Protein 2JVA (pdb70)

Secondary structure (DSSP, 8-state):
-EE-SSS-EE-GGGEEEEE---TT-SSSSS------EEEEEETTTS---HHHHHHHHT-S-TTB-TT-EEEEEE--SSSHHHHHHHHHHHHHHHHHHHHHSSS-SS--

Structure (mmCIF, N/CA/C/O backbone):
data_2JVA
#
_entry.id   2JVA
#
loop_
_atom_site.group_PDB
_atom_site.id
_atom_site.type_symbol
_atom_site.label_atom_id
_atom_site.label_alt_id
_atom_site.label_comp_id
_atom_site.label_asym_id
_atom_site.label_entity_id
_atom_site.label_seq_id
_atom_site.pdbx_PDB_ins_code
_atom_site.Cartn_x
_atom_site.Cartn_y
_atom_site.Cartn_z
_atom_site.occupancy
_atom_site.B_iso_or_equiv
_atom_site.auth_seq_id
_atom_site.auth_comp_id
_atom_site.auth_asym_id
_atom_site.auth_atom_id
_atom_site.pdbx_PDB_model_num
ATOM 1 N N . MET A 1 1 ? -13.551 -2.375 -2.046 1.00 0.00 1 MET A N 1
ATOM 2 C CA . MET A 1 1 ? -12.949 -3.724 -1.988 1.00 0.00 1 MET A CA 1
ATOM 3 C C . MET A 1 1 ? -11.798 -3.829 -2.974 1.00 0.00 1 MET A C 1
ATOM 4 O O . MET A 1 1 ? -11.913 -3.398 -4.118 1.00 0.00 1 MET A O 1
ATOM 20 N N . LEU A 1 2 ? -10.694 -4.403 -2.532 1.00 0.00 2 LEU A N 1
ATOM 21 C CA . LEU A 1 2 ? -9.545 -4.589 -3.389 1.00 0.00 2 LEU A CA 1
ATOM 22 C C . LEU A 1 2 ? -9.518 -6.023 -3.901 1.00 0.00 2 LEU A C 1
ATOM 23 O O . LEU A 1 2 ? -9.166 -6.953 -3.178 1.00 0.00 2 LEU A O 1
ATOM 39 N N . VAL A 1 3 ? -9.950 -6.195 -5.134 1.00 0.00 3 VAL A N 1
ATOM 40 C CA . VAL A 1 3 ? -9.962 -7.506 -5.766 1.00 0.00 3 VAL A CA 1
ATOM 41 C C . VAL A 1 3 ? -8.551 -7.914 -6.183 1.00 0.00 3 VAL A C 1
ATOM 42 O O . VAL A 1 3 ? -7.917 -7.245 -6.996 1.00 0.00 3 VAL A O 1
ATOM 55 N N . ILE A 1 4 ? -8.061 -9.001 -5.605 1.00 0.00 4 ILE A N 1
ATOM 56 C CA . ILE A 1 4 ? -6.747 -9.529 -5.957 1.00 0.00 4 ILE A CA 1
ATOM 57 C C . ILE A 1 4 ? -6.908 -10.718 -6.892 1.00 0.00 4 ILE A C 1
ATOM 58 O O . ILE A 1 4 ? -6.325 -10.765 -7.977 1.00 0.00 4 ILE A O 1
ATOM 74 N N . SER A 1 5 ? -7.715 -11.668 -6.458 1.00 0.00 5 SER A N 1
ATOM 75 C CA . SER A 1 5 ? -8.049 -12.829 -7.259 1.00 0.00 5 SER A CA 1
ATOM 76 C C . SER A 1 5 ? -9.565 -12.915 -7.382 1.00 0.00 5 SER A C 1
ATOM 77 O O . SER A 1 5 ? -10.275 -12.073 -6.836 1.00 0.00 5 SER A O 1
ATOM 85 N N . ASN A 1 6 ? -10.070 -13.914 -8.082 1.00 0.00 6 ASN A N 1
ATOM 86 C CA . ASN A 1 6 ? -11.512 -14.040 -8.256 1.00 0.00 6 ASN A CA 1
ATOM 87 C C . ASN A 1 6 ? -12.160 -14.520 -6.964 1.00 0.00 6 ASN A C 1
ATOM 88 O O . ASN A 1 6 ? -13.253 -14.085 -6.601 1.00 0.00 6 ASN A O 1
ATOM 99 N N . ASN A 1 7 ? -11.466 -15.404 -6.257 1.00 0.00 7 ASN A N 1
ATOM 100 C CA . ASN A 1 7 ? -11.976 -15.957 -5.006 1.00 0.00 7 ASN A CA 1
ATOM 101 C C . ASN A 1 7 ? -11.295 -15.290 -3.811 1.00 0.00 7 ASN A C 1
ATOM 102 O O . ASN A 1 7 ? -11.539 -15.637 -2.659 1.00 0.00 7 ASN A O 1
ATOM 113 N N . VAL A 1 8 ? -10.464 -14.299 -4.092 1.00 0.00 8 VAL A N 1
ATOM 114 C CA . VAL A 1 8 ? -9.752 -13.585 -3.044 1.00 0.00 8 VAL A CA 1
ATOM 115 C C . VAL A 1 8 ? -10.040 -12.096 -3.151 1.00 0.00 8 VAL A C 1
ATOM 116 O O . VAL A 1 8 ? -9.710 -11.452 -4.147 1.00 0.00 8 VAL A O 1
ATOM 129 N N . HIS A 1 9 ? -10.644 -11.557 -2.113 1.00 0.00 9 HIS A N 1
ATOM 130 C CA . HIS A 1 9 ? -11.030 -10.155 -2.093 1.00 0.00 9 HIS A CA 1
ATOM 131 C C . HIS A 1 9 ? -10.539 -9.506 -0.812 1.00 0.00 9 HIS A C 1
ATOM 132 O O . HIS A 1 9 ? -10.569 -10.125 0.248 1.00 0.00 9 HIS A O 1
ATOM 147 N N . LEU A 1 10 ? -10.076 -8.271 -0.910 1.00 0.00 10 LEU A N 1
ATOM 148 C CA . LEU A 1 10 ? -9.640 -7.532 0.262 1.00 0.00 10 LEU A CA 1
ATOM 149 C C . LEU A 1 10 ? -10.689 -6.504 0.661 1.00 0.00 10 LEU A C 1
ATOM 150 O O . LEU A 1 10 ? -10.905 -5.514 -0.043 1.00 0.00 10 LEU A O 1
ATOM 166 N N . PRO A 1 11 ? -11.388 -6.758 1.775 1.00 0.00 11 PRO A N 1
ATOM 167 C CA . PRO A 1 11 ? -12.370 -5.826 2.326 1.00 0.00 11 PRO A CA 1
ATOM 168 C C . PRO A 1 11 ? -11.743 -4.479 2.663 1.00 0.00 11 PRO A C 1
ATOM 169 O O . PRO A 1 11 ? -10.616 -4.413 3.156 1.00 0.00 11 PRO A O 1
ATOM 180 N N . ASP A 1 12 ? -12.487 -3.415 2.403 1.00 0.00 12 ASP A N 1
ATOM 181 C CA . ASP A 1 12 ? -12.012 -2.056 2.609 1.00 0.00 12 ASP A CA 1
ATOM 182 C C . ASP A 1 12 ? -11.612 -1.819 4.053 1.00 0.00 12 ASP A C 1
ATOM 183 O O . ASP A 1 12 ? -10.669 -1.083 4.335 1.00 0.00 12 ASP A O 1
ATOM 192 N N . ALA A 1 13 ? -12.340 -2.448 4.962 1.00 0.00 13 ALA A N 1
ATOM 193 C CA . ALA A 1 13 ? -12.082 -2.324 6.391 1.00 0.00 13 ALA A CA 1
ATOM 194 C C . ALA A 1 13 ? -10.683 -2.806 6.768 1.00 0.00 13 ALA A C 1
ATOM 195 O O . ALA A 1 13 ? -10.114 -2.355 7.764 1.00 0.00 13 ALA A O 1
ATOM 202 N N . GLU A 1 14 ? -10.126 -3.717 5.974 1.00 0.00 14 GLU A N 1
ATOM 203 C CA . GLU A 1 14 ? -8.814 -4.281 6.271 1.00 0.00 14 GLU A CA 1
ATOM 204 C C . GLU A 1 14 ? -7.712 -3.454 5.621 1.00 0.00 14 GLU A C 1
ATOM 205 O O . GLU A 1 14 ? -6.531 -3.793 5.698 1.00 0.00 14 GLU A O 1
ATOM 217 N N . ILE A 1 15 ? -8.107 -2.360 4.993 1.00 0.00 15 ILE A N 1
ATOM 218 C CA . ILE A 1 15 ? -7.167 -1.463 4.345 1.00 0.00 15 ILE A CA 1
ATOM 219 C C . ILE A 1 15 ? -7.225 -0.086 5.002 1.00 0.00 15 ILE A C 1
ATOM 220 O O . ILE A 1 15 ? -8.246 0.605 4.941 1.00 0.00 15 ILE A O 1
ATOM 236 N N . GLU A 1 16 ? -6.132 0.311 5.637 1.00 0.00 16 GLU A N 1
ATOM 237 C CA . GLU A 1 16 ? -6.082 1.570 6.358 1.00 0.00 16 GLU A CA 1
ATOM 238 C C . GLU A 1 16 ? -5.544 2.686 5.463 1.00 0.00 16 GLU A C 1
ATOM 239 O O . GLU A 1 16 ? -4.336 2.809 5.258 1.00 0.00 16 GLU A O 1
ATOM 251 N N . LEU A 1 17 ? -6.451 3.476 4.900 1.00 0.00 17 LEU A N 1
ATOM 252 C CA . LEU A 1 17 ? -6.063 4.621 4.094 1.00 0.00 17 LEU A CA 1
ATOM 253 C C . LEU A 1 17 ? -6.072 5.881 4.944 1.00 0.00 17 LEU A C 1
ATOM 254 O O . LEU A 1 17 ? -7.110 6.275 5.477 1.00 0.00 17 LEU A O 1
ATOM 270 N N . THR A 1 18 ? -4.917 6.507 5.072 1.00 0.00 18 THR A N 1
ATOM 271 C CA . THR A 1 18 ? -4.783 7.702 5.883 1.00 0.00 18 THR A CA 1
ATOM 272 C C . THR A 1 18 ? -4.352 8.895 5.038 1.00 0.00 18 THR A C 1
ATOM 273 O O . THR A 1 18 ? -3.863 8.733 3.922 1.00 0.00 18 THR A O 1
ATOM 284 N N . ALA A 1 19 ? -4.544 10.089 5.574 1.00 0.00 19 ALA A N 1
ATOM 285 C CA . ALA A 1 19 ? -4.151 11.315 4.904 1.00 0.00 19 ALA A CA 1
ATOM 286 C C . ALA A 1 19 ? -3.319 12.165 5.850 1.00 0.00 19 ALA A C 1
ATOM 287 O O . ALA A 1 19 ? -3.712 12.389 6.993 1.00 0.00 19 ALA A O 1
ATOM 294 N N . ILE A 1 20 ? -2.170 12.622 5.383 1.00 0.00 20 ILE A N 1
ATOM 295 C CA . ILE A 1 20 ? -1.265 13.389 6.220 1.00 0.00 20 ILE A CA 1
ATOM 296 C C . ILE A 1 20 ? -1.539 14.881 6.081 1.00 0.00 20 ILE A C 1
ATOM 297 O O . ILE A 1 20 ? -1.446 15.450 4.991 1.00 0.00 20 ILE A O 1
ATOM 313 N N . ARG A 1 21 ? -1.914 15.497 7.189 1.00 0.00 21 ARG A N 1
ATOM 314 C CA . ARG A 1 21 ? -2.120 16.932 7.241 1.00 0.00 21 ARG A CA 1
ATOM 315 C C . ARG A 1 21 ? -0.848 17.604 7.733 1.00 0.00 21 ARG A C 1
ATOM 316 O O . ARG A 1 21 ? 0.027 16.947 8.295 1.00 0.00 21 ARG A O 1
ATOM 337 N N . ALA A 1 22 ? -0.740 18.905 7.518 1.00 0.00 22 ALA A N 1
ATOM 338 C CA . ALA A 1 22 ? 0.405 19.654 8.006 1.00 0.00 22 ALA A CA 1
ATOM 339 C C . ALA A 1 22 ? 0.274 19.868 9.509 1.00 0.00 22 ALA A C 1
ATOM 340 O O . ALA A 1 22 ? -0.436 20.773 9.953 1.00 0.00 22 ALA A O 1
ATOM 347 N N . GLN A 1 23 ? 0.925 19.010 10.283 1.00 0.00 23 GLN A N 1
ATOM 348 C CA . GLN A 1 23 ? 0.841 19.065 11.729 1.00 0.00 23 GLN A CA 1
ATOM 349 C C . GLN A 1 23 ? 1.305 20.415 12.248 1.00 0.00 23 GLN A C 1
ATOM 350 O O . GLN A 1 23 ? 2.316 20.959 11.793 1.00 0.00 23 GLN A O 1
ATOM 364 N N . GLY A 1 24 ? 0.547 20.956 13.183 1.00 0.00 24 GLY A N 1
ATOM 365 C CA . GLY A 1 24 ? 0.844 22.267 13.723 1.00 0.00 24 GLY A CA 1
ATOM 366 C C . GLY A 1 24 ? 0.008 23.341 13.067 1.00 0.00 24 GLY A C 1
ATOM 367 O O . GLY A 1 24 ? 0.078 24.512 13.436 1.00 0.00 24 GLY A O 1
ATOM 371 N N . ALA A 1 25 ? -0.790 22.932 12.094 1.00 0.00 25 ALA A N 1
ATOM 372 C CA . ALA A 1 25 ? -1.644 23.850 11.363 1.00 0.00 25 ALA A CA 1
ATOM 373 C C . ALA A 1 25 ? -2.974 23.189 11.024 1.00 0.00 25 ALA A C 1
ATOM 374 O O . ALA A 1 25 ? -3.137 21.979 11.205 1.00 0.00 25 ALA A O 1
ATOM 381 N N . GLY A 1 26 ? -3.920 23.977 10.535 1.00 0.00 26 GLY A N 1
ATOM 382 C CA . GLY A 1 26 ? -5.210 23.433 10.153 1.00 0.00 26 GLY A CA 1
ATOM 383 C C . GLY A 1 26 ? -6.336 23.954 11.022 1.00 0.00 26 GLY A C 1
ATOM 384 O O . GLY A 1 26 ? -7.509 23.844 10.664 1.00 0.00 26 GLY A O 1
ATOM 388 N N . GLY A 1 27 ? -5.978 24.518 12.163 1.00 0.00 27 GLY A N 1
ATOM 389 C CA . GLY A 1 27 ? -6.963 25.092 13.055 1.00 0.00 27 GLY A CA 1
ATOM 390 C C . GLY A 1 27 ? -6.646 26.538 13.343 1.00 0.00 27 GLY A C 1
ATOM 391 O O . GLY A 1 27 ? -6.197 26.873 14.441 1.00 0.00 27 GLY A O 1
ATOM 395 N N . GLN A 1 28 ? -6.888 27.385 12.344 1.00 0.00 28 GLN A N 1
ATOM 396 C CA . GLN A 1 28 ? -6.490 28.792 12.361 1.00 0.00 28 GLN A CA 1
ATOM 397 C C . GLN A 1 28 ? -4.970 28.912 12.259 1.00 0.00 28 GLN A C 1
ATOM 398 O O . GLN A 1 28 ? -4.232 28.212 12.959 1.00 0.00 28 GLN A O 1
ATOM 412 N N . ASN A 1 29 ? -4.526 29.802 11.371 1.00 0.00 29 ASN A N 1
ATOM 413 C CA . ASN A 1 29 ? -3.109 29.989 11.050 1.00 0.00 29 ASN A CA 1
ATOM 414 C C . ASN A 1 29 ? -2.602 28.839 10.187 1.00 0.00 29 ASN A C 1
ATOM 415 O O . ASN A 1 29 ? -2.795 27.669 10.521 1.00 0.00 29 ASN A O 1
ATOM 426 N N . VAL A 1 30 ? -1.951 29.192 9.078 1.00 0.00 30 VAL A N 1
ATOM 427 C CA . VAL A 1 30 ? -1.468 28.223 8.091 1.00 0.00 30 VAL A CA 1
ATOM 428 C C . VAL A 1 30 ? -2.591 27.292 7.647 1.00 0.00 30 VAL A C 1
ATOM 429 O O . VAL A 1 30 ? -2.788 26.212 8.207 1.00 0.00 30 VAL A O 1
ATOM 442 N N . ASN A 1 31 ? -3.344 27.714 6.654 1.00 0.00 31 ASN A N 1
ATOM 443 C CA . ASN A 1 31 ? -4.459 26.916 6.164 1.00 0.00 31 ASN A CA 1
ATOM 444 C C . ASN A 1 31 ? -4.212 26.444 4.747 1.00 0.00 31 ASN A C 1
ATOM 445 O O . ASN A 1 31 ? -4.732 27.005 3.783 1.00 0.00 31 ASN A O 1
ATOM 456 N N . LYS A 1 32 ? -3.424 25.393 4.656 1.00 0.00 32 LYS A N 1
ATOM 457 C CA . LYS A 1 32 ? -3.155 24.696 3.413 1.00 0.00 32 LYS A CA 1
ATOM 458 C C . LYS A 1 32 ? -2.727 23.277 3.730 1.00 0.00 32 LYS A C 1
ATOM 459 O O . LYS A 1 32 ? -1.750 23.056 4.448 1.00 0.00 32 LYS A O 1
ATOM 478 N N . VAL A 1 33 ? -3.464 22.324 3.199 1.00 0.00 33 VAL A N 1
ATOM 479 C CA . VAL A 1 33 ? -3.243 20.921 3.516 1.00 0.00 33 VAL A CA 1
ATOM 480 C C . VAL A 1 33 ? -2.164 20.325 2.612 1.00 0.00 33 VAL A C 1
ATOM 481 O O . VAL A 1 33 ? -2.051 20.684 1.441 1.00 0.00 33 VAL A O 1
ATOM 494 N N . SER A 1 34 ? -1.352 19.441 3.176 1.00 0.00 34 SER A N 1
ATOM 495 C CA . SER A 1 34 ? -0.310 18.775 2.431 1.00 0.00 34 SER A CA 1
ATOM 496 C C . SER A 1 34 ? -0.903 17.674 1.553 1.00 0.00 34 SER A C 1
ATOM 497 O O . SER A 1 34 ? -1.908 17.058 1.906 1.00 0.00 34 SER A O 1
ATOM 505 N N . SER A 1 35 ? -0.270 17.429 0.417 1.00 0.00 35 SER A N 1
ATOM 506 C CA . SER A 1 35 ? -0.747 16.435 -0.534 1.00 0.00 35 SER A CA 1
ATOM 507 C C . SER A 1 35 ? -0.261 15.032 -0.163 1.00 0.00 35 SER A C 1
ATOM 508 O O . SER A 1 35 ? -0.381 14.093 -0.950 1.00 0.00 35 SER A O 1
ATOM 516 N N . ALA A 1 36 ? 0.275 14.893 1.039 1.00 0.00 36 ALA A N 1
ATOM 517 C CA . ALA A 1 36 ? 0.839 13.631 1.484 1.00 0.00 36 ALA A CA 1
ATOM 518 C C . ALA A 1 36 ? -0.253 12.674 1.938 1.00 0.00 36 ALA A C 1
ATOM 519 O O . ALA A 1 36 ? -0.946 12.917 2.923 1.00 0.00 36 ALA A O 1
ATOM 526 N N . MET A 1 37 ? -0.419 11.603 1.194 1.00 0.00 37 MET A N 1
ATOM 527 C CA . MET A 1 37 ? -1.349 10.549 1.557 1.00 0.00 37 MET A CA 1
ATOM 528 C C . MET A 1 37 ? -0.575 9.431 2.237 1.00 0.00 37 MET A C 1
ATOM 529 O O . MET A 1 37 ? 0.651 9.366 2.132 1.00 0.00 37 MET A O 1
ATOM 543 N N . HIS A 1 38 ? -1.276 8.558 2.925 1.00 0.00 38 HIS A N 1
ATOM 544 C CA . HIS A 1 38 ? -0.631 7.500 3.692 1.00 0.00 38 HIS A CA 1
ATOM 545 C C . HIS A 1 38 ? -1.375 6.189 3.522 1.00 0.00 38 HIS A C 1
ATOM 546 O O . HIS A 1 38 ? -2.602 6.136 3.592 1.00 0.00 38 HIS A O 1
ATOM 561 N N . LEU A 1 39 ? -0.622 5.135 3.296 1.00 0.00 39 LEU A N 1
ATOM 562 C CA . LEU A 1 39 ? -1.198 3.820 3.087 1.00 0.00 39 LEU A CA 1
ATOM 563 C C . LEU A 1 39 ? -0.680 2.858 4.140 1.00 0.00 39 LEU A C 1
ATOM 564 O O . LEU A 1 39 ? 0.528 2.785 4.380 1.00 0.00 39 LEU A O 1
ATOM 580 N N . ARG A 1 40 ? -1.590 2.148 4.782 1.00 0.00 40 ARG A N 1
ATOM 581 C CA . ARG A 1 40 ? -1.212 1.148 5.758 1.00 0.00 40 ARG A CA 1
ATOM 582 C C . ARG A 1 40 ? -2.098 -0.086 5.616 1.00 0.00 40 ARG A C 1
ATOM 583 O O . ARG A 1 40 ? -3.286 -0.053 5.913 1.00 0.00 40 ARG A O 1
ATOM 604 N N . PHE A 1 41 ? -1.521 -1.171 5.133 1.00 0.00 41 PHE A N 1
ATOM 605 C CA . PHE A 1 41 ? -2.275 -2.394 4.920 1.00 0.00 41 PHE A CA 1
ATOM 606 C C . PHE A 1 41 ? -1.758 -3.512 5.815 1.00 0.00 41 PHE A C 1
ATOM 607 O O . PHE A 1 41 ? -0.624 -3.970 5.662 1.00 0.00 41 PHE A O 1
ATOM 624 N N . ASP A 1 42 ? -2.588 -3.940 6.754 1.00 0.00 42 ASP A N 1
ATOM 625 C CA . ASP A 1 42 ? -2.226 -5.027 7.655 1.00 0.00 42 ASP A CA 1
ATOM 626 C C . ASP A 1 42 ? -2.331 -6.371 6.953 1.00 0.00 42 ASP A C 1
ATOM 627 O O . ASP A 1 42 ? -3.401 -6.972 6.909 1.00 0.00 42 ASP A O 1
ATOM 636 N N . ILE A 1 43 ? -1.222 -6.839 6.401 1.00 0.00 43 ILE A N 1
ATOM 637 C CA . ILE A 1 43 ? -1.162 -8.175 5.818 1.00 0.00 43 ILE A CA 1
ATOM 638 C C . ILE A 1 43 ? -1.420 -9.202 6.911 1.00 0.00 43 ILE A C 1
ATOM 639 O O . ILE A 1 43 ? -2.008 -10.255 6.678 1.00 0.00 43 ILE A O 1
ATOM 655 N N . ASN A 1 44 ? -0.979 -8.856 8.112 1.00 0.00 44 ASN A N 1
ATOM 656 C CA . ASN A 1 44 ? -1.159 -9.688 9.292 1.00 0.00 44 ASN A CA 1
ATOM 657 C C . ASN A 1 44 ? -2.633 -9.992 9.543 1.00 0.00 44 ASN A C 1
ATOM 658 O O . ASN A 1 44 ? -3.026 -11.148 9.691 1.00 0.00 44 ASN A O 1
ATOM 669 N N . ALA A 1 45 ? -3.445 -8.943 9.583 1.00 0.00 45 ALA A N 1
ATOM 670 C CA . ALA A 1 45 ? -4.843 -9.070 9.983 1.00 0.00 45 ALA A CA 1
ATOM 671 C C . ALA A 1 45 ? -5.764 -9.387 8.807 1.00 0.00 45 ALA A C 1
ATOM 672 O O . ALA A 1 45 ? -6.835 -9.963 8.997 1.00 0.00 45 ALA A O 1
ATOM 679 N N . SER A 1 46 ? -5.348 -9.019 7.600 1.00 0.00 46 SER A N 1
ATOM 680 C CA . SER A 1 46 ? -6.198 -9.174 6.424 1.00 0.00 46 SER A CA 1
ATOM 681 C C . SER A 1 46 ? -6.487 -10.641 6.110 1.00 0.00 46 SER A C 1
ATOM 682 O O . SER A 1 46 ? -5.817 -11.550 6.613 1.00 0.00 46 SER A O 1
ATOM 690 N N . SER A 1 47 ? -7.485 -10.852 5.264 1.00 0.00 47 SER A N 1
ATOM 691 C CA . SER A 1 47 ? -7.956 -12.187 4.919 1.00 0.00 47 SER A CA 1
ATOM 692 C C . SER A 1 47 ? -7.121 -12.825 3.805 1.00 0.00 47 SER A C 1
ATOM 693 O O . SER A 1 47 ? -7.528 -13.825 3.206 1.00 0.00 47 SER A O 1
ATOM 701 N N . LEU A 1 48 ? -5.950 -12.251 3.540 1.00 0.00 48 LEU A N 1
ATOM 702 C CA . LEU A 1 48 ? -5.044 -12.784 2.530 1.00 0.00 48 LEU A CA 1
ATOM 703 C C . LEU A 1 48 ? -4.645 -14.219 2.847 1.00 0.00 48 LEU A C 1
ATOM 704 O O . LEU A 1 48 ? -4.302 -14.541 3.988 1.00 0.00 48 LEU A O 1
ATOM 720 N N . PRO A 1 49 ? -4.699 -15.101 1.839 1.00 0.00 49 PRO A N 1
ATOM 721 C CA . PRO A 1 49 ? -4.255 -16.489 1.976 1.00 0.00 49 PRO A CA 1
ATOM 722 C C . PRO A 1 49 ? -2.785 -16.573 2.377 1.00 0.00 49 PRO A C 1
ATOM 723 O O . PRO A 1 49 ? -1.989 -15.692 2.029 1.00 0.00 49 PRO A O 1
ATOM 734 N N . PRO A 1 50 ? -2.406 -17.638 3.109 1.00 0.00 50 PRO A N 1
ATOM 735 C CA . PRO A 1 50 ? -1.030 -17.838 3.590 1.00 0.00 50 PRO A CA 1
ATOM 736 C C . PRO A 1 50 ? 0.012 -17.647 2.491 1.00 0.00 50 PRO A C 1
ATOM 737 O O . PRO A 1 50 ? 1.088 -17.103 2.731 1.00 0.00 50 PRO A O 1
ATOM 748 N N . PHE A 1 51 ? -0.333 -18.084 1.282 1.00 0.00 51 PHE A N 1
ATOM 749 C CA . PHE A 1 51 ? 0.554 -17.967 0.131 1.00 0.00 51 PHE A CA 1
ATOM 750 C C . PHE A 1 51 ? 0.969 -16.517 -0.098 1.00 0.00 51 PHE A C 1
ATOM 751 O O . PHE A 1 51 ? 2.156 -16.202 -0.138 1.00 0.00 51 PHE A O 1
ATOM 768 N N . TYR A 1 52 ? -0.017 -15.636 -0.231 1.00 0.00 52 TYR A N 1
ATOM 769 C CA . TYR A 1 52 ? 0.244 -14.231 -0.494 1.00 0.00 52 TYR A CA 1
ATOM 770 C C . TYR A 1 52 ? 0.984 -13.583 0.671 1.00 0.00 52 TYR A C 1
ATOM 771 O O . TYR A 1 52 ? 1.884 -12.765 0.466 1.00 0.00 52 TYR A O 1
ATOM 789 N N . LYS A 1 53 ? 0.614 -13.963 1.891 1.00 0.00 53 LYS A N 1
ATOM 790 C CA . LYS A 1 53 ? 1.262 -13.438 3.089 1.00 0.00 53 LYS A CA 1
ATOM 791 C C . LYS A 1 53 ? 2.754 -13.766 3.093 1.00 0.00 53 LYS A C 1
ATOM 792 O O . LYS A 1 53 ? 3.588 -12.901 3.360 1.00 0.00 53 LYS A O 1
ATOM 811 N N . GLU A 1 54 ? 3.085 -15.013 2.775 1.00 0.00 54 GLU A N 1
ATOM 812 C CA . GLU A 1 54 ? 4.474 -15.455 2.748 1.00 0.00 54 GLU A CA 1
ATOM 813 C C . GLU A 1 54 ? 5.256 -14.778 1.629 1.00 0.00 54 GLU A C 1
ATOM 814 O O . GLU A 1 54 ? 6.416 -14.413 1.813 1.00 0.00 54 GLU A O 1
ATOM 826 N N . ARG A 1 55 ? 4.624 -14.618 0.475 1.00 0.00 55 ARG A N 1
ATOM 827 C CA . ARG A 1 55 ? 5.268 -13.969 -0.666 1.00 0.00 55 ARG A CA 1
ATOM 828 C C . ARG A 1 55 ? 5.664 -12.537 -0.327 1.00 0.00 55 ARG A C 1
ATOM 829 O O . ARG A 1 55 ? 6.752 -12.086 -0.679 1.00 0.00 55 ARG A O 1
ATOM 850 N N . LEU A 1 56 ? 4.774 -11.832 0.356 1.00 0.00 56 LEU A N 1
ATOM 851 C CA . LEU A 1 56 ? 5.020 -10.448 0.741 1.00 0.00 56 LEU A CA 1
ATOM 852 C C . LEU A 1 56 ? 6.038 -10.357 1.874 1.00 0.00 56 LEU A C 1
ATOM 853 O O . LEU A 1 56 ? 6.974 -9.564 1.816 1.00 0.00 56 LEU A O 1
ATOM 869 N N . LEU A 1 57 ? 5.841 -11.173 2.900 1.00 0.00 57 LEU A N 1
ATOM 870 C CA . LEU A 1 57 ? 6.714 -11.172 4.071 1.00 0.00 57 LEU A CA 1
ATOM 871 C C . LEU A 1 57 ? 8.155 -11.509 3.683 1.00 0.00 57 LEU A C 1
ATOM 872 O O . LEU A 1 57 ? 9.102 -10.896 4.177 1.00 0.00 57 LEU A O 1
ATOM 888 N N . ALA A 1 58 ? 8.316 -12.470 2.786 1.00 0.00 58 ALA A N 1
ATOM 889 C CA . ALA A 1 58 ? 9.642 -12.922 2.384 1.00 0.00 58 ALA A CA 1
ATOM 890 C C . ALA A 1 58 ? 10.167 -12.130 1.187 1.00 0.00 58 ALA A C 1
ATOM 891 O O . ALA A 1 58 ? 10.993 -12.628 0.418 1.00 0.00 58 ALA A O 1
ATOM 898 N N . LEU A 1 59 ? 9.707 -10.890 1.042 1.00 0.00 59 LEU A N 1
ATOM 899 C CA . LEU A 1 59 ? 10.125 -10.049 -0.057 1.00 0.00 59 LEU A CA 1
ATOM 900 C C . LEU A 1 59 ? 11.456 -9.378 0.257 1.00 0.00 59 LEU A C 1
ATOM 901 O O . LEU A 1 59 ? 11.880 -9.316 1.410 1.00 0.00 59 LEU A O 1
ATOM 917 N N . ASN A 1 60 ? 12.096 -8.867 -0.782 1.00 0.00 60 ASN A N 1
ATOM 918 C CA . ASN A 1 60 ? 13.385 -8.195 -0.653 1.00 0.00 60 ASN A CA 1
ATOM 919 C C . ASN A 1 60 ? 13.173 -6.686 -0.574 1.00 0.00 60 ASN A C 1
ATOM 920 O O . ASN A 1 60 ? 14.099 -5.895 -0.750 1.00 0.00 60 ASN A O 1
ATOM 931 N N . ASP A 1 61 ? 11.942 -6.292 -0.304 1.00 0.00 61 ASP A N 1
ATOM 932 C CA . ASP A 1 61 ? 11.578 -4.886 -0.306 1.00 0.00 61 ASP A CA 1
ATOM 933 C C . ASP A 1 61 ? 11.591 -4.335 1.113 1.00 0.00 61 ASP A C 1
ATOM 934 O O . ASP A 1 61 ? 11.247 -5.033 2.067 1.00 0.00 61 ASP A O 1
ATOM 943 N N . SER A 1 62 ? 11.999 -3.086 1.243 1.00 0.00 62 SER A N 1
ATOM 944 C CA . SER A 1 62 ? 12.140 -2.449 2.548 1.00 0.00 62 SER A CA 1
ATOM 945 C C . SER A 1 62 ? 10.847 -1.765 2.998 1.00 0.00 62 SER A C 1
ATOM 946 O O . SER A 1 62 ? 10.800 -1.151 4.061 1.00 0.00 62 SER A O 1
ATOM 954 N N . ARG A 1 63 ? 9.806 -1.859 2.185 1.00 0.00 63 ARG A N 1
ATOM 955 C CA . ARG A 1 63 ? 8.498 -1.358 2.574 1.00 0.00 63 ARG A CA 1
ATOM 956 C C . ARG A 1 63 ? 7.680 -2.484 3.190 1.00 0.00 63 ARG A C 1
ATOM 957 O O . ARG A 1 63 ? 6.496 -2.329 3.492 1.00 0.00 63 ARG A O 1
ATOM 978 N N . ILE A 1 64 ? 8.344 -3.617 3.377 1.00 0.00 64 ILE A N 1
ATOM 979 C CA . ILE A 1 64 ? 7.762 -4.754 4.062 1.00 0.00 64 ILE A CA 1
ATOM 980 C C . ILE A 1 64 ? 8.222 -4.753 5.516 1.00 0.00 64 ILE A C 1
ATOM 981 O O . ILE A 1 64 ? 9.410 -4.586 5.795 1.00 0.00 64 ILE A O 1
ATOM 997 N N . THR A 1 65 ? 7.289 -4.899 6.435 1.00 0.00 65 THR A N 1
ATOM 998 C CA . THR A 1 65 ? 7.622 -4.965 7.845 1.00 0.00 65 THR A CA 1
ATOM 999 C C . THR A 1 65 ? 7.567 -6.409 8.338 1.00 0.00 65 THR A C 1
ATOM 1000 O O . THR A 1 65 ? 6.878 -7.244 7.750 1.00 0.00 65 THR A O 1
ATOM 1011 N N . SER A 1 66 ? 8.282 -6.696 9.420 1.00 0.00 66 SER A N 1
ATOM 1012 C CA . SER A 1 66 ? 8.363 -8.051 9.958 1.00 0.00 66 SER A CA 1
ATOM 1013 C C . SER A 1 66 ? 7.004 -8.529 10.469 1.00 0.00 66 SER A C 1
ATOM 1014 O O . SER A 1 66 ? 6.735 -9.729 10.509 1.00 0.00 66 SER A O 1
ATOM 1022 N N . ASP A 1 67 ? 6.149 -7.585 10.848 1.00 0.00 67 ASP A N 1
ATOM 1023 C CA . ASP A 1 67 ? 4.823 -7.920 11.359 1.00 0.00 67 ASP A CA 1
ATOM 1024 C C . ASP A 1 67 ? 3.835 -8.131 10.220 1.00 0.00 67 ASP A C 1
ATOM 1025 O O . ASP A 1 67 ? 2.712 -8.590 10.432 1.00 0.00 67 ASP A O 1
ATOM 1034 N N . GLY A 1 68 ? 4.265 -7.804 9.009 1.00 0.00 68 GLY A N 1
ATOM 1035 C CA . GLY A 1 68 ? 3.409 -7.966 7.858 1.00 0.00 68 GLY A CA 1
ATOM 1036 C C . GLY A 1 68 ? 2.438 -6.819 7.700 1.00 0.00 68 GLY A C 1
ATOM 1037 O O . GLY A 1 68 ? 1.227 -7.019 7.669 1.00 0.00 68 GLY A O 1
ATOM 1041 N N . VAL A 1 69 ? 2.965 -5.607 7.627 1.00 0.00 69 VAL A N 1
ATOM 1042 C CA . VAL A 1 69 ? 2.143 -4.426 7.412 1.00 0.00 69 VAL A CA 1
ATOM 1043 C C . VAL A 1 69 ? 2.760 -3.554 6.320 1.00 0.00 69 VAL A C 1
ATOM 1044 O O . VAL A 1 69 ? 3.947 -3.226 6.377 1.00 0.00 69 VAL A O 1
ATOM 1057 N N . ILE A 1 70 ? 1.958 -3.202 5.331 1.00 0.00 70 ILE A N 1
ATOM 1058 C CA . ILE A 1 70 ? 2.399 -2.331 4.249 1.00 0.00 70 ILE A CA 1
ATOM 1059 C C . ILE A 1 70 ? 2.217 -0.874 4.653 1.00 0.00 70 ILE A C 1
ATOM 1060 O O . ILE A 1 70 ? 1.091 -0.413 4.820 1.00 0.00 70 ILE A O 1
ATOM 1076 N N . VAL A 1 71 ? 3.316 -0.158 4.822 1.00 0.00 71 VAL A N 1
ATOM 1077 C CA . VAL A 1 71 ? 3.251 1.242 5.225 1.00 0.00 71 VAL A CA 1
ATOM 1078 C C . VAL A 1 71 ? 3.999 2.118 4.231 1.00 0.00 71 VAL A C 1
ATOM 1079 O O . VAL A 1 71 ? 5.206 1.961 4.040 1.00 0.00 71 VAL A O 1
ATOM 1092 N N . LEU A 1 72 ? 3.282 3.035 3.600 1.00 0.00 72 LEU A N 1
ATOM 1093 C CA . LEU A 1 72 ? 3.881 3.961 2.648 1.00 0.00 72 LEU A CA 1
ATOM 1094 C C . LEU A 1 72 ? 3.280 5.342 2.818 1.00 0.00 72 LEU A C 1
ATOM 1095 O O . LEU A 1 72 ? 2.266 5.515 3.503 1.00 0.00 72 LEU A O 1
ATOM 1111 N N . LYS A 1 73 ? 3.891 6.308 2.164 1.00 0.00 73 LYS A N 1
ATOM 1112 C CA . LYS A 1 73 ? 3.407 7.674 2.173 1.00 0.00 73 LYS A CA 1
ATOM 1113 C C . LYS A 1 73 ? 3.581 8.292 0.795 1.00 0.00 73 LYS A C 1
ATOM 1114 O O . LYS A 1 73 ? 4.697 8.541 0.337 1.00 0.00 73 LYS A O 1
ATOM 1133 N N . ALA A 1 74 ? 2.466 8.516 0.133 1.00 0.00 74 ALA A N 1
ATOM 1134 C CA . ALA A 1 74 ? 2.476 9.067 -1.206 1.00 0.00 74 ALA A CA 1
ATOM 1135 C C . ALA A 1 74 ? 2.366 10.582 -1.146 1.00 0.00 74 ALA A C 1
ATOM 1136 O O . ALA A 1 74 ? 1.294 11.132 -0.901 1.00 0.00 74 ALA A O 1
ATOM 1143 N N . GLN A 1 75 ? 3.493 11.245 -1.338 1.00 0.00 75 GLN A N 1
ATOM 1144 C CA . GLN A 1 75 ? 3.559 12.696 -1.280 1.00 0.00 75 GLN A CA 1
ATOM 1145 C C . GLN A 1 75 ? 3.974 13.254 -2.637 1.00 0.00 75 GLN A C 1
ATOM 1146 O O . GLN A 1 75 ? 4.491 14.366 -2.733 1.00 0.00 75 GLN A O 1
ATOM 1160 N N . GLN A 1 76 ? 3.732 12.477 -3.681 1.00 0.00 76 GLN A N 1
ATOM 1161 C CA . GLN A 1 76 ? 4.226 12.807 -5.008 1.00 0.00 76 GLN A CA 1
ATOM 1162 C C . GLN A 1 76 ? 3.282 13.750 -5.752 1.00 0.00 76 GLN A C 1
ATOM 1163 O O . GLN A 1 76 ? 3.682 14.836 -6.168 1.00 0.00 76 GLN A O 1
ATOM 1177 N N . TYR A 1 77 ? 2.034 13.334 -5.918 1.00 0.00 77 TYR A N 1
ATOM 1178 C CA . TYR A 1 77 ? 1.090 14.064 -6.745 1.00 0.00 77 TYR A CA 1
ATOM 1179 C C . TYR A 1 77 ? 0.534 15.287 -6.025 1.00 0.00 77 TYR A C 1
ATOM 1180 O O . TYR A 1 77 ? 0.628 15.398 -4.804 1.00 0.00 77 TYR A O 1
ATOM 1198 N N . ARG A 1 78 ? -0.069 16.184 -6.799 1.00 0.00 78 ARG A N 1
ATOM 1199 C CA . ARG A 1 78 ? -0.578 17.449 -6.276 1.00 0.00 78 ARG A CA 1
ATOM 1200 C C . ARG A 1 78 ? -1.769 17.226 -5.342 1.00 0.00 78 ARG A C 1
ATOM 1201 O O . ARG A 1 78 ? -1.969 17.977 -4.392 1.00 0.00 78 ARG A O 1
ATOM 1222 N N . THR A 1 79 ? -2.562 16.202 -5.618 1.00 0.00 79 THR A N 1
ATOM 1223 C CA . THR A 1 79 ? -3.740 15.919 -4.815 1.00 0.00 79 THR A CA 1
ATOM 1224 C C . THR A 1 79 ? -3.631 14.562 -4.129 1.00 0.00 79 THR A C 1
ATOM 1225 O O . THR A 1 79 ? -3.096 13.608 -4.701 1.00 0.00 79 THR A O 1
ATOM 1236 N N . GLN A 1 80 ? -4.141 14.480 -2.904 1.00 0.00 80 GLN A N 1
ATOM 1237 C CA . GLN A 1 80 ? -4.157 13.226 -2.156 1.00 0.00 80 GLN A CA 1
ATOM 1238 C C . GLN A 1 80 ? -4.995 12.180 -2.878 1.00 0.00 80 GLN A C 1
ATOM 1239 O O . GLN A 1 80 ? -4.790 10.986 -2.702 1.00 0.00 80 GLN A O 1
ATOM 1253 N N . GLU A 1 81 ? -5.941 12.640 -3.689 1.00 0.00 81 GLU A N 1
ATOM 1254 C CA . GLU A 1 81 ? -6.754 11.754 -4.516 1.00 0.00 81 GLU A CA 1
ATOM 1255 C C . GLU A 1 81 ? -5.878 10.948 -5.473 1.00 0.00 81 GLU A C 1
ATOM 1256 O O . GLU A 1 81 ? -5.990 9.724 -5.556 1.00 0.00 81 GLU A O 1
ATOM 1268 N N . GLN A 1 82 ? -4.993 11.638 -6.181 1.00 0.00 82 GLN A N 1
ATOM 1269 C CA . GLN A 1 82 ? -4.106 10.983 -7.131 1.00 0.00 82 GLN A CA 1
ATOM 1270 C C . GLN A 1 82 ? -3.101 10.103 -6.397 1.00 0.00 82 GLN A C 1
ATOM 1271 O O . GLN A 1 82 ? -2.758 9.019 -6.864 1.00 0.00 82 GLN A O 1
ATOM 1285 N N . ASN A 1 83 ? -2.645 10.562 -5.234 1.00 0.00 83 ASN A N 1
ATOM 1286 C CA . ASN A 1 83 ? -1.725 9.771 -4.419 1.00 0.00 83 ASN A CA 1
ATOM 1287 C C . ASN A 1 83 ? -2.440 8.548 -3.851 1.00 0.00 83 ASN A C 1
ATOM 1288 O O . ASN A 1 83 ? -1.832 7.502 -3.633 1.00 0.00 83 ASN A O 1
ATOM 1299 N N . ARG A 1 84 ? -3.741 8.693 -3.619 1.00 0.00 84 ARG A N 1
ATOM 1300 C CA . ARG A 1 84 ? -4.580 7.589 -3.162 1.00 0.00 84 ARG A CA 1
ATOM 1301 C C . ARG A 1 84 ? -4.604 6.500 -4.223 1.00 0.00 84 ARG A C 1
ATOM 1302 O O . ARG A 1 84 ? -4.371 5.328 -3.937 1.00 0.00 84 ARG A O 1
ATOM 1323 N N . ALA A 1 85 ? -4.880 6.916 -5.454 1.00 0.00 85 ALA A N 1
ATOM 1324 C CA . ALA A 1 85 ? -4.900 6.002 -6.590 1.00 0.00 85 ALA A CA 1
ATOM 1325 C C . ALA A 1 85 ? -3.523 5.388 -6.819 1.00 0.00 85 ALA A C 1
ATOM 1326 O O . ALA A 1 85 ? -3.409 4.191 -7.104 1.00 0.00 85 ALA A O 1
ATOM 1333 N N . ASP A 1 86 ? -2.484 6.213 -6.694 1.00 0.00 86 ASP A N 1
ATOM 1334 C CA . ASP A 1 86 ? -1.103 5.741 -6.821 1.00 0.00 86 ASP A CA 1
ATOM 1335 C C . ASP A 1 86 ? -0.832 4.641 -5.817 1.00 0.00 86 ASP A C 1
ATOM 1336 O O . ASP A 1 86 ? -0.392 3.558 -6.183 1.00 0.00 86 ASP A O 1
ATOM 1345 N N . ALA A 1 87 ? -1.117 4.930 -4.555 1.00 0.00 87 ALA A N 1
ATOM 1346 C CA . ALA A 1 87 ? -0.906 3.979 -3.470 1.00 0.00 87 ALA A CA 1
ATOM 1347 C C . ALA A 1 87 ? -1.629 2.657 -3.720 1.00 0.00 87 ALA A C 1
ATOM 1348 O O . ALA A 1 87 ? -1.078 1.585 -3.473 1.00 0.00 87 ALA A O 1
ATOM 1355 N N . LEU A 1 88 ? -2.858 2.733 -4.216 1.00 0.00 88 LEU A N 1
ATOM 1356 C CA . LEU A 1 88 ? -3.644 1.535 -4.487 1.00 0.00 88 LEU A CA 1
ATOM 1357 C C . LEU A 1 88 ? -3.026 0.713 -5.617 1.00 0.00 88 LEU A C 1
ATOM 1358 O O . LEU A 1 88 ? -2.937 -0.515 -5.527 1.00 0.00 88 LEU A O 1
ATOM 1374 N N . LEU A 1 89 ? -2.593 1.390 -6.673 1.00 0.00 89 LEU A N 1
ATOM 1375 C CA . LEU A 1 89 ? -1.940 0.728 -7.797 1.00 0.00 89 LEU A CA 1
ATOM 1376 C C . LEU A 1 89 ? -0.573 0.211 -7.357 1.00 0.00 89 LEU A C 1
ATOM 1377 O O . LEU A 1 89 ? -0.147 -0.875 -7.736 1.00 0.00 89 LEU A O 1
ATOM 1393 N N . ARG A 1 90 ? 0.089 1.005 -6.535 1.00 0.00 90 ARG A N 1
ATOM 1394 C CA . ARG A 1 90 ? 1.397 0.675 -5.994 1.00 0.00 90 ARG A CA 1
ATOM 1395 C C . ARG A 1 90 ? 1.322 -0.604 -5.166 1.00 0.00 90 ARG A C 1
ATOM 1396 O O . ARG A 1 90 ? 2.163 -1.490 -5.294 1.00 0.00 90 ARG A O 1
ATOM 1417 N N . LEU A 1 91 ? 0.295 -0.683 -4.327 1.00 0.00 91 LEU A N 1
ATOM 1418 C CA . LEU A 1 91 ? 0.071 -1.845 -3.476 1.00 0.00 91 LEU A CA 1
ATOM 1419 C C . LEU A 1 91 ? -0.179 -3.088 -4.309 1.00 0.00 91 LEU A C 1
ATOM 1420 O O . LEU A 1 91 ? 0.473 -4.113 -4.130 1.00 0.00 91 LEU A O 1
ATOM 1436 N N . SER A 1 92 ? -1.121 -2.977 -5.228 1.00 0.00 92 SER A N 1
ATOM 1437 C CA . SER A 1 92 ? -1.506 -4.099 -6.072 1.00 0.00 92 SER A CA 1
ATOM 1438 C C . SER A 1 92 ? -0.342 -4.569 -6.944 1.00 0.00 92 SER A C 1
ATOM 1439 O O . SER A 1 92 ? -0.113 -5.771 -7.084 1.00 0.00 92 SER A O 1
ATOM 1447 N N . GLU A 1 93 ? 0.392 -3.616 -7.505 1.00 0.00 93 GLU A N 1
ATOM 1448 C CA . GLU A 1 93 ? 1.575 -3.928 -8.305 1.00 0.00 93 GLU A CA 1
ATOM 1449 C C . GLU A 1 93 ? 2.579 -4.689 -7.454 1.00 0.00 93 GLU A C 1
ATOM 1450 O O . GLU A 1 93 ? 3.088 -5.720 -7.866 1.00 0.00 93 GLU A O 1
ATOM 1462 N N . LEU A 1 94 ? 2.830 -4.184 -6.250 1.00 0.00 94 LEU A N 1
ATOM 1463 C CA . LEU A 1 94 ? 3.783 -4.800 -5.330 1.00 0.00 94 LEU A CA 1
ATOM 1464 C C . LEU A 1 94 ? 3.358 -6.233 -4.986 1.00 0.00 94 LEU A C 1
ATOM 1465 O O . LEU A 1 94 ? 4.188 -7.144 -4.964 1.00 0.00 94 LEU A O 1
ATOM 1481 N N . ILE A 1 95 ? 2.066 -6.427 -4.732 1.00 0.00 95 ILE A N 1
ATOM 1482 C CA . ILE A 1 95 ? 1.541 -7.746 -4.380 1.00 0.00 95 ILE A CA 1
ATOM 1483 C C . ILE A 1 95 ? 1.735 -8.732 -5.532 1.00 0.00 95 ILE A C 1
ATOM 1484 O O . ILE A 1 95 ? 2.272 -9.825 -5.339 1.00 0.00 95 ILE A O 1
ATOM 1500 N N . VAL A 1 96 ? 1.312 -8.339 -6.729 1.00 0.00 96 VAL A N 1
ATOM 1501 C CA . VAL A 1 96 ? 1.465 -9.190 -7.904 1.00 0.00 96 VAL A CA 1
ATOM 1502 C C . VAL A 1 96 ? 2.942 -9.359 -8.249 1.00 0.00 96 VAL A C 1
ATOM 1503 O O . VAL A 1 96 ? 3.372 -10.425 -8.687 1.00 0.00 96 VAL A O 1
ATOM 1516 N N . ASN A 1 97 ? 3.712 -8.303 -8.025 1.00 0.00 97 ASN A N 1
ATOM 1517 C CA . ASN A 1 97 ? 5.146 -8.298 -8.289 1.00 0.00 97 ASN A CA 1
ATOM 1518 C C . ASN A 1 97 ? 5.831 -9.431 -7.531 1.00 0.00 97 ASN A C 1
ATOM 1519 O O . ASN A 1 97 ? 6.580 -10.219 -8.107 1.00 0.00 97 ASN A O 1
ATOM 1530 N N . ALA A 1 98 ? 5.530 -9.526 -6.240 1.00 0.00 98 ALA A N 1
ATOM 1531 C CA . ALA A 1 98 ? 6.105 -10.555 -5.382 1.00 0.00 98 ALA A CA 1
ATOM 1532 C C . ALA A 1 98 ? 5.665 -11.953 -5.807 1.00 0.00 98 ALA A C 1
ATOM 1533 O O . ALA A 1 98 ? 6.336 -12.944 -5.509 1.00 0.00 98 ALA A O 1
ATOM 1540 N N . ALA A 1 99 ? 4.537 -12.032 -6.495 1.00 0.00 99 ALA A N 1
ATOM 1541 C CA . ALA A 1 99 ? 3.995 -13.311 -6.928 1.00 0.00 99 ALA A CA 1
ATOM 1542 C C . ALA A 1 99 ? 4.559 -13.743 -8.281 1.00 0.00 99 ALA A C 1
ATOM 1543 O O . ALA A 1 99 ? 4.818 -14.926 -8.500 1.00 0.00 99 ALA A O 1
ATOM 1550 N N . LYS A 1 100 ? 4.745 -12.790 -9.189 1.00 0.00 100 LYS A N 1
ATOM 1551 C CA . LYS A 1 100 ? 5.171 -13.102 -10.545 1.00 0.00 100 LYS A CA 1
ATOM 1552 C C . LYS A 1 100 ? 6.672 -13.317 -10.635 1.00 0.00 100 LYS A C 1
ATOM 1553 O O . LYS A 1 100 ? 7.165 -13.955 -11.566 1.00 0.00 100 LYS A O 1
ATOM 1572 N N . LEU A 1 101 ? 7.390 -12.782 -9.672 1.00 0.00 101 LEU A N 1
ATOM 1573 C CA . LEU A 1 101 ? 8.822 -12.997 -9.581 1.00 0.00 101 LEU A CA 1
ATOM 1574 C C . LEU A 1 101 ? 9.114 -14.333 -8.914 1.00 0.00 101 LEU A C 1
ATOM 1575 O O . LEU A 1 101 ? 8.214 -14.980 -8.374 1.00 0.00 101 LEU A O 1
ATOM 1591 N N . GLU A 1 102 ? 10.369 -14.742 -8.945 1.00 0.00 102 GLU A N 1
ATOM 1592 C CA . GLU A 1 102 ? 10.786 -15.973 -8.287 1.00 0.00 102 GLU A CA 1
ATOM 1593 C C . GLU A 1 102 ? 11.471 -15.658 -6.960 1.00 0.00 102 GLU A C 1
ATOM 1594 O O . GLU A 1 102 ? 11.237 -16.323 -5.95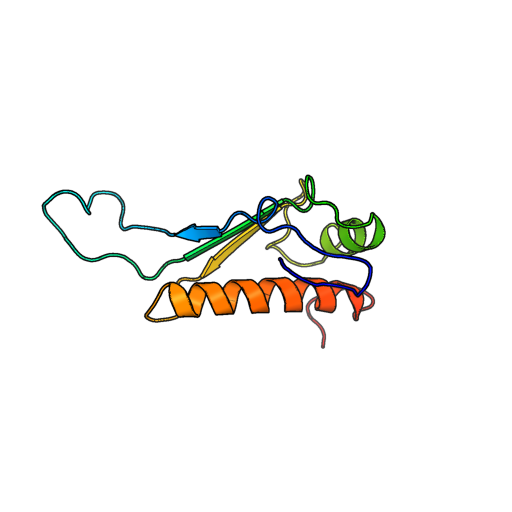2 1.00 0.00 102 GLU A O 1
ATOM 1606 N N . HIS A 1 103 ? 12.309 -14.630 -6.972 1.00 0.00 103 HIS A N 1
ATOM 1607 C CA . HIS A 1 103 ? 12.984 -14.154 -5.772 1.00 0.00 103 HIS A CA 1
ATOM 1608 C C . HIS A 1 103 ? 13.645 -12.807 -6.048 1.00 0.00 103 HIS A C 1
ATOM 1609 O O . HIS A 1 103 ? 13.496 -12.264 -7.140 1.00 0.00 103 HIS A O 1
ATOM 1624 N N . HIS A 1 104 ? 14.372 -12.276 -5.061 1.00 0.00 104 HIS A N 1
ATOM 1625 C CA . HIS A 1 104 ? 14.940 -10.927 -5.144 1.00 0.00 104 HIS A CA 1
ATOM 1626 C C . HIS A 1 104 ? 13.821 -9.884 -5.218 1.00 0.00 104 HIS A C 1
ATOM 1627 O O . HIS A 1 104 ? 12.696 -10.119 -4.779 1.00 0.00 104 HIS A O 1
ATOM 1642 N N . HIS A 1 105 ? 14.164 -8.724 -5.755 1.00 0.00 105 HIS A N 1
ATOM 1643 C CA . HIS A 1 105 ? 13.194 -7.672 -6.039 1.00 0.00 105 HIS A CA 1
ATOM 1644 C C . HIS A 1 105 ? 13.804 -6.708 -7.043 1.00 0.00 105 HIS A C 1
ATOM 1645 O O . HIS A 1 105 ? 13.117 -6.152 -7.899 1.00 0.00 105 HIS A O 1
ATOM 1660 N N . HIS A 1 106 ? 15.111 -6.520 -6.919 1.00 0.00 106 HIS A N 1
ATOM 1661 C CA . HIS A 1 106 ? 15.871 -5.699 -7.846 1.00 0.00 106 HIS A CA 1
ATOM 1662 C C . HIS A 1 106 ? 16.163 -6.489 -9.123 1.00 0.00 106 HIS A C 1
ATOM 1663 O O . HIS A 1 106 ? 17.304 -6.856 -9.401 1.00 0.00 106 HIS A O 1
ATOM 1678 N N . HIS A 1 107 ? 15.104 -6.782 -9.868 1.00 0.00 107 HIS A N 1
ATOM 1679 C CA . HIS A 1 107 ? 15.212 -7.511 -11.125 1.00 0.00 107 HIS A CA 1
ATOM 1680 C C . HIS A 1 107 ? 13.848 -7.558 -11.804 1.00 0.00 107 HIS A C 1
ATOM 1681 O O . HIS A 1 107 ? 12.849 -7.918 -11.185 1.00 0.00 107 HIS A O 1
ATOM 1696 N N . HIS A 1 108 ? 13.810 -7.172 -13.066 1.00 0.00 108 HIS A N 1
ATOM 1697 C CA . HIS A 1 108 ? 12.580 -7.220 -13.845 1.00 0.00 108 HIS A CA 1
ATOM 1698 C C . HIS A 1 108 ? 12.839 -7.880 -15.188 1.00 0.00 108 HIS A C 1
ATOM 1699 O O . HIS A 1 108 ? 12.531 -9.076 -15.328 1.00 0.00 108 HIS A O 1
ATOM 1715 N N . MET A 1 1 ? -13.482 -1.885 -3.204 1.00 0.00 1 MET A N 2
ATOM 1716 C CA . MET A 1 1 ? -12.923 -3.228 -2.933 1.00 0.00 1 MET A CA 2
ATOM 1717 C C . MET A 1 1 ? -11.928 -3.611 -4.013 1.00 0.00 1 MET A C 2
ATOM 1718 O O . MET A 1 1 ? -12.233 -3.561 -5.205 1.00 0.00 1 MET A O 2
ATOM 1734 N N . LEU A 1 2 ? -10.747 -4.009 -3.582 1.00 0.00 2 LEU A N 2
ATOM 1735 C CA . LEU A 1 2 ? -9.660 -4.325 -4.485 1.00 0.00 2 LEU A CA 2
ATOM 1736 C C . LEU A 1 2 ? -9.709 -5.794 -4.875 1.00 0.00 2 LEU A C 2
ATOM 1737 O O . LEU A 1 2 ? -9.362 -6.677 -4.091 1.00 0.00 2 LEU A O 2
ATOM 1753 N N . VAL A 1 3 ? -10.184 -6.049 -6.073 1.00 0.00 3 VAL A N 2
ATOM 1754 C CA . VAL A 1 3 ? -10.224 -7.402 -6.609 1.00 0.00 3 VAL A CA 2
ATOM 1755 C C . VAL A 1 3 ? -8.875 -7.770 -7.219 1.00 0.00 3 VAL A C 2
ATOM 1756 O O . VAL A 1 3 ? -8.477 -7.220 -8.251 1.00 0.00 3 VAL A O 2
ATOM 1769 N N . ILE A 1 4 ? -8.174 -8.687 -6.566 1.00 0.00 4 ILE A N 2
ATOM 1770 C CA . ILE A 1 4 ? -6.879 -9.139 -7.050 1.00 0.00 4 ILE A CA 2
ATOM 1771 C C . ILE A 1 4 ? -7.059 -10.411 -7.860 1.00 0.00 4 ILE A C 2
ATOM 1772 O O . ILE A 1 4 ? -6.834 -10.434 -9.068 1.00 0.00 4 ILE A O 2
ATOM 1788 N N . SER A 1 5 ? -7.491 -11.456 -7.187 1.00 0.00 5 SER A N 2
ATOM 1789 C CA . SER A 1 5 ? -7.795 -12.707 -7.843 1.00 0.00 5 SER A CA 2
ATOM 1790 C C . SER A 1 5 ? -9.306 -12.892 -7.871 1.00 0.00 5 SER A C 2
ATOM 1791 O O . SER A 1 5 ? -10.039 -12.121 -7.247 1.00 0.00 5 SER A O 2
ATOM 1799 N N . ASN A 1 6 ? -9.773 -13.903 -8.583 1.00 0.00 6 ASN A N 2
ATOM 1800 C CA . ASN A 1 6 ? -11.200 -14.198 -8.643 1.00 0.00 6 ASN A CA 2
ATOM 1801 C C . ASN A 1 6 ? -11.714 -14.620 -7.271 1.00 0.00 6 ASN A C 2
ATOM 1802 O O . ASN A 1 6 ? -12.805 -14.234 -6.852 1.00 0.00 6 ASN A O 2
ATOM 1813 N N . ASN A 1 7 ? -10.905 -15.391 -6.560 1.00 0.00 7 ASN A N 2
ATOM 1814 C CA . ASN A 1 7 ? -11.312 -15.933 -5.272 1.00 0.00 7 ASN A CA 2
ATOM 1815 C C . ASN A 1 7 ? -10.796 -15.088 -4.116 1.00 0.00 7 ASN A C 2
ATOM 1816 O O . ASN A 1 7 ? -11.001 -15.429 -2.953 1.00 0.00 7 ASN A O 2
ATOM 1827 N N . VAL A 1 8 ? -10.137 -13.983 -4.436 1.00 0.00 8 VAL A N 2
ATOM 1828 C CA . VAL A 1 8 ? -9.526 -13.140 -3.414 1.00 0.00 8 VAL A CA 2
ATOM 1829 C C . VAL A 1 8 ? -9.886 -11.679 -3.641 1.00 0.00 8 VAL A C 2
ATOM 1830 O O . VAL A 1 8 ? -9.550 -11.096 -4.672 1.00 0.00 8 VAL A O 2
ATOM 1843 N N . HIS A 1 9 ? -10.556 -11.090 -2.669 1.00 0.00 9 HIS A N 2
ATOM 1844 C CA . HIS A 1 9 ? -10.951 -9.690 -2.746 1.00 0.00 9 HIS A CA 2
ATOM 1845 C C . HIS A 1 9 ? -10.484 -8.956 -1.496 1.00 0.00 9 HIS A C 2
ATOM 1846 O O . HIS A 1 9 ? -10.464 -9.531 -0.411 1.00 0.00 9 HIS A O 2
ATOM 1861 N N . LEU A 1 10 ? -10.082 -7.704 -1.650 1.00 0.00 10 LEU A N 2
ATOM 1862 C CA . LEU A 1 10 ? -9.694 -6.887 -0.511 1.00 0.00 10 LEU A CA 2
ATOM 1863 C C . LEU A 1 10 ? -10.734 -5.808 -0.241 1.00 0.00 10 LEU A C 2
ATOM 1864 O O . LEU A 1 10 ? -10.839 -4.834 -0.987 1.00 0.00 10 LEU A O 2
ATOM 1880 N N . PRO A 1 11 ? -11.540 -5.990 0.808 1.00 0.00 11 PRO A N 2
ATOM 1881 C CA . PRO A 1 11 ? -12.530 -4.999 1.224 1.00 0.00 11 PRO A CA 2
ATOM 1882 C C . PRO A 1 11 ? -11.875 -3.672 1.593 1.00 0.00 11 PRO A C 2
ATOM 1883 O O 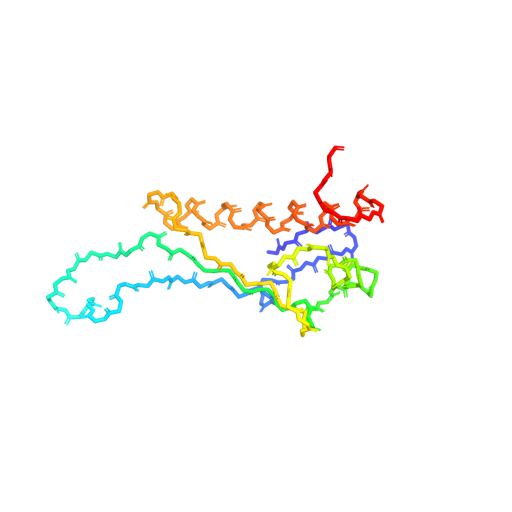. PRO A 1 11 ? -10.763 -3.643 2.122 1.00 0.00 11 PRO A O 2
ATOM 1894 N N . ASP A 1 12 ? -12.578 -2.585 1.314 1.00 0.00 12 ASP A N 2
ATOM 1895 C CA . ASP A 1 12 ? -12.086 -1.242 1.588 1.00 0.00 12 ASP A CA 2
ATOM 1896 C C . ASP A 1 12 ? -11.718 -1.064 3.056 1.00 0.00 12 ASP A C 2
ATOM 1897 O O . ASP A 1 12 ? -10.800 -0.317 3.392 1.00 0.00 12 ASP A O 2
ATOM 1906 N N . ALA A 1 13 ? -12.443 -1.755 3.923 1.00 0.00 13 ALA A N 2
ATOM 1907 C CA . ALA A 1 13 ? -12.211 -1.682 5.363 1.00 0.00 13 ALA A CA 2
ATOM 1908 C C . ALA A 1 13 ? -10.834 -2.226 5.756 1.00 0.00 13 ALA A C 2
ATOM 1909 O O . ALA A 1 13 ? -10.245 -1.782 6.741 1.00 0.00 13 ALA A O 2
ATOM 1916 N N . GLU A 1 14 ? -10.314 -3.170 4.975 1.00 0.00 14 GLU A N 2
ATOM 1917 C CA . GLU A 1 14 ? -9.029 -3.792 5.283 1.00 0.00 14 GLU A CA 2
ATOM 1918 C C . GLU A 1 14 ? -7.874 -2.969 4.712 1.00 0.00 14 GLU A C 2
ATOM 1919 O O . GLU A 1 14 ? -6.715 -3.382 4.757 1.00 0.00 14 GLU A O 2
ATOM 1931 N N . ILE A 1 15 ? -8.201 -1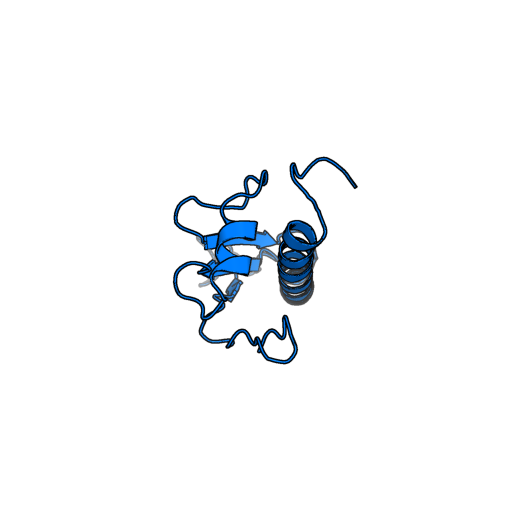.798 4.189 1.00 0.00 15 ILE A N 2
ATOM 1932 C CA . ILE A 1 15 ? -7.201 -0.889 3.652 1.00 0.00 15 ILE A CA 2
ATOM 1933 C C . ILE A 1 15 ? -7.267 0.444 4.390 1.00 0.00 15 ILE A C 2
ATOM 1934 O O . ILE A 1 15 ? -8.270 1.154 4.314 1.00 0.00 15 ILE A O 2
ATOM 1950 N N . GLU A 1 16 ? -6.207 0.776 5.114 1.00 0.00 16 GLU A N 2
ATOM 1951 C CA . GLU A 1 16 ? -6.181 2.001 5.904 1.00 0.00 16 GLU A CA 2
ATOM 1952 C C . GLU A 1 16 ? -5.621 3.158 5.084 1.00 0.00 16 GLU A C 2
ATOM 1953 O O . GLU A 1 16 ? -4.410 3.266 4.870 1.00 0.00 16 GLU A O 2
ATOM 1965 N N . LEU A 1 17 ? -6.525 4.005 4.611 1.00 0.00 17 LEU A N 2
ATOM 1966 C CA . LEU A 1 17 ? -6.154 5.183 3.846 1.00 0.00 17 LEU A CA 2
ATOM 1967 C C . LEU A 1 17 ? -6.232 6.422 4.729 1.00 0.00 17 LEU A C 2
ATOM 1968 O O . LEU A 1 17 ? -7.322 6.844 5.119 1.00 0.00 17 LEU A O 2
ATOM 1984 N N . THR A 1 18 ? -5.090 6.997 5.056 1.00 0.00 18 THR A N 2
ATOM 1985 C CA . THR A 1 18 ? -5.069 8.203 5.865 1.00 0.00 18 THR A CA 2
ATOM 1986 C C . THR A 1 18 ? -4.384 9.335 5.109 1.00 0.00 18 THR A C 2
ATOM 1987 O O . THR A 1 18 ? -3.495 9.093 4.293 1.00 0.00 18 THR A O 2
ATOM 1998 N N . ALA A 1 19 ? -4.801 10.559 5.367 1.00 0.00 19 ALA A N 2
ATOM 1999 C CA . ALA A 1 19 ? -4.198 11.720 4.731 1.00 0.00 19 ALA A CA 2
ATOM 2000 C C . ALA A 1 19 ? -3.347 12.491 5.732 1.00 0.00 19 ALA A C 2
ATOM 2001 O O . ALA A 1 19 ? -3.644 12.513 6.927 1.00 0.00 19 ALA A O 2
ATOM 2008 N N . ILE A 1 20 ? -2.283 13.102 5.242 1.00 0.00 20 ILE A N 2
ATOM 2009 C CA . ILE A 1 20 ? -1.403 13.910 6.065 1.00 0.00 20 ILE A CA 2
ATOM 2010 C C . ILE A 1 20 ? -1.260 15.281 5.412 1.00 0.00 20 ILE A C 2
ATOM 2011 O O . ILE A 1 20 ? -1.629 15.463 4.250 1.00 0.00 20 ILE A O 2
ATOM 2027 N N . ARG A 1 21 ? -0.755 16.247 6.150 1.00 0.00 21 ARG A N 2
ATOM 2028 C CA . ARG A 1 21 ? -0.526 17.572 5.609 1.00 0.00 21 ARG A CA 2
ATOM 2029 C C . ARG A 1 21 ? 0.968 17.832 5.480 1.00 0.00 21 ARG A C 2
ATOM 2030 O O . ARG A 1 21 ? 1.777 17.225 6.184 1.00 0.00 21 ARG A O 2
ATOM 2051 N N . ALA A 1 22 ? 1.327 18.729 4.583 1.00 0.00 22 ALA A N 2
ATOM 2052 C CA . ALA A 1 22 ? 2.727 19.014 4.307 1.00 0.00 22 ALA A CA 2
ATOM 2053 C C . ALA A 1 22 ? 3.027 20.489 4.504 1.00 0.00 22 ALA A C 2
ATOM 2054 O O . ALA A 1 22 ? 2.114 21.303 4.663 1.00 0.00 22 ALA A O 2
ATOM 2061 N N . GLN A 1 23 ? 4.305 20.826 4.491 1.00 0.00 23 GLN A N 2
ATOM 2062 C CA . GLN A 1 23 ? 4.739 22.196 4.688 1.00 0.00 23 GLN A CA 2
ATOM 2063 C C . GLN A 1 23 ? 4.642 22.979 3.387 1.00 0.00 23 GLN A C 2
ATOM 2064 O O . GLN A 1 23 ? 4.929 22.448 2.314 1.00 0.00 23 GLN A O 2
ATOM 2078 N N . GLY A 1 24 ? 4.217 24.228 3.486 1.00 0.00 24 GLY A N 2
ATOM 2079 C CA . GLY A 1 24 ? 4.113 25.073 2.321 1.00 0.00 24 GLY A CA 2
ATOM 2080 C C . GLY A 1 24 ? 4.182 26.537 2.689 1.00 0.00 24 GLY A C 2
ATOM 2081 O O . GLY A 1 24 ? 4.731 26.889 3.734 1.00 0.00 24 GLY A O 2
ATOM 2085 N N . ALA A 1 25 ? 3.623 27.382 1.828 1.00 0.00 25 ALA A N 2
ATOM 2086 C CA . ALA A 1 25 ? 3.595 28.830 2.041 1.00 0.00 25 ALA A CA 2
ATOM 2087 C C . ALA A 1 25 ? 5.006 29.405 2.154 1.00 0.00 25 ALA A C 2
ATOM 2088 O O . ALA A 1 25 ? 5.230 30.420 2.818 1.00 0.00 25 ALA A O 2
ATOM 2095 N N . GLY A 1 26 ? 5.948 28.758 1.484 1.00 0.00 26 GLY A N 2
ATOM 2096 C CA . GLY A 1 26 ? 7.326 29.189 1.527 1.00 0.00 26 GLY A CA 2
ATOM 2097 C C . GLY A 1 26 ? 8.261 28.078 1.109 1.00 0.00 26 GLY A C 2
ATOM 2098 O O . GLY A 1 26 ? 7.940 26.905 1.284 1.00 0.00 26 GLY A O 2
ATOM 2102 N N . GLY A 1 27 ? 9.408 28.438 0.556 1.00 0.00 27 GLY A N 2
ATOM 2103 C CA . GLY A 1 27 ? 10.346 27.437 0.086 1.00 0.00 27 GLY A CA 2
ATOM 2104 C C . GLY A 1 27 ? 10.453 27.425 -1.426 1.00 0.00 27 GLY A C 2
ATOM 2105 O O . GLY A 1 27 ? 10.924 26.448 -2.015 1.00 0.00 27 GLY A O 2
ATOM 2109 N N . GLN A 1 28 ? 10.013 28.526 -2.038 1.00 0.00 28 GLN A N 2
ATOM 2110 C CA . GLN A 1 28 ? 10.072 28.722 -3.486 1.00 0.00 28 GLN A CA 2
ATOM 2111 C C . GLN A 1 28 ? 9.086 27.823 -4.232 1.00 0.00 28 GLN A C 2
ATOM 2112 O O . GLN A 1 28 ? 9.226 26.597 -4.241 1.00 0.00 28 GLN A O 2
ATOM 2126 N N . ASN A 1 29 ? 8.081 28.463 -4.833 1.00 0.00 29 ASN A N 2
ATOM 2127 C CA . ASN A 1 29 ? 7.115 27.814 -5.739 1.00 0.00 29 ASN A CA 2
ATOM 2128 C C . ASN A 1 29 ? 6.096 26.954 -4.981 1.00 0.00 29 ASN A C 2
ATOM 2129 O O . ASN A 1 29 ? 5.032 26.622 -5.504 1.00 0.00 29 ASN A O 2
ATOM 2140 N N . VAL A 1 30 ? 6.396 26.636 -3.738 1.00 0.00 30 VAL A N 2
ATOM 2141 C CA . VAL A 1 30 ? 5.527 25.775 -2.945 1.00 0.00 30 VAL A CA 2
ATOM 2142 C C . VAL A 1 30 ? 4.683 26.578 -1.958 1.00 0.00 30 VAL A C 2
ATOM 2143 O O . VAL A 1 30 ? 5.130 26.934 -0.866 1.00 0.00 30 VAL A O 2
ATOM 2156 N N . ASN A 1 31 ? 3.461 26.891 -2.364 1.00 0.00 31 ASN A N 2
ATOM 2157 C CA . ASN A 1 31 ? 2.526 27.597 -1.493 1.00 0.00 31 ASN A CA 2
ATOM 2158 C C . ASN A 1 31 ? 1.232 26.807 -1.360 1.00 0.00 31 ASN A C 2
ATOM 2159 O O . ASN A 1 31 ? 0.208 27.328 -0.918 1.00 0.00 31 ASN A O 2
ATOM 2170 N N . LYS A 1 32 ? 1.300 25.542 -1.729 1.00 0.00 32 LYS A N 2
ATOM 2171 C CA . LYS A 1 32 ? 0.147 24.655 -1.689 1.00 0.00 32 LYS A CA 2
ATOM 2172 C C . LYS A 1 32 ? 0.465 23.404 -0.883 1.00 0.00 32 LYS A C 2
ATOM 2173 O O . LYS A 1 32 ? 1.613 22.970 -0.823 1.00 0.00 32 LYS A O 2
ATOM 2192 N N . VAL A 1 33 ? -0.558 22.841 -0.259 1.00 0.00 33 VAL A N 2
ATOM 2193 C CA . VAL A 1 33 ? -0.398 21.630 0.525 1.00 0.00 33 VAL A CA 2
ATOM 2194 C C . VAL A 1 33 ? -0.230 20.430 -0.397 1.00 0.00 33 VAL A C 2
ATOM 2195 O O . VAL A 1 33 ? -1.015 20.236 -1.328 1.00 0.00 33 VAL A O 2
ATOM 2208 N N . SER A 1 34 ? 0.810 19.650 -0.152 1.00 0.00 34 SER A N 2
ATOM 2209 C CA . SER A 1 34 ? 1.090 18.470 -0.936 1.00 0.00 34 SER A CA 2
ATOM 2210 C C . SER A 1 34 ? 0.101 17.352 -0.609 1.00 0.00 34 SER A C 2
ATOM 2211 O O . SER A 1 34 ? -0.739 17.496 0.280 1.00 0.00 34 SER A O 2
ATOM 2219 N N . SER A 1 35 ? 0.207 16.243 -1.327 1.00 0.00 35 SER A N 2
ATOM 2220 C CA . SER A 1 35 ? -0.642 15.093 -1.079 1.00 0.00 35 SER A CA 2
ATOM 2221 C C . SER A 1 35 ? -0.317 14.479 0.279 1.00 0.00 35 SER A C 2
ATOM 2222 O O . SER A 1 35 ? -1.090 14.617 1.225 1.00 0.00 35 SER A O 2
ATOM 2230 N N . ALA A 1 36 ? 0.843 13.819 0.351 1.00 0.00 36 ALA A N 2
ATOM 2231 C CA . ALA A 1 36 ? 1.360 13.229 1.584 1.00 0.00 36 ALA A CA 2
ATOM 2232 C C . ALA A 1 36 ? 0.312 12.382 2.293 1.00 0.00 36 ALA A C 2
ATOM 2233 O O . ALA A 1 36 ? -0.366 12.844 3.202 1.00 0.00 36 ALA A O 2
ATOM 2240 N N . MET A 1 37 ? 0.160 11.148 1.857 1.00 0.00 37 MET A N 2
ATOM 2241 C CA . MET A 1 37 ? -0.817 10.270 2.461 1.00 0.00 37 MET A CA 2
ATOM 2242 C C . MET A 1 37 ? -0.142 9.151 3.236 1.00 0.00 37 MET A C 2
ATOM 2243 O O . MET A 1 37 ? 0.954 8.707 2.893 1.00 0.00 37 MET A O 2
ATOM 2257 N N . HIS A 1 38 ? -0.810 8.703 4.286 1.00 0.00 38 HIS A N 2
ATOM 2258 C CA . HIS A 1 38 ? -0.359 7.561 5.060 1.00 0.00 38 HIS A CA 2
ATOM 2259 C C . HIS A 1 38 ? -1.076 6.318 4.584 1.00 0.00 38 HIS A C 2
ATOM 2260 O O . HIS A 1 38 ? -2.300 6.210 4.677 1.00 0.00 38 HIS A O 2
ATOM 2275 N N . LEU A 1 39 ? -0.306 5.395 4.078 1.00 0.00 39 LEU A N 2
ATOM 2276 C CA . LEU A 1 39 ? -0.837 4.155 3.570 1.00 0.00 39 LEU A CA 2
ATOM 2277 C C . LEU A 1 39 ? -0.506 3.036 4.534 1.00 0.00 39 LEU A C 2
ATOM 2278 O O . LEU A 1 39 ? 0.668 2.777 4.804 1.00 0.00 39 LEU A O 2
ATOM 2294 N N . ARG A 1 40 ? -1.531 2.402 5.078 1.00 0.00 40 ARG A N 2
ATOM 2295 C CA . ARG A 1 40 ? -1.326 1.277 5.970 1.00 0.00 40 ARG A CA 2
ATOM 2296 C C . ARG A 1 40 ? -2.112 0.064 5.500 1.00 0.00 40 ARG A C 2
ATOM 2297 O O . ARG A 1 40 ? -3.330 0.122 5.323 1.00 0.00 40 ARG A O 2
ATOM 2318 N N . PHE A 1 41 ? -1.402 -1.025 5.294 1.00 0.00 41 PHE A N 2
ATOM 2319 C CA . PHE A 1 41 ? -2.018 -2.283 4.933 1.00 0.00 41 PHE A CA 2
ATOM 2320 C C . PHE A 1 41 ? -1.440 -3.392 5.798 1.00 0.00 41 PHE A C 2
ATOM 2321 O O . PHE A 1 41 ? -0.293 -3.812 5.617 1.00 0.00 41 PHE A O 2
ATOM 2338 N N . ASP A 1 42 ? -2.220 -3.831 6.770 1.00 0.00 42 ASP A N 2
ATOM 2339 C CA . ASP A 1 42 ? -1.782 -4.880 7.676 1.00 0.00 42 ASP A CA 2
ATOM 2340 C C . ASP A 1 42 ? -1.901 -6.239 7.008 1.00 0.00 42 ASP A C 2
ATOM 2341 O O . ASP A 1 42 ? -2.941 -6.882 7.097 1.00 0.00 42 ASP A O 2
ATOM 2350 N N . ILE A 1 43 ? -0.839 -6.662 6.330 1.00 0.00 43 ILE A N 2
ATOM 2351 C CA . ILE A 1 43 ? -0.823 -7.954 5.653 1.00 0.00 43 ILE A CA 2
ATOM 2352 C C . ILE A 1 43 ? -1.129 -9.069 6.647 1.00 0.00 43 ILE A C 2
ATOM 2353 O O . ILE A 1 43 ? -1.879 -9.997 6.354 1.00 0.00 43 ILE A O 2
ATOM 2369 N N . ASN A 1 44 ? -0.546 -8.948 7.832 1.00 0.00 44 ASN A N 2
ATOM 2370 C CA . ASN A 1 44 ? -0.755 -9.907 8.908 1.00 0.00 44 ASN A CA 2
ATOM 2371 C C . ASN A 1 44 ? -2.243 -10.081 9.207 1.00 0.00 44 ASN A C 2
ATOM 2372 O O . ASN A 1 44 ? -2.744 -11.199 9.291 1.00 0.00 44 ASN A O 2
ATOM 2383 N N . ALA A 1 45 ? -2.939 -8.964 9.349 1.00 0.00 45 ALA A N 2
ATOM 2384 C CA . ALA A 1 45 ? -4.346 -8.980 9.741 1.00 0.00 45 ALA A CA 2
ATOM 2385 C C . ALA A 1 45 ? -5.281 -9.159 8.547 1.00 0.00 45 ALA A C 2
ATOM 2386 O O . ALA A 1 45 ? -6.412 -9.620 8.708 1.00 0.00 45 ALA A O 2
ATOM 2393 N N . SER A 1 46 ? -4.814 -8.795 7.360 1.00 0.00 46 SER A N 2
ATOM 2394 C CA . SER A 1 46 ? -5.639 -8.850 6.160 1.00 0.00 46 SER A CA 2
ATOM 2395 C C . SER A 1 46 ? -6.047 -10.280 5.828 1.00 0.00 46 SER A C 2
ATOM 2396 O O . SER A 1 46 ? -5.371 -11.244 6.206 1.00 0.00 46 SER A O 2
ATOM 2404 N N . SER A 1 47 ? -7.151 -10.405 5.106 1.00 0.00 47 SER A N 2
ATOM 2405 C CA . SER A 1 47 ? -7.701 -11.700 4.744 1.00 0.00 47 SER A CA 2
ATOM 2406 C C . SER A 1 47 ? -6.965 -12.323 3.557 1.00 0.00 47 SER A C 2
ATOM 2407 O O . SER A 1 47 ? -7.472 -13.251 2.922 1.00 0.00 47 SER A O 2
ATOM 2415 N N . LEU A 1 48 ? -5.772 -11.819 3.262 1.00 0.00 48 LEU A N 2
ATOM 2416 C CA . LEU A 1 48 ? -4.942 -12.392 2.213 1.00 0.00 48 LEU A CA 2
ATOM 2417 C C . LEU A 1 48 ? -4.574 -13.832 2.552 1.00 0.00 48 LEU A C 2
ATOM 2418 O O . LEU A 1 48 ? -4.348 -14.165 3.720 1.00 0.00 48 LEU A O 2
ATOM 2434 N N . PRO A 1 49 ? -4.535 -14.713 1.543 1.00 0.00 49 PRO A N 2
ATOM 2435 C CA . PRO A 1 49 ? -4.107 -16.099 1.729 1.00 0.00 49 PRO A CA 2
ATOM 2436 C C . PRO A 1 49 ? -2.677 -16.174 2.253 1.00 0.00 49 PRO A C 2
ATOM 2437 O O . PRO A 1 49 ? -1.814 -15.400 1.827 1.00 0.00 49 PRO A O 2
ATOM 2448 N N . PRO A 1 50 ? -2.413 -17.101 3.191 1.00 0.00 50 PRO A N 2
ATOM 2449 C CA . PRO A 1 50 ? -1.093 -17.266 3.810 1.00 0.00 50 PRO A CA 2
ATOM 2450 C C . PRO A 1 50 ? 0.023 -17.400 2.778 1.00 0.00 50 PRO A C 2
ATOM 2451 O O . PRO A 1 50 ? 1.149 -16.967 3.017 1.00 0.00 50 PRO A O 2
ATOM 2462 N N . PHE A 1 51 ? -0.307 -17.982 1.628 1.00 0.00 51 PHE A N 2
ATOM 2463 C CA . PHE A 1 51 ? 0.642 -18.117 0.527 1.00 0.00 51 PHE A CA 2
ATOM 2464 C C . PHE A 1 51 ? 1.241 -16.764 0.157 1.00 0.00 51 PHE A C 2
ATOM 2465 O O . PHE A 1 51 ? 2.461 -16.614 0.101 1.00 0.00 51 PHE A O 2
ATOM 2482 N N . TYR A 1 52 ? 0.374 -15.784 -0.074 1.00 0.00 52 TYR A N 2
ATOM 2483 C CA . TYR A 1 52 ? 0.808 -14.450 -0.445 1.00 0.00 52 TYR A CA 2
ATOM 2484 C C . TYR A 1 52 ? 1.569 -13.787 0.696 1.00 0.00 52 TYR A C 2
ATOM 2485 O O . TYR A 1 52 ? 2.550 -13.082 0.468 1.00 0.00 52 TYR A O 2
ATOM 2503 N N . LYS A 1 53 ? 1.115 -14.031 1.925 1.00 0.00 53 LYS A N 2
ATOM 2504 C CA . LYS A 1 53 ? 1.762 -13.472 3.108 1.00 0.00 53 LYS A CA 2
ATOM 2505 C C . LYS A 1 53 ? 3.208 -13.950 3.208 1.00 0.00 53 LYS A C 2
ATOM 2506 O O . LYS A 1 53 ? 4.112 -13.158 3.469 1.00 0.00 53 LYS A O 2
ATOM 2525 N N . GLU A 1 54 ? 3.419 -15.246 2.982 1.00 0.00 54 GLU A N 2
ATOM 2526 C CA . GLU A 1 54 ? 4.763 -15.821 2.997 1.00 0.00 54 GLU A CA 2
ATOM 2527 C C . GLU A 1 54 ? 5.637 -15.181 1.922 1.00 0.00 54 GLU A C 2
ATOM 2528 O O . GLU A 1 54 ? 6.775 -14.799 2.185 1.00 0.00 54 GLU A O 2
ATOM 2540 N N . ARG A 1 55 ? 5.088 -15.060 0.719 1.00 0.00 55 ARG A N 2
ATOM 2541 C CA . ARG A 1 55 ? 5.820 -14.498 -0.416 1.00 0.00 55 ARG A CA 2
ATOM 2542 C C . ARG A 1 55 ? 6.276 -13.075 -0.119 1.00 0.00 55 ARG A C 2
ATOM 2543 O O . ARG A 1 55 ? 7.433 -12.731 -0.339 1.00 0.00 55 ARG A O 2
ATOM 2564 N N . LEU A 1 56 ? 5.363 -12.259 0.396 1.00 0.00 56 LEU A N 2
ATOM 2565 C CA . LEU A 1 56 ? 5.660 -10.865 0.703 1.00 0.00 56 LEU A CA 2
ATOM 2566 C C . LEU A 1 56 ? 6.702 -10.752 1.811 1.00 0.00 56 LEU A C 2
ATOM 2567 O O . LEU A 1 56 ? 7.630 -9.949 1.726 1.00 0.00 56 LEU A O 2
ATOM 2583 N N . LEU A 1 57 ? 6.537 -11.553 2.851 1.00 0.00 57 LEU A N 2
ATOM 2584 C CA . LEU A 1 57 ? 7.482 -11.580 3.960 1.00 0.00 57 LEU A CA 2
ATOM 2585 C C . LEU A 1 57 ? 8.870 -11.998 3.471 1.00 0.00 57 LEU A C 2
ATOM 2586 O O . LEU A 1 57 ? 9.881 -11.406 3.855 1.00 0.00 57 LEU A O 2
ATOM 2602 N N . ALA A 1 58 ? 8.902 -12.995 2.603 1.00 0.00 58 ALA A N 2
ATOM 2603 C CA . ALA A 1 58 ? 10.159 -13.547 2.101 1.00 0.00 58 ALA A CA 2
ATOM 2604 C C . ALA A 1 58 ? 10.700 -12.746 0.918 1.00 0.00 58 ALA A C 2
ATOM 2605 O O . ALA A 1 58 ? 11.512 -13.247 0.139 1.00 0.00 58 ALA A O 2
ATOM 2612 N N . LEU A 1 59 ? 10.263 -11.502 0.788 1.00 0.00 59 LEU A N 2
ATOM 2613 C CA . LEU A 1 59 ? 10.736 -10.642 -0.280 1.00 0.00 59 LEU A CA 2
ATOM 2614 C C . LEU A 1 59 ? 12.095 -10.054 0.090 1.00 0.00 59 LEU A C 2
ATOM 2615 O O . LEU A 1 59 ? 12.499 -10.071 1.255 1.00 0.00 59 LEU A O 2
ATOM 2631 N N . ASN A 1 60 ? 12.790 -9.526 -0.901 1.00 0.00 60 ASN A N 2
ATOM 2632 C CA . ASN A 1 60 ? 14.119 -8.955 -0.705 1.00 0.00 60 ASN A CA 2
ATOM 2633 C C . ASN A 1 60 ? 14.016 -7.471 -0.373 1.00 0.00 60 ASN A C 2
ATOM 2634 O O . ASN A 1 60 ? 15.003 -6.740 -0.378 1.00 0.00 60 ASN A O 2
ATOM 2645 N N . ASP A 1 61 ? 12.814 -7.039 -0.050 1.00 0.00 61 ASP A N 2
ATOM 2646 C CA . ASP A 1 61 ? 12.564 -5.640 0.217 1.00 0.00 61 ASP A CA 2
ATOM 2647 C C . ASP A 1 61 ? 12.622 -5.369 1.714 1.00 0.00 61 ASP A C 2
ATOM 2648 O O . ASP A 1 61 ? 12.183 -6.184 2.524 1.00 0.00 61 ASP A O 2
ATOM 2657 N N . SER A 1 62 ? 13.182 -4.228 2.067 1.00 0.00 62 SER A N 2
ATOM 2658 C CA . SER A 1 62 ? 13.382 -3.871 3.465 1.00 0.00 62 SER A CA 2
ATOM 2659 C C . SER A 1 62 ? 12.377 -2.823 3.941 1.00 0.00 62 SER A C 2
ATOM 2660 O O . SER A 1 62 ? 12.475 -2.328 5.063 1.00 0.00 62 SER A O 2
ATOM 2668 N N . ARG A 1 63 ? 11.414 -2.483 3.095 1.00 0.00 63 ARG A N 2
ATOM 2669 C CA . ARG A 1 63 ? 10.345 -1.584 3.496 1.00 0.00 63 ARG A CA 2
ATOM 2670 C C . ARG A 1 63 ? 9.148 -2.424 3.900 1.00 0.00 63 ARG A C 2
ATOM 2671 O O . ARG A 1 63 ? 8.364 -2.049 4.772 1.00 0.00 63 ARG A O 2
ATOM 2692 N N . ILE A 1 64 ? 9.023 -3.574 3.245 1.00 0.00 64 ILE A N 2
ATOM 2693 C CA . ILE A 1 64 ? 8.095 -4.605 3.674 1.00 0.00 64 ILE A CA 2
ATOM 2694 C C . ILE A 1 64 ? 8.581 -5.196 4.994 1.00 0.00 64 ILE A C 2
ATOM 2695 O O . ILE A 1 64 ? 9.597 -5.895 5.036 1.00 0.00 64 ILE A O 2
ATOM 2711 N N . THR A 1 65 ? 7.870 -4.896 6.071 1.00 0.00 65 THR A N 2
ATOM 2712 C CA . THR A 1 65 ? 8.278 -5.326 7.397 1.00 0.00 65 THR A CA 2
ATOM 2713 C C . THR A 1 65 ? 8.153 -6.837 7.550 1.00 0.00 65 THR A C 2
ATOM 2714 O O . THR A 1 65 ? 7.309 -7.470 6.911 1.00 0.00 65 THR A O 2
ATOM 2725 N N . SER A 1 66 ? 8.978 -7.407 8.418 1.00 0.00 66 SER A N 2
ATOM 2726 C CA . SER A 1 66 ? 8.984 -8.843 8.641 1.00 0.00 66 SER A CA 2
ATOM 2727 C C . SER A 1 66 ? 7.797 -9.267 9.510 1.00 0.00 66 SER A C 2
ATOM 2728 O O . SER A 1 66 ? 7.598 -10.453 9.777 1.00 0.00 66 SER A O 2
ATOM 2736 N N . ASP A 1 67 ? 7.023 -8.281 9.949 1.00 0.00 67 ASP A N 2
ATOM 2737 C CA . ASP A 1 67 ? 5.799 -8.533 10.704 1.00 0.00 67 ASP A CA 2
ATOM 2738 C C . ASP A 1 67 ? 4.607 -8.612 9.762 1.00 0.00 67 ASP A C 2
ATOM 2739 O O . ASP A 1 67 ? 3.520 -9.046 10.148 1.00 0.00 67 ASP A O 2
ATOM 2748 N N . GLY A 1 68 ? 4.820 -8.187 8.522 1.00 0.00 68 GLY A N 2
ATOM 2749 C CA . GLY A 1 68 ? 3.753 -8.191 7.547 1.00 0.00 68 GLY A CA 2
ATOM 2750 C C . GLY A 1 68 ? 2.854 -6.981 7.683 1.00 0.00 68 GLY A C 2
ATOM 2751 O O . GLY A 1 68 ? 1.631 -7.107 7.705 1.00 0.00 68 GLY A O 2
ATOM 2755 N N . VAL A 1 69 ? 3.456 -5.804 7.791 1.00 0.00 69 VAL A N 2
ATOM 2756 C CA . VAL A 1 69 ? 2.700 -4.563 7.897 1.00 0.00 69 VAL A CA 2
ATOM 2757 C C . VAL A 1 69 ? 3.226 -3.545 6.893 1.00 0.00 69 VAL A C 2
ATOM 2758 O O . VAL A 1 69 ? 4.416 -3.230 6.880 1.00 0.00 69 VAL A O 2
ATOM 2771 N N . ILE A 1 70 ? 2.342 -3.049 6.049 1.00 0.00 70 ILE A N 2
ATOM 2772 C CA . ILE A 1 70 ? 2.705 -2.065 5.041 1.00 0.00 70 ILE A CA 2
ATOM 2773 C C . ILE A 1 70 ? 2.376 -0.662 5.532 1.00 0.00 70 ILE A C 2
ATOM 2774 O O . ILE A 1 70 ? 1.207 -0.326 5.720 1.00 0.00 70 ILE A O 2
ATOM 2790 N N . VAL A 1 71 ? 3.408 0.139 5.774 1.00 0.00 71 VAL A N 2
ATOM 2791 C CA . VAL A 1 71 ? 3.230 1.521 6.197 1.00 0.00 71 VAL A CA 2
ATOM 2792 C C . VAL A 1 71 ? 4.153 2.440 5.414 1.00 0.00 71 VAL A C 2
ATOM 2793 O O . VAL A 1 71 ? 5.372 2.396 5.564 1.00 0.00 71 VAL A O 2
ATOM 2806 N N . LEU A 1 72 ? 3.569 3.265 4.573 1.00 0.00 72 LEU A N 2
ATOM 2807 C CA . LEU A 1 72 ? 4.337 4.210 3.778 1.00 0.00 72 LEU A CA 2
ATOM 2808 C C . LEU A 1 72 ? 3.689 5.584 3.806 1.00 0.00 72 LEU A C 2
ATOM 2809 O O . LEU A 1 72 ? 2.553 5.743 4.264 1.00 0.00 72 LEU A O 2
ATOM 2825 N N . LYS A 1 73 ? 4.418 6.566 3.309 1.00 0.00 73 LYS A N 2
ATOM 2826 C CA . LYS A 1 73 ? 3.915 7.918 3.181 1.00 0.00 73 LYS A CA 2
ATOM 2827 C C . LYS A 1 73 ? 4.153 8.387 1.758 1.00 0.00 73 LYS A C 2
ATOM 2828 O O . LYS A 1 73 ? 5.286 8.648 1.355 1.00 0.00 73 LYS A O 2
ATOM 2847 N N . ALA A 1 74 ? 3.084 8.464 1.002 1.00 0.00 74 ALA A N 2
ATOM 2848 C CA . ALA A 1 74 ? 3.167 8.769 -0.416 1.00 0.00 74 ALA A CA 2
ATOM 2849 C C . ALA A 1 74 ? 2.885 10.238 -0.693 1.00 0.00 74 ALA A C 2
ATOM 2850 O O . ALA A 1 74 ? 1.789 10.732 -0.422 1.00 0.00 74 ALA A O 2
ATOM 2857 N N . GLN A 1 75 ? 3.887 10.925 -1.215 1.00 0.00 75 GLN A N 2
ATOM 2858 C CA . GLN A 1 75 ? 3.760 12.322 -1.604 1.00 0.00 75 GLN A CA 2
ATOM 2859 C C . GLN A 1 75 ? 4.125 12.473 -3.077 1.00 0.00 75 GLN A C 2
ATOM 2860 O O . GLN A 1 75 ? 4.550 13.542 -3.525 1.00 0.00 75 GLN A O 2
ATOM 2874 N N . GLN A 1 76 ? 3.945 11.396 -3.829 1.00 0.00 76 GLN A N 2
ATOM 2875 C CA . GLN A 1 76 ? 4.413 11.334 -5.207 1.00 0.00 76 GLN A CA 2
ATOM 2876 C C . GLN A 1 76 ? 3.556 12.199 -6.131 1.00 0.00 76 GLN A C 2
ATOM 2877 O O . GLN A 1 76 ? 4.086 12.939 -6.964 1.00 0.00 76 GLN A O 2
ATOM 2891 N N . TYR A 1 77 ? 2.241 12.117 -5.985 1.00 0.00 77 TYR A N 2
ATOM 2892 C CA . TYR A 1 77 ? 1.342 12.861 -6.858 1.00 0.00 77 TYR A CA 2
ATOM 2893 C C . TYR A 1 77 ? 0.987 14.208 -6.235 1.00 0.00 77 TYR A C 2
ATOM 2894 O O . TYR A 1 77 ? 1.115 14.395 -5.027 1.00 0.00 77 TYR A O 2
ATOM 2912 N N . ARG A 1 78 ? 0.551 15.138 -7.072 1.00 0.00 78 ARG A N 2
ATOM 2913 C CA . ARG A 1 78 ? 0.205 16.484 -6.629 1.00 0.00 78 ARG A CA 2
ATOM 2914 C C . ARG A 1 78 ? -1.080 16.479 -5.791 1.00 0.00 78 ARG A C 2
ATOM 2915 O O . ARG A 1 78 ? -1.151 17.128 -4.746 1.00 0.00 78 ARG A O 2
ATOM 2936 N N . THR A 1 79 ? -2.094 15.764 -6.258 1.00 0.00 79 THR A N 2
ATOM 2937 C CA . THR A 1 79 ? -3.371 15.715 -5.569 1.00 0.00 79 THR A CA 2
ATOM 2938 C C . THR A 1 79 ? -3.478 14.463 -4.708 1.00 0.00 79 THR A C 2
ATOM 2939 O O . THR A 1 79 ? -2.894 13.428 -5.030 1.00 0.00 79 THR A O 2
ATOM 2950 N N . GLN A 1 80 ? -4.224 14.566 -3.617 1.00 0.00 80 GLN A N 2
ATOM 2951 C CA . GLN A 1 80 ? -4.328 13.478 -2.653 1.00 0.00 80 GLN A CA 2
ATOM 2952 C C . GLN A 1 80 ? -5.130 12.311 -3.210 1.00 0.00 80 GLN A C 2
ATOM 2953 O O . GLN A 1 80 ? -4.682 11.172 -3.152 1.00 0.00 80 GLN A O 2
ATOM 2967 N N . GLU A 1 81 ? -6.299 12.594 -3.771 1.00 0.00 81 GLU A N 2
ATOM 2968 C CA . GLU A 1 81 ? -7.182 11.540 -4.266 1.00 0.00 81 GLU A CA 2
ATOM 2969 C C . GLU A 1 81 ? -6.531 10.744 -5.397 1.00 0.00 81 GLU A C 2
ATOM 2970 O O . GLU A 1 81 ? -6.693 9.527 -5.479 1.00 0.00 81 GLU A O 2
ATOM 2982 N N . GLN A 1 82 ? -5.781 11.423 -6.257 1.00 0.00 82 GLN A N 2
ATOM 2983 C CA . GLN A 1 82 ? -5.084 10.741 -7.343 1.00 0.00 82 GLN A CA 2
ATOM 2984 C C . GLN A 1 82 ? -3.871 9.981 -6.814 1.00 0.00 82 GLN A C 2
ATOM 2985 O O . GLN A 1 82 ? -3.517 8.923 -7.334 1.00 0.00 82 GLN A O 2
ATOM 2999 N N . ASN A 1 83 ? -3.246 10.521 -5.778 1.00 0.00 83 ASN A N 2
ATOM 3000 C CA . ASN A 1 83 ? -2.126 9.861 -5.128 1.00 0.00 83 ASN A CA 2
ATOM 3001 C C . ASN A 1 83 ? -2.623 8.624 -4.379 1.00 0.00 83 ASN A C 2
ATOM 3002 O O . ASN A 1 83 ? -1.951 7.595 -4.338 1.00 0.00 83 ASN A O 2
ATOM 3013 N N . ARG A 1 84 ? -3.805 8.751 -3.785 1.00 0.00 84 ARG A N 2
ATOM 3014 C CA . ARG A 1 84 ? -4.511 7.639 -3.167 1.00 0.00 84 ARG A CA 2
ATOM 3015 C C . ARG A 1 84 ? -4.687 6.493 -4.155 1.00 0.00 84 ARG A C 2
ATOM 3016 O O . ARG A 1 84 ? -4.276 5.359 -3.899 1.00 0.00 84 ARG A O 2
ATOM 3037 N N . ALA A 1 85 ? -5.315 6.812 -5.280 1.00 0.00 85 ALA A N 2
ATOM 3038 C CA . ALA A 1 85 ? -5.544 5.844 -6.345 1.00 0.00 85 ALA A CA 2
ATOM 3039 C C . ALA A 1 85 ? -4.237 5.217 -6.817 1.00 0.00 85 ALA A C 2
ATOM 3040 O O . ALA A 1 85 ? -4.169 4.008 -7.066 1.00 0.00 85 ALA A O 2
ATOM 3047 N N . ASP A 1 86 ? -3.200 6.043 -6.934 1.00 0.00 86 ASP A N 2
ATOM 3048 C CA . ASP A 1 86 ? -1.887 5.575 -7.364 1.00 0.00 86 ASP A CA 2
ATOM 3049 C C . ASP A 1 86 ? -1.325 4.574 -6.370 1.00 0.00 86 ASP A C 2
ATOM 3050 O O . ASP A 1 86 ? -0.912 3.478 -6.743 1.00 0.00 86 ASP A O 2
ATOM 3059 N N . ALA A 1 87 ? -1.331 4.962 -5.100 1.00 0.00 87 ALA A N 2
ATOM 3060 C CA . ALA A 1 87 ? -0.838 4.114 -4.019 1.00 0.00 87 ALA A CA 2
ATOM 3061 C C . ALA A 1 87 ? -1.549 2.764 -4.006 1.00 0.00 87 ALA A C 2
ATOM 3062 O O . ALA A 1 87 ? -0.912 1.724 -3.848 1.00 0.00 87 ALA A O 2
ATOM 3069 N N . LEU A 1 88 ? -2.866 2.786 -4.182 1.00 0.00 88 LEU A N 2
ATOM 3070 C CA . LEU A 1 88 ? -3.659 1.560 -4.194 1.00 0.00 88 LEU A CA 2
ATOM 3071 C C . LEU A 1 88 ? -3.269 0.666 -5.368 1.00 0.00 88 LEU A C 2
ATOM 3072 O O . LEU A 1 88 ? -3.101 -0.546 -5.213 1.00 0.00 88 LEU A O 2
ATOM 3088 N N . LEU A 1 89 ? -3.114 1.273 -6.534 1.00 0.00 89 LEU A N 2
ATOM 3089 C CA . LEU A 1 89 ? -2.732 0.540 -7.735 1.00 0.00 89 LEU A CA 2
ATOM 3090 C C . LEU A 1 89 ? -1.308 0.006 -7.593 1.00 0.00 89 LEU A C 2
ATOM 3091 O O . LEU A 1 89 ? -1.012 -1.132 -7.960 1.00 0.00 89 LEU A O 2
ATOM 3107 N N . ARG A 1 90 ? -0.445 0.847 -7.039 1.00 0.00 90 ARG A N 2
ATOM 3108 C CA . ARG A 1 90 ? 0.952 0.511 -6.803 1.00 0.00 90 ARG A CA 2
ATOM 3109 C C . ARG A 1 90 ? 1.062 -0.670 -5.838 1.00 0.00 90 ARG A C 2
ATOM 3110 O O . ARG A 1 90 ? 1.869 -1.579 -6.040 1.00 0.00 90 ARG A O 2
ATOM 3131 N N . LEU A 1 91 ? 0.232 -0.643 -4.798 1.00 0.00 91 LEU A N 2
ATOM 3132 C CA . LEU A 1 91 ? 0.192 -1.713 -3.806 1.00 0.00 91 LEU A CA 2
ATOM 3133 C C . LEU A 1 91 ? -0.288 -3.010 -4.438 1.00 0.00 91 LEU A C 2
ATOM 3134 O O . LEU A 1 91 ? 0.349 -4.056 -4.299 1.00 0.00 91 LEU A O 2
ATOM 3150 N N . SER A 1 92 ? -1.412 -2.920 -5.131 1.00 0.00 92 SER A N 2
ATOM 3151 C CA . SER A 1 92 ? -2.011 -4.067 -5.802 1.00 0.00 92 SER A CA 2
ATOM 3152 C C . SER A 1 92 ? -1.020 -4.705 -6.773 1.00 0.00 92 SER A C 2
ATOM 3153 O O . SER A 1 92 ? -0.889 -5.930 -6.827 1.00 0.00 92 SER A O 2
ATOM 3161 N N . GLU A 1 93 ? -0.315 -3.863 -7.523 1.00 0.00 93 GLU A N 2
ATOM 3162 C CA . GLU A 1 93 ? 0.694 -4.336 -8.457 1.00 0.00 93 GLU A CA 2
ATOM 3163 C C . GLU A 1 93 ? 1.748 -5.140 -7.717 1.00 0.00 93 GLU A C 2
ATOM 3164 O O . GLU A 1 93 ? 2.048 -6.269 -8.086 1.00 0.00 93 GLU A O 2
ATOM 3176 N N . LEU A 1 94 ? 2.280 -4.545 -6.654 1.00 0.00 94 LEU A N 2
ATOM 3177 C CA . LEU A 1 94 ? 3.322 -5.169 -5.841 1.00 0.00 94 LEU A CA 2
ATOM 3178 C C . LEU A 1 94 ? 2.895 -6.572 -5.404 1.00 0.00 94 LEU A C 2
ATOM 3179 O O . LEU A 1 94 ? 3.660 -7.524 -5.529 1.00 0.00 94 LEU A O 2
ATOM 3195 N N . ILE A 1 95 ? 1.662 -6.688 -4.926 1.00 0.00 95 ILE A N 2
ATOM 3196 C CA . ILE A 1 95 ? 1.127 -7.961 -4.447 1.00 0.00 95 ILE A CA 2
ATOM 3197 C C . ILE A 1 95 ? 1.223 -9.051 -5.518 1.00 0.00 95 ILE A C 2
ATOM 3198 O O . ILE A 1 95 ? 1.769 -10.128 -5.271 1.00 0.00 95 ILE A O 2
ATOM 3214 N N . VAL A 1 96 ? 0.709 -8.759 -6.705 1.00 0.00 96 VAL A N 2
ATOM 3215 C CA . VAL A 1 96 ? 0.702 -9.728 -7.798 1.00 0.00 96 VAL A CA 2
ATOM 3216 C C . VAL A 1 96 ? 2.100 -9.900 -8.391 1.00 0.00 96 VAL A C 2
ATOM 3217 O O . VAL A 1 96 ? 2.547 -11.017 -8.657 1.00 0.00 96 VAL A O 2
ATOM 3230 N N . ASN A 1 97 ? 2.782 -8.783 -8.581 1.00 0.00 97 ASN A N 2
ATOM 3231 C CA . ASN A 1 97 ? 4.082 -8.749 -9.228 1.00 0.00 97 ASN A CA 2
ATOM 3232 C C . ASN A 1 97 ? 5.132 -9.518 -8.426 1.00 0.00 97 ASN A C 2
ATOM 3233 O O . ASN A 1 97 ? 5.899 -10.305 -8.985 1.00 0.00 97 ASN A O 2
ATOM 3244 N N . ALA A 1 98 ? 5.140 -9.318 -7.115 1.00 0.00 98 ALA A N 2
ATOM 3245 C CA . ALA A 1 98 ? 6.130 -9.952 -6.252 1.00 0.00 98 ALA A CA 2
ATOM 3246 C C . ALA A 1 98 ? 5.829 -11.433 -6.048 1.00 0.00 98 ALA A C 2
ATOM 3247 O O . ALA A 1 98 ? 6.692 -12.194 -5.610 1.00 0.00 98 ALA A O 2
ATOM 3254 N N . ALA A 1 99 ? 4.613 -11.845 -6.379 1.00 0.00 99 ALA A N 2
ATOM 3255 C CA . ALA A 1 99 ? 4.199 -13.230 -6.201 1.00 0.00 99 ALA A CA 2
ATOM 3256 C C . ALA A 1 99 ? 4.947 -14.162 -7.151 1.00 0.00 99 ALA A C 2
ATOM 3257 O O . ALA A 1 99 ? 5.202 -15.318 -6.824 1.00 0.00 99 ALA A O 2
ATOM 3264 N N . LYS A 1 100 ? 5.303 -13.651 -8.323 1.00 0.00 100 LYS A N 2
ATOM 3265 C CA . LYS A 1 100 ? 5.993 -14.457 -9.329 1.00 0.00 100 LYS A CA 2
ATOM 3266 C C . LYS A 1 100 ? 7.507 -14.348 -9.194 1.00 0.00 100 LYS A C 2
ATOM 3267 O O . LYS A 1 100 ? 8.250 -15.111 -9.810 1.00 0.00 100 LYS A O 2
ATOM 3286 N N . LEU A 1 101 ? 7.958 -13.407 -8.386 1.00 0.00 101 LEU A N 2
ATOM 3287 C CA . LEU A 1 101 ? 9.373 -13.113 -8.279 1.00 0.00 101 LEU A CA 2
ATOM 3288 C C . LEU A 1 101 ? 10.110 -14.150 -7.436 1.00 0.00 101 LEU A C 2
ATOM 3289 O O . LEU A 1 101 ? 10.014 -14.156 -6.209 1.00 0.00 101 LEU A O 2
ATOM 3305 N N . GLU A 1 102 ? 10.837 -15.031 -8.109 1.00 0.00 102 GLU A N 2
ATOM 3306 C CA . GLU A 1 102 ? 11.775 -15.921 -7.442 1.00 0.00 102 GLU A CA 2
ATOM 3307 C C . GLU A 1 102 ? 13.201 -15.490 -7.767 1.00 0.00 102 GLU A C 2
ATOM 3308 O O . GLU A 1 102 ? 14.133 -15.705 -6.989 1.00 0.00 102 GLU A O 2
ATOM 3320 N N . HIS A 1 103 ? 13.356 -14.883 -8.937 1.00 0.00 103 HIS A N 2
ATOM 3321 C CA . HIS A 1 103 ? 14.599 -14.243 -9.331 1.00 0.00 103 HIS A CA 2
ATOM 3322 C C . HIS A 1 103 ? 14.682 -12.855 -8.719 1.00 0.00 103 HIS A C 2
ATOM 3323 O O . HIS A 1 103 ? 14.370 -11.859 -9.373 1.00 0.00 103 HIS A O 2
ATOM 3338 N N . HIS A 1 104 ? 15.065 -12.787 -7.455 1.00 0.00 104 HIS A N 2
ATOM 3339 C CA . HIS A 1 104 ? 15.194 -11.505 -6.784 1.00 0.00 104 HIS A CA 2
ATOM 3340 C C . HIS A 1 104 ? 16.534 -10.858 -7.114 1.00 0.00 104 HIS A C 2
ATOM 3341 O O . HIS A 1 104 ? 17.587 -11.276 -6.627 1.00 0.00 104 HIS A O 2
ATOM 3356 N N . HIS A 1 105 ? 16.489 -9.859 -7.976 1.00 0.00 105 HIS A N 2
ATOM 3357 C CA . HIS A 1 105 ? 17.682 -9.106 -8.329 1.00 0.00 105 HIS A CA 2
ATOM 3358 C C . HIS A 1 105 ? 18.024 -8.161 -7.196 1.00 0.00 105 HIS A C 2
ATOM 3359 O O . HIS A 1 105 ? 17.133 -7.538 -6.614 1.00 0.00 105 HIS A O 2
ATOM 3374 N N . HIS A 1 106 ? 19.300 -8.080 -6.851 1.00 0.00 106 HIS A N 2
ATOM 3375 C CA . HIS A 1 106 ? 19.736 -7.155 -5.815 1.00 0.00 106 HIS A CA 2
ATOM 3376 C C . HIS A 1 106 ? 19.707 -5.722 -6.346 1.00 0.00 106 HIS A C 2
ATOM 3377 O O . HIS A 1 106 ? 20.725 -5.168 -6.774 1.00 0.00 106 HIS A O 2
ATOM 3392 N N . HIS A 1 107 ? 18.499 -5.161 -6.338 1.00 0.00 107 HIS A N 2
ATOM 3393 C CA . HIS A 1 107 ? 18.210 -3.847 -6.910 1.00 0.00 107 HIS A CA 2
ATOM 3394 C C . HIS A 1 107 ? 18.390 -3.894 -8.427 1.00 0.00 107 HIS A C 2
ATOM 3395 O O . HIS A 1 107 ? 17.448 -4.205 -9.148 1.00 0.00 107 HIS A O 2
ATOM 3410 N N . HIS A 1 108 ? 19.603 -3.601 -8.891 1.00 0.00 108 HIS A N 2
ATOM 3411 C CA . HIS A 1 108 ? 19.974 -3.723 -10.303 1.00 0.00 108 HIS A CA 2
ATOM 3412 C C . HIS A 1 108 ? 21.375 -3.174 -10.502 1.00 0.00 108 HIS A C 2
ATOM 3413 O O . HIS A 1 108 ? 21.836 -3.108 -11.656 1.00 0.00 108 HIS A O 2
ATOM 3429 N N . MET A 1 1 ? -13.456 -1.519 -2.564 1.00 0.00 1 MET A N 3
ATOM 3430 C CA . MET A 1 1 ? -12.835 -2.857 -2.456 1.00 0.00 1 MET A CA 3
ATOM 3431 C C . MET A 1 1 ? -11.781 -3.029 -3.542 1.00 0.00 1 MET A C 3
ATOM 3432 O O . MET A 1 1 ? -11.966 -2.575 -4.669 1.00 0.00 1 MET A O 3
ATOM 3448 N N . LEU A 1 2 ? -10.679 -3.675 -3.195 1.00 0.00 2 LEU A N 3
ATOM 3449 C CA . LEU A 1 2 ? -9.596 -3.903 -4.133 1.00 0.00 2 LEU A CA 3
ATOM 3450 C C . LEU A 1 2 ? -9.617 -5.351 -4.605 1.00 0.00 2 LEU A C 3
ATOM 3451 O O . LEU A 1 2 ? -9.268 -6.267 -3.864 1.00 0.00 2 LEU A O 3
ATOM 3467 N N . VAL A 1 3 ? -10.080 -5.543 -5.823 1.00 0.00 3 VAL A N 3
ATOM 3468 C CA . VAL A 1 3 ? -10.131 -6.863 -6.430 1.00 0.00 3 VAL A CA 3
ATOM 3469 C C . VAL A 1 3 ? -8.735 -7.310 -6.863 1.00 0.00 3 VAL A C 3
ATOM 3470 O O . VAL A 1 3 ? -8.116 -6.694 -7.732 1.00 0.00 3 VAL A O 3
ATOM 3483 N N . ILE A 1 4 ? -8.239 -8.368 -6.236 1.00 0.00 4 ILE A N 3
ATOM 3484 C CA . ILE A 1 4 ? -6.923 -8.898 -6.565 1.00 0.00 4 ILE A CA 3
ATOM 3485 C C . ILE A 1 4 ? -7.052 -10.034 -7.574 1.00 0.00 4 ILE A C 3
ATOM 3486 O O . ILE A 1 4 ? -6.439 -10.012 -8.642 1.00 0.00 4 ILE A O 3
ATOM 3502 N N . SER A 1 5 ? -7.876 -11.012 -7.237 1.00 0.00 5 SER A N 3
ATOM 3503 C CA . SER A 1 5 ? -8.083 -12.164 -8.092 1.00 0.00 5 SER A CA 3
ATOM 3504 C C . SER A 1 5 ? -9.554 -12.565 -8.052 1.00 0.00 5 SER A C 3
ATOM 3505 O O . SER A 1 5 ? -10.364 -11.891 -7.409 1.00 0.00 5 SER A O 3
ATOM 3513 N N . ASN A 1 6 ? -9.890 -13.660 -8.717 1.00 0.00 6 ASN A N 3
ATOM 3514 C CA . ASN A 1 6 ? -11.277 -14.099 -8.851 1.00 0.00 6 ASN A CA 3
ATOM 3515 C C . ASN A 1 6 ? -11.914 -14.365 -7.491 1.00 0.00 6 ASN A C 3
ATOM 3516 O O . ASN A 1 6 ? -13.048 -13.958 -7.235 1.00 0.00 6 ASN A O 3
ATOM 3527 N N . ASN A 1 7 ? -11.181 -15.039 -6.618 1.00 0.00 7 ASN A N 3
ATOM 3528 C CA . ASN A 1 7 ? -11.693 -15.371 -5.291 1.00 0.00 7 ASN A CA 3
ATOM 3529 C C . ASN A 1 7 ? -10.944 -14.609 -4.210 1.00 0.00 7 ASN A C 3
ATOM 3530 O O . ASN A 1 7 ? -11.042 -14.934 -3.027 1.00 0.00 7 ASN A O 3
ATOM 3541 N N . VAL A 1 8 ? -10.222 -13.574 -4.612 1.00 0.00 8 VAL A N 3
ATOM 3542 C CA . VAL A 1 8 ? -9.445 -12.787 -3.670 1.00 0.00 8 VAL A CA 3
ATOM 3543 C C . VAL A 1 8 ? -9.841 -11.322 -3.764 1.00 0.00 8 VAL A C 3
ATOM 3544 O O . VAL A 1 8 ? -9.682 -10.682 -4.806 1.00 0.00 8 VAL A O 3
ATOM 3557 N N . HIS A 1 9 ? -10.347 -10.799 -2.666 1.00 0.00 9 HIS A N 3
ATOM 3558 C CA . HIS A 1 9 ? -10.789 -9.412 -2.600 1.00 0.00 9 HIS A CA 3
ATOM 3559 C C . HIS A 1 9 ? -10.242 -8.751 -1.349 1.00 0.00 9 HIS A C 3
ATOM 3560 O O . HIS A 1 9 ? -10.123 -9.392 -0.308 1.00 0.00 9 HIS A O 3
ATOM 3575 N N . LEU A 1 10 ? -9.900 -7.479 -1.453 1.00 0.00 10 LEU A N 3
ATOM 3576 C CA . LEU A 1 10 ? -9.432 -6.720 -0.309 1.00 0.00 10 LEU A CA 3
ATOM 3577 C C . LEU A 1 10 ? -10.466 -5.677 0.081 1.00 0.00 10 LEU A C 3
ATOM 3578 O O . LEU A 1 10 ? -10.684 -4.705 -0.644 1.00 0.00 10 LEU A O 3
ATOM 3594 N N . PRO A 1 11 ? -11.148 -5.895 1.211 1.00 0.00 11 PRO A N 3
ATOM 3595 C CA . PRO A 1 11 ? -12.146 -4.960 1.731 1.00 0.00 11 PRO A CA 3
ATOM 3596 C C . PRO A 1 11 ? -11.520 -3.632 2.136 1.00 0.00 11 PRO A C 3
ATOM 3597 O O . PRO A 1 11 ? -10.400 -3.595 2.651 1.00 0.00 11 PRO A O 3
ATOM 3608 N N . ASP A 1 12 ? -12.250 -2.546 1.902 1.00 0.00 12 ASP A N 3
ATOM 3609 C CA . ASP A 1 12 ? -11.799 -1.212 2.270 1.00 0.00 12 ASP A CA 3
ATOM 3610 C C . ASP A 1 12 ? -11.490 -1.124 3.758 1.00 0.00 12 ASP A C 3
ATOM 3611 O O . ASP A 1 12 ? -10.599 -0.384 4.177 1.00 0.00 12 ASP A O 3
ATOM 3620 N N . ALA A 1 13 ? -12.233 -1.889 4.550 1.00 0.00 13 ALA A N 3
ATOM 3621 C CA . ALA A 1 13 ? -12.058 -1.909 6.001 1.00 0.00 13 ALA A CA 3
ATOM 3622 C C . ALA A 1 13 ? -10.670 -2.407 6.409 1.00 0.00 13 ALA A C 3
ATOM 3623 O O . ALA A 1 13 ? -10.177 -2.065 7.485 1.00 0.00 13 ALA A O 3
ATOM 3630 N N . GLU A 1 14 ? -10.040 -3.204 5.551 1.00 0.00 14 GLU A N 3
ATOM 3631 C CA . GLU A 1 14 ? -8.721 -3.754 5.852 1.00 0.00 14 GLU A CA 3
ATOM 3632 C C . GLU A 1 14 ? -7.618 -2.856 5.296 1.00 0.00 14 GLU A C 3
ATOM 3633 O O . GLU A 1 14 ? -6.431 -3.179 5.381 1.00 0.00 14 GLU A O 3
ATOM 3645 N N . ILE A 1 15 ? -8.021 -1.722 4.744 1.00 0.00 15 ILE A N 3
ATOM 3646 C CA . ILE A 1 15 ? -7.083 -0.772 4.166 1.00 0.00 15 ILE A CA 3
ATOM 3647 C C . ILE A 1 15 ? -7.097 0.533 4.952 1.00 0.00 15 ILE A C 3
ATOM 3648 O O . ILE A 1 15 ? -8.126 1.205 5.041 1.00 0.00 15 ILE A O 3
ATOM 3664 N N . GLU A 1 16 ? -5.961 0.881 5.535 1.00 0.00 16 GLU A N 3
ATOM 3665 C CA . GLU A 1 16 ? -5.850 2.105 6.304 1.00 0.00 16 GLU A CA 3
ATOM 3666 C C . GLU A 1 16 ? -5.208 3.208 5.469 1.00 0.00 16 GLU A C 3
ATOM 3667 O O . GLU A 1 16 ? -3.984 3.272 5.322 1.00 0.00 16 GLU A O 3
ATOM 3679 N N . LEU A 1 17 ? -6.047 4.050 4.891 1.00 0.00 17 LEU A N 3
ATOM 3680 C CA . LEU A 1 17 ? -5.580 5.205 4.148 1.00 0.00 17 LEU A CA 3
ATOM 3681 C C . LEU A 1 17 ? -5.927 6.478 4.901 1.00 0.00 17 LEU A C 3
ATOM 3682 O O . LEU A 1 17 ? -7.091 6.870 4.979 1.00 0.00 17 LEU A O 3
ATOM 3698 N N . THR A 1 18 ? -4.908 7.120 5.439 1.00 0.00 18 THR A N 3
ATOM 3699 C CA . THR A 1 18 ? -5.098 8.305 6.254 1.00 0.00 18 THR A CA 3
ATOM 3700 C C . THR A 1 18 ? -4.693 9.554 5.476 1.00 0.00 18 THR A C 3
ATOM 3701 O O . THR A 1 18 ? -3.857 9.482 4.580 1.00 0.00 18 THR A O 3
ATOM 3712 N N . ALA A 1 19 ? -5.279 10.691 5.809 1.00 0.00 19 ALA A N 3
ATOM 3713 C CA . ALA A 1 19 ? -4.947 11.941 5.139 1.00 0.00 19 ALA A CA 3
ATOM 3714 C C . ALA A 1 19 ? -4.125 12.833 6.059 1.00 0.00 19 ALA A C 3
ATOM 3715 O O . ALA A 1 19 ? -4.599 13.245 7.118 1.00 0.00 19 ALA A O 3
ATOM 3722 N N . ILE A 1 20 ? -2.893 13.120 5.659 1.00 0.00 20 ILE A N 3
ATOM 3723 C CA . ILE A 1 20 ? -1.991 13.919 6.472 1.00 0.00 20 ILE A CA 3
ATOM 3724 C C . ILE A 1 20 ? -2.022 15.376 6.033 1.00 0.00 20 ILE A C 3
ATOM 3725 O O . ILE A 1 20 ? -1.827 15.690 4.859 1.00 0.00 20 ILE A O 3
ATOM 3741 N N . ARG A 1 21 ? -2.293 16.262 6.973 1.00 0.00 21 ARG A N 3
ATOM 3742 C CA . ARG A 1 21 ? -2.228 17.688 6.707 1.00 0.00 21 ARG A CA 3
ATOM 3743 C C . ARG A 1 21 ? -0.859 18.243 7.070 1.00 0.00 21 ARG A C 3
ATOM 3744 O O . ARG A 1 21 ? -0.140 17.675 7.891 1.00 0.00 21 ARG A O 3
ATOM 3765 N N . ALA A 1 22 ? -0.500 19.345 6.435 1.00 0.00 22 ALA A N 3
ATOM 3766 C CA . ALA A 1 22 ? 0.765 20.005 6.697 1.00 0.00 22 ALA A CA 3
ATOM 3767 C C . ALA A 1 22 ? 0.514 21.355 7.351 1.00 0.00 22 ALA A C 3
ATOM 3768 O O . ALA A 1 22 ? -0.604 21.631 7.789 1.00 0.00 22 ALA A O 3
ATOM 3775 N N . GLN A 1 23 ? 1.539 22.189 7.426 1.00 0.00 23 GLN A N 3
ATOM 3776 C CA . GLN A 1 23 ? 1.392 23.503 8.022 1.00 0.00 23 GLN A CA 3
ATOM 3777 C C . GLN A 1 23 ? 0.590 24.416 7.104 1.00 0.00 23 GLN A C 3
ATOM 3778 O O . GLN A 1 23 ? 0.844 24.494 5.902 1.00 0.00 23 GLN A O 3
ATOM 3792 N N . GLY A 1 24 ? -0.388 25.093 7.683 1.00 0.00 24 GLY A N 3
ATOM 3793 C CA . GLY A 1 24 ? -1.265 25.951 6.907 1.00 0.00 24 GLY A CA 3
ATOM 3794 C C . GLY A 1 24 ? -1.077 27.412 7.247 1.00 0.00 24 GLY A C 3
ATOM 3795 O O . GLY A 1 24 ? -2.039 28.182 7.269 1.00 0.00 24 GLY A O 3
ATOM 3799 N N . ALA A 1 25 ? 0.160 27.787 7.522 1.00 0.00 25 ALA A N 3
ATOM 3800 C CA . ALA A 1 25 ? 0.493 29.158 7.870 1.00 0.00 25 ALA A CA 3
ATOM 3801 C C . ALA A 1 25 ? 1.889 29.499 7.374 1.00 0.00 25 ALA A C 3
ATOM 3802 O O . ALA A 1 25 ? 2.712 28.607 7.166 1.00 0.00 25 ALA A O 3
ATOM 3809 N N . GLY A 1 26 ? 2.146 30.781 7.174 1.00 0.00 26 GLY A N 3
ATOM 3810 C CA . GLY A 1 26 ? 3.452 31.216 6.733 1.00 0.00 26 GLY A CA 3
ATOM 3811 C C . GLY A 1 26 ? 3.503 32.713 6.531 1.00 0.00 26 GLY A C 3
ATOM 3812 O O . GLY A 1 26 ? 2.591 33.427 6.951 1.00 0.00 26 GLY A O 3
ATOM 3816 N N . GLY A 1 27 ? 4.559 33.188 5.894 1.00 0.00 27 GLY A N 3
ATOM 3817 C CA . GLY A 1 27 ? 4.697 34.607 5.630 1.00 0.00 27 GLY A CA 3
ATOM 3818 C C . GLY A 1 27 ? 3.631 35.118 4.684 1.00 0.00 27 GLY A C 3
ATOM 3819 O O . GLY A 1 27 ? 2.949 36.098 4.976 1.00 0.00 27 GLY A O 3
ATOM 3823 N N . GLN A 1 28 ? 3.470 34.442 3.558 1.00 0.00 28 GLN A N 3
ATOM 3824 C CA . GLN A 1 28 ? 2.490 34.847 2.560 1.00 0.00 28 GLN A CA 3
ATOM 3825 C C . GLN A 1 28 ? 1.217 34.021 2.707 1.00 0.00 28 GLN A C 3
ATOM 3826 O O . GLN A 1 28 ? 0.269 34.166 1.929 1.00 0.00 28 GLN A O 3
ATOM 3840 N N . ASN A 1 29 ? 1.208 33.188 3.739 1.00 0.00 29 ASN A N 3
ATOM 3841 C CA . ASN A 1 29 ? 0.116 32.244 4.007 1.00 0.00 29 ASN A CA 3
ATOM 3842 C C . ASN A 1 29 ? 0.062 31.146 2.943 1.00 0.00 29 ASN A C 3
ATOM 3843 O O . ASN A 1 29 ? 0.377 31.374 1.775 1.00 0.00 29 ASN A O 3
ATOM 3854 N N . VAL A 1 30 ? -0.321 29.952 3.359 1.00 0.00 30 VAL A N 3
ATOM 3855 C CA . VAL A 1 30 ? -0.525 28.849 2.438 1.00 0.00 30 VAL A CA 3
ATOM 3856 C C . VAL A 1 30 ? -1.929 28.279 2.617 1.00 0.00 30 VAL A C 3
ATOM 3857 O O . VAL A 1 30 ? -2.211 27.562 3.576 1.00 0.00 30 VAL A O 3
ATOM 3870 N N . ASN A 1 31 ? -2.810 28.619 1.688 1.00 0.00 31 ASN A N 3
ATOM 3871 C CA . ASN A 1 31 ? -4.216 28.235 1.782 1.00 0.00 31 ASN A CA 3
ATOM 3872 C C . ASN A 1 31 ? -4.443 26.910 1.063 1.00 0.00 31 ASN A C 3
ATOM 3873 O O . ASN A 1 31 ? -5.544 26.610 0.599 1.00 0.00 31 ASN A O 3
ATOM 3884 N N . LYS A 1 32 ? -3.397 26.115 0.985 1.00 0.00 32 LYS A N 3
ATOM 3885 C CA . LYS A 1 32 ? -3.462 24.844 0.293 1.00 0.00 32 LYS A CA 3
ATOM 3886 C C . LYS A 1 32 ? -3.461 23.687 1.288 1.00 0.00 32 LYS A C 3
ATOM 3887 O O . LYS A 1 32 ? -2.854 23.768 2.358 1.00 0.00 32 LYS A O 3
ATOM 3906 N N . VAL A 1 33 ? -4.153 22.616 0.937 1.00 0.00 33 VAL A N 3
ATOM 3907 C CA . VAL A 1 33 ? -4.160 21.415 1.752 1.00 0.00 33 VAL A CA 3
ATOM 3908 C C . VAL A 1 33 ? -3.041 20.484 1.289 1.00 0.00 33 VAL A C 3
ATOM 3909 O O . VAL A 1 33 ? -2.588 20.574 0.147 1.00 0.00 33 VAL A O 3
ATOM 3922 N N . SER A 1 34 ? -2.574 19.616 2.172 1.00 0.00 34 SER A N 3
ATOM 3923 C CA . SER A 1 34 ? -1.511 18.692 1.818 1.00 0.00 34 SER A CA 3
ATOM 3924 C C . SER A 1 34 ? -2.069 17.554 0.974 1.00 0.00 34 SER A C 3
ATOM 3925 O O . SER A 1 34 ? -3.251 17.220 1.063 1.00 0.00 34 SER A O 3
ATOM 3933 N N . SER A 1 35 ? -1.210 16.961 0.171 1.00 0.00 35 SER A N 3
ATOM 3934 C CA . SER A 1 35 ? -1.613 15.883 -0.714 1.00 0.00 35 SER A CA 3
ATOM 3935 C C . SER A 1 35 ? -1.052 14.559 -0.201 1.00 0.00 35 SER A C 3
ATOM 3936 O O . SER A 1 35 ? -1.317 13.493 -0.757 1.00 0.00 35 SER A O 3
ATOM 3944 N N . ALA A 1 36 ? -0.299 14.641 0.893 1.00 0.00 36 ALA A N 3
ATOM 3945 C CA . ALA A 1 36 ? 0.383 13.486 1.451 1.00 0.00 36 ALA A CA 3
ATOM 3946 C C . ALA A 1 36 ? -0.579 12.599 2.228 1.00 0.00 36 ALA A C 3
ATOM 3947 O O . ALA A 1 36 ? -1.104 12.988 3.270 1.00 0.00 36 ALA A O 3
ATOM 3954 N N . MET A 1 37 ? -0.827 11.419 1.699 1.00 0.00 37 MET A N 3
ATOM 3955 C CA . MET A 1 37 ? -1.658 10.442 2.378 1.00 0.00 37 MET A CA 3
ATOM 3956 C C . MET A 1 37 ? -0.798 9.387 3.061 1.00 0.00 37 MET A C 3
ATOM 3957 O O . MET A 1 37 ? 0.290 9.054 2.599 1.00 0.00 37 MET A O 3
ATOM 3971 N N . HIS A 1 38 ? -1.301 8.871 4.167 1.00 0.00 38 HIS A N 3
ATOM 3972 C CA . HIS A 1 38 ? -0.625 7.835 4.931 1.00 0.00 38 HIS A CA 3
ATOM 3973 C C . HIS A 1 38 ? -1.226 6.484 4.598 1.00 0.00 38 HIS A C 3
ATOM 3974 O O . HIS A 1 38 ? -2.439 6.307 4.645 1.00 0.00 38 HIS A O 3
ATOM 3989 N N . LEU A 1 39 ? -0.377 5.545 4.264 1.00 0.00 39 LEU A N 3
ATOM 3990 C CA . LEU A 1 39 ? -0.830 4.220 3.891 1.00 0.00 39 LEU A CA 3
ATOM 3991 C C . LEU A 1 39 ? -0.400 3.188 4.919 1.00 0.00 39 LEU A C 3
ATOM 3992 O O . LEU A 1 39 ? 0.785 3.079 5.242 1.00 0.00 39 LEU A O 3
ATOM 4008 N N . ARG A 1 40 ? -1.370 2.467 5.451 1.00 0.00 40 ARG A N 3
ATOM 4009 C CA . ARG A 1 40 ? -1.107 1.296 6.260 1.00 0.00 40 ARG A CA 3
ATOM 4010 C C . ARG A 1 40 ? -1.901 0.113 5.720 1.00 0.00 40 ARG A C 3
ATOM 4011 O O . ARG A 1 40 ? -3.129 0.161 5.644 1.00 0.00 40 ARG A O 3
ATOM 4032 N N . PHE A 1 41 ? -1.203 -0.935 5.330 1.00 0.00 41 PHE A N 3
ATOM 4033 C CA . PHE A 1 41 ? -1.859 -2.151 4.886 1.00 0.00 41 PHE A CA 3
ATOM 4034 C C . PHE A 1 41 ? -1.282 -3.347 5.623 1.00 0.00 41 PHE A C 3
ATOM 4035 O O . PHE A 1 41 ? -0.147 -3.759 5.370 1.00 0.00 41 PHE A O 3
ATOM 4052 N N . ASP A 1 42 ? -2.053 -3.873 6.559 1.00 0.00 42 ASP A N 3
ATOM 4053 C CA . ASP A 1 42 ? -1.632 -5.033 7.332 1.00 0.00 42 ASP A CA 3
ATOM 4054 C C . ASP A 1 42 ? -1.675 -6.286 6.474 1.00 0.00 42 ASP A C 3
ATOM 4055 O O . ASP A 1 42 ? -2.740 -6.868 6.269 1.00 0.00 42 ASP A O 3
ATOM 4064 N N . ILE A 1 43 ? -0.522 -6.693 5.964 1.00 0.00 43 ILE A N 3
ATOM 4065 C CA . ILE A 1 43 ? -0.433 -7.901 5.157 1.00 0.00 43 ILE A CA 3
ATOM 4066 C C . ILE A 1 43 ? -0.831 -9.110 5.995 1.00 0.00 43 ILE A C 3
ATOM 4067 O O . ILE A 1 43 ? -1.486 -10.029 5.515 1.00 0.00 43 ILE A O 3
ATOM 4083 N N . ASN A 1 44 ? -0.456 -9.070 7.263 1.00 0.00 44 ASN A N 3
ATOM 4084 C CA . ASN A 1 44 ? -0.739 -10.149 8.191 1.00 0.00 44 ASN A CA 3
ATOM 4085 C C . ASN A 1 44 ? -2.242 -10.343 8.379 1.00 0.00 44 ASN A C 3
ATOM 4086 O O . ASN A 1 44 ? -2.753 -11.461 8.313 1.00 0.00 44 ASN A O 3
ATOM 4097 N N . ALA A 1 45 ? -2.948 -9.242 8.577 1.00 0.00 45 ALA A N 3
ATOM 4098 C CA . ALA A 1 45 ? -4.344 -9.290 8.999 1.00 0.00 45 ALA A CA 3
ATOM 4099 C C . ALA A 1 45 ? -5.335 -9.257 7.834 1.00 0.00 45 ALA A C 3
ATOM 4100 O O . ALA A 1 45 ? -6.530 -9.491 8.035 1.00 0.00 45 ALA A O 3
ATOM 4107 N N . SER A 1 46 ? -4.860 -8.977 6.629 1.00 0.00 46 SER A N 3
ATOM 4108 C CA . SER A 1 46 ? -5.753 -8.807 5.484 1.00 0.00 46 SER A CA 3
ATOM 4109 C C . SER A 1 46 ? -6.238 -10.145 4.923 1.00 0.00 46 SER A C 3
ATOM 4110 O O . SER A 1 46 ? -5.760 -11.216 5.316 1.00 0.00 46 SER A O 3
ATOM 4118 N N . SER A 1 47 ? -7.185 -10.063 3.991 1.00 0.00 47 SER A N 3
ATOM 4119 C CA . SER A 1 47 ? -7.831 -11.236 3.404 1.00 0.00 47 SER A CA 3
ATOM 4120 C C . SER A 1 47 ? -6.927 -11.973 2.406 1.00 0.00 47 SER A C 3
ATOM 4121 O O . SER A 1 47 ? -7.373 -12.897 1.721 1.00 0.00 47 SER A O 3
ATOM 4129 N N . LEU A 1 48 ? -5.670 -11.571 2.322 1.00 0.00 48 LEU A N 3
ATOM 4130 C CA . LEU A 1 48 ? -4.732 -12.197 1.405 1.00 0.00 48 LEU A CA 3
ATOM 4131 C C . LEU A 1 48 ? -4.480 -13.652 1.790 1.00 0.00 48 LEU A C 3
ATOM 4132 O O . LEU A 1 48 ? -4.296 -13.968 2.963 1.00 0.00 48 LEU A O 3
ATOM 4148 N N . PRO A 1 49 ? -4.503 -14.562 0.809 1.00 0.00 49 PRO A N 3
ATOM 4149 C CA . PRO A 1 49 ? -4.124 -15.962 1.023 1.00 0.00 49 PRO A CA 3
ATOM 4150 C C . PRO A 1 49 ? -2.660 -16.089 1.447 1.00 0.00 49 PRO A C 3
ATOM 4151 O O . PRO A 1 49 ? -1.826 -15.257 1.074 1.00 0.00 49 PRO A O 3
ATOM 4162 N N . PRO A 1 50 ? -2.333 -17.130 2.237 1.00 0.00 50 PRO A N 3
ATOM 4163 C CA . PRO A 1 50 ? -0.963 -17.384 2.706 1.00 0.00 50 PRO A CA 3
ATOM 4164 C C . PRO A 1 50 ? 0.058 -17.392 1.569 1.00 0.00 50 PRO A C 3
ATOM 4165 O O . PRO A 1 50 ? 1.211 -17.014 1.761 1.00 0.00 50 PRO A O 3
ATOM 4176 N N . PHE A 1 51 ? -0.378 -17.830 0.390 1.00 0.00 51 PHE A N 3
ATOM 4177 C CA . PHE A 1 51 ? 0.453 -17.813 -0.813 1.00 0.00 51 PHE A CA 3
ATOM 4178 C C . PHE A 1 51 ? 1.107 -16.447 -1.018 1.00 0.00 51 PHE A C 3
ATOM 4179 O O . PHE A 1 51 ? 2.321 -16.342 -1.204 1.00 0.00 51 PHE A O 3
ATOM 4196 N N . TYR A 1 52 ? 0.294 -15.402 -0.971 1.00 0.00 52 TYR A N 3
ATOM 4197 C CA . TYR A 1 52 ? 0.774 -14.050 -1.160 1.00 0.00 52 TYR A CA 3
ATOM 4198 C C . TYR A 1 52 ? 1.540 -13.570 0.067 1.00 0.00 52 TYR A C 3
ATOM 4199 O O . TYR A 1 52 ? 2.584 -12.931 -0.058 1.00 0.00 52 TYR A O 3
ATOM 4217 N N . LYS A 1 53 ? 1.024 -13.896 1.249 1.00 0.00 53 LYS A N 3
ATOM 4218 C CA . LYS A 1 53 ? 1.618 -13.435 2.500 1.00 0.00 53 LYS A CA 3
ATOM 4219 C C . LYS A 1 53 ? 3.042 -13.962 2.677 1.00 0.00 53 LYS A C 3
ATOM 4220 O O . LYS A 1 53 ? 3.921 -13.227 3.118 1.00 0.00 53 LYS A O 3
ATOM 4239 N N . GLU A 1 54 ? 3.268 -15.224 2.321 1.00 0.00 54 GLU A N 3
ATOM 4240 C CA . GLU A 1 54 ? 4.601 -15.817 2.413 1.00 0.00 54 GLU A CA 3
ATOM 4241 C C . GLU A 1 54 ? 5.610 -15.045 1.573 1.00 0.00 54 GLU A C 3
ATOM 4242 O O . GLU A 1 54 ? 6.711 -14.735 2.033 1.00 0.00 54 GLU A O 3
ATOM 4254 N N . ARG A 1 55 ? 5.233 -14.740 0.341 1.00 0.00 55 ARG A N 3
ATOM 4255 C CA . ARG A 1 55 ? 6.107 -14.004 -0.558 1.00 0.00 55 ARG A CA 3
ATOM 4256 C C . ARG A 1 55 ? 6.332 -12.588 -0.045 1.00 0.00 55 ARG A C 3
ATOM 4257 O O . ARG A 1 55 ? 7.464 -12.118 0.013 1.00 0.00 55 ARG A O 3
ATOM 4278 N N . LEU A 1 56 ? 5.251 -11.927 0.346 1.00 0.00 56 LEU A N 3
ATOM 4279 C CA . LEU A 1 56 ? 5.318 -10.551 0.824 1.00 0.00 56 LEU A CA 3
ATOM 4280 C C . LEU A 1 56 ? 6.147 -10.434 2.101 1.00 0.00 56 LEU A C 3
ATOM 4281 O O . LEU A 1 56 ? 6.976 -9.532 2.233 1.00 0.00 56 LEU A O 3
ATOM 4297 N N . LEU A 1 57 ? 5.922 -11.352 3.035 1.00 0.00 57 LEU A N 3
ATOM 4298 C CA . LEU A 1 57 ? 6.618 -11.347 4.315 1.00 0.00 57 LEU A CA 3
ATOM 4299 C C . LEU A 1 57 ? 8.125 -11.486 4.108 1.00 0.00 57 LEU A C 3
ATOM 4300 O O . LEU A 1 57 ? 8.919 -10.824 4.774 1.00 0.00 57 LEU A O 3
ATOM 4316 N N . ALA A 1 58 ? 8.505 -12.335 3.166 1.00 0.00 58 ALA A N 3
ATOM 4317 C CA . ALA A 1 58 ? 9.908 -12.631 2.925 1.00 0.00 58 ALA A CA 3
ATOM 4318 C C . ALA A 1 58 ? 10.450 -11.871 1.716 1.00 0.00 58 ALA A C 3
ATOM 4319 O O . ALA A 1 58 ? 11.409 -12.310 1.075 1.00 0.00 58 ALA A O 3
ATOM 4326 N N . LEU A 1 59 ? 9.856 -10.729 1.408 1.00 0.00 59 LEU A N 3
ATOM 4327 C CA . LEU A 1 59 ? 10.330 -9.907 0.316 1.00 0.00 59 LEU A CA 3
ATOM 4328 C C . LEU A 1 59 ? 11.372 -8.935 0.845 1.00 0.00 59 LEU A C 3
ATOM 4329 O O . LEU A 1 59 ? 11.413 -8.642 2.039 1.00 0.00 59 LEU A O 3
ATOM 4345 N N . ASN A 1 60 ? 12.211 -8.447 -0.038 1.00 0.00 60 ASN A N 3
ATOM 4346 C CA . ASN A 1 60 ? 13.256 -7.507 0.337 1.00 0.00 60 ASN A CA 3
ATOM 4347 C C . ASN A 1 60 ? 12.804 -6.094 0.003 1.00 0.00 60 ASN A C 3
ATOM 4348 O O . ASN A 1 60 ? 13.600 -5.156 -0.028 1.00 0.00 60 ASN A O 3
ATOM 4359 N N . ASP A 1 61 ? 11.512 -5.950 -0.233 1.00 0.00 61 ASP A N 3
ATOM 4360 C CA . ASP A 1 61 ? 10.951 -4.670 -0.614 1.00 0.00 61 ASP A CA 3
ATOM 4361 C C . ASP A 1 61 ? 11.014 -3.707 0.556 1.00 0.00 61 ASP A C 3
ATOM 4362 O O . ASP A 1 61 ? 10.699 -4.060 1.691 1.00 0.00 61 ASP A O 3
ATOM 4371 N N . SER A 1 62 ? 11.431 -2.496 0.268 1.00 0.00 62 SER A N 3
ATOM 4372 C CA . SER A 1 62 ? 11.700 -1.504 1.300 1.00 0.00 62 SER A CA 3
ATOM 4373 C C . SER A 1 62 ? 10.434 -0.762 1.740 1.00 0.00 62 SER A C 3
ATOM 4374 O O . SER A 1 62 ? 10.507 0.186 2.522 1.00 0.00 62 SER A O 3
ATOM 4382 N N . ARG A 1 63 ? 9.280 -1.167 1.226 1.00 0.00 63 ARG A N 3
ATOM 4383 C CA . ARG A 1 63 ? 8.015 -0.579 1.655 1.00 0.00 63 ARG A CA 3
ATOM 4384 C C . ARG A 1 63 ? 7.287 -1.538 2.589 1.00 0.00 63 ARG A C 3
ATOM 4385 O O . ARG A 1 63 ? 6.307 -1.175 3.243 1.00 0.00 63 ARG A O 3
ATOM 4406 N N . ILE A 1 64 ? 7.780 -2.768 2.638 1.00 0.00 64 ILE A N 3
ATOM 4407 C CA . ILE A 1 64 ? 7.250 -3.776 3.539 1.00 0.00 64 ILE A CA 3
ATOM 4408 C C . ILE A 1 64 ? 8.129 -3.862 4.780 1.00 0.00 64 ILE A C 3
ATOM 4409 O O . ILE A 1 64 ? 9.291 -4.264 4.696 1.00 0.00 64 ILE A O 3
ATOM 4425 N N . THR A 1 65 ? 7.593 -3.461 5.922 1.00 0.00 65 THR A N 3
ATOM 4426 C CA . THR A 1 65 ? 8.362 -3.491 7.153 1.00 0.00 65 THR A CA 3
ATOM 4427 C C . THR A 1 65 ? 8.330 -4.886 7.759 1.00 0.00 65 THR A C 3
ATOM 4428 O O . THR A 1 65 ? 7.490 -5.713 7.394 1.00 0.00 65 THR A O 3
ATOM 4439 N N . SER A 1 66 ? 9.225 -5.142 8.705 1.00 0.00 66 SER A N 3
ATOM 4440 C CA . SER A 1 66 ? 9.300 -6.444 9.356 1.00 0.00 66 SER A CA 3
ATOM 4441 C C . SER A 1 66 ? 8.130 -6.643 10.316 1.00 0.00 66 SER A C 3
ATOM 4442 O O . SER A 1 66 ? 8.060 -7.644 11.025 1.00 0.00 66 SER A O 3
ATOM 4450 N N . ASP A 1 67 ? 7.210 -5.684 10.327 1.00 0.00 67 ASP A N 3
ATOM 4451 C CA . ASP A 1 67 ? 5.986 -5.801 11.106 1.00 0.00 67 ASP A CA 3
ATOM 4452 C C . ASP A 1 67 ? 4.961 -6.610 10.327 1.00 0.00 67 ASP A C 3
ATOM 4453 O O . ASP A 1 67 ? 4.003 -7.141 10.890 1.00 0.00 67 ASP A O 3
ATOM 4462 N N . GLY A 1 68 ? 5.182 -6.702 9.020 1.00 0.00 68 GLY A N 3
ATOM 4463 C CA . GLY A 1 68 ? 4.220 -7.333 8.143 1.00 0.00 68 GLY A CA 3
ATOM 4464 C C . GLY A 1 68 ? 3.174 -6.340 7.676 1.00 0.00 68 GLY A C 3
ATOM 4465 O O . GLY A 1 68 ? 2.071 -6.721 7.282 1.00 0.00 68 GLY A O 3
ATOM 4469 N N . VAL A 1 69 ? 3.527 -5.063 7.729 1.00 0.00 69 VAL A N 3
ATOM 4470 C CA . VAL A 1 69 ? 2.605 -3.990 7.388 1.00 0.00 69 VAL A CA 3
ATOM 4471 C C . VAL A 1 69 ? 3.206 -3.083 6.319 1.00 0.00 69 VAL A C 3
ATOM 4472 O O . VAL A 1 69 ? 4.399 -2.783 6.344 1.00 0.00 69 VAL A O 3
ATOM 4485 N N . ILE A 1 70 ? 2.377 -2.680 5.370 1.00 0.00 70 ILE A N 3
ATOM 4486 C CA . ILE A 1 70 ? 2.780 -1.725 4.348 1.00 0.00 70 ILE A CA 3
ATOM 4487 C C . ILE A 1 70 ? 2.700 -0.305 4.906 1.00 0.00 70 ILE A C 3
ATOM 4488 O O . ILE A 1 70 ? 1.648 0.116 5.393 1.00 0.00 70 ILE A O 3
ATOM 4504 N N . VAL A 1 71 ? 3.811 0.422 4.857 1.00 0.00 71 VAL A N 3
ATOM 4505 C CA . VAL A 1 71 ? 3.863 1.782 5.388 1.00 0.00 71 VAL A CA 3
ATOM 4506 C C . VAL A 1 71 ? 4.409 2.742 4.337 1.00 0.00 71 VAL A C 3
ATOM 4507 O O . VAL A 1 71 ? 5.562 2.622 3.923 1.00 0.00 71 VAL A O 3
ATOM 4520 N N . LEU A 1 72 ? 3.588 3.691 3.908 1.00 0.00 72 LEU A N 3
ATOM 4521 C CA . LEU A 1 72 ? 4.018 4.666 2.903 1.00 0.00 72 LEU A CA 3
ATOM 4522 C C . LEU A 1 72 ? 3.425 6.039 3.161 1.00 0.00 72 LEU A C 3
ATOM 4523 O O . LEU A 1 72 ? 2.580 6.223 4.041 1.00 0.00 72 LEU A O 3
ATOM 4539 N N . LYS A 1 73 ? 3.887 6.985 2.362 1.00 0.00 73 LYS A N 3
ATOM 4540 C CA . LYS A 1 73 ? 3.330 8.320 2.301 1.00 0.00 73 LYS A CA 3
ATOM 4541 C C . LYS A 1 73 ? 3.135 8.692 0.848 1.00 0.00 73 LYS A C 3
ATOM 4542 O O . LYS A 1 73 ? 4.103 8.886 0.111 1.00 0.00 73 LYS A O 3
ATOM 4561 N N . ALA A 1 74 ? 1.898 8.774 0.439 1.00 0.00 74 ALA A N 3
ATOM 4562 C CA . ALA A 1 74 ? 1.578 9.127 -0.927 1.00 0.00 74 ALA A CA 3
ATOM 4563 C C . ALA A 1 74 ? 1.560 10.637 -1.070 1.00 0.00 74 ALA A C 3
ATOM 4564 O O . ALA A 1 74 ? 0.607 11.295 -0.670 1.00 0.00 74 ALA A O 3
ATOM 4571 N N . GLN A 1 75 ? 2.632 11.180 -1.624 1.00 0.00 75 GLN A N 3
ATOM 4572 C CA . GLN A 1 75 ? 2.777 12.616 -1.770 1.00 0.00 75 GLN A CA 3
ATOM 4573 C C . GLN A 1 75 ? 3.326 12.953 -3.150 1.00 0.00 75 GLN A C 3
ATOM 4574 O O . GLN A 1 75 ? 3.840 14.044 -3.383 1.00 0.00 75 GLN A O 3
ATOM 4588 N N . GLN A 1 76 ? 3.181 12.008 -4.063 1.00 0.00 76 GLN A N 3
ATOM 4589 C CA . GLN A 1 76 ? 3.761 12.124 -5.396 1.00 0.00 76 GLN A CA 3
ATOM 4590 C C . GLN A 1 76 ? 2.882 12.981 -6.305 1.00 0.00 76 GLN A C 3
ATOM 4591 O O . GLN A 1 76 ? 3.382 13.811 -7.062 1.00 0.00 76 GLN A O 3
ATOM 4605 N N . TYR A 1 77 ? 1.576 12.781 -6.219 1.00 0.00 77 TYR A N 3
ATOM 4606 C CA . TYR A 1 77 ? 0.648 13.443 -7.123 1.00 0.00 77 TYR A CA 3
ATOM 4607 C C . TYR A 1 77 ? 0.110 14.744 -6.526 1.00 0.00 77 TYR A C 3
ATOM 4608 O O . TYR A 1 77 ? 0.198 14.980 -5.319 1.00 0.00 77 TYR A O 3
ATOM 4626 N N . ARG A 1 78 ? -0.437 15.572 -7.402 1.00 0.00 78 ARG A N 3
ATOM 4627 C CA . ARG A 1 78 ? -1.019 16.860 -7.038 1.00 0.00 78 ARG A CA 3
ATOM 4628 C C . ARG A 1 78 ? -2.260 16.698 -6.157 1.00 0.00 78 ARG A C 3
ATOM 4629 O O . ARG A 1 78 ? -2.502 17.511 -5.264 1.00 0.00 78 ARG A O 3
ATOM 4650 N N . THR A 1 79 ? -3.043 15.660 -6.414 1.00 0.00 79 THR A N 3
ATOM 4651 C CA . THR A 1 79 ? -4.283 15.444 -5.683 1.00 0.00 79 THR A CA 3
ATOM 4652 C C . THR A 1 79 ? -4.184 14.236 -4.755 1.00 0.00 79 THR A C 3
ATOM 4653 O O . THR A 1 79 ? -3.516 13.247 -5.074 1.00 0.00 79 THR A O 3
ATOM 4664 N N . GLN A 1 80 ? -4.852 14.324 -3.609 1.00 0.00 80 GLN A N 3
ATOM 4665 C CA . GLN A 1 80 ? -4.869 13.232 -2.638 1.00 0.00 80 GLN A CA 3
ATOM 4666 C C . GLN A 1 80 ? -5.479 11.975 -3.248 1.00 0.00 80 GLN A C 3
ATOM 4667 O O . GLN A 1 80 ? -4.998 10.873 -3.017 1.00 0.00 80 GLN A O 3
ATOM 4681 N N . GLU A 1 81 ? -6.535 12.156 -4.032 1.00 0.00 81 GLU A N 3
ATOM 4682 C CA . GLU A 1 81 ? -7.254 11.040 -4.635 1.00 0.00 81 GLU A CA 3
ATOM 4683 C C . GLU A 1 81 ? -6.342 10.205 -5.525 1.00 0.00 81 GLU A C 3
ATOM 4684 O O . GLU A 1 81 ? -6.343 8.976 -5.453 1.00 0.00 81 GLU A O 3
ATOM 4696 N N . GLN A 1 82 ? -5.548 10.869 -6.352 1.00 0.00 82 GLN A N 3
ATOM 4697 C CA . GLN A 1 82 ? -4.659 10.161 -7.256 1.00 0.00 82 GLN A CA 3
ATOM 4698 C C . GLN A 1 82 ? -3.469 9.583 -6.507 1.00 0.00 82 GLN A C 3
ATOM 4699 O O . GLN A 1 82 ? -2.948 8.538 -6.887 1.00 0.00 82 GLN A O 3
ATOM 4713 N N . ASN A 1 83 ? -3.040 10.263 -5.450 1.00 0.00 83 ASN A N 3
ATOM 4714 C CA . ASN A 1 83 ? -2.028 9.714 -4.548 1.00 0.00 83 ASN A CA 3
ATOM 4715 C C . ASN A 1 83 ? -2.554 8.445 -3.891 1.00 0.00 83 ASN A C 3
ATOM 4716 O O . ASN A 1 83 ? -1.852 7.437 -3.805 1.00 0.00 83 ASN A O 3
ATOM 4727 N N . ARG A 1 84 ? -3.803 8.511 -3.451 1.00 0.00 84 ARG A N 3
ATOM 4728 C CA . ARG A 1 84 ? -4.497 7.370 -2.867 1.00 0.00 84 ARG A CA 3
ATOM 4729 C C . ARG A 1 84 ? -4.491 6.188 -3.834 1.00 0.00 84 ARG A C 3
ATOM 4730 O O . ARG A 1 84 ? -4.102 5.076 -3.479 1.00 0.00 84 ARG A O 3
ATOM 4751 N N . ALA A 1 85 ? -4.915 6.454 -5.063 1.00 0.00 85 ALA A N 3
ATOM 4752 C CA . ALA A 1 85 ? -4.990 5.432 -6.101 1.00 0.00 85 ALA A CA 3
ATOM 4753 C C . ALA A 1 85 ? -3.605 4.956 -6.527 1.00 0.00 85 ALA A C 3
ATOM 4754 O O . ALA A 1 85 ? -3.433 3.806 -6.928 1.00 0.00 85 ALA A O 3
ATOM 4761 N N . ASP A 1 86 ? -2.626 5.842 -6.442 1.00 0.00 86 ASP A N 3
ATOM 4762 C CA . ASP A 1 86 ? -1.254 5.514 -6.827 1.00 0.00 86 ASP A CA 3
ATOM 4763 C C . ASP A 1 86 ? -0.658 4.524 -5.839 1.00 0.00 86 ASP A C 3
ATOM 4764 O O . ASP A 1 86 ? -0.053 3.523 -6.222 1.00 0.00 86 ASP A O 3
ATOM 4773 N N . ALA A 1 87 ? -0.841 4.819 -4.558 1.00 0.00 87 ALA A N 3
ATOM 4774 C CA . ALA A 1 87 ? -0.400 3.931 -3.491 1.00 0.00 87 ALA A CA 3
ATOM 4775 C C . ALA A 1 87 ? -1.067 2.566 -3.624 1.00 0.00 87 ALA A C 3
ATOM 4776 O O . ALA A 1 87 ? -0.419 1.528 -3.472 1.00 0.00 87 ALA A O 3
ATOM 4783 N N . LEU A 1 88 ? -2.361 2.577 -3.932 1.00 0.00 88 LEU A N 3
ATOM 4784 C CA . LEU A 1 88 ? -3.115 1.345 -4.143 1.00 0.00 88 LEU A CA 3
ATOM 4785 C C . LEU A 1 88 ? -2.616 0.596 -5.377 1.00 0.00 88 LEU A C 3
ATOM 4786 O O . LEU A 1 88 ? -2.675 -0.633 -5.430 1.00 0.00 88 LEU A O 3
ATOM 4802 N N . LEU A 1 89 ? -2.134 1.339 -6.364 1.00 0.00 89 LEU A N 3
ATOM 4803 C CA . LEU A 1 89 ? -1.604 0.749 -7.585 1.00 0.00 89 LEU A CA 3
ATOM 4804 C C . LEU A 1 89 ? -0.401 -0.127 -7.249 1.00 0.00 89 LEU A C 3
ATOM 4805 O O . LEU A 1 89 ? -0.372 -1.313 -7.583 1.00 0.00 89 LEU A O 3
ATOM 4821 N N . ARG A 1 90 ? 0.577 0.454 -6.558 1.00 0.00 90 ARG A N 3
ATOM 4822 C CA . ARG A 1 90 ? 1.764 -0.292 -6.158 1.00 0.00 90 ARG A CA 3
ATOM 4823 C C . ARG A 1 90 ? 1.388 -1.418 -5.205 1.00 0.00 90 ARG A C 3
ATOM 4824 O O . ARG A 1 90 ? 1.900 -2.530 -5.318 1.00 0.00 90 ARG A O 3
ATOM 4845 N N . LEU A 1 91 ? 0.481 -1.122 -4.283 1.00 0.00 91 LEU A N 3
ATOM 4846 C CA . LEU A 1 91 ? 0.032 -2.096 -3.295 1.00 0.00 91 LEU A CA 3
ATOM 4847 C C . LEU A 1 91 ? -0.514 -3.342 -3.982 1.00 0.00 91 LEU A C 3
ATOM 4848 O O . LEU A 1 91 ? -0.082 -4.459 -3.706 1.00 0.00 91 LEU A O 3
ATOM 4864 N N . SER A 1 92 ? -1.434 -3.130 -4.908 1.00 0.00 92 SER A N 3
ATOM 4865 C CA . SER A 1 92 ? -2.094 -4.227 -5.601 1.00 0.00 92 SER A CA 3
ATOM 4866 C C . SER A 1 92 ? -1.127 -4.956 -6.530 1.00 0.00 92 SER A C 3
ATOM 4867 O O . SER A 1 92 ? -1.191 -6.181 -6.671 1.00 0.00 92 SER A O 3
ATOM 4875 N N . GLU A 1 93 ? -0.237 -4.208 -7.165 1.00 0.00 93 GLU A N 3
ATOM 4876 C CA . GLU A 1 93 ? 0.714 -4.798 -8.095 1.00 0.00 93 GLU A CA 3
ATOM 4877 C C . GLU A 1 93 ? 1.750 -5.638 -7.371 1.00 0.00 93 GLU A C 3
ATOM 4878 O O . GLU A 1 93 ? 2.006 -6.770 -7.766 1.00 0.00 93 GLU A O 3
ATOM 4890 N N . LEU A 1 94 ? 2.323 -5.096 -6.301 1.00 0.00 94 LEU A N 3
ATOM 4891 C CA . LEU A 1 94 ? 3.378 -5.783 -5.564 1.00 0.00 94 LEU A CA 3
ATOM 4892 C C . LEU A 1 94 ? 2.857 -7.112 -5.016 1.00 0.00 94 LEU A C 3
ATOM 4893 O O . LEU A 1 94 ? 3.563 -8.120 -5.050 1.00 0.00 94 LEU A O 3
ATOM 4909 N N . ILE A 1 95 ? 1.612 -7.108 -4.545 1.00 0.00 95 ILE A N 3
ATOM 4910 C CA . ILE A 1 95 ? 0.972 -8.319 -4.042 1.00 0.00 95 ILE A CA 3
ATOM 4911 C C . ILE A 1 95 ? 1.005 -9.435 -5.088 1.00 0.00 95 ILE A C 3
ATOM 4912 O O . ILE A 1 95 ? 1.426 -10.556 -4.805 1.00 0.00 95 ILE A O 3
ATOM 4928 N N . VAL A 1 96 ? 0.580 -9.114 -6.300 1.00 0.00 96 VAL A N 3
ATOM 4929 C CA . VAL A 1 96 ? 0.554 -10.089 -7.383 1.00 0.00 96 VAL A CA 3
ATOM 4930 C C . VAL A 1 96 ? 1.962 -10.329 -7.933 1.00 0.00 96 VAL A C 3
ATOM 4931 O O . VAL A 1 96 ? 2.308 -11.443 -8.325 1.00 0.00 96 VAL A O 3
ATOM 4944 N N . ASN A 1 97 ? 2.768 -9.278 -7.937 1.00 0.00 97 ASN A N 3
ATOM 4945 C CA . ASN A 1 97 ? 4.110 -9.313 -8.514 1.00 0.00 97 ASN A CA 3
ATOM 4946 C C . ASN A 1 97 ? 5.004 -10.280 -7.751 1.00 0.00 97 ASN A C 3
ATOM 4947 O O . ASN A 1 97 ? 5.838 -10.966 -8.341 1.00 0.00 97 ASN A O 3
ATOM 4958 N N . ALA A 1 98 ? 4.808 -10.349 -6.439 1.00 0.00 98 ALA A N 3
ATOM 4959 C CA . ALA A 1 98 ? 5.594 -11.237 -5.585 1.00 0.00 98 ALA A CA 3
ATOM 4960 C C . ALA A 1 98 ? 5.416 -12.701 -5.975 1.00 0.00 98 ALA A C 3
ATOM 4961 O O . ALA A 1 98 ? 6.261 -13.540 -5.676 1.00 0.00 98 ALA A O 3
ATOM 4968 N N . ALA A 1 99 ? 4.319 -13.004 -6.660 1.00 0.00 99 ALA A N 3
ATOM 4969 C CA . ALA A 1 99 ? 4.041 -14.367 -7.095 1.00 0.00 99 ALA A CA 3
ATOM 4970 C C . ALA A 1 99 ? 4.892 -14.750 -8.304 1.00 0.00 99 ALA A C 3
ATOM 4971 O O . ALA A 1 99 ? 5.056 -15.935 -8.609 1.00 0.00 99 ALA A O 3
ATOM 4978 N N . LYS A 1 100 ? 5.426 -13.749 -8.992 1.00 0.00 100 LYS A N 3
ATOM 4979 C CA . LYS A 1 100 ? 6.291 -13.993 -10.141 1.00 0.00 100 LYS A CA 3
ATOM 4980 C C . LYS A 1 100 ? 7.735 -14.107 -9.687 1.00 0.00 100 LYS A C 3
ATOM 4981 O O . LYS A 1 100 ? 8.565 -14.738 -10.339 1.00 0.00 100 LYS A O 3
ATOM 5000 N N . LEU A 1 101 ? 8.017 -13.483 -8.562 1.00 0.00 101 LEU A N 3
ATOM 5001 C CA . LEU A 1 101 ? 9.355 -13.416 -8.031 1.00 0.00 101 LEU A CA 3
ATOM 5002 C C . LEU A 1 101 ? 9.632 -14.599 -7.123 1.00 0.00 101 LEU A C 3
ATOM 5003 O O . LEU A 1 101 ? 8.714 -15.310 -6.709 1.00 0.00 101 LEU A O 3
ATOM 5019 N N . GLU A 1 102 ? 10.899 -14.820 -6.840 1.00 0.00 102 GLU A N 3
ATOM 5020 C CA . GLU A 1 102 ? 11.295 -15.840 -5.892 1.00 0.00 102 GLU A CA 3
ATOM 5021 C C . GLU A 1 102 ? 11.891 -15.160 -4.657 1.00 0.00 102 GLU A C 3
ATOM 5022 O O . GLU A 1 102 ? 11.204 -14.961 -3.658 1.00 0.00 102 GLU A O 3
ATOM 5034 N N . HIS A 1 103 ? 13.158 -14.771 -4.740 1.00 0.00 103 HIS A N 3
ATOM 5035 C CA . HIS A 1 103 ? 13.798 -13.989 -3.682 1.00 0.00 103 HIS A CA 3
ATOM 5036 C C . HIS A 1 103 ? 14.828 -13.036 -4.273 1.00 0.00 103 HIS A C 3
ATOM 5037 O O . HIS A 1 103 ? 15.751 -12.593 -3.588 1.00 0.00 103 HIS A O 3
ATOM 5052 N N . HIS A 1 104 ? 14.650 -12.709 -5.547 1.00 0.00 104 HIS A N 3
ATOM 5053 C CA . HIS A 1 104 ? 15.543 -11.782 -6.231 1.00 0.00 104 HIS A CA 3
ATOM 5054 C C . HIS A 1 104 ? 15.149 -10.348 -5.907 1.00 0.00 104 HIS A C 3
ATOM 5055 O O . HIS A 1 104 ? 14.048 -9.914 -6.239 1.00 0.00 104 HIS A O 3
ATOM 5070 N N . HIS A 1 105 ? 16.042 -9.615 -5.261 1.00 0.00 105 HIS A N 3
ATOM 5071 C CA . HIS A 1 105 ? 15.759 -8.229 -4.902 1.00 0.00 105 HIS A CA 3
ATOM 5072 C C . HIS A 1 105 ? 16.396 -7.263 -5.894 1.00 0.00 105 HIS A C 3
ATOM 5073 O O . HIS A 1 105 ? 16.436 -6.056 -5.666 1.00 0.00 105 HIS A O 3
ATOM 5088 N N . HIS A 1 106 ? 16.883 -7.801 -7.003 1.00 0.00 106 HIS A N 3
ATOM 5089 C CA . HIS A 1 106 ? 17.481 -6.987 -8.051 1.00 0.00 106 HIS A CA 3
ATOM 5090 C C . HIS A 1 106 ? 16.493 -6.800 -9.198 1.00 0.00 106 HIS A C 3
ATOM 5091 O O . HIS A 1 106 ? 15.886 -7.766 -9.664 1.00 0.00 106 HIS A O 3
ATOM 5106 N N . HIS A 1 107 ? 16.331 -5.560 -9.641 1.00 0.00 107 HIS A N 3
ATOM 5107 C CA . HIS A 1 107 ? 15.421 -5.244 -10.738 1.00 0.00 107 HIS A CA 3
ATOM 5108 C C . HIS A 1 107 ? 15.973 -4.113 -11.593 1.00 0.00 107 HIS A C 3
ATOM 5109 O O . HIS A 1 107 ? 15.848 -2.939 -11.244 1.00 0.00 107 HIS A O 3
ATOM 5124 N N . HIS A 1 108 ? 16.605 -4.477 -12.697 1.00 0.00 108 HIS A N 3
ATOM 5125 C CA . HIS A 1 108 ? 17.122 -3.501 -13.642 1.00 0.00 108 HIS A CA 3
ATOM 5126 C C . HIS A 1 108 ? 17.442 -4.189 -14.962 1.00 0.00 108 HIS A C 3
ATOM 5127 O O . HIS A 1 108 ? 18.530 -4.794 -15.069 1.00 0.00 108 HIS A O 3
ATOM 5143 N N . MET A 1 1 ? -13.946 -2.344 -3.010 1.00 0.00 1 MET A N 4
ATOM 5144 C CA . MET A 1 1 ? -13.273 -3.656 -2.843 1.00 0.00 1 MET A CA 4
ATOM 5145 C C . MET A 1 1 ? -12.159 -3.810 -3.865 1.00 0.00 1 MET A C 4
ATOM 5146 O O . MET A 1 1 ? -12.320 -3.443 -5.030 1.00 0.00 1 MET A O 4
ATOM 5162 N N . LEU A 1 2 ? -11.030 -4.342 -3.431 1.00 0.00 2 LEU A N 4
ATOM 5163 C CA . LEU A 1 2 ? -9.933 -4.620 -4.332 1.00 0.00 2 LEU A CA 4
ATOM 5164 C C . LEU A 1 2 ? -9.984 -6.084 -4.743 1.00 0.00 2 LEU A C 4
ATOM 5165 O O . LEU A 1 2 ? -9.532 -6.966 -4.015 1.00 0.00 2 LEU A O 4
ATOM 5181 N N . VAL A 1 3 ? -10.599 -6.341 -5.885 1.00 0.00 3 VAL A N 4
ATOM 5182 C CA . VAL A 1 3 ? -10.710 -7.695 -6.403 1.00 0.00 3 VAL A CA 4
ATOM 5183 C C . VAL A 1 3 ? -9.405 -8.114 -7.066 1.00 0.00 3 VAL A C 4
ATOM 5184 O O . VAL A 1 3 ? -8.984 -7.519 -8.058 1.00 0.00 3 VAL A O 4
ATOM 5197 N N . ILE A 1 4 ? -8.764 -9.127 -6.503 1.00 0.00 4 ILE A N 4
ATOM 5198 C CA . ILE A 1 4 ? -7.493 -9.604 -7.018 1.00 0.00 4 ILE A CA 4
ATOM 5199 C C . ILE A 1 4 ? -7.714 -10.720 -8.032 1.00 0.00 4 ILE A C 4
ATOM 5200 O O . ILE A 1 4 ? -7.224 -10.658 -9.163 1.00 0.00 4 ILE A O 4
ATOM 5216 N N . SER A 1 5 ? -8.464 -11.730 -7.627 1.00 0.00 5 SER A N 4
ATOM 5217 C CA . SER A 1 5 ? -8.719 -12.880 -8.477 1.00 0.00 5 SER A CA 4
ATOM 5218 C C . SER A 1 5 ? -10.096 -13.464 -8.180 1.00 0.00 5 SER A C 4
ATOM 5219 O O . SER A 1 5 ? -10.913 -12.827 -7.514 1.00 0.00 5 SER A O 4
ATOM 5227 N N . ASN A 1 6 ? -10.338 -14.672 -8.678 1.00 0.00 6 ASN A N 4
ATOM 5228 C CA . ASN A 1 6 ? -11.613 -15.357 -8.481 1.00 0.00 6 ASN A CA 4
ATOM 5229 C C . ASN A 1 6 ? -11.941 -15.507 -7.001 1.00 0.00 6 ASN A C 4
ATOM 5230 O O . ASN A 1 6 ? -13.022 -15.125 -6.554 1.00 0.00 6 ASN A O 4
ATOM 5241 N N . ASN A 1 7 ? -11.002 -16.051 -6.240 1.00 0.00 7 ASN A N 4
ATOM 5242 C CA . ASN A 1 7 ? -11.257 -16.388 -4.844 1.00 0.00 7 ASN A CA 4
ATOM 5243 C C . ASN A 1 7 ? -10.524 -15.460 -3.889 1.00 0.00 7 ASN A C 4
ATOM 5244 O O . ASN A 1 7 ? -10.438 -15.734 -2.694 1.00 0.00 7 ASN A O 4
ATOM 5255 N N . VAL A 1 8 ? -10.007 -14.355 -4.401 1.00 0.00 8 VAL A N 4
ATOM 5256 C CA . VAL A 1 8 ? -9.340 -13.388 -3.550 1.00 0.00 8 VAL A CA 4
ATOM 5257 C C . VAL A 1 8 ? -9.967 -12.015 -3.725 1.00 0.00 8 VAL A C 4
ATOM 5258 O O . VAL A 1 8 ? -9.938 -11.430 -4.810 1.00 0.00 8 VAL A O 4
ATOM 5271 N N . HIS A 1 9 ? -10.532 -11.511 -2.642 1.00 0.00 9 HIS A N 4
ATOM 5272 C CA . HIS A 1 9 ? -11.148 -10.191 -2.625 1.00 0.00 9 HIS A CA 4
ATOM 5273 C C . HIS A 1 9 ? -10.690 -9.447 -1.382 1.00 0.00 9 HIS A C 4
ATOM 5274 O O . HIS A 1 9 ? -10.697 -10.009 -0.287 1.00 0.00 9 HIS A O 4
ATOM 5289 N N . LEU A 1 10 ? -10.289 -8.202 -1.550 1.00 0.00 10 LEU A N 4
ATOM 5290 C CA . LEU A 1 10 ? -9.813 -7.410 -0.431 1.00 0.00 10 LEU A CA 4
ATOM 5291 C C . LEU A 1 10 ? -10.818 -6.324 -0.077 1.00 0.00 10 LEU A C 4
ATOM 5292 O O . LEU A 1 10 ? -11.068 -5.414 -0.872 1.00 0.00 10 LEU A O 4
ATOM 5308 N N . PRO A 1 11 ? -11.437 -6.433 1.104 1.00 0.00 11 PRO A N 4
ATOM 5309 C CA . PRO A 1 11 ? -12.357 -5.419 1.606 1.00 0.00 11 PRO A CA 4
ATOM 5310 C C . PRO A 1 11 ? -11.653 -4.086 1.798 1.00 0.00 11 PRO A C 4
ATOM 5311 O O . PRO A 1 11 ? -10.497 -4.041 2.222 1.00 0.00 11 PRO A O 4
ATOM 5322 N N . ASP A 1 12 ? -12.355 -3.007 1.484 1.00 0.00 12 ASP A N 4
ATOM 5323 C CA . ASP A 1 12 ? -11.813 -1.663 1.597 1.00 0.00 12 ASP A CA 4
ATOM 5324 C C . ASP A 1 12 ? -11.300 -1.407 3.005 1.00 0.00 12 ASP A C 4
ATOM 5325 O O . ASP A 1 12 ? -10.260 -0.782 3.207 1.00 0.00 12 ASP A O 4
ATOM 5334 N N . ALA A 1 13 ? -12.043 -1.916 3.971 1.00 0.00 13 ALA A N 4
ATOM 5335 C CA . ALA A 1 13 ? -11.744 -1.727 5.384 1.00 0.00 13 ALA A CA 4
ATOM 5336 C C . ALA A 1 13 ? -10.457 -2.424 5.830 1.00 0.00 13 ALA A C 4
ATOM 5337 O O . ALA A 1 13 ? -9.980 -2.182 6.936 1.00 0.00 13 ALA A O 4
ATOM 5344 N N . GLU A 1 14 ? -9.892 -3.295 4.996 1.00 0.00 14 GLU A N 4
ATOM 5345 C CA . GLU A 1 14 ? -8.630 -3.943 5.344 1.00 0.00 14 GLU A CA 4
ATOM 5346 C C . GLU A 1 14 ? -7.460 -3.075 4.915 1.00 0.00 14 GLU A C 4
ATOM 5347 O O . GLU A 1 14 ? -6.299 -3.364 5.216 1.00 0.00 14 GLU A O 4
ATOM 5359 N N . ILE A 1 15 ? -7.789 -1.999 4.234 1.00 0.00 15 ILE A N 4
ATOM 5360 C CA . ILE A 1 15 ? -6.803 -1.046 3.771 1.00 0.00 15 ILE A CA 4
ATOM 5361 C C . ILE A 1 15 ? -6.925 0.236 4.579 1.00 0.00 15 ILE A C 4
ATOM 5362 O O . ILE A 1 15 ? -7.927 0.950 4.483 1.00 0.00 15 ILE A O 4
ATOM 5378 N N . GLU A 1 16 ? -5.925 0.519 5.392 1.00 0.00 16 GLU A N 4
ATOM 5379 C CA . GLU A 1 16 ? -5.957 1.693 6.240 1.00 0.00 16 GLU A CA 4
ATOM 5380 C C . GLU A 1 16 ? -5.422 2.905 5.482 1.00 0.00 16 GLU A C 4
ATOM 5381 O O . GLU A 1 16 ? -4.212 3.042 5.268 1.00 0.00 16 GLU A O 4
ATOM 5393 N N . LEU A 1 17 ? -6.338 3.766 5.059 1.00 0.00 17 LEU A N 4
ATOM 5394 C CA . LEU A 1 17 ? -5.989 4.967 4.322 1.00 0.00 17 LEU A CA 4
ATOM 5395 C C . LEU A 1 17 ? -5.905 6.160 5.263 1.00 0.00 17 LEU A C 4
ATOM 5396 O O . LEU A 1 17 ? -6.916 6.614 5.801 1.00 0.00 17 LEU A O 4
ATOM 5412 N N . THR A 1 18 ? -4.703 6.653 5.474 1.00 0.00 18 THR A N 4
ATOM 5413 C CA . THR A 1 18 ? -4.499 7.811 6.322 1.00 0.00 18 THR A CA 4
ATOM 5414 C C . THR A 1 18 ? -3.959 8.968 5.494 1.00 0.00 18 THR A C 4
ATOM 5415 O O . THR A 1 18 ? -3.339 8.761 4.450 1.00 0.00 18 THR A O 4
ATOM 5426 N N . ALA A 1 19 ? -4.195 10.178 5.960 1.00 0.00 19 ALA A N 4
ATOM 5427 C CA . ALA A 1 19 ? -3.758 11.374 5.261 1.00 0.00 19 ALA A CA 4
ATOM 5428 C C . ALA A 1 19 ? -2.882 12.227 6.167 1.00 0.00 19 ALA A C 4
ATOM 5429 O O . ALA A 1 19 ? -3.227 12.468 7.326 1.00 0.00 19 ALA A O 4
ATOM 5436 N N . ILE A 1 20 ? -1.746 12.670 5.649 1.00 0.00 20 ILE A N 4
ATOM 5437 C CA . ILE A 1 20 ? -0.809 13.457 6.433 1.00 0.00 20 ILE A CA 4
ATOM 5438 C C . ILE A 1 20 ? -0.690 14.867 5.868 1.00 0.00 20 ILE A C 4
ATOM 5439 O O . ILE A 1 20 ? -0.307 15.054 4.713 1.00 0.00 20 ILE A O 4
ATOM 5455 N N . ARG A 1 21 ? -1.031 15.857 6.677 1.00 0.00 21 ARG A N 4
ATOM 5456 C CA . ARG A 1 21 ? -0.894 17.245 6.265 1.00 0.00 21 ARG A CA 4
ATOM 5457 C C . ARG A 1 21 ? 0.507 17.763 6.577 1.00 0.00 21 ARG A C 4
ATOM 5458 O O . ARG A 1 21 ? 1.253 17.140 7.335 1.00 0.00 21 ARG A O 4
ATOM 5479 N N . ALA A 1 22 ? 0.856 18.898 5.992 1.00 0.00 22 ALA A N 4
ATOM 5480 C CA . ALA A 1 22 ? 2.235 19.359 5.991 1.00 0.00 22 ALA A CA 4
ATOM 5481 C C . ALA A 1 22 ? 2.653 19.968 7.324 1.00 0.00 22 ALA A C 4
ATOM 5482 O O . ALA A 1 22 ? 1.911 20.740 7.937 1.00 0.00 22 ALA A O 4
ATOM 5489 N N . GLN A 1 23 ? 3.840 19.588 7.772 1.00 0.00 23 GLN A N 4
ATOM 5490 C CA . GLN A 1 23 ? 4.483 20.240 8.896 1.00 0.00 23 GLN A CA 4
ATOM 5491 C C . GLN A 1 23 ? 5.466 21.256 8.347 1.00 0.00 23 GLN A C 4
ATOM 5492 O O . GLN A 1 23 ? 6.210 20.965 7.404 1.00 0.00 23 GLN A O 4
ATOM 5506 N N . GLY A 1 24 ? 5.465 22.442 8.915 1.00 0.00 24 GLY A N 4
ATOM 5507 C CA . GLY A 1 24 ? 6.233 23.524 8.337 1.00 0.00 24 GLY A CA 4
ATOM 5508 C C . GLY A 1 24 ? 6.920 24.390 9.362 1.00 0.00 24 GLY A C 4
ATOM 5509 O O . GLY A 1 24 ? 6.665 25.591 9.441 1.00 0.00 24 GLY A O 4
ATOM 5513 N N . ALA A 1 25 ? 7.786 23.783 10.148 1.00 0.00 25 ALA A N 4
ATOM 5514 C CA . ALA A 1 25 ? 8.593 24.529 11.095 1.00 0.00 25 ALA A CA 4
ATOM 5515 C C . ALA A 1 25 ? 9.971 24.796 10.508 1.00 0.00 25 ALA A C 4
ATOM 5516 O O . ALA A 1 25 ? 10.366 24.166 9.522 1.00 0.00 25 ALA A O 4
ATOM 5523 N N . GLY A 1 26 ? 10.694 25.732 11.101 1.00 0.00 26 GLY A N 4
ATOM 5524 C CA . GLY A 1 26 ? 12.025 26.045 10.629 1.00 0.00 26 GLY A CA 4
ATOM 5525 C C . GLY A 1 26 ? 12.069 27.313 9.799 1.00 0.00 26 GLY A C 4
ATOM 5526 O O . GLY A 1 26 ? 11.439 28.315 10.150 1.00 0.00 26 GLY A O 4
ATOM 5530 N N . GLY A 1 27 ? 12.794 27.261 8.689 1.00 0.00 27 GLY A N 4
ATOM 5531 C CA . GLY A 1 27 ? 12.993 28.440 7.867 1.00 0.00 27 GLY A CA 4
ATOM 5532 C C . GLY A 1 27 ? 11.872 28.670 6.875 1.00 0.00 27 GLY A C 4
ATOM 5533 O O . GLY A 1 27 ? 11.794 29.731 6.258 1.00 0.00 27 GLY A O 4
ATOM 5537 N N . GLN A 1 28 ? 11.004 27.683 6.717 1.00 0.00 28 GLN A N 4
ATOM 5538 C CA . GLN A 1 28 ? 9.878 27.811 5.807 1.00 0.00 28 GLN A CA 4
ATOM 5539 C C . GLN A 1 28 ? 8.592 27.373 6.489 1.00 0.00 28 GLN A C 4
ATOM 5540 O O . GLN A 1 28 ? 8.383 26.189 6.754 1.00 0.00 28 GLN A O 4
ATOM 5554 N N . ASN A 1 29 ? 7.742 28.342 6.783 1.00 0.00 29 ASN A N 4
ATOM 5555 C CA . ASN A 1 29 ? 6.477 28.075 7.446 1.00 0.00 29 ASN A CA 4
ATOM 5556 C C . ASN A 1 29 ? 5.357 27.998 6.423 1.00 0.00 29 ASN A C 4
ATOM 5557 O O . ASN A 1 29 ? 4.870 29.018 5.934 1.00 0.00 29 ASN A O 4
ATOM 5568 N N . VAL A 1 30 ? 4.964 26.781 6.091 1.00 0.00 30 VAL A N 4
ATOM 5569 C CA . VAL A 1 30 ? 3.949 26.553 5.079 1.00 0.00 30 VAL A CA 4
ATOM 5570 C C . VAL A 1 30 ? 2.639 26.093 5.708 1.00 0.00 30 VAL A C 4
ATOM 5571 O O . VAL A 1 30 ? 2.501 24.950 6.139 1.00 0.00 30 VAL A O 4
ATOM 5584 N N . ASN A 1 31 ? 1.683 27.005 5.757 1.00 0.00 31 ASN A N 4
ATOM 5585 C CA . ASN A 1 31 ? 0.368 26.733 6.338 1.00 0.00 31 ASN A CA 4
ATOM 5586 C C . ASN A 1 31 ? -0.558 26.089 5.307 1.00 0.00 31 ASN A C 4
ATOM 5587 O O . ASN A 1 31 ? -1.720 26.465 5.170 1.00 0.00 31 ASN A O 4
ATOM 5598 N N . LYS A 1 32 ? -0.036 25.112 4.588 1.00 0.00 32 LYS A N 4
ATOM 5599 C CA . LYS A 1 32 ? -0.797 24.442 3.549 1.00 0.00 32 LYS A CA 4
ATOM 5600 C C . LYS A 1 32 ? -0.899 22.950 3.833 1.00 0.00 32 LYS A C 4
ATOM 5601 O O . LYS A 1 32 ? -0.104 22.399 4.591 1.00 0.00 32 LYS A O 4
ATOM 5620 N N . VAL A 1 33 ? -1.881 22.308 3.223 1.00 0.00 33 VAL A N 4
ATOM 5621 C CA . VAL A 1 33 ? -2.067 20.877 3.384 1.00 0.00 33 VAL A CA 4
ATOM 5622 C C . VAL A 1 33 ? -1.112 20.118 2.463 1.00 0.00 33 VAL A C 4
ATOM 5623 O O . VAL A 1 33 ? -0.675 20.645 1.438 1.00 0.00 33 VAL A O 4
ATOM 5636 N N . SER A 1 34 ? -0.766 18.899 2.843 1.00 0.00 34 SER A N 4
ATOM 5637 C CA . SER A 1 34 ? 0.112 18.076 2.037 1.00 0.00 34 SER A CA 4
ATOM 5638 C C . SER A 1 34 ? -0.705 17.005 1.330 1.00 0.00 34 SER A C 4
ATOM 5639 O O . SER A 1 34 ? -1.811 16.670 1.756 1.00 0.00 34 SER A O 4
ATOM 5647 N N . SER A 1 35 ? -0.151 16.475 0.260 1.00 0.00 35 SER A N 4
ATOM 5648 C CA . SER A 1 35 ? -0.800 15.430 -0.508 1.00 0.00 35 SER A CA 4
ATOM 5649 C C . SER A 1 35 ? -0.268 14.065 -0.086 1.00 0.00 35 SER A C 4
ATOM 5650 O O . SER A 1 35 ? -0.645 13.036 -0.650 1.00 0.00 35 SER A O 4
ATOM 5658 N N . ALA A 1 36 ? 0.613 14.073 0.912 1.00 0.00 36 ALA A N 4
ATOM 5659 C CA . ALA A 1 36 ? 1.237 12.858 1.407 1.00 0.00 36 ALA A CA 4
ATOM 5660 C C . ALA A 1 36 ? 0.219 11.966 2.101 1.00 0.00 36 ALA A C 4
ATOM 5661 O O . ALA A 1 36 ? -0.229 12.250 3.215 1.00 0.00 36 ALA A O 4
ATOM 5668 N N . MET A 1 37 ? -0.153 10.896 1.431 1.00 0.00 37 MET A N 4
ATOM 5669 C CA . MET A 1 37 ? -1.072 9.930 1.992 1.00 0.00 37 MET A CA 4
ATOM 5670 C C . MET A 1 37 ? -0.287 8.782 2.604 1.00 0.00 37 MET A C 4
ATOM 5671 O O . MET A 1 37 ? 0.737 8.361 2.062 1.00 0.00 37 MET A O 4
ATOM 5685 N N . HIS A 1 38 ? -0.758 8.280 3.726 1.00 0.00 38 HIS A N 4
ATOM 5686 C CA . HIS A 1 38 ? -0.092 7.180 4.397 1.00 0.00 38 HIS A CA 4
ATOM 5687 C C . HIS A 1 38 ? -0.881 5.915 4.188 1.00 0.00 38 HIS A C 4
ATOM 5688 O O . HIS A 1 38 ? -2.026 5.796 4.622 1.00 0.00 38 HIS A O 4
ATOM 5703 N N . LEU A 1 39 ? -0.261 4.982 3.518 1.00 0.00 39 LEU A N 4
ATOM 5704 C CA . LEU A 1 39 ? -0.909 3.729 3.192 1.00 0.00 39 LEU A CA 4
ATOM 5705 C C . LEU A 1 39 ? -0.460 2.645 4.150 1.00 0.00 39 LEU A C 4
ATOM 5706 O O . LEU A 1 39 ? 0.732 2.355 4.265 1.00 0.00 39 LEU A O 4
ATOM 5722 N N . ARG A 1 40 ? -1.418 2.078 4.857 1.00 0.00 40 ARG A N 4
ATOM 5723 C CA . ARG A 1 40 ? -1.159 0.939 5.712 1.00 0.00 40 ARG A CA 4
ATOM 5724 C C . ARG A 1 40 ? -1.967 -0.260 5.232 1.00 0.00 40 ARG A C 4
ATOM 5725 O O . ARG A 1 40 ? -3.194 -0.277 5.334 1.00 0.00 40 ARG A O 4
ATOM 5746 N N . PHE A 1 41 ? -1.284 -1.244 4.688 1.00 0.00 41 PHE A N 4
ATOM 5747 C CA . PHE A 1 41 ? -1.940 -2.471 4.276 1.00 0.00 41 PHE A CA 4
ATOM 5748 C C . PHE A 1 41 ? -1.484 -3.616 5.164 1.00 0.00 41 PHE A C 4
ATOM 5749 O O . PHE A 1 41 ? -0.335 -4.052 5.087 1.00 0.00 41 PHE A O 4
ATOM 5766 N N . ASP A 1 42 ? -2.378 -4.082 6.021 1.00 0.00 42 ASP A N 4
ATOM 5767 C CA . ASP A 1 42 ? -2.057 -5.158 6.946 1.00 0.00 42 ASP A CA 4
ATOM 5768 C C . ASP A 1 42 ? -1.975 -6.496 6.230 1.00 0.00 42 ASP A C 4
ATOM 5769 O O . ASP A 1 42 ? -2.987 -7.142 5.972 1.00 0.00 42 ASP A O 4
ATOM 5778 N N . ILE A 1 43 ? -0.757 -6.892 5.896 1.00 0.00 43 ILE A N 4
ATOM 5779 C CA . ILE A 1 43 ? -0.493 -8.206 5.329 1.00 0.00 43 ILE A CA 4
ATOM 5780 C C . ILE A 1 43 ? -1.055 -9.280 6.248 1.00 0.00 43 ILE A C 4
ATOM 5781 O O . ILE A 1 43 ? -1.643 -10.267 5.805 1.00 0.00 43 ILE A O 4
ATOM 5797 N N . ASN A 1 44 ? -0.883 -9.039 7.537 1.00 0.00 44 ASN A N 4
ATOM 5798 C CA . ASN A 1 44 ? -1.302 -9.948 8.581 1.00 0.00 44 ASN A CA 4
ATOM 5799 C C . ASN A 1 44 ? -2.822 -10.081 8.638 1.00 0.00 44 ASN A C 4
ATOM 5800 O O . ASN A 1 44 ? -3.367 -11.174 8.507 1.00 0.00 44 ASN A O 4
ATOM 5811 N N . ALA A 1 45 ? -3.496 -8.954 8.817 1.00 0.00 45 ALA A N 4
ATOM 5812 C CA . ALA A 1 45 ? -4.938 -8.946 9.056 1.00 0.00 45 ALA A CA 4
ATOM 5813 C C . ALA A 1 45 ? -5.761 -9.170 7.780 1.00 0.00 45 ALA A C 4
ATOM 5814 O O . ALA A 1 45 ? -6.922 -9.574 7.860 1.00 0.00 45 ALA A O 4
ATOM 5821 N N . SER A 1 46 ? -5.163 -8.916 6.621 1.00 0.00 46 SER A N 4
ATOM 5822 C CA . SER A 1 46 ? -5.881 -9.008 5.350 1.00 0.00 46 SER A CA 4
ATOM 5823 C C . SER A 1 46 ? -6.366 -10.429 5.061 1.00 0.00 46 SER A C 4
ATOM 5824 O O . SER A 1 46 ? -5.797 -11.412 5.551 1.00 0.00 46 SER A O 4
ATOM 5832 N N . SER A 1 47 ? -7.410 -10.521 4.243 1.00 0.00 47 SER A N 4
ATOM 5833 C CA . SER A 1 47 ? -8.002 -11.797 3.854 1.00 0.00 47 SER A CA 4
ATOM 5834 C C . SER A 1 47 ? -7.136 -12.535 2.820 1.00 0.00 47 SER A C 4
ATOM 5835 O O . SER A 1 47 ? -7.550 -13.557 2.266 1.00 0.00 47 SER A O 4
ATOM 5843 N N . LEU A 1 48 ? -5.938 -12.019 2.566 1.00 0.00 48 LEU A N 4
ATOM 5844 C CA . LEU A 1 48 ? -5.008 -12.664 1.648 1.00 0.00 48 LEU A CA 4
ATOM 5845 C C . LEU A 1 48 ? -4.552 -14.014 2.197 1.00 0.00 48 LEU A C 4
ATOM 5846 O O . LEU A 1 48 ? -4.273 -14.139 3.388 1.00 0.00 48 LEU A O 4
ATOM 5862 N N . PRO A 1 49 ? -4.481 -15.040 1.335 1.00 0.00 49 PRO A N 4
ATOM 5863 C CA . PRO A 1 49 ? -3.987 -16.372 1.709 1.00 0.00 49 PRO A CA 4
ATOM 5864 C C . PRO A 1 49 ? -2.593 -16.330 2.341 1.00 0.00 49 PRO A C 4
ATOM 5865 O O . PRO A 1 49 ? -1.799 -15.424 2.060 1.00 0.00 49 PRO A O 4
ATOM 5876 N N . PRO A 1 50 ? -2.277 -17.323 3.192 1.00 0.00 50 PRO A N 4
ATOM 5877 C CA . PRO A 1 50 ? -0.963 -17.437 3.842 1.00 0.00 50 PRO A CA 4
ATOM 5878 C C . PRO A 1 50 ? 0.184 -17.443 2.833 1.00 0.00 50 PRO A C 4
ATOM 5879 O O . PRO A 1 50 ? 1.257 -16.911 3.098 1.00 0.00 50 PRO A O 4
ATOM 5890 N N . PHE A 1 51 ? -0.067 -18.044 1.672 1.00 0.00 51 PHE A N 4
ATOM 5891 C CA . PHE A 1 51 ? 0.908 -18.089 0.587 1.00 0.00 51 PHE A CA 4
ATOM 5892 C C . PHE A 1 51 ? 1.394 -16.685 0.230 1.00 0.00 51 PHE A C 4
ATOM 5893 O O . PHE A 1 51 ? 2.596 -16.443 0.090 1.00 0.00 51 PHE A O 4
ATOM 5910 N N . TYR A 1 52 ? 0.452 -15.762 0.095 1.00 0.00 52 TYR A N 4
ATOM 5911 C CA . TYR A 1 52 ? 0.772 -14.389 -0.250 1.00 0.00 52 TYR A CA 4
ATOM 5912 C C . TYR A 1 52 ? 1.446 -13.678 0.915 1.00 0.00 52 TYR A C 4
ATOM 5913 O O . TYR A 1 52 ? 2.362 -12.882 0.713 1.00 0.00 52 TYR A O 4
ATOM 5931 N N . LYS A 1 53 ? 0.996 -13.969 2.133 1.00 0.00 53 LYS A N 4
ATOM 5932 C CA . LYS A 1 53 ? 1.649 -13.451 3.326 1.00 0.00 53 LYS A CA 4
ATOM 5933 C C . LYS A 1 53 ? 3.118 -13.873 3.375 1.00 0.00 53 LYS A C 4
ATOM 5934 O O . LYS A 1 53 ? 3.992 -13.055 3.661 1.00 0.00 53 LYS A O 4
ATOM 5953 N N . GLU A 1 54 ? 3.379 -15.145 3.074 1.00 0.00 54 GLU A N 4
ATOM 5954 C CA . GLU A 1 54 ? 4.742 -15.668 3.056 1.00 0.00 54 GLU A CA 4
ATOM 5955 C C . GLU A 1 54 ? 5.625 -14.880 2.098 1.00 0.00 54 GLU A C 4
ATOM 5956 O O . GLU A 1 54 ? 6.737 -14.492 2.454 1.00 0.00 54 GLU A O 4
ATOM 5968 N N . ARG A 1 55 ? 5.129 -14.653 0.886 1.00 0.00 55 ARG A N 4
ATOM 5969 C CA . ARG A 1 55 ? 5.875 -13.902 -0.119 1.00 0.00 55 ARG A CA 4
ATOM 5970 C C . ARG A 1 55 ? 6.234 -12.506 0.376 1.00 0.00 55 ARG A C 4
ATOM 5971 O O . ARG A 1 55 ? 7.384 -12.084 0.284 1.00 0.00 55 ARG A O 4
ATOM 5992 N N . LEU A 1 56 ? 5.248 -11.808 0.912 1.00 0.00 56 LEU A N 4
ATOM 5993 C CA . LEU A 1 56 ? 5.440 -10.447 1.390 1.00 0.00 56 LEU A CA 4
ATOM 5994 C C . LEU A 1 56 ? 6.409 -10.407 2.570 1.00 0.00 56 LEU A C 4
ATOM 5995 O O . LEU A 1 56 ? 7.311 -9.574 2.618 1.00 0.00 56 LEU A O 4
ATOM 6011 N N . LEU A 1 57 ? 6.220 -11.313 3.516 1.00 0.00 57 LEU A N 4
ATOM 6012 C CA . LEU A 1 57 ? 7.069 -11.401 4.691 1.00 0.00 57 LEU A CA 4
ATOM 6013 C C . LEU A 1 57 ? 8.505 -11.767 4.330 1.00 0.00 57 LEU A C 4
ATOM 6014 O O . LEU A 1 57 ? 9.456 -11.320 4.975 1.00 0.00 57 LEU A O 4
ATOM 6030 N N . ALA A 1 58 ? 8.657 -12.583 3.300 1.00 0.00 58 ALA A N 4
ATOM 6031 C CA . ALA A 1 58 ? 9.971 -13.038 2.870 1.00 0.00 58 ALA A CA 4
ATOM 6032 C C . ALA A 1 58 ? 10.575 -12.092 1.835 1.00 0.00 58 ALA A C 4
ATOM 6033 O O . ALA A 1 58 ? 11.512 -12.460 1.121 1.00 0.00 58 ALA A O 4
ATOM 6040 N N . LEU A 1 59 ? 10.062 -10.867 1.767 1.00 0.00 59 LEU A N 4
ATOM 6041 C CA . LEU A 1 59 ? 10.550 -9.900 0.813 1.00 0.00 59 LEU A CA 4
ATOM 6042 C C . LEU A 1 59 ? 11.839 -9.296 1.325 1.00 0.00 59 LEU A C 4
ATOM 6043 O O . LEU A 1 59 ? 12.118 -9.304 2.522 1.00 0.00 59 LEU A O 4
ATOM 6059 N N . ASN A 1 60 ? 12.623 -8.784 0.407 1.00 0.00 60 ASN A N 4
ATOM 6060 C CA . ASN A 1 60 ? 13.913 -8.222 0.723 1.00 0.00 60 ASN A CA 4
ATOM 6061 C C . ASN A 1 60 ? 13.810 -6.711 0.855 1.00 0.00 60 ASN A C 4
ATOM 6062 O O . ASN A 1 60 ? 14.814 -5.993 0.819 1.00 0.00 60 ASN A O 4
ATOM 6073 N N . ASP A 1 61 ? 12.584 -6.233 1.005 1.00 0.00 61 ASP A N 4
ATOM 6074 C CA . ASP A 1 61 ? 12.336 -4.803 1.091 1.00 0.00 61 ASP A CA 4
ATOM 6075 C C . ASP A 1 61 ? 12.093 -4.415 2.543 1.00 0.00 61 ASP A C 4
ATOM 6076 O O . ASP A 1 61 ? 11.336 -5.075 3.257 1.00 0.00 61 ASP A O 4
ATOM 6085 N N . SER A 1 62 ? 12.738 -3.348 2.971 1.00 0.00 62 SER A N 4
ATOM 6086 C CA . SER A 1 62 ? 12.706 -2.927 4.367 1.00 0.00 62 SER A CA 4
ATOM 6087 C C . SER A 1 62 ? 11.407 -2.198 4.717 1.00 0.00 62 SER A C 4
ATOM 6088 O O . SER A 1 62 ? 11.191 -1.806 5.867 1.00 0.00 62 SER A O 4
ATOM 6096 N N . ARG A 1 63 ? 10.544 -2.008 3.728 1.00 0.00 63 ARG A N 4
ATOM 6097 C CA . ARG A 1 63 ? 9.220 -1.450 3.976 1.00 0.00 63 ARG A CA 4
ATOM 6098 C C . ARG A 1 63 ? 8.280 -2.546 4.462 1.00 0.00 63 ARG A C 4
ATOM 6099 O O . ARG A 1 63 ? 7.139 -2.286 4.849 1.00 0.00 63 ARG A O 4
ATOM 6120 N N . ILE A 1 64 ? 8.776 -3.778 4.439 1.00 0.00 64 ILE A N 4
ATOM 6121 C CA . ILE A 1 64 ? 8.062 -4.905 5.011 1.00 0.00 64 ILE A CA 4
ATOM 6122 C C . ILE A 1 64 ? 8.365 -4.984 6.499 1.00 0.00 64 ILE A C 4
ATOM 6123 O O . ILE A 1 64 ? 9.505 -5.221 6.897 1.00 0.00 64 ILE A O 4
ATOM 6139 N N . THR A 1 65 ? 7.353 -4.765 7.311 1.00 0.00 65 THR A N 4
ATOM 6140 C CA . THR A 1 65 ? 7.537 -4.743 8.748 1.00 0.00 65 THR A CA 4
ATOM 6141 C C . THR A 1 65 ? 7.123 -6.069 9.383 1.00 0.00 65 THR A C 4
ATOM 6142 O O . THR A 1 65 ? 6.274 -6.785 8.845 1.00 0.00 65 THR A O 4
ATOM 6153 N N . SER A 1 66 ? 7.725 -6.390 10.528 1.00 0.00 66 SER A N 4
ATOM 6154 C CA . SER A 1 66 ? 7.428 -7.632 11.245 1.00 0.00 66 SER A CA 4
ATOM 6155 C C . SER A 1 66 ? 5.988 -7.640 11.755 1.00 0.00 66 SER A C 4
ATOM 6156 O O . SER A 1 66 ? 5.445 -8.685 12.116 1.00 0.00 66 SER A O 4
ATOM 6164 N N . ASP A 1 67 ? 5.378 -6.465 11.777 1.00 0.00 67 ASP A N 4
ATOM 6165 C CA . ASP A 1 67 ? 3.990 -6.320 12.201 1.00 0.00 67 ASP A CA 4
ATOM 6166 C C . ASP A 1 67 ? 3.052 -6.892 11.146 1.00 0.00 67 ASP A C 4
ATOM 6167 O O . ASP A 1 67 ? 1.847 -7.014 11.372 1.00 0.00 67 ASP A O 4
ATOM 6176 N N . GLY A 1 68 ? 3.617 -7.232 9.991 1.00 0.00 68 GLY A N 4
ATOM 6177 C CA . GLY A 1 68 ? 2.817 -7.703 8.885 1.00 0.00 68 GLY A CA 4
ATOM 6178 C C . GLY A 1 68 ? 2.038 -6.570 8.266 1.00 0.00 68 GLY A C 4
ATOM 6179 O O . GLY A 1 68 ? 0.840 -6.689 8.024 1.00 0.00 68 GLY A O 4
ATOM 6183 N N . VAL A 1 69 ? 2.719 -5.455 8.031 1.00 0.00 69 VAL A N 4
ATOM 6184 C CA . VAL A 1 69 ? 2.074 -4.259 7.513 1.00 0.00 69 VAL A CA 4
ATOM 6185 C C . VAL A 1 69 ? 2.904 -3.625 6.398 1.00 0.00 69 VAL A C 4
ATOM 6186 O O . VAL A 1 69 ? 4.129 -3.503 6.511 1.00 0.00 69 VAL A O 4
ATOM 6199 N N . ILE A 1 70 ? 2.228 -3.242 5.329 1.00 0.00 70 ILE A N 4
ATOM 6200 C CA . ILE A 1 70 ? 2.836 -2.452 4.266 1.00 0.00 70 ILE A CA 4
ATOM 6201 C C . ILE A 1 70 ? 2.762 -0.980 4.639 1.00 0.00 70 ILE A C 4
ATOM 6202 O O . ILE A 1 70 ? 1.671 -0.436 4.808 1.00 0.00 70 ILE A O 4
ATOM 6218 N N . VAL A 1 71 ? 3.914 -0.345 4.787 1.00 0.00 71 VAL A N 4
ATOM 6219 C CA . VAL A 1 71 ? 3.951 1.049 5.188 1.00 0.00 71 VAL A CA 4
ATOM 6220 C C . VAL A 1 71 ? 4.685 1.910 4.166 1.00 0.00 71 VAL A C 4
ATOM 6221 O O . VAL A 1 71 ? 5.845 1.660 3.823 1.00 0.00 71 VAL A O 4
ATOM 6234 N N . LEU A 1 72 ? 3.983 2.914 3.666 1.00 0.00 72 LEU A N 4
ATOM 6235 C CA . LEU A 1 72 ? 4.569 3.869 2.735 1.00 0.00 72 LEU A CA 4
ATOM 6236 C C . LEU A 1 72 ? 3.848 5.205 2.801 1.00 0.00 72 LEU A C 4
ATOM 6237 O O . LEU A 1 72 ? 2.844 5.359 3.510 1.00 0.00 72 LEU A O 4
ATOM 6253 N N . LYS A 1 73 ? 4.369 6.165 2.057 1.00 0.00 73 LYS A N 4
ATOM 6254 C CA . LYS A 1 73 ? 3.804 7.500 1.995 1.00 0.00 73 LYS A CA 4
ATOM 6255 C C . LYS A 1 73 ? 3.806 7.984 0.559 1.00 0.00 73 LYS A C 4
ATOM 6256 O O . LYS A 1 73 ? 4.864 8.143 -0.055 1.00 0.00 73 LYS A O 4
ATOM 6275 N N . ALA A 1 74 ? 2.628 8.203 0.031 1.00 0.00 74 ALA A N 4
ATOM 6276 C CA . ALA A 1 74 ? 2.471 8.654 -1.341 1.00 0.00 74 ALA A CA 4
ATOM 6277 C C . ALA A 1 74 ? 2.390 10.176 -1.399 1.00 0.00 74 ALA A C 4
ATOM 6278 O O . ALA A 1 74 ? 1.390 10.764 -0.999 1.00 0.00 74 ALA A O 4
ATOM 6285 N N . GLN A 1 75 ? 3.456 10.801 -1.875 1.00 0.00 75 GLN A N 4
ATOM 6286 C CA . GLN A 1 75 ? 3.516 12.252 -1.994 1.00 0.00 75 GLN A CA 4
ATOM 6287 C C . GLN A 1 75 ? 3.835 12.648 -3.435 1.00 0.00 75 GLN A C 4
ATOM 6288 O O . GLN A 1 75 ? 4.299 13.756 -3.706 1.00 0.00 75 GLN A O 4
ATOM 6302 N N . GLN A 1 76 ? 3.548 11.732 -4.352 1.00 0.00 76 GLN A N 4
ATOM 6303 C CA . GLN A 1 76 ? 3.916 11.883 -5.758 1.00 0.00 76 GLN A CA 4
ATOM 6304 C C . GLN A 1 76 ? 3.201 13.063 -6.415 1.00 0.00 76 GLN A C 4
ATOM 6305 O O . GLN A 1 76 ? 3.834 13.926 -7.027 1.00 0.00 76 GLN A O 4
ATOM 6319 N N . TYR A 1 77 ? 1.883 13.097 -6.284 1.00 0.00 77 TYR A N 4
ATOM 6320 C CA . TYR A 1 77 ? 1.067 14.069 -6.974 1.00 0.00 77 TYR A CA 4
ATOM 6321 C C . TYR A 1 77 ? 0.747 15.283 -6.108 1.00 0.00 77 TYR A C 4
ATOM 6322 O O . TYR A 1 77 ? 1.023 15.302 -4.906 1.00 0.00 77 TYR A O 4
ATOM 6340 N N . ARG A 1 78 ? 0.155 16.284 -6.753 1.00 0.00 78 ARG A N 4
ATOM 6341 C CA . ARG A 1 78 ? -0.229 17.539 -6.112 1.00 0.00 78 ARG A CA 4
ATOM 6342 C C . ARG A 1 78 ? -1.425 17.358 -5.179 1.00 0.00 78 ARG A C 4
ATOM 6343 O O . ARG A 1 78 ? -1.452 17.906 -4.078 1.00 0.00 78 ARG A O 4
ATOM 6364 N N . THR A 1 79 ? -2.411 16.600 -5.627 1.00 0.00 79 THR A N 4
ATOM 6365 C CA . THR A 1 79 ? -3.636 16.416 -4.869 1.00 0.00 79 THR A CA 4
ATOM 6366 C C . THR A 1 79 ? -3.621 15.093 -4.112 1.00 0.00 79 THR A C 4
ATOM 6367 O O . THR A 1 79 ? -2.907 14.155 -4.485 1.00 0.00 79 THR A O 4
ATOM 6378 N N . GLN A 1 80 ? -4.416 15.024 -3.052 1.00 0.00 80 GLN A N 4
ATOM 6379 C CA . GLN A 1 80 ? -4.467 13.834 -2.212 1.00 0.00 80 GLN A CA 4
ATOM 6380 C C . GLN A 1 80 ? -5.138 12.679 -2.947 1.00 0.00 80 GLN A C 4
ATOM 6381 O O . GLN A 1 80 ? -4.694 11.538 -2.856 1.00 0.00 80 GLN A O 4
ATOM 6395 N N . GLU A 1 81 ? -6.197 12.991 -3.687 1.00 0.00 81 GLU A N 4
ATOM 6396 C CA . GLU A 1 81 ? -6.965 11.982 -4.418 1.00 0.00 81 GLU A CA 4
ATOM 6397 C C . GLU A 1 81 ? -6.130 11.281 -5.489 1.00 0.00 81 GLU A C 4
ATOM 6398 O O . GLU A 1 81 ? -6.382 10.121 -5.821 1.00 0.00 81 GLU A O 4
ATOM 6410 N N . GLN A 1 82 ? -5.149 11.976 -6.040 1.00 0.00 82 GLN A N 4
ATOM 6411 C CA . GLN A 1 82 ? -4.262 11.360 -7.017 1.00 0.00 82 GLN A CA 4
ATOM 6412 C C . GLN A 1 82 ? -3.341 10.352 -6.342 1.00 0.00 82 GLN A C 4
ATOM 6413 O O . GLN A 1 82 ? -3.201 9.226 -6.811 1.00 0.00 82 GLN A O 4
ATOM 6427 N N . ASN A 1 83 ? -2.734 10.748 -5.226 1.00 0.00 83 ASN A N 4
ATOM 6428 C CA . ASN A 1 83 ? -1.887 9.840 -4.447 1.00 0.00 83 ASN A CA 4
ATOM 6429 C C . ASN A 1 83 ? -2.728 8.724 -3.838 1.00 0.00 83 ASN A C 4
ATOM 6430 O O . ASN A 1 83 ? -2.247 7.617 -3.600 1.00 0.00 83 ASN A O 4
ATOM 6441 N N . ARG A 1 84 ? -3.987 9.050 -3.585 1.00 0.00 84 ARG A N 4
ATOM 6442 C CA . ARG A 1 84 ? -4.989 8.091 -3.144 1.00 0.00 84 ARG A CA 4
ATOM 6443 C C . ARG A 1 84 ? -5.061 6.923 -4.122 1.00 0.00 84 ARG A C 4
ATOM 6444 O O . ARG A 1 84 ? -4.941 5.762 -3.733 1.00 0.00 84 ARG A O 4
ATOM 6465 N N . ALA A 1 85 ? -5.242 7.248 -5.395 1.00 0.00 85 ALA A N 4
ATOM 6466 C CA . ALA A 1 85 ? -5.293 6.236 -6.449 1.00 0.00 85 ALA A CA 4
ATOM 6467 C C . ALA A 1 85 ? -3.911 5.628 -6.696 1.00 0.00 85 ALA A C 4
ATOM 6468 O O . ALA A 1 85 ? -3.785 4.428 -6.948 1.00 0.00 85 ALA A O 4
ATOM 6475 N N . ASP A 1 86 ? -2.886 6.472 -6.607 1.00 0.00 86 ASP A N 4
ATOM 6476 C CA . ASP A 1 86 ? -1.497 6.053 -6.817 1.00 0.00 86 ASP A CA 4
ATOM 6477 C C . ASP A 1 86 ? -1.129 4.921 -5.871 1.00 0.00 86 ASP A C 4
ATOM 6478 O O . ASP A 1 86 ? -0.683 3.857 -6.299 1.00 0.00 86 ASP A O 4
ATOM 6487 N N . ALA A 1 87 ? -1.350 5.158 -4.587 1.00 0.00 87 ALA A N 4
ATOM 6488 C CA . ALA A 1 87 ? -1.047 4.179 -3.551 1.00 0.00 87 ALA A CA 4
ATOM 6489 C C . ALA A 1 87 ? -1.781 2.863 -3.793 1.00 0.00 87 ALA A C 4
ATOM 6490 O O . ALA A 1 87 ? -1.207 1.787 -3.640 1.00 0.00 87 ALA A O 4
ATOM 6497 N N . LEU A 1 88 ? -3.048 2.954 -4.179 1.00 0.00 88 LEU A N 4
ATOM 6498 C CA . LEU A 1 88 ? -3.854 1.767 -4.439 1.00 0.00 88 LEU A CA 4
ATOM 6499 C C . LEU A 1 88 ? -3.313 0.990 -5.634 1.00 0.00 88 LEU A C 4
ATOM 6500 O O . LEU A 1 88 ? -3.238 -0.241 -5.602 1.00 0.00 88 LEU A O 4
ATOM 6516 N N . LEU A 1 89 ? -2.925 1.711 -6.678 1.00 0.00 89 LEU A N 4
ATOM 6517 C CA . LEU A 1 89 ? -2.388 1.090 -7.881 1.00 0.00 89 LEU A CA 4
ATOM 6518 C C . LEU A 1 89 ? -1.084 0.362 -7.569 1.00 0.00 89 LEU A C 4
ATOM 6519 O O . LEU A 1 89 ? -0.915 -0.811 -7.907 1.00 0.00 89 LEU A O 4
ATOM 6535 N N . ARG A 1 90 ? -0.179 1.055 -6.890 1.00 0.00 90 ARG A N 4
ATOM 6536 C CA . ARG A 1 90 ? 1.121 0.492 -6.541 1.00 0.00 90 ARG A CA 4
ATOM 6537 C C . ARG A 1 90 ? 0.952 -0.681 -5.578 1.00 0.00 90 ARG A C 4
ATOM 6538 O O . ARG A 1 90 ? 1.746 -1.622 -5.581 1.00 0.00 90 ARG A O 4
ATOM 6559 N N . LEU A 1 91 ? -0.104 -0.627 -4.772 1.00 0.00 91 LEU A N 4
ATOM 6560 C CA . LEU A 1 91 ? -0.418 -1.702 -3.843 1.00 0.00 91 LEU A CA 4
ATOM 6561 C C . LEU A 1 91 ? -0.805 -2.966 -4.598 1.00 0.00 91 LEU A C 4
ATOM 6562 O O . LEU A 1 91 ? -0.250 -4.039 -4.362 1.00 0.00 91 LEU A O 4
ATOM 6578 N N . SER A 1 92 ? -1.749 -2.823 -5.516 1.00 0.00 92 SER A N 4
ATOM 6579 C CA . SER A 1 92 ? -2.216 -3.949 -6.314 1.00 0.00 92 SER A CA 4
ATOM 6580 C C . SER A 1 92 ? -1.084 -4.528 -7.162 1.00 0.00 92 SER A C 4
ATOM 6581 O O . SER A 1 92 ? -0.980 -5.744 -7.332 1.00 0.00 92 SER A O 4
ATOM 6589 N N . GLU A 1 93 ? -0.229 -3.651 -7.663 1.00 0.00 93 GLU A N 4
ATOM 6590 C CA . GLU A 1 93 ? 0.932 -4.071 -8.428 1.00 0.00 93 GLU A CA 4
ATOM 6591 C C . GLU A 1 93 ? 1.899 -4.873 -7.560 1.00 0.00 93 GLU A C 4
ATOM 6592 O O . GLU A 1 93 ? 2.453 -5.874 -8.006 1.00 0.00 93 GLU A O 4
ATOM 6604 N N . LEU A 1 94 ? 2.086 -4.431 -6.323 1.00 0.00 94 LEU A N 4
ATOM 6605 C CA . LEU A 1 94 ? 2.983 -5.106 -5.390 1.00 0.00 94 LEU A CA 4
ATOM 6606 C C . LEU A 1 94 ? 2.527 -6.539 -5.130 1.00 0.00 94 LEU A C 4
ATOM 6607 O O . LEU A 1 94 ? 3.347 -7.456 -5.057 1.00 0.00 94 LEU A O 4
ATOM 6623 N N . ILE A 1 95 ? 1.219 -6.719 -5.003 1.00 0.00 95 ILE A N 4
ATOM 6624 C CA . ILE A 1 95 ? 0.635 -8.036 -4.761 1.00 0.00 95 ILE A CA 4
ATOM 6625 C C . ILE A 1 95 ? 1.000 -9.010 -5.880 1.00 0.00 95 ILE A C 4
ATOM 6626 O O . ILE A 1 95 ? 1.387 -10.152 -5.627 1.00 0.00 95 ILE A O 4
ATOM 6642 N N . VAL A 1 96 ? 0.900 -8.546 -7.118 1.00 0.00 96 VAL A N 4
ATOM 6643 C CA . VAL A 1 96 ? 1.243 -9.370 -8.272 1.00 0.00 96 VAL A CA 4
ATOM 6644 C C . VAL A 1 96 ? 2.758 -9.507 -8.400 1.00 0.00 96 VAL A C 4
ATOM 6645 O O . VAL A 1 96 ? 3.272 -10.564 -8.764 1.00 0.00 96 VAL A O 4
ATOM 6658 N N . ASN A 1 97 ? 3.465 -8.429 -8.084 1.00 0.00 97 ASN A N 4
ATOM 6659 C CA . ASN A 1 97 ? 4.924 -8.405 -8.159 1.00 0.00 97 ASN A CA 4
ATOM 6660 C C . ASN A 1 97 ? 5.539 -9.442 -7.228 1.00 0.00 97 ASN A C 4
ATOM 6661 O O . ASN A 1 97 ? 6.438 -10.186 -7.624 1.00 0.00 97 ASN A O 4
ATOM 6672 N N . ALA A 1 98 ? 5.035 -9.503 -6.001 1.00 0.00 98 ALA A N 4
ATOM 6673 C CA . ALA A 1 98 ? 5.553 -10.427 -4.997 1.00 0.00 98 ALA A CA 4
ATOM 6674 C C . ALA A 1 98 ? 5.268 -11.878 -5.369 1.00 0.00 98 ALA A C 4
ATOM 6675 O O . ALA A 1 98 ? 5.883 -12.797 -4.831 1.00 0.00 98 ALA A O 4
ATOM 6682 N N . ALA A 1 99 ? 4.338 -12.084 -6.290 1.00 0.00 99 ALA A N 4
ATOM 6683 C CA . ALA A 1 99 ? 4.009 -13.425 -6.743 1.00 0.00 99 ALA A CA 4
ATOM 6684 C C . ALA A 1 99 ? 5.019 -13.902 -7.781 1.00 0.00 99 ALA A C 4
ATOM 6685 O O . ALA A 1 99 ? 5.310 -15.094 -7.876 1.00 0.00 99 ALA A O 4
ATOM 6692 N N . LYS A 1 100 ? 5.572 -12.958 -8.537 1.00 0.00 100 LYS A N 4
ATOM 6693 C CA . LYS A 1 100 ? 6.521 -13.290 -9.595 1.00 0.00 100 LYS A CA 4
ATOM 6694 C C . LYS A 1 100 ? 7.948 -13.256 -9.072 1.00 0.00 100 LYS A C 4
ATOM 6695 O O . LYS A 1 100 ? 8.841 -13.922 -9.602 1.00 0.00 100 LYS A O 4
ATOM 6714 N N . LEU A 1 101 ? 8.152 -12.472 -8.034 1.00 0.00 101 LEU A N 4
ATOM 6715 C CA . LEU A 1 101 ? 9.468 -12.256 -7.478 1.00 0.00 101 LEU A CA 4
ATOM 6716 C C . LEU A 1 101 ? 9.574 -12.822 -6.068 1.00 0.00 101 LEU A C 4
ATOM 6717 O O . LEU A 1 101 ? 8.659 -13.482 -5.577 1.00 0.00 101 LEU A O 4
ATOM 6733 N N . GLU A 1 102 ? 10.708 -12.560 -5.436 1.00 0.00 102 GLU A N 4
ATOM 6734 C CA . GLU A 1 102 ? 10.952 -12.966 -4.062 1.00 0.00 102 GLU A CA 4
ATOM 6735 C C . GLU A 1 102 ? 12.091 -12.128 -3.495 1.00 0.00 102 GLU A C 4
ATOM 6736 O O . GLU A 1 102 ? 11.931 -11.409 -2.510 1.00 0.00 102 GLU A O 4
ATOM 6748 N N . HIS A 1 103 ? 13.240 -12.203 -4.154 1.00 0.00 103 HIS A N 4
ATOM 6749 C CA . HIS A 1 103 ? 14.401 -11.427 -3.750 1.00 0.00 103 HIS A CA 4
ATOM 6750 C C . HIS A 1 103 ? 14.464 -10.103 -4.498 1.00 0.00 103 HIS A C 4
ATOM 6751 O O . HIS A 1 103 ? 14.764 -10.059 -5.689 1.00 0.00 103 HIS A O 4
ATOM 6766 N N . HIS A 1 104 ? 14.149 -9.032 -3.793 1.00 0.00 104 HIS A N 4
ATOM 6767 C CA . HIS A 1 104 ? 14.313 -7.685 -4.313 1.00 0.00 104 HIS A CA 4
ATOM 6768 C C . HIS A 1 104 ? 14.932 -6.815 -3.230 1.00 0.00 104 HIS A C 4
ATOM 6769 O O . HIS A 1 104 ? 14.228 -6.261 -2.387 1.00 0.00 104 HIS A O 4
ATOM 6784 N N . HIS A 1 105 ? 16.251 -6.723 -3.246 1.00 0.00 105 HIS A N 4
ATOM 6785 C CA . HIS A 1 105 ? 16.990 -6.066 -2.179 1.00 0.00 105 HIS A CA 4
ATOM 6786 C C . HIS A 1 105 ? 16.919 -4.550 -2.331 1.00 0.00 105 HIS A C 4
ATOM 6787 O O . HIS A 1 105 ? 17.502 -3.977 -3.252 1.00 0.00 105 HIS A O 4
ATOM 6802 N N . HIS A 1 106 ? 16.179 -3.911 -1.436 1.00 0.00 106 HIS A N 4
ATOM 6803 C CA . HIS A 1 106 ? 16.016 -2.462 -1.472 1.00 0.00 106 HIS A CA 4
ATOM 6804 C C . HIS A 1 106 ? 16.724 -1.826 -0.280 1.00 0.00 106 HIS A C 4
ATOM 6805 O O . HIS A 1 106 ? 17.518 -0.898 -0.442 1.00 0.00 106 HIS A O 4
ATOM 6820 N N . HIS A 1 107 ? 16.413 -2.335 0.913 1.00 0.00 107 HIS A N 4
ATOM 6821 C CA . HIS A 1 107 ? 17.052 -1.921 2.170 1.00 0.00 107 HIS A CA 4
ATOM 6822 C C . HIS A 1 107 ? 16.588 -0.530 2.626 1.00 0.00 107 HIS A C 4
ATOM 6823 O O . HIS A 1 107 ? 16.963 -0.073 3.706 1.00 0.00 107 HIS A O 4
ATOM 6838 N N . HIS A 1 108 ? 15.773 0.130 1.804 1.00 0.00 108 HIS A N 4
ATOM 6839 C CA . HIS A 1 108 ? 15.135 1.390 2.177 1.00 0.00 108 HIS A CA 4
ATOM 6840 C C . HIS A 1 108 ? 14.163 1.819 1.086 1.00 0.00 108 HIS A C 4
ATOM 6841 O O . HIS A 1 108 ? 14.523 2.694 0.267 1.00 0.00 108 HIS A O 4
ATOM 6857 N N . MET A 1 1 ? -14.411 -2.715 -2.798 1.00 0.00 1 MET A N 5
ATOM 6858 C CA . MET A 1 1 ? -13.703 -3.997 -2.600 1.00 0.00 1 MET A CA 5
ATOM 6859 C C . MET A 1 1 ? -12.707 -4.226 -3.725 1.00 0.00 1 MET A C 5
ATOM 6860 O O . MET A 1 1 ? -13.063 -4.176 -4.901 1.00 0.00 1 MET A O 5
ATOM 6876 N N . LEU A 1 2 ? -11.465 -4.481 -3.360 1.00 0.00 2 LEU A N 5
ATOM 6877 C CA . LEU A 1 2 ? -10.421 -4.718 -4.332 1.00 0.00 2 LEU A CA 5
ATOM 6878 C C . LEU A 1 2 ? -10.441 -6.174 -4.766 1.00 0.00 2 LEU A C 5
ATOM 6879 O O . LEU A 1 2 ? -9.948 -7.060 -4.066 1.00 0.00 2 LEU A O 5
ATOM 6895 N N . VAL A 1 3 ? -11.074 -6.421 -5.892 1.00 0.00 3 VAL A N 5
ATOM 6896 C CA . VAL A 1 3 ? -11.115 -7.754 -6.466 1.00 0.00 3 VAL A CA 5
ATOM 6897 C C . VAL A 1 3 ? -9.823 -8.038 -7.225 1.00 0.00 3 VAL A C 5
ATOM 6898 O O . VAL A 1 3 ? -9.567 -7.453 -8.279 1.00 0.00 3 VAL A O 5
ATOM 6911 N N . ILE A 1 4 ? -9.007 -8.927 -6.673 1.00 0.00 4 ILE A N 5
ATOM 6912 C CA . ILE A 1 4 ? -7.749 -9.302 -7.302 1.00 0.00 4 ILE A CA 5
ATOM 6913 C C . ILE A 1 4 ? -7.942 -10.554 -8.143 1.00 0.00 4 ILE A C 5
ATOM 6914 O O . ILE A 1 4 ? -7.443 -10.652 -9.264 1.00 0.00 4 ILE A O 5
ATOM 6930 N N . SER A 1 5 ? -8.691 -11.497 -7.598 1.00 0.00 5 SER A N 5
ATOM 6931 C CA . SER A 1 5 ? -8.955 -12.756 -8.266 1.00 0.00 5 SER A CA 5
ATOM 6932 C C . SER A 1 5 ? -10.361 -13.224 -7.911 1.00 0.00 5 SER A C 5
ATOM 6933 O O . SER A 1 5 ? -11.033 -12.600 -7.087 1.00 0.00 5 SER A O 5
ATOM 6941 N N . ASN A 1 6 ? -10.795 -14.320 -8.515 1.00 0.00 6 ASN A N 5
ATOM 6942 C CA . ASN A 1 6 ? -12.131 -14.856 -8.274 1.00 0.00 6 ASN A CA 5
ATOM 6943 C C . ASN A 1 6 ? -12.262 -15.320 -6.826 1.00 0.00 6 ASN A C 5
ATOM 6944 O O . ASN A 1 6 ? -13.335 -15.265 -6.232 1.00 0.00 6 ASN A O 5
ATOM 6955 N N . ASN A 1 7 ? -11.147 -15.762 -6.262 1.00 0.00 7 ASN A N 5
ATOM 6956 C CA . ASN A 1 7 ? -11.137 -16.281 -4.902 1.00 0.00 7 ASN A CA 5
ATOM 6957 C C . ASN A 1 7 ? -10.373 -15.360 -3.967 1.00 0.00 7 ASN A C 5
ATOM 6958 O O . ASN A 1 7 ? -10.144 -15.689 -2.803 1.00 0.00 7 ASN A O 5
ATOM 6969 N N . VAL A 1 8 ? -9.988 -14.198 -4.469 1.00 0.00 8 VAL A N 5
ATOM 6970 C CA . VAL A 1 8 ? -9.230 -13.241 -3.677 1.00 0.00 8 VAL A CA 5
ATOM 6971 C C . VAL A 1 8 ? -9.898 -11.875 -3.726 1.00 0.00 8 VAL A C 5
ATOM 6972 O O . VAL A 1 8 ? -10.009 -11.256 -4.787 1.00 0.00 8 VAL A O 5
ATOM 6985 N N . HIS A 1 9 ? -10.323 -11.407 -2.566 1.00 0.00 9 HIS A N 5
ATOM 6986 C CA . HIS A 1 9 ? -10.996 -10.119 -2.455 1.00 0.00 9 HIS A CA 5
ATOM 6987 C C . HIS A 1 9 ? -10.469 -9.361 -1.246 1.00 0.00 9 HIS A C 5
ATOM 6988 O O . HIS A 1 9 ? -10.329 -9.931 -0.167 1.00 0.00 9 HIS A O 5
ATOM 7003 N N . LEU A 1 10 ? -10.174 -8.086 -1.433 1.00 0.00 10 LEU A N 5
ATOM 7004 C CA . LEU A 1 10 ? -9.714 -7.248 -0.339 1.00 0.00 10 LEU A CA 5
ATOM 7005 C C . LEU A 1 10 ? -10.727 -6.152 -0.048 1.00 0.00 10 LEU A C 5
ATOM 7006 O O . LEU A 1 10 ? -10.899 -5.230 -0.848 1.00 0.00 10 LEU A O 5
ATOM 7022 N N . PRO A 1 11 ? -11.432 -6.252 1.082 1.00 0.00 11 PRO A N 5
ATOM 7023 C CA . PRO A 1 11 ? -12.358 -5.210 1.519 1.00 0.00 11 PRO A CA 5
ATOM 7024 C C . PRO A 1 11 ? -11.636 -3.906 1.835 1.00 0.00 11 PRO A C 5
ATOM 7025 O O . PRO A 1 11 ? -10.501 -3.912 2.313 1.00 0.00 11 PRO A O 5
ATOM 7036 N N . ASP A 1 12 ? -12.308 -2.794 1.568 1.00 0.00 12 ASP A N 5
ATOM 7037 C CA . ASP A 1 12 ? -11.768 -1.468 1.830 1.00 0.00 12 ASP A CA 5
ATOM 7038 C C . ASP A 1 12 ? -11.400 -1.315 3.297 1.00 0.00 12 ASP A C 5
ATOM 7039 O O . ASP A 1 12 ? -10.436 -0.639 3.646 1.00 0.00 12 ASP A O 5
ATOM 7048 N N . ALA A 1 13 ? -12.186 -1.961 4.143 1.00 0.00 13 ALA A N 5
ATOM 7049 C CA . ALA A 1 13 ? -12.005 -1.907 5.589 1.00 0.00 13 ALA A CA 5
ATOM 7050 C C . ALA A 1 13 ? -10.609 -2.347 6.030 1.00 0.00 13 ALA A C 5
ATOM 7051 O O . ALA A 1 13 ? -10.087 -1.846 7.028 1.00 0.00 13 ALA A O 5
ATOM 7058 N N . GLU A 1 14 ? -9.999 -3.276 5.297 1.00 0.00 14 GLU A N 5
ATOM 7059 C CA . GLU A 1 14 ? -8.704 -3.824 5.698 1.00 0.00 14 GLU A CA 5
ATOM 7060 C C . GLU A 1 14 ? -7.553 -2.955 5.210 1.00 0.00 14 GLU A C 5
ATOM 7061 O O . GLU A 1 14 ? -6.383 -3.244 5.466 1.00 0.00 14 GLU A O 5
ATOM 7073 N N . ILE A 1 15 ? -7.893 -1.890 4.516 1.00 0.00 15 ILE A N 5
ATOM 7074 C CA . ILE A 1 15 ? -6.902 -0.951 4.022 1.00 0.00 15 ILE A CA 5
ATOM 7075 C C . ILE A 1 15 ? -7.010 0.358 4.796 1.00 0.00 15 ILE A C 5
ATOM 7076 O O . ILE A 1 15 ? -8.035 1.038 4.739 1.00 0.00 15 ILE A O 5
ATOM 7092 N N . GLU A 1 16 ? -5.968 0.699 5.535 1.00 0.00 16 GLU A N 5
ATOM 7093 C CA . GLU A 1 16 ? -5.984 1.905 6.345 1.00 0.00 16 GLU A CA 5
ATOM 7094 C C . GLU A 1 16 ? -5.561 3.109 5.507 1.00 0.00 16 GLU A C 5
ATOM 7095 O O . GLU A 1 16 ? -4.368 3.405 5.364 1.00 0.00 16 GLU A O 5
ATOM 7107 N N . LEU A 1 17 ? -6.549 3.768 4.923 1.00 0.00 17 LEU A N 5
ATOM 7108 C CA . LEU A 1 17 ? -6.316 4.942 4.099 1.00 0.00 17 LEU A CA 5
ATOM 7109 C C . LEU A 1 17 ? -6.439 6.205 4.936 1.00 0.00 17 LEU A C 5
ATOM 7110 O O . LEU A 1 17 ? -7.514 6.515 5.455 1.00 0.00 17 LEU A O 5
ATOM 7126 N N . THR A 1 18 ? -5.336 6.926 5.067 1.00 0.00 18 THR A N 5
ATOM 7127 C CA . THR A 1 18 ? -5.307 8.138 5.873 1.00 0.00 18 THR A CA 5
ATOM 7128 C C . THR A 1 18 ? -4.579 9.270 5.156 1.00 0.00 18 THR A C 5
ATOM 7129 O O . THR A 1 18 ? -3.789 9.030 4.244 1.00 0.00 18 THR A O 5
ATOM 7140 N N . ALA A 1 19 ? -4.851 10.500 5.565 1.00 0.00 19 ALA A N 5
ATOM 7141 C CA . ALA A 1 19 ? -4.192 11.661 4.988 1.00 0.00 19 ALA A CA 5
ATOM 7142 C C . ALA A 1 19 ? -3.262 12.309 6.008 1.00 0.00 19 ALA A C 5
ATOM 7143 O O . ALA A 1 19 ? -3.582 12.374 7.197 1.00 0.00 19 ALA A O 5
ATOM 7150 N N . ILE A 1 20 ? -2.113 12.778 5.546 1.00 0.00 20 ILE A N 5
ATOM 7151 C CA . ILE A 1 20 ? -1.136 13.395 6.426 1.00 0.00 20 ILE A CA 5
ATOM 7152 C C . ILE A 1 20 ? -1.327 14.903 6.457 1.00 0.00 20 ILE A C 5
ATOM 7153 O O . ILE A 1 20 ? -1.268 15.575 5.427 1.00 0.00 20 ILE A O 5
ATOM 7169 N N . ARG A 1 21 ? -1.573 15.424 7.646 1.00 0.00 21 ARG A N 5
ATOM 7170 C CA . ARG A 1 21 ? -1.777 16.850 7.833 1.00 0.00 21 ARG A CA 5
ATOM 7171 C C . ARG A 1 21 ? -0.439 17.571 7.967 1.00 0.00 21 ARG A C 5
ATOM 7172 O O . ARG A 1 21 ? 0.465 17.094 8.651 1.00 0.00 21 ARG A O 5
ATOM 7193 N N . ALA A 1 22 ? -0.321 18.712 7.302 1.00 0.00 22 ALA A N 5
ATOM 7194 C CA . ALA A 1 22 ? 0.900 19.498 7.342 1.00 0.00 22 ALA A CA 5
ATOM 7195 C C . ALA A 1 22 ? 0.821 20.574 8.421 1.00 0.00 22 ALA A C 5
ATOM 7196 O O . ALA A 1 22 ? -0.148 20.636 9.184 1.00 0.00 22 ALA A O 5
ATOM 7203 N N . GLN A 1 23 ? 1.848 21.411 8.480 1.00 0.00 23 GLN A N 5
ATOM 7204 C CA . GLN A 1 23 ? 1.904 22.515 9.428 1.00 0.00 23 GLN A CA 5
ATOM 7205 C C . GLN A 1 23 ? 2.951 23.522 8.975 1.00 0.00 23 GLN A C 5
ATOM 7206 O O . GLN A 1 23 ? 3.985 23.141 8.421 1.00 0.00 23 GLN A O 5
ATOM 7220 N N . GLY A 1 24 ? 2.665 24.799 9.191 1.00 0.00 24 GLY A N 5
ATOM 7221 C CA . GLY A 1 24 ? 3.618 25.844 8.859 1.00 0.00 24 GLY A CA 5
ATOM 7222 C C . GLY A 1 24 ? 4.883 25.724 9.678 1.00 0.00 24 GLY A C 5
ATOM 7223 O O . GLY A 1 24 ? 5.962 25.511 9.127 1.00 0.00 24 GLY A O 5
ATOM 7227 N N . ALA A 1 25 ? 4.724 25.847 10.995 1.00 0.00 25 ALA A N 5
ATOM 7228 C CA . ALA A 1 25 ? 5.813 25.653 11.960 1.00 0.00 25 ALA A CA 5
ATOM 7229 C C . ALA A 1 25 ? 6.850 26.776 11.916 1.00 0.00 25 ALA A C 5
ATOM 7230 O O . ALA A 1 25 ? 7.219 27.277 10.851 1.00 0.00 25 ALA A O 5
ATOM 7237 N N . GLY A 1 26 ? 7.312 27.169 13.095 1.00 0.00 26 GLY A N 5
ATOM 7238 C CA . GLY A 1 26 ? 8.342 28.184 13.196 1.00 0.00 26 GLY A CA 5
ATOM 7239 C C . GLY A 1 26 ? 7.874 29.541 12.710 1.00 0.00 26 GLY A C 5
ATOM 7240 O O . GLY A 1 26 ? 6.773 29.984 13.048 1.00 0.00 26 GLY A O 5
ATOM 7244 N N . GLY A 1 27 ? 8.708 30.197 11.916 1.00 0.00 27 GLY A N 5
ATOM 7245 C CA . GLY A 1 27 ? 8.356 31.496 11.378 1.00 0.00 27 GLY A CA 5
ATOM 7246 C C . GLY A 1 27 ? 8.291 31.482 9.867 1.00 0.00 27 GLY A C 5
ATOM 7247 O O . GLY A 1 27 ? 8.420 32.522 9.218 1.00 0.00 27 GLY A O 5
ATOM 7251 N N . GLN A 1 28 ? 8.080 30.302 9.301 1.00 0.00 28 GLN A N 5
ATOM 7252 C CA . GLN A 1 28 ? 8.011 30.147 7.861 1.00 0.00 28 GLN A CA 5
ATOM 7253 C C . GLN A 1 28 ? 6.558 29.999 7.440 1.00 0.00 28 GLN A C 5
ATOM 7254 O O . GLN A 1 28 ? 5.879 29.048 7.822 1.00 0.00 28 GLN A O 5
ATOM 7268 N N . ASN A 1 29 ? 6.082 30.962 6.680 1.00 0.00 29 ASN A N 5
ATOM 7269 C CA . ASN A 1 29 ? 4.693 30.964 6.235 1.00 0.00 29 ASN A CA 5
ATOM 7270 C C . ASN A 1 29 ? 4.487 30.004 5.073 1.00 0.00 29 ASN A C 5
ATOM 7271 O O . ASN A 1 29 ? 4.644 30.366 3.906 1.00 0.00 29 ASN A O 5
ATOM 7282 N N . VAL A 1 30 ? 4.175 28.769 5.414 1.00 0.00 30 VAL A N 5
ATOM 7283 C CA . VAL A 1 30 ? 3.839 27.747 4.434 1.00 0.00 30 VAL A CA 5
ATOM 7284 C C . VAL A 1 30 ? 2.582 26.997 4.861 1.00 0.00 30 VAL A C 5
ATOM 7285 O O . VAL A 1 30 ? 2.636 25.848 5.302 1.00 0.00 30 VAL A O 5
ATOM 7298 N N . ASN A 1 31 ? 1.447 27.662 4.733 1.00 0.00 31 ASN A N 5
ATOM 7299 C CA . ASN A 1 31 ? 0.182 27.093 5.159 1.00 0.00 31 ASN A CA 5
ATOM 7300 C C . ASN A 1 31 ? -0.592 26.615 3.952 1.00 0.00 31 ASN A C 5
ATOM 7301 O O . ASN A 1 31 ? -1.441 27.322 3.407 1.00 0.00 31 ASN A O 5
ATOM 7312 N N . LYS A 1 32 ? -0.249 25.429 3.518 1.00 0.00 32 LYS A N 5
ATOM 7313 C CA . LYS A 1 32 ? -0.955 24.768 2.439 1.00 0.00 32 LYS A CA 5
ATOM 7314 C C . LYS A 1 32 ? -0.901 23.265 2.661 1.00 0.00 32 LYS A C 5
ATOM 7315 O O . LYS A 1 32 ? 0.128 22.738 3.092 1.00 0.00 32 LYS A O 5
ATOM 7334 N N . VAL A 1 33 ? -2.009 22.592 2.395 1.00 0.00 33 VAL A N 5
ATOM 7335 C CA . VAL A 1 33 ? -2.102 21.154 2.608 1.00 0.00 33 VAL A CA 5
ATOM 7336 C C . VAL A 1 33 ? -1.169 20.399 1.661 1.00 0.00 33 VAL A C 5
ATOM 7337 O O . VAL A 1 33 ? -1.188 20.604 0.443 1.00 0.00 33 VAL A O 5
ATOM 7350 N N . SER A 1 34 ? -0.321 19.559 2.239 1.00 0.00 34 SER A N 5
ATOM 7351 C CA . SER A 1 34 ? 0.585 18.736 1.478 1.00 0.00 34 SER A CA 5
ATOM 7352 C C . SER A 1 34 ? -0.172 17.624 0.768 1.00 0.00 34 SER A C 5
ATOM 7353 O O . SER A 1 34 ? -1.275 17.256 1.170 1.00 0.00 34 SER A O 5
ATOM 7361 N N . SER A 1 35 ? 0.435 17.078 -0.269 1.00 0.00 35 SER A N 5
ATOM 7362 C CA . SER A 1 35 ? -0.178 16.011 -1.042 1.00 0.00 35 SER A CA 5
ATOM 7363 C C . SER A 1 35 ? 0.180 14.660 -0.420 1.00 0.00 35 SER A C 5
ATOM 7364 O O . SER A 1 35 ? 0.255 13.642 -1.104 1.00 0.00 35 SER A O 5
ATOM 7372 N N . ALA A 1 36 ? 0.361 14.659 0.894 1.00 0.00 36 ALA A N 5
ATOM 7373 C CA . ALA A 1 36 ? 0.855 13.494 1.608 1.00 0.00 36 ALA A CA 5
ATOM 7374 C C . ALA A 1 36 ? -0.279 12.606 2.105 1.00 0.00 36 ALA A C 5
ATOM 7375 O O . ALA A 1 36 ? -1.128 13.032 2.890 1.00 0.00 36 ALA A O 5
ATOM 7382 N N . MET A 1 37 ? -0.291 11.379 1.625 1.00 0.00 37 MET A N 5
ATOM 7383 C CA . MET A 1 37 ? -1.201 10.360 2.121 1.00 0.00 37 MET A CA 5
ATOM 7384 C C . MET A 1 37 ? -0.442 9.337 2.944 1.00 0.00 37 MET A C 5
ATOM 7385 O O . MET A 1 37 ? 0.723 9.040 2.674 1.00 0.00 37 MET A O 5
ATOM 7399 N N . HIS A 1 38 ? -1.114 8.803 3.943 1.00 0.00 38 HIS A N 5
ATOM 7400 C CA . HIS A 1 38 ? -0.545 7.787 4.808 1.00 0.00 38 HIS A CA 5
ATOM 7401 C C . HIS A 1 38 ? -1.222 6.463 4.528 1.00 0.00 38 HIS A C 5
ATOM 7402 O O . HIS A 1 38 ? -2.430 6.306 4.714 1.00 0.00 38 HIS A O 5
ATOM 7417 N N . LEU A 1 39 ? -0.437 5.527 4.065 1.00 0.00 39 LEU A N 5
ATOM 7418 C CA . LEU A 1 39 ? -0.951 4.243 3.655 1.00 0.00 39 LEU A CA 5
ATOM 7419 C C . LEU A 1 39 ? -0.472 3.151 4.594 1.00 0.00 39 LEU A C 5
ATOM 7420 O O . LEU A 1 39 ? 0.731 2.947 4.750 1.00 0.00 39 LEU A O 5
ATOM 7436 N N . ARG A 1 40 ? -1.409 2.472 5.227 1.00 0.00 40 ARG A N 5
ATOM 7437 C CA . ARG A 1 40 ? -1.085 1.306 6.025 1.00 0.00 40 ARG A CA 5
ATOM 7438 C C . ARG A 1 40 ? -1.878 0.105 5.537 1.00 0.00 40 ARG A C 5
ATOM 7439 O O . ARG A 1 40 ? -3.107 0.082 5.618 1.00 0.00 40 ARG A O 5
ATOM 7460 N N . PHE A 1 41 ? -1.177 -0.881 5.017 1.00 0.00 41 PHE A N 5
ATOM 7461 C CA . PHE A 1 41 ? -1.808 -2.127 4.631 1.00 0.00 41 PHE A CA 5
ATOM 7462 C C . PHE A 1 41 ? -1.403 -3.217 5.610 1.00 0.00 41 PHE A C 5
ATOM 7463 O O . PHE A 1 41 ? -0.217 -3.530 5.750 1.00 0.00 41 PHE A O 5
ATOM 7480 N N . ASP A 1 42 ? -2.384 -3.775 6.303 1.00 0.00 42 ASP A N 5
ATOM 7481 C CA . ASP A 1 42 ? -2.115 -4.798 7.300 1.00 0.00 42 ASP A CA 5
ATOM 7482 C C . ASP A 1 42 ? -2.118 -6.168 6.642 1.00 0.00 42 ASP A C 5
ATOM 7483 O O . ASP A 1 42 ? -3.167 -6.784 6.466 1.00 0.00 42 ASP A O 5
ATOM 7492 N N . ILE A 1 43 ? -0.936 -6.620 6.253 1.00 0.00 43 ILE A N 5
ATOM 7493 C CA . ILE A 1 43 ? -0.776 -7.884 5.541 1.00 0.00 43 ILE A CA 5
ATOM 7494 C C . ILE A 1 43 ? -1.226 -9.054 6.408 1.00 0.00 43 ILE A C 5
ATOM 7495 O O . ILE A 1 43 ? -1.736 -10.052 5.905 1.00 0.00 43 ILE A O 5
ATOM 7511 N N . ASN A 1 44 ? -1.052 -8.913 7.710 1.00 0.00 44 ASN A N 5
ATOM 7512 C CA . ASN A 1 44 ? -1.400 -9.970 8.643 1.00 0.00 44 ASN A CA 5
ATOM 7513 C C . ASN A 1 44 ? -2.912 -10.196 8.674 1.00 0.00 44 ASN A C 5
ATOM 7514 O O . ASN A 1 44 ? -3.385 -11.316 8.469 1.00 0.00 44 ASN A O 5
ATOM 7525 N N . ALA A 1 45 ? -3.662 -9.128 8.897 1.00 0.00 45 ALA A N 5
ATOM 7526 C CA . ALA A 1 45 ? -5.110 -9.227 9.072 1.00 0.00 45 ALA A CA 5
ATOM 7527 C C . ALA A 1 45 ? -5.859 -9.374 7.746 1.00 0.00 45 ALA A C 5
ATOM 7528 O O . ALA A 1 45 ? -6.906 -10.020 7.701 1.00 0.00 45 ALA A O 5
ATOM 7535 N N . SER A 1 46 ? -5.322 -8.789 6.679 1.00 0.00 46 SER A N 5
ATOM 7536 C CA . SER A 1 46 ? -6.020 -8.729 5.390 1.00 0.00 46 SER A CA 5
ATOM 7537 C C . SER A 1 46 ? -6.375 -10.113 4.844 1.00 0.00 46 SER A C 5
ATOM 7538 O O . SER A 1 46 ? -5.719 -11.114 5.156 1.00 0.00 46 SER A O 5
ATOM 7546 N N . SER A 1 47 ? -7.408 -10.147 4.011 1.00 0.00 47 SER A N 5
ATOM 7547 C CA . SER A 1 47 ? -7.953 -11.387 3.464 1.00 0.00 47 SER A CA 5
ATOM 7548 C C . SER A 1 47 ? -7.087 -11.960 2.329 1.00 0.00 47 SER A C 5
ATOM 7549 O O . SER A 1 47 ? -7.608 -12.550 1.381 1.00 0.00 47 SER A O 5
ATOM 7557 N N . LEU A 1 48 ? -5.779 -11.801 2.431 1.00 0.00 48 LEU A N 5
ATOM 7558 C CA . LEU A 1 48 ? -4.868 -12.358 1.444 1.00 0.00 48 LEU A CA 5
ATOM 7559 C C . LEU A 1 48 ? -4.537 -13.808 1.780 1.00 0.00 48 LEU A C 5
ATOM 7560 O O . LEU A 1 48 ? -4.431 -14.170 2.950 1.00 0.00 48 LEU A O 5
ATOM 7576 N N . PRO A 1 49 ? -4.391 -14.665 0.761 1.00 0.00 49 PRO A N 5
ATOM 7577 C CA . PRO A 1 49 ? -3.949 -16.047 0.957 1.00 0.00 49 PRO A CA 5
ATOM 7578 C C . PRO A 1 49 ? -2.514 -16.105 1.483 1.00 0.00 49 PRO A C 5
ATOM 7579 O O . PRO A 1 49 ? -1.689 -15.251 1.139 1.00 0.00 49 PRO A O 5
ATOM 7590 N N . PRO A 1 50 ? -2.199 -17.108 2.322 1.00 0.00 50 PRO A N 5
ATOM 7591 C CA . PRO A 1 50 ? -0.860 -17.273 2.905 1.00 0.00 50 PRO A CA 5
ATOM 7592 C C . PRO A 1 50 ? 0.238 -17.323 1.845 1.00 0.00 50 PRO A C 5
ATOM 7593 O O . PRO A 1 50 ? 1.359 -16.876 2.085 1.00 0.00 50 PRO A O 5
ATOM 7604 N N . PHE A 1 51 ? -0.102 -17.858 0.674 1.00 0.00 51 PHE A N 5
ATOM 7605 C CA . PHE A 1 51 ? 0.807 -17.903 -0.468 1.00 0.00 51 PHE A CA 5
ATOM 7606 C C . PHE A 1 51 ? 1.394 -16.522 -0.756 1.00 0.00 51 PHE A C 5
ATOM 7607 O O . PHE A 1 51 ? 2.603 -16.370 -0.944 1.00 0.00 51 PHE A O 5
ATOM 7624 N N . TYR A 1 52 ? 0.527 -15.523 -0.776 1.00 0.00 52 TYR A N 5
ATOM 7625 C CA . TYR A 1 52 ? 0.930 -14.158 -1.051 1.00 0.00 52 TYR A CA 5
ATOM 7626 C C . TYR A 1 52 ? 1.641 -13.551 0.154 1.00 0.00 52 TYR A C 5
ATOM 7627 O O . TYR A 1 52 ? 2.699 -12.943 0.009 1.00 0.00 52 TYR A O 5
ATOM 7645 N N . LYS A 1 53 ? 1.066 -13.744 1.340 1.00 0.00 53 LYS A N 5
ATOM 7646 C CA . LYS A 1 53 ? 1.620 -13.174 2.570 1.00 0.00 53 LYS A CA 5
ATOM 7647 C C . LYS A 1 53 ? 3.059 -13.634 2.799 1.00 0.00 53 LYS A C 5
ATOM 7648 O O . LYS A 1 53 ? 3.908 -12.847 3.219 1.00 0.00 53 LYS A O 5
ATOM 7667 N N . GLU A 1 54 ? 3.324 -14.905 2.510 1.00 0.00 54 GLU A N 5
ATOM 7668 C CA . GLU A 1 54 ? 4.664 -15.469 2.648 1.00 0.00 54 GLU A CA 5
ATOM 7669 C C . GLU A 1 54 ? 5.663 -14.707 1.797 1.00 0.00 54 GLU A C 5
ATOM 7670 O O . GLU A 1 54 ? 6.656 -14.185 2.295 1.00 0.00 54 GLU A O 5
ATOM 7682 N N . ARG A 1 55 ? 5.375 -14.653 0.509 1.00 0.00 55 ARG A N 5
ATOM 7683 C CA . ARG A 1 55 ? 6.270 -14.036 -0.464 1.00 0.00 55 ARG A CA 5
ATOM 7684 C C . ARG A 1 55 ? 6.439 -12.541 -0.194 1.00 0.00 55 ARG A C 5
ATOM 7685 O O . ARG A 1 55 ? 7.484 -11.968 -0.489 1.00 0.00 55 ARG A O 5
ATOM 7706 N N . LEU A 1 56 ? 5.410 -11.918 0.376 1.00 0.00 56 LEU A N 5
ATOM 7707 C CA . LEU A 1 56 ? 5.494 -10.524 0.803 1.00 0.00 56 LEU A CA 5
ATOM 7708 C C . LEU A 1 56 ? 6.440 -10.391 1.991 1.00 0.00 56 LEU A C 5
ATOM 7709 O O . LEU A 1 56 ? 7.317 -9.527 2.014 1.00 0.00 56 LEU A O 5
ATOM 7725 N N . LEU A 1 57 ? 6.260 -11.264 2.972 1.00 0.00 57 LEU A N 5
ATOM 7726 C CA . LEU A 1 57 ? 7.094 -11.293 4.154 1.00 0.00 57 LEU A CA 5
ATOM 7727 C C . LEU A 1 57 ? 8.515 -11.738 3.819 1.00 0.00 57 LEU A C 5
ATOM 7728 O O . LEU A 1 57 ? 9.447 -11.542 4.600 1.00 0.00 57 LEU A O 5
ATOM 7744 N N . ALA A 1 58 ? 8.671 -12.356 2.660 1.00 0.00 58 ALA A N 5
ATOM 7745 C CA . ALA A 1 58 ? 9.969 -12.828 2.211 1.00 0.00 58 ALA A CA 5
ATOM 7746 C C . ALA A 1 58 ? 10.628 -11.827 1.271 1.00 0.00 58 ALA A C 5
ATOM 7747 O O . ALA A 1 58 ? 11.626 -12.145 0.616 1.00 0.00 58 ALA A O 5
ATOM 7754 N N . LEU A 1 59 ? 10.084 -10.618 1.209 1.00 0.00 59 LEU A N 5
ATOM 7755 C CA . LEU A 1 59 ? 10.633 -9.583 0.386 1.00 0.00 59 LEU A CA 5
ATOM 7756 C C . LEU A 1 59 ? 11.780 -8.895 1.108 1.00 0.00 59 LEU A C 5
ATOM 7757 O O . LEU A 1 59 ? 11.998 -9.111 2.301 1.00 0.00 59 LEU A O 5
ATOM 7773 N N . ASN A 1 60 ? 12.511 -8.070 0.385 1.00 0.00 60 ASN A N 5
ATOM 7774 C CA . ASN A 1 60 ? 13.676 -7.398 0.940 1.00 0.00 60 ASN A CA 5
ATOM 7775 C C . ASN A 1 60 ? 13.347 -5.938 1.210 1.00 0.00 60 ASN A C 5
ATOM 7776 O O . ASN A 1 60 ? 14.233 -5.106 1.406 1.00 0.00 60 ASN A O 5
ATOM 7787 N N . ASP A 1 61 ? 12.062 -5.634 1.228 1.00 0.00 61 ASP A N 5
ATOM 7788 C CA . ASP A 1 61 ? 11.621 -4.257 1.355 1.00 0.00 61 ASP A CA 5
ATOM 7789 C C . ASP A 1 61 ? 11.456 -3.892 2.821 1.00 0.00 61 ASP A C 5
ATOM 7790 O O . ASP A 1 61 ? 10.857 -4.633 3.600 1.00 0.00 61 ASP A O 5
ATOM 7799 N N . SER A 1 62 ? 11.992 -2.742 3.180 1.00 0.00 62 SER A N 5
ATOM 7800 C CA . SER A 1 62 ? 12.056 -2.311 4.569 1.00 0.00 62 SER A CA 5
ATOM 7801 C C . SER A 1 62 ? 10.720 -1.732 5.050 1.00 0.00 62 SER A C 5
ATOM 7802 O O . SER A 1 62 ? 10.501 -1.589 6.255 1.00 0.00 62 SER A O 5
ATOM 7810 N N . ARG A 1 63 ? 9.819 -1.415 4.122 1.00 0.00 63 ARG A N 5
ATOM 7811 C CA . ARG A 1 63 ? 8.513 -0.869 4.492 1.00 0.00 63 ARG A CA 5
ATOM 7812 C C . ARG A 1 63 ? 7.649 -1.959 5.107 1.00 0.00 63 ARG A C 5
ATOM 7813 O O . ARG A 1 63 ? 6.723 -1.685 5.870 1.00 0.00 63 ARG A O 5
ATOM 7834 N N . ILE A 1 64 ? 7.961 -3.193 4.755 1.00 0.00 64 ILE A N 5
ATOM 7835 C CA . ILE A 1 64 ? 7.265 -4.347 5.294 1.00 0.00 64 ILE A CA 5
ATOM 7836 C C . ILE A 1 64 ? 7.832 -4.696 6.665 1.00 0.00 64 ILE A C 5
ATOM 7837 O O . ILE A 1 64 ? 8.979 -5.134 6.780 1.00 0.00 64 ILE A O 5
ATOM 7853 N N . THR A 1 65 ? 7.043 -4.469 7.702 1.00 0.00 65 THR A N 5
ATOM 7854 C CA . THR A 1 65 ? 7.492 -4.698 9.065 1.00 0.00 65 THR A CA 5
ATOM 7855 C C . THR A 1 65 ? 7.290 -6.152 9.481 1.00 0.00 65 THR A C 5
ATOM 7856 O O . THR A 1 65 ? 6.513 -6.880 8.860 1.00 0.00 65 THR A O 5
ATOM 7867 N N . SER A 1 66 ? 7.970 -6.555 10.549 1.00 0.00 66 SER A N 5
ATOM 7868 C CA . SER A 1 66 ? 7.847 -7.906 11.080 1.00 0.00 66 SER A CA 5
ATOM 7869 C C . SER A 1 66 ? 6.466 -8.112 11.701 1.00 0.00 66 SER A C 5
ATOM 7870 O O . SER A 1 66 ? 6.036 -9.241 11.929 1.00 0.00 66 SER A O 5
ATOM 7878 N N . ASP A 1 67 ? 5.776 -7.004 11.958 1.00 0.00 67 ASP A N 5
ATOM 7879 C CA . ASP A 1 67 ? 4.422 -7.046 12.502 1.00 0.00 67 ASP A CA 5
ATOM 7880 C C . ASP A 1 67 ? 3.422 -7.428 11.420 1.00 0.00 67 ASP A C 5
ATOM 7881 O O . ASP A 1 67 ? 2.250 -7.686 11.704 1.00 0.00 67 ASP A O 5
ATOM 7890 N N . GLY A 1 68 ? 3.891 -7.469 10.176 1.00 0.00 68 GLY A N 5
ATOM 7891 C CA . GLY A 1 68 ? 3.024 -7.804 9.065 1.00 0.00 68 GLY A CA 5
ATOM 7892 C C . GLY A 1 68 ? 2.287 -6.597 8.536 1.00 0.00 68 GLY A C 5
ATOM 7893 O O . GLY A 1 68 ? 1.194 -6.718 7.990 1.00 0.00 68 GLY A O 5
ATOM 7897 N N . VAL A 1 69 ? 2.881 -5.427 8.711 1.00 0.00 69 VAL A N 5
ATOM 7898 C CA . VAL A 1 69 ? 2.271 -4.189 8.253 1.00 0.00 69 VAL A CA 5
ATOM 7899 C C . VAL A 1 69 ? 3.208 -3.452 7.307 1.00 0.00 69 VAL A C 5
ATOM 7900 O O . VAL A 1 69 ? 4.409 -3.362 7.560 1.00 0.00 69 VAL A O 5
ATOM 7913 N N . ILE A 1 70 ? 2.668 -2.941 6.217 1.00 0.00 70 ILE A N 5
ATOM 7914 C CA . ILE A 1 70 ? 3.448 -2.124 5.304 1.00 0.00 70 ILE A CA 5
ATOM 7915 C C . ILE A 1 70 ? 2.899 -0.699 5.286 1.00 0.00 70 ILE A C 5
ATOM 7916 O O . ILE A 1 70 ? 1.694 -0.485 5.118 1.00 0.00 70 ILE A O 5
ATOM 7932 N N . VAL A 1 71 ? 3.777 0.271 5.496 1.00 0.00 71 VAL A N 5
ATOM 7933 C CA . VAL A 1 71 ? 3.371 1.664 5.564 1.00 0.00 71 VAL A CA 5
ATOM 7934 C C . VAL A 1 71 ? 4.142 2.506 4.547 1.00 0.00 71 VAL A C 5
ATOM 7935 O O . VAL A 1 71 ? 5.349 2.323 4.360 1.00 0.00 71 VAL A O 5
ATOM 7948 N N . LEU A 1 72 ? 3.433 3.413 3.877 1.00 0.00 72 LEU A N 5
ATOM 7949 C CA . LEU A 1 72 ? 4.034 4.253 2.849 1.00 0.00 72 LEU A CA 5
ATOM 7950 C C . LEU A 1 72 ? 3.550 5.690 2.980 1.00 0.00 72 LEU A C 5
ATOM 7951 O O . LEU A 1 72 ? 2.551 5.962 3.658 1.00 0.00 72 LEU A O 5
ATOM 7967 N N . LYS A 1 73 ? 4.264 6.595 2.326 1.00 0.00 73 LYS A N 5
ATOM 7968 C CA . LYS A 1 73 ? 3.875 7.993 2.256 1.00 0.00 73 LYS A CA 5
ATOM 7969 C C . LYS A 1 73 ? 3.789 8.415 0.800 1.00 0.00 73 LYS A C 5
ATOM 7970 O O . LYS A 1 73 ? 4.803 8.568 0.119 1.00 0.00 73 LYS A O 5
ATOM 7989 N N . ALA A 1 74 ? 2.580 8.574 0.330 1.00 0.00 74 ALA A N 5
ATOM 7990 C CA . ALA A 1 74 ? 2.346 8.990 -1.040 1.00 0.00 74 ALA A CA 5
ATOM 7991 C C . ALA A 1 74 ? 2.198 10.501 -1.109 1.00 0.00 74 ALA A C 5
ATOM 7992 O O . ALA A 1 74 ? 1.171 11.046 -0.712 1.00 0.00 74 ALA A O 5
ATOM 7999 N N . GLN A 1 75 ? 3.243 11.169 -1.578 1.00 0.00 75 GLN A N 5
ATOM 8000 C CA . GLN A 1 75 ? 3.252 12.624 -1.660 1.00 0.00 75 GLN A CA 5
ATOM 8001 C C . GLN A 1 75 ? 3.921 13.060 -2.957 1.00 0.00 75 GLN A C 5
ATOM 8002 O O . GLN A 1 75 ? 4.356 14.203 -3.103 1.00 0.00 75 GLN A O 5
ATOM 8016 N N . GLN A 1 76 ? 3.977 12.144 -3.910 1.00 0.00 76 GLN A N 5
ATOM 8017 C CA . GLN A 1 76 ? 4.725 12.371 -5.136 1.00 0.00 76 GLN A CA 5
ATOM 8018 C C . GLN A 1 76 ? 3.921 13.204 -6.133 1.00 0.00 76 GLN A C 5
ATOM 8019 O O . GLN A 1 76 ? 4.430 14.173 -6.697 1.00 0.00 76 GLN A O 5
ATOM 8033 N N . TYR A 1 77 ? 2.667 12.830 -6.337 1.00 0.00 77 TYR A N 5
ATOM 8034 C CA . TYR A 1 77 ? 1.835 13.476 -7.343 1.00 0.00 77 TYR A CA 5
ATOM 8035 C C . TYR A 1 77 ? 1.152 14.725 -6.762 1.00 0.00 77 TYR A C 5
ATOM 8036 O O . TYR A 1 77 ? 1.279 15.017 -5.570 1.00 0.00 77 TYR A O 5
ATOM 8054 N N . ARG A 1 78 ? 0.424 15.443 -7.612 1.00 0.00 78 ARG A N 5
ATOM 8055 C CA . ARG A 1 78 ? -0.097 16.772 -7.287 1.00 0.00 78 ARG A CA 5
ATOM 8056 C C . ARG A 1 78 ? -1.223 16.721 -6.248 1.00 0.00 78 ARG A C 5
ATOM 8057 O O . ARG A 1 78 ? -1.376 17.645 -5.451 1.00 0.00 78 ARG A O 5
ATOM 8078 N N . THR A 1 79 ? -2.007 15.654 -6.256 1.00 0.00 79 THR A N 5
ATOM 8079 C CA . THR A 1 79 ? -3.145 15.559 -5.354 1.00 0.00 79 THR A CA 5
ATOM 8080 C C . THR A 1 79 ? -3.121 14.279 -4.522 1.00 0.00 79 THR A C 5
ATOM 8081 O O . THR A 1 79 ? -2.620 13.238 -4.963 1.00 0.00 79 THR A O 5
ATOM 8092 N N . GLN A 1 80 ? -3.680 14.371 -3.319 1.00 0.00 80 GLN A N 5
ATOM 8093 C CA . GLN A 1 80 ? -3.707 13.257 -2.382 1.00 0.00 80 GLN A CA 5
ATOM 8094 C C . GLN A 1 80 ? -4.616 12.144 -2.892 1.00 0.00 80 GLN A C 5
ATOM 8095 O O . GLN A 1 80 ? -4.305 10.965 -2.752 1.00 0.00 80 GLN A O 5
ATOM 8109 N N . GLU A 1 81 ? -5.739 12.532 -3.483 1.00 0.00 81 GLU A N 5
ATOM 8110 C CA . GLU A 1 81 ? -6.697 11.572 -4.019 1.00 0.00 81 GLU A CA 5
ATOM 8111 C C . GLU A 1 81 ? -6.056 10.733 -5.122 1.00 0.00 81 GLU A C 5
ATOM 8112 O O . GLU A 1 81 ? -6.264 9.520 -5.197 1.00 0.00 81 GLU A O 5
ATOM 8124 N N . GLN A 1 82 ? -5.262 11.378 -5.960 1.00 0.00 82 GLN A N 5
ATOM 8125 C CA . GLN A 1 82 ? -4.570 10.678 -7.026 1.00 0.00 82 GLN A CA 5
ATOM 8126 C C . GLN A 1 82 ? -3.439 9.829 -6.461 1.00 0.00 82 GLN A C 5
ATOM 8127 O O . GLN A 1 82 ? -3.206 8.716 -6.920 1.00 0.00 82 GLN A O 5
ATOM 8141 N N . ASN A 1 83 ? -2.746 10.356 -5.454 1.00 0.00 83 ASN A N 5
ATOM 8142 C CA . ASN A 1 83 ? -1.721 9.586 -4.751 1.00 0.00 83 ASN A CA 5
ATOM 8143 C C . ASN A 1 83 ? -2.343 8.356 -4.102 1.00 0.00 83 ASN A C 5
ATOM 8144 O O . ASN A 1 83 ? -1.729 7.298 -4.044 1.00 0.00 83 ASN A O 5
ATOM 8155 N N . ARG A 1 84 ? -3.569 8.515 -3.619 1.00 0.00 84 ARG A N 5
ATOM 8156 C CA . ARG A 1 84 ? -4.348 7.412 -3.070 1.00 0.00 84 ARG A CA 5
ATOM 8157 C C . ARG A 1 84 ? -4.505 6.307 -4.104 1.00 0.00 84 ARG A C 5
ATOM 8158 O O . ARG A 1 84 ? -4.101 5.165 -3.882 1.00 0.00 84 ARG A O 5
ATOM 8179 N N . ALA A 1 85 ? -5.092 6.668 -5.235 1.00 0.00 85 ALA A N 5
ATOM 8180 C CA . ALA A 1 85 ? -5.316 5.725 -6.327 1.00 0.00 85 ALA A CA 5
ATOM 8181 C C . ALA A 1 85 ? -4.004 5.126 -6.831 1.00 0.00 85 ALA A C 5
ATOM 8182 O O . ALA A 1 85 ? -3.930 3.928 -7.116 1.00 0.00 85 ALA A O 5
ATOM 8189 N N . ASP A 1 86 ? -2.978 5.966 -6.935 1.00 0.00 86 ASP A N 5
ATOM 8190 C CA . ASP A 1 86 ? -1.660 5.537 -7.398 1.00 0.00 86 ASP A CA 5
ATOM 8191 C C . ASP A 1 86 ? -1.056 4.528 -6.429 1.00 0.00 86 ASP A C 5
ATOM 8192 O O . ASP A 1 86 ? -0.594 3.461 -6.832 1.00 0.00 86 ASP A O 5
ATOM 8201 N N . ALA A 1 87 ? -1.071 4.881 -5.151 1.00 0.00 87 ALA A N 5
ATOM 8202 C CA . ALA A 1 87 ? -0.528 4.022 -4.102 1.00 0.00 87 ALA A CA 5
ATOM 8203 C C . ALA A 1 87 ? -1.244 2.679 -4.056 1.00 0.00 87 ALA A C 5
ATOM 8204 O O . ALA A 1 87 ? -0.617 1.645 -3.855 1.00 0.00 87 ALA A O 5
ATOM 8211 N N . LEU A 1 88 ? -2.561 2.697 -4.242 1.00 0.00 88 LEU A N 5
ATOM 8212 C CA . LEU A 1 88 ? -3.341 1.466 -4.272 1.00 0.00 88 LEU A CA 5
ATOM 8213 C C . LEU A 1 88 ? -2.939 0.605 -5.460 1.00 0.00 88 LEU A C 5
ATOM 8214 O O . LEU A 1 88 ? -2.880 -0.621 -5.360 1.00 0.00 88 LEU A O 5
ATOM 8230 N N . LEU A 1 89 ? -2.653 1.254 -6.583 1.00 0.00 89 LEU A N 5
ATOM 8231 C CA . LEU A 1 89 ? -2.177 0.561 -7.776 1.00 0.00 89 LEU A CA 5
ATOM 8232 C C . LEU A 1 89 ? -0.794 -0.027 -7.501 1.00 0.00 89 LEU A C 5
ATOM 8233 O O . LEU A 1 89 ? -0.524 -1.187 -7.810 1.00 0.00 89 LEU A O 5
ATOM 8249 N N . ARG A 1 90 ? 0.060 0.781 -6.890 1.00 0.00 90 ARG A N 5
ATOM 8250 C CA . ARG A 1 90 ? 1.413 0.367 -6.534 1.00 0.00 90 ARG A CA 5
ATOM 8251 C C . ARG A 1 90 ? 1.369 -0.793 -5.539 1.00 0.00 90 ARG A C 5
ATOM 8252 O O . ARG A 1 90 ? 2.153 -1.737 -5.634 1.00 0.00 90 ARG A O 5
ATOM 8273 N N . LEU A 1 91 ? 0.429 -0.719 -4.604 1.00 0.00 91 LEU A N 5
ATOM 8274 C CA . LEU A 1 91 ? 0.257 -1.750 -3.586 1.00 0.00 91 LEU A CA 5
ATOM 8275 C C . LEU A 1 91 ? -0.236 -3.052 -4.198 1.00 0.00 91 LEU A C 5
ATOM 8276 O O . LEU A 1 91 ? 0.354 -4.111 -3.988 1.00 0.00 91 LEU A O 5
ATOM 8292 N N . SER A 1 92 ? -1.314 -2.959 -4.962 1.00 0.00 92 SER A N 5
ATOM 8293 C CA . SER A 1 92 ? -1.916 -4.131 -5.590 1.00 0.00 92 SER A CA 5
ATOM 8294 C C . SER A 1 92 ? -0.935 -4.804 -6.540 1.00 0.00 92 SER A C 5
ATOM 8295 O O . SER A 1 92 ? -0.866 -6.036 -6.613 1.00 0.00 92 SER A O 5
ATOM 8303 N N . GLU A 1 93 ? -0.178 -3.991 -7.260 1.00 0.00 93 GLU A N 5
ATOM 8304 C CA . GLU A 1 93 ? 0.863 -4.495 -8.144 1.00 0.00 93 GLU A CA 5
ATOM 8305 C C . GLU A 1 93 ? 1.899 -5.258 -7.332 1.00 0.00 93 GLU A C 5
ATOM 8306 O O . GLU A 1 93 ? 2.231 -6.393 -7.654 1.00 0.00 93 GLU A O 5
ATOM 8318 N N . LEU A 1 94 ? 2.377 -4.628 -6.264 1.00 0.00 94 LEU A N 5
ATOM 8319 C CA . LEU A 1 94 ? 3.399 -5.209 -5.396 1.00 0.00 94 LEU A CA 5
ATOM 8320 C C . LEU A 1 94 ? 2.954 -6.577 -4.868 1.00 0.00 94 LEU A C 5
ATOM 8321 O O . LEU A 1 94 ? 3.740 -7.527 -4.858 1.00 0.00 94 LEU A O 5
ATOM 8337 N N . ILE A 1 95 ? 1.696 -6.669 -4.445 1.00 0.00 95 ILE A N 5
ATOM 8338 C CA . ILE A 1 95 ? 1.149 -7.912 -3.903 1.00 0.00 95 ILE A CA 5
ATOM 8339 C C . ILE A 1 95 ? 1.241 -9.045 -4.926 1.00 0.00 95 ILE A C 5
ATOM 8340 O O . ILE A 1 95 ? 1.714 -10.141 -4.620 1.00 0.00 95 ILE A O 5
ATOM 8356 N N . VAL A 1 96 ? 0.809 -8.764 -6.147 1.00 0.00 96 VAL A N 5
ATOM 8357 C CA . VAL A 1 96 ? 0.832 -9.761 -7.209 1.00 0.00 96 VAL A CA 5
ATOM 8358 C C . VAL A 1 96 ? 2.262 -9.977 -7.707 1.00 0.00 96 VAL A C 5
ATOM 8359 O O . VAL A 1 96 ? 2.649 -11.087 -8.055 1.00 0.00 96 VAL A O 5
ATOM 8372 N N . ASN A 1 97 ? 3.038 -8.902 -7.715 1.00 0.00 97 ASN A N 5
ATOM 8373 C CA . ASN A 1 97 ? 4.418 -8.932 -8.187 1.00 0.00 97 ASN A CA 5
ATOM 8374 C C . ASN A 1 97 ? 5.259 -9.879 -7.339 1.00 0.00 97 ASN A C 5
ATOM 8375 O O . ASN A 1 97 ? 6.118 -10.592 -7.856 1.00 0.00 97 ASN A O 5
ATOM 8386 N N . ALA A 1 98 ? 4.988 -9.908 -6.040 1.00 0.00 98 ALA A N 5
ATOM 8387 C CA . ALA A 1 98 ? 5.684 -10.814 -5.135 1.00 0.00 98 ALA A CA 5
ATOM 8388 C C . ALA A 1 98 ? 5.382 -12.271 -5.482 1.00 0.00 98 ALA A C 5
ATOM 8389 O O . ALA A 1 98 ? 6.182 -13.166 -5.214 1.00 0.00 98 ALA A O 5
ATOM 8396 N N . ALA A 1 99 ? 4.223 -12.496 -6.089 1.00 0.00 99 ALA A N 5
ATOM 8397 C CA . ALA A 1 99 ? 3.826 -13.833 -6.506 1.00 0.00 99 ALA A CA 5
ATOM 8398 C C . ALA A 1 99 ? 4.390 -14.161 -7.885 1.00 0.00 99 ALA A C 5
ATOM 8399 O O . ALA A 1 99 ? 4.351 -15.311 -8.326 1.00 0.00 99 ALA A O 5
ATOM 8406 N N . LYS A 1 100 ? 4.914 -13.141 -8.564 1.00 0.00 100 LYS A N 5
ATOM 8407 C CA . LYS A 1 100 ? 5.535 -13.329 -9.871 1.00 0.00 100 LYS A CA 5
ATOM 8408 C C . LYS A 1 100 ? 7.000 -13.686 -9.704 1.00 0.00 100 LYS A C 5
ATOM 8409 O O . LYS A 1 100 ? 7.595 -14.346 -10.557 1.00 0.00 100 LYS A O 5
ATOM 8428 N N . LEU A 1 101 ? 7.562 -13.252 -8.593 1.00 0.00 101 LEU A N 5
ATOM 8429 C CA . LEU A 1 101 ? 8.976 -13.414 -8.328 1.00 0.00 101 LEU A CA 5
ATOM 8430 C C . LEU A 1 101 ? 9.270 -14.770 -7.708 1.00 0.00 101 LEU A C 5
ATOM 8431 O O . LEU A 1 101 ? 8.909 -15.030 -6.559 1.00 0.00 101 LEU A O 5
ATOM 8447 N N . GLU A 1 102 ? 9.901 -15.640 -8.480 1.00 0.00 102 GLU A N 5
ATOM 8448 C CA . GLU A 1 102 ? 10.368 -16.912 -7.963 1.00 0.00 102 GLU A CA 5
ATOM 8449 C C . GLU A 1 102 ? 11.833 -16.783 -7.555 1.00 0.00 102 GLU A C 5
ATOM 8450 O O . GLU A 1 102 ? 12.266 -15.706 -7.139 1.00 0.00 102 GLU A O 5
ATOM 8462 N N . HIS A 1 103 ? 12.586 -17.876 -7.678 1.00 0.00 103 HIS A N 5
ATOM 8463 C CA . HIS A 1 103 ? 14.014 -17.887 -7.344 1.00 0.00 103 HIS A CA 5
ATOM 8464 C C . HIS A 1 103 ? 14.193 -17.687 -5.842 1.00 0.00 103 HIS A C 5
ATOM 8465 O O . HIS A 1 103 ? 13.253 -17.858 -5.063 1.00 0.00 103 HIS A O 5
ATOM 8480 N N . HIS A 1 104 ? 15.408 -17.353 -5.437 1.00 0.00 104 HIS A N 5
ATOM 8481 C CA . HIS A 1 104 ? 15.671 -16.948 -4.065 1.00 0.00 104 HIS A CA 5
ATOM 8482 C C . HIS A 1 104 ? 16.332 -15.577 -4.052 1.00 0.00 104 HIS A C 5
ATOM 8483 O O . HIS A 1 104 ? 16.263 -14.852 -3.057 1.00 0.00 104 HIS A O 5
ATOM 8498 N N . HIS A 1 105 ? 16.961 -15.244 -5.177 1.00 0.00 105 HIS A N 5
ATOM 8499 C CA . HIS A 1 105 ? 17.540 -13.924 -5.417 1.00 0.00 105 HIS A CA 5
ATOM 8500 C C . HIS A 1 105 ? 18.616 -13.597 -4.385 1.00 0.00 105 HIS A C 5
ATOM 8501 O O . HIS A 1 105 ? 19.757 -14.032 -4.519 1.00 0.00 105 HIS A O 5
ATOM 8516 N N . HIS A 1 106 ? 18.233 -12.864 -3.349 1.00 0.00 106 HIS A N 5
ATOM 8517 C CA . HIS A 1 106 ? 19.152 -12.451 -2.294 1.00 0.00 106 HIS A CA 5
ATOM 8518 C C . HIS A 1 106 ? 18.362 -11.844 -1.142 1.00 0.00 106 HIS A C 5
ATOM 8519 O O . HIS A 1 106 ? 17.578 -10.918 -1.340 1.00 0.00 106 HIS A O 5
ATOM 8534 N N . HIS A 1 107 ? 18.548 -12.380 0.049 1.00 0.00 107 HIS A N 5
ATOM 8535 C CA . HIS A 1 107 ? 17.921 -11.820 1.238 1.00 0.00 107 HIS A CA 5
ATOM 8536 C C . HIS A 1 107 ? 18.936 -10.990 2.007 1.00 0.00 107 HIS A C 5
ATOM 8537 O O . HIS A 1 107 ? 18.599 -10.290 2.960 1.00 0.00 107 HIS A O 5
ATOM 8552 N N . HIS A 1 108 ? 20.185 -11.091 1.585 1.00 0.00 108 HIS A N 5
ATOM 8553 C CA . HIS A 1 108 ? 21.252 -10.241 2.095 1.00 0.00 108 HIS A CA 5
ATOM 8554 C C . HIS A 1 108 ? 22.068 -9.710 0.930 1.00 0.00 108 HIS A C 5
ATOM 8555 O O . HIS A 1 108 ? 23.006 -10.408 0.495 1.00 0.00 108 HIS A O 5
ATOM 8571 N N . MET A 1 1 ? -13.580 -2.462 -3.253 1.00 0.00 1 MET A N 6
ATOM 8572 C CA . MET A 1 1 ? -12.954 -3.780 -3.019 1.00 0.00 1 MET A CA 6
ATOM 8573 C C . MET A 1 1 ? -12.035 -4.147 -4.179 1.00 0.00 1 MET A C 6
ATOM 8574 O O . MET A 1 1 ? -12.417 -4.048 -5.343 1.00 0.00 1 MET A O 6
ATOM 8590 N N . LEU A 1 2 ? -10.829 -4.581 -3.842 1.00 0.00 2 LEU A N 6
ATOM 8591 C CA . LEU A 1 2 ? -9.836 -4.950 -4.833 1.00 0.00 2 LEU A CA 6
ATOM 8592 C C . LEU A 1 2 ? -10.012 -6.407 -5.225 1.00 0.00 2 LEU A C 6
ATOM 8593 O O . LEU A 1 2 ? -9.646 -7.317 -4.475 1.00 0.00 2 LEU A O 6
ATOM 8609 N N . VAL A 1 3 ? -10.614 -6.616 -6.378 1.00 0.00 3 VAL A N 6
ATOM 8610 C CA . VAL A 1 3 ? -10.797 -7.955 -6.918 1.00 0.00 3 VAL A CA 6
ATOM 8611 C C . VAL A 1 3 ? -9.491 -8.477 -7.505 1.00 0.00 3 VAL A C 6
ATOM 8612 O O . VAL A 1 3 ? -9.008 -7.972 -8.520 1.00 0.00 3 VAL A O 6
ATOM 8625 N N . ILE A 1 4 ? -8.908 -9.469 -6.848 1.00 0.00 4 ILE A N 6
ATOM 8626 C CA . ILE A 1 4 ? -7.674 -10.077 -7.324 1.00 0.00 4 ILE A CA 6
ATOM 8627 C C . ILE A 1 4 ? -7.982 -11.407 -8.003 1.00 0.00 4 ILE A C 6
ATOM 8628 O O . ILE A 1 4 ? -7.434 -11.729 -9.057 1.00 0.00 4 ILE A O 6
ATOM 8644 N N . SER A 1 5 ? -8.868 -12.175 -7.389 1.00 0.00 5 SER A N 6
ATOM 8645 C CA . SER A 1 5 ? -9.279 -13.460 -7.926 1.00 0.00 5 SER A CA 6
ATOM 8646 C C . SER A 1 5 ? -10.721 -13.750 -7.518 1.00 0.00 5 SER A C 6
ATOM 8647 O O . SER A 1 5 ? -11.369 -12.913 -6.889 1.00 0.00 5 SER A O 6
ATOM 8655 N N . ASN A 1 6 ? -11.211 -14.937 -7.857 1.00 0.00 6 ASN A N 6
ATOM 8656 C CA . ASN A 1 6 ? -12.588 -15.315 -7.544 1.00 0.00 6 ASN A CA 6
ATOM 8657 C C . ASN A 1 6 ? -12.773 -15.482 -6.045 1.00 0.00 6 ASN A C 6
ATOM 8658 O O . ASN A 1 6 ? -13.819 -15.142 -5.496 1.00 0.00 6 ASN A O 6
ATOM 8669 N N . ASN A 1 7 ? -11.752 -16.009 -5.382 1.00 0.00 7 ASN A N 6
ATOM 8670 C CA . ASN A 1 7 ? -11.806 -16.204 -3.939 1.00 0.00 7 ASN A CA 6
ATOM 8671 C C . ASN A 1 7 ? -10.824 -15.289 -3.223 1.00 0.00 7 ASN A C 6
ATOM 8672 O O . ASN A 1 7 ? -10.610 -15.409 -2.019 1.00 0.00 7 ASN A O 6
ATOM 8683 N N . VAL A 1 8 ? -10.249 -14.350 -3.959 1.00 0.00 8 VAL A N 6
ATOM 8684 C CA . VAL A 1 8 ? -9.290 -13.428 -3.380 1.00 0.00 8 VAL A CA 6
ATOM 8685 C C . VAL A 1 8 ? -9.731 -11.995 -3.633 1.00 0.00 8 VAL A C 6
ATOM 8686 O O . VAL A 1 8 ? -9.823 -11.547 -4.779 1.00 0.00 8 VAL A O 6
ATOM 8699 N N . HIS A 1 9 ? -9.989 -11.285 -2.552 1.00 0.00 9 HIS A N 6
ATOM 8700 C CA . HIS A 1 9 ? -10.448 -9.907 -2.619 1.00 0.00 9 HIS A CA 6
ATOM 8701 C C . HIS A 1 9 ? -9.842 -9.108 -1.480 1.00 0.00 9 HIS A C 6
ATOM 8702 O O . HIS A 1 9 ? -9.654 -9.632 -0.387 1.00 0.00 9 HIS A O 6
ATOM 8717 N N . LEU A 1 10 ? -9.530 -7.850 -1.736 1.00 0.00 10 LEU A N 6
ATOM 8718 C CA . LEU A 1 10 ? -9.087 -6.962 -0.676 1.00 0.00 10 LEU A CA 6
ATOM 8719 C C . LEU A 1 10 ? -10.196 -5.989 -0.311 1.00 0.00 10 LEU A C 6
ATOM 8720 O O . LEU A 1 10 ? -10.565 -5.125 -1.110 1.00 0.00 10 LEU A O 6
ATOM 8736 N N . PRO A 1 11 ? -10.765 -6.147 0.891 1.00 0.00 11 PRO A N 6
ATOM 8737 C CA . PRO A 1 11 ? -11.810 -5.264 1.395 1.00 0.00 11 PRO A CA 6
ATOM 8738 C C . PRO A 1 11 ? -11.286 -3.861 1.661 1.00 0.00 11 PRO A C 6
ATOM 8739 O O . PRO A 1 11 ? -10.180 -3.685 2.174 1.00 0.00 11 PRO A O 6
ATOM 8750 N N . ASP A 1 12 ? -12.091 -2.876 1.305 1.00 0.00 12 ASP A N 6
ATOM 8751 C CA . ASP A 1 12 ? -11.747 -1.474 1.480 1.00 0.00 12 ASP A CA 6
ATOM 8752 C C . ASP A 1 12 ? -11.405 -1.169 2.930 1.00 0.00 12 ASP A C 6
ATOM 8753 O O . ASP A 1 12 ? -10.470 -0.425 3.222 1.00 0.00 12 ASP A O 6
ATOM 8762 N N . ALA A 1 13 ? -12.176 -1.758 3.827 1.00 0.00 13 ALA A N 6
ATOM 8763 C CA . ALA A 1 13 ? -12.029 -1.538 5.262 1.00 0.00 13 ALA A CA 6
ATOM 8764 C C . ALA A 1 13 ? -10.662 -1.967 5.794 1.00 0.00 13 ALA A C 6
ATOM 8765 O O . ALA A 1 13 ? -10.227 -1.490 6.841 1.00 0.00 13 ALA A O 6
ATOM 8772 N N . GLU A 1 14 ? -9.980 -2.869 5.090 1.00 0.00 14 GLU A N 6
ATOM 8773 C CA . GLU A 1 14 ? -8.686 -3.358 5.558 1.00 0.00 14 GLU A CA 6
ATOM 8774 C C . GLU A 1 14 ? -7.559 -2.441 5.101 1.00 0.00 14 GLU A C 6
ATOM 8775 O O . GLU A 1 14 ? -6.390 -2.662 5.424 1.00 0.00 14 GLU A O 6
ATOM 8787 N N . ILE A 1 15 ? -7.921 -1.410 4.368 1.00 0.00 15 ILE A N 6
ATOM 8788 C CA . ILE A 1 15 ? -6.956 -0.438 3.887 1.00 0.00 15 ILE A CA 6
ATOM 8789 C C . ILE A 1 15 ? -7.112 0.873 4.645 1.00 0.00 15 ILE A C 6
ATOM 8790 O O . ILE A 1 15 ? -8.072 1.616 4.434 1.00 0.00 15 ILE A O 6
ATOM 8806 N N . GLU A 1 16 ? -6.182 1.144 5.545 1.00 0.00 16 GLU A N 6
ATOM 8807 C CA . GLU A 1 16 ? -6.213 2.369 6.324 1.00 0.00 16 GLU A CA 6
ATOM 8808 C C . GLU A 1 16 ? -5.468 3.473 5.587 1.00 0.00 16 GLU A C 6
ATOM 8809 O O . GLU A 1 16 ? -4.241 3.450 5.473 1.00 0.00 16 GLU A O 6
ATOM 8821 N N . LEU A 1 17 ? -6.219 4.426 5.067 1.00 0.00 17 LEU A N 6
ATOM 8822 C CA . LEU A 1 17 ? -5.646 5.543 4.346 1.00 0.00 17 LEU A CA 6
ATOM 8823 C C . LEU A 1 17 ? -5.811 6.821 5.150 1.00 0.00 17 LEU A C 6
ATOM 8824 O O . LEU A 1 17 ? -6.927 7.306 5.338 1.00 0.00 17 LEU A O 6
ATOM 8840 N N . THR A 1 18 ? -4.705 7.360 5.628 1.00 0.00 18 THR A N 6
ATOM 8841 C CA . THR A 1 18 ? -4.742 8.582 6.411 1.00 0.00 18 THR A CA 6
ATOM 8842 C C . THR A 1 18 ? -4.367 9.775 5.540 1.00 0.00 18 THR A C 6
ATOM 8843 O O . THR A 1 18 ? -3.498 9.675 4.676 1.00 0.00 18 THR A O 6
ATOM 8854 N N . ALA A 1 19 ? -5.031 10.889 5.762 1.00 0.00 19 ALA A N 6
ATOM 8855 C CA . ALA A 1 19 ? -4.770 12.105 5.010 1.00 0.00 19 ALA A CA 6
ATOM 8856 C C . ALA A 1 19 ? -3.981 13.087 5.859 1.00 0.00 19 ALA A C 6
ATOM 8857 O O . ALA A 1 19 ? -4.334 13.347 7.013 1.00 0.00 19 ALA A O 6
ATOM 8864 N N . ILE A 1 20 ? -2.910 13.621 5.295 1.00 0.00 20 ILE A N 6
ATOM 8865 C CA . ILE A 1 20 ? -2.043 14.530 6.019 1.00 0.00 20 ILE A CA 6
ATOM 8866 C C . ILE A 1 20 ? -2.230 15.961 5.527 1.00 0.00 20 ILE A C 6
ATOM 8867 O O . ILE A 1 20 ? -2.202 16.231 4.322 1.00 0.00 20 ILE A O 6
ATOM 8883 N N . ARG A 1 21 ? -2.454 16.864 6.467 1.00 0.00 21 ARG A N 6
ATOM 8884 C CA . ARG A 1 21 ? -2.542 18.290 6.171 1.00 0.00 21 ARG A CA 6
ATOM 8885 C C . ARG A 1 21 ? -1.214 18.838 5.668 1.00 0.00 21 ARG A C 6
ATOM 8886 O O . ARG A 1 21 ? -0.182 18.171 5.741 1.00 0.00 21 ARG A O 6
ATOM 8907 N N . ALA A 1 22 ? -1.249 20.060 5.162 1.00 0.00 22 ALA A N 6
ATOM 8908 C CA . ALA A 1 22 ? -0.032 20.774 4.828 1.00 0.00 22 ALA A CA 6
ATOM 8909 C C . ALA A 1 22 ? 0.673 21.159 6.118 1.00 0.00 22 ALA A C 6
ATOM 8910 O O . ALA A 1 22 ? 0.047 21.703 7.030 1.00 0.00 22 ALA A O 6
ATOM 8917 N N . GLN A 1 23 ? 1.958 20.849 6.207 1.00 0.00 23 GLN A N 6
ATOM 8918 C CA . GLN A 1 23 ? 2.695 21.046 7.443 1.00 0.00 23 GLN A CA 6
ATOM 8919 C C . GLN A 1 23 ? 2.828 22.513 7.810 1.00 0.00 23 GLN A C 6
ATOM 8920 O O . GLN A 1 23 ? 3.548 23.278 7.170 1.00 0.00 23 GLN A O 6
ATOM 8934 N N . GLY A 1 24 ? 2.116 22.877 8.855 1.00 0.00 24 GLY A N 6
ATOM 8935 C CA . GLY A 1 24 ? 2.215 24.206 9.415 1.00 0.00 24 GLY A CA 6
ATOM 8936 C C . GLY A 1 24 ? 2.887 24.150 10.765 1.00 0.00 24 GLY A C 6
ATOM 8937 O O . GLY A 1 24 ? 2.340 24.598 11.774 1.00 0.00 24 GLY A O 6
ATOM 8941 N N . ALA A 1 25 ? 4.067 23.559 10.772 1.00 0.00 25 ALA A N 6
ATOM 8942 C CA . ALA A 1 25 ? 4.797 23.306 11.999 1.00 0.00 25 ALA A CA 6
ATOM 8943 C C . ALA A 1 25 ? 5.616 24.520 12.417 1.00 0.00 25 ALA A C 6
ATOM 8944 O O . ALA A 1 25 ? 6.389 25.067 11.627 1.00 0.00 25 ALA A O 6
ATOM 8951 N N . GLY A 1 26 ? 5.438 24.936 13.662 1.00 0.00 26 GLY A N 6
ATOM 8952 C CA . GLY A 1 26 ? 6.157 26.081 14.176 1.00 0.00 26 GLY A CA 6
ATOM 8953 C C . GLY A 1 26 ? 5.483 27.383 13.812 1.00 0.00 26 GLY A C 6
ATOM 8954 O O . GLY A 1 26 ? 4.937 28.070 14.673 1.00 0.00 26 GLY A O 6
ATOM 8958 N N . GLY A 1 27 ? 5.505 27.707 12.533 1.00 0.00 27 GLY A N 6
ATOM 8959 C CA . GLY A 1 27 ? 4.887 28.924 12.059 1.00 0.00 27 GLY A CA 6
ATOM 8960 C C . GLY A 1 27 ? 4.106 28.691 10.788 1.00 0.00 27 GLY A C 6
ATOM 8961 O O . GLY A 1 27 ? 3.897 27.544 10.398 1.00 0.00 27 GLY A O 6
ATOM 8965 N N . GLN A 1 28 ? 3.697 29.781 10.141 1.00 0.00 28 GLN A N 6
ATOM 8966 C CA . GLN A 1 28 ? 2.909 29.716 8.909 1.00 0.00 28 GLN A CA 6
ATOM 8967 C C . GLN A 1 28 ? 1.523 29.135 9.180 1.00 0.00 28 GLN A C 6
ATOM 8968 O O . GLN A 1 28 ? 1.338 27.925 9.293 1.00 0.00 28 GLN A O 6
ATOM 8982 N N . ASN A 1 29 ? 0.553 30.021 9.288 1.00 0.00 29 ASN A N 6
ATOM 8983 C CA . ASN A 1 29 ? -0.814 29.628 9.610 1.00 0.00 29 ASN A CA 6
ATOM 8984 C C . ASN A 1 29 ? -1.529 29.145 8.361 1.00 0.00 29 ASN A C 6
ATOM 8985 O O . ASN A 1 29 ? -2.092 29.940 7.607 1.00 0.00 29 ASN A O 6
ATOM 8996 N N . VAL A 1 30 ? -1.483 27.844 8.131 1.00 0.00 30 VAL A N 6
ATOM 8997 C CA . VAL A 1 30 ? -2.106 27.250 6.960 1.00 0.00 30 VAL A CA 6
ATOM 8998 C C . VAL A 1 30 ? -2.951 26.037 7.336 1.00 0.00 30 VAL A C 6
ATOM 8999 O O . VAL A 1 30 ? -2.439 25.012 7.798 1.00 0.00 30 VAL A O 6
ATOM 9012 N N . ASN A 1 31 ? -4.251 26.164 7.156 1.00 0.00 31 ASN A N 6
ATOM 9013 C CA . ASN A 1 31 ? -5.148 25.050 7.368 1.00 0.00 31 ASN A CA 6
ATOM 9014 C C . ASN A 1 31 ? -5.563 24.491 6.024 1.00 0.00 31 ASN A C 6
ATOM 9015 O O . ASN A 1 31 ? -6.618 24.816 5.479 1.00 0.00 31 ASN A O 6
ATOM 9026 N N . LYS A 1 32 ? -4.681 23.678 5.495 1.00 0.00 32 LYS A N 6
ATOM 9027 C CA . LYS A 1 32 ? -4.874 23.026 4.211 1.00 0.00 32 LYS A CA 6
ATOM 9028 C C . LYS A 1 32 ? -4.678 21.531 4.347 1.00 0.00 32 LYS A C 6
ATOM 9029 O O . LYS A 1 32 ? -3.871 21.079 5.157 1.00 0.00 32 LYS A O 6
ATOM 9048 N N . VAL A 1 33 ? -5.410 20.767 3.560 1.00 0.00 33 VAL A N 6
ATOM 9049 C CA . VAL A 1 33 ? -5.178 19.339 3.466 1.00 0.00 33 VAL A CA 6
ATOM 9050 C C . VAL A 1 33 ? -4.363 19.067 2.210 1.00 0.00 33 VAL A C 6
ATOM 9051 O O . VAL A 1 33 ? -4.769 19.435 1.108 1.00 0.00 33 VAL A O 6
ATOM 9064 N N . SER A 1 34 ? -3.208 18.449 2.375 1.00 0.00 34 SER A N 6
ATOM 9065 C CA . SER A 1 34 ? -2.265 18.326 1.281 1.00 0.00 34 SER A CA 6
ATOM 9066 C C . SER A 1 34 ? -2.428 16.986 0.569 1.00 0.00 34 SER A C 6
ATOM 9067 O O . SER A 1 34 ? -3.293 16.180 0.921 1.00 0.00 34 SER A O 6
ATOM 9075 N N . SER A 1 35 ? -1.589 16.760 -0.426 1.00 0.00 35 SER A N 6
ATOM 9076 C CA . SER A 1 35 ? -1.644 15.549 -1.224 1.00 0.00 35 SER A CA 6
ATOM 9077 C C . SER A 1 35 ? -0.922 14.397 -0.528 1.00 0.00 35 SER A C 6
ATOM 9078 O O . SER A 1 35 ? -0.861 13.286 -1.049 1.00 0.00 35 SER A O 6
ATOM 9086 N N . ALA A 1 36 ? -0.395 14.670 0.660 1.00 0.00 36 ALA A N 6
ATOM 9087 C CA . ALA A 1 36 ? 0.346 13.682 1.423 1.00 0.00 36 ALA A CA 6
ATOM 9088 C C . ALA A 1 36 ? -0.602 12.701 2.094 1.00 0.00 36 ALA A C 6
ATOM 9089 O O . ALA A 1 36 ? -1.420 13.078 2.935 1.00 0.00 36 ALA A O 6
ATOM 9096 N N . MET A 1 37 ? -0.499 11.451 1.697 1.00 0.00 37 MET A N 6
ATOM 9097 C CA . MET A 1 37 ? -1.298 10.385 2.278 1.00 0.00 37 MET A CA 6
ATOM 9098 C C . MET A 1 37 ? -0.426 9.476 3.129 1.00 0.00 37 MET A C 6
ATOM 9099 O O . MET A 1 37 ? 0.771 9.341 2.891 1.00 0.00 37 MET A O 6
ATOM 9113 N N . HIS A 1 38 ? -1.027 8.857 4.121 1.00 0.00 38 HIS A N 6
ATOM 9114 C CA . HIS A 1 38 ? -0.333 7.916 4.984 1.00 0.00 38 HIS A CA 6
ATOM 9115 C C . HIS A 1 38 ? -1.005 6.557 4.888 1.00 0.00 38 HIS A C 6
ATOM 9116 O O . HIS A 1 38 ? -2.217 6.440 5.059 1.00 0.00 38 HIS A O 6
ATOM 9131 N N . LEU A 1 39 ? -0.218 5.542 4.612 1.00 0.00 39 LEU A N 6
ATOM 9132 C CA . LEU A 1 39 ? -0.755 4.216 4.370 1.00 0.00 39 LEU A CA 6
ATOM 9133 C C . LEU A 1 39 ? -0.527 3.294 5.558 1.00 0.00 39 LEU A C 6
ATOM 9134 O O . LEU A 1 39 ? 0.560 3.268 6.138 1.00 0.00 39 LEU A O 6
ATOM 9150 N N . ARG A 1 40 ? -1.565 2.559 5.916 1.00 0.00 40 ARG A N 6
ATOM 9151 C CA . ARG A 1 40 ? -1.462 1.499 6.900 1.00 0.00 40 ARG A CA 6
ATOM 9152 C C . ARG A 1 40 ? -2.225 0.275 6.403 1.00 0.00 40 ARG A C 6
ATOM 9153 O O . ARG A 1 40 ? -3.453 0.231 6.445 1.00 0.00 40 ARG A O 6
ATOM 9174 N N . PHE A 1 41 ? -1.489 -0.693 5.890 1.00 0.00 41 PHE A N 6
ATOM 9175 C CA . PHE A 1 41 ? -2.087 -1.919 5.390 1.00 0.00 41 PHE A CA 6
ATOM 9176 C C . PHE A 1 41 ? -1.380 -3.125 5.993 1.00 0.00 41 PHE A C 6
ATOM 9177 O O . PHE A 1 41 ? -0.255 -3.451 5.616 1.00 0.00 41 PHE A O 6
ATOM 9194 N N . ASP A 1 42 ? -2.028 -3.770 6.948 1.00 0.00 42 ASP A N 6
ATOM 9195 C CA . ASP A 1 42 ? -1.454 -4.938 7.597 1.00 0.00 42 ASP A CA 6
ATOM 9196 C C . ASP A 1 42 ? -1.581 -6.167 6.710 1.00 0.00 42 ASP A C 6
ATOM 9197 O O . ASP A 1 42 ? -2.659 -6.748 6.588 1.00 0.00 42 ASP A O 6
ATOM 9206 N N . ILE A 1 43 ? -0.476 -6.557 6.085 1.00 0.00 43 ILE A N 6
ATOM 9207 C CA . ILE A 1 43 ? -0.429 -7.790 5.308 1.00 0.00 43 ILE A CA 6
ATOM 9208 C C . ILE A 1 43 ? -0.753 -8.965 6.218 1.00 0.00 43 ILE A C 6
ATOM 9209 O O . ILE A 1 43 ? -1.379 -9.937 5.810 1.00 0.00 43 ILE A O 6
ATOM 9225 N N . ASN A 1 44 ? -0.329 -8.835 7.462 1.00 0.00 44 ASN A N 6
ATOM 9226 C CA . ASN A 1 44 ? -0.585 -9.823 8.494 1.00 0.00 44 ASN A CA 6
ATOM 9227 C C . ASN A 1 44 ? -2.079 -10.120 8.640 1.00 0.00 44 ASN A C 6
ATOM 9228 O O . ASN A 1 44 ? -2.515 -11.264 8.494 1.00 0.00 44 ASN A O 6
ATOM 9239 N N . ALA A 1 45 ? -2.859 -9.076 8.895 1.00 0.00 45 ALA A N 6
ATOM 9240 C CA . ALA A 1 45 ? -4.257 -9.239 9.293 1.00 0.00 45 ALA A CA 6
ATOM 9241 C C . ALA A 1 45 ? -5.241 -9.100 8.130 1.00 0.00 45 ALA A C 6
ATOM 9242 O O . ALA A 1 45 ? -6.450 -9.210 8.332 1.00 0.00 45 ALA A O 6
ATOM 9249 N N . SER A 1 46 ? -4.736 -8.877 6.924 1.00 0.00 46 SER A N 6
ATOM 9250 C CA . SER A 1 46 ? -5.604 -8.709 5.762 1.00 0.00 46 SER A CA 6
ATOM 9251 C C . SER A 1 46 ? -6.126 -10.050 5.252 1.00 0.00 46 SER A C 6
ATOM 9252 O O . SER A 1 46 ? -5.615 -11.116 5.620 1.00 0.00 46 SER A O 6
ATOM 9260 N N . SER A 1 47 ? -7.136 -9.987 4.391 1.00 0.00 47 SER A N 6
ATOM 9261 C CA . SER A 1 47 ? -7.798 -11.178 3.867 1.00 0.00 47 SER A CA 6
ATOM 9262 C C . SER A 1 47 ? -6.965 -11.877 2.786 1.00 0.00 47 SER A C 6
ATOM 9263 O O . SER A 1 47 ? -7.453 -12.788 2.110 1.00 0.00 47 SER A O 6
ATOM 9271 N N . LEU A 1 48 ? -5.717 -11.453 2.621 1.00 0.00 48 LEU A N 6
ATOM 9272 C CA . LEU A 1 48 ? -4.815 -12.083 1.667 1.00 0.00 48 LEU A CA 6
ATOM 9273 C C . LEU A 1 48 ? -4.538 -13.531 2.062 1.00 0.00 48 LEU A C 6
ATOM 9274 O O . LEU A 1 48 ? -4.438 -13.853 3.245 1.00 0.00 48 LEU A O 6
ATOM 9290 N N . PRO A 1 49 ? -4.431 -14.430 1.078 1.00 0.00 49 PRO A N 6
ATOM 9291 C CA . PRO A 1 49 ? -4.069 -15.825 1.328 1.00 0.00 49 PRO A CA 6
ATOM 9292 C C . PRO A 1 49 ? -2.632 -15.946 1.826 1.00 0.00 49 PRO A C 6
ATOM 9293 O O . PRO A 1 49 ? -1.735 -15.284 1.298 1.00 0.00 49 PRO A O 6
ATOM 9304 N N . PRO A 1 50 ? -2.398 -16.792 2.846 1.00 0.00 50 PRO A N 6
ATOM 9305 C CA . PRO A 1 50 ? -1.063 -17.006 3.421 1.00 0.00 50 PRO A CA 6
ATOM 9306 C C . PRO A 1 50 ? -0.034 -17.390 2.363 1.00 0.00 50 PRO A C 6
ATOM 9307 O O . PRO A 1 50 ? 1.149 -17.089 2.496 1.00 0.00 50 PRO A O 6
ATOM 9318 N N . PHE A 1 51 ? -0.506 -18.043 1.305 1.00 0.00 51 PHE A N 6
ATOM 9319 C CA . PHE A 1 51 ? 0.336 -18.394 0.167 1.00 0.00 51 PHE A CA 6
ATOM 9320 C C . PHE A 1 51 ? 1.079 -17.161 -0.353 1.00 0.00 51 PHE A C 6
ATOM 9321 O O . PHE A 1 51 ? 2.285 -17.201 -0.599 1.00 0.00 51 PHE A O 6
ATOM 9338 N N . TYR A 1 52 ? 0.345 -16.067 -0.511 1.00 0.00 52 TYR A N 6
ATOM 9339 C CA . TYR A 1 52 ? 0.915 -14.813 -0.964 1.00 0.00 52 TYR A CA 6
ATOM 9340 C C . TYR A 1 52 ? 1.674 -14.108 0.156 1.00 0.00 52 TYR A C 6
ATOM 9341 O O . TYR A 1 52 ? 2.691 -13.460 -0.089 1.00 0.00 52 TYR A O 6
ATOM 9359 N N . LYS A 1 53 ? 1.177 -14.245 1.384 1.00 0.00 53 LYS A N 6
ATOM 9360 C CA . LYS A 1 53 ? 1.802 -13.608 2.543 1.00 0.00 53 LYS A CA 6
ATOM 9361 C C . LYS A 1 53 ? 3.223 -14.121 2.753 1.00 0.00 53 LYS A C 6
ATOM 9362 O O . LYS A 1 53 ? 4.142 -13.332 2.982 1.00 0.00 53 LYS A O 6
ATOM 9381 N N . GLU A 1 54 ? 3.403 -15.436 2.657 1.00 0.00 54 GLU A N 6
ATOM 9382 C CA . GLU A 1 54 ? 4.727 -16.037 2.790 1.00 0.00 54 GLU A CA 6
ATOM 9383 C C . GLU A 1 54 ? 5.693 -15.495 1.737 1.00 0.00 54 GLU A C 6
ATOM 9384 O O . GLU A 1 54 ? 6.867 -15.266 2.028 1.00 0.00 54 GLU A O 6
ATOM 9396 N N . ARG A 1 55 ? 5.190 -15.284 0.522 1.00 0.00 55 ARG A N 6
ATOM 9397 C CA . ARG A 1 55 ? 6.003 -14.748 -0.568 1.00 0.00 55 ARG A CA 6
ATOM 9398 C C . ARG A 1 55 ? 6.481 -13.335 -0.242 1.00 0.00 55 ARG A C 6
ATOM 9399 O O . ARG A 1 55 ? 7.651 -13.006 -0.422 1.00 0.00 55 ARG A O 6
ATOM 9420 N N . LEU A 1 56 ? 5.562 -12.512 0.250 1.00 0.00 56 LEU A N 6
ATOM 9421 C CA . LEU A 1 56 ? 5.873 -11.130 0.607 1.00 0.00 56 LEU A CA 6
ATOM 9422 C C . LEU A 1 56 ? 6.880 -11.070 1.751 1.00 0.00 56 LEU A C 6
ATOM 9423 O O . LEU A 1 56 ? 7.862 -10.327 1.694 1.00 0.00 56 LEU A O 6
ATOM 9439 N N . LEU A 1 57 ? 6.636 -11.866 2.780 1.00 0.00 57 LEU A N 6
ATOM 9440 C CA . LEU A 1 57 ? 7.494 -11.917 3.946 1.00 0.00 57 LEU A CA 6
ATOM 9441 C C . LEU A 1 57 ? 8.893 -12.430 3.607 1.00 0.00 57 LEU A C 6
ATOM 9442 O O . LEU A 1 57 ? 9.866 -12.122 4.300 1.00 0.00 57 LEU A O 6
ATOM 9458 N N . ALA A 1 58 ? 8.994 -13.203 2.538 1.00 0.00 58 ALA A N 6
ATOM 9459 C CA . ALA A 1 58 ? 10.262 -13.800 2.146 1.00 0.00 58 ALA A CA 6
ATOM 9460 C C . ALA A 1 58 ? 11.010 -12.933 1.143 1.00 0.00 58 ALA A C 6
ATOM 9461 O O . ALA A 1 58 ? 12.032 -13.354 0.597 1.00 0.00 58 ALA A O 6
ATOM 9468 N N . LEU A 1 59 ? 10.528 -11.717 0.915 1.00 0.00 59 LEU A N 6
ATOM 9469 C CA . LEU A 1 59 ? 11.139 -10.846 -0.060 1.00 0.00 59 LEU A CA 6
ATOM 9470 C C . LEU A 1 59 ? 12.389 -10.196 0.521 1.00 0.00 59 LEU A C 6
ATOM 9471 O O . LEU A 1 59 ? 12.563 -10.121 1.737 1.00 0.00 59 LEU A O 6
ATOM 9487 N N . ASN A 1 60 ? 13.244 -9.726 -0.361 1.00 0.00 60 ASN A N 6
ATOM 9488 C CA . ASN A 1 60 ? 14.514 -9.130 0.024 1.00 0.00 60 ASN A CA 6
ATOM 9489 C C . ASN A 1 60 ? 14.375 -7.619 0.077 1.00 0.00 60 ASN A C 6
ATOM 9490 O O . ASN A 1 60 ? 15.359 -6.880 0.083 1.00 0.00 60 ASN A O 6
ATOM 9501 N N . ASP A 1 61 ? 13.139 -7.158 0.116 1.00 0.00 61 ASP A N 6
ATOM 9502 C CA . ASP A 1 61 ? 12.870 -5.739 0.014 1.00 0.00 61 ASP A CA 6
ATOM 9503 C C . ASP A 1 61 ? 12.921 -5.085 1.390 1.00 0.00 61 ASP A C 6
ATOM 9504 O O . ASP A 1 61 ? 12.806 -5.754 2.415 1.00 0.00 61 ASP A O 6
ATOM 9513 N N . SER A 1 62 ? 13.082 -3.778 1.396 1.00 0.00 62 SER A N 6
ATOM 9514 C CA . SER A 1 62 ? 13.268 -3.027 2.631 1.00 0.00 62 SER A CA 6
ATOM 9515 C C . SER A 1 62 ? 11.975 -2.338 3.072 1.00 0.00 62 SER A C 6
ATOM 9516 O O . SER A 1 62 ? 11.857 -1.904 4.219 1.00 0.00 62 SER A O 6
ATOM 9524 N N . ARG A 1 63 ? 11.010 -2.234 2.160 1.00 0.00 63 ARG A N 6
ATOM 9525 C CA . ARG A 1 63 ? 9.737 -1.595 2.475 1.00 0.00 63 ARG A CA 6
ATOM 9526 C C . ARG A 1 63 ? 8.889 -2.538 3.319 1.00 0.00 63 ARG A C 6
ATOM 9527 O O . ARG A 1 63 ? 8.190 -2.116 4.241 1.00 0.00 63 ARG A O 6
ATOM 9548 N N . ILE A 1 64 ? 8.959 -3.818 2.985 1.00 0.00 64 ILE A N 6
ATOM 9549 C CA . ILE A 1 64 ? 8.215 -4.842 3.696 1.00 0.00 64 ILE A CA 6
ATOM 9550 C C . ILE A 1 64 ? 8.837 -5.108 5.061 1.00 0.00 64 ILE A C 6
ATOM 9551 O O . ILE A 1 64 ? 9.939 -5.655 5.158 1.00 0.00 64 ILE A O 6
ATOM 9567 N N . THR A 1 65 ? 8.142 -4.702 6.112 1.00 0.00 65 THR A N 6
ATOM 9568 C CA . THR A 1 65 ? 8.637 -4.882 7.463 1.00 0.00 65 THR A CA 6
ATOM 9569 C C . THR A 1 65 ? 8.427 -6.318 7.937 1.00 0.00 65 THR A C 6
ATOM 9570 O O . THR A 1 65 ? 7.592 -7.048 7.393 1.00 0.00 65 THR A O 6
ATOM 9581 N N . SER A 1 66 ? 9.164 -6.711 8.967 1.00 0.00 66 SER A N 6
ATOM 9582 C CA . SER A 1 66 ? 9.232 -8.105 9.389 1.00 0.00 66 SER A CA 6
ATOM 9583 C C . SER A 1 66 ? 7.956 -8.555 10.102 1.00 0.00 66 SER A C 6
ATOM 9584 O O . SER A 1 66 ? 7.802 -9.731 10.434 1.00 0.00 66 SER A O 6
ATOM 9592 N N . ASP A 1 67 ? 7.043 -7.626 10.341 1.00 0.00 67 ASP A N 6
ATOM 9593 C CA . ASP A 1 67 ? 5.769 -7.955 10.969 1.00 0.00 67 ASP A CA 6
ATOM 9594 C C . ASP A 1 67 ? 4.668 -8.089 9.925 1.00 0.00 67 ASP A C 6
ATOM 9595 O O . ASP A 1 67 ? 3.518 -8.375 10.257 1.00 0.00 67 ASP A O 6
ATOM 9604 N N . GLY A 1 68 ? 5.032 -7.901 8.661 1.00 0.00 68 GLY A N 6
ATOM 9605 C CA . GLY A 1 68 ? 4.057 -7.995 7.593 1.00 0.00 68 GLY A CA 6
ATOM 9606 C C . GLY A 1 68 ? 3.098 -6.827 7.602 1.00 0.00 68 GLY A C 6
ATOM 9607 O O . GLY A 1 68 ? 1.882 -7.009 7.571 1.00 0.00 68 GLY A O 6
ATOM 9611 N N . VAL A 1 69 ? 3.646 -5.625 7.654 1.00 0.00 69 VAL A N 6
ATOM 9612 C CA . VAL A 1 69 ? 2.835 -4.421 7.708 1.00 0.00 69 VAL A CA 6
ATOM 9613 C C . VAL A 1 69 ? 3.293 -3.430 6.644 1.00 0.00 69 VAL A C 6
ATOM 9614 O O . VAL A 1 69 ? 4.488 -3.257 6.419 1.00 0.00 69 VAL A O 6
ATOM 9627 N N . ILE A 1 70 ? 2.336 -2.810 5.973 1.00 0.00 70 ILE A N 6
ATOM 9628 C CA . ILE A 1 70 ? 2.636 -1.782 4.992 1.00 0.00 70 ILE A CA 6
ATOM 9629 C C . ILE A 1 70 ? 2.333 -0.404 5.569 1.00 0.00 70 ILE A C 6
ATOM 9630 O O . ILE A 1 70 ? 1.172 -0.046 5.771 1.00 0.00 70 ILE A O 6
ATOM 9646 N N . VAL A 1 71 ? 3.384 0.348 5.862 1.00 0.00 71 VAL A N 6
ATOM 9647 C CA . VAL A 1 71 ? 3.244 1.713 6.353 1.00 0.00 71 VAL A CA 6
ATOM 9648 C C . VAL A 1 71 ? 4.069 2.649 5.488 1.00 0.00 71 VAL A C 6
ATOM 9649 O O . VAL A 1 71 ? 5.298 2.580 5.483 1.00 0.00 71 VAL A O 6
ATOM 9662 N N . LEU A 1 72 ? 3.394 3.507 4.752 1.00 0.00 72 LEU A N 6
ATOM 9663 C CA . LEU A 1 72 ? 4.066 4.409 3.825 1.00 0.00 72 LEU A CA 6
ATOM 9664 C C . LEU A 1 72 ? 3.516 5.822 3.930 1.00 0.00 72 LEU A C 6
ATOM 9665 O O . LEU A 1 72 ? 2.532 6.078 4.628 1.00 0.00 72 LEU A O 6
ATOM 9681 N N . LYS A 1 73 ? 4.163 6.720 3.210 1.00 0.00 73 LYS A N 6
ATOM 9682 C CA . LYS A 1 73 ? 3.764 8.114 3.134 1.00 0.00 73 LYS A CA 6
ATOM 9683 C C . LYS A 1 73 ? 3.791 8.536 1.673 1.00 0.00 73 LYS A C 6
ATOM 9684 O O . LYS A 1 73 ? 4.855 8.682 1.074 1.00 0.00 73 LYS A O 6
ATOM 9703 N N . ALA A 1 74 ? 2.616 8.696 1.107 1.00 0.00 74 ALA A N 6
ATOM 9704 C CA . ALA A 1 74 ? 2.466 8.928 -0.322 1.00 0.00 74 ALA A CA 6
ATOM 9705 C C . ALA A 1 74 ? 2.406 10.413 -0.647 1.00 0.00 74 ALA A C 6
ATOM 9706 O O . ALA A 1 74 ? 1.479 11.114 -0.244 1.00 0.00 74 ALA A O 6
ATOM 9713 N N . GLN A 1 75 ? 3.413 10.878 -1.366 1.00 0.00 75 GLN A N 6
ATOM 9714 C CA . GLN A 1 75 ? 3.462 12.249 -1.842 1.00 0.00 75 GLN A CA 6
ATOM 9715 C C . GLN A 1 75 ? 4.218 12.290 -3.164 1.00 0.00 75 GLN A C 6
ATOM 9716 O O . GLN A 1 75 ? 5.447 12.329 -3.189 1.00 0.00 75 GLN A O 6
ATOM 9730 N N . GLN A 1 76 ? 3.480 12.235 -4.262 1.00 0.00 76 GLN A N 6
ATOM 9731 C CA . GLN A 1 76 ? 4.086 12.149 -5.579 1.00 0.00 76 GLN A CA 6
ATOM 9732 C C . GLN A 1 76 ? 3.333 13.008 -6.589 1.00 0.00 76 GLN A C 6
ATOM 9733 O O . GLN A 1 76 ? 3.869 13.984 -7.113 1.00 0.00 76 GLN A O 6
ATOM 9747 N N . TYR A 1 77 ? 2.081 12.645 -6.837 1.00 0.00 77 TYR A N 6
ATOM 9748 C CA . TYR A 1 77 ? 1.283 13.280 -7.873 1.00 0.00 77 TYR A CA 6
ATOM 9749 C C . TYR A 1 77 ? 0.730 14.618 -7.381 1.00 0.00 77 TYR A C 6
ATOM 9750 O O . TYR A 1 77 ? 0.913 14.991 -6.217 1.00 0.00 77 TYR A O 6
ATOM 9768 N N . ARG A 1 78 ? 0.054 15.326 -8.278 1.00 0.00 78 ARG A N 6
ATOM 9769 C CA . ARG A 1 78 ? -0.488 16.650 -7.996 1.00 0.00 78 ARG A CA 6
ATOM 9770 C C . ARG A 1 78 ? -1.468 16.627 -6.829 1.00 0.00 78 ARG A C 6
ATOM 9771 O O . ARG A 1 78 ? -1.281 17.329 -5.836 1.00 0.00 78 ARG A O 6
ATOM 9792 N N . THR A 1 79 ? -2.509 15.817 -6.946 1.00 0.00 79 THR A N 6
ATOM 9793 C CA . THR A 1 79 ? -3.610 15.865 -6.001 1.00 0.00 79 THR A CA 6
ATOM 9794 C C . THR A 1 79 ? -3.609 14.668 -5.058 1.00 0.00 79 THR A C 6
ATOM 9795 O O . THR A 1 79 ? -3.012 13.627 -5.346 1.00 0.00 79 THR A O 6
ATOM 9806 N N . GLN A 1 80 ? -4.284 14.843 -3.932 1.00 0.00 80 GLN A N 6
ATOM 9807 C CA . GLN A 1 80 ? -4.487 13.779 -2.956 1.00 0.00 80 GLN A CA 6
ATOM 9808 C C . GLN A 1 80 ? -5.247 12.611 -3.582 1.00 0.00 80 GLN A C 6
ATOM 9809 O O . GLN A 1 80 ? -4.971 11.447 -3.291 1.00 0.00 80 GLN A O 6
ATOM 9823 N N . GLU A 1 81 ? -6.194 12.942 -4.457 1.00 0.00 81 GLU A N 6
ATOM 9824 C CA . GLU A 1 81 ? -7.012 11.942 -5.132 1.00 0.00 81 GLU A CA 6
ATOM 9825 C C . GLU A 1 81 ? -6.153 11.026 -6.000 1.00 0.00 81 GLU A C 6
ATOM 9826 O O . GLU A 1 81 ? -6.235 9.802 -5.898 1.00 0.00 81 GLU A O 6
ATOM 9838 N N . GLN A 1 82 ? -5.318 11.624 -6.845 1.00 0.00 82 GLN A N 6
ATOM 9839 C CA . GLN A 1 82 ? -4.460 10.846 -7.728 1.00 0.00 82 GLN A CA 6
ATOM 9840 C C . GLN A 1 82 ? -3.414 10.067 -6.936 1.00 0.00 82 GLN A C 6
ATOM 9841 O O . GLN A 1 82 ? -3.033 8.967 -7.324 1.00 0.00 82 GLN A O 6
ATOM 9855 N N . ASN A 1 83 ? -2.962 10.633 -5.821 1.00 0.00 83 ASN A N 6
ATOM 9856 C CA . ASN A 1 83 ? -2.016 9.938 -4.949 1.00 0.00 83 ASN A CA 6
ATOM 9857 C C . ASN A 1 83 ? -2.659 8.707 -4.324 1.00 0.00 83 ASN A C 6
ATOM 9858 O O . ASN A 1 83 ? -1.997 7.688 -4.127 1.00 0.00 83 ASN A O 6
ATOM 9869 N N . ARG A 1 84 ? -3.951 8.803 -4.010 1.00 0.00 84 ARG A N 6
ATOM 9870 C CA . ARG A 1 84 ? -4.698 7.677 -3.498 1.00 0.00 84 ARG A CA 6
ATOM 9871 C C . ARG A 1 84 ? -4.704 6.552 -4.519 1.00 0.00 84 ARG A C 6
ATOM 9872 O O . ARG A 1 84 ? -4.337 5.414 -4.224 1.00 0.00 84 ARG A O 6
ATOM 9893 N N . ALA A 1 85 ? -5.124 6.903 -5.724 1.00 0.00 85 ALA A N 6
ATOM 9894 C CA . ALA A 1 85 ? -5.212 5.953 -6.826 1.00 0.00 85 ALA A CA 6
ATOM 9895 C C . ALA A 1 85 ? -3.854 5.339 -7.162 1.00 0.00 85 ALA A C 6
ATOM 9896 O O . ALA A 1 85 ? -3.762 4.144 -7.440 1.00 0.00 85 ALA A O 6
ATOM 9903 N N . ASP A 1 86 ? -2.807 6.164 -7.140 1.00 0.00 86 ASP A N 6
ATOM 9904 C CA . ASP A 1 86 ? -1.449 5.704 -7.435 1.00 0.00 86 ASP A CA 6
ATOM 9905 C C . ASP A 1 86 ? -0.997 4.668 -6.417 1.00 0.00 86 ASP A C 6
ATOM 9906 O O . ASP A 1 86 ? -0.605 3.555 -6.774 1.00 0.00 86 ASP A O 6
ATOM 9915 N N . ALA A 1 87 ? -1.089 5.039 -5.149 1.00 0.00 87 ALA A N 6
ATOM 9916 C CA . ALA A 1 87 ? -0.646 4.182 -4.058 1.00 0.00 87 ALA A CA 6
ATOM 9917 C C . ALA A 1 87 ? -1.400 2.857 -4.037 1.00 0.00 87 ALA A C 6
ATOM 9918 O O . ALA A 1 87 ? -0.791 1.794 -3.917 1.00 0.00 87 ALA A O 6
ATOM 9925 N N . LEU A 1 88 ? -2.719 2.918 -4.165 1.00 0.00 88 LEU A N 6
ATOM 9926 C CA . LEU A 1 88 ? -3.546 1.718 -4.131 1.00 0.00 88 LEU A CA 6
ATOM 9927 C C . LEU A 1 88 ? -3.232 0.794 -5.301 1.00 0.00 88 LEU A C 6
ATOM 9928 O O . LEU A 1 88 ? -3.197 -0.428 -5.145 1.00 0.00 88 LEU A O 6
ATOM 9944 N N . LEU A 1 89 ? -2.998 1.377 -6.471 1.00 0.00 89 LEU A N 6
ATOM 9945 C CA . LEU A 1 89 ? -2.692 0.604 -7.665 1.00 0.00 89 LEU A CA 6
ATOM 9946 C C . LEU A 1 89 ? -1.341 -0.085 -7.504 1.00 0.00 89 LEU A C 6
ATOM 9947 O O . LEU A 1 89 ? -1.208 -1.288 -7.743 1.00 0.00 89 LEU A O 6
ATOM 9963 N N . ARG A 1 90 ? -0.350 0.677 -7.068 1.00 0.00 90 ARG A N 6
ATOM 9964 C CA . ARG A 1 90 ? 1.004 0.163 -6.906 1.00 0.00 90 ARG A CA 6
ATOM 9965 C C . ARG A 1 90 ? 1.083 -0.832 -5.752 1.00 0.00 90 ARG A C 6
ATOM 9966 O O . ARG A 1 90 ? 1.924 -1.730 -5.759 1.00 0.00 90 ARG A O 6
ATOM 9987 N N . LEU A 1 91 ? 0.208 -0.665 -4.766 1.00 0.00 91 LEU A N 6
ATOM 9988 C CA . LEU A 1 91 ? 0.114 -1.606 -3.657 1.00 0.00 91 LEU A CA 6
ATOM 9989 C C . LEU A 1 91 ? -0.325 -2.971 -4.162 1.00 0.00 91 LEU A C 6
ATOM 9990 O O . LEU A 1 91 ? 0.316 -3.987 -3.888 1.00 0.00 91 LEU A O 6
ATOM 10006 N N . SER A 1 92 ? -1.415 -2.985 -4.917 1.00 0.00 92 SER A N 6
ATOM 10007 C CA . SER A 1 92 ? -1.923 -4.220 -5.495 1.00 0.00 92 SER A CA 6
ATOM 10008 C C . SER A 1 92 ? -0.933 -4.786 -6.501 1.00 0.00 92 SER A C 6
ATOM 10009 O O . SER A 1 92 ? -0.777 -6.003 -6.620 1.00 0.00 92 SER A O 6
ATOM 10017 N N . GLU A 1 93 ? -0.260 -3.886 -7.212 1.00 0.00 93 GLU A N 6
ATOM 10018 C CA . GLU A 1 93 ? 0.789 -4.265 -8.146 1.00 0.00 93 GLU A CA 6
ATOM 10019 C C . GLU A 1 93 ? 1.837 -5.080 -7.411 1.00 0.00 93 GLU A C 6
ATOM 10020 O O . GLU A 1 93 ? 2.114 -6.211 -7.775 1.00 0.00 93 GLU A O 6
ATOM 10032 N N . LEU A 1 94 ? 2.356 -4.499 -6.334 1.00 0.00 94 LEU A N 6
ATOM 10033 C CA . LEU A 1 94 ? 3.399 -5.121 -5.526 1.00 0.00 94 LEU A CA 6
ATOM 10034 C C . LEU A 1 94 ? 2.999 -6.539 -5.116 1.00 0.00 94 LEU A C 6
ATOM 10035 O O . LEU A 1 94 ? 3.778 -7.476 -5.269 1.00 0.00 94 LEU A O 6
ATOM 10051 N N . ILE A 1 95 ? 1.775 -6.688 -4.625 1.00 0.00 95 ILE A N 6
ATOM 10052 C CA . ILE A 1 95 ? 1.300 -7.972 -4.109 1.00 0.00 95 ILE A CA 6
ATOM 10053 C C . ILE A 1 95 ? 1.255 -9.043 -5.201 1.00 0.00 95 ILE A C 6
ATOM 10054 O O . ILE A 1 95 ? 1.809 -10.133 -5.042 1.00 0.00 95 ILE A O 6
ATOM 10070 N N . VAL A 1 96 ? 0.604 -8.727 -6.311 1.00 0.00 96 VAL A N 6
ATOM 10071 C CA . VAL A 1 96 ? 0.428 -9.689 -7.397 1.00 0.00 96 VAL A CA 6
ATOM 10072 C C . VAL A 1 96 ? 1.746 -9.904 -8.150 1.00 0.00 96 VAL A C 6
ATOM 10073 O O . VAL A 1 96 ? 2.043 -11.000 -8.625 1.00 0.00 96 VAL A O 6
ATOM 10086 N N . ASN A 1 97 ? 2.532 -8.845 -8.247 1.00 0.00 97 ASN A N 6
ATOM 10087 C CA . ASN A 1 97 ? 3.819 -8.872 -8.930 1.00 0.00 97 ASN A CA 6
ATOM 10088 C C . ASN A 1 97 ? 4.821 -9.734 -8.169 1.00 0.00 97 ASN A C 6
ATOM 10089 O O . ASN A 1 97 ? 5.547 -10.531 -8.764 1.00 0.00 97 ASN A O 6
ATOM 10100 N N . ALA A 1 98 ? 4.826 -9.596 -6.848 1.00 0.00 98 ALA A N 6
ATOM 10101 C CA . ALA A 1 98 ? 5.721 -10.373 -5.993 1.00 0.00 98 ALA A CA 6
ATOM 10102 C C . ALA A 1 98 ? 5.410 -11.865 -6.057 1.00 0.00 98 ALA A C 6
ATOM 10103 O O . ALA A 1 98 ? 6.204 -12.692 -5.626 1.00 0.00 98 ALA A O 6
ATOM 10110 N N . ALA A 1 99 ? 4.250 -12.207 -6.603 1.00 0.00 99 ALA A N 6
ATOM 10111 C CA . ALA A 1 99 ? 3.858 -13.604 -6.753 1.00 0.00 99 ALA A CA 6
ATOM 10112 C C . ALA A 1 99 ? 4.704 -14.303 -7.819 1.00 0.00 99 ALA A C 6
ATOM 10113 O O . ALA A 1 99 ? 4.776 -15.530 -7.864 1.00 0.00 99 ALA A O 6
ATOM 10120 N N . LYS A 1 100 ? 5.330 -13.511 -8.680 1.00 0.00 100 LYS A N 6
ATOM 10121 C CA . LYS A 1 100 ? 6.229 -14.038 -9.702 1.00 0.00 100 LYS A CA 6
ATOM 10122 C C . LYS A 1 100 ? 7.668 -13.975 -9.216 1.00 0.00 100 LYS A C 6
ATOM 10123 O O . LYS A 1 100 ? 8.567 -14.582 -9.799 1.00 0.00 100 LYS A O 6
ATOM 10142 N N . LEU A 1 101 ? 7.865 -13.237 -8.145 1.00 0.00 101 LEU A N 6
ATOM 10143 C CA . LEU A 1 101 ? 9.168 -12.820 -7.721 1.00 0.00 101 LEU A CA 6
ATOM 10144 C C . LEU A 1 101 ? 9.612 -13.547 -6.446 1.00 0.00 101 LEU A C 6
ATOM 10145 O O . LEU A 1 101 ? 8.788 -13.914 -5.608 1.00 0.00 101 LEU A O 6
ATOM 10161 N N . GLU A 1 102 ? 10.916 -13.778 -6.333 1.00 0.00 102 GLU A N 6
ATOM 10162 C CA . GLU A 1 102 ? 11.511 -14.349 -5.128 1.00 0.00 102 GLU A CA 6
ATOM 10163 C C . GLU A 1 102 ? 12.968 -13.901 -5.059 1.00 0.00 102 GLU A C 6
ATOM 10164 O O . GLU A 1 102 ? 13.811 -14.399 -5.809 1.00 0.00 102 GLU A O 6
ATOM 10176 N N . HIS A 1 103 ? 13.250 -12.938 -4.178 1.00 0.00 103 HIS A N 6
ATOM 10177 C CA . HIS A 1 103 ? 14.569 -12.309 -4.119 1.00 0.00 103 HIS A CA 6
ATOM 10178 C C . HIS A 1 103 ? 14.922 -11.697 -5.473 1.00 0.00 103 HIS A C 6
ATOM 10179 O O . HIS A 1 103 ? 14.038 -11.467 -6.293 1.00 0.00 103 HIS A O 6
ATOM 10194 N N . HIS A 1 104 ? 16.205 -11.401 -5.691 1.00 0.00 104 HIS A N 6
ATOM 10195 C CA . HIS A 1 104 ? 16.680 -10.878 -6.984 1.00 0.00 104 HIS A CA 6
ATOM 10196 C C . HIS A 1 104 ? 16.083 -9.499 -7.271 1.00 0.00 104 HIS A C 6
ATOM 10197 O O . HIS A 1 104 ? 16.151 -9.004 -8.397 1.00 0.00 104 HIS A O 6
ATOM 10212 N N . HIS A 1 105 ? 15.522 -8.876 -6.247 1.00 0.00 105 HIS A N 6
ATOM 10213 C CA . HIS A 1 105 ? 14.817 -7.614 -6.404 1.00 0.00 105 HIS A CA 6
ATOM 10214 C C . HIS A 1 105 ? 15.278 -6.647 -5.327 1.00 0.00 105 HIS A C 6
ATOM 10215 O O . HIS A 1 105 ? 15.738 -7.079 -4.265 1.00 0.00 105 HIS A O 6
ATOM 10230 N N . HIS A 1 106 ? 15.174 -5.351 -5.623 1.00 0.00 106 HIS A N 6
ATOM 10231 C CA . HIS A 1 106 ? 15.596 -4.273 -4.719 1.00 0.00 106 HIS A CA 6
ATOM 10232 C C . HIS A 1 106 ? 17.113 -4.124 -4.757 1.00 0.00 106 HIS A C 6
ATOM 10233 O O . HIS A 1 106 ? 17.639 -3.011 -4.789 1.00 0.00 106 HIS A O 6
ATOM 10248 N N . HIS A 1 107 ? 17.811 -5.247 -4.757 1.00 0.00 107 HIS A N 6
ATOM 10249 C CA . HIS A 1 107 ? 19.255 -5.257 -4.918 1.00 0.00 107 HIS A CA 6
ATOM 10250 C C . HIS A 1 107 ? 19.687 -6.597 -5.499 1.00 0.00 107 HIS A C 6
ATOM 10251 O O . HIS A 1 107 ? 19.395 -7.649 -4.932 1.00 0.00 107 HIS A O 6
ATOM 10266 N N . HIS A 1 108 ? 20.350 -6.555 -6.644 1.00 0.00 108 HIS A N 6
ATOM 10267 C CA . HIS A 1 108 ? 20.852 -7.766 -7.278 1.00 0.00 108 HIS A CA 6
ATOM 10268 C C . HIS A 1 108 ? 22.055 -7.433 -8.148 1.00 0.00 108 HIS A C 6
ATOM 10269 O O . HIS A 1 108 ? 21.949 -6.510 -8.979 1.00 0.00 108 HIS A O 6
ATOM 10285 N N . MET A 1 1 ? -13.656 -3.105 -3.321 1.00 0.00 1 MET A N 7
ATOM 10286 C CA . MET A 1 1 ? -12.976 -4.385 -3.027 1.00 0.00 1 MET A CA 7
ATOM 10287 C C . MET A 1 1 ? -11.946 -4.700 -4.098 1.00 0.00 1 MET A C 7
ATOM 10288 O O . MET A 1 1 ? -12.256 -4.714 -5.290 1.00 0.00 1 MET A O 7
ATOM 10304 N N . LEU A 1 2 ? -10.722 -4.957 -3.666 1.00 0.00 2 LEU A N 7
ATOM 10305 C CA . LEU A 1 2 ? -9.637 -5.271 -4.571 1.00 0.00 2 LEU A CA 7
ATOM 10306 C C . LEU A 1 2 ? -9.671 -6.747 -4.939 1.00 0.00 2 LEU A C 7
ATOM 10307 O O . LEU A 1 2 ? -9.199 -7.604 -4.191 1.00 0.00 2 LEU A O 7
ATOM 10323 N N . VAL A 1 3 ? -10.283 -7.041 -6.068 1.00 0.00 3 VAL A N 7
ATOM 10324 C CA . VAL A 1 3 ? -10.313 -8.399 -6.585 1.00 0.00 3 VAL A CA 7
ATOM 10325 C C . VAL A 1 3 ? -9.011 -8.711 -7.305 1.00 0.00 3 VAL A C 7
ATOM 10326 O O . VAL A 1 3 ? -8.736 -8.163 -8.374 1.00 0.00 3 VAL A O 7
ATOM 10339 N N . ILE A 1 4 ? -8.206 -9.578 -6.709 1.00 0.00 4 ILE A N 7
ATOM 10340 C CA . ILE A 1 4 ? -6.935 -9.973 -7.298 1.00 0.00 4 ILE A CA 7
ATOM 10341 C C . ILE A 1 4 ? -7.111 -11.242 -8.119 1.00 0.00 4 ILE A C 7
ATOM 10342 O O . ILE A 1 4 ? -6.521 -11.398 -9.189 1.00 0.00 4 ILE A O 7
ATOM 10358 N N . SER A 1 5 ? -7.945 -12.137 -7.618 1.00 0.00 5 SER A N 7
ATOM 10359 C CA . SER A 1 5 ? -8.200 -13.399 -8.278 1.00 0.00 5 SER A CA 7
ATOM 10360 C C . SER A 1 5 ? -9.601 -13.881 -7.931 1.00 0.00 5 SER A C 7
ATOM 10361 O O . SER A 1 5 ? -10.260 -13.310 -7.061 1.00 0.00 5 SER A O 7
ATOM 10369 N N . ASN A 1 6 ? -10.045 -14.934 -8.599 1.00 0.00 6 ASN A N 7
ATOM 10370 C CA . ASN A 1 6 ? -11.354 -15.517 -8.337 1.00 0.00 6 ASN A CA 7
ATOM 10371 C C . ASN A 1 6 ? -11.406 -16.079 -6.922 1.00 0.00 6 ASN A C 7
ATOM 10372 O O . ASN A 1 6 ? -12.466 -16.136 -6.297 1.00 0.00 6 ASN A O 7
ATOM 10383 N N . ASN A 1 7 ? -10.247 -16.476 -6.415 1.00 0.00 7 ASN A N 7
ATOM 10384 C CA . ASN A 1 7 ? -10.159 -17.070 -5.086 1.00 0.00 7 ASN A CA 7
ATOM 10385 C C . ASN A 1 7 ? -9.506 -16.114 -4.095 1.00 0.00 7 ASN A C 7
ATOM 10386 O O . ASN A 1 7 ? -9.248 -16.477 -2.949 1.00 0.00 7 ASN A O 7
ATOM 10397 N N . VAL A 1 8 ? -9.245 -14.890 -4.535 1.00 0.00 8 VAL A N 7
ATOM 10398 C CA . VAL A 1 8 ? -8.594 -13.894 -3.683 1.00 0.00 8 VAL A CA 7
ATOM 10399 C C . VAL A 1 8 ? -9.281 -12.539 -3.814 1.00 0.00 8 VAL A C 7
ATOM 10400 O O . VAL A 1 8 ? -9.292 -11.933 -4.889 1.00 0.00 8 VAL A O 7
ATOM 10413 N N . HIS A 1 9 ? -9.827 -12.057 -2.709 1.00 0.00 9 HIS A N 7
ATOM 10414 C CA . HIS A 1 9 ? -10.507 -10.770 -2.678 1.00 0.00 9 HIS A CA 7
ATOM 10415 C C . HIS A 1 9 ? -10.040 -9.985 -1.461 1.00 0.00 9 HIS A C 7
ATOM 10416 O O . HIS A 1 9 ? -9.893 -10.551 -0.382 1.00 0.00 9 HIS A O 7
ATOM 10431 N N . LEU A 1 10 ? -9.787 -8.700 -1.636 1.00 0.00 10 LEU A N 7
ATOM 10432 C CA . LEU A 1 10 ? -9.367 -7.859 -0.527 1.00 0.00 10 LEU A CA 7
ATOM 10433 C C . LEU A 1 10 ? -10.418 -6.800 -0.220 1.00 0.00 10 LEU A C 7
ATOM 10434 O O . LEU A 1 10 ? -10.703 -5.934 -1.049 1.00 0.00 10 LEU A O 7
ATOM 10450 N N . PRO A 1 11 ? -11.027 -6.875 0.967 1.00 0.00 11 PRO A N 7
ATOM 10451 C CA . PRO A 1 11 ? -12.010 -5.891 1.419 1.00 0.00 11 PRO A CA 7
ATOM 10452 C C . PRO A 1 11 ? -11.382 -4.518 1.639 1.00 0.00 11 PRO A C 7
ATOM 10453 O O . PRO A 1 11 ? -10.233 -4.411 2.075 1.00 0.00 11 PRO A O 7
ATOM 10464 N N . ASP A 1 12 ? -12.148 -3.474 1.354 1.00 0.00 12 ASP A N 7
ATOM 10465 C CA . ASP A 1 12 ? -11.678 -2.103 1.476 1.00 0.00 12 ASP A CA 7
ATOM 10466 C C . ASP A 1 12 ? -11.322 -1.768 2.913 1.00 0.00 12 ASP A C 7
ATOM 10467 O O . ASP A 1 12 ? -10.459 -0.933 3.178 1.00 0.00 12 ASP A O 7
ATOM 10476 N N . ALA A 1 13 ? -12.003 -2.432 3.830 1.00 0.00 13 ALA A N 7
ATOM 10477 C CA . ALA A 1 13 ? -11.775 -2.253 5.257 1.00 0.00 13 ALA A CA 7
ATOM 10478 C C . ALA A 1 13 ? -10.355 -2.641 5.668 1.00 0.00 13 ALA A C 7
ATOM 10479 O O . ALA A 1 13 ? -9.853 -2.176 6.689 1.00 0.00 13 ALA A O 7
ATOM 10486 N N . GLU A 1 14 ? -9.702 -3.488 4.873 1.00 0.00 14 GLU A N 7
ATOM 10487 C CA . GLU A 1 14 ? -8.363 -3.957 5.207 1.00 0.00 14 GLU A CA 7
ATOM 10488 C C . GLU A 1 14 ? -7.298 -3.011 4.654 1.00 0.00 14 GLU A C 7
ATOM 10489 O O . GLU A 1 14 ? -6.104 -3.306 4.694 1.00 0.00 14 GLU A O 7
ATOM 10501 N N . ILE A 1 15 ? -7.741 -1.870 4.150 1.00 0.00 15 ILE A N 7
ATOM 10502 C CA . ILE A 1 15 ? -6.836 -0.836 3.672 1.00 0.00 15 ILE A CA 7
ATOM 10503 C C . ILE A 1 15 ? -7.126 0.471 4.400 1.00 0.00 15 ILE A C 7
ATOM 10504 O O . ILE A 1 15 ? -8.207 1.041 4.258 1.00 0.00 15 ILE A O 7
ATOM 10520 N N . GLU A 1 16 ? -6.164 0.937 5.189 1.00 0.00 16 GLU A N 7
ATOM 10521 C CA . GLU A 1 16 ? -6.353 2.146 5.980 1.00 0.00 16 GLU A CA 7
ATOM 10522 C C . GLU A 1 16 ? -5.651 3.330 5.323 1.00 0.00 16 GLU A C 7
ATOM 10523 O O . GLU A 1 16 ? -4.427 3.335 5.153 1.00 0.00 16 GLU A O 7
ATOM 10535 N N . LEU A 1 17 ? -6.441 4.327 4.958 1.00 0.00 17 LEU A N 7
ATOM 10536 C CA . LEU A 1 17 ? -5.929 5.525 4.306 1.00 0.00 17 LEU A CA 7
ATOM 10537 C C . LEU A 1 17 ? -5.781 6.655 5.316 1.00 0.00 17 LEU A C 7
ATOM 10538 O O . LEU A 1 17 ? -6.767 7.187 5.820 1.00 0.00 17 LEU A O 7
ATOM 10554 N N . THR A 1 18 ? -4.545 7.016 5.615 1.00 0.00 18 THR A N 7
ATOM 10555 C CA . THR A 1 18 ? -4.271 8.115 6.523 1.00 0.00 18 THR A CA 7
ATOM 10556 C C . THR A 1 18 ? -3.775 9.323 5.736 1.00 0.00 18 THR A C 7
ATOM 10557 O O . THR A 1 18 ? -3.135 9.171 4.700 1.00 0.00 18 THR A O 7
ATOM 10568 N N . ALA A 1 19 ? -4.083 10.511 6.216 1.00 0.00 19 ALA A N 7
ATOM 10569 C CA . ALA A 1 19 ? -3.604 11.726 5.582 1.00 0.00 19 ALA A CA 7
ATOM 10570 C C . ALA A 1 19 ? -2.461 12.318 6.391 1.00 0.00 19 ALA A C 7
ATOM 10571 O O . ALA A 1 19 ? -2.546 12.410 7.619 1.00 0.00 19 ALA A O 7
ATOM 10578 N N . ILE A 1 20 ? -1.386 12.687 5.715 1.00 0.00 20 ILE A N 7
ATOM 10579 C CA . ILE A 1 20 ? -0.246 13.295 6.379 1.00 0.00 20 ILE A CA 7
ATOM 10580 C C . ILE A 1 20 ? -0.370 14.811 6.336 1.00 0.00 20 ILE A C 7
ATOM 10581 O O . ILE A 1 20 ? -0.189 15.435 5.287 1.00 0.00 20 ILE A O 7
ATOM 10597 N N . ARG A 1 21 ? -0.702 15.394 7.474 1.00 0.00 21 ARG A N 7
ATOM 10598 C CA . ARG A 1 21 ? -0.883 16.833 7.567 1.00 0.00 21 ARG A CA 7
ATOM 10599 C C . ARG A 1 21 ? 0.463 17.545 7.568 1.00 0.00 21 ARG A C 7
ATOM 10600 O O . ARG A 1 21 ? 1.473 17.000 8.019 1.00 0.00 21 ARG A O 7
ATOM 10621 N N . ALA A 1 22 ? 0.468 18.763 7.064 1.00 0.00 22 ALA A N 7
ATOM 10622 C CA . ALA A 1 22 ? 1.686 19.543 6.996 1.00 0.00 22 ALA A CA 7
ATOM 10623 C C . ALA A 1 22 ? 1.849 20.378 8.254 1.00 0.00 22 ALA A C 7
ATOM 10624 O O . ALA A 1 22 ? 1.000 21.210 8.578 1.00 0.00 22 ALA A O 7
ATOM 10631 N N . GLN A 1 23 ? 2.924 20.126 8.980 1.00 0.00 23 GLN A N 7
ATOM 10632 C CA . GLN A 1 23 ? 3.239 20.900 10.165 1.00 0.00 23 GLN A CA 7
ATOM 10633 C C . GLN A 1 23 ? 3.742 22.280 9.776 1.00 0.00 23 GLN A C 7
ATOM 10634 O O . GLN A 1 23 ? 4.482 22.432 8.798 1.00 0.00 23 GLN A O 7
ATOM 10648 N N . GLY A 1 24 ? 3.325 23.279 10.530 1.00 0.00 24 GLY A N 7
ATOM 10649 C CA . GLY A 1 24 ? 3.735 24.634 10.253 1.00 0.00 24 GLY A CA 7
ATOM 10650 C C . GLY A 1 24 ? 3.547 25.538 11.450 1.00 0.00 24 GLY A C 7
ATOM 10651 O O . GLY A 1 24 ? 2.417 25.864 11.817 1.00 0.00 24 GLY A O 7
ATOM 10655 N N . ALA A 1 25 ? 4.650 25.926 12.067 1.00 0.00 25 ALA A N 7
ATOM 10656 C CA . ALA A 1 25 ? 4.607 26.844 13.191 1.00 0.00 25 ALA A CA 7
ATOM 10657 C C . ALA A 1 25 ? 4.837 28.267 12.705 1.00 0.00 25 ALA A C 7
ATOM 10658 O O . ALA A 1 25 ? 5.720 28.516 11.886 1.00 0.00 25 ALA A O 7
ATOM 10665 N N . GLY A 1 26 ? 4.023 29.192 13.185 1.00 0.00 26 GLY A N 7
ATOM 10666 C CA . GLY A 1 26 ? 4.185 30.581 12.816 1.00 0.00 26 GLY A CA 7
ATOM 10667 C C . GLY A 1 26 ? 2.859 31.296 12.715 1.00 0.00 26 GLY A C 7
ATOM 10668 O O . GLY A 1 26 ? 2.652 32.332 13.348 1.00 0.00 26 GLY A O 7
ATOM 10672 N N . GLY A 1 27 ? 1.956 30.736 11.929 1.00 0.00 27 GLY A N 7
ATOM 10673 C CA . GLY A 1 27 ? 0.647 31.327 11.766 1.00 0.00 27 GLY A CA 7
ATOM 10674 C C . GLY A 1 27 ? 0.062 31.043 10.402 1.00 0.00 27 GLY A C 7
ATOM 10675 O O . GLY A 1 27 ? -0.662 30.064 10.222 1.00 0.00 27 GLY A O 7
ATOM 10679 N N . GLN A 1 28 ? 0.407 31.876 9.434 1.00 0.00 28 GLN A N 7
ATOM 10680 C CA . GLN A 1 28 ? -0.156 31.782 8.111 1.00 0.00 28 GLN A CA 7
ATOM 10681 C C . GLN A 1 28 ? 0.925 31.356 7.129 1.00 0.00 28 GLN A C 7
ATOM 10682 O O . GLN A 1 28 ? 2.105 31.305 7.481 1.00 0.00 28 GLN A O 7
ATOM 10696 N N . ASN A 1 29 ? 0.498 31.025 5.920 1.00 0.00 29 ASN A N 7
ATOM 10697 C CA . ASN A 1 29 ? 1.380 30.595 4.818 1.00 0.00 29 ASN A CA 7
ATOM 10698 C C . ASN A 1 29 ? 1.921 29.181 5.046 1.00 0.00 29 ASN A C 7
ATOM 10699 O O . ASN A 1 29 ? 2.406 28.521 4.126 1.00 0.00 29 ASN A O 7
ATOM 10710 N N . VAL A 1 30 ? 1.808 28.720 6.275 1.00 0.00 30 VAL A N 7
ATOM 10711 C CA . VAL A 1 30 ? 2.182 27.359 6.637 1.00 0.00 30 VAL A CA 7
ATOM 10712 C C . VAL A 1 30 ? 0.940 26.581 7.025 1.00 0.00 30 VAL A C 7
ATOM 10713 O O . VAL A 1 30 ? 1.002 25.519 7.641 1.00 0.00 30 VAL A O 7
ATOM 10726 N N . ASN A 1 31 ? -0.185 27.130 6.623 1.00 0.00 31 ASN A N 7
ATOM 10727 C CA . ASN A 1 31 ? -1.494 26.583 6.950 1.00 0.00 31 ASN A CA 7
ATOM 10728 C C . ASN A 1 31 ? -2.024 25.788 5.760 1.00 0.00 31 ASN A C 7
ATOM 10729 O O . ASN A 1 31 ? -3.223 25.530 5.634 1.00 0.00 31 ASN A O 7
ATOM 10740 N N . LYS A 1 32 ? -1.107 25.402 4.893 1.00 0.00 32 LYS A N 7
ATOM 10741 C CA . LYS A 1 32 ? -1.441 24.660 3.690 1.00 0.00 32 LYS A CA 7
ATOM 10742 C C . LYS A 1 32 ? -1.402 23.166 3.963 1.00 0.00 32 LYS A C 7
ATOM 10743 O O . LYS A 1 32 ? -0.375 22.627 4.378 1.00 0.00 32 LYS A O 7
ATOM 10762 N N . VAL A 1 33 ? -2.524 22.511 3.733 1.00 0.00 33 VAL A N 7
ATOM 10763 C CA . VAL A 1 33 ? -2.629 21.072 3.939 1.00 0.00 33 VAL A CA 7
ATOM 10764 C C . VAL A 1 33 ? -1.838 20.337 2.865 1.00 0.00 33 VAL A C 7
ATOM 10765 O O . VAL A 1 33 ? -1.842 20.738 1.701 1.00 0.00 33 VAL A O 7
ATOM 10778 N N . SER A 1 34 ? -1.155 19.276 3.261 1.00 0.00 34 SER A N 7
ATOM 10779 C CA . SER A 1 34 ? -0.359 18.495 2.332 1.00 0.00 34 SER A CA 7
ATOM 10780 C C . SER A 1 34 ? -1.235 17.466 1.625 1.00 0.00 34 SER A C 7
ATOM 10781 O O . SER A 1 34 ? -2.325 17.132 2.097 1.00 0.00 34 SER A O 7
ATOM 10789 N N . SER A 1 35 ? -0.759 16.979 0.497 1.00 0.00 35 SER A N 7
ATOM 10790 C CA . SER A 1 35 ? -1.469 15.962 -0.261 1.00 0.00 35 SER A CA 7
ATOM 10791 C C . SER A 1 35 ? -0.840 14.595 -0.011 1.00 0.00 35 SER A C 7
ATOM 10792 O O . SER A 1 35 ? -1.193 13.604 -0.654 1.00 0.00 35 SER A O 7
ATOM 10800 N N . ALA A 1 36 ? 0.096 14.559 0.931 1.00 0.00 36 ALA A N 7
ATOM 10801 C CA . ALA A 1 36 ? 0.804 13.342 1.271 1.00 0.00 36 ALA A CA 7
ATOM 10802 C C . ALA A 1 36 ? -0.107 12.384 2.017 1.00 0.00 36 ALA A C 7
ATOM 10803 O O . ALA A 1 36 ? -0.678 12.718 3.054 1.00 0.00 36 ALA A O 7
ATOM 10810 N N . MET A 1 37 ? -0.254 11.200 1.467 1.00 0.00 37 MET A N 7
ATOM 10811 C CA . MET A 1 37 ? -1.092 10.179 2.067 1.00 0.00 37 MET A CA 7
ATOM 10812 C C . MET A 1 37 ? -0.242 9.083 2.691 1.00 0.00 37 MET A C 7
ATOM 10813 O O . MET A 1 37 ? 0.857 8.784 2.231 1.00 0.00 37 MET A O 7
ATOM 10827 N N . HIS A 1 38 ? -0.761 8.493 3.745 1.00 0.00 38 HIS A N 7
ATOM 10828 C CA . HIS A 1 38 ? -0.113 7.389 4.422 1.00 0.00 38 HIS A CA 7
ATOM 10829 C C . HIS A 1 38 ? -0.979 6.156 4.297 1.00 0.00 38 HIS A C 7
ATOM 10830 O O . HIS A 1 38 ? -2.149 6.162 4.672 1.00 0.00 38 HIS A O 7
ATOM 10845 N N . LEU A 1 39 ? -0.406 5.110 3.763 1.00 0.00 39 LEU A N 7
ATOM 10846 C CA . LEU A 1 39 ? -1.137 3.878 3.562 1.00 0.00 39 LEU A CA 7
ATOM 10847 C C . LEU A 1 39 ? -0.622 2.800 4.488 1.00 0.00 39 LEU A C 7
ATOM 10848 O O . LEU A 1 39 ? 0.589 2.605 4.618 1.00 0.00 39 LEU A O 7
ATOM 10864 N N . ARG A 1 40 ? -1.542 2.129 5.152 1.00 0.00 40 ARG A N 7
ATOM 10865 C CA . ARG A 1 40 ? -1.204 0.981 5.963 1.00 0.00 40 ARG A CA 7
ATOM 10866 C C . ARG A 1 40 ? -1.992 -0.229 5.492 1.00 0.00 40 ARG A C 7
ATOM 10867 O O . ARG A 1 40 ? -3.226 -0.220 5.503 1.00 0.00 40 ARG A O 7
ATOM 10888 N N . PHE A 1 41 ? -1.280 -1.252 5.060 1.00 0.00 41 PHE A N 7
ATOM 10889 C CA . PHE A 1 41 ? -1.907 -2.495 4.652 1.00 0.00 41 PHE A CA 7
ATOM 10890 C C . PHE A 1 41 ? -1.263 -3.661 5.384 1.00 0.00 41 PHE A C 7
ATOM 10891 O O . PHE A 1 41 ? -0.154 -4.082 5.055 1.00 0.00 41 PHE A O 7
ATOM 10908 N N . ASP A 1 42 ? -1.943 -4.159 6.400 1.00 0.00 42 ASP A N 7
ATOM 10909 C CA . ASP A 1 42 ? -1.427 -5.271 7.180 1.00 0.00 42 ASP A CA 7
ATOM 10910 C C . ASP A 1 42 ? -1.576 -6.573 6.409 1.00 0.00 42 ASP A C 7
ATOM 10911 O O . ASP A 1 42 ? -2.660 -7.148 6.350 1.00 0.00 42 ASP A O 7
ATOM 10920 N N . ILE A 1 43 ? -0.484 -7.026 5.803 1.00 0.00 43 ILE A N 7
ATOM 10921 C CA . ILE A 1 43 ? -0.445 -8.328 5.146 1.00 0.00 43 ILE A CA 7
ATOM 10922 C C . ILE A 1 43 ? -0.785 -9.415 6.159 1.00 0.00 43 ILE A C 7
ATOM 10923 O O . ILE A 1 43 ? -1.360 -10.450 5.830 1.00 0.00 43 ILE A O 7
ATOM 10939 N N . ASN A 1 44 ? -0.441 -9.137 7.406 1.00 0.00 44 ASN A N 7
ATOM 10940 C CA . ASN A 1 44 ? -0.694 -10.049 8.504 1.00 0.00 44 ASN A CA 7
ATOM 10941 C C . ASN A 1 44 ? -2.195 -10.218 8.743 1.00 0.00 44 ASN A C 7
ATOM 10942 O O . ASN A 1 44 ? -2.695 -11.337 8.832 1.00 0.00 44 ASN A O 7
ATOM 10953 N N . ALA A 1 45 ? -2.906 -9.100 8.810 1.00 0.00 45 ALA A N 7
ATOM 10954 C CA . ALA A 1 45 ? -4.310 -9.104 9.224 1.00 0.00 45 ALA A CA 7
ATOM 10955 C C . ALA A 1 45 ? -5.284 -9.027 8.048 1.00 0.00 45 ALA A C 7
ATOM 10956 O O . ALA A 1 45 ? -6.486 -8.854 8.247 1.00 0.00 45 ALA A O 7
ATOM 10963 N N . SER A 1 46 ? -4.780 -9.164 6.834 1.00 0.00 46 SER A N 7
ATOM 10964 C CA . SER A 1 46 ? -5.631 -9.081 5.655 1.00 0.00 46 SER A CA 7
ATOM 10965 C C . SER A 1 46 ? -6.152 -10.458 5.249 1.00 0.00 46 SER A C 7
ATOM 10966 O O . SER A 1 46 ? -5.806 -11.472 5.862 1.00 0.00 46 SER A O 7
ATOM 10974 N N . SER A 1 47 ? -6.994 -10.483 4.224 1.00 0.00 47 SER A N 7
ATOM 10975 C CA . SER A 1 47 ? -7.589 -11.723 3.735 1.00 0.00 47 SER A CA 7
ATOM 10976 C C . SER A 1 47 ? -6.658 -12.451 2.765 1.00 0.00 47 SER A C 7
ATOM 10977 O O . SER A 1 47 ? -7.092 -13.314 2.000 1.00 0.00 47 SER A O 7
ATOM 10985 N N . LEU A 1 48 ? -5.377 -12.111 2.814 1.00 0.00 48 LEU A N 7
ATOM 10986 C CA . LEU A 1 48 ? -4.380 -12.763 1.983 1.00 0.00 48 LEU A CA 7
ATOM 10987 C C . LEU A 1 48 ? -4.120 -14.185 2.471 1.00 0.00 48 LEU A C 7
ATOM 10988 O O . LEU A 1 48 ? -3.826 -14.402 3.648 1.00 0.00 48 LEU A O 7
ATOM 11004 N N . PRO A 1 49 ? -4.246 -15.166 1.565 1.00 0.00 49 PRO A N 7
ATOM 11005 C CA . PRO A 1 49 ? -4.018 -16.581 1.884 1.00 0.00 49 PRO A CA 7
ATOM 11006 C C . PRO A 1 49 ? -2.598 -16.837 2.397 1.00 0.00 49 PRO A C 7
ATOM 11007 O O . PRO A 1 49 ? -1.662 -16.121 2.031 1.00 0.00 49 PRO A O 7
ATOM 11018 N N . PRO A 1 50 ? -2.429 -17.874 3.241 1.00 0.00 50 PRO A N 7
ATOM 11019 C CA . PRO A 1 50 ? -1.146 -18.213 3.871 1.00 0.00 50 PRO A CA 7
ATOM 11020 C C . PRO A 1 50 ? 0.019 -18.238 2.883 1.00 0.00 50 PRO A C 7
ATOM 11021 O O . PRO A 1 50 ? 1.078 -17.679 3.160 1.00 0.00 50 PRO A O 7
ATOM 11032 N N . PHE A 1 51 ? -0.194 -18.864 1.729 1.00 0.00 51 PHE A N 7
ATOM 11033 C CA . PHE A 1 51 ? 0.839 -18.966 0.698 1.00 0.00 51 PHE A CA 7
ATOM 11034 C C . PHE A 1 51 ? 1.384 -17.591 0.320 1.00 0.00 51 PHE A C 7
ATOM 11035 O O . PHE A 1 51 ? 2.596 -17.360 0.338 1.00 0.00 51 PHE A O 7
ATOM 11052 N N . TYR A 1 52 ? 0.481 -16.681 -0.009 1.00 0.00 52 TYR A N 7
ATOM 11053 C CA . TYR A 1 52 ? 0.853 -15.341 -0.412 1.00 0.00 52 TYR A CA 7
ATOM 11054 C C . TYR A 1 52 ? 1.453 -14.565 0.757 1.00 0.00 52 TYR A C 7
ATOM 11055 O O . TYR A 1 52 ? 2.471 -13.893 0.607 1.00 0.00 52 TYR A O 7
ATOM 11073 N N . LYS A 1 53 ? 0.824 -14.687 1.921 1.00 0.00 53 LYS A N 7
ATOM 11074 C CA . LYS A 1 53 ? 1.269 -14.019 3.126 1.00 0.00 53 LYS A CA 7
ATOM 11075 C C . LYS A 1 53 ? 2.708 -14.404 3.469 1.00 0.00 53 LYS A C 7
ATOM 11076 O O . LYS A 1 53 ? 3.535 -13.545 3.778 1.00 0.00 53 LYS A O 7
ATOM 11095 N N . GLU A 1 54 ? 3.000 -15.698 3.394 1.00 0.00 54 GLU A N 7
ATOM 11096 C CA . GLU A 1 54 ? 4.345 -16.213 3.629 1.00 0.00 54 GLU A CA 7
ATOM 11097 C C . GLU A 1 54 ? 5.334 -15.656 2.613 1.00 0.00 54 GLU A C 7
ATOM 11098 O O . GLU A 1 54 ? 6.392 -15.147 2.979 1.00 0.00 54 GLU A O 7
ATOM 11110 N N . ARG A 1 55 ? 4.969 -15.753 1.342 1.00 0.00 55 ARG A N 7
ATOM 11111 C CA . ARG A 1 55 ? 5.801 -15.358 0.246 1.00 0.00 55 ARG A CA 7
ATOM 11112 C C . ARG A 1 55 ? 6.189 -13.882 0.337 1.00 0.00 55 ARG A C 7
ATOM 11113 O O . ARG A 1 55 ? 7.340 -13.518 0.101 1.00 0.00 55 ARG A O 7
ATOM 11134 N N . LEU A 1 56 ? 5.224 -13.046 0.698 1.00 0.00 56 LEU A N 7
ATOM 11135 C CA . LEU A 1 56 ? 5.459 -11.614 0.860 1.00 0.00 56 LEU A CA 7
ATOM 11136 C C . LEU A 1 56 ? 6.399 -11.347 2.030 1.00 0.00 56 LEU A C 7
ATOM 11137 O O . LEU A 1 56 ? 7.350 -10.574 1.920 1.00 0.00 56 LEU A O 7
ATOM 11153 N N . LEU A 1 57 ? 6.127 -12.005 3.147 1.00 0.00 57 LEU A N 7
ATOM 11154 C CA . LEU A 1 57 ? 6.915 -11.856 4.356 1.00 0.00 57 LEU A CA 7
ATOM 11155 C C . LEU A 1 57 ? 8.323 -12.428 4.198 1.00 0.00 57 LEU A C 7
ATOM 11156 O O . LEU A 1 57 ? 9.230 -12.103 4.969 1.00 0.00 57 LEU A O 7
ATOM 11172 N N . ALA A 1 58 ? 8.497 -13.286 3.206 1.00 0.00 58 ALA A N 7
ATOM 11173 C CA . ALA A 1 58 ? 9.781 -13.925 2.958 1.00 0.00 58 ALA A CA 7
ATOM 11174 C C . ALA A 1 58 ? 10.546 -13.224 1.841 1.00 0.00 58 ALA A C 7
ATOM 11175 O O . ALA A 1 58 ? 11.531 -13.754 1.316 1.00 0.00 58 ALA A O 7
ATOM 11182 N N . LEU A 1 59 ? 10.112 -12.020 1.489 1.00 0.00 59 LEU A N 7
ATOM 11183 C CA . LEU A 1 59 ? 10.730 -11.287 0.417 1.00 0.00 59 LEU A CA 7
ATOM 11184 C C . LEU A 1 59 ? 11.983 -10.580 0.909 1.00 0.00 59 LEU A C 7
ATOM 11185 O O . LEU A 1 59 ? 12.295 -10.590 2.101 1.00 0.00 59 LEU A O 7
ATOM 11201 N N . ASN A 1 60 ? 12.688 -9.960 -0.019 1.00 0.00 60 ASN A N 7
ATOM 11202 C CA . ASN A 1 60 ? 13.962 -9.316 0.271 1.00 0.00 60 ASN A CA 7
ATOM 11203 C C . ASN A 1 60 ? 13.787 -7.807 0.241 1.00 0.00 60 ASN A C 7
ATOM 11204 O O . ASN A 1 60 ? 14.754 -7.055 0.155 1.00 0.00 60 ASN A O 7
ATOM 11215 N N . ASP A 1 61 ? 12.543 -7.369 0.304 1.00 0.00 61 ASP A N 7
ATOM 11216 C CA . ASP A 1 61 ? 12.239 -5.958 0.132 1.00 0.00 61 ASP A CA 7
ATOM 11217 C C . ASP A 1 61 ? 12.300 -5.219 1.467 1.00 0.00 61 ASP A C 7
ATOM 11218 O O . ASP A 1 61 ? 12.652 -5.794 2.494 1.00 0.00 61 ASP A O 7
ATOM 11227 N N . SER A 1 62 ? 11.956 -3.943 1.436 1.00 0.00 62 SER A N 7
ATOM 11228 C CA . SER A 1 62 ? 12.049 -3.086 2.611 1.00 0.00 62 SER A CA 7
ATOM 11229 C C . SER A 1 62 ? 10.719 -2.378 2.879 1.00 0.00 62 SER A C 7
ATOM 11230 O O . SER A 1 62 ? 10.487 -1.868 3.977 1.00 0.00 62 SER A O 7
ATOM 11238 N N . ARG A 1 63 ? 9.848 -2.347 1.871 1.00 0.00 63 ARG A N 7
ATOM 11239 C CA . ARG A 1 63 ? 8.513 -1.783 2.031 1.00 0.00 63 ARG A CA 7
ATOM 11240 C C . ARG A 1 63 ? 7.644 -2.760 2.807 1.00 0.00 63 ARG A C 7
ATOM 11241 O O . ARG A 1 63 ? 6.669 -2.375 3.454 1.00 0.00 63 ARG A O 7
ATOM 11262 N N . ILE A 1 64 ? 8.022 -4.029 2.731 1.00 0.00 64 ILE A N 7
ATOM 11263 C CA . ILE A 1 64 ? 7.353 -5.082 3.471 1.00 0.00 64 ILE A CA 7
ATOM 11264 C C . ILE A 1 64 ? 8.067 -5.317 4.795 1.00 0.00 64 ILE A C 7
ATOM 11265 O O . ILE A 1 64 ? 9.215 -5.763 4.821 1.00 0.00 64 ILE A O 7
ATOM 11281 N N . THR A 1 65 ? 7.400 -4.990 5.893 1.00 0.00 65 THR A N 7
ATOM 11282 C CA . THR A 1 65 ? 7.974 -5.193 7.212 1.00 0.00 65 THR A CA 7
ATOM 11283 C C . THR A 1 65 ? 7.799 -6.641 7.653 1.00 0.00 65 THR A C 7
ATOM 11284 O O . THR A 1 65 ? 6.827 -7.298 7.277 1.00 0.00 65 THR A O 7
ATOM 11295 N N . SER A 1 66 ? 8.733 -7.124 8.460 1.00 0.00 66 SER A N 7
ATOM 11296 C CA . SER A 1 66 ? 8.699 -8.497 8.945 1.00 0.00 66 SER A CA 7
ATOM 11297 C C . SER A 1 66 ? 7.494 -8.734 9.857 1.00 0.00 66 SER A C 7
ATOM 11298 O O . SER A 1 66 ? 7.076 -9.871 10.071 1.00 0.00 66 SER A O 7
ATOM 11306 N N . ASP A 1 67 ? 6.934 -7.644 10.379 1.00 0.00 67 ASP A N 7
ATOM 11307 C CA . ASP A 1 67 ? 5.768 -7.721 11.255 1.00 0.00 67 ASP A CA 7
ATOM 11308 C C . ASP A 1 67 ? 4.521 -8.035 10.441 1.00 0.00 67 ASP A C 7
ATOM 11309 O O . ASP A 1 67 ? 3.546 -8.592 10.947 1.00 0.00 67 ASP A O 7
ATOM 11318 N N . GLY A 1 68 ? 4.579 -7.699 9.159 1.00 0.00 68 GLY A N 7
ATOM 11319 C CA . GLY A 1 68 ? 3.474 -7.968 8.265 1.00 0.00 68 GLY A CA 7
ATOM 11320 C C . GLY A 1 68 ? 2.637 -6.742 7.981 1.00 0.00 68 GLY A C 7
ATOM 11321 O O . GLY A 1 68 ? 1.432 -6.849 7.750 1.00 0.00 68 GLY A O 7
ATOM 11325 N N . VAL A 1 69 ? 3.266 -5.575 7.990 1.00 0.00 69 VAL A N 7
ATOM 11326 C CA . VAL A 1 69 ? 2.555 -4.331 7.736 1.00 0.00 69 VAL A CA 7
ATOM 11327 C C . VAL A 1 69 ? 3.181 -3.577 6.564 1.00 0.00 69 VAL A C 7
ATOM 11328 O O . VAL A 1 69 ? 4.395 -3.371 6.520 1.00 0.00 69 VAL A O 7
ATOM 11341 N N . ILE A 1 70 ? 2.352 -3.192 5.616 1.00 0.00 70 ILE A N 7
ATOM 11342 C CA . ILE A 1 70 ? 2.791 -2.372 4.497 1.00 0.00 70 ILE A CA 7
ATOM 11343 C C . ILE A 1 70 ? 2.691 -0.901 4.867 1.00 0.00 70 ILE A C 7
ATOM 11344 O O . ILE A 1 70 ? 1.596 -0.391 5.115 1.00 0.00 70 ILE A O 7
ATOM 11360 N N . VAL A 1 71 ? 3.835 -0.235 4.930 1.00 0.00 71 VAL A N 7
ATOM 11361 C CA . VAL A 1 71 ? 3.885 1.173 5.297 1.00 0.00 71 VAL A CA 7
ATOM 11362 C C . VAL A 1 71 ? 4.589 1.990 4.223 1.00 0.00 71 VAL A C 7
ATOM 11363 O O . VAL A 1 71 ? 5.760 1.755 3.907 1.00 0.00 71 VAL A O 7
ATOM 11376 N N . LEU A 1 72 ? 3.863 2.943 3.659 1.00 0.00 72 LEU A N 7
ATOM 11377 C CA . LEU A 1 72 ? 4.421 3.841 2.651 1.00 0.00 72 LEU A CA 7
ATOM 11378 C C . LEU A 1 72 ? 3.951 5.266 2.890 1.00 0.00 72 LEU A C 7
ATOM 11379 O O . LEU A 1 72 ? 3.088 5.516 3.737 1.00 0.00 72 LEU A O 7
ATOM 11395 N N . LYS A 1 73 ? 4.516 6.184 2.126 1.00 0.00 73 LYS A N 7
ATOM 11396 C CA . LYS A 1 73 ? 4.115 7.576 2.150 1.00 0.00 73 LYS A CA 7
ATOM 11397 C C . LYS A 1 73 ? 3.928 8.045 0.719 1.00 0.00 73 LYS A C 7
ATOM 11398 O O . LYS A 1 73 ? 4.889 8.173 -0.041 1.00 0.00 73 LYS A O 7
ATOM 11417 N N . ALA A 1 74 ? 2.689 8.272 0.355 1.00 0.00 74 ALA A N 7
ATOM 11418 C CA . ALA A 1 74 ? 2.342 8.657 -0.999 1.00 0.00 74 ALA A CA 7
ATOM 11419 C C . ALA A 1 74 ? 2.495 10.155 -1.182 1.00 0.00 74 ALA A C 7
ATOM 11420 O O . ALA A 1 74 ? 1.772 10.947 -0.572 1.00 0.00 74 ALA A O 7
ATOM 11427 N N . GLN A 1 75 ? 3.460 10.539 -1.998 1.00 0.00 75 GLN A N 7
ATOM 11428 C CA . GLN A 1 75 ? 3.689 11.934 -2.316 1.00 0.00 75 GLN A CA 7
ATOM 11429 C C . GLN A 1 75 ? 4.081 12.077 -3.781 1.00 0.00 75 GLN A C 7
ATOM 11430 O O . GLN A 1 75 ? 4.769 13.019 -4.167 1.00 0.00 75 GLN A O 7
ATOM 11444 N N . GLN A 1 76 ? 3.617 11.132 -4.587 1.00 0.00 76 GLN A N 7
ATOM 11445 C CA . GLN A 1 76 ? 3.944 11.088 -6.005 1.00 0.00 76 GLN A CA 7
ATOM 11446 C C . GLN A 1 76 ? 3.211 12.193 -6.760 1.00 0.00 76 GLN A C 7
ATOM 11447 O O . GLN A 1 76 ? 3.744 12.782 -7.705 1.00 0.00 76 GLN A O 7
ATOM 11461 N N . TYR A 1 77 ? 1.984 12.462 -6.342 1.00 0.00 77 TYR A N 7
ATOM 11462 C CA . TYR A 1 77 ? 1.149 13.439 -6.998 1.00 0.00 77 TYR A CA 7
ATOM 11463 C C . TYR A 1 77 ? 0.963 14.684 -6.142 1.00 0.00 77 TYR A C 7
ATOM 11464 O O . TYR A 1 77 ? 1.225 14.670 -4.937 1.00 0.00 77 TYR A O 7
ATOM 11482 N N . ARG A 1 78 ? 0.507 15.757 -6.773 1.00 0.00 78 ARG A N 7
ATOM 11483 C CA . ARG A 1 78 ? 0.230 17.001 -6.071 1.00 0.00 78 ARG A CA 7
ATOM 11484 C C . ARG A 1 78 ? -1.196 17.003 -5.542 1.00 0.00 78 ARG A C 7
ATOM 11485 O O . ARG A 1 78 ? -1.489 17.603 -4.514 1.00 0.00 78 ARG A O 7
ATOM 11506 N N . THR A 1 79 ? -2.083 16.349 -6.269 1.00 0.00 79 THR A N 7
ATOM 11507 C CA . THR A 1 79 ? -3.469 16.231 -5.855 1.00 0.00 79 THR A CA 7
ATOM 11508 C C . THR A 1 79 ? -3.665 15.052 -4.911 1.00 0.00 79 THR A C 7
ATOM 11509 O O . THR A 1 79 ? -3.292 13.923 -5.225 1.00 0.00 79 THR A O 7
ATOM 11520 N N . GLN A 1 80 ? -4.263 15.327 -3.758 1.00 0.00 80 GLN A N 7
ATOM 11521 C CA . GLN A 1 80 ? -4.449 14.334 -2.705 1.00 0.00 80 GLN A CA 7
ATOM 11522 C C . GLN A 1 80 ? -5.248 13.125 -3.200 1.00 0.00 80 GLN A C 7
ATOM 11523 O O . GLN A 1 80 ? -4.933 11.985 -2.856 1.00 0.00 80 GLN A O 7
ATOM 11537 N N . GLU A 1 81 ? -6.274 13.375 -4.009 1.00 0.00 81 GLU A N 7
ATOM 11538 C CA . GLU A 1 81 ? -7.142 12.302 -4.492 1.00 0.00 81 GLU A CA 7
ATOM 11539 C C . GLU A 1 81 ? -6.407 11.400 -5.483 1.00 0.00 81 GLU A C 7
ATOM 11540 O O . GLU A 1 81 ? -6.437 10.175 -5.365 1.00 0.00 81 GLU A O 7
ATOM 11552 N N . GLN A 1 82 ? -5.750 12.013 -6.456 1.00 0.00 82 GLN A N 7
ATOM 11553 C CA . GLN A 1 82 ? -5.018 11.275 -7.474 1.00 0.00 82 GLN A CA 7
ATOM 11554 C C . GLN A 1 82 ? -3.796 10.595 -6.872 1.00 0.00 82 GLN A C 7
ATOM 11555 O O . GLN A 1 82 ? -3.402 9.510 -7.300 1.00 0.00 82 GLN A O 7
ATOM 11569 N N . ASN A 1 83 ? -3.208 11.232 -5.870 1.00 0.00 83 ASN A N 7
ATOM 11570 C CA . ASN A 1 83 ? -2.090 10.666 -5.145 1.00 0.00 83 ASN A CA 7
ATOM 11571 C C . ASN A 1 83 ? -2.539 9.421 -4.384 1.00 0.00 83 ASN A C 7
ATOM 11572 O O . ASN A 1 83 ? -1.806 8.438 -4.276 1.00 0.00 83 ASN A O 7
ATOM 11583 N N . ARG A 1 84 ? -3.766 9.479 -3.867 1.00 0.00 84 ARG A N 7
ATOM 11584 C CA . ARG A 1 84 ? -4.394 8.330 -3.222 1.00 0.00 84 ARG A CA 7
ATOM 11585 C C . ARG A 1 84 ? -4.552 7.200 -4.229 1.00 0.00 84 ARG A C 7
ATOM 11586 O O . ARG A 1 84 ? -4.165 6.061 -3.974 1.00 0.00 84 ARG A O 7
ATOM 11607 N N . ALA A 1 85 ? -5.127 7.543 -5.374 1.00 0.00 85 ALA A N 7
ATOM 11608 C CA . ALA A 1 85 ? -5.363 6.588 -6.450 1.00 0.00 85 ALA A CA 7
ATOM 11609 C C . ALA A 1 85 ? -4.060 5.960 -6.939 1.00 0.00 85 ALA A C 7
ATOM 11610 O O . ALA A 1 85 ? -4.022 4.769 -7.261 1.00 0.00 85 ALA A O 7
ATOM 11617 N N . ASP A 1 86 ? -2.999 6.762 -7.006 1.00 0.00 86 ASP A N 7
ATOM 11618 C CA . ASP A 1 86 ? -1.681 6.261 -7.400 1.00 0.00 86 ASP A CA 7
ATOM 11619 C C . ASP A 1 86 ? -1.233 5.159 -6.458 1.00 0.00 86 ASP A C 7
ATOM 11620 O O . ASP A 1 86 ? -0.908 4.057 -6.886 1.00 0.00 86 ASP A O 7
ATOM 11629 N N . ALA A 1 87 ? -1.254 5.471 -5.173 1.00 0.00 87 ALA A N 7
ATOM 11630 C CA . ALA A 1 87 ? -0.823 4.540 -4.141 1.00 0.00 87 ALA A CA 7
ATOM 11631 C C . ALA A 1 87 ? -1.680 3.276 -4.128 1.00 0.00 87 ALA A C 7
ATOM 11632 O O . ALA A 1 87 ? -1.177 2.185 -3.875 1.00 0.00 87 ALA A O 7
ATOM 11639 N N . LEU A 1 88 ? -2.973 3.421 -4.405 1.00 0.00 88 LEU A N 7
ATOM 11640 C CA . LEU A 1 88 ? -3.876 2.274 -4.451 1.00 0.00 88 LEU A CA 7
ATOM 11641 C C . LEU A 1 88 ? -3.521 1.346 -5.614 1.00 0.00 88 LEU A C 7
ATOM 11642 O O . LEU A 1 88 ? -3.461 0.121 -5.456 1.00 0.00 88 LEU A O 7
ATOM 11658 N N . LEU A 1 89 ? -3.279 1.936 -6.777 1.00 0.00 89 LEU A N 7
ATOM 11659 C CA . LEU A 1 89 ? -2.872 1.180 -7.953 1.00 0.00 89 LEU A CA 7
ATOM 11660 C C . LEU A 1 89 ? -1.488 0.585 -7.708 1.00 0.00 89 LEU A C 7
ATOM 11661 O O . LEU A 1 89 ? -1.219 -0.572 -8.030 1.00 0.00 89 LEU A O 7
ATOM 11677 N N . ARG A 1 90 ? -0.631 1.389 -7.103 1.00 0.00 90 ARG A N 7
ATOM 11678 C CA . ARG A 1 90 ? 0.736 1.002 -6.801 1.00 0.00 90 ARG A CA 7
ATOM 11679 C C . ARG A 1 90 ? 0.767 -0.177 -5.829 1.00 0.00 90 ARG A C 7
ATOM 11680 O O . ARG A 1 90 ? 1.566 -1.099 -5.986 1.00 0.00 90 ARG A O 7
ATOM 11701 N N . LEU A 1 91 ? -0.113 -0.132 -4.833 1.00 0.00 91 LEU A N 7
ATOM 11702 C CA . LEU A 1 91 ? -0.206 -1.187 -3.827 1.00 0.00 91 LEU A CA 7
ATOM 11703 C C . LEU A 1 91 ? -0.584 -2.510 -4.466 1.00 0.00 91 LEU A C 7
ATOM 11704 O O . LEU A 1 91 ? 0.091 -3.518 -4.279 1.00 0.00 91 LEU A O 7
ATOM 11720 N N . SER A 1 92 ? -1.659 -2.487 -5.235 1.00 0.00 92 SER A N 7
ATOM 11721 C CA . SER A 1 92 ? -2.160 -3.690 -5.885 1.00 0.00 92 SER A CA 7
ATOM 11722 C C . SER A 1 92 ? -1.136 -4.254 -6.866 1.00 0.00 92 SER A C 7
ATOM 11723 O O . SER A 1 92 ? -0.939 -5.468 -6.946 1.00 0.00 92 SER A O 7
ATOM 11731 N N . GLU A 1 93 ? -0.480 -3.362 -7.591 1.00 0.00 93 GLU A N 7
ATOM 11732 C CA . GLU A 1 93 ? 0.595 -3.738 -8.496 1.00 0.00 93 GLU A CA 7
ATOM 11733 C C . GLU A 1 93 ? 1.707 -4.434 -7.725 1.00 0.00 93 GLU A C 7
ATOM 11734 O O . GLU A 1 93 ? 2.142 -5.521 -8.092 1.00 0.00 93 GLU A O 7
ATOM 11746 N N . LEU A 1 94 ? 2.125 -3.809 -6.632 1.00 0.00 94 LEU A N 7
ATOM 11747 C CA . LEU A 1 94 ? 3.204 -4.334 -5.803 1.00 0.00 94 LEU A CA 7
ATOM 11748 C C . LEU A 1 94 ? 2.849 -5.721 -5.268 1.00 0.00 94 LEU A C 7
ATOM 11749 O O . LEU A 1 94 ? 3.671 -6.631 -5.303 1.00 0.00 94 LEU A O 7
ATOM 11765 N N . ILE A 1 95 ? 1.614 -5.878 -4.794 1.00 0.00 95 ILE A N 7
ATOM 11766 C CA . ILE A 1 95 ? 1.166 -7.148 -4.216 1.00 0.00 95 ILE A CA 7
ATOM 11767 C C . ILE A 1 95 ? 1.279 -8.286 -5.225 1.00 0.00 95 ILE A C 7
ATOM 11768 O O . ILE A 1 95 ? 1.819 -9.349 -4.918 1.00 0.00 95 ILE A O 7
ATOM 11784 N N . VAL A 1 96 ? 0.785 -8.057 -6.434 1.00 0.00 96 VAL A N 7
ATOM 11785 C CA . VAL A 1 96 ? 0.817 -9.080 -7.469 1.00 0.00 96 VAL A CA 7
ATOM 11786 C C . VAL A 1 96 ? 2.241 -9.288 -7.977 1.00 0.00 96 VAL A C 7
ATOM 11787 O O . VAL A 1 96 ? 2.670 -10.416 -8.218 1.00 0.00 96 VAL A O 7
ATOM 11800 N N . ASN A 1 97 ? 2.972 -8.189 -8.117 1.00 0.00 97 ASN A N 7
ATOM 11801 C CA . ASN A 1 97 ? 4.347 -8.225 -8.604 1.00 0.00 97 ASN A CA 7
ATOM 11802 C C . ASN A 1 97 ? 5.230 -9.013 -7.646 1.00 0.00 97 ASN A C 7
ATOM 11803 O O . ASN A 1 97 ? 6.071 -9.806 -8.065 1.00 0.00 97 ASN A O 7
ATOM 11814 N N . ALA A 1 98 ? 5.017 -8.798 -6.358 1.00 0.00 98 ALA A N 7
ATOM 11815 C CA . ALA A 1 98 ? 5.766 -9.496 -5.327 1.00 0.00 98 ALA A CA 7
ATOM 11816 C C . ALA A 1 98 ? 5.427 -10.983 -5.317 1.00 0.00 98 ALA A C 7
ATOM 11817 O O . ALA A 1 98 ? 6.277 -11.820 -5.023 1.00 0.00 98 ALA A O 7
ATOM 11824 N N . ALA A 1 99 ? 4.183 -11.306 -5.656 1.00 0.00 99 ALA A N 7
ATOM 11825 C CA . ALA A 1 99 ? 3.745 -12.696 -5.728 1.00 0.00 99 ALA A CA 7
ATOM 11826 C C . ALA A 1 99 ? 4.399 -13.410 -6.906 1.00 0.00 99 ALA A C 7
ATOM 11827 O O . ALA A 1 99 ? 4.538 -14.633 -6.911 1.00 0.00 99 ALA A O 7
ATOM 11834 N N . LYS A 1 100 ? 4.805 -12.632 -7.903 1.00 0.00 100 LYS A N 7
ATOM 11835 C CA . LYS A 1 100 ? 5.504 -13.168 -9.067 1.00 0.00 100 LYS A CA 7
ATOM 11836 C C . LYS A 1 100 ? 6.922 -13.572 -8.694 1.00 0.00 100 LYS A C 7
ATOM 11837 O O . LYS A 1 100 ? 7.561 -14.373 -9.377 1.00 0.00 100 LYS A O 7
ATOM 11856 N N . LEU A 1 101 ? 7.406 -13.006 -7.608 1.00 0.00 101 LEU A N 7
ATOM 11857 C CA . LEU A 1 101 ? 8.745 -13.261 -7.137 1.00 0.00 101 LEU A CA 7
ATOM 11858 C C . LEU A 1 101 ? 8.719 -14.284 -6.010 1.00 0.00 101 LEU A C 7
ATOM 11859 O O . LEU A 1 101 ? 7.751 -14.364 -5.255 1.00 0.00 101 LEU A O 7
ATOM 11875 N N . GLU A 1 102 ? 9.767 -15.082 -5.918 1.00 0.00 102 GLU A N 7
ATOM 11876 C CA . GLU A 1 102 ? 9.907 -16.031 -4.827 1.00 0.00 102 GLU A CA 7
ATOM 11877 C C . GLU A 1 102 ? 10.707 -15.395 -3.697 1.00 0.00 102 GLU A C 7
ATOM 11878 O O . GLU A 1 102 ? 10.333 -15.466 -2.526 1.00 0.00 102 GLU A O 7
ATOM 11890 N N . HIS A 1 103 ? 11.818 -14.781 -4.076 1.00 0.00 103 HIS A N 7
ATOM 11891 C CA . HIS A 1 103 ? 12.662 -14.040 -3.149 1.00 0.00 103 HIS A CA 7
ATOM 11892 C C . HIS A 1 103 ? 13.472 -13.016 -3.935 1.00 0.00 103 HIS A C 7
ATOM 11893 O O . HIS A 1 103 ? 13.567 -11.850 -3.547 1.00 0.00 103 HIS A O 7
ATOM 11908 N N . HIS A 1 104 ? 14.043 -13.478 -5.047 1.00 0.00 104 HIS A N 7
ATOM 11909 C CA . HIS A 1 104 ? 14.851 -12.644 -5.928 1.00 0.00 104 HIS A CA 7
ATOM 11910 C C . HIS A 1 104 ? 15.984 -11.998 -5.136 1.00 0.00 104 HIS A C 7
ATOM 11911 O O . HIS A 1 104 ? 16.772 -12.699 -4.506 1.00 0.00 104 HIS A O 7
ATOM 11926 N N . HIS A 1 105 ? 16.057 -10.672 -5.153 1.00 0.00 105 HIS A N 7
ATOM 11927 C CA . HIS A 1 105 ? 17.055 -9.948 -4.377 1.00 0.00 105 HIS A CA 7
ATOM 11928 C C . HIS A 1 105 ? 16.817 -8.451 -4.473 1.00 0.00 105 HIS A C 7
ATOM 11929 O O . HIS A 1 105 ? 16.529 -7.931 -5.551 1.00 0.00 105 HIS A O 7
ATOM 11944 N N . HIS A 1 106 ? 16.907 -7.779 -3.338 1.00 0.00 106 HIS A N 7
ATOM 11945 C CA . HIS A 1 106 ? 16.784 -6.330 -3.277 1.00 0.00 106 HIS A CA 7
ATOM 11946 C C . HIS A 1 106 ? 17.843 -5.797 -2.317 1.00 0.00 106 HIS A C 7
ATOM 11947 O O . HIS A 1 106 ? 17.552 -5.053 -1.380 1.00 0.00 106 HIS A O 7
ATOM 11962 N N . HIS A 1 107 ? 19.082 -6.199 -2.563 1.00 0.00 107 HIS A N 7
ATOM 11963 C CA . HIS A 1 107 ? 20.197 -5.822 -1.708 1.00 0.00 107 HIS A CA 7
ATOM 11964 C C . HIS A 1 107 ? 20.553 -4.357 -1.928 1.00 0.00 107 HIS A C 7
ATOM 11965 O O . HIS A 1 107 ? 20.925 -3.951 -3.029 1.00 0.00 107 HIS A O 7
ATOM 11980 N N . HIS A 1 108 ? 20.424 -3.571 -0.877 1.00 0.00 108 HIS A N 7
ATOM 11981 C CA . HIS A 1 108 ? 20.699 -2.144 -0.944 1.00 0.00 108 HIS A CA 7
ATOM 11982 C C . HIS A 1 108 ? 21.853 -1.797 -0.016 1.00 0.00 108 HIS A C 7
ATOM 11983 O O . HIS A 1 108 ? 22.862 -1.250 -0.504 1.00 0.00 108 HIS A O 7
ATOM 11999 N N . MET A 1 1 ? -13.582 -3.002 -4.902 1.00 0.00 1 MET A N 8
ATOM 12000 C CA . MET A 1 1 ? -12.896 -4.169 -4.307 1.00 0.00 1 MET A CA 8
ATOM 12001 C C . MET A 1 1 ? -11.723 -4.588 -5.182 1.00 0.00 1 MET A C 8
ATOM 12002 O O . MET A 1 1 ? -11.856 -4.710 -6.400 1.00 0.00 1 MET A O 8
ATOM 12018 N N . LEU A 1 2 ? -10.576 -4.811 -4.564 1.00 0.00 2 LEU A N 8
ATOM 12019 C CA . LEU A 1 2 ? -9.387 -5.206 -5.297 1.00 0.00 2 LEU A CA 8
ATOM 12020 C C . LEU A 1 2 ? -9.411 -6.704 -5.557 1.00 0.00 2 LEU A C 8
ATOM 12021 O O . LEU A 1 2 ? -8.945 -7.497 -4.741 1.00 0.00 2 LEU A O 8
ATOM 12037 N N . VAL A 1 3 ? -10.008 -7.087 -6.671 1.00 0.00 3 VAL A N 8
ATOM 12038 C CA . VAL A 1 3 ? -10.059 -8.484 -7.059 1.00 0.00 3 VAL A CA 8
ATOM 12039 C C . VAL A 1 3 ? -8.778 -8.869 -7.786 1.00 0.00 3 VAL A C 8
ATOM 12040 O O . VAL A 1 3 ? -8.539 -8.437 -8.914 1.00 0.00 3 VAL A O 8
ATOM 12053 N N . ILE A 1 4 ? -7.955 -9.667 -7.129 1.00 0.00 4 ILE A N 8
ATOM 12054 C CA . ILE A 1 4 ? -6.704 -10.119 -7.717 1.00 0.00 4 ILE A CA 8
ATOM 12055 C C . ILE A 1 4 ? -6.867 -11.536 -8.239 1.00 0.00 4 ILE A C 8
ATOM 12056 O O . ILE A 1 4 ? -6.397 -11.876 -9.327 1.00 0.00 4 ILE A O 8
ATOM 12072 N N . SER A 1 5 ? -7.553 -12.354 -7.461 1.00 0.00 5 SER A N 8
ATOM 12073 C CA . SER A 1 5 ? -7.856 -13.715 -7.852 1.00 0.00 5 SER A CA 8
ATOM 12074 C C . SER A 1 5 ? -9.353 -13.948 -7.705 1.00 0.00 5 SER A C 8
ATOM 12075 O O . SER A 1 5 ? -10.037 -13.181 -7.028 1.00 0.00 5 SER A O 8
ATOM 12083 N N . ASN A 1 6 ? -9.854 -14.996 -8.331 1.00 0.00 6 ASN A N 8
ATOM 12084 C CA . ASN A 1 6 ? -11.283 -15.287 -8.313 1.00 0.00 6 ASN A CA 8
ATOM 12085 C C . ASN A 1 6 ? -11.770 -15.525 -6.884 1.00 0.00 6 ASN A C 8
ATOM 12086 O O . ASN A 1 6 ? -12.879 -15.132 -6.522 1.00 0.00 6 ASN A O 8
ATOM 12097 N N . ASN A 1 7 ? -10.930 -16.150 -6.068 1.00 0.00 7 ASN A N 8
ATOM 12098 C CA . ASN A 1 7 ? -11.291 -16.446 -4.684 1.00 0.00 7 ASN A CA 8
ATOM 12099 C C . ASN A 1 7 ? -10.515 -15.548 -3.714 1.00 0.00 7 ASN A C 8
ATOM 12100 O O . ASN A 1 7 ? -10.533 -15.757 -2.502 1.00 0.00 7 ASN A O 8
ATOM 12111 N N . VAL A 1 8 ? -9.843 -14.537 -4.248 1.00 0.00 8 VAL A N 8
ATOM 12112 C CA . VAL A 1 8 ? -9.047 -13.632 -3.424 1.00 0.00 8 VAL A CA 8
ATOM 12113 C C . VAL A 1 8 ? -9.387 -12.186 -3.750 1.00 0.00 8 VAL A C 8
ATOM 12114 O O . VAL A 1 8 ? -9.175 -11.718 -4.872 1.00 0.00 8 VAL A O 8
ATOM 12127 N N . HIS A 1 9 ? -9.895 -11.477 -2.759 1.00 0.00 9 HIS A N 8
ATOM 12128 C CA . HIS A 1 9 ? -10.332 -10.100 -2.946 1.00 0.00 9 HIS A CA 8
ATOM 12129 C C . HIS A 1 9 ? -9.806 -9.228 -1.812 1.00 0.00 9 HIS A C 8
ATOM 12130 O O . HIS A 1 9 ? -9.637 -9.705 -0.692 1.00 0.00 9 HIS A O 8
ATOM 12145 N N . LEU A 1 10 ? -9.544 -7.960 -2.101 1.00 0.00 10 LEU A N 8
ATOM 12146 C CA . LEU A 1 10 ? -9.172 -7.009 -1.064 1.00 0.00 10 LEU A CA 8
ATOM 12147 C C . LEU A 1 10 ? -10.258 -5.964 -0.883 1.00 0.00 10 LEU A C 8
ATOM 12148 O O . LEU A 1 10 ? -10.591 -5.231 -1.819 1.00 0.00 10 LEU A O 8
ATOM 12164 N N . PRO A 1 11 ? -10.854 -5.912 0.313 1.00 0.00 11 PRO A N 8
ATOM 12165 C CA . PRO A 1 11 ? -11.853 -4.907 0.657 1.00 0.00 11 PRO A CA 8
ATOM 12166 C C . PRO A 1 11 ? -11.227 -3.531 0.867 1.00 0.00 11 PRO A C 8
ATOM 12167 O O . PRO A 1 11 ? -10.127 -3.413 1.409 1.00 0.00 11 PRO A O 8
ATOM 12178 N N . ASP A 1 12 ? -11.946 -2.502 0.433 1.00 0.00 12 ASP A N 8
ATOM 12179 C CA . ASP A 1 12 ? -11.508 -1.110 0.580 1.00 0.00 12 ASP A CA 8
ATOM 12180 C C . ASP A 1 12 ? -11.242 -0.794 2.044 1.00 0.00 12 ASP A C 8
ATOM 12181 O O . ASP A 1 12 ? -10.286 -0.101 2.390 1.00 0.00 12 ASP A O 8
ATOM 12190 N N . ALA A 1 13 ? -12.102 -1.329 2.898 1.00 0.00 13 ALA A N 8
ATOM 12191 C CA . ALA A 1 13 ? -12.043 -1.076 4.332 1.00 0.00 13 ALA A CA 8
ATOM 12192 C C . ALA A 1 13 ? -10.756 -1.588 4.983 1.00 0.00 13 ALA A C 8
ATOM 12193 O O . ALA A 1 13 ? -10.369 -1.101 6.044 1.00 0.00 13 ALA A O 8
ATOM 12200 N N . GLU A 1 14 ? -10.086 -2.562 4.368 1.00 0.00 14 GLU A N 8
ATOM 12201 C CA . GLU A 1 14 ? -8.887 -3.139 4.977 1.00 0.00 14 GLU A CA 8
ATOM 12202 C C . GLU A 1 14 ? -7.656 -2.305 4.662 1.00 0.00 14 GLU A C 8
ATOM 12203 O O . GLU A 1 14 ? -6.564 -2.564 5.172 1.00 0.00 14 GLU A O 8
ATOM 12215 N N . ILE A 1 15 ? -7.847 -1.300 3.837 1.00 0.00 15 ILE A N 8
ATOM 12216 C CA . ILE A 1 15 ? -6.775 -0.395 3.473 1.00 0.00 15 ILE A CA 8
ATOM 12217 C C . ILE A 1 15 ? -6.961 0.927 4.201 1.00 0.00 15 ILE A C 8
ATOM 12218 O O . ILE A 1 15 ? -7.934 1.644 3.960 1.00 0.00 15 ILE A O 8
ATOM 12234 N N . GLU A 1 16 ? -6.040 1.239 5.098 1.00 0.00 16 GLU A N 8
ATOM 12235 C CA . GLU A 1 16 ? -6.159 2.431 5.922 1.00 0.00 16 GLU A CA 8
ATOM 12236 C C . GLU A 1 16 ? -5.440 3.608 5.273 1.00 0.00 16 GLU A C 8
ATOM 12237 O O . GLU A 1 16 ? -4.207 3.644 5.210 1.00 0.00 16 GLU A O 8
ATOM 12249 N N . LEU A 1 17 ? -6.219 4.557 4.775 1.00 0.00 17 LEU A N 8
ATOM 12250 C CA . LEU A 1 17 ? -5.671 5.773 4.199 1.00 0.00 17 LEU A CA 8
ATOM 12251 C C . LEU A 1 17 ? -5.624 6.862 5.254 1.00 0.00 17 LEU A C 8
ATOM 12252 O O . LEU A 1 17 ? -6.662 7.351 5.699 1.00 0.00 17 LEU A O 8
ATOM 12268 N N . THR A 1 18 ? -4.425 7.221 5.675 1.00 0.00 18 THR A N 8
ATOM 12269 C CA . THR A 1 18 ? -4.261 8.301 6.632 1.00 0.00 18 THR A CA 8
ATOM 12270 C C . THR A 1 18 ? -3.783 9.558 5.912 1.00 0.00 18 THR A C 8
ATOM 12271 O O . THR A 1 18 ? -3.217 9.477 4.820 1.00 0.00 18 THR A O 8
ATOM 12282 N N . ALA A 1 19 ? -4.022 10.715 6.502 1.00 0.00 19 ALA A N 8
ATOM 12283 C CA . ALA A 1 19 ? -3.649 11.970 5.874 1.00 0.00 19 ALA A CA 8
ATOM 12284 C C . ALA A 1 19 ? -2.565 12.688 6.669 1.00 0.00 19 ALA A C 8
ATOM 12285 O O . ALA A 1 19 ? -2.640 12.798 7.895 1.00 0.00 19 ALA A O 8
ATOM 12292 N N . ILE A 1 20 ? -1.555 13.168 5.962 1.00 0.00 20 ILE A N 8
ATOM 12293 C CA . ILE A 1 20 ? -0.480 13.932 6.560 1.00 0.00 20 ILE A CA 8
ATOM 12294 C C . ILE A 1 20 ? -0.627 15.383 6.115 1.00 0.00 20 ILE A C 8
ATOM 12295 O O . ILE A 1 20 ? -1.432 15.686 5.232 1.00 0.00 20 ILE A O 8
ATOM 12311 N N . ARG A 1 21 ? 0.106 16.280 6.736 1.00 0.00 21 ARG A N 8
ATOM 12312 C CA . ARG A 1 21 ? 0.077 17.676 6.352 1.00 0.00 21 ARG A CA 8
ATOM 12313 C C . ARG A 1 21 ? 1.495 18.208 6.210 1.00 0.00 21 ARG A C 8
ATOM 12314 O O . ARG A 1 21 ? 2.354 17.928 7.046 1.00 0.00 21 ARG A O 8
ATOM 12335 N N . ALA A 1 22 ? 1.737 18.948 5.133 1.00 0.00 22 ALA A N 8
ATOM 12336 C CA . ALA A 1 22 ? 3.035 19.564 4.900 1.00 0.00 22 ALA A CA 8
ATOM 12337 C C . ALA A 1 22 ? 3.368 20.543 6.017 1.00 0.00 22 ALA A C 8
ATOM 12338 O O . ALA A 1 22 ? 2.592 21.460 6.298 1.00 0.00 22 ALA A O 8
ATOM 12345 N N . GLN A 1 23 ? 4.504 20.329 6.661 1.00 0.00 23 GLN A N 8
ATOM 12346 C CA . GLN A 1 23 ? 4.940 21.183 7.752 1.00 0.00 23 GLN A CA 8
ATOM 12347 C C . GLN A 1 23 ? 5.308 22.574 7.238 1.00 0.00 23 GLN A C 8
ATOM 12348 O O . GLN A 1 23 ? 5.682 22.738 6.076 1.00 0.00 23 GLN A O 8
ATOM 12362 N N . GLY A 1 24 ? 5.204 23.569 8.109 1.00 0.00 24 GLY A N 8
ATOM 12363 C CA . GLY A 1 24 ? 5.538 24.932 7.723 1.00 0.00 24 GLY A CA 8
ATOM 12364 C C . GLY A 1 24 ? 7.033 25.199 7.753 1.00 0.00 24 GLY A C 8
ATOM 12365 O O . GLY A 1 24 ? 7.476 26.235 8.252 1.00 0.00 24 GLY A O 8
ATOM 12369 N N . ALA A 1 25 ? 7.802 24.267 7.213 1.00 0.00 25 ALA A N 8
ATOM 12370 C CA . ALA A 1 25 ? 9.252 24.377 7.188 1.00 0.00 25 ALA A CA 8
ATOM 12371 C C . ALA A 1 25 ? 9.830 23.522 6.070 1.00 0.00 25 ALA A C 8
ATOM 12372 O O . ALA A 1 25 ? 9.644 22.303 6.053 1.00 0.00 25 ALA A O 8
ATOM 12379 N N . GLY A 1 26 ? 10.516 24.161 5.135 1.00 0.00 26 GLY A N 8
ATOM 12380 C CA . GLY A 1 26 ? 11.121 23.441 4.032 1.00 0.00 26 GLY A CA 8
ATOM 12381 C C . GLY A 1 26 ? 11.669 24.372 2.968 1.00 0.00 26 GLY A C 8
ATOM 12382 O O . GLY A 1 26 ? 11.096 25.429 2.705 1.00 0.00 26 GLY A O 8
ATOM 12386 N N . GLY A 1 27 ? 12.783 23.983 2.362 1.00 0.00 27 GLY A N 8
ATOM 12387 C CA . GLY A 1 27 ? 13.385 24.785 1.309 1.00 0.00 27 GLY A CA 8
ATOM 12388 C C . GLY A 1 27 ? 12.917 24.361 -0.065 1.00 0.00 27 GLY A C 8
ATOM 12389 O O . GLY A 1 27 ? 13.681 23.792 -0.845 1.00 0.00 27 GLY A O 8
ATOM 12393 N N . GLN A 1 28 ? 11.654 24.628 -0.354 1.00 0.00 28 GLN A N 8
ATOM 12394 C CA . GLN A 1 28 ? 11.065 24.275 -1.632 1.00 0.00 28 GLN A CA 8
ATOM 12395 C C . GLN A 1 28 ? 9.808 25.102 -1.840 1.00 0.00 28 GLN A C 8
ATOM 12396 O O . GLN A 1 28 ? 9.051 25.331 -0.894 1.00 0.00 28 GLN A O 8
ATOM 12410 N N . ASN A 1 29 ? 9.598 25.567 -3.062 1.00 0.00 29 ASN A N 8
ATOM 12411 C CA . ASN A 1 29 ? 8.438 26.392 -3.374 1.00 0.00 29 ASN A CA 8
ATOM 12412 C C . ASN A 1 29 ? 7.163 25.571 -3.345 1.00 0.00 29 ASN A C 8
ATOM 12413 O O . ASN A 1 29 ? 6.828 24.872 -4.301 1.00 0.00 29 ASN A O 8
ATOM 12424 N N . VAL A 1 30 ? 6.473 25.646 -2.227 1.00 0.00 30 VAL A N 8
ATOM 12425 C CA . VAL A 1 30 ? 5.193 24.992 -2.069 1.00 0.00 30 VAL A CA 8
ATOM 12426 C C . VAL A 1 30 ? 4.084 26.032 -2.014 1.00 0.00 30 VAL A C 8
ATOM 12427 O O . VAL A 1 30 ? 3.859 26.679 -0.989 1.00 0.00 30 VAL A O 8
ATOM 12440 N N . ASN A 1 31 ? 3.414 26.220 -3.139 1.00 0.00 31 ASN A N 8
ATOM 12441 C CA . ASN A 1 31 ? 2.340 27.203 -3.238 1.00 0.00 31 ASN A CA 8
ATOM 12442 C C . ASN A 1 31 ? 0.997 26.532 -2.958 1.00 0.00 31 ASN A C 8
ATOM 12443 O O . ASN A 1 31 ? -0.069 27.039 -3.308 1.00 0.00 31 ASN A O 8
ATOM 12454 N N . LYS A 1 32 ? 1.077 25.383 -2.314 1.00 0.00 32 LYS A N 8
ATOM 12455 C CA . LYS A 1 32 ? -0.090 24.599 -1.952 1.00 0.00 32 LYS A CA 8
ATOM 12456 C C . LYS A 1 32 ? 0.326 23.559 -0.923 1.00 0.00 32 LYS A C 8
ATOM 12457 O O . LYS A 1 32 ? 1.450 23.064 -0.973 1.00 0.00 32 LYS A O 8
ATOM 12476 N N . VAL A 1 33 ? -0.551 23.266 0.024 1.00 0.00 33 VAL A N 8
ATOM 12477 C CA . VAL A 1 33 ? -0.278 22.223 1.000 1.00 0.00 33 VAL A CA 8
ATOM 12478 C C . VAL A 1 33 ? -0.148 20.872 0.301 1.00 0.00 33 VAL A C 8
ATOM 12479 O O . VAL A 1 33 ? -1.020 20.473 -0.473 1.00 0.00 33 VAL A O 8
ATOM 12492 N N . SER A 1 34 ? 0.973 20.198 0.537 1.00 0.00 34 SER A N 8
ATOM 12493 C CA . SER A 1 34 ? 1.235 18.905 -0.054 1.00 0.00 34 SER A CA 8
ATOM 12494 C C . SER A 1 34 ? 0.130 17.915 0.292 1.00 0.00 34 SER A C 8
ATOM 12495 O O . SER A 1 34 ? -0.373 17.909 1.419 1.00 0.00 34 SER A O 8
ATOM 12503 N N . SER A 1 35 ? -0.241 17.099 -0.687 1.00 0.00 35 SER A N 8
ATOM 12504 C CA . SER A 1 35 ? -1.248 16.067 -0.506 1.00 0.00 35 SER A CA 8
ATOM 12505 C C . SER A 1 35 ? -0.896 15.180 0.685 1.00 0.00 35 SER A C 8
ATOM 12506 O O . SER A 1 35 ? -1.654 15.101 1.651 1.00 0.00 35 SER A O 8
ATOM 12514 N N . ALA A 1 36 ? 0.266 14.536 0.590 1.00 0.00 36 ALA A N 8
ATOM 12515 C CA . ALA A 1 36 ? 0.843 13.744 1.676 1.00 0.00 36 ALA A CA 8
ATOM 12516 C C . ALA A 1 36 ? -0.153 12.778 2.321 1.00 0.00 36 ALA A C 8
ATOM 12517 O O . ALA A 1 36 ? -0.786 13.095 3.325 1.00 0.00 36 ALA A O 8
ATOM 12524 N N . MET A 1 37 ? -0.298 11.605 1.739 1.00 0.00 37 MET A N 8
ATOM 12525 C CA . MET A 1 37 ? -1.082 10.553 2.363 1.00 0.00 37 MET A CA 8
ATOM 12526 C C . MET A 1 37 ? -0.170 9.557 3.051 1.00 0.00 37 MET A C 8
ATOM 12527 O O . MET A 1 37 ? 0.989 9.377 2.675 1.00 0.00 37 MET A O 8
ATOM 12541 N N . HIS A 1 38 ? -0.709 8.915 4.057 1.00 0.00 38 HIS A N 8
ATOM 12542 C CA . HIS A 1 38 ? 0.001 7.900 4.804 1.00 0.00 38 HIS A CA 8
ATOM 12543 C C . HIS A 1 38 ? -0.679 6.568 4.581 1.00 0.00 38 HIS A C 8
ATOM 12544 O O . HIS A 1 38 ? -1.869 6.406 4.844 1.00 0.00 38 HIS A O 8
ATOM 12559 N N . LEU A 1 39 ? 0.081 5.626 4.087 1.00 0.00 39 LEU A N 8
ATOM 12560 C CA . LEU A 1 39 ? -0.463 4.335 3.716 1.00 0.00 39 LEU A CA 8
ATOM 12561 C C . LEU A 1 39 ? -0.260 3.329 4.829 1.00 0.00 39 LEU A C 8
ATOM 12562 O O . LEU A 1 39 ? 0.856 3.154 5.320 1.00 0.00 39 LEU A O 8
ATOM 12578 N N . ARG A 1 40 ? -1.342 2.695 5.242 1.00 0.00 40 ARG A N 8
ATOM 12579 C CA . ARG A 1 40 ? -1.256 1.569 6.147 1.00 0.00 40 ARG A CA 8
ATOM 12580 C C . ARG A 1 40 ? -2.046 0.390 5.591 1.00 0.00 40 ARG A C 8
ATOM 12581 O O . ARG A 1 40 ? -3.256 0.484 5.390 1.00 0.00 40 ARG A O 8
ATOM 12602 N N . PHE A 1 41 ? -1.358 -0.703 5.327 1.00 0.00 41 PHE A N 8
ATOM 12603 C CA . PHE A 1 41 ? -2.019 -1.933 4.933 1.00 0.00 41 PHE A CA 8
ATOM 12604 C C . PHE A 1 41 ? -1.485 -3.081 5.773 1.00 0.00 41 PHE A C 8
ATOM 12605 O O . PHE A 1 41 ? -0.315 -3.453 5.665 1.00 0.00 41 PHE A O 8
ATOM 12622 N N . ASP A 1 42 ? -2.337 -3.613 6.636 1.00 0.00 42 ASP A N 8
ATOM 12623 C CA . ASP A 1 42 ? -1.947 -4.701 7.519 1.00 0.00 42 ASP A CA 8
ATOM 12624 C C . ASP A 1 42 ? -1.959 -6.018 6.765 1.00 0.00 42 ASP A C 8
ATOM 12625 O O . ASP A 1 42 ? -3.014 -6.616 6.563 1.00 0.00 42 ASP A O 8
ATOM 12634 N N . ILE A 1 43 ? -0.789 -6.466 6.337 1.00 0.00 43 ILE A N 8
ATOM 12635 C CA . ILE A 1 43 ? -0.672 -7.749 5.659 1.00 0.00 43 ILE A CA 8
ATOM 12636 C C . ILE A 1 43 ? -1.127 -8.860 6.597 1.00 0.00 43 ILE A C 8
ATOM 12637 O O . ILE A 1 43 ? -1.726 -9.842 6.178 1.00 0.00 43 ILE A O 8
ATOM 12653 N N . ASN A 1 44 ? -0.856 -8.663 7.879 1.00 0.00 44 ASN A N 8
ATOM 12654 C CA . ASN A 1 44 ? -1.223 -9.617 8.911 1.00 0.00 44 ASN A CA 8
ATOM 12655 C C . ASN A 1 44 ? -2.742 -9.767 9.016 1.00 0.00 44 ASN A C 8
ATOM 12656 O O . ASN A 1 44 ? -3.266 -10.878 8.986 1.00 0.00 44 ASN A O 8
ATOM 12667 N N . ALA A 1 45 ? -3.445 -8.643 9.103 1.00 0.00 45 ALA A N 8
ATOM 12668 C CA . ALA A 1 45 ? -4.868 -8.651 9.442 1.00 0.00 45 ALA A CA 8
ATOM 12669 C C . ALA A 1 45 ? -5.781 -8.572 8.216 1.00 0.00 45 ALA A C 8
ATOM 12670 O O . ALA A 1 45 ? -7.005 -8.537 8.355 1.00 0.00 45 ALA A O 8
ATOM 12677 N N . SER A 1 46 ? -5.204 -8.545 7.025 1.00 0.00 46 SER A N 8
ATOM 12678 C CA . SER A 1 46 ? -6.005 -8.479 5.809 1.00 0.00 46 SER A CA 8
ATOM 12679 C C . SER A 1 46 ? -6.598 -9.846 5.473 1.00 0.00 46 SER A C 8
ATOM 12680 O O . SER A 1 46 ? -6.124 -10.878 5.958 1.00 0.00 46 SER A O 8
ATOM 12688 N N . SER A 1 47 ? -7.634 -9.847 4.641 1.00 0.00 47 SER A N 8
ATOM 12689 C CA . SER A 1 47 ? -8.347 -11.069 4.280 1.00 0.00 47 SER A CA 8
ATOM 12690 C C . SER A 1 47 ? -7.522 -11.937 3.320 1.00 0.00 47 SER A C 8
ATOM 12691 O O . SER A 1 47 ? -7.979 -12.997 2.875 1.00 0.00 47 SER A O 8
ATOM 12699 N N . LEU A 1 48 ? -6.304 -11.496 3.016 1.00 0.00 48 LEU A N 8
ATOM 12700 C CA . LEU A 1 48 ? -5.403 -12.238 2.144 1.00 0.00 48 LEU A CA 8
ATOM 12701 C C . LEU A 1 48 ? -5.054 -13.596 2.746 1.00 0.00 48 LEU A C 8
ATOM 12702 O O . LEU A 1 48 ? -4.881 -13.726 3.958 1.00 0.00 48 LEU A O 8
ATOM 12718 N N . PRO A 1 49 ? -4.962 -14.635 1.905 1.00 0.00 49 PRO A N 8
ATOM 12719 C CA . PRO A 1 49 ? -4.504 -15.955 2.330 1.00 0.00 49 PRO A CA 8
ATOM 12720 C C . PRO A 1 49 ? -3.016 -15.940 2.680 1.00 0.00 49 PRO A C 8
ATOM 12721 O O . PRO A 1 49 ? -2.261 -15.109 2.163 1.00 0.00 49 PRO A O 8
ATOM 12732 N N . PRO A 1 50 ? -2.575 -16.855 3.560 1.00 0.00 50 PRO A N 8
ATOM 12733 C CA . PRO A 1 50 ? -1.171 -16.954 3.978 1.00 0.00 50 PRO A CA 8
ATOM 12734 C C . PRO A 1 50 ? -0.219 -17.097 2.793 1.00 0.00 50 PRO A C 8
ATOM 12735 O O . PRO A 1 50 ? 0.937 -16.690 2.868 1.00 0.00 50 PRO A O 8
ATOM 12746 N N . PHE A 1 51 ? -0.725 -17.667 1.705 1.00 0.00 51 PHE A N 8
ATOM 12747 C CA . PHE A 1 51 ? 0.042 -17.810 0.471 1.00 0.00 51 PHE A CA 8
ATOM 12748 C C . PHE A 1 51 ? 0.608 -16.466 0.015 1.00 0.00 51 PHE A C 8
ATOM 12749 O O . PHE A 1 51 ? 1.810 -16.333 -0.224 1.00 0.00 51 PHE A O 8
ATOM 12766 N N . TYR A 1 52 ? -0.261 -15.467 -0.091 1.00 0.00 52 TYR A N 8
ATOM 12767 C CA . TYR A 1 52 ? 0.141 -14.150 -0.548 1.00 0.00 52 TYR A CA 8
ATOM 12768 C C . TYR A 1 52 ? 0.919 -13.414 0.534 1.00 0.00 52 TYR A C 8
ATOM 12769 O O . TYR A 1 52 ? 1.859 -12.677 0.238 1.00 0.00 52 TYR A O 8
ATOM 12787 N N . LYS A 1 53 ? 0.526 -13.628 1.786 1.00 0.00 53 LYS A N 8
ATOM 12788 C CA . LYS A 1 53 ? 1.236 -13.047 2.921 1.00 0.00 53 LYS A CA 8
ATOM 12789 C C . LYS A 1 53 ? 2.689 -13.508 2.929 1.00 0.00 53 LYS A C 8
ATOM 12790 O O . LYS A 1 53 ? 3.603 -12.718 3.161 1.00 0.00 53 LYS A O 8
ATOM 12809 N N . GLU A 1 54 ? 2.880 -14.793 2.661 1.00 0.00 54 GLU A N 8
ATOM 12810 C CA . GLU A 1 54 ? 4.205 -15.394 2.591 1.00 0.00 54 GLU A CA 8
ATOM 12811 C C . GLU A 1 54 ? 5.068 -14.684 1.563 1.00 0.00 54 GLU A C 8
ATOM 12812 O O . GLU A 1 54 ? 6.186 -14.267 1.853 1.00 0.00 54 GLU A O 8
ATOM 12824 N N . ARG A 1 55 ? 4.524 -14.563 0.362 1.00 0.00 55 ARG A N 8
ATOM 12825 C CA . ARG A 1 55 ? 5.225 -13.942 -0.753 1.00 0.00 55 ARG A CA 8
ATOM 12826 C C . ARG A 1 55 ? 5.709 -12.538 -0.400 1.00 0.00 55 ARG A C 8
ATOM 12827 O O . ARG A 1 55 ? 6.809 -12.143 -0.773 1.00 0.00 55 ARG A O 8
ATOM 12848 N N . LEU A 1 56 ? 4.878 -11.797 0.319 1.00 0.00 56 LEU A N 8
ATOM 12849 C CA . LEU A 1 56 ? 5.215 -10.440 0.727 1.00 0.00 56 LEU A CA 8
ATOM 12850 C C . LEU A 1 56 ? 6.260 -10.438 1.841 1.00 0.00 56 LEU A C 8
ATOM 12851 O O . LEU A 1 56 ? 7.234 -9.691 1.792 1.00 0.00 56 LEU A O 8
ATOM 12867 N N . LEU A 1 57 ? 6.042 -11.281 2.838 1.00 0.00 57 LEU A N 8
ATOM 12868 C CA . LEU A 1 57 ? 6.902 -11.359 3.997 1.00 0.00 57 LEU A CA 8
ATOM 12869 C C . LEU A 1 57 ? 8.300 -11.838 3.624 1.00 0.00 57 LEU A C 8
ATOM 12870 O O . LEU A 1 57 ? 9.302 -11.323 4.117 1.00 0.00 57 LEU A O 8
ATOM 12886 N N . ALA A 1 58 ? 8.352 -12.830 2.753 1.00 0.00 58 ALA A N 8
ATOM 12887 C CA . ALA A 1 58 ? 9.616 -13.437 2.350 1.00 0.00 58 ALA A CA 8
ATOM 12888 C C . ALA A 1 58 ? 10.287 -12.671 1.209 1.00 0.00 58 ALA A C 8
ATOM 12889 O O . ALA A 1 58 ? 11.131 -13.221 0.498 1.00 0.00 58 ALA A O 8
ATOM 12896 N N . LEU A 1 59 ? 9.927 -11.404 1.041 1.00 0.00 59 LEU A N 8
ATOM 12897 C CA . LEU A 1 59 ? 10.517 -10.579 0.023 1.00 0.00 59 LEU A CA 8
ATOM 12898 C C . LEU A 1 59 ? 11.781 -9.897 0.529 1.00 0.00 59 LEU A C 8
ATOM 12899 O O . LEU A 1 59 ? 12.145 -10.007 1.698 1.00 0.00 59 LEU A O 8
ATOM 12915 N N . ASN A 1 60 ? 12.445 -9.195 -0.372 1.00 0.00 60 ASN A N 8
ATOM 12916 C CA . ASN A 1 60 ? 13.636 -8.425 -0.038 1.00 0.00 60 ASN A CA 8
ATOM 12917 C C . ASN A 1 60 ? 13.309 -6.945 -0.154 1.00 0.00 60 ASN A C 8
ATOM 12918 O O . ASN A 1 60 ? 14.182 -6.080 -0.191 1.00 0.00 60 ASN A O 8
ATOM 12929 N N . ASP A 1 61 ? 12.022 -6.667 -0.198 1.00 0.00 61 ASP A N 8
ATOM 12930 C CA . ASP A 1 61 ? 11.537 -5.329 -0.480 1.00 0.00 61 ASP A CA 8
ATOM 12931 C C . ASP A 1 61 ? 11.456 -4.507 0.795 1.00 0.00 61 ASP A C 8
ATOM 12932 O O . ASP A 1 61 ? 10.844 -4.918 1.778 1.00 0.00 61 ASP A O 8
ATOM 12941 N N . SER A 1 62 ? 12.065 -3.338 0.759 1.00 0.00 62 SER A N 8
ATOM 12942 C CA . SER A 1 62 ? 12.192 -2.495 1.939 1.00 0.00 62 SER A CA 8
ATOM 12943 C C . SER A 1 62 ? 10.951 -1.632 2.192 1.00 0.00 62 SER A C 8
ATOM 12944 O O . SER A 1 62 ? 10.938 -0.807 3.112 1.00 0.00 62 SER A O 8
ATOM 12952 N N . ARG A 1 63 ? 9.909 -1.820 1.390 1.00 0.00 63 ARG A N 8
ATOM 12953 C CA . ARG A 1 63 ? 8.635 -1.158 1.652 1.00 0.00 63 ARG A CA 8
ATOM 12954 C C . ARG A 1 63 ? 7.778 -2.046 2.550 1.00 0.00 63 ARG A C 8
ATOM 12955 O O . ARG A 1 63 ? 6.710 -1.647 3.013 1.00 0.00 63 ARG A O 8
ATOM 12976 N N . ILE A 1 64 ? 8.270 -3.252 2.791 1.00 0.00 64 ILE A N 8
ATOM 12977 C CA . ILE A 1 64 ? 7.571 -4.230 3.601 1.00 0.00 64 ILE A CA 8
ATOM 12978 C C . ILE A 1 64 ? 8.296 -4.424 4.929 1.00 0.00 64 ILE A C 8
ATOM 12979 O O . ILE A 1 64 ? 9.513 -4.594 4.958 1.00 0.00 64 ILE A O 8
ATOM 12995 N N . THR A 1 65 ? 7.554 -4.364 6.028 1.00 0.00 65 THR A N 8
ATOM 12996 C CA . THR A 1 65 ? 8.136 -4.576 7.341 1.00 0.00 65 THR A CA 8
ATOM 12997 C C . THR A 1 65 ? 8.061 -6.049 7.729 1.00 0.00 65 THR A C 8
ATOM 12998 O O . THR A 1 65 ? 7.140 -6.757 7.320 1.00 0.00 65 THR A O 8
ATOM 13009 N N . SER A 1 66 ? 9.015 -6.495 8.535 1.00 0.00 66 SER A N 8
ATOM 13010 C CA . SER A 1 66 ? 9.105 -7.893 8.937 1.00 0.00 66 SER A CA 8
ATOM 13011 C C . SER A 1 66 ? 7.898 -8.332 9.774 1.00 0.00 66 SER A C 8
ATOM 13012 O O . SER A 1 66 ? 7.676 -9.523 9.983 1.00 0.00 66 SER A O 8
ATOM 13020 N N . ASP A 1 67 ? 7.127 -7.366 10.261 1.00 0.00 67 ASP A N 8
ATOM 13021 C CA . ASP A 1 67 ? 5.950 -7.659 11.079 1.00 0.00 67 ASP A CA 8
ATOM 13022 C C . ASP A 1 67 ? 4.726 -7.884 10.194 1.00 0.00 67 ASP A C 8
ATOM 13023 O O . ASP A 1 67 ? 3.696 -8.383 10.646 1.00 0.00 67 ASP A O 8
ATOM 13032 N N . GLY A 1 68 ? 4.851 -7.530 8.922 1.00 0.00 68 GLY A N 8
ATOM 13033 C CA . GLY A 1 68 ? 3.748 -7.702 7.999 1.00 0.00 68 GLY A CA 8
ATOM 13034 C C . GLY A 1 68 ? 2.864 -6.476 7.917 1.00 0.00 68 GLY A C 8
ATOM 13035 O O . GLY A 1 68 ? 1.641 -6.587 7.833 1.00 0.00 68 GLY A O 8
ATOM 13039 N N . VAL A 1 69 ? 3.476 -5.303 7.952 1.00 0.00 69 VAL A N 8
ATOM 13040 C CA . VAL A 1 69 ? 2.735 -4.057 7.840 1.00 0.00 69 VAL A CA 8
ATOM 13041 C C . VAL A 1 69 ? 3.275 -3.219 6.689 1.00 0.00 69 VAL A C 8
ATOM 13042 O O . VAL A 1 69 ? 4.484 -3.009 6.576 1.00 0.00 69 VAL A O 8
ATOM 13055 N N . ILE A 1 70 ? 2.380 -2.753 5.838 1.00 0.00 70 ILE A N 8
ATOM 13056 C CA . ILE A 1 70 ? 2.746 -1.871 4.742 1.00 0.00 70 ILE A CA 8
ATOM 13057 C C . ILE A 1 70 ? 2.538 -0.423 5.155 1.00 0.00 70 ILE A C 8
ATOM 13058 O O . ILE A 1 70 ? 1.422 -0.023 5.490 1.00 0.00 70 ILE A O 8
ATOM 13074 N N . VAL A 1 71 ? 3.616 0.349 5.149 1.00 0.00 71 VAL A N 8
ATOM 13075 C CA . VAL A 1 71 ? 3.555 1.755 5.513 1.00 0.00 71 VAL A CA 8
ATOM 13076 C C . VAL A 1 71 ? 4.366 2.605 4.542 1.00 0.00 71 VAL A C 8
ATOM 13077 O O . VAL A 1 71 ? 5.579 2.437 4.398 1.00 0.00 71 VAL A O 8
ATOM 13090 N N . LEU A 1 72 ? 3.673 3.505 3.860 1.00 0.00 72 LEU A N 8
ATOM 13091 C CA . LEU A 1 72 ? 4.307 4.367 2.861 1.00 0.00 72 LEU A CA 8
ATOM 13092 C C . LEU A 1 72 ? 3.808 5.805 2.968 1.00 0.00 72 LEU A C 8
ATOM 13093 O O . LEU A 1 72 ? 2.914 6.113 3.764 1.00 0.00 72 LEU A O 8
ATOM 13109 N N . LYS A 1 73 ? 4.391 6.668 2.142 1.00 0.00 73 LYS A N 8
ATOM 13110 C CA . LYS A 1 73 ? 4.009 8.068 2.063 1.00 0.00 73 LYS A CA 8
ATOM 13111 C C . LYS A 1 73 ? 3.648 8.405 0.625 1.00 0.00 73 LYS A C 8
ATOM 13112 O O . LYS A 1 73 ? 4.490 8.356 -0.272 1.00 0.00 73 LYS A O 8
ATOM 13131 N N . ALA A 1 74 ? 2.398 8.730 0.410 1.00 0.00 74 ALA A N 8
ATOM 13132 C CA . ALA A 1 74 ? 1.930 9.111 -0.914 1.00 0.00 74 ALA A CA 8
ATOM 13133 C C . ALA A 1 74 ? 1.977 10.624 -1.083 1.00 0.00 74 ALA A C 8
ATOM 13134 O O . ALA A 1 74 ? 1.119 11.347 -0.577 1.00 0.00 74 ALA A O 8
ATOM 13141 N N . GLN A 1 75 ? 2.991 11.099 -1.787 1.00 0.00 75 GLN A N 8
ATOM 13142 C CA . GLN A 1 75 ? 3.149 12.523 -2.040 1.00 0.00 75 GLN A CA 8
ATOM 13143 C C . GLN A 1 75 ? 3.542 12.739 -3.497 1.00 0.00 75 GLN A C 8
ATOM 13144 O O . GLN A 1 75 ? 4.128 13.756 -3.867 1.00 0.00 75 GLN A O 8
ATOM 13158 N N . GLN A 1 76 ? 3.184 11.765 -4.324 1.00 0.00 76 GLN A N 8
ATOM 13159 C CA . GLN A 1 76 ? 3.511 11.773 -5.734 1.00 0.00 76 GLN A CA 8
ATOM 13160 C C . GLN A 1 76 ? 2.651 12.787 -6.481 1.00 0.00 76 GLN A C 8
ATOM 13161 O O . GLN A 1 76 ? 3.162 13.700 -7.133 1.00 0.00 76 GLN A O 8
ATOM 13175 N N . TYR A 1 77 ? 1.340 12.617 -6.374 1.00 0.00 77 TYR A N 8
ATOM 13176 C CA . TYR A 1 77 ? 0.388 13.463 -7.043 1.00 0.00 77 TYR A CA 8
ATOM 13177 C C . TYR A 1 77 ? 0.122 14.742 -6.261 1.00 0.00 77 TYR A C 8
ATOM 13178 O O . TYR A 1 77 ? 0.412 14.829 -5.064 1.00 0.00 77 TYR A O 8
ATOM 13196 N N . ARG A 1 78 ? -0.440 15.723 -6.951 1.00 0.00 78 ARG A N 8
ATOM 13197 C CA . ARG A 1 78 ? -0.732 17.028 -6.370 1.00 0.00 78 ARG A CA 8
ATOM 13198 C C . ARG A 1 78 ? -1.897 16.928 -5.387 1.00 0.00 78 ARG A C 8
ATOM 13199 O O . ARG A 1 78 ? -1.914 17.590 -4.352 1.00 0.00 78 ARG A O 8
ATOM 13220 N N . THR A 1 79 ? -2.865 16.086 -5.723 1.00 0.00 79 THR A N 8
ATOM 13221 C CA . THR A 1 79 ? -4.038 15.885 -4.895 1.00 0.00 79 THR A CA 8
ATOM 13222 C C . THR A 1 79 ? -3.902 14.617 -4.053 1.00 0.00 79 THR A C 8
ATOM 13223 O O . THR A 1 79 ? -3.097 13.735 -4.363 1.00 0.00 79 THR A O 8
ATOM 13234 N N . GLN A 1 80 ? -4.684 14.530 -2.985 1.00 0.00 80 GLN A N 8
ATOM 13235 C CA . GLN A 1 80 ? -4.634 13.379 -2.091 1.00 0.00 80 GLN A CA 8
ATOM 13236 C C . GLN A 1 80 ? -5.313 12.165 -2.717 1.00 0.00 80 GLN A C 8
ATOM 13237 O O . GLN A 1 80 ? -4.778 11.058 -2.675 1.00 0.00 80 GLN A O 8
ATOM 13251 N N . GLU A 1 81 ? -6.478 12.378 -3.316 1.00 0.00 81 GLU A N 8
ATOM 13252 C CA . GLU A 1 81 ? -7.272 11.281 -3.852 1.00 0.00 81 GLU A CA 8
ATOM 13253 C C . GLU A 1 81 ? -6.558 10.567 -4.998 1.00 0.00 81 GLU A C 8
ATOM 13254 O O . GLU A 1 81 ? -6.661 9.348 -5.136 1.00 0.00 81 GLU A O 8
ATOM 13266 N N . GLN A 1 82 ? -5.824 11.322 -5.803 1.00 0.00 82 GLN A N 8
ATOM 13267 C CA . GLN A 1 82 ? -5.056 10.736 -6.896 1.00 0.00 82 GLN A CA 8
ATOM 13268 C C . GLN A 1 82 ? -3.862 9.956 -6.354 1.00 0.00 82 GLN A C 8
ATOM 13269 O O . GLN A 1 82 ? -3.467 8.937 -6.923 1.00 0.00 82 GLN A O 8
ATOM 13283 N N . ASN A 1 83 ? -3.306 10.430 -5.245 1.00 0.00 83 ASN A N 8
ATOM 13284 C CA . ASN A 1 83 ? -2.213 9.726 -4.580 1.00 0.00 83 ASN A CA 8
ATOM 13285 C C . ASN A 1 83 ? -2.706 8.408 -4.011 1.00 0.00 83 ASN A C 8
ATOM 13286 O O . ASN A 1 83 ? -2.045 7.378 -4.151 1.00 0.00 83 ASN A O 8
ATOM 13297 N N . ARG A 1 84 ? -3.869 8.455 -3.364 1.00 0.00 84 ARG A N 8
ATOM 13298 C CA . ARG A 1 84 ? -4.529 7.253 -2.870 1.00 0.00 84 ARG A CA 8
ATOM 13299 C C . ARG A 1 84 ? -4.643 6.215 -3.978 1.00 0.00 84 ARG A C 8
ATOM 13300 O O . ARG A 1 84 ? -4.233 5.064 -3.821 1.00 0.00 84 ARG A O 8
ATOM 13321 N N . ALA A 1 85 ? -5.208 6.650 -5.097 1.00 0.00 85 ALA A N 8
ATOM 13322 C CA . ALA A 1 85 ? -5.437 5.782 -6.249 1.00 0.00 85 ALA A CA 8
ATOM 13323 C C . ALA A 1 85 ? -4.155 5.095 -6.710 1.00 0.00 85 ALA A C 8
ATOM 13324 O O . ALA A 1 85 ? -4.140 3.881 -6.930 1.00 0.00 85 ALA A O 8
ATOM 13331 N N . ASP A 1 86 ? -3.081 5.866 -6.854 1.00 0.00 86 ASP A N 8
ATOM 13332 C CA . ASP A 1 86 ? -1.805 5.315 -7.310 1.00 0.00 86 ASP A CA 8
ATOM 13333 C C . ASP A 1 86 ? -1.245 4.354 -6.275 1.00 0.00 86 ASP A C 8
ATOM 13334 O O . ASP A 1 86 ? -0.776 3.266 -6.607 1.00 0.00 86 ASP A O 8
ATOM 13343 N N . ALA A 1 87 ? -1.308 4.764 -5.016 1.00 0.00 87 ALA A N 8
ATOM 13344 C CA . ALA A 1 87 ? -0.838 3.938 -3.904 1.00 0.00 87 ALA A CA 8
ATOM 13345 C C . ALA A 1 87 ? -1.553 2.587 -3.872 1.00 0.00 87 ALA A C 8
ATOM 13346 O O . ALA A 1 87 ? -0.929 1.552 -3.628 1.00 0.00 87 ALA A O 8
ATOM 13353 N N . LEU A 1 88 ? -2.859 2.603 -4.130 1.00 0.00 88 LEU A N 8
ATOM 13354 C CA . LEU A 1 88 ? -3.649 1.377 -4.181 1.00 0.00 88 LEU A CA 8
ATOM 13355 C C . LEU A 1 88 ? -3.188 0.493 -5.336 1.00 0.00 88 LEU A C 8
ATOM 13356 O O . LEU A 1 88 ? -3.184 -0.738 -5.234 1.00 0.00 88 LEU A O 8
ATOM 13372 N N . LEU A 1 89 ? -2.793 1.133 -6.428 1.00 0.00 89 LEU A N 8
ATOM 13373 C CA . LEU A 1 89 ? -2.300 0.427 -7.600 1.00 0.00 89 LEU A CA 8
ATOM 13374 C C . LEU A 1 89 ? -0.939 -0.199 -7.283 1.00 0.00 89 LEU A C 8
ATOM 13375 O O . LEU A 1 89 ? -0.658 -1.325 -7.677 1.00 0.00 89 LEU A O 8
ATOM 13391 N N . ARG A 1 90 ? -0.110 0.535 -6.544 1.00 0.00 90 ARG A N 8
ATOM 13392 C CA . ARG A 1 90 ? 1.204 0.037 -6.138 1.00 0.00 90 ARG A CA 8
ATOM 13393 C C . ARG A 1 90 ? 1.055 -1.137 -5.181 1.00 0.00 90 ARG A C 8
ATOM 13394 O O . ARG A 1 90 ? 1.866 -2.063 -5.185 1.00 0.00 90 ARG A O 8
ATOM 13415 N N . LEU A 1 91 ? 0.014 -1.084 -4.359 1.00 0.00 91 LEU A N 8
ATOM 13416 C CA . LEU A 1 91 ? -0.269 -2.133 -3.388 1.00 0.00 91 LEU A CA 8
ATOM 13417 C C . LEU A 1 91 ? -0.596 -3.439 -4.097 1.00 0.00 91 LEU A C 8
ATOM 13418 O O . LEU A 1 91 ? -0.018 -4.486 -3.805 1.00 0.00 91 LEU A O 8
ATOM 13434 N N . SER A 1 92 ? -1.516 -3.357 -5.038 1.00 0.00 92 SER A N 8
ATOM 13435 C CA . SER A 1 92 ? -1.922 -4.517 -5.816 1.00 0.00 92 SER A CA 8
ATOM 13436 C C . SER A 1 92 ? -0.782 -5.005 -6.703 1.00 0.00 92 SER A C 8
ATOM 13437 O O . SER A 1 92 ? -0.555 -6.211 -6.836 1.00 0.00 92 SER A O 8
ATOM 13445 N N . GLU A 1 93 ? -0.063 -4.057 -7.294 1.00 0.00 93 GLU A N 8
ATOM 13446 C CA . GLU A 1 93 ? 1.114 -4.363 -8.103 1.00 0.00 93 GLU A CA 8
ATOM 13447 C C . GLU A 1 93 ? 2.107 -5.183 -7.289 1.00 0.00 93 GLU A C 8
ATOM 13448 O O . GLU A 1 93 ? 2.582 -6.215 -7.747 1.00 0.00 93 GLU A O 8
ATOM 13460 N N . LEU A 1 94 ? 2.384 -4.725 -6.071 1.00 0.00 94 LEU A N 8
ATOM 13461 C CA . LEU A 1 94 ? 3.325 -5.396 -5.175 1.00 0.00 94 LEU A CA 8
ATOM 13462 C C . LEU A 1 94 ? 2.934 -6.853 -4.937 1.00 0.00 94 LEU A C 8
ATOM 13463 O O . LEU A 1 94 ? 3.777 -7.747 -4.984 1.00 0.00 94 LEU A O 8
ATOM 13479 N N . ILE A 1 95 ? 1.650 -7.086 -4.691 1.00 0.00 95 ILE A N 8
ATOM 13480 C CA . ILE A 1 95 ? 1.158 -8.432 -4.423 1.00 0.00 95 ILE A CA 8
ATOM 13481 C C . ILE A 1 95 ? 1.369 -9.338 -5.636 1.00 0.00 95 ILE A C 8
ATOM 13482 O O . ILE A 1 95 ? 1.868 -10.459 -5.510 1.00 0.00 95 ILE A O 8
ATOM 13498 N N . VAL A 1 96 ? 1.007 -8.842 -6.813 1.00 0.00 96 VAL A N 8
ATOM 13499 C CA . VAL A 1 96 ? 1.210 -9.584 -8.052 1.00 0.00 96 VAL A CA 8
ATOM 13500 C C . VAL A 1 96 ? 2.704 -9.730 -8.340 1.00 0.00 96 VAL A C 8
ATOM 13501 O O . VAL A 1 96 ? 3.164 -10.772 -8.813 1.00 0.00 96 VAL A O 8
ATOM 13514 N N . ASN A 1 97 ? 3.453 -8.681 -8.028 1.00 0.00 97 ASN A N 8
ATOM 13515 C CA . ASN A 1 97 ? 4.893 -8.644 -8.254 1.00 0.00 97 ASN A CA 8
ATOM 13516 C C . ASN A 1 97 ? 5.590 -9.738 -7.454 1.00 0.00 97 ASN A C 8
ATOM 13517 O O . ASN A 1 97 ? 6.439 -10.460 -7.975 1.00 0.00 97 ASN A O 8
ATOM 13528 N N . ALA A 1 98 ? 5.200 -9.867 -6.189 1.00 0.00 98 ALA A N 8
ATOM 13529 C CA . ALA A 1 98 ? 5.787 -10.856 -5.291 1.00 0.00 98 ALA A CA 8
ATOM 13530 C C . ALA A 1 98 ? 5.449 -12.279 -5.722 1.00 0.00 98 ALA A C 8
ATOM 13531 O O . ALA A 1 98 ? 6.161 -13.225 -5.387 1.00 0.00 98 ALA A O 8
ATOM 13538 N N . ALA A 1 99 ? 4.355 -12.430 -6.450 1.00 0.00 99 ALA A N 8
ATOM 13539 C CA . ALA A 1 99 ? 3.938 -13.738 -6.932 1.00 0.00 99 ALA A CA 8
ATOM 13540 C C . ALA A 1 99 ? 4.598 -14.063 -8.266 1.00 0.00 99 ALA A C 8
ATOM 13541 O O . ALA A 1 99 ? 4.763 -15.230 -8.621 1.00 0.00 99 ALA A O 8
ATOM 13548 N N . LYS A 1 100 ? 4.981 -13.027 -8.997 1.00 0.00 100 LYS A N 8
ATOM 13549 C CA . LYS A 1 100 ? 5.535 -13.198 -10.334 1.00 0.00 100 LYS A CA 8
ATOM 13550 C C . LYS A 1 100 ? 7.059 -13.238 -10.305 1.00 0.00 100 LYS A C 8
ATOM 13551 O O . LYS A 1 100 ? 7.695 -13.852 -11.163 1.00 0.00 100 LYS A O 8
ATOM 13570 N N . LEU A 1 101 ? 7.636 -12.603 -9.304 1.00 0.00 101 LEU A N 8
ATOM 13571 C CA . LEU A 1 101 ? 9.078 -12.509 -9.184 1.00 0.00 101 LEU A CA 8
ATOM 13572 C C . LEU A 1 101 ? 9.582 -13.201 -7.924 1.00 0.00 101 LEU A C 8
ATOM 13573 O O . LEU A 1 101 ? 8.802 -13.569 -7.043 1.00 0.00 101 LEU A O 8
ATOM 13589 N N . GLU A 1 102 ? 10.892 -13.371 -7.852 1.00 0.00 102 GLU A N 8
ATOM 13590 C CA . GLU A 1 102 ? 11.531 -13.969 -6.700 1.00 0.00 102 GLU A CA 8
ATOM 13591 C C . GLU A 1 102 ? 12.545 -12.989 -6.120 1.00 0.00 102 GLU A C 8
ATOM 13592 O O . GLU A 1 102 ? 13.428 -12.512 -6.834 1.00 0.00 102 GLU A O 8
ATOM 13604 N N . HIS A 1 103 ? 12.372 -12.664 -4.840 1.00 0.00 103 HIS A N 8
ATOM 13605 C CA . HIS A 1 103 ? 13.262 -11.747 -4.106 1.00 0.00 103 HIS A CA 8
ATOM 13606 C C . HIS A 1 103 ? 12.985 -10.284 -4.459 1.00 0.00 103 HIS A C 8
ATOM 13607 O O . HIS A 1 103 ? 12.959 -9.431 -3.573 1.00 0.00 103 HIS A O 8
ATOM 13622 N N . HIS A 1 104 ? 12.768 -10.012 -5.750 1.00 0.00 104 HIS A N 8
ATOM 13623 C CA . HIS A 1 104 ? 12.590 -8.650 -6.270 1.00 0.00 104 HIS A CA 8
ATOM 13624 C C . HIS A 1 104 ? 13.926 -7.909 -6.198 1.00 0.00 104 HIS A C 8
ATOM 13625 O O . HIS A 1 104 ? 14.333 -7.425 -5.140 1.00 0.00 104 HIS A O 8
ATOM 13640 N N . HIS A 1 105 ? 14.603 -7.837 -7.336 1.00 0.00 105 HIS A N 8
ATOM 13641 C CA . HIS A 1 105 ? 15.980 -7.356 -7.400 1.00 0.00 105 HIS A CA 8
ATOM 13642 C C . HIS A 1 105 ? 16.098 -5.865 -7.116 1.00 0.00 105 HIS A C 8
ATOM 13643 O O . HIS A 1 105 ? 15.601 -5.031 -7.875 1.00 0.00 105 HIS A O 8
ATOM 13658 N N . HIS A 1 106 ? 16.752 -5.549 -6.007 1.00 0.00 106 HIS A N 8
ATOM 13659 C CA . HIS A 1 106 ? 17.141 -4.186 -5.681 1.00 0.00 106 HIS A CA 8
ATOM 13660 C C . HIS A 1 106 ? 18.157 -4.237 -4.546 1.00 0.00 106 HIS A C 8
ATOM 13661 O O . HIS A 1 106 ? 18.017 -5.047 -3.630 1.00 0.00 106 HIS A O 8
ATOM 13676 N N . HIS A 1 107 ? 19.190 -3.415 -4.614 1.00 0.00 107 HIS A N 8
ATOM 13677 C CA . HIS A 1 107 ? 20.229 -3.441 -3.591 1.00 0.00 107 HIS A CA 8
ATOM 13678 C C . HIS A 1 107 ? 19.965 -2.421 -2.496 1.00 0.00 107 HIS A C 8
ATOM 13679 O O . HIS A 1 107 ? 20.385 -1.266 -2.583 1.00 0.00 107 HIS A O 8
ATOM 13694 N N . HIS A 1 108 ? 19.253 -2.861 -1.470 1.00 0.00 108 HIS A N 8
ATOM 13695 C CA . HIS A 1 108 ? 18.977 -2.040 -0.302 1.00 0.00 108 HIS A CA 8
ATOM 13696 C C . HIS A 1 108 ? 18.563 -2.947 0.849 1.00 0.00 108 HIS A C 8
ATOM 13697 O O . HIS A 1 108 ? 19.445 -3.624 1.413 1.00 0.00 108 HIS A O 8
ATOM 13713 N N . MET A 1 1 ? -14.313 -2.593 -2.483 1.00 0.00 1 MET A N 9
ATOM 13714 C CA . MET A 1 1 ? -13.624 -3.906 -2.420 1.00 0.00 1 MET A CA 9
ATOM 13715 C C . MET A 1 1 ? -12.421 -3.914 -3.348 1.00 0.00 1 MET A C 9
ATOM 13716 O O . MET A 1 1 ? -12.491 -3.413 -4.468 1.00 0.00 1 MET A O 9
ATOM 13732 N N . LEU A 1 2 ? -11.318 -4.488 -2.885 1.00 0.00 2 LEU A N 9
ATOM 13733 C CA . LEU A 1 2 ? -10.125 -4.607 -3.700 1.00 0.00 2 LEU A CA 9
ATOM 13734 C C . LEU A 1 2 ? -10.119 -5.961 -4.395 1.00 0.00 2 LEU A C 9
ATOM 13735 O O . LEU A 1 2 ? -9.778 -6.983 -3.799 1.00 0.00 2 LEU A O 9
ATOM 13751 N N . VAL A 1 3 ? -10.548 -5.964 -5.643 1.00 0.00 3 VAL A N 9
ATOM 13752 C CA . VAL A 1 3 ? -10.593 -7.183 -6.434 1.00 0.00 3 VAL A CA 9
ATOM 13753 C C . VAL A 1 3 ? -9.256 -7.412 -7.131 1.00 0.00 3 VAL A C 9
ATOM 13754 O O . VAL A 1 3 ? -8.885 -6.670 -8.038 1.00 0.00 3 VAL A O 9
ATOM 13767 N N . ILE A 1 4 ? -8.536 -8.434 -6.692 1.00 0.00 4 ILE A N 9
ATOM 13768 C CA . ILE A 1 4 ? -7.248 -8.772 -7.280 1.00 0.00 4 ILE A CA 9
ATOM 13769 C C . ILE A 1 4 ? -7.423 -9.866 -8.327 1.00 0.00 4 ILE A C 9
ATOM 13770 O O . ILE A 1 4 ? -6.788 -9.852 -9.385 1.00 0.00 4 ILE A O 9
ATOM 13786 N N . SER A 1 5 ? -8.304 -10.806 -8.030 1.00 0.00 5 SER A N 9
ATOM 13787 C CA . SER A 1 5 ? -8.588 -11.903 -8.932 1.00 0.00 5 SER A CA 9
ATOM 13788 C C . SER A 1 5 ? -10.023 -12.367 -8.721 1.00 0.00 5 SER A C 9
ATOM 13789 O O . SER A 1 5 ? -10.710 -11.872 -7.825 1.00 0.00 5 SER A O 9
ATOM 13797 N N . ASN A 1 6 ? -10.466 -13.320 -9.528 1.00 0.00 6 ASN A N 9
ATOM 13798 C CA . ASN A 1 6 ? -11.843 -13.799 -9.472 1.00 0.00 6 ASN A CA 9
ATOM 13799 C C . ASN A 1 6 ? -12.163 -14.370 -8.097 1.00 0.00 6 ASN A C 9
ATOM 13800 O O . ASN A 1 6 ? -13.224 -14.111 -7.532 1.00 0.00 6 ASN A O 9
ATOM 13811 N N . ASN A 1 7 ? -11.225 -15.130 -7.544 1.00 0.00 7 ASN A N 9
ATOM 13812 C CA . ASN A 1 7 ? -11.452 -15.813 -6.277 1.00 0.00 7 ASN A CA 9
ATOM 13813 C C . ASN A 1 7 ? -10.682 -15.130 -5.147 1.00 0.00 7 ASN A C 9
ATOM 13814 O O . ASN A 1 7 ? -10.605 -15.639 -4.031 1.00 0.00 7 ASN A O 9
ATOM 13825 N N . VAL A 1 8 ? -10.130 -13.957 -5.431 1.00 0.00 8 VAL A N 9
ATOM 13826 C CA . VAL A 1 8 ? -9.339 -13.237 -4.439 1.00 0.00 8 VAL A CA 9
ATOM 13827 C C . VAL A 1 8 ? -9.820 -11.799 -4.307 1.00 0.00 8 VAL A C 9
ATOM 13828 O O . VAL A 1 8 ? -9.758 -11.016 -5.260 1.00 0.00 8 VAL A O 9
ATOM 13841 N N . HIS A 1 9 ? -10.285 -11.456 -3.116 1.00 0.00 9 HIS A N 9
ATOM 13842 C CA . HIS A 1 9 ? -10.761 -10.107 -2.820 1.00 0.00 9 HIS A CA 9
ATOM 13843 C C . HIS A 1 9 ? -10.166 -9.636 -1.499 1.00 0.00 9 HIS A C 9
ATOM 13844 O O . HIS A 1 9 ? -9.849 -10.453 -0.637 1.00 0.00 9 HIS A O 9
ATOM 13859 N N . LEU A 1 10 ? -10.015 -8.330 -1.347 1.00 0.00 10 LEU A N 9
ATOM 13860 C CA . LEU A 1 10 ? -9.547 -7.761 -0.098 1.00 0.00 10 LEU A CA 9
ATOM 13861 C C . LEU A 1 10 ? -10.555 -6.746 0.428 1.00 0.00 10 LEU A C 9
ATOM 13862 O O . LEU A 1 10 ? -11.051 -5.903 -0.329 1.00 0.00 10 LEU A O 9
ATOM 13878 N N . PRO A 1 11 ? -10.894 -6.836 1.720 1.00 0.00 11 PRO A N 9
ATOM 13879 C CA . PRO A 1 11 ? -11.842 -5.926 2.352 1.00 0.00 11 PRO A CA 9
ATOM 13880 C C . PRO A 1 11 ? -11.281 -4.518 2.491 1.00 0.00 11 PRO A C 9
ATOM 13881 O O . PRO A 1 11 ? -10.133 -4.326 2.898 1.00 0.00 11 PRO A O 9
ATOM 13892 N N . ASP A 1 12 ? -12.109 -3.545 2.157 1.00 0.00 12 ASP A N 9
ATOM 13893 C CA . ASP A 1 12 ? -11.744 -2.140 2.213 1.00 0.00 12 ASP A CA 9
ATOM 13894 C C . ASP A 1 12 ? -11.302 -1.744 3.615 1.00 0.00 12 ASP A C 9
ATOM 13895 O O . ASP A 1 12 ? -10.357 -0.976 3.793 1.00 0.00 12 ASP A O 9
ATOM 13904 N N . ALA A 1 13 ? -12.007 -2.282 4.599 1.00 0.00 13 ALA A N 9
ATOM 13905 C CA . ALA A 1 13 ? -11.741 -2.005 6.008 1.00 0.00 13 ALA A CA 9
ATOM 13906 C C . ALA A 1 13 ? -10.305 -2.345 6.421 1.00 0.00 13 ALA A C 9
ATOM 13907 O O . ALA A 1 13 ? -9.775 -1.752 7.361 1.00 0.00 13 ALA A O 9
ATOM 13914 N N . GLU A 1 14 ? -9.675 -3.282 5.723 1.00 0.00 14 GLU A N 9
ATOM 13915 C CA . GLU A 1 14 ? -8.325 -3.715 6.081 1.00 0.00 14 GLU A CA 9
ATOM 13916 C C . GLU A 1 14 ? -7.271 -2.834 5.416 1.00 0.00 14 GLU A C 9
ATOM 13917 O O . GLU A 1 14 ? -6.071 -3.102 5.503 1.00 0.00 14 GLU A O 9
ATOM 13929 N N . ILE A 1 15 ? -7.729 -1.774 4.764 1.00 0.00 15 ILE A N 9
ATOM 13930 C CA . ILE A 1 15 ? -6.842 -0.799 4.154 1.00 0.00 15 ILE A CA 9
ATOM 13931 C C . ILE A 1 15 ? -7.030 0.557 4.831 1.00 0.00 15 ILE A C 9
ATOM 13932 O O . ILE A 1 15 ? -8.125 1.120 4.818 1.00 0.00 15 ILE A O 9
ATOM 13948 N N . GLU A 1 16 ? -5.967 1.065 5.435 1.00 0.00 16 GLU A N 9
ATOM 13949 C CA . GLU A 1 16 ? -6.023 2.309 6.194 1.00 0.00 16 GLU A CA 9
ATOM 13950 C C . GLU A 1 16 ? -5.504 3.482 5.363 1.00 0.00 16 GLU A C 9
ATOM 13951 O O . GLU A 1 16 ? -4.305 3.579 5.083 1.00 0.00 16 GLU A O 9
ATOM 13963 N N . LEU A 1 17 ? -6.419 4.356 4.954 1.00 0.00 17 LEU A N 9
ATOM 13964 C CA . LEU A 1 17 ? -6.063 5.560 4.216 1.00 0.00 17 LEU A CA 9
ATOM 13965 C C . LEU A 1 17 ? -6.134 6.773 5.135 1.00 0.00 17 LEU A C 9
ATOM 13966 O O . LEU A 1 17 ? -7.215 7.183 5.555 1.00 0.00 17 LEU A O 9
ATOM 13982 N N . THR A 1 18 ? -4.984 7.340 5.447 1.00 0.00 18 THR A N 9
ATOM 13983 C CA . THR A 1 18 ? -4.911 8.491 6.330 1.00 0.00 18 THR A CA 9
ATOM 13984 C C . THR A 1 18 ? -4.373 9.705 5.572 1.00 0.00 18 THR A C 9
ATOM 13985 O O . THR A 1 18 ? -3.643 9.550 4.594 1.00 0.00 18 THR A O 9
ATOM 13996 N N . ALA A 1 19 ? -4.737 10.900 6.008 1.00 0.00 19 ALA A N 9
ATOM 13997 C CA . ALA A 1 19 ? -4.246 12.123 5.383 1.00 0.00 19 ALA A CA 9
ATOM 13998 C C . ALA A 1 19 ? -3.250 12.831 6.295 1.00 0.00 19 ALA A C 9
ATOM 13999 O O . ALA A 1 19 ? -3.546 13.102 7.460 1.00 0.00 19 ALA A O 9
ATOM 14006 N N . ILE A 1 20 ? -2.073 13.127 5.763 1.00 0.00 20 ILE A N 9
ATOM 14007 C CA . ILE A 1 20 ? -1.025 13.768 6.543 1.00 0.00 20 ILE A CA 9
ATOM 14008 C C . ILE A 1 20 ? -1.252 15.273 6.610 1.00 0.00 20 ILE A C 9
ATOM 14009 O O . ILE A 1 20 ? -1.299 15.960 5.589 1.00 0.00 20 ILE A O 9
ATOM 14025 N N . ARG A 1 21 ? -1.411 15.771 7.822 1.00 0.00 21 ARG A N 9
ATOM 14026 C CA . ARG A 1 21 ? -1.652 17.186 8.041 1.00 0.00 21 ARG A CA 9
ATOM 14027 C C . ARG A 1 21 ? -0.330 17.921 8.221 1.00 0.00 21 ARG A C 9
ATOM 14028 O O . ARG A 1 21 ? 0.622 17.374 8.781 1.00 0.00 21 ARG A O 9
ATOM 14049 N N . ALA 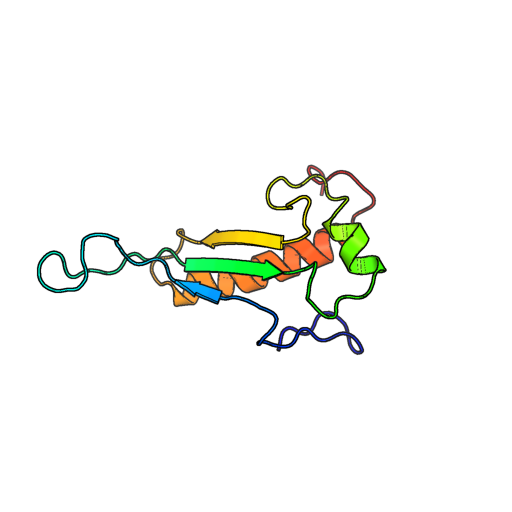A 1 22 ? -0.269 19.153 7.736 1.00 0.00 22 ALA A N 9
ATOM 14050 C CA . ALA A 1 22 ? 0.932 19.966 7.867 1.00 0.00 22 ALA A CA 9
ATOM 14051 C C . ALA A 1 22 ? 0.897 20.751 9.169 1.00 0.00 22 ALA A C 9
ATOM 14052 O O . ALA A 1 22 ? -0.174 21.136 9.641 1.00 0.00 22 ALA A O 9
ATOM 14059 N N . GLN A 1 23 ? 2.065 20.978 9.748 1.00 0.00 23 GLN A N 9
ATOM 14060 C CA . GLN A 1 23 ? 2.166 21.700 11.003 1.00 0.00 23 GLN A CA 9
ATOM 14061 C C . GLN A 1 23 ? 2.090 23.200 10.764 1.00 0.00 23 GLN A C 9
ATOM 14062 O O . GLN A 1 23 ? 2.647 23.711 9.792 1.00 0.00 23 GLN A O 9
ATOM 14076 N N . GLY A 1 24 ? 1.414 23.901 11.662 1.00 0.00 24 GLY A N 9
ATOM 14077 C CA . GLY A 1 24 ? 1.300 25.339 11.553 1.00 0.00 24 GLY A CA 9
ATOM 14078 C C . GLY A 1 24 ? 2.270 26.033 12.477 1.00 0.00 24 GLY A C 9
ATOM 14079 O O . GLY A 1 24 ? 1.871 26.829 13.328 1.00 0.00 24 GLY A O 9
ATOM 14083 N N . ALA A 1 25 ? 3.544 25.723 12.314 1.00 0.00 25 ALA A N 9
ATOM 14084 C CA . ALA A 1 25 ? 4.585 26.268 13.172 1.00 0.00 25 ALA A CA 9
ATOM 14085 C C . ALA A 1 25 ? 5.776 26.718 12.338 1.00 0.00 25 ALA A C 9
ATOM 14086 O O . ALA A 1 25 ? 5.841 26.437 11.142 1.00 0.00 25 ALA A O 9
ATOM 14093 N N . GLY A 1 26 ? 6.721 27.397 12.973 1.00 0.00 26 GLY A N 9
ATOM 14094 C CA . GLY A 1 26 ? 7.875 27.904 12.261 1.00 0.00 26 GLY A CA 9
ATOM 14095 C C . GLY A 1 26 ? 7.638 29.303 11.739 1.00 0.00 26 GLY A C 9
ATOM 14096 O O . GLY A 1 26 ? 7.884 30.288 12.441 1.00 0.00 26 GLY A O 9
ATOM 14100 N N . GLY A 1 27 ? 7.149 29.394 10.515 1.00 0.00 27 GLY A N 9
ATOM 14101 C CA . GLY A 1 27 ? 6.854 30.682 9.929 1.00 0.00 27 GLY A CA 9
ATOM 14102 C C . GLY A 1 27 ? 5.402 30.784 9.506 1.00 0.00 27 GLY A C 9
ATOM 14103 O O . GLY A 1 27 ? 4.527 30.180 10.128 1.00 0.00 27 GLY A O 9
ATOM 14107 N N . GLN A 1 28 ? 5.145 31.534 8.449 1.00 0.00 28 GLN A N 9
ATOM 14108 C CA . GLN A 1 28 ? 3.811 31.680 7.923 1.00 0.00 28 GLN A CA 9
ATOM 14109 C C . GLN A 1 28 ? 3.679 30.845 6.662 1.00 0.00 28 GLN A C 9
ATOM 14110 O O . GLN A 1 28 ? 4.602 30.116 6.301 1.00 0.00 28 GLN A O 9
ATOM 14124 N N . ASN A 1 29 ? 2.526 30.948 6.016 1.00 0.00 29 ASN A N 9
ATOM 14125 C CA . ASN A 1 29 ? 2.250 30.264 4.741 1.00 0.00 29 ASN A CA 9
ATOM 14126 C C . ASN A 1 29 ? 2.110 28.748 4.928 1.00 0.00 29 ASN A C 9
ATOM 14127 O O . ASN A 1 29 ? 1.581 28.042 4.063 1.00 0.00 29 ASN A O 9
ATOM 14138 N N . VAL A 1 30 ? 2.553 28.257 6.070 1.00 0.00 30 VAL A N 9
ATOM 14139 C CA . VAL A 1 30 ? 2.470 26.840 6.387 1.00 0.00 30 VAL A CA 9
ATOM 14140 C C . VAL A 1 30 ? 1.161 26.520 7.096 1.00 0.00 30 VAL A C 9
ATOM 14141 O O . VAL A 1 30 ? 1.129 26.115 8.255 1.00 0.00 30 VAL A O 9
ATOM 14154 N N . ASN A 1 31 ? 0.076 26.718 6.375 1.00 0.00 31 ASN A N 9
ATOM 14155 C CA . ASN A 1 31 ? -1.259 26.493 6.911 1.00 0.00 31 ASN A CA 9
ATOM 14156 C C . ASN A 1 31 ? -2.100 25.752 5.886 1.00 0.00 31 ASN A C 9
ATOM 14157 O O . ASN A 1 31 ? -3.331 25.730 5.954 1.00 0.00 31 ASN A O 9
ATOM 14168 N N . LYS A 1 32 ? -1.416 25.137 4.940 1.00 0.00 32 LYS A N 9
ATOM 14169 C CA . LYS A 1 32 ? -2.062 24.426 3.846 1.00 0.00 32 LYS A CA 9
ATOM 14170 C C . LYS A 1 32 ? -2.317 22.978 4.244 1.00 0.00 32 LYS A C 9
ATOM 14171 O O . LYS A 1 32 ? -1.497 22.368 4.932 1.00 0.00 32 LYS A O 9
ATOM 14190 N N . VAL A 1 33 ? -3.445 22.429 3.822 1.00 0.00 33 VAL A N 9
ATOM 14191 C CA . VAL A 1 33 ? -3.679 21.008 3.985 1.00 0.00 33 VAL A CA 9
ATOM 14192 C C . VAL A 1 33 ? -2.877 20.258 2.926 1.00 0.00 33 VAL A C 9
ATOM 14193 O O . VAL A 1 33 ? -2.941 20.585 1.740 1.00 0.00 33 VAL A O 9
ATOM 14206 N N . SER A 1 34 ? -2.091 19.288 3.358 1.00 0.00 34 SER A N 9
ATOM 14207 C CA . SER A 1 34 ? -1.187 18.594 2.459 1.00 0.00 34 SER A CA 9
ATOM 14208 C C . SER A 1 34 ? -1.924 17.530 1.653 1.00 0.00 34 SER A C 9
ATOM 14209 O O . SER A 1 34 ? -2.994 17.062 2.046 1.00 0.00 34 SER A O 9
ATOM 14217 N N . SER A 1 35 ? -1.342 17.171 0.524 1.00 0.00 35 SER A N 9
ATOM 14218 C CA . SER A 1 35 ? -1.884 16.130 -0.334 1.00 0.00 35 SER A CA 9
ATOM 14219 C C . SER A 1 35 ? -1.157 14.812 -0.083 1.00 0.00 35 SER A C 9
ATOM 14220 O O . SER A 1 35 ? -1.361 13.829 -0.797 1.00 0.00 35 SER A O 9
ATOM 14228 N N . ALA A 1 36 ? -0.309 14.809 0.939 1.00 0.00 36 ALA A N 9
ATOM 14229 C CA . ALA A 1 36 ? 0.442 13.628 1.315 1.00 0.00 36 ALA A CA 9
ATOM 14230 C C . ALA A 1 36 ? -0.444 12.657 2.077 1.00 0.00 36 ALA A C 9
ATOM 14231 O O . ALA A 1 36 ? -0.954 12.971 3.151 1.00 0.00 36 ALA A O 9
ATOM 14238 N N . MET A 1 37 ? -0.636 11.488 1.509 1.00 0.00 37 MET A N 9
ATOM 14239 C CA . MET A 1 37 ? -1.453 10.467 2.140 1.00 0.00 37 MET A CA 9
ATOM 14240 C C . MET A 1 37 ? -0.595 9.441 2.857 1.00 0.00 37 MET A C 9
ATOM 14241 O O . MET A 1 37 ? 0.526 9.140 2.446 1.00 0.00 37 MET A O 9
ATOM 14255 N N . HIS A 1 38 ? -1.139 8.920 3.934 1.00 0.00 38 HIS A N 9
ATOM 14256 C CA . HIS A 1 38 ? -0.528 7.837 4.677 1.00 0.00 38 HIS A CA 9
ATOM 14257 C C . HIS A 1 38 ? -1.321 6.570 4.433 1.00 0.00 38 HIS A C 9
ATOM 14258 O O . HIS A 1 38 ? -2.535 6.541 4.616 1.00 0.00 38 HIS A O 9
ATOM 14273 N N . LEU A 1 39 ? -0.639 5.532 4.021 1.00 0.00 39 LEU A N 9
ATOM 14274 C CA . LEU A 1 39 ? -1.297 4.284 3.707 1.00 0.00 39 LEU A CA 9
ATOM 14275 C C . LEU A 1 39 ? -0.751 3.170 4.580 1.00 0.00 39 LEU A C 9
ATOM 14276 O O . LEU A 1 39 ? 0.465 2.998 4.695 1.00 0.00 39 LEU A O 9
ATOM 14292 N N . ARG A 1 40 ? -1.654 2.448 5.218 1.00 0.00 40 ARG A N 9
ATOM 14293 C CA . ARG A 1 40 ? -1.283 1.284 5.999 1.00 0.00 40 ARG A CA 9
ATOM 14294 C C . ARG A 1 40 ? -1.996 0.050 5.468 1.00 0.00 40 ARG A C 9
ATOM 14295 O O . ARG A 1 40 ? -3.223 -0.049 5.540 1.00 0.00 40 ARG A O 9
ATOM 14316 N N . PHE A 1 41 ? -1.232 -0.871 4.917 1.00 0.00 41 PHE A N 9
ATOM 14317 C CA . PHE A 1 41 ? -1.763 -2.162 4.524 1.00 0.00 41 PHE A CA 9
ATOM 14318 C C . PHE A 1 41 ? -1.186 -3.224 5.444 1.00 0.00 41 PHE A C 9
ATOM 14319 O O . PHE A 1 41 ? -0.007 -3.568 5.350 1.00 0.00 41 PHE A O 9
ATOM 14336 N N . ASP A 1 42 ? -2.005 -3.714 6.353 1.00 0.00 42 ASP A N 9
ATOM 14337 C CA . ASP A 1 42 ? -1.542 -4.649 7.365 1.00 0.00 42 ASP A CA 9
ATOM 14338 C C . ASP A 1 42 ? -1.313 -6.019 6.750 1.00 0.00 42 ASP A C 9
ATOM 14339 O O . ASP A 1 42 ? -2.234 -6.615 6.198 1.00 0.00 42 ASP A O 9
ATOM 14348 N N . ILE A 1 43 ? -0.085 -6.506 6.836 1.00 0.00 43 ILE A N 9
ATOM 14349 C CA . ILE A 1 43 ? 0.271 -7.796 6.264 1.00 0.00 43 ILE A CA 9
ATOM 14350 C C . ILE A 1 43 ? -0.163 -8.919 7.193 1.00 0.00 43 ILE A C 9
ATOM 14351 O O . ILE A 1 43 ? -0.617 -9.968 6.738 1.00 0.00 43 ILE A O 9
ATOM 14367 N N . ASN A 1 44 ? -0.034 -8.680 8.489 1.00 0.00 44 ASN A N 9
ATOM 14368 C CA . ASN A 1 44 ? -0.361 -9.671 9.499 1.00 0.00 44 ASN A CA 9
ATOM 14369 C C . ASN A 1 44 ? -1.835 -10.058 9.437 1.00 0.00 44 ASN A C 9
ATOM 14370 O O . ASN A 1 44 ? -2.181 -11.228 9.246 1.00 0.00 44 ASN A O 9
ATOM 14381 N N . ALA A 1 45 ? -2.693 -9.061 9.579 1.00 0.00 45 ALA A N 9
ATOM 14382 C CA . ALA A 1 45 ? -4.129 -9.286 9.646 1.00 0.00 45 ALA A CA 9
ATOM 14383 C C . ALA A 1 45 ? -4.789 -9.223 8.268 1.00 0.00 45 ALA A C 9
ATOM 14384 O O . ALA A 1 45 ? -6.011 -9.157 8.167 1.00 0.00 45 ALA A O 9
ATOM 14391 N N . SER A 1 46 ? -3.985 -9.267 7.212 1.00 0.00 46 SER A N 9
ATOM 14392 C CA . SER A 1 46 ? -4.516 -9.217 5.857 1.00 0.00 46 SER A CA 9
ATOM 14393 C C . SER A 1 46 ? -5.292 -10.490 5.532 1.00 0.00 46 SER A C 9
ATOM 14394 O O . SER A 1 46 ? -4.934 -11.578 5.988 1.00 0.00 46 SER A O 9
ATOM 14402 N N . SER A 1 47 ? -6.343 -10.356 4.732 1.00 0.00 47 SER A N 9
ATOM 14403 C CA . SER A 1 47 ? -7.127 -11.506 4.289 1.00 0.00 47 SER A CA 9
ATOM 14404 C C . SER A 1 47 ? -6.402 -12.296 3.196 1.00 0.00 47 SER A C 9
ATOM 14405 O O . SER A 1 47 ? -7.006 -13.122 2.510 1.00 0.00 47 SER A O 9
ATOM 14413 N N . LEU A 1 48 ? -5.109 -12.056 3.048 1.00 0.00 48 LEU A N 9
ATOM 14414 C CA . LEU A 1 48 ? -4.314 -12.750 2.054 1.00 0.00 48 LEU A CA 9
ATOM 14415 C C . LEU A 1 48 ? -3.921 -14.135 2.558 1.00 0.00 48 LEU A C 9
ATOM 14416 O O . LEU A 1 48 ? -3.349 -14.264 3.641 1.00 0.00 48 LEU A O 9
ATOM 14432 N N . PRO A 1 49 ? -4.261 -15.183 1.793 1.00 0.00 49 PRO A N 9
ATOM 14433 C CA . PRO A 1 49 ? -3.910 -16.574 2.124 1.00 0.00 49 PRO A CA 9
ATOM 14434 C C . PRO A 1 49 ? -2.418 -16.755 2.434 1.00 0.00 49 PRO A C 9
ATOM 14435 O O . PRO A 1 49 ? -1.589 -15.925 2.049 1.00 0.00 49 PRO A O 9
ATOM 14446 N N . PRO A 1 50 ? -2.062 -17.855 3.122 1.00 0.00 50 PRO A N 9
ATOM 14447 C CA . PRO A 1 50 ? -0.668 -18.182 3.460 1.00 0.00 50 PRO A CA 9
ATOM 14448 C C . PRO A 1 50 ? 0.260 -18.127 2.245 1.00 0.00 50 PRO A C 9
ATOM 14449 O O . PRO A 1 50 ? 1.436 -17.788 2.369 1.00 0.00 50 PRO A O 9
ATOM 14460 N N . PHE A 1 51 ? -0.284 -18.447 1.071 1.00 0.00 51 PHE A N 9
ATOM 14461 C CA . PHE A 1 51 ? 0.463 -18.357 -0.181 1.00 0.00 51 PHE A CA 9
ATOM 14462 C C . PHE A 1 51 ? 1.064 -16.962 -0.353 1.00 0.00 51 PHE A C 9
ATOM 14463 O O . PHE A 1 51 ? 2.262 -16.814 -0.620 1.00 0.00 51 PHE A O 9
ATOM 14480 N N . TYR A 1 52 ? 0.231 -15.941 -0.182 1.00 0.00 52 TYR A N 9
ATOM 14481 C CA . TYR A 1 52 ? 0.664 -14.563 -0.320 1.00 0.00 52 TYR A CA 9
ATOM 14482 C C . TYR A 1 52 ? 1.585 -14.174 0.830 1.00 0.00 52 TYR A C 9
ATOM 14483 O O . TYR A 1 52 ? 2.585 -13.486 0.627 1.00 0.00 52 TYR A O 9
ATOM 14501 N N . LYS A 1 53 ? 1.231 -14.620 2.038 1.00 0.00 53 LYS A N 9
ATOM 14502 C CA . LYS A 1 53 ? 2.060 -14.409 3.222 1.00 0.00 53 LYS A CA 9
ATOM 14503 C C . LYS A 1 53 ? 3.509 -14.830 2.969 1.00 0.00 53 LYS A C 9
ATOM 14504 O O . LYS A 1 53 ? 4.434 -14.047 3.177 1.00 0.00 53 LYS A O 9
ATOM 14523 N N . GLU A 1 54 ? 3.689 -16.063 2.503 1.00 0.00 54 GLU A N 9
ATOM 14524 C CA . GLU A 1 54 ? 5.019 -16.623 2.256 1.00 0.00 54 GLU A CA 9
ATOM 14525 C C . GLU A 1 54 ? 5.843 -15.752 1.306 1.00 0.00 54 GLU A C 9
ATOM 14526 O O . GLU A 1 54 ? 7.005 -15.460 1.580 1.00 0.00 54 GLU A O 9
ATOM 14538 N N . ARG A 1 55 ? 5.243 -15.335 0.193 1.00 0.00 55 ARG A N 9
ATOM 14539 C CA . ARG A 1 55 ? 5.951 -14.511 -0.785 1.00 0.00 55 ARG A CA 9
ATOM 14540 C C . ARG A 1 55 ? 6.418 -13.194 -0.177 1.00 0.00 55 ARG A C 9
ATOM 14541 O O . ARG A 1 55 ? 7.524 -12.731 -0.458 1.00 0.00 55 ARG A O 9
ATOM 14562 N N . LEU A 1 56 ? 5.581 -12.603 0.659 1.00 0.00 56 LEU A N 9
ATOM 14563 C CA . LEU A 1 56 ? 5.911 -11.337 1.299 1.00 0.00 56 LEU A CA 9
ATOM 14564 C C . LEU A 1 56 ? 6.970 -11.532 2.380 1.00 0.00 56 LEU A C 9
ATOM 14565 O O . LEU A 1 56 ? 7.964 -10.810 2.430 1.00 0.00 56 LEU A O 9
ATOM 14581 N N . LEU A 1 57 ? 6.756 -12.527 3.228 1.00 0.00 57 LEU A N 9
ATOM 14582 C CA . LEU A 1 57 ? 7.649 -12.818 4.330 1.00 0.00 57 LEU A CA 9
ATOM 14583 C C . LEU A 1 57 ? 9.047 -13.210 3.849 1.00 0.00 57 LEU A C 9
ATOM 14584 O O . LEU A 1 57 ? 10.037 -13.003 4.554 1.00 0.00 57 LEU A O 9
ATOM 14600 N N . ALA A 1 58 ? 9.128 -13.777 2.655 1.00 0.00 58 ALA A N 9
ATOM 14601 C CA . ALA A 1 58 ? 10.400 -14.238 2.116 1.00 0.00 58 ALA A CA 9
ATOM 14602 C C . ALA A 1 58 ? 10.983 -13.242 1.116 1.00 0.00 58 ALA A C 9
ATOM 14603 O O . ALA A 1 58 ? 11.900 -13.577 0.364 1.00 0.00 58 ALA A O 9
ATOM 14610 N N . LEU A 1 59 ? 10.475 -12.015 1.121 1.00 0.00 59 LEU A N 9
ATOM 14611 C CA . LEU A 1 59 ? 10.922 -11.015 0.180 1.00 0.00 59 LEU A CA 9
ATOM 14612 C C . LEU A 1 59 ? 12.107 -10.247 0.737 1.00 0.00 59 LEU A C 9
ATOM 14613 O O . LEU A 1 59 ? 12.312 -10.177 1.947 1.00 0.00 59 LEU A O 9
ATOM 14629 N N . ASN A 1 60 ? 12.866 -9.662 -0.164 1.00 0.00 60 ASN A N 9
ATOM 14630 C CA . ASN A 1 60 ? 14.035 -8.870 0.189 1.00 0.00 60 ASN A CA 9
ATOM 14631 C C . ASN A 1 60 ? 13.671 -7.396 0.130 1.00 0.00 60 ASN A C 9
ATOM 14632 O O . ASN A 1 60 ? 14.532 -6.517 0.090 1.00 0.00 60 ASN A O 9
ATOM 14643 N N . ASP A 1 61 ? 12.375 -7.140 0.115 1.00 0.00 61 ASP A N 9
ATOM 14644 C CA . ASP A 1 61 ? 11.869 -5.790 -0.052 1.00 0.00 61 ASP A CA 9
ATOM 14645 C C . ASP A 1 61 ? 11.791 -5.082 1.292 1.00 0.00 61 ASP A C 9
ATOM 14646 O O . ASP A 1 61 ? 11.488 -5.690 2.319 1.00 0.00 61 ASP A O 9
ATOM 14655 N N . SER A 1 62 ? 12.070 -3.793 1.262 1.00 0.00 62 SER A N 9
ATOM 14656 C CA . SER A 1 62 ? 12.093 -2.967 2.462 1.00 0.00 62 SER A CA 9
ATOM 14657 C C . SER A 1 62 ? 10.680 -2.623 2.939 1.00 0.00 62 SER A C 9
ATOM 14658 O O . SER A 1 62 ? 10.496 -2.159 4.065 1.00 0.00 62 SER A O 9
ATOM 14666 N N . ARG A 1 63 ? 9.691 -2.841 2.077 1.00 0.00 63 ARG A N 9
ATOM 14667 C CA . ARG A 1 63 ? 8.296 -2.621 2.452 1.00 0.00 63 ARG A CA 9
ATOM 14668 C C . ARG A 1 63 ? 7.868 -3.641 3.500 1.00 0.00 63 ARG A C 9
ATOM 14669 O O . ARG A 1 63 ? 6.974 -3.385 4.308 1.00 0.00 63 ARG A O 9
ATOM 14690 N N . ILE A 1 64 ? 8.528 -4.789 3.489 1.00 0.00 64 ILE A N 9
ATOM 14691 C CA . ILE A 1 64 ? 8.239 -5.843 4.443 1.00 0.00 64 ILE A CA 9
ATOM 14692 C C . ILE A 1 64 ? 8.872 -5.516 5.791 1.00 0.00 64 ILE A C 9
ATOM 14693 O O . ILE A 1 64 ? 10.096 -5.428 5.913 1.00 0.00 64 ILE A O 9
ATOM 14709 N N . THR A 1 65 ? 8.031 -5.310 6.790 1.00 0.00 65 THR A N 9
ATOM 14710 C CA . THR A 1 65 ? 8.492 -4.936 8.114 1.00 0.00 65 THR A CA 9
ATOM 14711 C C . THR A 1 65 ? 8.360 -6.097 9.092 1.00 0.00 65 THR A C 9
ATOM 14712 O O . THR A 1 65 ? 7.590 -7.031 8.860 1.00 0.00 65 THR A O 9
ATOM 14723 N N . SER A 1 66 ? 9.109 -6.032 10.187 1.00 0.00 66 SER A N 9
ATOM 14724 C CA . SER A 1 66 ? 9.039 -7.044 11.231 1.00 0.00 66 SER A CA 9
ATOM 14725 C C . SER A 1 66 ? 7.713 -6.944 11.986 1.00 0.00 66 SER A C 9
ATOM 14726 O O . SER A 1 66 ? 7.225 -7.924 12.553 1.00 0.00 66 SER A O 9
ATOM 14734 N N . ASP A 1 67 ? 7.134 -5.747 11.984 1.00 0.00 67 ASP A N 9
ATOM 14735 C CA . ASP A 1 67 ? 5.830 -5.519 12.591 1.00 0.00 67 ASP A CA 9
ATOM 14736 C C . ASP A 1 67 ? 4.751 -6.202 11.759 1.00 0.00 67 ASP A C 9
ATOM 14737 O O . ASP A 1 67 ? 3.734 -6.663 12.280 1.00 0.00 67 ASP A O 9
ATOM 14746 N N . GLY A 1 68 ? 5.006 -6.293 10.463 1.00 0.00 68 GLY A N 9
ATOM 14747 C CA . GLY A 1 68 ? 4.105 -6.982 9.562 1.00 0.00 68 GLY A CA 9
ATOM 14748 C C . GLY A 1 68 ? 3.082 -6.057 8.944 1.00 0.00 68 GLY A C 9
ATOM 14749 O O . GLY A 1 68 ? 1.919 -6.429 8.786 1.00 0.00 68 GLY A O 9
ATOM 14753 N N . VAL A 1 69 ? 3.509 -4.852 8.590 1.00 0.00 69 VAL A N 9
ATOM 14754 C CA . VAL A 1 69 ? 2.605 -3.860 8.021 1.00 0.00 69 VAL A CA 9
ATOM 14755 C C . VAL A 1 69 ? 3.289 -3.075 6.903 1.00 0.00 69 VAL A C 9
ATOM 14756 O O . VAL A 1 69 ? 4.457 -2.702 7.019 1.00 0.00 69 VAL A O 9
ATOM 14769 N N . ILE A 1 70 ? 2.560 -2.845 5.820 1.00 0.00 70 ILE A N 9
ATOM 14770 C CA . ILE A 1 70 ? 3.020 -1.967 4.755 1.00 0.00 70 ILE A CA 9
ATOM 14771 C C . ILE A 1 70 ? 2.683 -0.527 5.113 1.00 0.00 70 ILE A C 9
ATOM 14772 O O . ILE A 1 70 ? 1.511 -0.142 5.137 1.00 0.00 70 ILE A O 9
ATOM 14788 N N . VAL A 1 71 ? 3.705 0.250 5.425 1.00 0.00 71 VAL A N 9
ATOM 14789 C CA . VAL A 1 71 ? 3.513 1.642 5.795 1.00 0.00 71 VAL A CA 9
ATOM 14790 C C . VAL A 1 71 ? 4.207 2.556 4.797 1.00 0.00 71 VAL A C 9
ATOM 14791 O O . VAL A 1 71 ? 5.395 2.400 4.519 1.00 0.00 71 VAL A O 9
ATOM 14804 N N . LEU A 1 72 ? 3.461 3.502 4.250 1.00 0.00 72 LEU A N 9
ATOM 14805 C CA . LEU A 1 72 ? 4.030 4.471 3.326 1.00 0.00 72 LEU A CA 9
ATOM 14806 C C . LEU A 1 72 ? 3.388 5.835 3.499 1.00 0.00 72 LEU A C 9
ATOM 14807 O O . LEU A 1 72 ? 2.315 5.970 4.096 1.00 0.00 72 LEU A O 9
ATOM 14823 N N . LYS A 1 73 ? 4.067 6.836 2.966 1.00 0.00 73 LYS A N 9
ATOM 14824 C CA . LYS A 1 73 ? 3.606 8.214 3.001 1.00 0.00 73 LYS A CA 9
ATOM 14825 C C . LYS A 1 73 ? 3.850 8.830 1.633 1.00 0.00 73 LYS A C 9
ATOM 14826 O O . LYS A 1 73 ? 4.990 9.107 1.258 1.00 0.00 73 LYS A O 9
ATOM 14845 N N . ALA A 1 74 ? 2.784 9.018 0.886 1.00 0.00 74 ALA A N 9
ATOM 14846 C CA . ALA A 1 74 ? 2.898 9.365 -0.523 1.00 0.00 74 ALA A CA 9
ATOM 14847 C C . ALA A 1 74 ? 2.425 10.780 -0.822 1.00 0.00 74 ALA A C 9
ATOM 14848 O O . ALA A 1 74 ? 1.248 11.109 -0.668 1.00 0.00 74 ALA A O 9
ATOM 14855 N N . GLN A 1 75 ? 3.367 11.610 -1.235 1.00 0.00 75 GLN A N 9
ATOM 14856 C CA . GLN A 1 75 ? 3.063 12.899 -1.838 1.00 0.00 75 GLN A CA 9
ATOM 14857 C C . GLN A 1 75 ? 3.680 12.906 -3.233 1.00 0.00 75 GLN A C 9
ATOM 14858 O O . GLN A 1 75 ? 4.076 13.944 -3.767 1.00 0.00 75 GLN A O 9
ATOM 14872 N N . GLN A 1 76 ? 3.745 11.706 -3.809 1.00 0.00 76 GLN A N 9
ATOM 14873 C CA . GLN A 1 76 ? 4.382 11.470 -5.100 1.00 0.00 76 GLN A CA 9
ATOM 14874 C C . GLN A 1 76 ? 3.757 12.339 -6.186 1.00 0.00 76 GLN A C 9
ATOM 14875 O O . GLN A 1 76 ? 4.457 12.887 -7.041 1.00 0.00 76 GLN A O 9
ATOM 14889 N N . TYR A 1 77 ? 2.442 12.464 -6.147 1.00 0.00 77 TYR A N 9
ATOM 14890 C CA . TYR A 1 77 ? 1.732 13.284 -7.109 1.00 0.00 77 TYR A CA 9
ATOM 14891 C C . TYR A 1 77 ? 1.351 14.611 -6.469 1.00 0.00 77 TYR A C 9
ATOM 14892 O O . TYR A 1 77 ? 1.327 14.736 -5.243 1.00 0.00 77 TYR A O 9
ATOM 14910 N N . ARG A 1 78 ? 1.058 15.593 -7.308 1.00 0.00 78 ARG A N 9
ATOM 14911 C CA . ARG A 1 78 ? 0.710 16.936 -6.850 1.00 0.00 78 ARG A CA 9
ATOM 14912 C C . ARG A 1 78 ? -0.597 16.917 -6.063 1.00 0.00 78 ARG A C 9
ATOM 14913 O O . ARG A 1 78 ? -0.727 17.579 -5.034 1.00 0.00 78 ARG A O 9
ATOM 14934 N N . THR A 1 79 ? -1.557 16.154 -6.558 1.00 0.00 79 THR A N 9
ATOM 14935 C CA . THR A 1 79 ? -2.874 16.096 -5.956 1.00 0.00 79 THR A CA 9
ATOM 14936 C C . THR A 1 79 ? -3.056 14.833 -5.117 1.00 0.00 79 THR A C 9
ATOM 14937 O O . THR A 1 79 ? -2.539 13.762 -5.455 1.00 0.00 79 THR A O 9
ATOM 14948 N N . GLN A 1 80 ? -3.805 14.967 -4.030 1.00 0.00 80 GLN A N 9
ATOM 14949 C CA . GLN A 1 80 ? -4.046 13.864 -3.109 1.00 0.00 80 GLN A CA 9
ATOM 14950 C C . GLN A 1 80 ? -4.933 12.802 -3.746 1.00 0.00 80 GLN A C 9
ATOM 14951 O O . GLN A 1 80 ? -4.746 11.607 -3.527 1.00 0.00 80 GLN A O 9
ATOM 14965 N N . GLU A 1 81 ? -5.894 13.248 -4.537 1.00 0.00 81 GLU A N 9
ATOM 14966 C CA . GLU A 1 81 ? -6.832 12.352 -5.195 1.00 0.00 81 GLU A CA 9
ATOM 14967 C C . GLU A 1 81 ? -6.094 11.357 -6.079 1.00 0.00 81 GLU A C 9
ATOM 14968 O O . GLU A 1 81 ? -6.467 10.183 -6.169 1.00 0.00 81 GLU A O 9
ATOM 14980 N N . GLN A 1 82 ? -5.040 11.829 -6.730 1.00 0.00 82 GLN A N 9
ATOM 14981 C CA . GLN A 1 82 ? -4.233 10.971 -7.579 1.00 0.00 82 GLN A CA 9
ATOM 14982 C C . GLN A 1 82 ? -3.355 10.067 -6.730 1.00 0.00 82 GLN A C 9
ATOM 14983 O O . GLN A 1 82 ? -3.181 8.899 -7.053 1.00 0.00 82 GLN A O 9
ATOM 14997 N N . ASN A 1 83 ? -2.820 10.610 -5.635 1.00 0.00 83 ASN A N 9
ATOM 14998 C CA . ASN A 1 83 ? -2.034 9.819 -4.687 1.00 0.00 83 ASN A CA 9
ATOM 14999 C C . ASN A 1 83 ? -2.855 8.641 -4.170 1.00 0.00 83 ASN A C 9
ATOM 15000 O O . ASN A 1 83 ? -2.343 7.534 -4.013 1.00 0.00 83 ASN A O 9
ATOM 15011 N N . ARG A 1 84 ? -4.138 8.894 -3.918 1.00 0.00 84 ARG A N 9
ATOM 15012 C CA . ARG A 1 84 ? -5.062 7.876 -3.467 1.00 0.00 84 ARG A CA 9
ATOM 15013 C C . ARG A 1 84 ? -5.098 6.695 -4.434 1.00 0.00 84 ARG A C 9
ATOM 15014 O O . ARG A 1 84 ? -4.833 5.556 -4.053 1.00 0.00 84 ARG A O 9
ATOM 15035 N N . ALA A 1 85 ? -5.416 6.984 -5.688 1.00 0.00 85 ALA A N 9
ATOM 15036 C CA . ALA A 1 85 ? -5.540 5.949 -6.709 1.00 0.00 85 ALA A CA 9
ATOM 15037 C C . ALA A 1 85 ? -4.182 5.346 -7.060 1.00 0.00 85 ALA A C 9
ATOM 15038 O O . ALA A 1 85 ? -4.074 4.151 -7.340 1.00 0.00 85 ALA A O 9
ATOM 15045 N N . ASP A 1 86 ? -3.154 6.183 -7.029 1.00 0.00 86 ASP A N 9
ATOM 15046 C CA . ASP A 1 86 ? -1.793 5.767 -7.351 1.00 0.00 86 ASP A CA 9
ATOM 15047 C C . ASP A 1 86 ? -1.299 4.722 -6.361 1.00 0.00 86 ASP A C 9
ATOM 15048 O O . ASP A 1 86 ? -0.859 3.637 -6.748 1.00 0.00 86 ASP A O 9
ATOM 15057 N N . ALA A 1 87 ? -1.396 5.054 -5.081 1.00 0.00 87 ALA A N 9
ATOM 15058 C CA . ALA A 1 87 ? -0.923 4.171 -4.022 1.00 0.00 87 ALA A CA 9
ATOM 15059 C C . ALA A 1 87 ? -1.651 2.833 -4.040 1.00 0.00 87 ALA A C 9
ATOM 15060 O O . ALA A 1 87 ? -1.023 1.780 -3.945 1.00 0.00 87 ALA A O 9
ATOM 15067 N N . LEU A 1 88 ? -2.974 2.879 -4.173 1.00 0.00 88 LEU A N 9
ATOM 15068 C CA . LEU A 1 88 ? -3.787 1.670 -4.181 1.00 0.00 88 LEU A CA 9
ATOM 15069 C C . LEU A 1 88 ? -3.439 0.779 -5.366 1.00 0.00 88 LEU A C 9
ATOM 15070 O O . LEU A 1 88 ? -3.458 -0.448 -5.256 1.00 0.00 88 LEU A O 9
ATOM 15086 N N . LEU A 1 89 ? -3.111 1.403 -6.490 1.00 0.00 89 LEU A N 9
ATOM 15087 C CA . LEU A 1 89 ? -2.749 0.671 -7.694 1.00 0.00 89 LEU A CA 9
ATOM 15088 C C . LEU A 1 89 ? -1.450 -0.094 -7.464 1.00 0.00 89 LEU A C 9
ATOM 15089 O O . LEU A 1 89 ? -1.389 -1.308 -7.661 1.00 0.00 89 LEU A O 9
ATOM 15105 N N . ARG A 1 90 ? -0.422 0.615 -7.016 1.00 0.00 90 ARG A N 9
ATOM 15106 C CA . ARG A 1 90 ? 0.890 0.010 -6.803 1.00 0.00 90 ARG A CA 9
ATOM 15107 C C . ARG A 1 90 ? 0.843 -0.989 -5.653 1.00 0.00 90 ARG A C 9
ATOM 15108 O O . ARG A 1 90 ? 1.611 -1.948 -5.626 1.00 0.00 90 ARG A O 9
ATOM 15129 N N . LEU A 1 91 ? -0.061 -0.758 -4.706 1.00 0.00 91 LEU A N 9
ATOM 15130 C CA . LEU A 1 91 ? -0.275 -1.690 -3.606 1.00 0.00 91 LEU A CA 9
ATOM 15131 C C . LEU A 1 91 ? -0.737 -3.035 -4.162 1.00 0.00 91 LEU A C 9
ATOM 15132 O O . LEU A 1 91 ? -0.171 -4.080 -3.843 1.00 0.00 91 LEU A O 9
ATOM 15148 N N . SER A 1 92 ? -1.755 -2.987 -5.008 1.00 0.00 92 SER A N 9
ATOM 15149 C CA . SER A 1 92 ? -2.298 -4.189 -5.628 1.00 0.00 92 SER A CA 9
ATOM 15150 C C . SER A 1 92 ? -1.261 -4.822 -6.555 1.00 0.00 92 SER A C 9
ATOM 15151 O O . SER A 1 92 ? -1.164 -6.048 -6.649 1.00 0.00 92 SER A O 9
ATOM 15159 N N . GLU A 1 93 ? -0.490 -3.976 -7.230 1.00 0.00 93 GLU A N 9
ATOM 15160 C CA . GLU A 1 93 ? 0.565 -4.434 -8.120 1.00 0.00 93 GLU A CA 9
ATOM 15161 C C . GLU A 1 93 ? 1.620 -5.194 -7.325 1.00 0.00 93 GLU A C 9
ATOM 15162 O O . GLU A 1 93 ? 1.998 -6.293 -7.698 1.00 0.00 93 GLU A O 9
ATOM 15174 N N . LEU A 1 94 ? 2.054 -4.611 -6.208 1.00 0.00 94 LEU A N 9
ATOM 15175 C CA . LEU A 1 94 ? 3.082 -5.208 -5.355 1.00 0.00 94 LEU A CA 9
ATOM 15176 C C . LEU A 1 94 ? 2.668 -6.609 -4.900 1.00 0.00 94 LEU A C 9
ATOM 15177 O O . LEU A 1 94 ? 3.490 -7.528 -4.869 1.00 0.00 94 LEU A O 9
ATOM 15193 N N . ILE A 1 95 ? 1.394 -6.769 -4.561 1.00 0.00 95 ILE A N 9
ATOM 15194 C CA . ILE A 1 95 ? 0.866 -8.059 -4.118 1.00 0.00 95 ILE A CA 9
ATOM 15195 C C . ILE A 1 95 ? 1.115 -9.143 -5.169 1.00 0.00 95 ILE A C 9
ATOM 15196 O O . ILE A 1 95 ? 1.621 -10.224 -4.860 1.00 0.00 95 ILE A O 9
ATOM 15212 N N . VAL A 1 96 ? 0.773 -8.839 -6.415 1.00 0.00 96 VAL A N 9
ATOM 15213 C CA . VAL A 1 96 ? 0.968 -9.773 -7.516 1.00 0.00 96 VAL A CA 9
ATOM 15214 C C . VAL A 1 96 ? 2.443 -9.808 -7.921 1.00 0.00 96 VAL A C 9
ATOM 15215 O O . VAL A 1 96 ? 2.972 -10.847 -8.320 1.00 0.00 96 VAL A O 9
ATOM 15228 N N . ASN A 1 97 ? 3.085 -8.652 -7.808 1.00 0.00 97 ASN A N 9
ATOM 15229 C CA . ASN A 1 97 ? 4.504 -8.485 -8.121 1.00 0.00 97 ASN A CA 9
ATOM 15230 C C . ASN A 1 97 ? 5.338 -9.503 -7.358 1.00 0.00 97 ASN A C 9
ATOM 15231 O O . ASN A 1 97 ? 6.090 -10.270 -7.953 1.00 0.00 97 ASN A O 9
ATOM 15242 N N . ALA A 1 98 ? 5.170 -9.514 -6.036 1.00 0.00 98 ALA A N 9
ATOM 15243 C CA . ALA A 1 98 ? 5.909 -10.419 -5.161 1.00 0.00 98 ALA A CA 9
ATOM 15244 C C . ALA A 1 98 ? 5.713 -11.877 -5.562 1.00 0.00 98 ALA A C 9
ATOM 15245 O O . ALA A 1 98 ? 6.616 -12.695 -5.416 1.00 0.00 98 ALA A O 9
ATOM 15252 N N . ALA A 1 99 ? 4.537 -12.195 -6.084 1.00 0.00 99 ALA A N 9
ATOM 15253 C CA . ALA A 1 99 ? 4.219 -13.561 -6.472 1.00 0.00 99 ALA A CA 9
ATOM 15254 C C . ALA A 1 99 ? 4.972 -13.969 -7.732 1.00 0.00 99 ALA A C 9
ATOM 15255 O O . ALA A 1 99 ? 5.202 -15.154 -7.968 1.00 0.00 99 ALA A O 9
ATOM 15262 N N . LYS A 1 100 ? 5.369 -12.989 -8.534 1.00 0.00 100 LYS A N 9
ATOM 15263 C CA . LYS A 1 100 ? 6.048 -13.274 -9.795 1.00 0.00 100 LYS A CA 9
ATOM 15264 C C . LYS A 1 100 ? 7.546 -13.449 -9.589 1.00 0.00 100 LYS A C 9
ATOM 15265 O O . LYS A 1 100 ? 8.208 -14.159 -10.345 1.00 0.00 100 LYS A O 9
ATOM 15284 N N . LEU A 1 101 ? 8.065 -12.823 -8.551 1.00 0.00 101 LEU A N 9
ATOM 15285 C CA . LEU A 1 101 ? 9.472 -12.931 -8.213 1.00 0.00 101 LEU A CA 9
ATOM 15286 C C . LEU A 1 101 ? 9.746 -14.205 -7.424 1.00 0.00 101 LEU A C 9
ATOM 15287 O O . LEU A 1 101 ? 9.268 -14.375 -6.305 1.00 0.00 101 LEU A O 9
ATOM 15303 N N . GLU A 1 102 ? 10.517 -15.097 -8.023 1.00 0.00 102 GLU A N 9
ATOM 15304 C CA . GLU A 1 102 ? 10.888 -16.349 -7.382 1.00 0.00 102 GLU A CA 9
ATOM 15305 C C . GLU A 1 102 ? 12.154 -16.162 -6.553 1.00 0.00 102 GLU A C 9
ATOM 15306 O O . GLU A 1 102 ? 12.125 -16.244 -5.325 1.00 0.00 102 GLU A O 9
ATOM 15318 N N . HIS A 1 103 ? 13.258 -15.894 -7.230 1.00 0.00 103 HIS A N 9
ATOM 15319 C CA . HIS A 1 103 ? 14.533 -15.683 -6.568 1.00 0.00 103 HIS A CA 9
ATOM 15320 C C . HIS A 1 103 ? 15.152 -14.369 -7.035 1.00 0.00 103 HIS A C 9
ATOM 15321 O O . HIS A 1 103 ? 15.968 -14.345 -7.957 1.00 0.00 103 HIS A O 9
ATOM 15336 N N . HIS A 1 104 ? 14.730 -13.272 -6.422 1.00 0.00 104 HIS A N 9
ATOM 15337 C CA . HIS A 1 104 ? 15.211 -11.949 -6.809 1.00 0.00 104 HIS A CA 9
ATOM 15338 C C . HIS A 1 104 ? 15.466 -11.062 -5.599 1.00 0.00 104 HIS A C 9
ATOM 15339 O O . HIS A 1 104 ? 14.548 -10.726 -4.851 1.00 0.00 104 HIS A O 9
ATOM 15354 N N . HIS A 1 105 ? 16.721 -10.696 -5.413 1.00 0.00 105 HIS A N 9
ATOM 15355 C CA . HIS A 1 105 ? 17.091 -9.700 -4.422 1.00 0.00 105 HIS A CA 9
ATOM 15356 C C . HIS A 1 105 ? 17.164 -8.341 -5.091 1.00 0.00 105 HIS A C 9
ATOM 15357 O O . HIS A 1 105 ? 17.193 -8.260 -6.321 1.00 0.00 105 HIS A O 9
ATOM 15372 N N . HIS A 1 106 ? 17.189 -7.285 -4.281 1.00 0.00 106 HIS A N 9
ATOM 15373 C CA . HIS A 1 106 ? 17.248 -5.916 -4.790 1.00 0.00 106 HIS A CA 9
ATOM 15374 C C . HIS A 1 106 ? 15.975 -5.562 -5.564 1.00 0.00 106 HIS A C 9
ATOM 15375 O O . HIS A 1 106 ? 15.844 -5.859 -6.752 1.00 0.00 106 HIS A O 9
ATOM 15390 N N . HIS A 1 107 ? 15.025 -4.949 -4.873 1.00 0.00 107 HIS A N 9
ATOM 15391 C CA . HIS A 1 107 ? 13.806 -4.470 -5.517 1.00 0.00 107 HIS A CA 9
ATOM 15392 C C . HIS A 1 107 ? 13.688 -2.959 -5.329 1.00 0.00 107 HIS A C 9
ATOM 15393 O O . HIS A 1 107 ? 12.682 -2.347 -5.679 1.00 0.00 107 HIS A O 9
ATOM 15408 N N . HIS A 1 108 ? 14.735 -2.366 -4.773 1.00 0.00 108 HIS A N 9
ATOM 15409 C CA . HIS A 1 108 ? 14.794 -0.925 -4.573 1.00 0.00 108 HIS A CA 9
ATOM 15410 C C . HIS A 1 108 ? 16.100 -0.379 -5.132 1.00 0.00 108 HIS A C 9
ATOM 15411 O O . HIS A 1 108 ? 17.141 -0.509 -4.453 1.00 0.00 108 HIS A O 9
ATOM 15427 N N . MET A 1 1 ? -14.575 -2.818 -1.954 1.00 0.00 1 MET A N 10
ATOM 15428 C CA . MET A 1 1 ? -13.590 -3.919 -1.840 1.00 0.00 1 MET A CA 10
ATOM 15429 C C . MET A 1 1 ? -12.717 -3.983 -3.085 1.00 0.00 1 MET A C 10
ATOM 15430 O O . MET A 1 1 ? -13.216 -4.022 -4.210 1.00 0.00 1 MET A O 10
ATOM 15446 N N . LEU A 1 2 ? -11.412 -4.003 -2.868 1.00 0.00 2 LEU A N 10
ATOM 15447 C CA . LEU A 1 2 ? -10.452 -4.031 -3.952 1.00 0.00 2 LEU A CA 10
ATOM 15448 C C . LEU A 1 2 ? -10.173 -5.469 -4.349 1.00 0.00 2 LEU A C 10
ATOM 15449 O O . LEU A 1 2 ? -9.436 -6.185 -3.670 1.00 0.00 2 LEU A O 10
ATOM 15465 N N . VAL A 1 3 ? -10.808 -5.899 -5.413 1.00 0.00 3 VAL A N 10
ATOM 15466 C CA . VAL A 1 3 ? -10.588 -7.233 -5.938 1.00 0.00 3 VAL A CA 10
ATOM 15467 C C . VAL A 1 3 ? -9.367 -7.239 -6.849 1.00 0.00 3 VAL A C 10
ATOM 15468 O O . VAL A 1 3 ? -9.388 -6.662 -7.936 1.00 0.00 3 VAL A O 10
ATOM 15481 N N . ILE A 1 4 ? -8.302 -7.874 -6.387 1.00 0.00 4 ILE A N 10
ATOM 15482 C CA . ILE A 1 4 ? -7.061 -7.937 -7.146 1.00 0.00 4 ILE A CA 10
ATOM 15483 C C . ILE A 1 4 ? -7.163 -9.011 -8.219 1.00 0.00 4 ILE A C 10
ATOM 15484 O O . ILE A 1 4 ? -6.752 -8.821 -9.364 1.00 0.00 4 ILE A O 10
ATOM 15500 N N . SER A 1 5 ? -7.720 -10.142 -7.829 1.00 0.00 5 SER A N 10
ATOM 15501 C CA . SER A 1 5 ? -7.940 -11.254 -8.732 1.00 0.00 5 SER A CA 10
ATOM 15502 C C . SER A 1 5 ? -9.145 -12.045 -8.248 1.00 0.00 5 SER A C 10
ATOM 15503 O O . SER A 1 5 ? -9.651 -11.779 -7.157 1.00 0.00 5 SER A O 10
ATOM 15511 N N . ASN A 1 6 ? -9.588 -13.014 -9.043 1.00 0.00 6 ASN A N 10
ATOM 15512 C CA . ASN A 1 6 ? -10.791 -13.797 -8.738 1.00 0.00 6 ASN A CA 10
ATOM 15513 C C . ASN A 1 6 ? -10.833 -14.263 -7.283 1.00 0.00 6 ASN A C 10
ATOM 15514 O O . ASN A 1 6 ? -11.853 -14.117 -6.607 1.00 0.00 6 ASN A O 10
ATOM 15525 N N . ASN A 1 7 ? -9.724 -14.802 -6.793 1.00 0.00 7 ASN A N 10
ATOM 15526 C CA . ASN A 1 7 ? -9.694 -15.372 -5.451 1.00 0.00 7 ASN A CA 10
ATOM 15527 C C . ASN A 1 7 ? -8.939 -14.485 -4.471 1.00 0.00 7 ASN A C 10
ATOM 15528 O O . ASN A 1 7 ? -8.613 -14.907 -3.362 1.00 0.00 7 ASN A O 10
ATOM 15539 N N . VAL A 1 8 ? -8.680 -13.252 -4.867 1.00 0.00 8 VAL A N 10
ATOM 15540 C CA . VAL A 1 8 ? -7.969 -12.318 -4.010 1.00 0.00 8 VAL A CA 10
ATOM 15541 C C . VAL A 1 8 ? -8.803 -11.057 -3.832 1.00 0.00 8 VAL A C 10
ATOM 15542 O O . VAL A 1 8 ? -9.078 -10.335 -4.790 1.00 0.00 8 VAL A O 10
ATOM 15555 N N . HIS A 1 9 ? -9.187 -10.795 -2.600 1.00 0.00 9 HIS A N 10
ATOM 15556 C CA . HIS A 1 9 ? -10.053 -9.665 -2.292 1.00 0.00 9 HIS A CA 10
ATOM 15557 C C . HIS A 1 9 ? -9.477 -8.874 -1.133 1.00 0.00 9 HIS A C 10
ATOM 15558 O O . HIS A 1 9 ? -9.025 -9.457 -0.150 1.00 0.00 9 HIS A O 10
ATOM 15573 N N . LEU A 1 10 ? -9.479 -7.558 -1.250 1.00 0.00 10 LEU A N 10
ATOM 15574 C CA . LEU A 1 10 ? -9.092 -6.703 -0.145 1.00 0.00 10 LEU A CA 10
ATOM 15575 C C . LEU A 1 10 ? -10.292 -5.913 0.341 1.00 0.00 10 LEU A C 10
ATOM 15576 O O . LEU A 1 10 ? -10.744 -4.976 -0.327 1.00 0.00 10 LEU A O 10
ATOM 15592 N N . PRO A 1 11 ? -10.850 -6.316 1.486 1.00 0.00 11 PRO A N 10
ATOM 15593 C CA . PRO A 1 11 ? -11.989 -5.632 2.098 1.00 0.00 11 PRO A CA 10
ATOM 15594 C C . PRO A 1 11 ? -11.692 -4.167 2.385 1.00 0.00 11 PRO A C 10
ATOM 15595 O O . PRO A 1 11 ? -10.564 -3.804 2.722 1.00 0.00 11 PRO A O 10
ATOM 15606 N N . ASP A 1 12 ? -12.715 -3.335 2.249 1.00 0.00 12 ASP A N 10
ATOM 15607 C CA . ASP A 1 12 ? -12.596 -1.905 2.468 1.00 0.00 12 ASP A CA 10
ATOM 15608 C C . ASP A 1 12 ? -12.053 -1.628 3.860 1.00 0.00 12 ASP A C 10
ATOM 15609 O O . ASP A 1 12 ? -11.202 -0.758 4.056 1.00 0.00 12 ASP A O 10
ATOM 15618 N N . ALA A 1 13 ? -12.547 -2.403 4.811 1.00 0.00 13 ALA A N 10
ATOM 15619 C CA . ALA A 1 13 ? -12.166 -2.277 6.213 1.00 0.00 13 ALA A CA 10
ATOM 15620 C C . ALA A 1 13 ? -10.694 -2.589 6.456 1.00 0.00 13 ALA A C 10
ATOM 15621 O O . ALA A 1 13 ? -10.082 -2.038 7.372 1.00 0.00 13 ALA A O 10
ATOM 15628 N N . GLU A 1 14 ? -10.123 -3.464 5.636 1.00 0.00 14 GLU A N 10
ATOM 15629 C CA . GLU A 1 14 ? -8.758 -3.936 5.853 1.00 0.00 14 GLU A CA 10
ATOM 15630 C C . GLU A 1 14 ? -7.740 -3.045 5.156 1.00 0.00 14 GLU A C 10
ATOM 15631 O O . GLU A 1 14 ? -6.537 -3.303 5.199 1.00 0.00 14 GLU A O 10
ATOM 15643 N N . ILE A 1 15 ? -8.229 -1.996 4.527 1.00 0.00 15 ILE A N 10
ATOM 15644 C CA . ILE A 1 15 ? -7.355 -1.028 3.887 1.00 0.00 15 ILE A CA 10
ATOM 15645 C C . ILE A 1 15 ? -7.198 0.189 4.789 1.00 0.00 15 ILE A C 10
ATOM 15646 O O . ILE A 1 15 ? -8.101 1.028 4.885 1.00 0.00 15 ILE A O 10
ATOM 15662 N N . GLU A 1 16 ? -6.065 0.272 5.469 1.00 0.00 16 GLU A N 10
ATOM 15663 C CA . GLU A 1 16 ? -5.833 1.347 6.414 1.00 0.00 16 GLU A CA 10
ATOM 15664 C C . GLU A 1 16 ? -5.367 2.598 5.686 1.00 0.00 16 GLU A C 10
ATOM 15665 O O . GLU A 1 16 ? -4.221 2.689 5.241 1.00 0.00 16 GLU A O 10
ATOM 15677 N N . LEU A 1 17 ? -6.270 3.554 5.548 1.00 0.00 17 LEU A N 10
ATOM 15678 C CA . LEU A 1 17 ? -5.972 4.787 4.854 1.00 0.00 17 LEU A CA 10
ATOM 15679 C C . LEU A 1 17 ? -5.918 5.949 5.828 1.00 0.00 17 LEU A C 10
ATOM 15680 O O . LEU A 1 17 ? -6.777 6.083 6.699 1.00 0.00 17 LEU A O 10
ATOM 15696 N N . THR A 1 18 ? -4.897 6.774 5.682 1.00 0.00 18 THR A N 10
ATOM 15697 C CA . THR A 1 18 ? -4.718 7.933 6.536 1.00 0.00 18 THR A CA 10
ATOM 15698 C C . THR A 1 18 ? -4.259 9.131 5.714 1.00 0.00 18 THR A C 10
ATOM 15699 O O . THR A 1 18 ? -3.691 8.965 4.636 1.00 0.00 18 THR A O 10
ATOM 15710 N N . ALA A 1 19 ? -4.514 10.330 6.216 1.00 0.00 19 ALA A N 10
ATOM 15711 C CA . ALA A 1 19 ? -4.098 11.545 5.537 1.00 0.00 19 ALA A CA 10
ATOM 15712 C C . ALA A 1 19 ? -3.190 12.365 6.443 1.00 0.00 19 ALA A C 10
ATOM 15713 O O . ALA A 1 19 ? -3.539 12.645 7.593 1.00 0.00 19 ALA A O 10
ATOM 15720 N N . ILE A 1 20 ? -2.030 12.735 5.927 1.00 0.00 20 ILE A N 10
ATOM 15721 C CA . ILE A 1 20 ? -1.071 13.518 6.688 1.00 0.00 20 ILE A CA 10
ATOM 15722 C C . ILE A 1 20 ? -1.346 15.002 6.490 1.00 0.00 20 ILE A C 10
ATOM 15723 O O . ILE A 1 20 ? -1.177 15.536 5.391 1.00 0.00 20 ILE A O 10
ATOM 15739 N N . ARG A 1 21 ? -1.782 15.659 7.555 1.00 0.00 21 ARG A N 10
ATOM 15740 C CA . ARG A 1 21 ? -2.186 17.057 7.478 1.00 0.00 21 ARG A CA 10
ATOM 15741 C C . ARG A 1 21 ? -0.972 17.972 7.409 1.00 0.00 21 ARG A C 10
ATOM 15742 O O . ARG A 1 21 ? 0.117 17.619 7.867 1.00 0.00 21 ARG A O 10
ATOM 15763 N N . ALA A 1 22 ? -1.170 19.149 6.841 1.00 0.00 22 ALA A N 10
ATOM 15764 C CA . ALA A 1 22 ? -0.102 20.124 6.709 1.00 0.00 22 ALA A CA 10
ATOM 15765 C C . ALA A 1 22 ? -0.440 21.386 7.486 1.00 0.00 22 ALA A C 10
ATOM 15766 O O . ALA A 1 22 ? -1.348 22.131 7.118 1.00 0.00 22 ALA A O 10
ATOM 15773 N N . GLN A 1 23 ? 0.269 21.606 8.576 1.00 0.00 23 GLN A N 10
ATOM 15774 C CA . GLN A 1 23 ? 0.037 22.764 9.410 1.00 0.00 23 GLN A CA 10
ATOM 15775 C C . GLN A 1 23 ? 1.024 23.867 9.066 1.00 0.00 23 GLN A C 10
ATOM 15776 O O . GLN A 1 23 ? 2.197 23.595 8.793 1.00 0.00 23 GLN A O 10
ATOM 15790 N N . GLY A 1 24 ? 0.552 25.100 9.074 1.00 0.00 24 GLY A N 10
ATOM 15791 C CA . GLY A 1 24 ? 1.395 26.220 8.733 1.00 0.00 24 GLY A CA 10
ATOM 15792 C C . GLY A 1 24 ? 1.304 27.323 9.759 1.00 0.00 24 GLY A C 10
ATOM 15793 O O . GLY A 1 24 ? 0.215 27.804 10.073 1.00 0.00 24 GLY A O 10
ATOM 15797 N N . ALA A 1 25 ? 2.449 27.708 10.288 1.00 0.00 25 ALA A N 10
ATOM 15798 C CA . ALA A 1 25 ? 2.520 28.766 11.286 1.00 0.00 25 ALA A CA 10
ATOM 15799 C C . ALA A 1 25 ? 3.341 29.940 10.765 1.00 0.00 25 ALA A C 10
ATOM 15800 O O . ALA A 1 25 ? 4.180 29.774 9.877 1.00 0.00 25 ALA A O 10
ATOM 15807 N N . GLY A 1 26 ? 3.097 31.118 11.319 1.00 0.00 26 GLY A N 10
ATOM 15808 C CA . GLY A 1 26 ? 3.794 32.306 10.874 1.00 0.00 26 GLY A CA 10
ATOM 15809 C C . GLY A 1 26 ? 2.892 33.222 10.075 1.00 0.00 26 GLY A C 10
ATOM 15810 O O . GLY A 1 26 ? 1.705 33.343 10.378 1.00 0.00 26 GLY A O 10
ATOM 15814 N N . GLY A 1 27 ? 3.444 33.857 9.052 1.00 0.00 27 GLY A N 10
ATOM 15815 C CA . GLY A 1 27 ? 2.664 34.751 8.224 1.00 0.00 27 GLY A CA 10
ATOM 15816 C C . GLY A 1 27 ? 2.848 34.457 6.754 1.00 0.00 27 GLY A C 10
ATOM 15817 O O . GLY A 1 27 ? 3.109 35.359 5.958 1.00 0.00 27 GLY A O 10
ATOM 15821 N N . GLN A 1 28 ? 2.710 33.191 6.391 1.00 0.00 28 GLN A N 10
ATOM 15822 C CA . GLN A 1 28 ? 2.894 32.764 5.027 1.00 0.00 28 GLN A CA 10
ATOM 15823 C C . GLN A 1 28 ? 1.638 32.042 4.565 1.00 0.00 28 GLN A C 10
ATOM 15824 O O . GLN A 1 28 ? 0.864 31.546 5.386 1.00 0.00 28 GLN A O 10
ATOM 15838 N N . ASN A 1 29 ? 1.432 32.010 3.266 1.00 0.00 29 ASN A N 10
ATOM 15839 C CA . ASN A 1 29 ? 0.234 31.417 2.687 1.00 0.00 29 ASN A CA 10
ATOM 15840 C C . ASN A 1 29 ? 0.224 29.904 2.866 1.00 0.00 29 ASN A C 10
ATOM 15841 O O . ASN A 1 29 ? 0.965 29.175 2.205 1.00 0.00 29 ASN A O 10
ATOM 15852 N N . VAL A 1 30 ? -0.608 29.451 3.787 1.00 0.00 30 VAL A N 10
ATOM 15853 C CA . VAL A 1 30 ? -0.807 28.030 4.030 1.00 0.00 30 VAL A CA 10
ATOM 15854 C C . VAL A 1 30 ? -2.302 27.719 4.077 1.00 0.00 30 VAL A C 10
ATOM 15855 O O . VAL A 1 30 ? -2.942 27.798 5.126 1.00 0.00 30 VAL A O 10
ATOM 15868 N N . ASN A 1 31 ? -2.866 27.407 2.920 1.00 0.00 31 ASN A N 10
ATOM 15869 C CA . ASN A 1 31 ? -4.307 27.226 2.806 1.00 0.00 31 ASN A CA 10
ATOM 15870 C C . ASN A 1 31 ? -4.625 25.932 2.065 1.00 0.00 31 ASN A C 10
ATOM 15871 O O . ASN A 1 31 ? -5.739 25.722 1.587 1.00 0.00 31 ASN A O 10
ATOM 15882 N N . LYS A 1 32 ? -3.641 25.058 1.992 1.00 0.00 32 LYS A N 10
ATOM 15883 C CA . LYS A 1 32 ? -3.806 23.800 1.286 1.00 0.00 32 LYS A CA 10
ATOM 15884 C C . LYS A 1 32 ? -3.932 22.655 2.281 1.00 0.00 32 LYS A C 10
ATOM 15885 O O . LYS A 1 32 ? -3.229 22.614 3.290 1.00 0.00 32 LYS A O 10
ATOM 15904 N N . VAL A 1 33 ? -4.828 21.723 1.984 1.00 0.00 33 VAL A N 10
ATOM 15905 C CA . VAL A 1 33 ? -5.173 20.652 2.921 1.00 0.00 33 VAL A CA 10
ATOM 15906 C C . VAL A 1 33 ? -4.252 19.438 2.746 1.00 0.00 33 VAL A C 10
ATOM 15907 O O . VAL A 1 33 ? -4.582 18.313 3.130 1.00 0.00 33 VAL A O 10
ATOM 15920 N N . SER A 1 34 ? -3.068 19.704 2.209 1.00 0.00 34 SER A N 10
ATOM 15921 C CA . SER A 1 34 ? -2.059 18.682 1.954 1.00 0.00 34 SER A CA 10
ATOM 15922 C C . SER A 1 34 ? -2.533 17.659 0.919 1.00 0.00 34 SER A C 10
ATOM 15923 O O . SER A 1 34 ? -3.710 17.608 0.552 1.00 0.00 34 SER A O 10
ATOM 15931 N N . SER A 1 35 ? -1.598 16.855 0.445 1.00 0.00 35 SER A N 10
ATOM 15932 C CA . SER A 1 35 ? -1.887 15.810 -0.513 1.00 0.00 35 SER A CA 10
ATOM 15933 C C . SER A 1 35 ? -1.191 14.519 -0.097 1.00 0.00 35 SER A C 10
ATOM 15934 O O . SER A 1 35 ? -1.201 13.531 -0.832 1.00 0.00 35 SER A O 10
ATOM 15942 N N . ALA A 1 36 ? -0.604 14.536 1.095 1.00 0.00 36 ALA A N 10
ATOM 15943 C CA . ALA A 1 36 ? 0.161 13.401 1.586 1.00 0.00 36 ALA A CA 10
ATOM 15944 C C . ALA A 1 36 ? -0.749 12.338 2.186 1.00 0.00 36 ALA A C 10
ATOM 15945 O O . ALA A 1 36 ? -1.246 12.483 3.304 1.00 0.00 36 ALA A O 10
ATOM 15952 N N . MET A 1 37 ? -0.975 11.280 1.430 1.00 0.00 37 MET A N 10
ATOM 15953 C CA . MET A 1 37 ? -1.783 10.171 1.901 1.00 0.00 37 MET A CA 10
ATOM 15954 C C . MET A 1 37 ? -0.887 9.080 2.448 1.00 0.00 37 MET A C 10
ATOM 15955 O O . MET A 1 37 ? 0.173 8.795 1.904 1.00 0.00 37 MET A O 10
ATOM 15969 N N . HIS A 1 38 ? -1.323 8.467 3.517 1.00 0.00 38 HIS A N 10
ATOM 15970 C CA . HIS A 1 38 ? -0.541 7.446 4.185 1.00 0.00 38 HIS A CA 10
ATOM 15971 C C . HIS A 1 38 ? -1.299 6.136 4.176 1.00 0.00 38 HIS A C 10
ATOM 15972 O O . HIS A 1 38 ? -2.460 6.074 4.579 1.00 0.00 38 HIS A O 10
ATOM 15987 N N . LEU A 1 39 ? -0.647 5.100 3.699 1.00 0.00 39 LEU A N 10
ATOM 15988 C CA . LEU A 1 39 ? -1.276 3.802 3.581 1.00 0.00 39 LEU A CA 10
ATOM 15989 C C . LEU A 1 39 ? -0.604 2.794 4.491 1.00 0.00 39 LEU A C 10
ATOM 15990 O O . LEU A 1 39 ? 0.624 2.761 4.603 1.00 0.00 39 LEU A O 10
ATOM 16006 N N . ARG A 1 40 ? -1.418 1.999 5.155 1.00 0.00 40 ARG A N 10
ATOM 16007 C CA . ARG A 1 40 ? -0.930 0.900 5.955 1.00 0.00 40 ARG A CA 10
ATOM 16008 C C . ARG A 1 40 ? -1.626 -0.380 5.525 1.00 0.00 40 ARG A C 10
ATOM 16009 O O . ARG A 1 40 ? -2.854 -0.453 5.498 1.00 0.00 40 ARG A O 10
ATOM 16030 N N . PHE A 1 41 ? -0.847 -1.378 5.166 1.00 0.00 41 PHE A N 10
ATOM 16031 C CA . PHE A 1 41 ? -1.400 -2.657 4.777 1.00 0.00 41 PHE A CA 10
ATOM 16032 C C . PHE A 1 41 ? -0.868 -3.752 5.684 1.00 0.00 41 PHE A C 10
ATOM 16033 O O . PHE A 1 41 ? 0.267 -4.204 5.530 1.00 0.00 41 PHE A O 10
ATOM 16050 N N . ASP A 1 42 ? -1.678 -4.150 6.650 1.00 0.00 42 ASP A N 10
ATOM 16051 C CA . ASP A 1 42 ? -1.308 -5.225 7.551 1.00 0.00 42 ASP A CA 10
ATOM 16052 C C . ASP A 1 42 ? -1.350 -6.557 6.823 1.00 0.00 42 ASP A C 10
ATOM 16053 O O . ASP A 1 42 ? -2.396 -7.196 6.731 1.00 0.00 42 ASP A O 10
ATOM 16062 N N . ILE A 1 43 ? -0.208 -6.956 6.284 1.00 0.00 43 ILE A N 10
ATOM 16063 C CA . ILE A 1 43 ? -0.078 -8.225 5.582 1.00 0.00 43 ILE A CA 10
ATOM 16064 C C . ILE A 1 43 ? -0.474 -9.376 6.496 1.00 0.00 43 ILE A C 10
ATOM 16065 O O . ILE A 1 43 ? -1.093 -10.347 6.071 1.00 0.00 43 ILE A O 10
ATOM 16081 N N . ASN A 1 44 ? -0.121 -9.240 7.763 1.00 0.00 44 ASN A N 10
ATOM 16082 C CA . ASN A 1 44 ? -0.409 -10.256 8.759 1.00 0.00 44 ASN A CA 10
ATOM 16083 C C . ASN A 1 44 ? -1.909 -10.347 9.042 1.00 0.00 44 ASN A C 10
ATOM 16084 O O . ASN A 1 44 ? -2.476 -11.440 9.099 1.00 0.00 44 ASN A O 10
ATOM 16095 N N . ALA A 1 45 ? -2.545 -9.192 9.192 1.00 0.00 45 ALA A N 10
ATOM 16096 C CA . ALA A 1 45 ? -3.937 -9.128 9.646 1.00 0.00 45 ALA A CA 10
ATOM 16097 C C . ALA A 1 45 ? -4.948 -9.251 8.505 1.00 0.00 45 ALA A C 10
ATOM 16098 O O . ALA A 1 45 ? -6.099 -9.625 8.741 1.00 0.00 45 ALA A O 10
ATOM 16105 N N . SER A 1 46 ? -4.529 -8.934 7.284 1.00 0.00 46 SER A N 10
ATOM 16106 C CA . SER A 1 46 ? -5.423 -8.972 6.124 1.00 0.00 46 SER A CA 10
ATOM 16107 C C . SER A 1 46 ? -5.957 -10.384 5.872 1.00 0.00 46 SER A C 10
ATOM 16108 O O . SER A 1 46 ? -5.407 -11.369 6.372 1.00 0.00 46 SER A O 10
ATOM 16116 N N . SER A 1 47 ? -7.033 -10.475 5.109 1.00 0.00 47 SER A N 10
ATOM 16117 C CA . SER A 1 47 ? -7.666 -11.751 4.806 1.00 0.00 47 SER A CA 10
ATOM 16118 C C . SER A 1 47 ? -7.060 -12.409 3.563 1.00 0.00 47 SER A C 10
ATOM 16119 O O . SER A 1 47 ? -7.690 -13.245 2.920 1.00 0.00 47 SER A O 10
ATOM 16127 N N . LEU A 1 48 ? -5.826 -12.039 3.241 1.00 0.00 48 LEU A N 10
ATOM 16128 C CA . LEU A 1 48 ? -5.123 -12.629 2.109 1.00 0.00 48 LEU A CA 10
ATOM 16129 C C . LEU A 1 48 ? -4.782 -14.091 2.375 1.00 0.00 48 LEU A C 10
ATOM 16130 O O . LEU A 1 48 ? -4.551 -14.482 3.520 1.00 0.00 48 LEU A O 10
ATOM 16146 N N . PRO A 1 49 ? -4.759 -14.917 1.320 1.00 0.00 49 PRO A N 10
ATOM 16147 C CA . PRO A 1 49 ? -4.338 -16.315 1.422 1.00 0.00 49 PRO A CA 10
ATOM 16148 C C . PRO A 1 49 ? -2.894 -16.431 1.913 1.00 0.00 49 PRO A C 10
ATOM 16149 O O . PRO A 1 49 ? -2.034 -15.635 1.524 1.00 0.00 49 PRO A O 10
ATOM 16160 N N . PRO A 1 50 ? -2.611 -17.429 2.771 1.00 0.00 50 PRO A N 10
ATOM 16161 C CA . PRO A 1 50 ? -1.284 -17.630 3.370 1.00 0.00 50 PRO A CA 10
ATOM 16162 C C . PRO A 1 50 ? -0.161 -17.645 2.335 1.00 0.00 50 PRO A C 10
ATOM 16163 O O . PRO A 1 50 ? 0.913 -17.094 2.575 1.00 0.00 50 PRO A O 10
ATOM 16174 N N . PHE A 1 51 ? -0.423 -18.255 1.181 1.00 0.00 51 PHE A N 10
ATOM 16175 C CA . PHE A 1 51 ? 0.565 -18.349 0.109 1.00 0.00 51 PHE A CA 10
ATOM 16176 C C . PHE A 1 51 ? 1.082 -16.969 -0.287 1.00 0.00 51 PHE A C 10
ATOM 16177 O O . PHE A 1 51 ? 2.290 -16.741 -0.376 1.00 0.00 51 PHE A O 10
ATOM 16194 N N . TYR A 1 52 ? 0.157 -16.046 -0.515 1.00 0.00 52 TYR A N 10
ATOM 16195 C CA . TYR A 1 52 ? 0.508 -14.700 -0.918 1.00 0.00 52 TYR A CA 10
ATOM 16196 C C . TYR A 1 52 ? 1.146 -13.936 0.234 1.00 0.00 52 TYR A C 10
ATOM 16197 O O . TYR A 1 52 ? 2.073 -13.151 0.027 1.00 0.00 52 TYR A O 10
ATOM 16215 N N . LYS A 1 53 ? 0.657 -14.178 1.447 1.00 0.00 53 LYS A N 10
ATOM 16216 C CA . LYS A 1 53 ? 1.236 -13.565 2.635 1.00 0.00 53 LYS A CA 10
ATOM 16217 C C . LYS A 1 53 ? 2.704 -13.934 2.777 1.00 0.00 53 LYS A C 10
ATOM 16218 O O . LYS A 1 53 ? 3.527 -13.087 3.104 1.00 0.00 53 LYS A O 10
ATOM 16237 N N . GLU A 1 54 ? 3.028 -15.195 2.514 1.00 0.00 54 GLU A N 10
ATOM 16238 C CA . GLU A 1 54 ? 4.403 -15.669 2.603 1.00 0.00 54 GLU A CA 10
ATOM 16239 C C . GLU A 1 54 ? 5.311 -14.897 1.648 1.00 0.00 54 GLU A C 10
ATOM 16240 O O . GLU A 1 54 ? 6.394 -14.458 2.026 1.00 0.00 54 GLU A O 10
ATOM 16252 N N . ARG A 1 55 ? 4.851 -14.729 0.414 1.00 0.00 55 ARG A N 10
ATOM 16253 C CA . ARG A 1 55 ? 5.602 -13.982 -0.591 1.00 0.00 55 ARG A CA 10
ATOM 16254 C C . ARG A 1 55 ? 5.792 -12.527 -0.176 1.00 0.00 55 ARG A C 10
ATOM 16255 O O . ARG A 1 55 ? 6.831 -11.928 -0.446 1.00 0.00 55 ARG A O 10
ATOM 16276 N N . LEU A 1 56 ? 4.783 -11.963 0.475 1.00 0.00 56 LEU A N 10
ATOM 16277 C CA . LEU A 1 56 ? 4.853 -10.588 0.959 1.00 0.00 56 LEU A CA 10
ATOM 16278 C C . LEU A 1 56 ? 5.774 -10.477 2.173 1.00 0.00 56 LEU A C 10
ATOM 16279 O O . LEU A 1 56 ? 6.601 -9.573 2.256 1.00 0.00 56 LEU A O 10
ATOM 16295 N N . LEU A 1 57 ? 5.608 -11.395 3.118 1.00 0.00 57 LEU A N 10
ATOM 16296 C CA . LEU A 1 57 ? 6.411 -11.425 4.323 1.00 0.00 57 LEU A CA 10
ATOM 16297 C C . LEU A 1 57 ? 7.881 -11.667 4.001 1.00 0.00 57 LEU A C 10
ATOM 16298 O O . LEU A 1 57 ? 8.769 -11.079 4.619 1.00 0.00 57 LEU A O 10
ATOM 16314 N N . ALA A 1 58 ? 8.129 -12.534 3.036 1.00 0.00 58 ALA A N 10
ATOM 16315 C CA . ALA A 1 58 ? 9.482 -12.839 2.609 1.00 0.00 58 ALA A CA 10
ATOM 16316 C C . ALA A 1 58 ? 9.800 -12.129 1.301 1.00 0.00 58 ALA A C 10
ATOM 16317 O O . ALA A 1 58 ? 10.363 -12.722 0.379 1.00 0.00 58 ALA A O 10
ATOM 16324 N N . LEU A 1 59 ? 9.442 -10.856 1.225 1.00 0.00 59 LEU A N 10
ATOM 16325 C CA . LEU A 1 59 ? 9.709 -10.063 0.049 1.00 0.00 59 LEU A CA 10
ATOM 16326 C C . LEU A 1 59 ? 11.119 -9.496 0.111 1.00 0.00 59 LEU A C 10
ATOM 16327 O O . LEU A 1 59 ? 11.898 -9.829 1.004 1.00 0.00 59 LEU A O 10
ATOM 16343 N N . ASN A 1 60 ? 11.441 -8.640 -0.834 1.00 0.00 60 ASN A N 10
ATOM 16344 C CA . ASN A 1 60 ? 12.781 -8.096 -0.936 1.00 0.00 60 ASN A CA 10
ATOM 16345 C C . ASN A 1 60 ? 12.772 -6.599 -0.671 1.00 0.00 60 ASN A C 10
ATOM 16346 O O . ASN A 1 60 ? 13.729 -5.893 -0.987 1.00 0.00 60 ASN A O 10
ATOM 16357 N N . ASP A 1 61 ? 11.686 -6.116 -0.083 1.00 0.00 61 ASP A N 10
ATOM 16358 C CA . ASP A 1 61 ? 11.532 -4.694 0.149 1.00 0.00 61 ASP A CA 10
ATOM 16359 C C . ASP A 1 61 ? 12.171 -4.317 1.480 1.00 0.00 61 ASP A C 10
ATOM 16360 O O . ASP A 1 61 ? 12.616 -5.185 2.233 1.00 0.00 61 ASP A O 10
ATOM 16369 N N . SER A 1 62 ? 12.229 -3.034 1.759 1.00 0.00 62 SER A N 10
ATOM 16370 C CA . SER A 1 62 ? 12.908 -2.539 2.945 1.00 0.00 62 SER A CA 10
ATOM 16371 C C . SER A 1 62 ? 11.954 -1.777 3.866 1.00 0.00 62 SER A C 10
ATOM 16372 O O . SER A 1 62 ? 12.256 -1.566 5.040 1.00 0.00 62 SER A O 10
ATOM 16380 N N . ARG A 1 63 ? 10.801 -1.373 3.346 1.00 0.00 63 ARG A N 10
ATOM 16381 C CA . ARG A 1 63 ? 9.833 -0.637 4.147 1.00 0.00 63 ARG A CA 10
ATOM 16382 C C . ARG A 1 63 ? 8.816 -1.596 4.748 1.00 0.00 63 ARG A C 10
ATOM 16383 O O . ARG A 1 63 ? 8.077 -1.243 5.668 1.00 0.00 63 ARG A O 10
ATOM 16404 N N . ILE A 1 64 ? 8.789 -2.810 4.215 1.00 0.00 64 ILE A N 10
ATOM 16405 C CA . ILE A 1 64 ? 8.016 -3.884 4.813 1.00 0.00 64 ILE A CA 10
ATOM 16406 C C . ILE A 1 64 ? 8.532 -4.148 6.220 1.00 0.00 64 ILE A C 10
ATOM 16407 O O . ILE A 1 64 ? 9.682 -4.556 6.406 1.00 0.00 64 ILE A O 10
ATOM 16423 N N . THR A 1 65 ? 7.699 -3.884 7.211 1.00 0.00 65 THR A N 10
ATOM 16424 C CA . THR A 1 65 ? 8.117 -4.024 8.593 1.00 0.00 65 THR A CA 10
ATOM 16425 C C . THR A 1 65 ? 8.046 -5.491 9.014 1.00 0.00 65 THR A C 10
ATOM 16426 O O . THR A 1 65 ? 7.355 -6.295 8.382 1.00 0.00 65 THR A O 10
ATOM 16437 N N . SER A 1 66 ? 8.723 -5.827 10.098 1.00 0.00 66 SER A N 10
ATOM 16438 C CA . SER A 1 66 ? 8.978 -7.221 10.439 1.00 0.00 66 SER A CA 10
ATOM 16439 C C . SER A 1 66 ? 7.843 -7.847 11.247 1.00 0.00 66 SER A C 10
ATOM 16440 O O . SER A 1 66 ? 7.982 -8.952 11.770 1.00 0.00 66 SER A O 10
ATOM 16448 N N . ASP A 1 67 ? 6.720 -7.153 11.348 1.00 0.00 67 ASP A N 10
ATOM 16449 C CA . ASP A 1 67 ? 5.539 -7.731 11.977 1.00 0.00 67 ASP A CA 10
ATOM 16450 C C . ASP A 1 67 ? 4.510 -8.068 10.906 1.00 0.00 67 ASP A C 10
ATOM 16451 O O . ASP A 1 67 ? 3.433 -8.593 11.190 1.00 0.00 67 ASP A O 10
ATOM 16460 N N . GLY A 1 68 ? 4.872 -7.785 9.660 1.00 0.00 68 GLY A N 10
ATOM 16461 C CA . GLY A 1 68 ? 4.005 -8.098 8.544 1.00 0.00 68 GLY A CA 10
ATOM 16462 C C . GLY A 1 68 ? 3.097 -6.946 8.179 1.00 0.00 68 GLY A C 10
ATOM 16463 O O . GLY A 1 68 ? 1.878 -7.107 8.117 1.00 0.00 68 GLY A O 10
ATOM 16467 N N . VAL A 1 69 ? 3.684 -5.780 7.946 1.00 0.00 69 VAL A N 10
ATOM 16468 C CA . VAL A 1 69 ? 2.918 -4.598 7.577 1.00 0.00 69 VAL A CA 10
ATOM 16469 C C . VAL A 1 69 ? 3.623 -3.820 6.471 1.00 0.00 69 VAL A C 10
ATOM 16470 O O . VAL A 1 69 ? 4.840 -3.624 6.509 1.00 0.00 69 VAL A O 10
ATOM 16483 N N . ILE A 1 70 ? 2.849 -3.405 5.483 1.00 0.00 70 ILE A N 10
ATOM 16484 C CA . ILE A 1 70 ? 3.332 -2.542 4.417 1.00 0.00 70 ILE A CA 10
ATOM 16485 C C . ILE A 1 70 ? 2.957 -1.093 4.728 1.00 0.00 70 ILE A C 10
ATOM 16486 O O . ILE A 1 70 ? 1.823 -0.812 5.127 1.00 0.00 70 ILE A O 10
ATOM 16502 N N . VAL A 1 71 ? 3.913 -0.185 4.585 1.00 0.00 71 VAL A N 10
ATOM 16503 C CA . VAL A 1 71 ? 3.688 1.220 4.913 1.00 0.00 71 VAL A CA 10
ATOM 16504 C C . VAL A 1 71 ? 4.209 2.124 3.801 1.00 0.00 71 VAL A C 10
ATOM 16505 O O . VAL A 1 71 ? 5.348 1.974 3.355 1.00 0.00 71 VAL A O 10
ATOM 16518 N N . LEU A 1 72 ? 3.373 3.056 3.350 1.00 0.00 72 LEU A N 10
ATOM 16519 C CA . LEU A 1 72 ? 3.779 4.016 2.329 1.00 0.00 72 LEU A CA 10
ATOM 16520 C C . LEU A 1 72 ? 3.183 5.381 2.639 1.00 0.00 72 LEU A C 10
ATOM 16521 O O . LEU A 1 72 ? 2.253 5.499 3.442 1.00 0.00 72 LEU A O 10
ATOM 16537 N N . LYS A 1 73 ? 3.715 6.399 1.994 1.00 0.00 73 LYS A N 10
ATOM 16538 C CA . LYS A 1 73 ? 3.188 7.747 2.115 1.00 0.00 73 LYS A CA 10
ATOM 16539 C C . LYS A 1 73 ? 3.266 8.457 0.773 1.00 0.00 73 LYS A C 10
ATOM 16540 O O . LYS A 1 73 ? 4.338 8.843 0.306 1.00 0.00 73 LYS A O 10
ATOM 16559 N N . ALA A 1 74 ? 2.115 8.608 0.154 1.00 0.00 74 ALA A N 10
ATOM 16560 C CA . ALA A 1 74 ? 2.028 9.171 -1.175 1.00 0.00 74 ALA A CA 10
ATOM 16561 C C . ALA A 1 74 ? 1.871 10.681 -1.104 1.00 0.00 74 ALA A C 10
ATOM 16562 O O . ALA A 1 74 ? 0.797 11.200 -0.808 1.00 0.00 74 ALA A O 10
ATOM 16569 N N . GLN A 1 75 ? 2.971 11.368 -1.351 1.00 0.00 75 GLN A N 10
ATOM 16570 C CA . GLN A 1 75 ? 3.000 12.820 -1.380 1.00 0.00 75 GLN A CA 10
ATOM 16571 C C . GLN A 1 75 ? 3.742 13.279 -2.625 1.00 0.00 75 GLN A C 10
ATOM 16572 O O . GLN A 1 75 ? 4.600 14.160 -2.581 1.00 0.00 75 GLN A O 10
ATOM 16586 N N . GLN A 1 76 ? 3.380 12.665 -3.745 1.00 0.00 76 GLN A N 10
ATOM 16587 C CA . GLN A 1 76 ? 4.069 12.882 -5.009 1.00 0.00 76 GLN A CA 10
ATOM 16588 C C . GLN A 1 76 ? 3.211 13.693 -5.976 1.00 0.00 76 GLN A C 10
ATOM 16589 O O . GLN A 1 76 ? 3.710 14.597 -6.648 1.00 0.00 76 GLN A O 10
ATOM 16603 N N . TYR A 1 77 ? 1.930 13.365 -6.050 1.00 0.00 77 TYR A N 10
ATOM 16604 C CA . TYR A 1 77 ? 1.037 14.004 -7.005 1.00 0.00 77 TYR A CA 10
ATOM 16605 C C . TYR A 1 77 ? 0.344 15.215 -6.381 1.00 0.00 77 TYR A C 10
ATOM 16606 O O . TYR A 1 77 ? 0.395 15.412 -5.167 1.00 0.00 77 TYR A O 10
ATOM 16624 N N . ARG A 1 78 ? -0.312 16.005 -7.222 1.00 0.00 78 ARG A N 10
ATOM 16625 C CA . ARG A 1 78 ? -0.901 17.275 -6.803 1.00 0.00 78 ARG A CA 10
ATOM 16626 C C . ARG A 1 78 ? -2.095 17.089 -5.865 1.00 0.00 78 ARG A C 10
ATOM 16627 O O . ARG A 1 78 ? -2.231 17.814 -4.880 1.00 0.00 78 ARG A O 10
ATOM 16648 N N . THR A 1 79 ? -2.964 16.140 -6.173 1.00 0.00 79 THR A N 10
ATOM 16649 C CA . THR A 1 79 ? -4.182 15.952 -5.400 1.00 0.00 79 THR A CA 10
ATOM 16650 C C . THR A 1 79 ? -4.123 14.676 -4.568 1.00 0.00 79 THR A C 10
ATOM 16651 O O . THR A 1 79 ? -3.373 13.749 -4.885 1.00 0.00 79 THR A O 10
ATOM 16662 N N . GLN A 1 80 ? -4.932 14.629 -3.514 1.00 0.00 80 GLN A N 10
ATOM 16663 C CA . GLN A 1 80 ? -4.962 13.483 -2.608 1.00 0.00 80 GLN A CA 10
ATOM 16664 C C . GLN A 1 80 ? -5.436 12.237 -3.343 1.00 0.00 80 GLN A C 10
ATOM 16665 O O . GLN A 1 80 ? -4.862 11.162 -3.191 1.00 0.00 80 GLN A O 10
ATOM 16679 N N . GLU A 1 81 ? -6.473 12.405 -4.153 1.00 0.00 81 GLU A N 10
ATOM 16680 C CA . GLU A 1 81 ? -7.103 11.298 -4.854 1.00 0.00 81 GLU A CA 10
ATOM 16681 C C . GLU A 1 81 ? -6.134 10.621 -5.818 1.00 0.00 81 GLU A C 10
ATOM 16682 O O . GLU A 1 81 ? -6.141 9.397 -5.958 1.00 0.00 81 GLU A O 10
ATOM 16694 N N . GLN A 1 82 ? -5.285 11.410 -6.467 1.00 0.00 82 GLN A N 10
ATOM 16695 C CA . GLN A 1 82 ? -4.313 10.859 -7.404 1.00 0.00 82 GLN A CA 10
ATOM 16696 C C . GLN A 1 82 ? -3.227 10.086 -6.668 1.00 0.00 82 GLN A C 10
ATOM 16697 O O . GLN A 1 82 ? -2.809 9.023 -7.118 1.00 0.00 82 GLN A O 10
ATOM 16711 N N . ASN A 1 83 ? -2.790 10.608 -5.526 1.00 0.00 83 ASN A N 10
ATOM 16712 C CA . ASN A 1 83 ? -1.831 9.891 -4.688 1.00 0.00 83 ASN A CA 10
ATOM 16713 C C . ASN A 1 83 ? -2.479 8.635 -4.120 1.00 0.00 83 ASN A C 10
ATOM 16714 O O . ASN A 1 83 ? -1.843 7.587 -4.001 1.00 0.00 83 ASN A O 10
ATOM 16725 N N . ARG A 1 84 ? -3.755 8.758 -3.782 1.00 0.00 84 ARG A N 10
ATOM 16726 C CA . ARG A 1 84 ? -4.534 7.658 -3.237 1.00 0.00 84 ARG A CA 10
ATOM 16727 C C . ARG A 1 84 ? -4.639 6.531 -4.258 1.00 0.00 84 ARG A C 10
ATOM 16728 O O . ARG A 1 84 ? -4.382 5.370 -3.947 1.00 0.00 84 ARG A O 10
ATOM 16749 N N . ALA A 1 85 ? -5.001 6.895 -5.484 1.00 0.00 85 ALA A N 10
ATOM 16750 C CA . ALA A 1 85 ? -5.130 5.928 -6.569 1.00 0.00 85 ALA A CA 10
ATOM 16751 C C . ALA A 1 85 ? -3.777 5.317 -6.923 1.00 0.00 85 ALA A C 10
ATOM 16752 O O . ALA A 1 85 ? -3.672 4.108 -7.126 1.00 0.00 85 ALA A O 10
ATOM 16759 N N . ASP A 1 86 ? -2.750 6.162 -6.996 1.00 0.00 86 ASP A N 10
ATOM 16760 C CA . ASP A 1 86 ? -1.388 5.717 -7.298 1.00 0.00 86 ASP A CA 10
ATOM 16761 C C . ASP A 1 86 ? -0.932 4.663 -6.308 1.00 0.00 86 ASP A C 10
ATOM 16762 O O . ASP A 1 86 ? -0.492 3.576 -6.690 1.00 0.00 86 ASP A O 10
ATOM 16771 N N . ALA A 1 87 ? -1.054 5.001 -5.037 1.00 0.00 87 ALA A N 10
ATOM 16772 C CA . ALA A 1 87 ? -0.649 4.115 -3.959 1.00 0.00 87 ALA A CA 10
ATOM 16773 C C . ALA A 1 87 ? -1.404 2.788 -4.013 1.00 0.00 87 ALA A C 10
ATOM 16774 O O . ALA A 1 87 ? -0.803 1.728 -3.865 1.00 0.00 87 ALA A O 10
ATOM 16781 N N . LEU A 1 88 ? -2.715 2.847 -4.240 1.00 0.00 88 LEU A N 10
ATOM 16782 C CA . LEU A 1 88 ? -3.533 1.641 -4.328 1.00 0.00 88 LEU A CA 10
ATOM 16783 C C . LEU A 1 88 ? -3.135 0.794 -5.533 1.00 0.00 88 LEU A C 10
ATOM 16784 O O . LEU A 1 88 ? -3.052 -0.434 -5.444 1.00 0.00 88 LEU A O 10
ATOM 16800 N N . LEU A 1 89 ? -2.896 1.454 -6.657 1.00 0.00 89 LEU A N 10
ATOM 16801 C CA . LEU A 1 89 ? -2.459 0.780 -7.875 1.00 0.00 89 LEU A CA 10
ATOM 16802 C C . LEU A 1 89 ? -1.136 0.071 -7.618 1.00 0.00 89 LEU A C 10
ATOM 16803 O O . LEU A 1 89 ? -0.991 -1.127 -7.873 1.00 0.00 89 LEU A O 10
ATOM 16819 N N . ARG A 1 90 ? -0.187 0.822 -7.079 1.00 0.00 90 ARG A N 10
ATOM 16820 C CA . ARG A 1 90 ? 1.144 0.313 -6.801 1.00 0.00 90 ARG A CA 10
ATOM 16821 C C . ARG A 1 90 ? 1.102 -0.818 -5.777 1.00 0.00 90 ARG A C 10
ATOM 16822 O O . ARG A 1 90 ? 1.779 -1.833 -5.936 1.00 0.00 90 ARG A O 10
ATOM 16843 N N . LEU A 1 91 ? 0.298 -0.638 -4.737 1.00 0.00 91 LEU A N 10
ATOM 16844 C CA . LEU A 1 91 ? 0.181 -1.623 -3.670 1.00 0.00 91 LEU A CA 10
ATOM 16845 C C . LEU A 1 91 ? -0.357 -2.940 -4.222 1.00 0.00 91 LEU A C 10
ATOM 16846 O O . LEU A 1 91 ? 0.202 -4.007 -3.968 1.00 0.00 91 LEU A O 10
ATOM 16862 N N . SER A 1 92 ? -1.429 -2.848 -5.000 1.00 0.00 92 SER A N 10
ATOM 16863 C CA . SER A 1 92 ? -2.059 -4.026 -5.578 1.00 0.00 92 SER A CA 10
ATOM 16864 C C . SER A 1 92 ? -1.103 -4.738 -6.532 1.00 0.00 92 SER A C 10
ATOM 16865 O O . SER A 1 92 ? -1.049 -5.970 -6.564 1.00 0.00 92 SER A O 10
ATOM 16873 N N . GLU A 1 93 ? -0.351 -3.958 -7.298 1.00 0.00 93 GLU A N 10
ATOM 16874 C CA . GLU A 1 93 ? 0.614 -4.507 -8.238 1.00 0.00 93 GLU A CA 10
ATOM 16875 C C . GLU A 1 93 ? 1.742 -5.192 -7.483 1.00 0.00 93 GLU A C 10
ATOM 16876 O O . GLU A 1 93 ? 2.174 -6.287 -7.841 1.00 0.00 93 GLU A O 10
ATOM 16888 N N . LEU A 1 94 ? 2.206 -4.528 -6.434 1.00 0.00 94 LEU A N 10
ATOM 16889 C CA . LEU A 1 94 ? 3.264 -5.049 -5.576 1.00 0.00 94 LEU A CA 10
ATOM 16890 C C . LEU A 1 94 ? 2.882 -6.428 -5.033 1.00 0.00 94 LEU A C 10
ATOM 16891 O O . LEU A 1 94 ? 3.699 -7.347 -5.039 1.00 0.00 94 LEU A O 10
ATOM 16907 N N . ILE A 1 95 ? 1.635 -6.567 -4.589 1.00 0.00 95 ILE A N 10
ATOM 16908 C CA . ILE A 1 95 ? 1.140 -7.835 -4.057 1.00 0.00 95 ILE A CA 10
ATOM 16909 C C . ILE A 1 95 ? 1.271 -8.954 -5.090 1.00 0.00 95 ILE A C 10
ATOM 16910 O O . ILE A 1 95 ? 1.800 -10.026 -4.792 1.00 0.00 95 ILE A O 10
ATOM 16926 N N . VAL A 1 96 ? 0.805 -8.691 -6.304 1.00 0.00 96 VAL A N 10
ATOM 16927 C CA . VAL A 1 96 ? 0.886 -9.674 -7.379 1.00 0.00 96 VAL A CA 10
ATOM 16928 C C . VAL A 1 96 ? 2.341 -9.925 -7.762 1.00 0.00 96 VAL A C 10
ATOM 16929 O O . VAL A 1 96 ? 2.756 -11.065 -7.972 1.00 0.00 96 VAL A O 10
ATOM 16942 N N . ASN A 1 97 ? 3.111 -8.848 -7.820 1.00 0.00 97 ASN A N 10
ATOM 16943 C CA . ASN A 1 97 ? 4.510 -8.904 -8.227 1.00 0.00 97 ASN A CA 10
ATOM 16944 C C . ASN A 1 97 ? 5.329 -9.740 -7.242 1.00 0.00 97 ASN A C 10
ATOM 16945 O O . ASN A 1 97 ? 6.249 -10.449 -7.638 1.00 0.00 97 ASN A O 10
ATOM 16956 N N . ALA A 1 98 ? 4.966 -9.671 -5.964 1.00 0.00 98 ALA A N 10
ATOM 16957 C CA . ALA A 1 98 ? 5.658 -10.419 -4.914 1.00 0.00 98 ALA A CA 10
ATOM 16958 C C . ALA A 1 98 ? 5.593 -11.923 -5.165 1.00 0.00 98 ALA A C 10
ATOM 16959 O O . ALA A 1 98 ? 6.516 -12.662 -4.827 1.00 0.00 98 ALA A O 10
ATOM 16966 N N . ALA A 1 99 ? 4.501 -12.370 -5.771 1.00 0.00 99 ALA A N 10
ATOM 16967 C CA . ALA A 1 99 ? 4.327 -13.781 -6.084 1.00 0.00 99 ALA A CA 10
ATOM 16968 C C . ALA A 1 99 ? 5.266 -14.210 -7.206 1.00 0.00 99 ALA A C 10
ATOM 16969 O O . ALA A 1 99 ? 5.529 -15.400 -7.390 1.00 0.00 99 ALA A O 10
ATOM 16976 N N . LYS A 1 100 ? 5.767 -13.233 -7.950 1.00 0.00 100 LYS A N 10
ATOM 16977 C CA . LYS A 1 100 ? 6.700 -13.489 -9.040 1.00 0.00 100 LYS A CA 10
ATOM 16978 C C . LYS A 1 100 ? 8.134 -13.325 -8.564 1.00 0.00 100 LYS A C 10
ATOM 16979 O O . LYS A 1 100 ? 9.066 -13.846 -9.170 1.00 0.00 100 LYS A O 10
ATOM 16998 N N . LEU A 1 101 ? 8.300 -12.592 -7.475 1.00 0.00 101 LEU A N 10
ATOM 16999 C CA . LEU A 1 101 ? 9.617 -12.231 -6.987 1.00 0.00 101 LEU A CA 10
ATOM 17000 C C . LEU A 1 101 ? 10.236 -13.340 -6.142 1.00 0.00 101 LEU A C 10
ATOM 17001 O O . LEU A 1 101 ? 9.789 -13.621 -5.024 1.00 0.00 101 LEU A O 10
ATOM 17017 N N . GLU A 1 102 ? 11.260 -13.967 -6.701 1.00 0.00 102 GLU A N 10
ATOM 17018 C CA . GLU A 1 102 ? 12.024 -14.981 -5.995 1.00 0.00 102 GLU A CA 10
ATOM 17019 C C . GLU A 1 102 ? 13.035 -14.334 -5.057 1.00 0.00 102 GLU A C 10
ATOM 17020 O O . GLU A 1 102 ? 14.109 -13.896 -5.478 1.00 0.00 102 GLU A O 10
ATOM 17032 N N . HIS A 1 103 ? 12.663 -14.258 -3.792 1.00 0.00 103 HIS A N 10
ATOM 17033 C CA . HIS A 1 103 ? 13.546 -13.741 -2.755 1.00 0.00 103 HIS A CA 10
ATOM 17034 C C . HIS A 1 103 ? 14.721 -14.689 -2.552 1.00 0.00 103 HIS A C 10
ATOM 17035 O O . HIS A 1 103 ? 14.565 -15.778 -1.998 1.00 0.00 103 HIS A O 10
ATOM 17050 N N . HIS A 1 104 ? 15.896 -14.280 -3.007 1.00 0.00 104 HIS A N 10
ATOM 17051 C CA . HIS A 1 104 ? 17.073 -15.124 -2.919 1.00 0.00 104 HIS A CA 10
ATOM 17052 C C . HIS A 1 104 ? 17.736 -14.983 -1.556 1.00 0.00 104 HIS A C 10
ATOM 17053 O O . HIS A 1 104 ? 18.673 -14.202 -1.374 1.00 0.00 104 HIS A O 10
ATOM 17068 N N . HIS A 1 105 ? 17.200 -15.721 -0.598 1.00 0.00 105 HIS A N 10
ATOM 17069 C CA . HIS A 1 105 ? 17.763 -15.815 0.740 1.00 0.00 105 HIS A CA 10
ATOM 17070 C C . HIS A 1 105 ? 16.936 -16.819 1.520 1.00 0.00 105 HIS A C 10
ATOM 17071 O O . HIS A 1 105 ? 15.709 -16.746 1.516 1.00 0.00 105 HIS A O 10
ATOM 17086 N N . HIS A 1 106 ? 17.598 -17.762 2.164 1.00 0.00 106 HIS A N 10
ATOM 17087 C CA . HIS A 1 106 ? 16.898 -18.859 2.808 1.00 0.00 106 HIS A CA 10
ATOM 17088 C C . HIS A 1 106 ? 16.255 -18.409 4.109 1.00 0.00 106 HIS A C 10
ATOM 17089 O O . HIS A 1 106 ? 16.817 -17.596 4.844 1.00 0.00 106 HIS A O 10
ATOM 17104 N N . HIS A 1 107 ? 15.072 -18.957 4.369 1.00 0.00 107 HIS A N 10
ATOM 17105 C CA . HIS A 1 107 ? 14.276 -18.637 5.555 1.00 0.00 107 HIS A CA 10
ATOM 17106 C C . HIS A 1 107 ? 13.729 -17.212 5.496 1.00 0.00 107 HIS A C 10
ATOM 17107 O O . HIS A 1 107 ? 12.563 -17.009 5.166 1.00 0.00 107 HIS A O 10
ATOM 17122 N N . HIS A 1 108 ? 14.565 -16.232 5.807 1.00 0.00 108 HIS A N 10
ATOM 17123 C CA . HIS A 1 108 ? 14.140 -14.833 5.808 1.00 0.00 108 HIS A CA 10
ATOM 17124 C C . HIS A 1 108 ? 15.267 -13.940 5.315 1.00 0.00 108 HIS A C 10
ATOM 17125 O O . HIS A 1 108 ? 15.323 -13.653 4.102 1.00 0.00 108 HIS A O 10
ATOM 17141 N N . MET A 1 1 ? -13.390 -1.196 -1.220 1.00 0.00 1 MET A N 11
ATOM 17142 C CA . MET A 1 1 ? -13.035 -2.618 -1.396 1.00 0.00 1 MET A CA 11
ATOM 17143 C C . MET A 1 1 ? -12.176 -2.777 -2.635 1.00 0.00 1 MET A C 11
ATOM 17144 O O . MET A 1 1 ? -12.597 -2.449 -3.742 1.00 0.00 1 MET A O 11
ATOM 17160 N N . LEU A 1 2 ? -10.975 -3.279 -2.439 1.00 0.00 2 LEU A N 11
ATOM 17161 C CA . LEU A 1 2 ? -10.020 -3.426 -3.523 1.00 0.00 2 LEU A CA 11
ATOM 17162 C C . LEU A 1 2 ? -10.092 -4.840 -4.084 1.00 0.00 2 LEU A C 11
ATOM 17163 O O . LEU A 1 2 ? -9.574 -5.790 -3.497 1.00 0.00 2 LEU A O 11
ATOM 17179 N N . VAL A 1 3 ? -10.772 -4.968 -5.202 1.00 0.00 3 VAL A N 11
ATOM 17180 C CA . VAL A 1 3 ? -10.916 -6.248 -5.873 1.00 0.00 3 VAL A CA 11
ATOM 17181 C C . VAL A 1 3 ? -9.741 -6.482 -6.818 1.00 0.00 3 VAL A C 11
ATOM 17182 O O . VAL A 1 3 ? -9.608 -5.801 -7.839 1.00 0.00 3 VAL A O 11
ATOM 17195 N N . ILE A 1 4 ? -8.889 -7.435 -6.465 1.00 0.00 4 ILE A N 11
ATOM 17196 C CA . ILE A 1 4 ? -7.721 -7.754 -7.275 1.00 0.00 4 ILE A CA 11
ATOM 17197 C C . ILE A 1 4 ? -8.041 -8.901 -8.224 1.00 0.00 4 ILE A C 11
ATOM 17198 O O . ILE A 1 4 ? -8.091 -8.724 -9.440 1.00 0.00 4 ILE A O 11
ATOM 17214 N N . SER A 1 5 ? -8.286 -10.065 -7.654 1.00 0.00 5 SER A N 11
ATOM 17215 C CA . SER A 1 5 ? -8.610 -11.243 -8.434 1.00 0.00 5 SER A CA 11
ATOM 17216 C C . SER A 1 5 ? -9.898 -11.851 -7.887 1.00 0.00 5 SER A C 11
ATOM 17217 O O . SER A 1 5 ? -10.558 -11.242 -7.041 1.00 0.00 5 SER A O 11
ATOM 17225 N N . ASN A 1 6 ? -10.250 -13.038 -8.350 1.00 0.00 6 ASN A N 11
ATOM 17226 C CA . ASN A 1 6 ? -11.494 -13.678 -7.933 1.00 0.00 6 ASN A CA 11
ATOM 17227 C C . ASN A 1 6 ? -11.471 -14.061 -6.457 1.00 0.00 6 ASN A C 11
ATOM 17228 O O . ASN A 1 6 ? -12.437 -13.821 -5.731 1.00 0.00 6 ASN A O 11
ATOM 17239 N N . ASN A 1 7 ? -10.372 -14.654 -6.018 1.00 0.00 7 ASN A N 11
ATOM 17240 C CA . ASN A 1 7 ? -10.272 -15.154 -4.651 1.00 0.00 7 ASN A CA 11
ATOM 17241 C C . ASN A 1 7 ? -9.572 -14.150 -3.739 1.00 0.00 7 ASN A C 11
ATOM 17242 O O . ASN A 1 7 ? -9.370 -14.401 -2.553 1.00 0.00 7 ASN A O 11
ATOM 17253 N N . VAL A 1 8 ? -9.218 -13.001 -4.285 1.00 0.00 8 VAL A N 11
ATOM 17254 C CA . VAL A 1 8 ? -8.492 -12.006 -3.515 1.00 0.00 8 VAL A CA 11
ATOM 17255 C C . VAL A 1 8 ? -9.219 -10.669 -3.543 1.00 0.00 8 VAL A C 11
ATOM 17256 O O . VAL A 1 8 ? -9.368 -10.048 -4.597 1.00 0.00 8 VAL A O 11
ATOM 17269 N N . HIS A 1 9 ? -9.649 -10.231 -2.372 1.00 0.00 9 HIS A N 11
ATOM 17270 C CA . HIS A 1 9 ? -10.280 -8.929 -2.212 1.00 0.00 9 HIS A CA 11
ATOM 17271 C C . HIS A 1 9 ? -9.705 -8.253 -0.980 1.00 0.00 9 HIS A C 11
ATOM 17272 O O . HIS A 1 9 ? -9.443 -8.911 0.026 1.00 0.00 9 HIS A O 11
ATOM 17287 N N . LEU A 1 10 ? -9.496 -6.955 -1.061 1.00 0.00 10 LEU A N 11
ATOM 17288 C CA . LEU A 1 10 ? -9.057 -6.189 0.089 1.00 0.00 10 LEU A CA 11
ATOM 17289 C C . LEU A 1 10 ? -10.200 -5.337 0.616 1.00 0.00 10 LEU A C 11
ATOM 17290 O O . LEU A 1 10 ? -10.547 -4.312 0.028 1.00 0.00 10 LEU A O 11
ATOM 17306 N N . PRO A 1 11 ? -10.836 -5.776 1.706 1.00 0.00 11 PRO A N 11
ATOM 17307 C CA . PRO A 1 11 ? -11.906 -5.019 2.351 1.00 0.00 11 PRO A CA 11
ATOM 17308 C C . PRO A 1 11 ? -11.406 -3.673 2.863 1.00 0.00 11 PRO A C 11
ATOM 17309 O O . PRO A 1 11 ? -10.246 -3.543 3.259 1.00 0.00 11 PRO A O 11
ATOM 17320 N N . ASP A 1 12 ? -12.281 -2.677 2.838 1.00 0.00 12 ASP A N 11
ATOM 17321 C CA . ASP A 1 12 ? -11.951 -1.334 3.302 1.00 0.00 12 ASP A CA 11
ATOM 17322 C C . ASP A 1 12 ? -11.442 -1.346 4.737 1.00 0.00 12 ASP A C 11
ATOM 17323 O O . ASP A 1 12 ? -10.585 -0.546 5.106 1.00 0.00 12 ASP A O 11
ATOM 17332 N N . ALA A 1 13 ? -11.974 -2.257 5.536 1.00 0.00 13 ALA A N 11
ATOM 17333 C CA . ALA A 1 13 ? -11.562 -2.396 6.929 1.00 0.00 13 ALA A CA 11
ATOM 17334 C C . ALA A 1 13 ? -10.107 -2.853 7.040 1.00 0.00 13 ALA A C 11
ATOM 17335 O O . ALA A 1 13 ? -9.438 -2.576 8.032 1.00 0.00 13 ALA A O 11
ATOM 17342 N N . GLU A 1 14 ? -9.618 -3.529 6.007 1.00 0.00 14 GLU A N 11
ATOM 17343 C CA . GLU A 1 14 ? -8.261 -4.071 6.021 1.00 0.00 14 GLU A CA 11
ATOM 17344 C C . GLU A 1 14 ? -7.275 -3.051 5.479 1.00 0.00 14 GLU A C 11
ATOM 17345 O O . GLU A 1 14 ? -6.065 -3.270 5.482 1.00 0.00 14 GLU A O 11
ATOM 17357 N N . ILE A 1 15 ? -7.806 -1.937 5.020 1.00 0.00 15 ILE A N 11
ATOM 17358 C CA . ILE A 1 15 ? -6.997 -0.892 4.418 1.00 0.00 15 ILE A CA 11
ATOM 17359 C C . ILE A 1 15 ? -7.046 0.372 5.262 1.00 0.00 15 ILE A C 11
ATOM 17360 O O . ILE A 1 15 ? -8.118 0.924 5.508 1.00 0.00 15 ILE A O 11
ATOM 17376 N N . GLU A 1 16 ? -5.889 0.831 5.709 1.00 0.00 16 GLU A N 11
ATOM 17377 C CA . GLU A 1 16 ? -5.818 2.083 6.443 1.00 0.00 16 GLU A CA 11
ATOM 17378 C C . GLU A 1 16 ? -5.316 3.193 5.529 1.00 0.00 16 GLU A C 11
ATOM 17379 O O . GLU A 1 16 ? -4.109 3.350 5.319 1.00 0.00 16 GLU A O 11
ATOM 17391 N N . LEU A 1 17 ? -6.249 3.932 4.954 1.00 0.00 17 LEU A N 11
ATOM 17392 C CA . LEU A 1 17 ? -5.908 5.089 4.153 1.00 0.00 17 LEU A CA 11
ATOM 17393 C C . LEU A 1 17 ? -6.104 6.341 4.985 1.00 0.00 17 LEU A C 11
ATOM 17394 O O . LEU A 1 17 ? -7.233 6.722 5.289 1.00 0.00 17 LEU A O 11
ATOM 17410 N N . THR A 1 18 ? -5.011 6.977 5.355 1.00 0.00 18 THR A N 11
ATOM 17411 C CA . THR A 1 18 ? -5.082 8.163 6.187 1.00 0.00 18 THR A CA 11
ATOM 17412 C C . THR A 1 18 ? -4.612 9.398 5.430 1.00 0.00 18 THR A C 11
ATOM 17413 O O . THR A 1 18 ? -3.531 9.405 4.840 1.00 0.00 18 THR A O 11
ATOM 17424 N N . ALA A 1 19 ? -5.449 10.424 5.425 1.00 0.00 19 ALA A N 11
ATOM 17425 C CA . ALA A 1 19 ? -5.125 11.682 4.774 1.00 0.00 19 ALA A CA 11
ATOM 17426 C C . ALA A 1 19 ? -4.494 12.645 5.770 1.00 0.00 19 ALA A C 11
ATOM 17427 O O . ALA A 1 19 ? -5.108 13.000 6.775 1.00 0.00 19 ALA A O 11
ATOM 17434 N N . ILE A 1 20 ? -3.270 13.062 5.489 1.00 0.00 20 ILE A N 11
ATOM 17435 C CA . ILE A 1 20 ? -2.527 13.917 6.394 1.00 0.00 20 ILE A CA 11
ATOM 17436 C C . ILE A 1 20 ? -2.233 15.254 5.717 1.00 0.00 20 ILE A C 11
ATOM 17437 O O . ILE A 1 20 ? -2.301 15.373 4.492 1.00 0.00 20 ILE A O 11
ATOM 17453 N N . ARG A 1 21 ? -1.937 16.258 6.513 1.00 0.00 21 ARG A N 11
ATOM 17454 C CA . ARG A 1 21 ? -1.536 17.547 5.985 1.00 0.00 21 ARG A CA 11
ATOM 17455 C C . ARG A 1 21 ? -0.023 17.591 5.867 1.00 0.00 21 ARG A C 11
ATOM 17456 O O . ARG A 1 21 ? 0.650 16.569 6.009 1.00 0.00 21 ARG A O 11
ATOM 17477 N N . ALA A 1 22 ? 0.506 18.768 5.622 1.00 0.00 22 ALA A N 11
ATOM 17478 C CA . ALA A 1 22 ? 1.947 18.951 5.572 1.00 0.00 22 ALA A CA 11
ATOM 17479 C C . ALA A 1 22 ? 2.315 20.327 6.085 1.00 0.00 22 ALA A C 11
ATOM 17480 O O . ALA A 1 22 ? 1.645 21.313 5.780 1.00 0.00 22 ALA A O 11
ATOM 17487 N N . GLN A 1 23 ? 3.365 20.388 6.880 1.00 0.00 23 GLN A N 11
ATOM 17488 C CA . GLN A 1 23 ? 3.833 21.654 7.402 1.00 0.00 23 GLN A CA 11
ATOM 17489 C C . GLN A 1 23 ? 4.812 22.278 6.433 1.00 0.00 23 GLN A C 11
ATOM 17490 O O . GLN A 1 23 ? 5.721 21.618 5.929 1.00 0.00 23 GLN A O 11
ATOM 17504 N N . GLY A 1 24 ? 4.611 23.552 6.180 1.00 0.00 24 GLY A N 11
ATOM 17505 C CA . GLY A 1 24 ? 5.475 24.279 5.277 1.00 0.00 24 GLY A CA 11
ATOM 17506 C C . GLY A 1 24 ? 6.745 24.699 5.965 1.00 0.00 24 GLY A C 11
ATOM 17507 O O . GLY A 1 24 ? 6.795 25.774 6.568 1.00 0.00 24 GLY A O 11
ATOM 17511 N N . ALA A 1 25 ? 7.753 23.835 5.887 1.00 0.00 25 ALA A N 11
ATOM 17512 C CA . ALA A 1 25 ? 9.025 24.046 6.567 1.00 0.00 25 ALA A CA 11
ATOM 17513 C C . ALA A 1 25 ? 9.581 25.432 6.285 1.00 0.00 25 ALA A C 11
ATOM 17514 O O . ALA A 1 25 ? 9.922 25.760 5.147 1.00 0.00 25 ALA A O 11
ATOM 17521 N N . GLY A 1 26 ? 9.649 26.242 7.325 1.00 0.00 26 GLY A N 11
ATOM 17522 C CA . GLY A 1 26 ? 10.083 27.612 7.178 1.00 0.00 26 GLY A CA 11
ATOM 17523 C C . GLY A 1 26 ? 9.066 28.570 7.750 1.00 0.00 26 GLY A C 11
ATOM 17524 O O . GLY A 1 26 ? 9.277 29.782 7.772 1.00 0.00 26 GLY A O 11
ATOM 17528 N N . GLY A 1 27 ? 7.955 28.016 8.215 1.00 0.00 27 GLY A N 11
ATOM 17529 C CA . GLY A 1 27 ? 6.917 28.820 8.813 1.00 0.00 27 GLY A CA 11
ATOM 17530 C C . GLY A 1 27 ? 6.158 29.636 7.788 1.00 0.00 27 GLY A C 11
ATOM 17531 O O . GLY A 1 27 ? 6.016 30.848 7.941 1.00 0.00 27 GLY A O 11
ATOM 17535 N N . GLN A 1 28 ? 5.669 28.975 6.746 1.00 0.00 28 GLN A N 11
ATOM 17536 C CA . GLN A 1 28 ? 4.926 29.658 5.694 1.00 0.00 28 GLN A CA 11
ATOM 17537 C C . GLN A 1 28 ? 3.433 29.672 5.994 1.00 0.00 28 GLN A C 11
ATOM 17538 O O . GLN A 1 28 ? 2.634 30.129 5.179 1.00 0.00 28 GLN A O 11
ATOM 17552 N N . ASN A 1 29 ? 3.086 29.190 7.179 1.00 0.00 29 ASN A N 11
ATOM 17553 C CA . ASN A 1 29 ? 1.696 29.116 7.645 1.00 0.00 29 ASN A CA 11
ATOM 17554 C C . ASN A 1 29 ? 0.839 28.289 6.685 1.00 0.00 29 ASN A C 11
ATOM 17555 O O . ASN A 1 29 ? 0.277 28.810 5.719 1.00 0.00 29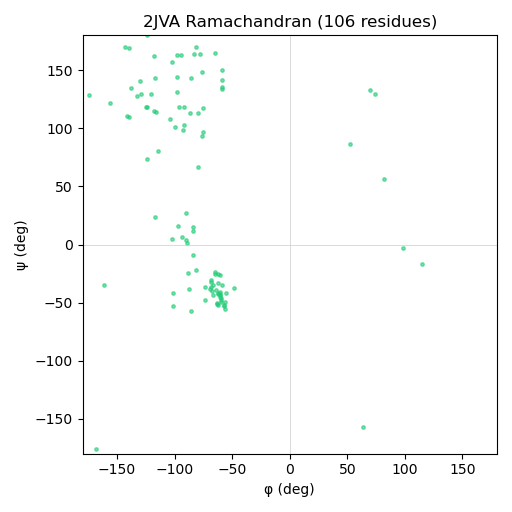 ASN A O 11
ATOM 17566 N N . VAL A 1 30 ? 0.739 26.998 6.957 1.00 0.00 30 VAL A N 11
ATOM 17567 C CA . VAL A 1 30 ? 0.010 26.099 6.075 1.00 0.00 30 VAL A CA 11
ATOM 17568 C C . VAL A 1 30 ? -1.458 25.997 6.468 1.00 0.00 30 VAL A C 11
ATOM 17569 O O . VAL A 1 30 ? -1.860 25.134 7.248 1.00 0.00 30 VAL A O 11
ATOM 17582 N N . ASN A 1 31 ? -2.255 26.904 5.928 1.00 0.00 31 ASN A N 11
ATOM 17583 C CA . ASN A 1 31 ? -3.696 26.878 6.132 1.00 0.00 31 ASN A CA 11
ATOM 17584 C C . ASN A 1 31 ? -4.357 26.208 4.935 1.00 0.00 31 ASN A C 11
ATOM 17585 O O . ASN A 1 31 ? -5.560 26.335 4.696 1.00 0.00 31 ASN A O 11
ATOM 17596 N N . LYS A 1 32 ? -3.542 25.479 4.194 1.00 0.00 32 LYS A N 11
ATOM 17597 C CA . LYS A 1 32 ? -3.976 24.799 2.987 1.00 0.00 32 LYS A CA 11
ATOM 17598 C C . LYS A 1 32 ? -3.803 23.292 3.151 1.00 0.00 32 LYS A C 11
ATOM 17599 O O . LYS A 1 32 ? -2.974 22.843 3.939 1.00 0.00 32 LYS A O 11
ATOM 17618 N N . VAL A 1 33 ? -4.584 22.518 2.415 1.00 0.00 33 VAL A N 11
ATOM 17619 C CA . VAL A 1 33 ? -4.503 21.067 2.502 1.00 0.00 33 VAL A CA 11
ATOM 17620 C C . VAL A 1 33 ? -3.424 20.535 1.559 1.00 0.00 33 VAL A C 11
ATOM 17621 O O . VAL A 1 33 ? -3.275 21.007 0.431 1.00 0.00 33 VAL A O 11
ATOM 17634 N N . SER A 1 34 ? -2.651 19.576 2.042 1.00 0.00 34 SER A N 11
ATOM 17635 C CA . SER A 1 34 ? -1.571 19.005 1.278 1.00 0.00 34 SER A CA 11
ATOM 17636 C C . SER A 1 34 ? -1.955 17.626 0.742 1.00 0.00 34 SER A C 11
ATOM 17637 O O . SER A 1 34 ? -2.907 17.011 1.215 1.00 0.00 34 SER A O 11
ATOM 17645 N N . SER A 1 35 ? -1.192 17.139 -0.225 1.00 0.00 35 SER A N 11
ATOM 17646 C CA . SER A 1 35 ? -1.480 15.868 -0.881 1.00 0.00 35 SER A CA 11
ATOM 17647 C C . SER A 1 35 ? -0.792 14.694 -0.183 1.00 0.00 35 SER A C 11
ATOM 17648 O O . SER A 1 35 ? -0.483 13.683 -0.812 1.00 0.00 35 SER A O 11
ATOM 17656 N N . ALA A 1 36 ? -0.584 14.814 1.117 1.00 0.00 36 ALA A N 11
ATOM 17657 C CA . ALA A 1 36 ? 0.134 13.803 1.875 1.00 0.00 36 ALA A CA 11
ATOM 17658 C C . ALA A 1 36 ? -0.808 12.717 2.386 1.00 0.00 36 ALA A C 11
ATOM 17659 O O . ALA A 1 36 ? -1.699 12.975 3.190 1.00 0.00 36 ALA A O 11
ATOM 17666 N N . MET A 1 37 ? -0.625 11.508 1.891 1.00 0.00 37 MET A N 11
ATOM 17667 C CA . MET A 1 37 ? -1.380 10.367 2.383 1.00 0.00 37 MET A CA 11
ATOM 17668 C C . MET A 1 37 ? -0.467 9.365 3.070 1.00 0.00 37 MET A C 11
ATOM 17669 O O . MET A 1 37 ? 0.725 9.290 2.781 1.00 0.00 37 MET A O 11
ATOM 17683 N N . HIS A 1 38 ? -1.044 8.602 3.975 1.00 0.00 38 HIS A 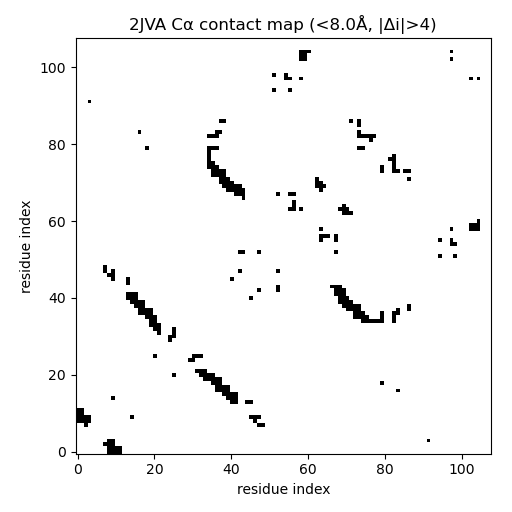N 11
ATOM 17684 C CA . HIS A 1 38 ? -0.342 7.527 4.656 1.00 0.00 38 HIS A CA 11
ATOM 17685 C C . HIS A 1 38 ? -1.096 6.227 4.451 1.00 0.00 38 HIS A C 11
ATOM 17686 O O . HIS A 1 38 ? -2.315 6.167 4.619 1.00 0.00 38 HIS A O 11
ATOM 17701 N N . LEU A 1 39 ? -0.368 5.199 4.065 1.00 0.00 39 LEU A N 11
ATOM 17702 C CA . LEU A 1 39 ? -0.945 3.887 3.881 1.00 0.00 39 LEU A CA 11
ATOM 17703 C C . LEU A 1 39 ? -0.391 2.922 4.907 1.00 0.00 39 LEU A C 11
ATOM 17704 O O . LEU A 1 39 ? 0.800 2.954 5.230 1.00 0.00 39 LEU A O 11
ATOM 17720 N N . ARG A 1 40 ? -1.260 2.078 5.418 1.00 0.00 40 ARG A N 11
ATOM 17721 C CA . ARG A 1 40 ? -0.885 1.094 6.409 1.00 0.00 40 ARG A CA 11
ATOM 17722 C C . ARG A 1 40 ? -1.687 -0.178 6.178 1.00 0.00 40 ARG A C 11
ATOM 17723 O O . ARG A 1 40 ? -2.896 -0.212 6.406 1.00 0.00 40 ARG A O 11
ATOM 17744 N N . PHE A 1 41 ? -1.028 -1.209 5.678 1.00 0.00 41 PHE A N 11
ATOM 17745 C CA . PHE A 1 41 ? -1.716 -2.446 5.346 1.00 0.00 41 PHE A CA 11
ATOM 17746 C C . PHE A 1 41 ? -1.102 -3.628 6.080 1.00 0.00 41 PHE A C 11
ATOM 17747 O O . PHE A 1 41 ? 0.049 -4.000 5.838 1.00 0.00 41 PHE A O 11
ATOM 17764 N N . ASP A 1 42 ? -1.878 -4.193 6.992 1.00 0.00 42 ASP A N 11
ATOM 17765 C CA . ASP A 1 42 ? -1.470 -5.376 7.734 1.00 0.00 42 ASP A CA 11
ATOM 17766 C C . ASP A 1 42 ? -1.558 -6.612 6.854 1.00 0.00 42 ASP A C 11
ATOM 17767 O O . ASP A 1 42 ? -2.631 -7.187 6.681 1.00 0.00 42 ASP A O 11
ATOM 17776 N N . ILE A 1 43 ? -0.430 -7.009 6.294 1.00 0.00 43 ILE A N 11
ATOM 17777 C CA . ILE A 1 43 ? -0.381 -8.170 5.423 1.00 0.00 43 ILE A CA 11
ATOM 17778 C C . ILE A 1 43 ? -0.563 -9.450 6.232 1.00 0.00 43 ILE A C 11
ATOM 17779 O O . ILE A 1 43 ? -1.182 -10.408 5.771 1.00 0.00 43 ILE A O 11
ATOM 17795 N N . ASN A 1 44 ? -0.042 -9.446 7.450 1.00 0.00 44 ASN A N 11
ATOM 17796 C CA . ASN A 1 44 ? -0.076 -10.622 8.305 1.00 0.00 44 ASN A CA 11
ATOM 17797 C C . ASN A 1 44 ? -1.510 -11.081 8.569 1.00 0.00 44 ASN A C 11
ATOM 17798 O O . ASN A 1 44 ? -1.808 -12.271 8.505 1.00 0.00 44 ASN A O 11
ATOM 17809 N N . ALA A 1 45 ? -2.395 -10.138 8.849 1.00 0.00 45 ALA A N 11
ATOM 17810 C CA . ALA A 1 45 ? -3.779 -10.470 9.173 1.00 0.00 45 ALA A CA 11
ATOM 17811 C C . ALA A 1 45 ? -4.730 -10.122 8.032 1.00 0.00 45 ALA A C 11
ATOM 17812 O O . ALA A 1 45 ? -5.946 -10.077 8.222 1.00 0.00 45 ALA A O 11
ATOM 17819 N N . SER A 1 46 ? -4.177 -9.901 6.846 1.00 0.00 46 SER A N 11
ATOM 17820 C CA . SER A 1 46 ? -4.977 -9.513 5.689 1.00 0.00 46 SER A CA 11
ATOM 17821 C C . SER A 1 46 ? -5.805 -10.686 5.166 1.00 0.00 46 SER A C 11
ATOM 17822 O O . SER A 1 46 ? -5.693 -11.812 5.657 1.00 0.00 46 SER A O 11
ATOM 17830 N N . SER A 1 47 ? -6.617 -10.421 4.148 1.00 0.00 47 SER A N 11
ATOM 17831 C CA . SER A 1 47 ? -7.460 -11.446 3.555 1.00 0.00 47 SER A CA 11
ATOM 17832 C C . SER A 1 47 ? -6.696 -12.227 2.483 1.00 0.00 47 SER A C 11
ATOM 17833 O O . SER A 1 47 ? -7.261 -13.094 1.817 1.00 0.00 47 SER A O 11
ATOM 17841 N N . LEU A 1 48 ? -5.411 -11.914 2.318 1.00 0.00 48 LEU A N 11
ATOM 17842 C CA . LEU A 1 48 ? -4.573 -12.618 1.357 1.00 0.00 48 LEU A CA 11
ATOM 17843 C C . LEU A 1 48 ? -4.339 -14.053 1.802 1.00 0.00 48 LEU A C 11
ATOM 17844 O O . LEU A 1 48 ? -4.108 -14.312 2.984 1.00 0.00 48 LEU A O 11
ATOM 17860 N N . PRO A 1 49 ? -4.424 -15.005 0.863 1.00 0.00 49 PRO A N 11
ATOM 17861 C CA . PRO A 1 49 ? -4.108 -16.404 1.131 1.00 0.00 49 PRO A CA 11
ATOM 17862 C C . PRO A 1 49 ? -2.682 -16.561 1.646 1.00 0.00 49 PRO A C 11
ATOM 17863 O O . PRO A 1 49 ? -1.784 -15.818 1.231 1.00 0.00 49 PRO A O 11
ATOM 17874 N N . PRO A 1 50 ? -2.461 -17.530 2.552 1.00 0.00 50 PRO A N 11
ATOM 17875 C CA . PRO A 1 50 ? -1.166 -17.753 3.206 1.00 0.00 50 PRO A CA 11
ATOM 17876 C C . PRO A 1 50 ? 0.006 -17.779 2.225 1.00 0.00 50 PRO A C 11
ATOM 17877 O O . PRO A 1 50 ? 1.080 -17.272 2.532 1.00 0.00 50 PRO A O 11
ATOM 17888 N N . PHE A 1 51 ? -0.214 -18.356 1.046 1.00 0.00 51 PHE A N 11
ATOM 17889 C CA . PHE A 1 51 ? 0.829 -18.452 0.026 1.00 0.00 51 PHE A CA 11
ATOM 17890 C C . PHE A 1 51 ? 1.365 -17.071 -0.356 1.00 0.00 51 PHE A C 11
ATOM 17891 O O . PHE A 1 51 ? 2.568 -16.823 -0.299 1.00 0.00 51 PHE A O 11
ATOM 17908 N N . TYR A 1 52 ? 0.463 -16.177 -0.738 1.00 0.00 52 TYR A N 11
ATOM 17909 C CA . TYR A 1 52 ? 0.842 -14.840 -1.159 1.00 0.00 52 TYR A CA 11
ATOM 17910 C C . TYR A 1 52 ? 1.360 -14.026 0.020 1.00 0.00 52 TYR A C 11
ATOM 17911 O O . TYR A 1 52 ? 2.343 -13.295 -0.102 1.00 0.00 52 TYR A O 11
ATOM 17929 N N . LYS A 1 53 ? 0.698 -14.175 1.160 1.00 0.00 53 LYS A N 11
ATOM 17930 C CA . LYS A 1 53 ? 1.059 -13.469 2.370 1.00 0.00 53 LYS A CA 11
ATOM 17931 C C . LYS A 1 53 ? 2.488 -13.802 2.791 1.00 0.00 53 LYS A C 11
ATOM 17932 O O . LYS A 1 53 ? 3.280 -12.912 3.100 1.00 0.00 53 LYS A O 11
ATOM 17951 N N . GLU A 1 54 ? 2.809 -15.089 2.775 1.00 0.00 54 GLU A N 11
ATOM 17952 C CA . GLU A 1 54 ? 4.119 -15.583 3.184 1.00 0.00 54 GLU A CA 11
ATOM 17953 C C . GLU A 1 54 ? 5.218 -14.971 2.320 1.00 0.00 54 GLU A C 11
ATOM 17954 O O . GLU A 1 54 ? 6.240 -14.512 2.828 1.00 0.00 54 GLU A O 11
ATOM 17966 N N . ARG A 1 55 ? 4.988 -14.958 1.012 1.00 0.00 55 ARG A N 11
ATOM 17967 C CA . ARG A 1 55 ? 5.956 -14.405 0.069 1.00 0.00 55 ARG A CA 11
ATOM 17968 C C . ARG A 1 55 ? 6.249 -12.939 0.377 1.00 0.00 55 ARG A C 11
ATOM 17969 O O . ARG A 1 55 ? 7.402 -12.512 0.360 1.00 0.00 55 ARG A O 11
ATOM 17990 N N . LEU A 1 56 ? 5.197 -12.180 0.659 1.00 0.00 56 LEU A N 11
ATOM 17991 C CA . LEU A 1 56 ? 5.331 -10.760 0.965 1.00 0.00 56 LEU A CA 11
ATOM 17992 C C . LEU A 1 56 ? 6.105 -10.549 2.261 1.00 0.00 56 LEU A C 11
ATOM 17993 O O . LEU A 1 56 ? 7.002 -9.710 2.340 1.00 0.00 56 LEU A O 11
ATOM 18009 N N . LEU A 1 57 ? 5.745 -11.330 3.274 1.00 0.00 57 LEU A N 11
ATOM 18010 C CA . LEU A 1 57 ? 6.368 -11.258 4.579 1.00 0.00 57 LEU A CA 11
ATOM 18011 C C . LEU A 1 57 ? 7.863 -11.565 4.516 1.00 0.00 57 LEU A C 11
ATOM 18012 O O . LEU A 1 57 ? 8.644 -11.071 5.332 1.00 0.00 57 LEU A O 11
ATOM 18028 N N . ALA A 1 58 ? 8.255 -12.382 3.550 1.00 0.00 58 ALA A N 11
ATOM 18029 C CA . ALA A 1 58 ? 9.644 -12.789 3.408 1.00 0.00 58 ALA A CA 11
ATOM 18030 C C . ALA A 1 58 ? 10.319 -12.101 2.222 1.00 0.00 58 ALA A C 11
ATOM 18031 O O . ALA A 1 58 ? 11.219 -12.665 1.596 1.00 0.00 58 ALA A O 11
ATOM 18038 N N . LEU A 1 59 ? 9.897 -10.877 1.920 1.00 0.00 59 LEU A N 11
ATOM 18039 C CA . LEU A 1 59 ? 10.476 -10.123 0.839 1.00 0.00 59 LEU A CA 11
ATOM 18040 C C . LEU A 1 59 ? 11.689 -9.331 1.312 1.00 0.00 59 LEU A C 11
ATOM 18041 O O . LEU A 1 59 ? 11.954 -9.232 2.509 1.00 0.00 59 LEU A O 11
ATOM 18057 N N . ASN A 1 60 ? 12.413 -8.769 0.361 1.00 0.00 60 ASN A N 11
ATOM 18058 C CA . ASN A 1 60 ? 13.613 -7.989 0.653 1.00 0.00 60 ASN A CA 11
ATOM 18059 C C . ASN A 1 60 ? 13.306 -6.510 0.460 1.00 0.00 60 ASN A C 11
ATOM 18060 O O . ASN A 1 60 ? 14.204 -5.670 0.362 1.00 0.00 60 ASN A O 11
ATOM 18071 N N . ASP A 1 61 ? 12.021 -6.203 0.412 1.00 0.00 61 ASP A N 11
ATOM 18072 C CA . ASP A 1 61 ? 11.559 -4.863 0.108 1.00 0.00 61 ASP A CA 11
ATOM 18073 C C . ASP A 1 61 ? 11.649 -3.962 1.336 1.00 0.00 61 ASP A C 11
ATOM 18074 O O . ASP A 1 61 ? 11.823 -4.434 2.458 1.00 0.00 61 ASP A O 11
ATOM 18083 N N . SER A 1 62 ? 11.541 -2.666 1.105 1.00 0.00 62 SER A N 11
ATOM 18084 C CA . SER A 1 62 ? 11.682 -1.667 2.156 1.00 0.00 62 SER A CA 11
ATOM 18085 C C . SER A 1 62 ? 10.335 -1.057 2.557 1.00 0.00 62 SER A C 11
ATOM 18086 O O . SER A 1 62 ? 10.236 -0.370 3.574 1.00 0.00 62 SER A O 11
ATOM 18094 N N . ARG A 1 63 ? 9.298 -1.307 1.762 1.00 0.00 63 ARG A N 11
ATOM 18095 C CA . ARG A 1 63 ? 7.961 -0.818 2.077 1.00 0.00 63 ARG A CA 11
ATOM 18096 C C . ARG A 1 63 ? 7.253 -1.825 2.971 1.00 0.00 63 ARG A C 11
ATOM 18097 O O . ARG A 1 63 ? 6.541 -1.453 3.907 1.00 0.00 63 ARG A O 11
ATOM 18118 N N . ILE A 1 64 ? 7.456 -3.100 2.672 1.00 0.00 64 ILE A N 11
ATOM 18119 C CA . ILE A 1 64 ? 6.928 -4.175 3.500 1.00 0.00 64 ILE A CA 11
ATOM 18120 C C . ILE A 1 64 ? 7.877 -4.458 4.658 1.00 0.00 64 ILE A C 11
ATOM 18121 O O . ILE A 1 64 ? 9.029 -4.830 4.445 1.00 0.00 64 ILE A O 11
ATOM 18137 N N . THR A 1 65 ? 7.401 -4.270 5.879 1.00 0.00 65 THR A N 11
ATOM 18138 C CA . THR A 1 65 ? 8.229 -4.511 7.047 1.00 0.00 65 THR A CA 11
ATOM 18139 C C . THR A 1 65 ? 8.135 -5.970 7.474 1.00 0.00 65 THR A C 11
ATOM 18140 O O . THR A 1 65 ? 7.145 -6.650 7.184 1.00 0.00 65 THR A O 11
ATOM 18151 N N . SER A 1 66 ? 9.157 -6.442 8.174 1.00 0.00 66 SER A N 11
ATOM 18152 C CA . SER A 1 66 ? 9.180 -7.808 8.679 1.00 0.00 66 SER A CA 11
ATOM 18153 C C . SER A 1 66 ? 8.155 -7.992 9.797 1.00 0.00 66 SER A C 11
ATOM 18154 O O . SER A 1 66 ? 7.913 -9.107 10.258 1.00 0.00 66 SER A O 11
ATOM 18162 N N . ASP A 1 67 ? 7.553 -6.885 10.218 1.00 0.00 67 ASP A N 11
ATOM 18163 C CA . ASP A 1 67 ? 6.533 -6.905 11.256 1.00 0.00 67 ASP A CA 11
ATOM 18164 C C . ASP A 1 67 ? 5.223 -7.449 10.700 1.00 0.00 67 ASP A C 11
ATOM 18165 O O . ASP A 1 67 ? 4.344 -7.892 11.444 1.00 0.00 67 ASP A O 11
ATOM 18174 N N . GLY A 1 68 ? 5.110 -7.430 9.380 1.00 0.00 68 GLY A N 11
ATOM 18175 C CA . GLY A 1 68 ? 3.926 -7.945 8.727 1.00 0.00 68 GLY A CA 11
ATOM 18176 C C . GLY A 1 68 ? 3.024 -6.847 8.209 1.00 0.00 68 GLY A C 11
ATOM 18177 O O . GLY A 1 68 ? 1.872 -7.098 7.856 1.00 0.00 68 GLY A O 11
ATOM 18181 N N . VAL A 1 69 ? 3.545 -5.627 8.159 1.00 0.00 69 VAL A N 11
ATOM 18182 C CA . VAL A 1 69 ? 2.771 -4.482 7.704 1.00 0.00 69 VAL A CA 11
ATOM 18183 C C . VAL A 1 69 ? 3.530 -3.725 6.622 1.00 0.00 69 VAL A C 11
ATOM 18184 O O . VAL A 1 69 ? 4.734 -3.505 6.740 1.00 0.00 69 VAL A O 11
ATOM 18197 N N . ILE A 1 70 ? 2.838 -3.344 5.567 1.00 0.00 70 ILE A N 11
ATOM 18198 C CA . ILE A 1 70 ? 3.442 -2.509 4.545 1.00 0.00 70 ILE A CA 11
ATOM 18199 C C . ILE A 1 70 ? 3.021 -1.057 4.759 1.00 0.00 70 ILE A C 11
ATOM 18200 O O . ILE A 1 70 ? 1.830 -0.735 4.777 1.00 0.00 70 ILE A O 11
ATOM 18216 N N . VAL A 1 71 ? 4.002 -0.193 4.960 1.00 0.00 71 VAL A N 11
ATOM 18217 C CA . VAL A 1 71 ? 3.740 1.207 5.259 1.00 0.00 71 VAL A CA 11
ATOM 18218 C C . VAL A 1 71 ? 4.195 2.082 4.103 1.00 0.00 71 VAL A C 11
ATOM 18219 O O . VAL A 1 71 ? 5.309 1.919 3.598 1.00 0.00 71 VAL A O 11
ATOM 18232 N N . LEU A 1 72 ? 3.339 3.003 3.681 1.00 0.00 72 LEU A N 11
ATOM 18233 C CA . LEU A 1 72 ? 3.658 3.880 2.570 1.00 0.00 72 LEU A CA 11
ATOM 18234 C C . LEU A 1 72 ? 3.233 5.300 2.884 1.00 0.00 72 LEU A C 11
ATOM 18235 O O . LEU A 1 72 ? 2.393 5.539 3.758 1.00 0.00 72 LEU A O 11
ATOM 18251 N N . LYS A 1 73 ? 3.812 6.230 2.159 1.00 0.00 73 LYS A N 11
ATOM 18252 C CA . LYS A 1 73 ? 3.442 7.628 2.246 1.00 0.00 73 LYS A CA 11
ATOM 18253 C C . LYS A 1 73 ? 3.211 8.148 0.841 1.00 0.00 73 LYS A C 11
ATOM 18254 O O . LYS A 1 73 ? 4.151 8.356 0.073 1.00 0.00 73 LYS A O 11
ATOM 18273 N N . ALA A 1 74 ? 1.960 8.319 0.502 1.00 0.00 74 ALA A N 11
ATOM 18274 C CA . ALA A 1 74 ? 1.585 8.706 -0.842 1.00 0.00 74 ALA A CA 11
ATOM 18275 C C . ALA A 1 74 ? 1.586 10.217 -0.977 1.00 0.00 74 ALA A C 11
ATOM 18276 O O . ALA A 1 74 ? 0.665 10.895 -0.524 1.00 0.00 74 ALA A O 11
ATOM 18283 N N . GLN A 1 75 ? 2.639 10.737 -1.582 1.00 0.00 75 GLN A N 11
ATOM 18284 C CA . GLN A 1 75 ? 2.771 12.166 -1.797 1.00 0.00 75 GLN A CA 11
ATOM 18285 C C . GLN A 1 75 ? 3.648 12.410 -3.020 1.00 0.00 75 GLN A C 11
ATOM 18286 O O . GLN A 1 75 ? 4.867 12.514 -2.914 1.00 0.00 75 GLN A O 11
ATOM 18300 N N . GLN A 1 76 ? 3.026 12.431 -4.187 1.00 0.00 76 GLN A N 11
ATOM 18301 C CA . GLN A 1 76 ? 3.738 12.707 -5.418 1.00 0.00 76 GLN A CA 11
ATOM 18302 C C . GLN A 1 76 ? 2.906 13.606 -6.319 1.00 0.00 76 GLN A C 11
ATOM 18303 O O . GLN A 1 76 ? 3.416 14.547 -6.926 1.00 0.00 76 GLN A O 11
ATOM 18317 N N . TYR A 1 77 ? 1.615 13.312 -6.395 1.00 0.00 77 TYR A N 11
ATOM 18318 C CA . TYR A 1 77 ? 0.706 14.064 -7.229 1.00 0.00 77 TYR A CA 11
ATOM 18319 C C . TYR A 1 77 ? 0.229 15.331 -6.525 1.00 0.00 77 TYR A C 11
ATOM 18320 O O . TYR A 1 77 ? 0.580 15.588 -5.374 1.00 0.00 77 TYR A O 11
ATOM 18338 N N . ARG A 1 78 ? -0.582 16.106 -7.233 1.00 0.00 78 ARG A N 11
ATOM 18339 C CA . ARG A 1 78 ? -1.093 17.377 -6.731 1.00 0.00 78 ARG A CA 11
ATOM 18340 C C . ARG A 1 78 ? -2.114 17.176 -5.610 1.00 0.00 78 ARG A C 11
ATOM 18341 O O . ARG A 1 78 ? -2.093 17.887 -4.601 1.00 0.00 78 ARG A O 11
ATOM 18362 N N . THR A 1 79 ? -3.012 16.220 -5.790 1.00 0.00 79 THR A N 11
ATOM 18363 C CA . THR A 1 79 ? -4.075 15.985 -4.825 1.00 0.00 79 THR A CA 11
ATOM 18364 C C . THR A 1 79 ? -3.905 14.642 -4.122 1.00 0.00 79 THR A C 11
ATOM 18365 O O . THR A 1 79 ? -3.193 13.758 -4.609 1.00 0.00 79 THR A O 11
ATOM 18376 N N . GLN A 1 80 ? -4.567 14.497 -2.978 1.00 0.00 80 GLN A N 11
ATOM 18377 C CA . GLN A 1 80 ? -4.555 13.245 -2.231 1.00 0.00 80 GLN A CA 11
ATOM 18378 C C . GLN A 1 80 ? -5.303 12.182 -3.021 1.00 0.00 80 GLN A C 11
ATOM 18379 O O . GLN A 1 80 ? -4.936 11.013 -3.030 1.00 0.00 80 GLN A O 11
ATOM 18393 N N . GLU A 1 81 ? -6.346 12.628 -3.701 1.00 0.00 81 GLU A N 11
ATOM 18394 C CA . GLU A 1 81 ? -7.234 11.755 -4.450 1.00 0.00 81 GLU A CA 11
ATOM 18395 C C . GLU A 1 81 ? -6.487 10.976 -5.534 1.00 0.00 81 GLU A C 11
ATOM 18396 O O . GLU A 1 81 ? -6.782 9.806 -5.784 1.00 0.00 81 GLU A O 11
ATOM 18408 N N . GLN A 1 82 ? -5.524 11.625 -6.171 1.00 0.00 82 GLN A N 11
ATOM 18409 C CA . GLN A 1 82 ? -4.724 10.969 -7.200 1.00 0.00 82 GLN A CA 11
ATOM 18410 C C . GLN A 1 82 ? -3.707 10.023 -6.570 1.00 0.00 82 GLN A C 11
ATOM 18411 O O . GLN A 1 82 ? -3.488 8.915 -7.060 1.00 0.00 82 GLN A O 11
ATOM 18425 N N . ASN A 1 83 ? -3.104 10.459 -5.468 1.00 0.00 83 ASN A N 11
ATOM 18426 C CA . ASN A 1 83 ? -2.148 9.626 -4.741 1.00 0.00 83 ASN A CA 11
ATOM 18427 C C . ASN A 1 83 ? -2.840 8.381 -4.197 1.00 0.00 83 ASN A C 11
ATOM 18428 O O . ASN A 1 83 ? -2.246 7.303 -4.137 1.00 0.00 83 ASN A O 11
ATOM 18439 N N . ARG A 1 84 ? -4.103 8.545 -3.813 1.00 0.00 84 ARG A N 11
ATOM 18440 C CA . ARG A 1 84 ? -4.932 7.439 -3.352 1.00 0.00 84 ARG A CA 11
ATOM 18441 C C . ARG A 1 84 ? -4.979 6.327 -4.396 1.00 0.00 84 ARG A C 11
ATOM 18442 O O . ARG A 1 84 ? -4.764 5.155 -4.085 1.00 0.00 84 ARG A O 11
ATOM 18463 N N . ALA A 1 85 ? -5.246 6.714 -5.638 1.00 0.00 85 ALA A N 11
ATOM 18464 C CA . ALA A 1 85 ? -5.395 5.758 -6.732 1.00 0.00 85 ALA A CA 11
ATOM 18465 C C . ALA A 1 85 ? -4.061 5.102 -7.089 1.00 0.00 85 ALA A C 11
ATOM 18466 O O . ALA A 1 85 ? -3.998 3.891 -7.313 1.00 0.00 85 ALA A O 11
ATOM 18473 N N . ASP A 1 86 ? -3.005 5.906 -7.130 1.00 0.00 86 ASP A N 11
ATOM 18474 C CA . ASP A 1 86 ? -1.670 5.411 -7.469 1.00 0.00 86 ASP A CA 11
ATOM 18475 C C . ASP A 1 86 ? -1.215 4.377 -6.451 1.00 0.00 86 ASP A C 11
ATOM 18476 O O . ASP A 1 86 ? -0.785 3.279 -6.804 1.00 0.00 86 ASP A O 11
ATOM 18485 N N . ALA A 1 87 ? -1.344 4.735 -5.183 1.00 0.00 87 ALA A N 11
ATOM 18486 C CA . ALA A 1 87 ? -0.902 3.886 -4.085 1.00 0.00 87 ALA A CA 11
ATOM 18487 C C . ALA A 1 87 ? -1.640 2.547 -4.067 1.00 0.00 87 ALA A C 11
ATOM 18488 O O . ALA A 1 87 ? -1.024 1.500 -3.863 1.00 0.00 87 ALA A O 11
ATOM 18495 N N . LEU A 1 88 ? -2.949 2.578 -4.289 1.00 0.00 88 LEU A N 11
ATOM 18496 C CA . LEU A 1 88 ? -3.749 1.355 -4.292 1.00 0.00 88 LEU A CA 11
ATOM 18497 C C . LEU A 1 88 ? -3.371 0.460 -5.470 1.00 0.00 88 LEU A C 11
ATOM 18498 O O . LEU A 1 88 ? -3.327 -0.770 -5.345 1.00 0.00 88 LEU A O 11
ATOM 18514 N N . LEU A 1 89 ? -3.088 1.081 -6.607 1.00 0.00 89 LEU A N 11
ATOM 18515 C CA . LEU A 1 89 ? -2.638 0.352 -7.785 1.00 0.00 89 LEU A CA 11
ATOM 18516 C C . LEU A 1 89 ? -1.260 -0.245 -7.526 1.00 0.00 89 LEU A C 11
ATOM 18517 O O . LEU A 1 89 ? -0.994 -1.402 -7.848 1.00 0.00 89 LEU A O 11
ATOM 18533 N N . ARG A 1 90 ? -0.408 0.562 -6.914 1.00 0.00 90 ARG A N 11
ATOM 18534 C CA . ARG A 1 90 ? 0.963 0.184 -6.602 1.00 0.00 90 ARG A CA 11
ATOM 18535 C C . ARG A 1 90 ? 0.993 -1.016 -5.665 1.00 0.00 90 ARG A C 11
ATOM 18536 O O . ARG A 1 90 ? 1.809 -1.924 -5.826 1.00 0.00 90 ARG A O 11
ATOM 18557 N N . LEU A 1 91 ? 0.101 -1.006 -4.681 1.00 0.00 91 LEU A N 11
ATOM 18558 C CA . LEU A 1 91 ? -0.014 -2.105 -3.727 1.00 0.00 91 LEU A CA 11
ATOM 18559 C C . LEU A 1 91 ? -0.313 -3.412 -4.448 1.00 0.00 91 LEU A C 11
ATOM 18560 O O . LEU A 1 91 ? 0.370 -4.418 -4.251 1.00 0.00 91 LEU A O 11
ATOM 18576 N N . SER A 1 92 ? -1.331 -3.373 -5.288 1.00 0.00 92 SER A N 11
ATOM 18577 C CA . SER A 1 92 ? -1.753 -4.542 -6.046 1.00 0.00 92 SER A CA 11
ATOM 18578 C C . SER A 1 92 ? -0.629 -5.036 -6.957 1.00 0.00 92 SER A C 11
ATOM 18579 O O . SER A 1 92 ? -0.345 -6.234 -7.019 1.00 0.00 92 SER A O 11
ATOM 18587 N N . GLU A 1 93 ? 0.019 -4.101 -7.642 1.00 0.00 93 GLU A N 11
ATOM 18588 C CA . GLU A 1 93 ? 1.131 -4.423 -8.529 1.00 0.00 93 GLU A CA 11
ATOM 18589 C C . GLU A 1 93 ? 2.263 -5.110 -7.778 1.00 0.00 93 GLU A C 11
ATOM 18590 O O . GLU A 1 93 ? 2.859 -6.064 -8.282 1.00 0.00 93 GLU A O 11
ATOM 18602 N N . LEU A 1 94 ? 2.553 -4.629 -6.576 1.00 0.00 94 LEU A N 11
ATOM 18603 C CA . LEU A 1 94 ? 3.605 -5.214 -5.754 1.00 0.00 94 LEU A CA 11
ATOM 18604 C C . LEU A 1 94 ? 3.279 -6.678 -5.461 1.00 0.00 94 LEU A C 11
ATOM 18605 O O . LEU A 1 94 ? 4.127 -7.557 -5.627 1.00 0.00 94 LEU A O 11
ATOM 18621 N N . ILE A 1 95 ? 2.038 -6.927 -5.058 1.00 0.00 95 ILE A N 11
ATOM 18622 C CA . ILE A 1 95 ? 1.580 -8.276 -4.735 1.00 0.00 95 ILE A CA 11
ATOM 18623 C C . ILE A 1 95 ? 1.750 -9.216 -5.931 1.00 0.00 95 ILE A C 11
ATOM 18624 O O . ILE A 1 95 ? 2.287 -10.317 -5.797 1.00 0.00 95 ILE A O 11
ATOM 18640 N N . VAL A 1 96 ? 1.307 -8.764 -7.097 1.00 0.00 96 VAL A N 11
ATOM 18641 C CA . VAL A 1 96 ? 1.396 -9.561 -8.315 1.00 0.00 96 VAL A CA 11
ATOM 18642 C C . VAL A 1 96 ? 2.854 -9.838 -8.687 1.00 0.00 96 VAL A C 11
ATOM 18643 O O . VAL A 1 96 ? 3.206 -10.952 -9.074 1.00 0.00 96 VAL A O 11
ATOM 18656 N N . ASN A 1 97 ? 3.700 -8.823 -8.550 1.00 0.00 97 ASN A N 11
ATOM 18657 C CA . ASN A 1 97 ? 5.106 -8.945 -8.902 1.00 0.00 97 ASN A CA 11
ATOM 18658 C C . ASN A 1 97 ? 5.829 -9.916 -7.972 1.00 0.00 97 ASN A C 11
ATOM 18659 O O . ASN A 1 97 ? 6.669 -10.701 -8.414 1.00 0.00 97 ASN A O 11
ATOM 18670 N N . ALA A 1 98 ? 5.473 -9.881 -6.692 1.00 0.00 98 ALA A N 11
ATOM 18671 C CA . ALA A 1 98 ? 6.123 -10.713 -5.682 1.00 0.00 98 ALA A CA 11
ATOM 18672 C C . ALA A 1 98 ? 5.784 -12.191 -5.864 1.00 0.00 98 ALA A C 11
ATOM 18673 O O . ALA A 1 98 ? 6.427 -13.062 -5.278 1.00 0.00 98 ALA A O 11
ATOM 18680 N N . ALA A 1 99 ? 4.765 -12.472 -6.663 1.00 0.00 99 ALA A N 11
ATOM 18681 C CA . ALA A 1 99 ? 4.375 -13.846 -6.933 1.00 0.00 99 ALA A CA 11
ATOM 18682 C C . ALA A 1 99 ? 5.404 -14.539 -7.820 1.00 0.00 99 ALA A C 11
ATOM 18683 O O . ALA A 1 99 ? 5.668 -15.731 -7.670 1.00 0.00 99 ALA A O 11
ATOM 18690 N N . LYS A 1 100 ? 5.994 -13.780 -8.738 1.00 0.00 100 LYS A N 11
ATOM 18691 C CA . LYS A 1 100 ? 6.981 -14.328 -9.661 1.00 0.00 100 LYS A CA 11
ATOM 18692 C C . LYS A 1 100 ? 8.399 -14.093 -9.157 1.00 0.00 100 LYS A C 11
ATOM 18693 O O . LYS A 1 100 ? 9.339 -14.778 -9.568 1.00 0.00 100 LYS A O 11
ATOM 18712 N N . LEU A 1 101 ? 8.547 -13.127 -8.268 1.00 0.00 101 LEU A N 11
ATOM 18713 C CA . LEU A 1 101 ? 9.835 -12.823 -7.673 1.00 0.00 101 LEU A CA 11
ATOM 18714 C C . LEU A 1 101 ? 10.084 -13.706 -6.457 1.00 0.00 101 LEU A C 11
ATOM 18715 O O . LEU A 1 101 ? 9.263 -13.761 -5.541 1.00 0.00 101 LEU A O 11
ATOM 18731 N N . GLU A 1 102 ? 11.202 -14.413 -6.460 1.00 0.00 102 GLU A N 11
ATOM 18732 C CA . GLU A 1 102 ? 11.560 -15.281 -5.345 1.00 0.00 102 GLU A CA 11
ATOM 18733 C C . GLU A 1 102 ? 13.012 -15.063 -4.926 1.00 0.00 102 GLU A C 11
ATOM 18734 O O . GLU A 1 102 ? 13.583 -15.853 -4.173 1.00 0.00 102 GLU A O 11
ATOM 18746 N N . HIS A 1 103 ? 13.588 -13.967 -5.401 1.00 0.00 103 HIS A N 11
ATOM 18747 C CA . HIS A 1 103 ? 14.948 -13.586 -5.043 1.00 0.00 103 HIS A CA 11
ATOM 18748 C C . HIS A 1 103 ? 15.062 -12.075 -4.932 1.00 0.00 103 HIS A C 11
ATOM 18749 O O . HIS A 1 103 ? 14.091 -11.359 -5.162 1.00 0.00 103 HIS A O 11
ATOM 18764 N N . HIS A 1 104 ? 16.255 -11.604 -4.582 1.00 0.00 104 HIS A N 11
ATOM 18765 C CA . HIS A 1 104 ? 16.510 -10.174 -4.438 1.00 0.00 104 HIS A CA 11
ATOM 18766 C C . HIS A 1 104 ? 16.265 -9.440 -5.754 1.00 0.00 104 HIS A C 11
ATOM 18767 O O . HIS A 1 104 ? 15.541 -8.445 -5.784 1.00 0.00 104 HIS A O 11
ATOM 18782 N N . HIS A 1 105 ? 16.873 -9.948 -6.832 1.00 0.00 105 HIS A N 11
ATOM 18783 C CA . HIS A 1 105 ? 16.767 -9.351 -8.168 1.00 0.00 105 HIS A CA 11
ATOM 18784 C C . HIS A 1 105 ? 17.482 -7.999 -8.213 1.00 0.00 105 HIS A C 11
ATOM 18785 O O . HIS A 1 105 ? 18.523 -7.858 -8.855 1.00 0.00 105 HIS A O 11
ATOM 18800 N N . HIS A 1 106 ? 16.908 -7.024 -7.514 1.00 0.00 106 HIS A N 11
ATOM 18801 C CA . HIS A 1 106 ? 17.468 -5.683 -7.383 1.00 0.00 106 HIS A CA 11
ATOM 18802 C C . HIS A 1 106 ? 16.499 -4.845 -6.551 1.00 0.00 106 HIS A C 11
ATOM 18803 O O . HIS A 1 106 ? 16.443 -4.996 -5.332 1.00 0.00 106 HIS A O 11
ATOM 18818 N N . HIS A 1 107 ? 15.719 -4.001 -7.231 1.00 0.00 107 HIS A N 11
ATOM 18819 C CA . HIS A 1 107 ? 14.618 -3.253 -6.614 1.00 0.00 107 HIS A CA 11
ATOM 18820 C C . HIS A 1 107 ? 14.072 -2.244 -7.617 1.00 0.00 107 HIS A C 11
ATOM 18821 O O . HIS A 1 107 ? 12.932 -2.353 -8.063 1.00 0.00 107 HIS A O 11
ATOM 18836 N N . HIS A 1 108 ? 14.898 -1.270 -7.971 1.00 0.00 108 HIS A N 11
ATOM 18837 C CA . HIS A 1 108 ? 14.547 -0.302 -8.999 1.00 0.00 108 HIS A CA 11
ATOM 18838 C C . HIS A 1 108 ? 15.814 0.285 -9.599 1.00 0.00 108 HIS A C 11
ATOM 18839 O O . HIS A 1 108 ? 16.209 -0.153 -10.696 1.00 0.00 108 HIS A O 11
ATOM 18855 N N . MET A 1 1 ? -12.343 -1.022 -3.441 1.00 0.00 1 MET A N 12
ATOM 18856 C CA . MET A 1 1 ? -11.912 -2.412 -3.167 1.00 0.00 1 MET A CA 12
ATOM 18857 C C . MET A 1 1 ? -10.862 -2.851 -4.171 1.00 0.00 1 MET A C 12
ATOM 18858 O O . MET A 1 1 ? -10.957 -2.546 -5.357 1.00 0.00 1 MET A O 12
ATOM 18874 N N . LEU A 1 2 ? -9.856 -3.561 -3.687 1.00 0.00 2 LEU A N 12
ATOM 18875 C CA . LEU A 1 2 ? -8.789 -4.047 -4.536 1.00 0.00 2 LEU A CA 12
ATOM 18876 C C . LEU A 1 2 ? -9.052 -5.484 -4.934 1.00 0.00 2 LEU A C 12
ATOM 18877 O O . LEU A 1 2 ? -8.901 -6.406 -4.132 1.00 0.00 2 LEU A O 12
ATOM 18893 N N . VAL A 1 3 ? -9.494 -5.657 -6.158 1.00 0.00 3 VAL A N 12
ATOM 18894 C CA . VAL A 1 3 ? -9.731 -6.982 -6.705 1.00 0.00 3 VAL A CA 12
ATOM 18895 C C . VAL A 1 3 ? -8.417 -7.594 -7.175 1.00 0.00 3 VAL A C 12
ATOM 18896 O O . VAL A 1 3 ? -7.819 -7.125 -8.140 1.00 0.00 3 VAL A O 12
ATOM 18909 N N . ILE A 1 4 ? -7.963 -8.621 -6.472 1.00 0.00 4 ILE A N 12
ATOM 18910 C CA . ILE A 1 4 ? -6.724 -9.300 -6.828 1.00 0.00 4 ILE A CA 12
ATOM 18911 C C . ILE A 1 4 ? -7.023 -10.497 -7.720 1.00 0.00 4 ILE A C 12
ATOM 18912 O O . ILE A 1 4 ? -6.332 -10.746 -8.710 1.00 0.00 4 ILE A O 12
ATOM 18928 N N . SER A 1 5 ? -8.075 -11.215 -7.372 1.00 0.00 5 SER A N 12
ATOM 18929 C CA . SER A 1 5 ? -8.483 -12.388 -8.119 1.00 0.00 5 SER A CA 12
ATOM 18930 C C . SER A 1 5 ? -9.997 -12.531 -8.037 1.00 0.00 5 SER A C 12
ATOM 18931 O O . SER A 1 5 ? -10.668 -11.691 -7.431 1.00 0.00 5 SER A O 12
ATOM 18939 N N . ASN A 1 6 ? -10.527 -13.596 -8.626 1.00 0.00 6 ASN A N 12
ATOM 18940 C CA . ASN A 1 6 ? -11.967 -13.820 -8.674 1.00 0.00 6 ASN A CA 12
ATOM 18941 C C . ASN A 1 6 ? -12.572 -13.872 -7.273 1.00 0.00 6 ASN A C 12
ATOM 18942 O O . ASN A 1 6 ? -13.562 -13.198 -6.994 1.00 0.00 6 ASN A O 12
ATOM 18953 N N . ASN A 1 7 ? -11.960 -14.647 -6.385 1.00 0.00 7 ASN A N 12
ATOM 18954 C CA . ASN A 1 7 ? -12.485 -14.810 -5.032 1.00 0.00 7 ASN A CA 12
ATOM 18955 C C . ASN A 1 7 ? -11.551 -14.162 -4.012 1.00 0.00 7 ASN A C 12
ATOM 18956 O O . ASN A 1 7 ? -11.605 -14.454 -2.818 1.00 0.00 7 ASN A O 12
ATOM 18967 N N . VAL A 1 8 ? -10.704 -13.266 -4.489 1.00 0.00 8 VAL A N 12
ATOM 18968 C CA . VAL A 1 8 ? -9.758 -12.581 -3.629 1.00 0.00 8 VAL A CA 12
ATOM 18969 C C . VAL A 1 8 ? -9.931 -11.078 -3.770 1.00 0.00 8 VAL A C 12
ATOM 18970 O O . VAL A 1 8 ? -9.748 -10.514 -4.851 1.00 0.00 8 VAL A O 12
ATOM 18983 N N . HIS A 1 9 ? -10.280 -10.440 -2.668 1.00 0.00 9 HIS A N 12
ATOM 18984 C CA . HIS A 1 9 ? -10.579 -9.011 -2.656 1.00 0.00 9 HIS A CA 12
ATOM 18985 C C . HIS A 1 9 ? -9.989 -8.352 -1.420 1.00 0.00 9 HIS A C 12
ATOM 18986 O O . HIS A 1 9 ? -9.964 -8.952 -0.346 1.00 0.00 9 HIS A O 12
ATOM 19001 N N . LEU A 1 10 ? -9.511 -7.129 -1.572 1.00 0.00 10 LEU A N 12
ATOM 19002 C CA . LEU A 1 10 ? -9.106 -6.333 -0.431 1.00 0.00 10 LEU A CA 12
ATOM 19003 C C . LEU A 1 10 ? -10.087 -5.192 -0.218 1.00 0.00 10 LEU A C 12
ATOM 19004 O O . LEU A 1 10 ? -10.092 -4.217 -0.975 1.00 0.00 10 LEU A O 12
ATOM 19020 N N . PRO A 1 11 ? -10.965 -5.320 0.783 1.00 0.00 11 PRO A N 12
ATOM 19021 C CA . PRO A 1 11 ? -11.926 -4.276 1.127 1.00 0.00 11 PRO A CA 12
ATOM 19022 C C . PRO A 1 11 ? -11.228 -3.003 1.576 1.00 0.00 11 PRO A C 12
ATOM 19023 O O . PRO A 1 11 ? -10.226 -3.052 2.292 1.00 0.00 11 PRO A O 12
ATOM 19034 N N . ASP A 1 12 ? -11.768 -1.872 1.146 1.00 0.00 12 ASP A N 12
ATOM 19035 C CA . ASP A 1 12 ? -11.213 -0.564 1.449 1.00 0.00 12 ASP A CA 12
ATOM 19036 C C . ASP A 1 12 ? -11.014 -0.385 2.949 1.00 0.00 12 ASP A C 12
ATOM 19037 O O . ASP A 1 12 ? -10.021 0.185 3.397 1.00 0.00 12 ASP A O 12
ATOM 19046 N N . ALA A 1 13 ? -11.971 -0.892 3.711 1.00 0.00 13 ALA A N 12
ATOM 19047 C CA . ALA A 1 13 ? -11.953 -0.781 5.166 1.00 0.00 13 ALA A CA 12
ATOM 19048 C C . ALA A 1 13 ? -10.754 -1.496 5.797 1.00 0.00 13 ALA A C 12
ATOM 19049 O O . ALA A 1 13 ? -10.299 -1.108 6.870 1.00 0.00 13 ALA A O 12
ATOM 19056 N N . GLU A 1 14 ? -10.238 -2.529 5.137 1.00 0.00 14 GLU A N 12
ATOM 19057 C CA . GLU A 1 14 ? -9.128 -3.304 5.694 1.00 0.00 14 GLU A CA 12
ATOM 19058 C C . GLU A 1 14 ? -7.789 -2.653 5.378 1.00 0.00 14 GLU A C 12
ATOM 19059 O O . GLU A 1 14 ? -6.732 -3.154 5.764 1.00 0.00 14 GLU A O 12
ATOM 19071 N N . ILE A 1 15 ? -7.845 -1.537 4.682 1.00 0.00 15 ILE A N 12
ATOM 19072 C CA . ILE A 1 15 ? -6.656 -0.763 4.379 1.00 0.00 15 ILE A CA 12
ATOM 19073 C C . ILE A 1 15 ? -6.726 0.577 5.101 1.00 0.00 15 ILE A C 12
ATOM 19074 O O . ILE A 1 15 ? -7.646 1.366 4.872 1.00 0.00 15 ILE A O 12
ATOM 19090 N N . GLU A 1 16 ? -5.772 0.823 5.987 1.00 0.00 16 GLU A N 12
ATOM 19091 C CA . GLU A 1 16 ? -5.774 2.039 6.780 1.00 0.00 16 GLU A CA 12
ATOM 19092 C C . GLU A 1 16 ? -5.373 3.232 5.921 1.00 0.00 16 GLU A C 12
ATOM 19093 O O . GLU A 1 16 ? -4.198 3.408 5.588 1.00 0.00 16 GLU A O 12
ATOM 19105 N N . LEU A 1 17 ? -6.362 4.026 5.550 1.00 0.00 17 LEU A N 12
ATOM 19106 C CA . LEU A 1 17 ? -6.143 5.198 4.725 1.00 0.00 17 LEU A CA 12
ATOM 19107 C C . LEU A 1 17 ? -6.170 6.457 5.585 1.00 0.00 17 LEU A C 12
ATOM 19108 O O . LEU A 1 17 ? -7.214 6.833 6.122 1.00 0.00 17 LEU A O 12
ATOM 19124 N N . THR A 1 18 ? -5.017 7.091 5.728 1.00 0.00 18 THR A N 12
ATOM 19125 C CA . THR A 1 18 ? -4.901 8.305 6.519 1.00 0.00 18 THR A CA 12
ATOM 19126 C C . THR A 1 18 ? -4.410 9.463 5.643 1.00 0.00 18 THR A C 12
ATOM 19127 O O . THR A 1 18 ? -3.820 9.246 4.585 1.00 0.00 18 THR A O 12
ATOM 19138 N N . ALA A 1 19 ? -4.662 10.683 6.081 1.00 0.00 19 ALA A N 12
ATOM 19139 C CA . ALA A 1 19 ? -4.198 11.864 5.381 1.00 0.00 19 ALA A CA 12
ATOM 19140 C C . ALA A 1 19 ? -3.104 12.548 6.186 1.00 0.00 19 ALA A C 12
ATOM 19141 O O . ALA A 1 19 ? -3.232 12.715 7.399 1.00 0.00 19 ALA A O 12
ATOM 19148 N N . ILE A 1 20 ? -2.028 12.924 5.520 1.00 0.00 20 ILE A N 12
ATOM 19149 C CA . ILE A 1 20 ? -0.925 13.600 6.184 1.00 0.00 20 ILE A CA 12
ATOM 19150 C C . ILE A 1 20 ? -0.920 15.074 5.816 1.00 0.00 20 ILE A C 12
ATOM 19151 O O . ILE A 1 20 ? -0.462 15.456 4.733 1.00 0.00 20 ILE A O 12
ATOM 19167 N N . ARG A 1 21 ? -1.456 15.894 6.700 1.00 0.00 21 ARG A N 12
ATOM 19168 C CA . ARG A 1 21 ? -1.445 17.332 6.496 1.00 0.00 21 ARG A CA 12
ATOM 19169 C C . ARG A 1 21 ? -0.089 17.892 6.889 1.00 0.00 21 ARG A C 12
ATOM 19170 O O . ARG A 1 21 ? 0.413 17.623 7.981 1.00 0.00 21 ARG A O 12
ATOM 19191 N N . ALA A 1 22 ? 0.497 18.662 5.994 1.00 0.00 22 ALA A N 12
ATOM 19192 C CA . ALA A 1 22 ? 1.796 19.256 6.240 1.00 0.00 22 ALA A CA 12
ATOM 19193 C C . ALA A 1 22 ? 1.636 20.699 6.691 1.00 0.00 22 ALA A C 12
ATOM 19194 O O . ALA A 1 22 ? 1.161 21.550 5.933 1.00 0.00 22 ALA A O 12
ATOM 19201 N N . GLN A 1 23 ? 1.993 20.966 7.938 1.00 0.00 23 GLN A N 12
ATOM 19202 C CA . GLN A 1 23 ? 1.967 22.317 8.459 1.00 0.00 23 GLN A CA 12
ATOM 19203 C C . GLN A 1 23 ? 3.127 23.116 7.885 1.00 0.00 23 GLN A C 12
ATOM 19204 O O . GLN A 1 23 ? 4.265 22.643 7.846 1.00 0.00 23 GLN A O 12
ATOM 19218 N N . GLY A 1 24 ? 2.829 24.313 7.415 1.00 0.00 24 GLY A N 12
ATOM 19219 C CA . GLY A 1 24 ? 3.836 25.129 6.775 1.00 0.00 24 GLY A CA 12
ATOM 19220 C C . GLY A 1 24 ? 4.090 26.415 7.520 1.00 0.00 24 GLY A C 12
ATOM 19221 O O . GLY A 1 24 ? 4.798 26.414 8.530 1.00 0.00 24 GLY A O 12
ATOM 19225 N N . ALA A 1 25 ? 3.504 27.503 7.017 1.00 0.00 25 ALA A N 12
ATOM 19226 C CA . ALA A 1 25 ? 3.653 28.836 7.603 1.00 0.00 25 ALA A CA 12
ATOM 19227 C C . ALA A 1 25 ? 5.073 29.355 7.406 1.00 0.00 25 ALA A C 12
ATOM 19228 O O . ALA A 1 25 ? 6.017 28.896 8.053 1.00 0.00 25 ALA A O 12
ATOM 19235 N N . GLY A 1 26 ? 5.214 30.306 6.501 1.00 0.00 26 GLY A N 12
ATOM 19236 C CA . GLY A 1 26 ? 6.515 30.850 6.184 1.00 0.00 26 GLY A CA 12
ATOM 19237 C C . GLY A 1 26 ? 6.410 32.060 5.282 1.00 0.00 26 GLY A C 12
ATOM 19238 O O . GLY A 1 26 ? 5.476 32.854 5.408 1.00 0.00 26 GLY A O 12
ATOM 19242 N N . GLY A 1 27 ? 7.353 32.193 4.363 1.00 0.00 27 GLY A N 12
ATOM 19243 C CA . GLY A 1 27 ? 7.345 33.318 3.453 1.00 0.00 27 GLY A CA 12
ATOM 19244 C C . GLY A 1 27 ? 6.251 33.201 2.411 1.00 0.00 27 GLY A C 12
ATOM 19245 O O . GLY A 1 27 ? 5.565 34.178 2.103 1.00 0.00 27 GLY A O 12
ATOM 19249 N N . GLN A 1 28 ? 6.083 32.001 1.877 1.00 0.00 28 GLN A N 12
ATOM 19250 C CA . GLN A 1 28 ? 5.065 31.747 0.882 1.00 0.00 28 GLN A CA 12
ATOM 19251 C C . GLN A 1 28 ? 3.843 31.143 1.551 1.00 0.00 28 GLN A C 12
ATOM 19252 O O . GLN A 1 28 ? 3.925 30.091 2.195 1.00 0.00 28 GLN A O 12
ATOM 19266 N N . ASN A 1 29 ? 2.727 31.838 1.414 1.00 0.00 29 ASN A N 12
ATOM 19267 C CA . ASN A 1 29 ? 1.463 31.429 2.013 1.00 0.00 29 ASN A CA 12
ATOM 19268 C C . ASN A 1 29 ? 1.090 30.009 1.599 1.00 0.00 29 ASN A C 12
ATOM 19269 O O . ASN A 1 29 ? 1.322 29.585 0.463 1.00 0.00 29 ASN A O 12
ATOM 19280 N N . VAL A 1 30 ? 0.517 29.276 2.534 1.00 0.00 30 VAL A N 12
ATOM 19281 C CA . VAL A 1 30 ? 0.187 27.885 2.309 1.00 0.00 30 VAL A CA 12
ATOM 19282 C C . VAL A 1 30 ? -1.320 27.664 2.274 1.00 0.00 30 VAL A C 12
ATOM 19283 O O . VAL A 1 30 ? -2.011 27.696 3.291 1.00 0.00 30 VAL A O 12
ATOM 19296 N N . ASN A 1 31 ? -1.813 27.458 1.071 1.00 0.00 31 ASN A N 12
ATOM 19297 C CA . ASN A 1 31 ? -3.220 27.134 0.851 1.00 0.00 31 ASN A CA 12
ATOM 19298 C C . ASN A 1 31 ? -3.313 25.697 0.363 1.00 0.00 31 ASN A C 12
ATOM 19299 O O . ASN A 1 31 ? -4.346 25.219 -0.101 1.00 0.00 31 ASN A O 12
ATOM 19310 N N . LYS A 1 32 ? -2.209 25.005 0.523 1.00 0.00 32 LYS A N 12
ATOM 19311 C CA . LYS A 1 32 ? -2.076 23.644 0.065 1.00 0.00 32 LYS A CA 12
ATOM 19312 C C . LYS A 1 32 ? -2.051 22.693 1.255 1.00 0.00 32 LYS A C 12
ATOM 19313 O O . LYS A 1 32 ? -1.126 22.708 2.067 1.00 0.00 32 LYS A O 12
ATOM 19332 N N . VAL A 1 33 ? -3.081 21.865 1.349 1.00 0.00 33 VAL A N 12
ATOM 19333 C CA . VAL A 1 33 ? -3.282 20.994 2.503 1.00 0.00 33 VAL A CA 12
ATOM 19334 C C . VAL A 1 33 ? -2.482 19.692 2.355 1.00 0.00 33 VAL A C 12
ATOM 19335 O O . VAL A 1 33 ? -2.857 18.637 2.874 1.00 0.00 33 VAL A O 12
ATOM 19348 N N . SER A 1 34 ? -1.335 19.814 1.691 1.00 0.00 34 SER A N 12
ATOM 19349 C CA . SER A 1 34 ? -0.462 18.687 1.397 1.00 0.00 34 SER A CA 12
ATOM 19350 C C . SER A 1 34 ? -1.124 17.707 0.423 1.00 0.00 34 SER A C 12
ATOM 19351 O O . SER A 1 34 ? -2.322 17.780 0.149 1.00 0.00 34 SER A O 12
ATOM 19359 N N . SER A 1 35 ? -0.324 16.808 -0.116 1.00 0.00 35 SER A N 12
ATOM 19360 C CA . SER A 1 35 ? -0.812 15.802 -1.042 1.00 0.00 35 SER A CA 12
ATOM 19361 C C . SER A 1 35 ? -0.467 14.413 -0.524 1.00 0.00 35 SER A C 12
ATOM 19362 O O . SER A 1 35 ? -0.643 13.410 -1.211 1.00 0.00 35 SER A O 12
ATOM 19370 N N . ALA A 1 36 ? -0.005 14.376 0.720 1.00 0.00 36 ALA A N 12
ATOM 19371 C CA . ALA A 1 36 ? 0.514 13.157 1.313 1.00 0.00 36 ALA A CA 12
ATOM 19372 C C . ALA A 1 36 ? -0.592 12.292 1.899 1.00 0.00 36 ALA A C 12
ATOM 19373 O O . ALA A 1 36 ? -1.304 12.695 2.822 1.00 0.00 36 ALA A O 12
ATOM 19380 N N . MET A 1 37 ? -0.740 11.112 1.334 1.00 0.00 37 MET A N 12
ATOM 19381 C CA . MET A 1 37 ? -1.634 10.094 1.864 1.00 0.00 37 MET A CA 12
ATOM 19382 C C . MET A 1 37 ? -0.817 9.071 2.640 1.00 0.00 37 MET A C 12
ATOM 19383 O O . MET A 1 37 ? 0.321 8.769 2.280 1.00 0.00 37 MET A O 12
ATOM 19397 N N . HIS A 1 38 ? -1.394 8.543 3.696 1.00 0.00 38 HIS A N 12
ATOM 19398 C CA . HIS A 1 38 ? -0.729 7.538 4.509 1.00 0.00 38 HIS A CA 12
ATOM 19399 C C . HIS A 1 38 ? -1.487 6.234 4.425 1.00 0.00 38 HIS A C 12
ATOM 19400 O O . HIS A 1 38 ? -2.676 6.173 4.724 1.00 0.00 38 HIS A O 12
ATOM 19415 N N . LEU A 1 39 ? -0.793 5.201 4.015 1.00 0.00 39 LEU A N 12
ATOM 19416 C CA . LEU A 1 39 ? -1.394 3.895 3.865 1.00 0.00 39 LEU A CA 12
ATOM 19417 C C . LEU A 1 39 ? -0.716 2.892 4.780 1.00 0.00 39 LEU A C 12
ATOM 19418 O O . LEU A 1 39 ? 0.506 2.741 4.750 1.00 0.00 39 LEU A O 12
ATOM 19434 N N . ARG A 1 40 ? -1.504 2.239 5.614 1.00 0.00 40 ARG A N 12
ATOM 19435 C CA . ARG A 1 40 ? -1.010 1.134 6.414 1.00 0.00 40 ARG A CA 12
ATOM 19436 C C . ARG A 1 40 ? -1.771 -0.135 6.060 1.00 0.00 40 ARG A C 12
ATOM 19437 O O . ARG A 1 40 ? -2.975 -0.242 6.301 1.00 0.00 40 ARG A O 12
ATOM 19458 N N . PHE A 1 41 ? -1.073 -1.084 5.471 1.00 0.00 41 PHE A N 12
ATOM 19459 C CA . PHE A 1 41 ? -1.680 -2.347 5.106 1.00 0.00 41 PHE A CA 12
ATOM 19460 C C . PHE A 1 41 ? -1.081 -3.475 5.937 1.00 0.00 41 PHE A C 12
ATOM 19461 O O . PHE A 1 41 ? 0.059 -3.885 5.716 1.00 0.00 41 PHE A O 12
ATOM 19478 N N . ASP A 1 42 ? -1.844 -3.948 6.911 1.00 0.00 42 ASP A N 12
ATOM 19479 C CA . ASP A 1 42 ? -1.409 -5.056 7.750 1.00 0.00 42 ASP A CA 12
ATOM 19480 C C . ASP A 1 42 ? -1.596 -6.375 7.015 1.00 0.00 42 ASP A C 12
ATOM 19481 O O . ASP A 1 42 ? -2.702 -6.903 6.949 1.00 0.00 42 ASP A O 12
ATOM 19490 N N . ILE A 1 43 ? -0.513 -6.895 6.458 1.00 0.00 43 ILE A N 12
ATOM 19491 C CA . ILE A 1 43 ? -0.550 -8.166 5.748 1.00 0.00 43 ILE A CA 12
ATOM 19492 C C . ILE A 1 43 ? -0.978 -9.277 6.696 1.00 0.00 43 ILE A C 12
ATOM 19493 O O . ILE A 1 43 ? -1.734 -10.173 6.328 1.00 0.00 43 ILE A O 12
ATOM 19509 N N . ASN A 1 44 ? -0.499 -9.185 7.928 1.00 0.00 44 ASN A N 12
ATOM 19510 C CA . ASN A 1 44 ? -0.802 -10.168 8.958 1.00 0.00 44 ASN A CA 12
ATOM 19511 C C . ASN A 1 44 ? -2.306 -10.319 9.165 1.00 0.00 44 ASN A C 12
ATOM 19512 O O . ASN A 1 44 ? -2.842 -11.425 9.106 1.00 0.00 44 ASN A O 12
ATOM 19523 N N . ALA A 1 45 ? -2.981 -9.198 9.378 1.00 0.00 45 ALA A N 12
ATOM 19524 C CA . ALA A 1 45 ? -4.379 -9.212 9.799 1.00 0.00 45 ALA A CA 12
ATOM 19525 C C . ALA A 1 45 ? -5.354 -8.921 8.655 1.00 0.00 45 ALA A C 12
ATOM 19526 O O . ALA A 1 45 ? -6.528 -8.637 8.897 1.00 0.00 45 ALA A O 12
ATOM 19533 N N . SER A 1 46 ? -4.885 -8.987 7.417 1.00 0.00 46 SER A N 12
ATOM 19534 C CA . SER A 1 46 ? -5.760 -8.763 6.271 1.00 0.00 46 SER A CA 12
ATOM 19535 C C . SER A 1 46 ? -6.263 -10.088 5.708 1.00 0.00 46 SER A C 12
ATOM 19536 O O . SER A 1 46 ? -5.673 -11.144 5.956 1.00 0.00 46 SER A O 12
ATOM 19544 N N . SER A 1 47 ? -7.341 -10.020 4.934 1.00 0.00 47 SER A N 12
ATOM 19545 C CA . SER A 1 47 ? -7.964 -11.207 4.358 1.00 0.00 47 SER A CA 12
ATOM 19546 C C . SER A 1 47 ? -7.202 -11.718 3.126 1.00 0.00 47 SER A C 12
ATOM 19547 O O . SER A 1 47 ? -7.803 -12.131 2.131 1.00 0.00 47 SER A O 12
ATOM 19555 N N . LEU A 1 48 ? -5.876 -11.709 3.210 1.00 0.00 48 LEU A N 12
ATOM 19556 C CA . LEU A 1 48 ? -5.034 -12.237 2.150 1.00 0.00 48 LEU A CA 12
ATOM 19557 C C . LEU A 1 48 ? -4.826 -13.735 2.329 1.00 0.00 48 LEU A C 12
ATOM 19558 O O . LEU A 1 48 ? -4.809 -14.231 3.457 1.00 0.00 48 LEU A O 12
ATOM 19574 N N . PRO A 1 49 ? -4.682 -14.473 1.221 1.00 0.00 49 PRO A N 12
ATOM 19575 C CA . PRO A 1 49 ? -4.336 -15.894 1.263 1.00 0.00 49 PRO A CA 12
ATOM 19576 C C . PRO A 1 49 ? -2.896 -16.107 1.743 1.00 0.00 49 PRO A C 12
ATOM 19577 O O . PRO A 1 49 ? -1.999 -15.329 1.398 1.00 0.00 49 PRO A O 12
ATOM 19588 N N . PRO A 1 50 ? -2.662 -17.160 2.545 1.00 0.00 50 PRO A N 12
ATOM 19589 C CA . PRO A 1 50 ? -1.344 -17.459 3.125 1.00 0.00 50 PRO A CA 12
ATOM 19590 C C . PRO A 1 50 ? -0.219 -17.490 2.091 1.00 0.00 50 PRO A C 12
ATOM 19591 O O . PRO A 1 50 ? 0.887 -17.021 2.362 1.00 0.00 50 PRO A O 12
ATOM 19602 N N . PHE A 1 51 ? -0.513 -18.031 0.910 1.00 0.00 51 PHE A N 12
ATOM 19603 C CA . PHE A 1 51 ? 0.472 -18.128 -0.169 1.00 0.00 51 PHE A CA 12
ATOM 19604 C C . PHE A 1 51 ? 1.096 -16.768 -0.473 1.00 0.00 51 PHE A C 12
ATOM 19605 O O . PHE A 1 51 ? 2.321 -16.628 -0.527 1.00 0.00 51 PHE A O 12
ATOM 19622 N N . TYR A 1 52 ? 0.244 -15.772 -0.666 1.00 0.00 52 TYR A N 12
ATOM 19623 C CA . TYR A 1 52 ? 0.688 -14.441 -1.022 1.00 0.00 52 TYR A CA 12
ATOM 19624 C C . TYR A 1 52 ? 1.347 -13.744 0.160 1.00 0.00 52 TYR A C 12
ATOM 19625 O O . TYR A 1 52 ? 2.272 -12.953 -0.021 1.00 0.00 52 TYR A O 12
ATOM 19643 N N . LYS A 1 53 ? 0.890 -14.053 1.368 1.00 0.00 53 LYS A N 12
ATOM 19644 C CA . LYS A 1 53 ? 1.504 -13.501 2.570 1.00 0.00 53 LYS A CA 12
ATOM 19645 C C . LYS A 1 53 ? 2.945 -13.994 2.692 1.00 0.00 53 LYS A C 12
ATOM 19646 O O . LYS A 1 53 ? 3.843 -13.235 3.056 1.00 0.00 53 LYS A O 12
ATOM 19665 N N . GLU A 1 54 ? 3.150 -15.266 2.366 1.00 0.00 54 GLU A N 12
ATOM 19666 C CA . GLU A 1 54 ? 4.479 -15.873 2.393 1.00 0.00 54 GLU A CA 12
ATOM 19667 C C . GLU A 1 54 ? 5.439 -15.168 1.442 1.00 0.00 54 GLU A C 12
ATOM 19668 O O . GLU A 1 54 ? 6.563 -14.851 1.818 1.00 0.00 54 GLU A O 12
ATOM 19680 N N . ARG A 1 55 ? 4.994 -14.919 0.215 1.00 0.00 55 ARG A N 12
ATOM 19681 C CA . ARG A 1 55 ? 5.846 -14.287 -0.793 1.00 0.00 55 ARG A CA 12
ATOM 19682 C C . ARG A 1 55 ? 6.219 -12.862 -0.404 1.00 0.00 55 ARG A C 12
ATOM 19683 O O . ARG A 1 55 ? 7.325 -12.407 -0.688 1.00 0.00 55 ARG A O 12
ATOM 19704 N N . LEU A 1 56 ? 5.299 -12.166 0.249 1.00 0.00 56 LEU A N 12
ATOM 19705 C CA . LEU A 1 56 ? 5.564 -10.820 0.746 1.00 0.00 56 LEU A CA 12
ATOM 19706 C C . LEU A 1 56 ? 6.611 -10.861 1.856 1.00 0.00 56 LEU A C 12
ATOM 19707 O O . LEU A 1 56 ? 7.550 -10.072 1.871 1.00 0.00 56 LEU A O 12
ATOM 19723 N N . LEU A 1 57 ? 6.445 -11.804 2.770 1.00 0.00 57 LEU A N 12
ATOM 19724 C CA . LEU A 1 57 ? 7.377 -12.002 3.863 1.00 0.00 57 LEU A CA 12
ATOM 19725 C C . LEU A 1 57 ? 8.712 -12.567 3.370 1.00 0.00 57 LEU A C 12
ATOM 19726 O O . LEU A 1 57 ? 9.721 -12.524 4.073 1.00 0.00 57 LEU A O 12
ATOM 19742 N N . ALA A 1 58 ? 8.699 -13.115 2.165 1.00 0.00 58 ALA A N 12
ATOM 19743 C CA . ALA A 1 58 ? 9.895 -13.688 1.564 1.00 0.00 58 ALA A CA 12
ATOM 19744 C C . ALA A 1 58 ? 10.641 -12.661 0.720 1.00 0.00 58 ALA A C 12
ATOM 19745 O O . ALA A 1 58 ? 11.628 -12.993 0.060 1.00 0.00 58 ALA A O 12
ATOM 19752 N N . LEU A 1 59 ? 10.181 -11.414 0.748 1.00 0.00 59 LEU A N 12
ATOM 19753 C CA . LEU A 1 59 ? 10.803 -10.367 0.004 1.00 0.00 59 LEU A CA 12
ATOM 19754 C C . LEU A 1 59 ? 11.967 -9.789 0.790 1.00 0.00 59 LEU A C 12
ATOM 19755 O O . LEU A 1 59 ? 11.985 -9.835 2.017 1.00 0.00 59 LEU A O 12
ATOM 19771 N N . ASN A 1 60 ? 12.930 -9.248 0.076 1.00 0.00 60 ASN A N 12
ATOM 19772 C CA . ASN A 1 60 ? 14.126 -8.694 0.692 1.00 0.00 60 ASN A CA 12
ATOM 19773 C C . ASN A 1 60 ? 13.970 -7.188 0.857 1.00 0.00 60 ASN A C 12
ATOM 19774 O O . ASN A 1 60 ? 14.935 -6.461 1.094 1.00 0.00 60 ASN A O 12
ATOM 19785 N N . ASP A 1 61 ? 12.732 -6.735 0.746 1.00 0.00 61 ASP A N 12
ATOM 19786 C CA . ASP A 1 61 ? 12.436 -5.313 0.756 1.00 0.00 61 ASP A CA 12
ATOM 19787 C C . ASP A 1 61 ? 12.337 -4.799 2.185 1.00 0.00 61 ASP A C 12
ATOM 19788 O O . ASP A 1 61 ? 11.693 -5.406 3.036 1.00 0.00 61 ASP A O 12
ATOM 19797 N N . SER A 1 62 ? 12.983 -3.675 2.433 1.00 0.00 62 SER A N 12
ATOM 19798 C CA . SER A 1 62 ? 13.122 -3.147 3.783 1.00 0.00 62 SER A CA 12
ATOM 19799 C C . SER A 1 62 ? 11.915 -2.319 4.228 1.00 0.00 62 SER A C 12
ATOM 19800 O O . SER A 1 62 ? 11.871 -1.862 5.373 1.00 0.00 62 SER A O 12
ATOM 19808 N N . ARG A 1 63 ? 10.941 -2.112 3.350 1.00 0.00 63 ARG A N 12
ATOM 19809 C CA . ARG A 1 63 ? 9.739 -1.384 3.743 1.00 0.00 63 ARG A CA 12
ATOM 19810 C C . ARG A 1 63 ? 8.748 -2.363 4.353 1.00 0.00 63 ARG A C 12
ATOM 19811 O O . ARG A 1 63 ? 7.780 -1.976 5.012 1.00 0.00 63 ARG A O 12
ATOM 19832 N N . ILE A 1 64 ? 9.010 -3.641 4.123 1.00 0.00 64 ILE A N 12
ATOM 19833 C CA . ILE A 1 64 ? 8.218 -4.708 4.697 1.00 0.00 64 ILE A CA 12
ATOM 19834 C C . ILE A 1 64 ? 8.664 -4.962 6.131 1.00 0.00 64 ILE A C 12
ATOM 19835 O O . ILE A 1 64 ? 9.756 -5.473 6.376 1.00 0.00 64 ILE A O 12
ATOM 19851 N N . THR A 1 65 ? 7.828 -4.572 7.076 1.00 0.00 65 THR A N 12
ATOM 19852 C CA . THR A 1 65 ? 8.171 -4.674 8.482 1.00 0.00 65 THR A CA 12
ATOM 19853 C C . THR A 1 65 ? 8.059 -6.110 8.975 1.00 0.00 65 THR A C 12
ATOM 19854 O O . THR A 1 65 ? 7.328 -6.920 8.398 1.00 0.00 65 THR A O 12
ATOM 19865 N N . SER A 1 66 ? 8.773 -6.416 10.051 1.00 0.00 66 SER A N 12
ATOM 19866 C CA . SER A 1 66 ? 8.794 -7.756 10.620 1.00 0.00 66 SER A CA 12
ATOM 19867 C C . SER A 1 66 ? 7.401 -8.180 11.091 1.00 0.00 66 SER A C 12
ATOM 19868 O O . SER A 1 66 ? 7.079 -9.373 11.133 1.00 0.00 66 SER A O 12
ATOM 19876 N N . ASP A 1 67 ? 6.567 -7.197 11.423 1.00 0.00 67 ASP A N 12
ATOM 19877 C CA . ASP A 1 67 ? 5.197 -7.463 11.856 1.00 0.00 67 ASP A CA 12
ATOM 19878 C C . ASP A 1 67 ? 4.328 -7.883 10.680 1.00 0.00 67 ASP A C 12
ATOM 19879 O O . ASP A 1 67 ? 3.233 -8.408 10.866 1.00 0.00 67 ASP A O 12
ATOM 19888 N N . GLY A 1 68 ? 4.821 -7.649 9.472 1.00 0.00 68 GLY A N 12
ATOM 19889 C CA . GLY A 1 68 ? 4.036 -7.927 8.289 1.00 0.00 68 GLY A CA 12
ATOM 19890 C C . GLY A 1 68 ? 3.097 -6.789 7.969 1.00 0.00 68 GLY A C 12
ATOM 19891 O O . GLY A 1 68 ? 1.933 -7.005 7.642 1.00 0.00 68 GLY A O 12
ATOM 19895 N N . VAL A 1 69 ? 3.597 -5.568 8.090 1.00 0.00 69 VAL A N 12
ATOM 19896 C CA . VAL A 1 69 ? 2.798 -4.383 7.819 1.00 0.00 69 VAL A CA 12
ATOM 19897 C C . VAL A 1 69 ? 3.474 -3.513 6.764 1.00 0.00 69 VAL A C 12
ATOM 19898 O O . VAL A 1 69 ? 4.673 -3.233 6.849 1.00 0.00 69 VAL A O 12
ATOM 19911 N N . ILE A 1 70 ? 2.707 -3.092 5.773 1.00 0.00 70 ILE A N 12
ATOM 19912 C CA . ILE A 1 70 ? 3.221 -2.225 4.726 1.00 0.00 70 ILE A CA 12
ATOM 19913 C C . ILE A 1 70 ? 2.769 -0.791 4.968 1.00 0.00 70 ILE A C 12
ATOM 19914 O O . ILE A 1 70 ? 1.574 -0.496 4.951 1.00 0.00 70 ILE A O 12
ATOM 19930 N N . VAL A 1 71 ? 3.726 0.086 5.221 1.00 0.00 71 VAL A N 12
ATOM 19931 C CA . VAL A 1 71 ? 3.432 1.492 5.450 1.00 0.00 71 VAL A CA 12
ATOM 19932 C C . VAL A 1 71 ? 3.934 2.327 4.283 1.00 0.00 71 VAL A C 12
ATOM 19933 O O . VAL A 1 71 ? 5.103 2.238 3.903 1.00 0.00 71 VAL A O 12
ATOM 19946 N N . LEU A 1 72 ? 3.047 3.122 3.709 1.00 0.00 72 LEU A N 12
ATOM 19947 C CA . LEU A 1 72 ? 3.403 3.966 2.585 1.00 0.00 72 LEU A CA 12
ATOM 19948 C C . LEU A 1 72 ? 3.055 5.415 2.864 1.00 0.00 72 LEU A C 12
ATOM 19949 O O . LEU A 1 72 ? 2.189 5.724 3.687 1.00 0.00 72 LEU A O 12
ATOM 19965 N N . LYS A 1 73 ? 3.738 6.288 2.155 1.00 0.00 73 LYS A N 12
ATOM 19966 C CA . LYS A 1 73 ? 3.435 7.705 2.161 1.00 0.00 73 LYS A CA 12
ATOM 19967 C C . LYS A 1 73 ? 3.331 8.178 0.731 1.00 0.00 73 LYS A C 12
ATOM 19968 O O . LYS A 1 73 ? 4.337 8.326 0.035 1.00 0.00 73 LYS A O 12
ATOM 19987 N N . ALA A 1 74 ? 2.119 8.398 0.290 1.00 0.00 74 ALA A N 12
ATOM 19988 C CA . ALA A 1 74 ? 1.883 8.815 -1.072 1.00 0.00 74 ALA A CA 12
ATOM 19989 C C . ALA A 1 74 ? 1.946 10.326 -1.167 1.00 0.00 74 ALA A C 12
ATOM 19990 O O . ALA A 1 74 ? 0.996 11.020 -0.814 1.00 0.00 74 ALA A O 12
ATOM 19997 N N . GLN A 1 75 ? 3.078 10.821 -1.623 1.00 0.00 75 GLN A N 12
ATOM 19998 C CA . GLN A 1 75 ? 3.266 12.241 -1.843 1.00 0.00 75 GLN A CA 12
ATOM 19999 C C . GLN A 1 75 ? 4.187 12.427 -3.034 1.00 0.00 75 GLN A C 12
ATOM 20000 O O . GLN A 1 75 ? 5.384 12.680 -2.885 1.00 0.00 75 GLN A O 12
ATOM 20014 N N . GLN A 1 76 ? 3.632 12.226 -4.214 1.00 0.00 76 GLN A N 12
ATOM 20015 C CA . GLN A 1 76 ? 4.396 12.322 -5.443 1.00 0.00 76 GLN A CA 12
ATOM 20016 C C . GLN A 1 76 ? 3.555 12.990 -6.521 1.00 0.00 76 GLN A C 12
ATOM 20017 O O . GLN A 1 76 ? 4.062 13.763 -7.333 1.00 0.00 76 GLN A O 12
ATOM 20031 N N . TYR A 1 77 ? 2.266 12.681 -6.525 1.00 0.00 77 TYR A N 12
ATOM 20032 C CA . TYR A 1 77 ? 1.343 13.297 -7.460 1.00 0.00 77 TYR A CA 12
ATOM 20033 C C . TYR A 1 77 ? 0.885 14.646 -6.922 1.00 0.00 77 TYR A C 12
ATOM 20034 O O . TYR A 1 77 ? 1.051 14.942 -5.735 1.00 0.00 77 TYR A O 12
ATOM 20052 N N . ARG A 1 78 ? 0.303 15.444 -7.799 1.00 0.00 78 ARG A N 12
ATOM 20053 C CA . ARG A 1 78 ? -0.098 16.804 -7.467 1.00 0.00 78 ARG A CA 12
ATOM 20054 C C . ARG A 1 78 ? -1.260 16.825 -6.465 1.00 0.00 78 ARG A C 12
ATOM 20055 O O . ARG A 1 78 ? -1.279 17.648 -5.553 1.00 0.00 78 ARG A O 12
ATOM 20076 N N . THR A 1 79 ? -2.221 15.926 -6.629 1.00 0.00 79 THR A N 12
ATOM 20077 C CA . THR A 1 79 ? -3.393 15.905 -5.762 1.00 0.00 79 THR A CA 12
ATOM 20078 C C . THR A 1 79 ? -3.431 14.644 -4.902 1.00 0.00 79 THR A C 12
ATOM 20079 O O . THR A 1 79 ? -2.923 13.593 -5.301 1.00 0.00 79 THR A O 12
ATOM 20090 N N . GLN A 1 80 ? -4.052 14.756 -3.729 1.00 0.00 80 GLN A N 12
ATOM 20091 C CA . GLN A 1 80 ? -4.190 13.626 -2.807 1.00 0.00 80 GLN A CA 12
ATOM 20092 C C . GLN A 1 80 ? -4.986 12.510 -3.469 1.00 0.00 80 GLN A C 12
ATOM 20093 O O . GLN A 1 80 ? -4.700 11.332 -3.279 1.00 0.00 80 GLN A O 12
ATOM 20107 N N . GLU A 1 81 ? -5.976 12.907 -4.257 1.00 0.00 81 GLU A N 12
ATOM 20108 C CA . GLU A 1 81 ? -6.841 11.972 -4.967 1.00 0.00 81 GLU A CA 12
ATOM 20109 C C . GLU A 1 81 ? -6.034 11.060 -5.886 1.00 0.00 81 GLU A C 12
ATOM 20110 O O . GLU A 1 81 ? -6.175 9.836 -5.845 1.00 0.00 81 GLU A O 12
ATOM 20122 N N . GLN A 1 82 ? -5.184 11.657 -6.709 1.00 0.00 82 GLN A N 12
ATOM 20123 C CA . GLN A 1 82 ? -4.365 10.889 -7.634 1.00 0.00 82 GLN A CA 12
ATOM 20124 C C . GLN A 1 82 ? -3.354 10.034 -6.884 1.00 0.00 82 GLN A C 12
ATOM 20125 O O . GLN A 1 82 ? -3.077 8.902 -7.281 1.00 0.00 82 GLN A O 12
ATOM 20139 N N . ASN A 1 83 ? -2.814 10.570 -5.790 1.00 0.00 83 ASN A N 12
ATOM 20140 C CA . ASN A 1 83 ? -1.900 9.802 -4.947 1.00 0.00 83 ASN A CA 12
ATOM 20141 C C . ASN A 1 83 ? -2.620 8.599 -4.346 1.00 0.00 83 ASN A C 12
ATOM 20142 O O . ASN A 1 83 ? -2.060 7.506 -4.274 1.00 0.00 83 ASN A O 12
ATOM 20153 N N . ARG A 1 84 ? -3.866 8.808 -3.932 1.00 0.00 84 ARG A N 12
ATOM 20154 C CA . ARG A 1 84 ? -4.662 7.754 -3.322 1.00 0.00 84 ARG A CA 12
ATOM 20155 C C . ARG A 1 84 ? -4.881 6.617 -4.319 1.00 0.00 84 ARG A C 12
ATOM 20156 O O . ARG A 1 84 ? -4.672 5.447 -3.995 1.00 0.00 84 ARG A O 12
ATOM 20177 N N . ALA A 1 85 ? -5.278 6.977 -5.537 1.00 0.00 85 ALA A N 12
ATOM 20178 C CA . ALA A 1 85 ? -5.544 5.995 -6.583 1.00 0.00 85 ALA A CA 12
ATOM 20179 C C . ALA A 1 85 ? -4.272 5.258 -6.990 1.00 0.00 85 ALA A C 12
ATOM 20180 O O . ALA A 1 85 ? -4.285 4.044 -7.207 1.00 0.00 85 ALA A O 12
ATOM 20187 N N . ASP A 1 86 ? -3.175 5.999 -7.083 1.00 0.00 86 ASP A N 12
ATOM 20188 C CA . ASP A 1 86 ? -1.890 5.427 -7.478 1.00 0.00 86 ASP A CA 12
ATOM 20189 C C . ASP A 1 86 ? -1.414 4.428 -6.438 1.00 0.00 86 ASP A C 12
ATOM 20190 O O . ASP A 1 86 ? -1.061 3.299 -6.765 1.00 0.00 86 ASP A O 12
ATOM 20199 N N . ALA A 1 87 ? -1.438 4.848 -5.180 1.00 0.00 87 ALA A N 12
ATOM 20200 C CA . ALA A 1 87 ? -0.983 4.014 -4.072 1.00 0.00 87 ALA A CA 12
ATOM 20201 C C . ALA A 1 87 ? -1.766 2.705 -3.989 1.00 0.00 87 ALA A C 12
ATOM 20202 O O . ALA A 1 87 ? -1.183 1.640 -3.785 1.00 0.00 87 ALA A O 12
ATOM 20209 N N . LEU A 1 88 ? -3.083 2.783 -4.159 1.00 0.00 88 LEU A N 12
ATOM 20210 C CA . LEU A 1 88 ? -3.933 1.596 -4.106 1.00 0.00 88 LEU A CA 12
ATOM 20211 C C . LEU A 1 88 ? -3.587 0.628 -5.237 1.00 0.00 88 LEU A C 12
ATOM 20212 O O . LEU A 1 88 ? -3.589 -0.592 -5.047 1.00 0.00 88 LEU A O 12
ATOM 20228 N N . LEU A 1 89 ? -3.280 1.178 -6.405 1.00 0.00 89 LEU A N 12
ATOM 20229 C CA . LEU A 1 89 ? -2.913 0.366 -7.557 1.00 0.00 89 LEU A CA 12
ATOM 20230 C C . LEU A 1 89 ? -1.545 -0.279 -7.336 1.00 0.00 89 LEU A C 12
ATOM 20231 O O . LEU A 1 89 ? -1.331 -1.441 -7.674 1.00 0.00 89 LEU A O 12
ATOM 20247 N N . ARG A 1 90 ? -0.633 0.482 -6.749 1.00 0.00 90 ARG A N 12
ATOM 20248 C CA . ARG A 1 90 ? 0.710 -0.008 -6.466 1.00 0.00 90 ARG A CA 12
ATOM 20249 C C . ARG A 1 90 ? 0.683 -1.096 -5.401 1.00 0.00 90 ARG A C 12
ATOM 20250 O O . ARG A 1 90 ? 1.422 -2.074 -5.485 1.00 0.00 90 ARG A O 12
ATOM 20271 N N . LEU A 1 91 ? -0.170 -0.909 -4.401 1.00 0.00 91 LEU A N 12
ATOM 20272 C CA . LEU A 1 91 ? -0.288 -1.852 -3.296 1.00 0.00 91 LEU A CA 12
ATOM 20273 C C . LEU A 1 91 ? -0.711 -3.226 -3.797 1.00 0.00 91 LEU A C 12
ATOM 20274 O O . LEU A 1 91 ? -0.077 -4.238 -3.490 1.00 0.00 91 LEU A O 12
ATOM 20290 N N . SER A 1 92 ? -1.776 -3.246 -4.574 1.00 0.00 92 SER A N 12
ATOM 20291 C CA . SER A 1 92 ? -2.322 -4.489 -5.099 1.00 0.00 92 SER A CA 12
ATOM 20292 C C . SER A 1 92 ? -1.360 -5.149 -6.085 1.00 0.00 92 SER A C 12
ATOM 20293 O O . SER A 1 92 ? -1.151 -6.363 -6.046 1.00 0.00 92 SER A O 12
ATOM 20301 N N . GLU A 1 93 ? -0.772 -4.337 -6.952 1.00 0.00 93 GLU A N 12
ATOM 20302 C CA . GLU A 1 93 ? 0.193 -4.817 -7.935 1.00 0.00 93 GLU A CA 12
ATOM 20303 C C . GLU A 1 93 ? 1.401 -5.433 -7.230 1.00 0.00 93 GLU A C 12
ATOM 20304 O O . GLU A 1 93 ? 1.876 -6.494 -7.619 1.00 0.00 93 GLU A O 12
ATOM 20316 N N . LEU A 1 94 ? 1.865 -4.768 -6.172 1.00 0.00 94 LEU A N 12
ATOM 20317 C CA . LEU A 1 94 ? 3.033 -5.217 -5.411 1.00 0.00 94 LEU A CA 12
ATOM 20318 C C . LEU A 1 94 ? 2.819 -6.632 -4.877 1.00 0.00 94 LEU A C 12
ATOM 20319 O O . LEU A 1 94 ? 3.722 -7.466 -4.938 1.00 0.00 94 LEU A O 12
ATOM 20335 N N . ILE A 1 95 ? 1.620 -6.902 -4.374 1.00 0.00 95 ILE A N 12
ATOM 20336 C CA . ILE A 1 95 ? 1.298 -8.214 -3.816 1.00 0.00 95 ILE A CA 12
ATOM 20337 C C . ILE A 1 95 ? 1.439 -9.310 -4.875 1.00 0.00 95 ILE A C 12
ATOM 20338 O O . ILE A 1 95 ? 2.011 -10.373 -4.617 1.00 0.00 95 ILE A O 12
ATOM 20354 N N . VAL A 1 96 ? 0.936 -9.033 -6.070 1.00 0.00 96 VAL A N 12
ATOM 20355 C CA . VAL A 1 96 ? 1.014 -9.986 -7.173 1.00 0.00 96 VAL A CA 12
ATOM 20356 C C . VAL A 1 96 ? 2.439 -10.044 -7.720 1.00 0.00 96 VAL A C 12
ATOM 20357 O O . VAL A 1 96 ? 2.922 -11.099 -8.141 1.00 0.00 96 VAL A O 12
ATOM 20370 N N . ASN A 1 97 ? 3.098 -8.898 -7.699 1.00 0.00 97 ASN A N 12
ATOM 20371 C CA . ASN A 1 97 ? 4.468 -8.769 -8.183 1.00 0.00 97 ASN A CA 12
ATOM 20372 C C . ASN A 1 97 ? 5.416 -9.597 -7.326 1.00 0.00 97 ASN A C 12
ATOM 20373 O O . ASN A 1 97 ? 6.302 -10.274 -7.843 1.00 0.00 97 ASN A O 12
ATOM 20384 N N . ALA A 1 98 ? 5.200 -9.547 -6.013 1.00 0.00 98 ALA A N 12
ATOM 20385 C CA . ALA A 1 98 ? 6.039 -10.254 -5.047 1.00 0.00 98 ALA A CA 12
ATOM 20386 C C . ALA A 1 98 ? 6.100 -11.751 -5.331 1.00 0.00 98 ALA A C 12
ATOM 20387 O O . ALA A 1 98 ? 7.135 -12.384 -5.140 1.00 0.00 98 ALA A O 12
ATOM 20394 N N . ALA A 1 99 ? 4.995 -12.309 -5.802 1.00 0.00 99 ALA A N 12
ATOM 20395 C CA . ALA A 1 99 ? 4.937 -13.733 -6.098 1.00 0.00 99 ALA A CA 12
ATOM 20396 C C . ALA A 1 99 ? 5.777 -14.072 -7.327 1.00 0.00 99 ALA A C 12
ATOM 20397 O O . ALA A 1 99 ? 6.141 -15.227 -7.545 1.00 0.00 99 ALA A O 12
ATOM 20404 N N . LYS A 1 100 ? 6.085 -13.059 -8.126 1.00 0.00 100 LYS A N 12
ATOM 20405 C CA . LYS A 1 100 ? 6.859 -13.246 -9.345 1.00 0.00 100 LYS A CA 12
ATOM 20406 C C . LYS A 1 100 ? 8.338 -12.974 -9.094 1.00 0.00 100 LYS A C 12
ATOM 20407 O O . LYS A 1 100 ? 9.199 -13.362 -9.883 1.00 0.00 100 LYS A O 12
ATOM 20426 N N . LEU A 1 101 ? 8.625 -12.319 -7.984 1.00 0.00 101 LEU A N 12
ATOM 20427 C CA . LEU A 1 101 ? 9.970 -11.873 -7.685 1.00 0.00 101 LEU A CA 12
ATOM 20428 C C . LEU A 1 101 ? 10.698 -12.836 -6.757 1.00 0.00 101 LEU A C 12
ATOM 20429 O O . LEU A 1 101 ? 10.196 -13.179 -5.685 1.00 0.00 101 LEU A O 12
ATOM 20445 N N . GLU A 1 102 ? 11.882 -13.273 -7.165 1.00 0.00 102 GLU A N 12
ATOM 20446 C CA . GLU A 1 102 ? 12.774 -13.967 -6.254 1.00 0.00 102 GLU A CA 12
ATOM 20447 C C . GLU A 1 102 ? 14.120 -13.248 -6.189 1.00 0.00 102 GLU A C 12
ATOM 20448 O O . GLU A 1 102 ? 15.136 -13.726 -6.691 1.00 0.00 102 GLU A O 12
ATOM 20460 N N . HIS A 1 103 ? 14.111 -12.069 -5.589 1.00 0.00 103 HIS A N 12
ATOM 20461 C CA . HIS A 1 103 ? 15.335 -11.305 -5.417 1.00 0.00 103 HIS A CA 12
ATOM 20462 C C . HIS A 1 103 ? 16.015 -11.785 -4.144 1.00 0.00 103 HIS A C 12
ATOM 20463 O O . HIS A 1 103 ? 15.544 -11.505 -3.043 1.00 0.00 103 HIS A O 12
ATOM 20478 N N . HIS A 1 104 ? 17.102 -12.527 -4.309 1.00 0.00 104 HIS A N 12
ATOM 20479 C CA . HIS A 1 104 ? 17.699 -13.288 -3.211 1.00 0.00 104 HIS A CA 12
ATOM 20480 C C . HIS A 1 104 ? 18.150 -12.382 -2.068 1.00 0.00 104 HIS A C 12
ATOM 20481 O O . HIS A 1 104 ? 17.475 -12.306 -1.041 1.00 0.00 104 HIS A O 12
ATOM 20496 N N . HIS A 1 105 ? 19.285 -11.705 -2.226 1.00 0.00 105 HIS A N 12
ATOM 20497 C CA . HIS A 1 105 ? 19.723 -10.746 -1.215 1.00 0.00 105 HIS A CA 12
ATOM 20498 C C . HIS A 1 105 ? 20.885 -9.887 -1.700 1.00 0.00 105 HIS A C 12
ATOM 20499 O O . HIS A 1 105 ? 21.929 -10.390 -2.112 1.00 0.00 105 HIS A O 12
ATOM 20514 N N . HIS A 1 106 ? 20.664 -8.585 -1.677 1.00 0.00 106 HIS A N 12
ATOM 20515 C CA . HIS A 1 106 ? 21.714 -7.590 -1.882 1.00 0.00 106 HIS A CA 12
ATOM 20516 C C . HIS A 1 106 ? 21.457 -6.445 -0.924 1.00 0.00 106 HIS A C 12
ATOM 20517 O O . HIS A 1 106 ? 21.774 -5.285 -1.192 1.00 0.00 106 HIS A O 12
ATOM 20532 N N . HIS A 1 107 ? 20.895 -6.816 0.215 1.00 0.00 107 HIS A N 12
ATOM 20533 C CA . HIS A 1 107 ? 20.378 -5.867 1.187 1.00 0.00 107 HIS A CA 12
ATOM 20534 C C . HIS A 1 107 ? 21.507 -5.105 1.873 1.00 0.00 107 HIS A C 12
ATOM 20535 O O . HIS A 1 107 ? 22.632 -5.599 1.984 1.00 0.00 107 HIS A O 12
ATOM 20550 N N . HIS A 1 108 ? 21.199 -3.891 2.298 1.00 0.00 108 HIS A N 12
ATOM 20551 C CA . HIS A 1 108 ? 22.114 -3.090 3.096 1.00 0.00 108 HIS A CA 12
ATOM 20552 C C . HIS A 1 108 ? 22.360 -3.774 4.436 1.00 0.00 108 HIS A C 12
ATOM 20553 O O . HIS A 1 108 ? 21.494 -3.663 5.326 1.00 0.00 108 HIS A O 12
ATOM 20569 N N . MET A 1 1 ? -14.515 -3.090 -2.050 1.00 0.00 1 MET A N 13
ATOM 20570 C CA . MET A 1 1 ? -13.701 -4.322 -2.031 1.00 0.00 1 MET A CA 13
ATOM 20571 C C . MET A 1 1 ? -12.658 -4.286 -3.139 1.00 0.00 1 MET A C 13
ATOM 20572 O O . MET A 1 1 ? -12.972 -3.986 -4.288 1.00 0.00 1 MET A O 13
ATOM 20588 N N . LEU A 1 2 ? -11.421 -4.598 -2.789 1.00 0.00 2 LEU A N 13
ATOM 20589 C CA . LEU A 1 2 ? -10.344 -4.650 -3.756 1.00 0.00 2 LEU A CA 13
ATOM 20590 C C . LEU A 1 2 ? -10.308 -6.028 -4.397 1.00 0.00 2 LEU A C 13
ATOM 20591 O O . LEU A 1 2 ? -9.783 -6.987 -3.825 1.00 0.00 2 LEU A O 13
ATOM 20607 N N . VAL A 1 3 ? -10.929 -6.133 -5.552 1.00 0.00 3 VAL A N 13
ATOM 20608 C CA . VAL A 1 3 ? -10.926 -7.373 -6.308 1.00 0.00 3 VAL A CA 13
ATOM 20609 C C . VAL A 1 3 ? -9.590 -7.538 -7.021 1.00 0.00 3 VAL A C 13
ATOM 20610 O O . VAL A 1 3 ? -9.268 -6.780 -7.940 1.00 0.00 3 VAL A O 13
ATOM 20623 N N . ILE A 1 4 ? -8.803 -8.508 -6.574 1.00 0.00 4 ILE A N 13
ATOM 20624 C CA . ILE A 1 4 ? -7.491 -8.745 -7.156 1.00 0.00 4 ILE A CA 13
ATOM 20625 C C . ILE A 1 4 ? -7.553 -9.893 -8.153 1.00 0.00 4 ILE A C 13
ATOM 20626 O O . ILE A 1 4 ? -6.964 -9.825 -9.232 1.00 0.00 4 ILE A O 13
ATOM 20642 N N . SER A 1 5 ? -8.281 -10.939 -7.793 1.00 0.00 5 SER A N 13
ATOM 20643 C CA . SER A 1 5 ? -8.389 -12.110 -8.641 1.00 0.00 5 SER A CA 13
ATOM 20644 C C . SER A 1 5 ? -9.708 -12.825 -8.372 1.00 0.00 5 SER A C 13
ATOM 20645 O O . SER A 1 5 ? -10.531 -12.347 -7.590 1.00 0.00 5 SER A O 13
ATOM 20653 N N . ASN A 1 6 ? -9.895 -13.970 -9.010 1.00 0.00 6 ASN A N 13
ATOM 20654 C CA . ASN A 1 6 ? -11.136 -14.728 -8.901 1.00 0.00 6 ASN A CA 13
ATOM 20655 C C . ASN A 1 6 ? -11.354 -15.215 -7.469 1.00 0.00 6 ASN A C 13
ATOM 20656 O O . ASN A 1 6 ? -12.455 -15.111 -6.927 1.00 0.00 6 ASN A O 13
ATOM 20667 N N . ASN A 1 7 ? -10.298 -15.737 -6.851 1.00 0.00 7 ASN A N 13
ATOM 20668 C CA . ASN A 1 7 ? -10.388 -16.229 -5.480 1.00 0.00 7 ASN A CA 13
ATOM 20669 C C . ASN A 1 7 ? -9.666 -15.305 -4.510 1.00 0.00 7 ASN A C 13
ATOM 20670 O O . ASN A 1 7 ? -9.450 -15.657 -3.352 1.00 0.00 7 ASN A O 13
ATOM 20681 N N . VAL A 1 8 ? -9.305 -14.116 -4.973 1.00 0.00 8 VAL A N 13
ATOM 20682 C CA . VAL A 1 8 ? -8.596 -13.168 -4.130 1.00 0.00 8 VAL A CA 13
ATOM 20683 C C . VAL A 1 8 ? -9.341 -11.842 -4.082 1.00 0.00 8 VAL A C 13
ATOM 20684 O O . VAL A 1 8 ? -9.498 -11.160 -5.098 1.00 0.00 8 VAL A O 13
ATOM 20697 N N . HIS A 1 9 ? -9.785 -11.483 -2.891 1.00 0.00 9 HIS A N 13
ATOM 20698 C CA . HIS A 1 9 ? -10.507 -10.237 -2.665 1.00 0.00 9 HIS A CA 13
ATOM 20699 C C . HIS A 1 9 ? -10.070 -9.632 -1.338 1.00 0.00 9 HIS A C 13
ATOM 20700 O O . HIS A 1 9 ? -9.886 -10.351 -0.360 1.00 0.00 9 HIS A O 13
ATOM 20715 N N . LEU A 1 10 ? -9.893 -8.321 -1.306 1.00 0.00 10 LEU A N 13
ATOM 20716 C CA . LEU A 1 10 ? -9.528 -7.641 -0.075 1.00 0.00 10 LEU A CA 13
ATOM 20717 C C . LEU A 1 10 ? -10.603 -6.645 0.329 1.00 0.00 10 LEU A C 13
ATOM 20718 O O . LEU A 1 10 ? -10.970 -5.768 -0.453 1.00 0.00 10 LEU A O 13
ATOM 20734 N N . PRO A 1 11 ? -11.144 -6.788 1.542 1.00 0.00 11 PRO A N 13
ATOM 20735 C CA . PRO A 1 11 ? -12.082 -5.820 2.102 1.00 0.00 11 PRO A CA 13
ATOM 20736 C C . PRO A 1 11 ? -11.436 -4.449 2.261 1.00 0.00 11 PRO A C 13
ATOM 20737 O O . PRO A 1 11 ? -10.269 -4.343 2.638 1.00 0.00 11 PRO A O 13
ATOM 20748 N N . ASP A 1 12 ? -12.211 -3.414 1.974 1.00 0.00 12 ASP A N 13
ATOM 20749 C CA . ASP A 1 12 ? -11.742 -2.038 2.023 1.00 0.00 12 ASP A CA 13
ATOM 20750 C C . ASP A 1 12 ? -11.171 -1.707 3.393 1.00 0.00 12 ASP A C 13
ATOM 20751 O O . ASP A 1 12 ? -10.162 -1.015 3.519 1.00 0.00 12 ASP A O 13
ATOM 20760 N N . ALA A 1 13 ? -11.846 -2.212 4.413 1.00 0.00 13 ALA A N 13
ATOM 20761 C CA . ALA A 1 13 ? -11.488 -1.966 5.805 1.00 0.00 13 ALA A CA 13
ATOM 20762 C C . ALA A 1 13 ? -10.090 -2.481 6.163 1.00 0.00 13 ALA A C 13
ATOM 20763 O O . ALA A 1 13 ? -9.498 -2.032 7.144 1.00 0.00 13 ALA A O 13
ATOM 20770 N N . GLU A 1 14 ? -9.553 -3.410 5.377 1.00 0.00 14 GLU A N 13
ATOM 20771 C CA . GLU A 1 14 ? -8.249 -3.991 5.689 1.00 0.00 14 GLU A CA 13
ATOM 20772 C C . GLU A 1 14 ? -7.120 -3.114 5.162 1.00 0.00 14 GLU A C 13
ATOM 20773 O O . GLU A 1 14 ? -5.939 -3.442 5.299 1.00 0.00 14 GLU A O 13
ATOM 20785 N N . ILE A 1 15 ? -7.495 -1.995 4.574 1.00 0.00 15 ILE A N 13
ATOM 20786 C CA . ILE A 1 15 ? -6.532 -1.021 4.097 1.00 0.00 15 ILE A CA 13
ATOM 20787 C C . ILE A 1 15 ? -6.733 0.297 4.838 1.00 0.00 15 ILE A C 13
ATOM 20788 O O . ILE A 1 15 ? -7.781 0.935 4.714 1.00 0.00 15 ILE A O 13
ATOM 20804 N N . GLU A 1 16 ? -5.747 0.689 5.635 1.00 0.00 16 GLU A N 13
ATOM 20805 C CA . GLU A 1 16 ? -5.834 1.935 6.375 1.00 0.00 16 GLU A CA 13
ATOM 20806 C C . GLU A 1 16 ? -5.491 3.105 5.467 1.00 0.00 16 GLU A C 13
ATOM 20807 O O . GLU A 1 16 ? -4.333 3.295 5.090 1.00 0.00 16 GLU A O 13
ATOM 20819 N N . LEU A 1 17 ? -6.504 3.861 5.092 1.00 0.00 17 LEU A N 13
ATOM 20820 C CA . LEU A 1 17 ? -6.294 5.060 4.314 1.00 0.00 17 LEU A CA 13
ATOM 20821 C C . LEU A 1 17 ? -6.225 6.258 5.247 1.00 0.00 17 LEU A C 13
ATOM 20822 O O . LEU A 1 17 ? -7.233 6.659 5.831 1.00 0.00 17 LEU A O 13
ATOM 20838 N N . THR A 1 18 ? -5.039 6.811 5.402 1.00 0.00 18 THR A N 13
ATOM 20839 C CA . THR A 1 18 ? -4.848 7.962 6.265 1.00 0.00 18 THR A CA 13
ATOM 20840 C C . THR A 1 18 ? -4.141 9.087 5.523 1.00 0.00 18 THR A C 13
ATOM 20841 O O . THR A 1 18 ? -3.620 8.884 4.429 1.00 0.00 18 THR A O 13
ATOM 20852 N N . ALA A 1 19 ? -4.135 10.272 6.112 1.00 0.00 19 ALA A N 13
ATOM 20853 C CA . ALA A 1 19 ? -3.470 11.412 5.505 1.00 0.00 19 ALA A CA 13
ATOM 20854 C C . ALA A 1 19 ? -2.396 11.961 6.434 1.00 0.00 19 ALA A C 13
ATOM 20855 O O . ALA A 1 19 ? -2.532 11.902 7.657 1.00 0.00 19 ALA A O 13
ATOM 20862 N N . ILE A 1 20 ? -1.322 12.468 5.851 1.00 0.00 20 ILE A N 13
ATOM 20863 C CA . ILE A 1 20 ? -0.245 13.073 6.618 1.00 0.00 20 ILE A CA 13
ATOM 20864 C C . ILE A 1 20 ? -0.317 14.588 6.485 1.00 0.00 20 ILE A C 13
ATOM 20865 O O . ILE A 1 20 ? -0.097 15.141 5.408 1.00 0.00 20 ILE A O 13
ATOM 20881 N N . ARG A 1 21 ? -0.642 15.254 7.578 1.00 0.00 21 ARG A N 13
ATOM 20882 C CA . ARG A 1 21 ? -0.817 16.697 7.561 1.00 0.00 21 ARG A CA 13
ATOM 20883 C C . ARG A 1 21 ? 0.452 17.380 8.046 1.00 0.00 21 ARG A C 13
ATOM 20884 O O . ARG A 1 21 ? 0.983 17.051 9.113 1.00 0.00 21 ARG A O 13
ATOM 20905 N N . ALA A 1 22 ? 0.929 18.326 7.246 1.00 0.00 22 ALA A N 13
ATOM 20906 C CA . ALA A 1 22 ? 2.199 19.004 7.499 1.00 0.00 22 ALA A CA 13
ATOM 20907 C C . ALA A 1 22 ? 2.216 19.710 8.850 1.00 0.00 22 ALA A C 13
ATOM 20908 O O . ALA A 1 22 ? 1.227 20.320 9.261 1.00 0.00 22 ALA A O 13
ATOM 20915 N N . GLN A 1 23 ? 3.344 19.612 9.534 1.00 0.00 23 GLN A N 13
ATOM 20916 C CA . GLN A 1 23 ? 3.530 20.255 10.817 1.00 0.00 23 GLN A CA 13
ATOM 20917 C C . GLN A 1 23 ? 4.358 21.525 10.648 1.00 0.00 23 GLN A C 13
ATOM 20918 O O . GLN A 1 23 ? 4.693 21.912 9.524 1.00 0.00 23 GLN A O 13
ATOM 20932 N N . GLY A 1 24 ? 4.680 22.173 11.756 1.00 0.00 24 GLY A N 13
ATOM 20933 C CA . GLY A 1 24 ? 5.497 23.358 11.708 1.00 0.00 24 GLY A CA 13
ATOM 20934 C C . GLY A 1 24 ? 5.531 24.061 13.043 1.00 0.00 24 GLY A C 13
ATOM 20935 O O . GLY A 1 24 ? 5.451 23.416 14.088 1.00 0.00 24 GLY A O 13
ATOM 20939 N N . ALA A 1 25 ? 5.638 25.380 13.006 1.00 0.00 25 ALA A N 13
ATOM 20940 C CA . ALA A 1 25 ? 5.668 26.189 14.216 1.00 0.00 25 ALA A CA 13
ATOM 20941 C C . ALA A 1 25 ? 4.275 26.302 14.815 1.00 0.00 25 ALA A C 13
ATOM 20942 O O . ALA A 1 25 ? 3.458 27.114 14.375 1.00 0.00 25 ALA A O 13
ATOM 20949 N N . GLY A 1 26 ? 3.994 25.456 15.792 1.00 0.00 26 GLY A N 13
ATOM 20950 C CA . GLY A 1 26 ? 2.710 25.471 16.463 1.00 0.00 26 GLY A CA 13
ATOM 20951 C C . GLY A 1 26 ? 1.637 24.746 15.673 1.00 0.00 26 GLY A C 13
ATOM 20952 O O . GLY A 1 26 ? 0.932 23.889 16.205 1.00 0.00 26 GLY A O 13
ATOM 20956 N N . GLY A 1 27 ? 1.523 25.081 14.396 1.00 0.00 27 GLY A N 13
ATOM 20957 C CA . GLY A 1 27 ? 0.513 24.475 13.556 1.00 0.00 27 GLY A CA 13
ATOM 20958 C C . GLY A 1 27 ? -0.564 25.461 13.149 1.00 0.00 27 GLY A C 13
ATOM 20959 O O . GLY A 1 27 ? -1.506 25.106 12.436 1.00 0.00 27 GLY A O 13
ATOM 20963 N N . GLN A 1 28 ? -0.413 26.707 13.579 1.00 0.00 28 GLN A N 13
ATOM 20964 C CA . GLN A 1 28 ? -1.390 27.747 13.278 1.00 0.00 28 GLN A CA 13
ATOM 20965 C C . GLN A 1 28 ? -1.043 28.429 11.960 1.00 0.00 28 GLN A C 13
ATOM 20966 O O . GLN A 1 28 ? -1.686 29.392 11.537 1.00 0.00 28 GLN A O 13
ATOM 20980 N N . ASN A 1 29 ? -0.029 27.901 11.311 1.00 0.00 29 ASN A N 13
ATOM 20981 C CA . ASN A 1 29 ? 0.458 28.456 10.060 1.00 0.00 29 ASN A CA 13
ATOM 20982 C C . ASN A 1 29 ? 0.236 27.485 8.911 1.00 0.00 29 ASN A C 13
ATOM 20983 O O . ASN A 1 29 ? 0.429 27.831 7.747 1.00 0.00 29 ASN A O 13
ATOM 20994 N N . VAL A 1 30 ? -0.170 26.272 9.245 1.00 0.00 30 VAL A N 13
ATOM 20995 C CA . VAL A 1 30 ? -0.395 25.241 8.244 1.00 0.00 30 VAL A CA 13
ATOM 20996 C C . VAL A 1 30 ? -1.854 24.798 8.218 1.00 0.00 30 VAL A C 13
ATOM 20997 O O . VAL A 1 30 ? -2.207 23.716 8.680 1.00 0.00 30 VAL A O 13
ATOM 21010 N N . ASN A 1 31 ? -2.703 25.652 7.673 1.00 0.00 31 ASN A N 13
ATOM 21011 C CA . ASN A 1 31 ? -4.124 25.356 7.565 1.00 0.00 31 ASN A CA 13
ATOM 21012 C C . ASN A 1 31 ? -4.422 24.797 6.184 1.00 0.00 31 ASN A C 13
ATOM 21013 O O . ASN A 1 31 ? -5.568 24.747 5.737 1.00 0.00 31 ASN A O 13
ATOM 21024 N N . LYS A 1 32 ? -3.360 24.376 5.528 1.00 0.00 32 LYS A N 13
ATOM 21025 C CA . LYS A 1 32 ? -3.442 23.772 4.214 1.00 0.00 32 LYS A CA 13
ATOM 21026 C C . LYS A 1 32 ? -3.273 22.265 4.335 1.00 0.00 32 LYS A C 13
ATOM 21027 O O . LYS A 1 32 ? -2.454 21.785 5.122 1.00 0.00 32 LYS A O 13
ATOM 21046 N N . VAL A 1 33 ? -4.057 21.519 3.577 1.00 0.00 33 VAL A N 13
ATOM 21047 C CA . VAL A 1 33 ? -3.972 20.071 3.610 1.00 0.00 33 VAL A CA 13
ATOM 21048 C C . VAL A 1 33 ? -2.839 19.592 2.702 1.00 0.00 33 VAL A C 13
ATOM 21049 O O . VAL A 1 33 ? -2.628 20.131 1.613 1.00 0.00 33 VAL A O 13
ATOM 21062 N N . SER A 1 34 ? -2.084 18.617 3.178 1.00 0.00 34 SER A N 13
ATOM 21063 C CA . SER A 1 34 ? -0.960 18.086 2.445 1.00 0.00 34 SER A CA 13
ATOM 21064 C C . SER A 1 34 ? -1.388 16.905 1.581 1.00 0.00 34 SER A C 13
ATOM 21065 O O . SER A 1 34 ? -2.361 16.216 1.896 1.00 0.00 34 SER A O 13
ATOM 21073 N N . SER A 1 35 ? -0.662 16.671 0.499 1.00 0.00 35 SER A N 13
ATOM 21074 C CA . SER A 1 35 ? -0.999 15.605 -0.429 1.00 0.00 35 SER A CA 13
ATOM 21075 C C . SER A 1 35 ? -0.417 14.279 0.034 1.00 0.00 35 SER A C 13
ATOM 21076 O O . SER A 1 35 ? -0.753 13.221 -0.502 1.00 0.00 35 SER A O 13
ATOM 21084 N N . ALA A 1 36 ? 0.464 14.350 1.027 1.00 0.00 36 ALA A N 13
ATOM 21085 C CA . ALA A 1 36 ? 1.091 13.166 1.588 1.00 0.00 36 ALA A CA 13
ATOM 21086 C C . ALA A 1 36 ? 0.054 12.254 2.232 1.00 0.00 36 ALA A C 13
ATOM 21087 O O . ALA A 1 36 ? -0.496 12.560 3.287 1.00 0.00 36 ALA A O 13
ATOM 21094 N N . MET A 1 37 ? -0.217 11.143 1.576 1.00 0.00 37 MET A N 13
ATOM 21095 C CA . MET A 1 37 ? -1.149 10.157 2.088 1.00 0.00 37 MET A CA 13
ATOM 21096 C C . MET A 1 37 ? -0.397 9.060 2.818 1.00 0.00 37 MET A C 13
ATOM 21097 O O . MET A 1 37 ? 0.731 8.718 2.462 1.00 0.00 37 MET A O 13
ATOM 21111 N N . HIS A 1 38 ? -1.026 8.518 3.836 1.00 0.00 38 HIS A N 13
ATOM 21112 C CA . HIS A 1 38 ? -0.436 7.467 4.638 1.00 0.00 38 HIS A CA 13
ATOM 21113 C C . HIS A 1 38 ? -1.147 6.160 4.362 1.00 0.00 38 HIS A C 13
ATOM 21114 O O . HIS A 1 38 ? -2.365 6.052 4.506 1.00 0.00 38 HIS A O 13
ATOM 21129 N N . LEU A 1 39 ? -0.381 5.186 3.948 1.00 0.00 39 LEU A N 13
ATOM 21130 C CA . LEU A 1 39 ? -0.913 3.879 3.636 1.00 0.00 39 LEU A CA 13
ATOM 21131 C C . LEU A 1 39 ? -0.419 2.873 4.657 1.00 0.00 39 LEU A C 13
ATOM 21132 O O . LEU A 1 39 ? 0.776 2.820 4.951 1.00 0.00 39 LEU A O 13
ATOM 21148 N N . ARG A 1 40 ? -1.328 2.100 5.216 1.00 0.00 40 ARG A N 13
ATOM 21149 C CA . ARG A 1 40 ? -0.966 1.099 6.198 1.00 0.00 40 ARG A CA 13
ATOM 21150 C C . ARG A 1 40 ? -1.743 -0.179 5.929 1.00 0.00 40 ARG A C 13
ATOM 21151 O O . ARG A 1 40 ? -2.949 -0.245 6.157 1.00 0.00 40 ARG A O 13
ATOM 21172 N N . PHE A 1 41 ? -1.055 -1.182 5.418 1.00 0.00 41 PHE A N 13
ATOM 21173 C CA . PHE A 1 41 ? -1.695 -2.438 5.073 1.00 0.00 41 PHE A CA 13
ATOM 21174 C C . PHE A 1 41 ? -1.144 -3.564 5.937 1.00 0.00 41 PHE A C 13
ATOM 21175 O O . PHE A 1 41 ? 0.065 -3.789 5.987 1.00 0.00 41 PHE A O 13
ATOM 21192 N N . ASP A 1 42 ? -2.033 -4.258 6.627 1.00 0.00 42 ASP A N 13
ATOM 21193 C CA . ASP A 1 42 ? -1.625 -5.352 7.494 1.00 0.00 42 ASP A CA 13
ATOM 21194 C C . ASP A 1 42 ? -1.624 -6.660 6.714 1.00 0.00 42 ASP A C 13
ATOM 21195 O O . ASP A 1 42 ? -2.675 -7.196 6.373 1.00 0.00 42 ASP A O 13
ATOM 21204 N N . ILE A 1 43 ? -0.437 -7.153 6.420 1.00 0.00 43 ILE A N 13
ATOM 21205 C CA . ILE A 1 43 ? -0.276 -8.373 5.641 1.00 0.00 43 ILE A CA 13
ATOM 21206 C C . ILE A 1 43 ? -0.535 -9.591 6.519 1.00 0.00 43 ILE A C 13
ATOM 21207 O O . ILE A 1 43 ? -0.908 -10.659 6.039 1.00 0.00 43 ILE A O 13
ATOM 21223 N N . ASN A 1 44 ? -0.351 -9.400 7.815 1.00 0.00 44 ASN A N 13
ATOM 21224 C CA . ASN A 1 44 ? -0.455 -10.473 8.785 1.00 0.00 44 ASN A CA 13
ATOM 21225 C C . ASN A 1 44 ? -1.874 -11.027 8.871 1.00 0.00 44 ASN A C 13
ATOM 21226 O O . ASN A 1 44 ? -2.080 -12.234 8.760 1.00 0.00 44 ASN A O 13
ATOM 21237 N N . ALA A 1 45 ? -2.849 -10.153 9.063 1.00 0.00 45 ALA A N 13
ATOM 21238 C CA . ALA A 1 45 ? -4.209 -10.598 9.331 1.00 0.00 45 ALA A CA 13
ATOM 21239 C C . ALA A 1 45 ? -5.192 -10.249 8.215 1.00 0.00 45 ALA A C 13
ATOM 21240 O O . ALA A 1 45 ? -6.400 -10.373 8.407 1.00 0.00 45 ALA A O 13
ATOM 21247 N N . SER A 1 46 ? -4.694 -9.839 7.056 1.00 0.00 46 SER A N 13
ATOM 21248 C CA . SER A 1 46 ? -5.572 -9.502 5.937 1.00 0.00 46 SER A CA 13
ATOM 21249 C C . SER A 1 46 ? -6.144 -10.762 5.284 1.00 0.00 46 SER A C 13
ATOM 21250 O O . SER A 1 46 ? -5.744 -11.880 5.616 1.00 0.00 46 SER A O 13
ATOM 21258 N N . SER A 1 47 ? -7.075 -10.575 4.354 1.00 0.00 47 SER A N 13
ATOM 21259 C CA . SER A 1 47 ? -7.734 -11.692 3.680 1.00 0.00 47 SER A CA 13
ATOM 21260 C C . SER A 1 47 ? -6.865 -12.277 2.560 1.00 0.00 47 SER A C 13
ATOM 21261 O O . SER A 1 47 ? -7.356 -13.017 1.704 1.00 0.00 47 SER A O 13
ATOM 21269 N N . LEU A 1 48 ? -5.578 -11.952 2.571 1.00 0.00 48 LEU A N 13
ATOM 21270 C CA . LEU A 1 48 ? -4.643 -12.498 1.601 1.00 0.00 48 LEU A CA 13
ATOM 21271 C C . LEU A 1 48 ? -4.289 -13.938 1.944 1.00 0.00 48 LEU A C 13
ATOM 21272 O O . LEU A 1 48 ? -4.029 -14.259 3.104 1.00 0.00 48 LEU A O 13
ATOM 21288 N N . PRO A 1 49 ? -4.284 -14.821 0.939 1.00 0.00 49 PRO A N 13
ATOM 21289 C CA . PRO A 1 49 ? -3.882 -16.219 1.115 1.00 0.00 49 PRO A CA 13
ATOM 21290 C C . PRO A 1 49 ? -2.440 -16.331 1.602 1.00 0.00 49 PRO A C 13
ATOM 21291 O O . PRO A 1 49 ? -1.597 -15.499 1.253 1.00 0.00 49 PRO A O 13
ATOM 21302 N N . PRO A 1 50 ? -2.139 -17.363 2.412 1.00 0.00 50 PRO A N 13
ATOM 21303 C CA . PRO A 1 50 ? -0.808 -17.576 2.991 1.00 0.00 50 PRO A CA 13
ATOM 21304 C C . PRO A 1 50 ? 0.312 -17.510 1.955 1.00 0.00 50 PRO A C 13
ATOM 21305 O O . PRO A 1 50 ? 1.417 -17.061 2.260 1.00 0.00 50 PRO A O 13
ATOM 21316 N N . PHE A 1 51 ? 0.018 -17.949 0.733 1.00 0.00 51 PHE A N 13
ATOM 21317 C CA . PHE A 1 51 ? 0.981 -17.887 -0.364 1.00 0.00 51 PHE A CA 13
ATOM 21318 C C . PHE A 1 51 ? 1.490 -16.462 -0.557 1.00 0.00 51 PHE A C 13
ATOM 21319 O O . PHE A 1 51 ? 2.696 -16.218 -0.556 1.00 0.00 51 PHE A O 13
ATOM 21336 N N . TYR A 1 52 ? 0.559 -15.530 -0.705 1.00 0.00 52 TYR A N 13
ATOM 21337 C CA . TYR A 1 52 ? 0.893 -14.133 -0.908 1.00 0.00 52 TYR A CA 13
ATOM 21338 C C . TYR A 1 52 ? 1.527 -13.538 0.341 1.00 0.00 52 TYR A C 13
ATOM 21339 O O . TYR A 1 52 ? 2.437 -12.713 0.252 1.00 0.00 52 TYR A O 13
ATOM 21357 N N . LYS A 1 53 ? 1.049 -13.968 1.509 1.00 0.00 53 LYS A N 13
ATOM 21358 C CA . LYS A 1 53 ? 1.596 -13.500 2.777 1.00 0.00 53 LYS A CA 13
ATOM 21359 C C . LYS A 1 53 ? 3.083 -13.817 2.879 1.00 0.00 53 LYS A C 13
ATOM 21360 O O . LYS A 1 53 ? 3.888 -12.931 3.153 1.00 0.00 53 LYS A O 13
ATOM 21379 N N . GLU A 1 54 ? 3.437 -15.079 2.640 1.00 0.00 54 GLU A N 13
ATOM 21380 C CA . GLU A 1 54 ? 4.825 -15.524 2.742 1.00 0.00 54 GLU A CA 13
ATOM 21381 C C . GLU A 1 54 ? 5.758 -14.679 1.884 1.00 0.00 54 GLU A C 13
ATOM 21382 O O . GLU A 1 54 ? 6.852 -14.332 2.310 1.00 0.00 54 GLU A O 13
ATOM 21394 N N . ARG A 1 55 ? 5.317 -14.351 0.679 1.00 0.00 55 ARG A N 13
ATOM 21395 C CA . ARG A 1 55 ? 6.131 -13.575 -0.254 1.00 0.00 55 ARG A CA 13
ATOM 21396 C C . ARG A 1 55 ? 6.531 -12.230 0.353 1.00 0.00 55 ARG A C 13
ATOM 21397 O O . ARG A 1 55 ? 7.702 -11.864 0.363 1.00 0.00 55 ARG A O 13
ATOM 21418 N N . LEU A 1 56 ? 5.542 -11.507 0.857 1.00 0.00 56 LEU A N 13
ATOM 21419 C CA . LEU A 1 56 ? 5.759 -10.184 1.430 1.00 0.00 56 LEU A CA 13
ATOM 21420 C C . LEU A 1 56 ? 6.436 -10.261 2.797 1.00 0.00 56 LEU A C 13
ATOM 21421 O O . LEU A 1 56 ? 7.328 -9.477 3.102 1.00 0.00 56 LEU A O 13
ATOM 21437 N N . LEU A 1 57 ? 5.993 -11.199 3.615 1.00 0.00 57 LEU A N 13
ATOM 21438 C CA . LEU A 1 57 ? 6.522 -11.373 4.953 1.00 0.00 57 LEU A CA 13
ATOM 21439 C C . LEU A 1 57 ? 7.970 -11.861 4.939 1.00 0.00 57 LEU A C 13
ATOM 21440 O O . LEU A 1 57 ? 8.699 -11.695 5.916 1.00 0.00 57 LEU A O 13
ATOM 21456 N N . ALA A 1 58 ? 8.380 -12.480 3.843 1.00 0.00 58 ALA A N 13
ATOM 21457 C CA . ALA A 1 58 ? 9.759 -12.922 3.697 1.00 0.00 58 ALA A CA 13
ATOM 21458 C C . ALA A 1 58 ? 10.552 -11.937 2.844 1.00 0.00 58 ALA A C 13
ATOM 21459 O O . ALA A 1 58 ? 11.666 -12.231 2.401 1.00 0.00 58 ALA A O 13
ATOM 21466 N N . LEU A 1 59 ? 9.986 -10.756 2.635 1.00 0.00 59 LEU A N 13
ATOM 21467 C CA . LEU A 1 59 ? 10.629 -9.751 1.830 1.00 0.00 59 LEU A CA 13
ATOM 21468 C C . LEU A 1 59 ? 11.559 -8.934 2.701 1.00 0.00 59 LEU A C 13
ATOM 21469 O O . LEU A 1 59 ? 11.276 -8.674 3.871 1.00 0.00 59 LEU A O 13
ATOM 21485 N N . ASN A 1 60 ? 12.663 -8.533 2.124 1.00 0.00 60 ASN A N 13
ATOM 21486 C CA . ASN A 1 60 ? 13.665 -7.778 2.849 1.00 0.00 60 ASN A CA 13
ATOM 21487 C C . ASN A 1 60 ? 13.401 -6.294 2.686 1.00 0.00 60 ASN A C 13
ATOM 21488 O O . ASN A 1 60 ? 14.255 -5.455 2.978 1.00 0.00 60 ASN A O 13
ATOM 21499 N N . ASP A 1 61 ? 12.200 -5.978 2.223 1.00 0.00 61 ASP A N 13
ATOM 21500 C CA . ASP A 1 61 ? 11.831 -4.596 1.954 1.00 0.00 61 ASP A CA 13
ATOM 21501 C C . ASP A 1 61 ? 11.683 -3.822 3.258 1.00 0.00 61 ASP A C 13
ATOM 21502 O O . ASP A 1 61 ? 11.031 -4.277 4.196 1.00 0.00 61 ASP A O 13
ATOM 21511 N N . SER A 1 62 ? 12.295 -2.655 3.294 1.00 0.00 62 SER A N 13
ATOM 21512 C CA . SER A 1 62 ? 12.326 -1.817 4.490 1.00 0.00 62 SER A CA 13
ATOM 21513 C C . SER A 1 62 ? 10.930 -1.354 4.915 1.00 0.00 62 SER A C 13
ATOM 21514 O O . SER A 1 62 ? 10.729 -0.951 6.065 1.00 0.00 62 SER A O 13
ATOM 21522 N N . ARG A 1 63 ? 9.973 -1.410 3.995 1.00 0.00 63 ARG A N 13
ATOM 21523 C CA . ARG A 1 63 ? 8.604 -1.002 4.289 1.00 0.00 63 ARG A CA 13
ATOM 21524 C C . ARG A 1 63 ? 7.833 -2.133 4.960 1.00 0.00 63 ARG A C 13
ATOM 21525 O O . ARG A 1 63 ? 6.715 -1.939 5.441 1.00 0.00 63 ARG A O 13
ATOM 21546 N N . ILE A 1 64 ? 8.446 -3.310 5.000 1.00 0.00 64 ILE A N 13
ATOM 21547 C CA . ILE A 1 64 ? 7.848 -4.463 5.651 1.00 0.00 64 ILE A CA 13
ATOM 21548 C C . ILE A 1 64 ? 8.333 -4.555 7.093 1.00 0.00 64 ILE A C 13
ATOM 21549 O O . ILE A 1 64 ? 9.535 -4.643 7.348 1.00 0.00 64 ILE A O 13
ATOM 21565 N N . THR A 1 65 ? 7.404 -4.511 8.029 1.00 0.00 65 THR A N 13
ATOM 21566 C CA . THR A 1 65 ? 7.743 -4.602 9.439 1.00 0.00 65 THR A CA 13
ATOM 21567 C C . THR A 1 65 ? 7.642 -6.044 9.924 1.00 0.00 65 THR A C 13
ATOM 21568 O O . THR A 1 65 ? 6.963 -6.868 9.308 1.00 0.00 65 THR A O 13
ATOM 21579 N N . SER A 1 66 ? 8.290 -6.344 11.046 1.00 0.00 66 SER A N 13
ATOM 21580 C CA . SER A 1 66 ? 8.271 -7.688 11.609 1.00 0.00 66 SER A CA 13
ATOM 21581 C C . SER A 1 66 ? 6.887 -8.015 12.163 1.00 0.00 66 SER A C 13
ATOM 21582 O O . SER A 1 66 ? 6.567 -9.174 12.435 1.00 0.00 66 SER A O 13
ATOM 21590 N N . ASP A 1 67 ? 6.069 -6.979 12.321 1.00 0.00 67 ASP A N 13
ATOM 21591 C CA . ASP A 1 67 ? 4.711 -7.132 12.826 1.00 0.00 67 ASP A CA 13
ATOM 21592 C C . ASP A 1 67 ? 3.797 -7.641 11.720 1.00 0.00 67 ASP A C 13
ATOM 21593 O O . ASP A 1 67 ? 2.679 -8.088 11.976 1.00 0.00 67 ASP A O 13
ATOM 21602 N N . GLY A 1 68 ? 4.291 -7.571 10.489 1.00 0.00 68 GLY A N 13
ATOM 21603 C CA . GLY A 1 68 ? 3.513 -8.004 9.346 1.00 0.00 68 GLY A CA 13
ATOM 21604 C C . GLY A 1 68 ? 2.702 -6.874 8.749 1.00 0.00 68 GLY A C 13
ATOM 21605 O O . GLY A 1 68 ? 1.643 -7.099 8.170 1.00 0.00 68 GLY A O 13
ATOM 21609 N N . VAL A 1 69 ? 3.199 -5.655 8.897 1.00 0.00 69 VAL A N 13
ATOM 21610 C CA . VAL A 1 69 ? 2.504 -4.480 8.389 1.00 0.00 69 VAL A CA 13
ATOM 21611 C C . VAL A 1 69 ? 3.397 -3.721 7.411 1.00 0.00 69 VAL A C 13
ATOM 21612 O O . VAL A 1 69 ? 4.589 -3.548 7.663 1.00 0.00 69 VAL A O 13
ATOM 21625 N N . ILE A 1 70 ? 2.829 -3.286 6.300 1.00 0.00 70 ILE A N 13
ATOM 21626 C CA . ILE A 1 70 ? 3.557 -2.445 5.365 1.00 0.00 70 ILE A CA 13
ATOM 21627 C C . ILE A 1 70 ? 3.023 -1.017 5.430 1.00 0.00 70 ILE A C 13
ATOM 21628 O O . ILE A 1 70 ? 1.812 -0.786 5.354 1.00 0.00 70 ILE A O 13
ATOM 21644 N N . VAL A 1 71 ? 3.923 -0.069 5.614 1.00 0.00 71 VAL A N 13
ATOM 21645 C CA . VAL A 1 71 ? 3.543 1.329 5.735 1.00 0.00 71 VAL A CA 13
ATOM 21646 C C . VAL A 1 71 ? 4.174 2.152 4.618 1.00 0.00 71 VAL A C 13
ATOM 21647 O O . VAL A 1 71 ? 5.364 2.012 4.324 1.00 0.00 71 VAL A O 13
ATOM 21660 N N . LEU A 1 72 ? 3.372 2.999 3.990 1.00 0.00 72 LEU A N 13
ATOM 21661 C CA . LEU A 1 72 ? 3.844 3.809 2.882 1.00 0.00 72 LEU A CA 13
ATOM 21662 C C . LEU A 1 72 ? 3.411 5.254 3.060 1.00 0.00 72 LEU A C 13
ATOM 21663 O O . LEU A 1 72 ? 2.459 5.549 3.789 1.00 0.00 72 LEU A O 13
ATOM 21679 N N . LYS A 1 73 ? 4.110 6.140 2.377 1.00 0.00 73 LYS A N 13
ATOM 21680 C CA . LYS A 1 73 ? 3.800 7.558 2.393 1.00 0.00 73 LYS A CA 13
ATOM 21681 C C . LYS A 1 73 ? 3.778 8.074 0.970 1.00 0.00 73 LYS A C 13
ATOM 21682 O O . LYS A 1 73 ? 4.818 8.170 0.313 1.00 0.00 73 LYS A O 13
ATOM 21701 N N . ALA A 1 74 ? 2.593 8.372 0.494 1.00 0.00 74 ALA A N 13
ATOM 21702 C CA . ALA A 1 74 ? 2.405 8.818 -0.876 1.00 0.00 74 ALA A CA 13
ATOM 21703 C C . ALA A 1 74 ? 2.376 10.337 -0.951 1.00 0.00 74 ALA A C 13
ATOM 21704 O O . ALA A 1 74 ? 1.372 10.965 -0.621 1.00 0.00 74 ALA A O 13
ATOM 21711 N N . GLN A 1 75 ? 3.487 10.917 -1.375 1.00 0.00 75 GLN A N 13
ATOM 21712 C CA . GLN A 1 75 ? 3.609 12.358 -1.516 1.00 0.00 75 GLN A CA 13
ATOM 21713 C C . GLN A 1 75 ? 4.161 12.687 -2.897 1.00 0.00 75 GLN A C 13
ATOM 21714 O O . GLN A 1 75 ? 4.776 13.731 -3.114 1.00 0.00 75 GLN A O 13
ATOM 21728 N N . GLN A 1 76 ? 3.913 11.781 -3.832 1.00 0.00 76 GLN A N 13
ATOM 21729 C CA . GLN A 1 76 ? 4.412 11.907 -5.193 1.00 0.00 76 GLN A CA 13
ATOM 21730 C C . GLN A 1 76 ? 3.715 13.047 -5.930 1.00 0.00 76 GLN A C 13
ATOM 21731 O O . GLN A 1 76 ? 4.367 13.916 -6.505 1.00 0.00 76 GLN A O 13
ATOM 21745 N N . TYR A 1 77 ? 2.390 13.037 -5.907 1.00 0.00 77 TYR A N 13
ATOM 21746 C CA . TYR A 1 77 ? 1.606 13.989 -6.648 1.00 0.00 77 TYR A CA 13
ATOM 21747 C C . TYR A 1 77 ? 1.238 15.215 -5.820 1.00 0.00 77 TYR A C 13
ATOM 21748 O O . TYR A 1 77 ? 1.350 15.217 -4.589 1.00 0.00 77 TYR A O 13
ATOM 21766 N N . ARG A 1 78 ? 0.795 16.248 -6.523 1.00 0.00 78 ARG A N 13
ATOM 21767 C CA . ARG A 1 78 ? 0.409 17.518 -5.919 1.00 0.00 78 ARG A CA 13
ATOM 21768 C C . ARG A 1 78 ? -0.866 17.378 -5.090 1.00 0.00 78 ARG A C 13
ATOM 21769 O O . ARG A 1 78 ? -1.025 18.031 -4.059 1.00 0.00 78 ARG A O 13
ATOM 21790 N N . THR A 1 79 ? -1.768 16.538 -5.560 1.00 0.00 79 THR A N 13
ATOM 21791 C CA . THR A 1 79 ? -3.055 16.343 -4.912 1.00 0.00 79 THR A CA 13
ATOM 21792 C C . THR A 1 79 ? -3.110 15.016 -4.163 1.00 0.00 79 THR A C 13
ATOM 21793 O O . THR A 1 79 ? -2.296 14.120 -4.399 1.00 0.00 79 THR A O 13
ATOM 21804 N N . GLN A 1 80 ? -4.084 14.892 -3.268 1.00 0.00 80 GLN A N 13
ATOM 21805 C CA . GLN A 1 80 ? -4.299 13.649 -2.537 1.00 0.00 80 GLN A CA 13
ATOM 21806 C C . GLN A 1 80 ? -4.959 12.615 -3.434 1.00 0.00 80 GLN A C 13
ATOM 21807 O O . GLN A 1 80 ? -4.703 11.421 -3.315 1.00 0.00 80 GLN A O 13
ATOM 21821 N N . GLU A 1 81 ? -5.802 13.096 -4.340 1.00 0.00 81 GLU A N 13
ATOM 21822 C CA . GLU A 1 81 ? -6.580 12.230 -5.218 1.00 0.00 81 GLU A CA 13
ATOM 21823 C C . GLU A 1 81 ? -5.676 11.333 -6.057 1.00 0.00 81 GLU A C 13
ATOM 21824 O O . GLU A 1 81 ? -5.860 10.115 -6.097 1.00 0.00 81 GLU A O 13
ATOM 21836 N N . GLN A 1 82 ? -4.696 11.934 -6.709 1.00 0.00 82 GLN A N 13
ATOM 21837 C CA . GLN A 1 82 ? -3.789 11.187 -7.565 1.00 0.00 82 GLN A CA 13
ATOM 21838 C C . GLN A 1 82 ? -2.917 10.249 -6.746 1.00 0.00 82 GLN A C 13
ATOM 21839 O O . GLN A 1 82 ? -2.681 9.116 -7.151 1.00 0.00 82 GLN A O 13
ATOM 21853 N N . ASN A 1 83 ? -2.464 10.711 -5.580 1.00 0.00 83 ASN A N 13
ATOM 21854 C CA . ASN A 1 83 ? -1.684 9.861 -4.681 1.00 0.00 83 ASN A CA 13
ATOM 21855 C C . ASN A 1 83 ? -2.513 8.677 -4.208 1.00 0.00 83 ASN A C 13
ATOM 21856 O O . ASN A 1 83 ? -1.997 7.573 -4.049 1.00 0.00 83 ASN A O 13
ATOM 21867 N N . ARG A 1 84 ? -3.802 8.911 -3.989 1.00 0.00 84 ARG A N 13
ATOM 21868 C CA . ARG A 1 84 ? -4.704 7.864 -3.541 1.00 0.00 84 ARG A CA 13
ATOM 21869 C C . ARG A 1 84 ? -4.854 6.802 -4.620 1.00 0.00 84 ARG A C 13
ATOM 21870 O O . ARG A 1 84 ? -4.650 5.613 -4.373 1.00 0.00 84 ARG A O 13
ATOM 21891 N N . ALA A 1 85 ? -5.190 7.250 -5.821 1.00 0.00 85 ALA A N 13
ATOM 21892 C CA . ALA A 1 85 ? -5.439 6.344 -6.937 1.00 0.00 85 ALA A CA 13
ATOM 21893 C C . ALA A 1 85 ? -4.169 5.609 -7.358 1.00 0.00 85 ALA A C 13
ATOM 21894 O O . ALA A 1 85 ? -4.210 4.426 -7.699 1.00 0.00 85 ALA A O 13
ATOM 21901 N N . ASP A 1 86 ? -3.047 6.315 -7.331 1.00 0.00 86 ASP A N 13
ATOM 21902 C CA . ASP A 1 86 ? -1.765 5.741 -7.731 1.00 0.00 86 ASP A CA 13
ATOM 21903 C C . ASP A 1 86 ? -1.325 4.664 -6.747 1.00 0.00 86 ASP A C 13
ATOM 21904 O O . ASP A 1 86 ? -1.012 3.537 -7.138 1.00 0.00 86 ASP A O 13
ATOM 21913 N N . ALA A 1 87 ? -1.329 5.019 -5.465 1.00 0.00 87 ALA A N 13
ATOM 21914 C CA . ALA A 1 87 ? -0.889 4.117 -4.405 1.00 0.00 87 ALA A CA 13
ATOM 21915 C C . ALA A 1 87 ? -1.700 2.825 -4.391 1.00 0.00 87 ALA A C 13
ATOM 21916 O O . ALA A 1 87 ? -1.140 1.743 -4.244 1.00 0.00 87 ALA A O 13
ATOM 21923 N N . LEU A 1 88 ? -3.015 2.940 -4.554 1.00 0.00 88 LEU A N 13
ATOM 21924 C CA . LEU A 1 88 ? -3.886 1.771 -4.546 1.00 0.00 88 LEU A CA 13
ATOM 21925 C C . LEU A 1 88 ? -3.563 0.835 -5.706 1.00 0.00 88 LEU A C 13
ATOM 21926 O O . LEU A 1 88 ? -3.675 -0.386 -5.579 1.00 0.00 88 LEU A O 13
ATOM 21942 N N . LEU A 1 89 ? -3.151 1.407 -6.828 1.00 0.00 89 LEU A N 13
ATOM 21943 C CA . LEU A 1 89 ? -2.790 0.618 -7.997 1.00 0.00 89 LEU A CA 13
ATOM 21944 C C . LEU A 1 89 ? -1.455 -0.086 -7.757 1.00 0.00 89 LEU A C 13
ATOM 21945 O O . LEU A 1 89 ? -1.316 -1.282 -8.010 1.00 0.00 89 LEU A O 13
ATOM 21961 N N . ARG A 1 90 ? -0.482 0.660 -7.251 1.00 0.00 90 ARG A N 13
ATOM 21962 C CA . ARG A 1 90 ? 0.836 0.107 -6.963 1.00 0.00 90 ARG A CA 13
ATOM 21963 C C . ARG A 1 90 ? 0.767 -0.956 -5.870 1.00 0.00 90 ARG A C 13
ATOM 21964 O O . ARG A 1 90 ? 1.507 -1.938 -5.909 1.00 0.00 90 ARG A O 13
ATOM 21985 N N . LEU A 1 91 ? -0.126 -0.758 -4.901 1.00 0.00 91 LEU A N 13
ATOM 21986 C CA . LEU A 1 91 ? -0.289 -1.695 -3.794 1.00 0.00 91 LEU A CA 13
ATOM 21987 C C . LEU A 1 91 ? -0.824 -3.030 -4.287 1.00 0.00 91 LEU A C 13
ATOM 21988 O O . LEU A 1 91 ? -0.268 -4.087 -3.990 1.00 0.00 91 LEU A O 13
ATOM 22004 N N . SER A 1 92 ? -1.904 -2.972 -5.046 1.00 0.00 92 SER A N 13
ATOM 22005 C CA . SER A 1 92 ? -2.539 -4.176 -5.565 1.00 0.00 92 SER A CA 13
ATOM 22006 C C . SER A 1 92 ? -1.600 -4.938 -6.494 1.00 0.00 92 SER A C 13
ATOM 22007 O O . SER A 1 92 ? -1.512 -6.169 -6.436 1.00 0.00 92 SER A O 13
ATOM 22015 N N . GLU A 1 93 ? -0.894 -4.202 -7.339 1.00 0.00 93 GLU A N 13
ATOM 22016 C CA . GLU A 1 93 ? 0.074 -4.797 -8.242 1.00 0.00 93 GLU A CA 13
ATOM 22017 C C . GLU A 1 93 ? 1.202 -5.444 -7.451 1.00 0.00 93 GLU A C 13
ATOM 22018 O O . GLU A 1 93 ? 1.635 -6.537 -7.777 1.00 0.00 93 GLU A O 13
ATOM 22030 N N . LEU A 1 94 ? 1.647 -4.776 -6.391 1.00 0.00 94 LEU A N 13
ATOM 22031 C CA . LEU A 1 94 ? 2.746 -5.272 -5.560 1.00 0.00 94 LEU A CA 13
ATOM 22032 C C . LEU A 1 94 ? 2.449 -6.674 -5.025 1.00 0.00 94 LEU A C 13
ATOM 22033 O O . LEU A 1 94 ? 3.340 -7.522 -4.949 1.00 0.00 94 LEU A O 13
ATOM 22049 N N . ILE A 1 95 ? 1.196 -6.908 -4.667 1.00 0.00 95 ILE A N 13
ATOM 22050 C CA . ILE A 1 95 ? 0.770 -8.211 -4.173 1.00 0.00 95 ILE A CA 13
ATOM 22051 C C . ILE A 1 95 ? 0.988 -9.292 -5.236 1.00 0.00 95 ILE A C 13
ATOM 22052 O O . ILE A 1 95 ? 1.501 -10.373 -4.948 1.00 0.00 95 ILE A O 13
ATOM 22068 N N . VAL A 1 96 ? 0.623 -8.976 -6.471 1.00 0.00 96 VAL A N 13
ATOM 22069 C CA . VAL A 1 96 ? 0.816 -9.884 -7.591 1.00 0.00 96 VAL A CA 13
ATOM 22070 C C . VAL A 1 96 ? 2.287 -9.895 -8.012 1.00 0.00 96 VAL A C 13
ATOM 22071 O O . VAL A 1 96 ? 2.817 -10.909 -8.463 1.00 0.00 96 VAL A O 13
ATOM 22084 N N . ASN A 1 97 ? 2.932 -8.748 -7.870 1.00 0.00 97 ASN A N 13
ATOM 22085 C CA . ASN A 1 97 ? 4.343 -8.585 -8.208 1.00 0.00 97 ASN A CA 13
ATOM 22086 C C . ASN A 1 97 ? 5.201 -9.552 -7.400 1.00 0.00 97 ASN A C 13
ATOM 22087 O O . ASN A 1 97 ? 6.194 -10.083 -7.892 1.00 0.00 97 ASN A O 13
ATOM 22098 N N . ALA A 1 98 ? 4.794 -9.786 -6.155 1.00 0.00 98 ALA A N 13
ATOM 22099 C CA . ALA A 1 98 ? 5.488 -10.716 -5.276 1.00 0.00 98 ALA A CA 13
ATOM 22100 C C . ALA A 1 98 ? 5.409 -12.145 -5.815 1.00 0.00 98 ALA A C 13
ATOM 22101 O O . ALA A 1 98 ? 6.251 -12.987 -5.504 1.00 0.00 98 ALA A O 13
ATOM 22108 N N . ALA A 1 99 ? 4.394 -12.410 -6.630 1.00 0.00 99 ALA A N 13
ATOM 22109 C CA . ALA A 1 99 ? 4.229 -13.722 -7.245 1.00 0.00 99 ALA A CA 13
ATOM 22110 C C . ALA A 1 99 ? 5.044 -13.818 -8.532 1.00 0.00 99 ALA A C 13
ATOM 22111 O O . ALA A 1 99 ? 5.189 -14.895 -9.107 1.00 0.00 99 ALA A O 13
ATOM 22118 N N . LYS A 1 100 ? 5.580 -12.683 -8.967 1.00 0.00 100 LYS A N 13
ATOM 22119 C CA . LYS A 1 100 ? 6.418 -12.634 -10.162 1.00 0.00 100 LYS A CA 13
ATOM 22120 C C . LYS A 1 100 ? 7.863 -12.961 -9.809 1.00 0.00 100 LYS A C 13
ATOM 22121 O O . LYS A 1 100 ? 8.660 -13.339 -10.668 1.00 0.00 100 LYS A O 13
ATOM 22140 N N . LEU A 1 101 ? 8.180 -12.807 -8.537 1.00 0.00 101 LEU A N 13
ATOM 22141 C CA . LEU A 1 101 ? 9.531 -12.989 -8.040 1.00 0.00 101 LEU A CA 13
ATOM 22142 C C . LEU A 1 101 ? 9.856 -14.468 -7.838 1.00 0.00 101 LEU A C 13
ATOM 22143 O O . LEU A 1 101 ? 9.123 -15.348 -8.298 1.00 0.00 101 LEU A O 13
ATOM 22159 N N . GLU A 1 102 ? 10.959 -14.733 -7.144 1.00 0.00 102 GLU A N 13
ATOM 22160 C CA . GLU A 1 102 ? 11.380 -16.086 -6.849 1.00 0.00 102 GLU A CA 13
ATOM 22161 C C . GLU A 1 102 ? 10.548 -16.657 -5.704 1.00 0.00 102 GLU A C 13
ATOM 22162 O O . GLU A 1 102 ? 9.509 -16.107 -5.357 1.00 0.00 102 GLU A O 13
ATOM 22174 N N . HIS A 1 103 ? 11.030 -17.751 -5.131 1.00 0.00 103 HIS A N 13
ATOM 22175 C CA . HIS A 1 103 ? 10.314 -18.482 -4.081 1.00 0.00 103 HIS A CA 13
ATOM 22176 C C . HIS A 1 103 ? 9.909 -17.572 -2.920 1.00 0.00 103 HIS A C 13
ATOM 22177 O O . HIS A 1 103 ? 8.795 -17.051 -2.900 1.00 0.00 103 HIS A O 13
ATOM 22192 N N . HIS A 1 104 ? 10.809 -17.407 -1.945 1.00 0.00 104 HIS A N 13
ATOM 22193 C CA . HIS A 1 104 ? 10.590 -16.510 -0.798 1.00 0.00 104 HIS A CA 13
ATOM 22194 C C . HIS A 1 104 ? 11.658 -16.739 0.267 1.00 0.00 104 HIS A C 13
ATOM 22195 O O . HIS A 1 104 ? 11.382 -16.678 1.463 1.00 0.00 104 HIS A O 13
ATOM 22210 N N . HIS A 1 105 ? 12.883 -17.000 -0.164 1.00 0.00 105 HIS A N 13
ATOM 22211 C CA . HIS A 1 105 ? 13.983 -17.219 0.769 1.00 0.00 105 HIS A CA 13
ATOM 22212 C C . HIS A 1 105 ? 15.214 -16.415 0.374 1.00 0.00 105 HIS A C 13
ATOM 22213 O O . HIS A 1 105 ? 15.462 -16.180 -0.808 1.00 0.00 105 HIS A O 13
ATOM 22228 N N . HIS A 1 106 ? 15.963 -15.995 1.386 1.00 0.00 106 HIS A N 13
ATOM 22229 C CA . HIS A 1 106 ? 17.240 -15.304 1.200 1.00 0.00 106 HIS A CA 13
ATOM 22230 C C . HIS A 1 106 ? 17.832 -14.989 2.563 1.00 0.00 106 HIS A C 13
ATOM 22231 O O . HIS A 1 106 ? 19.047 -14.986 2.746 1.00 0.00 106 HIS A O 13
ATOM 22246 N N . HIS A 1 107 ? 16.951 -14.709 3.511 1.00 0.00 107 HIS A N 13
ATOM 22247 C CA . HIS A 1 107 ? 17.342 -14.502 4.898 1.00 0.00 107 HIS A CA 13
ATOM 22248 C C . HIS A 1 107 ? 16.417 -15.311 5.797 1.00 0.00 107 HIS A C 13
ATOM 22249 O O . HIS A 1 107 ? 16.835 -15.875 6.807 1.00 0.00 107 HIS A O 13
ATOM 22264 N N . HIS A 1 108 ? 15.153 -15.365 5.409 1.00 0.00 108 HIS A N 13
ATOM 22265 C CA . HIS A 1 108 ? 14.169 -16.137 6.138 1.00 0.00 108 HIS A CA 13
ATOM 22266 C C . HIS A 1 108 ? 13.498 -17.121 5.193 1.00 0.00 108 HIS A C 13
ATOM 22267 O O . HIS A 1 108 ? 12.458 -17.703 5.562 1.00 0.00 108 HIS A O 13
ATOM 22283 N N . MET A 1 1 ? -14.018 -2.309 -1.473 1.00 0.00 1 MET A N 14
ATOM 22284 C CA . MET A 1 1 ? -13.477 -3.684 -1.546 1.00 0.00 1 MET A CA 14
ATOM 22285 C C . MET A 1 1 ? -12.647 -3.864 -2.805 1.00 0.00 1 MET A C 14
ATOM 22286 O O . MET A 1 1 ? -13.109 -3.596 -3.913 1.00 0.00 1 MET A O 14
ATOM 22302 N N . LEU A 1 2 ? -11.424 -4.335 -2.630 1.00 0.00 2 LEU A N 14
ATOM 22303 C CA . LEU A 1 2 ? -10.528 -4.561 -3.746 1.00 0.00 2 LEU A CA 14
ATOM 22304 C C . LEU A 1 2 ? -10.579 -6.025 -4.162 1.00 0.00 2 LEU A C 14
ATOM 22305 O O . LEU A 1 2 ? -9.988 -6.894 -3.519 1.00 0.00 2 LEU A O 14
ATOM 22321 N N . VAL A 1 3 ? -11.332 -6.293 -5.211 1.00 0.00 3 VAL A N 14
ATOM 22322 C CA . VAL A 1 3 ? -11.416 -7.637 -5.762 1.00 0.00 3 VAL A CA 14
ATOM 22323 C C . VAL A 1 3 ? -10.206 -7.921 -6.648 1.00 0.00 3 VAL A C 14
ATOM 22324 O O . VAL A 1 3 ? -10.052 -7.332 -7.720 1.00 0.00 3 VAL A O 14
ATOM 22337 N N . ILE A 1 4 ? -9.339 -8.811 -6.185 1.00 0.00 4 ILE A N 14
ATOM 22338 C CA . ILE A 1 4 ? -8.150 -9.183 -6.939 1.00 0.00 4 ILE A CA 14
ATOM 22339 C C . ILE A 1 4 ? -8.470 -10.334 -7.884 1.00 0.00 4 ILE A C 14
ATOM 22340 O O . ILE A 1 4 ? -8.053 -10.341 -9.043 1.00 0.00 4 ILE A O 14
ATOM 22356 N N . SER A 1 5 ? -9.232 -11.291 -7.384 1.00 0.00 5 SER A N 14
ATOM 22357 C CA . SER A 1 5 ? -9.618 -12.455 -8.157 1.00 0.00 5 SER A CA 14
ATOM 22358 C C . SER A 1 5 ? -10.919 -13.009 -7.592 1.00 0.00 5 SER A C 14
ATOM 22359 O O . SER A 1 5 ? -11.407 -12.518 -6.572 1.00 0.00 5 SER A O 14
ATOM 22367 N N . ASN A 1 6 ? -11.471 -14.026 -8.237 1.00 0.00 6 ASN A N 14
ATOM 22368 C CA . ASN A 1 6 ? -12.745 -14.604 -7.815 1.00 0.00 6 ASN A CA 14
ATOM 22369 C C . ASN A 1 6 ? -12.645 -15.171 -6.402 1.00 0.00 6 ASN A C 14
ATOM 22370 O O . ASN A 1 6 ? -13.604 -15.123 -5.633 1.00 0.00 6 ASN A O 14
ATOM 22381 N N . ASN A 1 7 ? -11.469 -15.678 -6.058 1.00 0.00 7 ASN A N 14
ATOM 22382 C CA . ASN A 1 7 ? -11.259 -16.294 -4.752 1.00 0.00 7 ASN A CA 14
ATOM 22383 C C . ASN A 1 7 ? -10.479 -15.377 -3.815 1.00 0.00 7 ASN A C 14
ATOM 22384 O O . ASN A 1 7 ? -10.065 -15.793 -2.733 1.00 0.00 7 ASN A O 14
ATOM 22395 N N . VAL A 1 8 ? -10.285 -14.125 -4.217 1.00 0.00 8 VAL A N 14
ATOM 22396 C CA . VAL A 1 8 ? -9.515 -13.186 -3.410 1.00 0.00 8 VAL A CA 14
ATOM 22397 C C . VAL A 1 8 ? -10.201 -11.824 -3.358 1.00 0.00 8 VAL A C 14
ATOM 22398 O O . VAL A 1 8 ? -10.365 -11.154 -4.382 1.00 0.00 8 VAL A O 14
ATOM 22411 N N . HIS A 1 9 ? -10.578 -11.408 -2.161 1.00 0.00 9 HIS A N 14
ATOM 22412 C CA . HIS A 1 9 ? -11.217 -10.115 -1.959 1.00 0.00 9 HIS A CA 14
ATOM 22413 C C . HIS A 1 9 ? -10.555 -9.385 -0.802 1.00 0.00 9 HIS A C 14
ATOM 22414 O O . HIS A 1 9 ? -10.272 -9.984 0.233 1.00 0.00 9 HIS A O 14
ATOM 22429 N N . LEU A 1 10 ? -10.297 -8.102 -0.983 1.00 0.00 10 LEU A N 14
ATOM 22430 C CA . LEU A 1 10 ? -9.754 -7.277 0.085 1.00 0.00 10 LEU A CA 14
ATOM 22431 C C . LEU A 1 10 ? -10.814 -6.310 0.597 1.00 0.00 10 LEU A C 14
ATOM 22432 O O . LEU A 1 10 ? -11.167 -5.341 -0.080 1.00 0.00 10 LEU A O 14
ATOM 22448 N N . PRO A 1 11 ? -11.364 -6.586 1.783 1.00 0.00 11 PRO A N 14
ATOM 22449 C CA . PRO A 1 11 ? -12.357 -5.723 2.420 1.00 0.00 11 PRO A CA 14
ATOM 22450 C C . PRO A 1 11 ? -11.791 -4.354 2.776 1.00 0.00 11 PRO A C 14
ATOM 22451 O O . PRO A 1 11 ? -10.638 -4.233 3.193 1.00 0.00 11 PRO A O 14
ATOM 22462 N N . ASP A 1 12 ? -12.620 -3.331 2.597 1.00 0.00 12 ASP A N 14
ATOM 22463 C CA . ASP A 1 12 ? -12.267 -1.947 2.889 1.00 0.00 12 ASP A CA 14
ATOM 22464 C C . ASP A 1 12 ? -11.689 -1.798 4.293 1.00 0.00 12 ASP A C 14
ATOM 22465 O O . ASP A 1 12 ? -10.715 -1.078 4.509 1.00 0.00 12 ASP A O 14
ATOM 22474 N N . ALA A 1 13 ? -12.302 -2.495 5.235 1.00 0.00 13 ALA A N 14
ATOM 22475 C CA . ALA A 1 13 ? -11.933 -2.407 6.646 1.00 0.00 13 ALA A CA 14
ATOM 22476 C C . ALA A 1 13 ? -10.508 -2.888 6.911 1.00 0.00 13 ALA A C 14
ATOM 22477 O O . ALA A 1 13 ? -9.894 -2.501 7.903 1.00 0.00 13 ALA A O 14
ATOM 22484 N N . GLU A 1 14 ? -9.972 -3.716 6.024 1.00 0.00 14 GLU A N 14
ATOM 22485 C CA . GLU A 1 14 ? -8.654 -4.299 6.243 1.00 0.00 14 GLU A CA 14
ATOM 22486 C C . GLU A 1 14 ? -7.557 -3.408 5.669 1.00 0.00 14 GLU A C 14
ATOM 22487 O O . GLU A 1 14 ? -6.373 -3.745 5.711 1.00 0.00 14 GLU A O 14
ATOM 22499 N N . ILE A 1 15 ? -7.965 -2.260 5.158 1.00 0.00 15 ILE A N 14
ATOM 22500 C CA . ILE A 1 15 ? -7.031 -1.283 4.623 1.00 0.00 15 ILE A CA 14
ATOM 22501 C C . ILE A 1 15 ? -7.154 0.022 5.403 1.00 0.00 15 ILE A C 14
ATOM 22502 O O . ILE A 1 15 ? -8.237 0.607 5.482 1.00 0.00 15 ILE A O 14
ATOM 22518 N N . GLU A 1 16 ? -6.057 0.466 5.994 1.00 0.00 16 GLU A N 14
ATOM 22519 C CA . GLU A 1 16 ? -6.059 1.667 6.816 1.00 0.00 16 GLU A CA 14
ATOM 22520 C C . GLU A 1 16 ? -5.532 2.860 6.018 1.00 0.00 16 GLU A C 14
ATOM 22521 O O . GLU A 1 16 ? -4.343 2.932 5.698 1.00 0.00 16 GLU A O 14
ATOM 22533 N N . LEU A 1 17 ? -6.428 3.778 5.680 1.00 0.00 17 LEU A N 14
ATOM 22534 C CA . LEU A 1 17 ? -6.066 4.956 4.899 1.00 0.00 17 LEU A CA 14
ATOM 22535 C C . LEU A 1 17 ? -5.881 6.167 5.805 1.00 0.00 17 LEU A C 14
ATOM 22536 O O . LEU A 1 17 ? -6.782 6.531 6.560 1.00 0.00 17 LEU A O 14
ATOM 22552 N N . THR A 1 18 ? -4.711 6.779 5.729 1.00 0.00 18 THR A N 14
ATOM 22553 C CA . THR A 1 18 ? -4.430 7.988 6.478 1.00 0.00 18 THR A CA 14
ATOM 22554 C C . THR A 1 18 ? -3.938 9.080 5.526 1.00 0.00 18 THR A C 14
ATOM 22555 O O . THR A 1 18 ? -3.463 8.787 4.426 1.00 0.00 18 THR A O 14
ATOM 22566 N N . ALA A 1 19 ? -4.068 10.326 5.936 1.00 0.00 19 ALA A N 14
ATOM 22567 C CA . ALA A 1 19 ? -3.576 11.447 5.153 1.00 0.00 19 ALA A CA 14
ATOM 22568 C C . ALA A 1 19 ? -2.472 12.163 5.913 1.00 0.00 19 ALA A C 14
ATOM 22569 O O . ALA A 1 19 ? -2.599 12.409 7.112 1.00 0.00 19 ALA A O 14
ATOM 22576 N N . ILE A 1 20 ? -1.389 12.491 5.225 1.00 0.00 20 ILE A N 14
ATOM 22577 C CA . ILE A 1 20 ? -0.256 13.138 5.859 1.00 0.00 20 ILE A CA 14
ATOM 22578 C C . ILE A 1 20 ? -0.302 14.642 5.632 1.00 0.00 20 ILE A C 14
ATOM 22579 O O . ILE A 1 20 ? 0.005 15.132 4.542 1.00 0.00 20 ILE A O 14
ATOM 22595 N N . ARG A 1 21 ? -0.700 15.367 6.655 1.00 0.00 21 ARG A N 14
ATOM 22596 C CA . ARG A 1 21 ? -0.681 16.813 6.612 1.00 0.00 21 ARG A CA 14
ATOM 22597 C C . ARG A 1 21 ? 0.505 17.329 7.411 1.00 0.00 21 ARG A C 14
ATOM 22598 O O . ARG A 1 21 ? 0.655 17.023 8.598 1.00 0.00 21 ARG A O 14
ATOM 22619 N N . ALA A 1 22 ? 1.343 18.095 6.752 1.00 0.00 22 ALA A N 14
ATOM 22620 C CA . ALA A 1 22 ? 2.572 18.578 7.356 1.00 0.00 22 ALA A CA 14
ATOM 22621 C C . ALA A 1 22 ? 2.327 19.853 8.145 1.00 0.00 22 ALA A C 14
ATOM 22622 O O . ALA A 1 22 ? 1.483 20.676 7.776 1.00 0.00 22 ALA A O 14
ATOM 22629 N N . GLN A 1 23 ? 3.054 20.004 9.235 1.00 0.00 23 GLN A N 14
ATOM 22630 C CA . GLN A 1 23 ? 2.953 21.188 10.054 1.00 0.00 23 GLN A CA 14
ATOM 22631 C C . GLN A 1 23 ? 4.136 22.110 9.797 1.00 0.00 23 GLN A C 14
ATOM 22632 O O . GLN A 1 23 ? 5.206 21.662 9.379 1.00 0.00 23 GLN A O 14
ATOM 22646 N N . GLY A 1 24 ? 3.936 23.392 10.052 1.00 0.00 24 GLY A N 14
ATOM 22647 C CA . GLY A 1 24 ? 4.966 24.368 9.780 1.00 0.00 24 GLY A CA 14
ATOM 22648 C C . GLY A 1 24 ? 6.100 24.308 10.777 1.00 0.00 24 GLY A C 14
ATOM 22649 O O . GLY A 1 24 ? 7.226 23.970 10.418 1.00 0.00 24 GLY A O 14
ATOM 22653 N N . ALA A 1 25 ? 5.786 24.636 12.029 1.00 0.00 25 ALA A N 14
ATOM 22654 C CA . ALA A 1 25 ? 6.767 24.684 13.116 1.00 0.00 25 ALA A CA 14
ATOM 22655 C C . ALA A 1 25 ? 7.802 25.782 12.875 1.00 0.00 25 ALA A C 14
ATOM 22656 O O . ALA A 1 25 ? 7.801 26.428 11.823 1.00 0.00 25 ALA A O 14
ATOM 22663 N N . GLY A 1 26 ? 8.676 26.000 13.850 1.00 0.00 26 GLY A N 14
ATOM 22664 C CA . GLY A 1 26 ? 9.679 27.041 13.733 1.00 0.00 26 GLY A CA 14
ATOM 22665 C C . GLY A 1 26 ? 9.060 28.418 13.585 1.00 0.00 26 GLY A C 14
ATOM 22666 O O . GLY A 1 26 ? 8.356 28.889 14.480 1.00 0.00 26 GLY A O 14
ATOM 22670 N N . GLY A 1 27 ? 9.308 29.059 12.450 1.00 0.00 27 GLY A N 14
ATOM 22671 C CA . GLY A 1 27 ? 8.746 30.369 12.194 1.00 0.00 27 GLY A CA 14
ATOM 22672 C C . GLY A 1 27 ? 7.628 30.317 11.172 1.00 0.00 27 GLY A C 14
ATOM 22673 O O . GLY A 1 27 ? 7.489 31.229 10.356 1.00 0.00 27 GLY A O 14
ATOM 22677 N N . GLN A 1 28 ? 6.849 29.232 11.228 1.00 0.00 28 GLN A N 14
ATOM 22678 C CA . GLN A 1 28 ? 5.714 28.999 10.332 1.00 0.00 28 GLN A CA 14
ATOM 22679 C C . GLN A 1 28 ? 6.194 28.650 8.926 1.00 0.00 28 GLN A C 14
ATOM 22680 O O . GLN A 1 28 ? 6.999 29.362 8.328 1.00 0.00 28 GLN A O 14
ATOM 22694 N N . ASN A 1 29 ? 5.703 27.538 8.413 1.00 0.00 29 ASN A N 14
ATOM 22695 C CA . ASN A 1 29 ? 5.979 27.147 7.040 1.00 0.00 29 ASN A CA 14
ATOM 22696 C C . ASN A 1 29 ? 4.923 26.173 6.567 1.00 0.00 29 ASN A C 14
ATOM 22697 O O . ASN A 1 29 ? 5.059 24.962 6.713 1.00 0.00 29 ASN A O 14
ATOM 22708 N N . VAL A 1 30 ? 3.853 26.719 6.034 1.00 0.00 30 VAL A N 14
ATOM 22709 C CA . VAL A 1 30 ? 2.736 25.916 5.566 1.00 0.00 30 VAL A CA 14
ATOM 22710 C C . VAL A 1 30 ? 2.367 26.285 4.135 1.00 0.00 30 VAL A C 14
ATOM 22711 O O . VAL A 1 30 ? 1.914 27.393 3.850 1.00 0.00 30 VAL A O 14
ATOM 22724 N N . ASN A 1 31 ? 2.595 25.347 3.239 1.00 0.00 31 ASN A N 14
ATOM 22725 C CA . ASN A 1 31 ? 2.319 25.533 1.821 1.00 0.00 31 ASN A CA 14
ATOM 22726 C C . ASN A 1 31 ? 0.991 24.879 1.466 1.00 0.00 31 ASN A C 14
ATOM 22727 O O . ASN A 1 31 ? 0.874 24.153 0.478 1.00 0.00 31 ASN A O 14
ATOM 22738 N N . LYS A 1 32 ? 0.003 25.143 2.314 1.00 0.00 32 LYS A N 14
ATOM 22739 C CA . LYS A 1 32 ? -1.345 24.584 2.187 1.00 0.00 32 LYS A CA 14
ATOM 22740 C C . LYS A 1 32 ? -1.336 23.093 2.549 1.00 0.00 32 LYS A C 14
ATOM 22741 O O . LYS A 1 32 ? -0.266 22.506 2.743 1.00 0.00 32 LYS A O 14
ATOM 22760 N N . VAL A 1 33 ? -2.523 22.500 2.672 1.00 0.00 33 VAL A N 14
ATOM 22761 C CA . VAL A 1 33 ? -2.661 21.078 2.986 1.00 0.00 33 VAL A CA 14
ATOM 22762 C C . VAL A 1 33 ? -1.770 20.221 2.081 1.00 0.00 33 VAL A C 14
ATOM 22763 O O . VAL A 1 33 ? -1.718 20.414 0.863 1.00 0.00 33 VAL A O 14
ATOM 22776 N N . SER A 1 34 ? -1.041 19.304 2.699 1.00 0.00 34 SER A N 14
ATOM 22777 C CA . SER A 1 34 ? -0.103 18.454 1.998 1.00 0.00 34 SER A CA 14
ATOM 22778 C C . SER A 1 34 ? -0.826 17.413 1.145 1.00 0.00 34 SER A C 14
ATOM 22779 O O . SER A 1 34 ? -1.974 17.062 1.419 1.00 0.00 34 SER A O 14
ATOM 22787 N N . SER A 1 35 ? -0.153 16.927 0.112 1.00 0.00 35 SER A N 14
ATOM 22788 C CA . SER A 1 35 ? -0.752 15.979 -0.814 1.00 0.00 35 SER A CA 14
ATOM 22789 C C . SER A 1 35 ? -0.251 14.558 -0.570 1.00 0.00 35 SER A C 14
ATOM 22790 O O . SER A 1 35 ? -0.489 13.659 -1.379 1.00 0.00 35 SER A O 14
ATOM 22798 N N . ALA A 1 36 ? 0.418 14.355 0.555 1.00 0.00 36 ALA A N 14
ATOM 22799 C CA . ALA A 1 36 ? 0.992 13.066 0.882 1.00 0.00 36 ALA A CA 14
ATOM 22800 C C . ALA A 1 36 ? -0.009 12.219 1.645 1.00 0.00 36 ALA A C 14
ATOM 22801 O O . ALA A 1 36 ? -0.577 12.652 2.642 1.00 0.00 36 ALA A O 14
ATOM 22808 N N . MET A 1 37 ? -0.242 11.021 1.157 1.00 0.00 37 MET A N 14
ATOM 22809 C CA . MET A 1 37 ? -1.134 10.091 1.823 1.00 0.00 37 MET A CA 14
ATOM 22810 C C . MET A 1 37 ? -0.348 8.971 2.485 1.00 0.00 37 MET A C 14
ATOM 22811 O O . MET A 1 37 ? 0.752 8.627 2.052 1.00 0.00 37 MET A O 14
ATOM 22825 N N . HIS A 1 38 ? -0.920 8.412 3.536 1.00 0.00 38 HIS A N 14
ATOM 22826 C CA . HIS A 1 38 ? -0.268 7.376 4.317 1.00 0.00 38 HIS A CA 14
ATOM 22827 C C . HIS A 1 38 ? -1.111 6.124 4.311 1.00 0.00 38 HIS A C 14
ATOM 22828 O O . HIS A 1 38 ? -2.273 6.140 4.709 1.00 0.00 38 HIS A O 14
ATOM 22843 N N . LEU A 1 39 ? -0.523 5.043 3.865 1.00 0.00 39 LEU A N 14
ATOM 22844 C CA . LEU A 1 39 ? -1.242 3.794 3.753 1.00 0.00 39 LEU A CA 14
ATOM 22845 C C . LEU A 1 39 ? -0.688 2.760 4.715 1.00 0.00 39 LEU A C 14
ATOM 22846 O O . LEU A 1 39 ? 0.527 2.587 4.831 1.00 0.00 39 LEU A O 14
ATOM 22862 N N . ARG A 1 40 ? -1.589 2.102 5.418 1.00 0.00 40 ARG A N 14
ATOM 22863 C CA . ARG A 1 40 ? -1.238 0.983 6.267 1.00 0.00 40 ARG A CA 14
ATOM 22864 C C . ARG A 1 40 ? -2.023 -0.245 5.834 1.00 0.00 40 ARG A C 14
ATOM 22865 O O . ARG A 1 40 ? -3.243 -0.307 5.999 1.00 0.00 40 ARG A O 14
ATOM 22886 N N . PHE A 1 41 ? -1.335 -1.205 5.253 1.00 0.00 41 PHE A N 14
ATOM 22887 C CA . PHE A 1 41 ? -1.972 -2.438 4.844 1.00 0.00 41 PHE A CA 14
ATOM 22888 C C . PHE A 1 41 ? -1.511 -3.569 5.746 1.00 0.00 41 PHE A C 14
ATOM 22889 O O . PHE A 1 41 ? -0.345 -3.981 5.706 1.00 0.00 41 PHE A O 14
ATOM 22906 N N . ASP A 1 42 ? -2.417 -4.041 6.590 1.00 0.00 42 ASP A N 14
ATOM 22907 C CA . ASP A 1 42 ? -2.110 -5.117 7.514 1.00 0.00 42 ASP A CA 14
ATOM 22908 C C . ASP A 1 42 ? -2.127 -6.450 6.780 1.00 0.00 42 ASP A C 14
ATOM 22909 O O . ASP A 1 42 ? -3.157 -7.117 6.714 1.00 0.00 42 ASP A O 14
ATOM 22918 N N . ILE A 1 43 ? -0.989 -6.816 6.206 1.00 0.00 43 ILE A N 14
ATOM 22919 C CA . ILE A 1 43 ? -0.860 -8.073 5.476 1.00 0.00 43 ILE A CA 14
ATOM 22920 C C . ILE A 1 43 ? -1.242 -9.245 6.374 1.00 0.00 43 ILE A C 14
ATOM 22921 O O . ILE A 1 43 ? -1.926 -10.174 5.953 1.00 0.00 43 ILE A O 14
ATOM 22937 N N . ASN A 1 44 ? -0.815 -9.161 7.626 1.00 0.00 44 ASN A N 14
ATOM 22938 C CA . ASN A 1 44 ? -1.117 -10.170 8.629 1.00 0.00 44 ASN A CA 14
ATOM 22939 C C . ASN A 1 44 ? -2.626 -10.370 8.770 1.00 0.00 44 ASN A C 14
ATOM 22940 O O . ASN A 1 44 ? -3.130 -11.489 8.658 1.00 0.00 44 ASN A O 14
ATOM 22951 N N . ALA A 1 45 ? -3.342 -9.272 8.982 1.00 0.00 45 ALA A N 14
ATOM 22952 C CA . ALA A 1 45 ? -4.765 -9.334 9.294 1.00 0.00 45 ALA A CA 14
ATOM 22953 C C . ALA A 1 45 ? -5.629 -9.480 8.044 1.00 0.00 45 ALA A C 14
ATOM 22954 O O . ALA A 1 45 ? -6.764 -9.946 8.128 1.00 0.00 45 ALA A O 14
ATOM 22961 N N . SER A 1 46 ? -5.093 -9.084 6.892 1.00 0.00 46 SER A N 14
ATOM 22962 C CA . SER A 1 46 ? -5.855 -9.091 5.643 1.00 0.00 46 SER A CA 14
ATOM 22963 C C . SER A 1 46 ? -6.357 -10.493 5.285 1.00 0.00 46 SER A C 14
ATOM 22964 O O . SER A 1 46 ? -5.837 -11.502 5.770 1.00 0.00 46 SER A O 14
ATOM 22972 N N . SER A 1 47 ? -7.368 -10.540 4.428 1.00 0.00 47 SER A N 14
ATOM 22973 C CA . SER A 1 47 ? -7.967 -11.792 3.984 1.00 0.00 47 SER A CA 14
ATOM 22974 C C . SER A 1 47 ? -7.147 -12.444 2.861 1.00 0.00 47 SER A C 14
ATOM 22975 O O . SER A 1 47 ? -7.624 -13.361 2.187 1.00 0.00 47 SER A O 14
ATOM 22983 N N . LEU A 1 48 ? -5.919 -11.974 2.668 1.00 0.00 48 LEU A N 14
ATOM 22984 C CA . LEU A 1 48 ? -5.032 -12.524 1.651 1.00 0.00 48 LEU A CA 14
ATOM 22985 C C . LEU A 1 48 ? -4.706 -13.988 1.938 1.00 0.00 48 LEU A C 14
ATOM 22986 O O . LEU A 1 48 ? -4.532 -14.380 3.091 1.00 0.00 48 LEU A O 14
ATOM 23002 N N . PRO A 1 49 ? -4.629 -14.810 0.883 1.00 0.00 49 PRO A N 14
ATOM 23003 C CA . PRO A 1 49 ? -4.209 -16.208 0.999 1.00 0.00 49 PRO A CA 14
ATOM 23004 C C . PRO A 1 49 ? -2.763 -16.331 1.493 1.00 0.00 49 PRO A C 14
ATOM 23005 O O . PRO A 1 49 ? -1.935 -15.451 1.235 1.00 0.00 49 PRO A O 14
ATOM 23016 N N . PRO A 1 50 ? -2.447 -17.430 2.205 1.00 0.00 50 PRO A N 14
ATOM 23017 C CA . PRO A 1 50 ? -1.116 -17.660 2.793 1.00 0.00 50 PRO A CA 14
ATOM 23018 C C . PRO A 1 50 ? 0.016 -17.525 1.778 1.00 0.00 50 PRO A C 14
ATOM 23019 O O . PRO A 1 50 ? 1.072 -16.975 2.089 1.00 0.00 50 PRO A O 14
ATOM 23030 N N . PHE A 1 51 ? -0.222 -18.020 0.564 1.00 0.00 51 PHE A N 14
ATOM 23031 C CA . PHE A 1 51 ? 0.766 -17.954 -0.513 1.00 0.00 51 PHE A CA 14
ATOM 23032 C C . PHE A 1 51 ? 1.257 -16.524 -0.722 1.00 0.00 51 PHE A C 14
ATOM 23033 O O . PHE A 1 51 ? 2.458 -16.269 -0.825 1.00 0.00 51 PHE A O 14
ATOM 23050 N N . TYR A 1 52 ? 0.311 -15.600 -0.769 1.00 0.00 52 TYR A N 14
ATOM 23051 C CA . TYR A 1 52 ? 0.611 -14.198 -0.986 1.00 0.00 52 TYR A CA 14
ATOM 23052 C C . TYR A 1 52 ? 1.285 -13.595 0.241 1.00 0.00 52 TYR A C 14
ATOM 23053 O O . TYR A 1 52 ? 2.275 -12.874 0.125 1.00 0.00 52 TYR A O 14
ATOM 23071 N N . LYS A 1 53 ? 0.749 -13.910 1.417 1.00 0.00 53 LYS A N 14
ATOM 23072 C CA . LYS A 1 53 ? 1.268 -13.367 2.668 1.00 0.00 53 LYS A CA 14
ATOM 23073 C C . LYS A 1 53 ? 2.730 -13.748 2.883 1.00 0.00 53 LYS A C 14
ATOM 23074 O O . LYS A 1 53 ? 3.574 -12.879 3.092 1.00 0.00 53 LYS A O 14
ATOM 23093 N N . GLU A 1 54 ? 3.021 -15.041 2.808 1.00 0.00 54 GLU A N 14
ATOM 23094 C CA . GLU A 1 54 ? 4.348 -15.564 3.133 1.00 0.00 54 GLU A CA 14
ATOM 23095 C C . GLU A 1 54 ? 5.458 -14.898 2.323 1.00 0.00 54 GLU A C 14
ATOM 23096 O O . GLU A 1 54 ? 6.502 -14.543 2.872 1.00 0.00 54 GLU A O 14
ATOM 23108 N N . ARG A 1 55 ? 5.236 -14.727 1.030 1.00 0.00 55 ARG A N 14
ATOM 23109 C CA . ARG A 1 55 ? 6.254 -14.154 0.160 1.00 0.00 55 ARG A CA 14
ATOM 23110 C C . ARG A 1 55 ? 6.441 -12.661 0.426 1.00 0.00 55 ARG A C 14
ATOM 23111 O O . ARG A 1 55 ? 7.542 -12.138 0.282 1.00 0.00 55 ARG A O 14
ATOM 23132 N N . LEU A 1 56 ? 5.368 -11.985 0.823 1.00 0.00 56 LEU A N 14
ATOM 23133 C CA . LEU A 1 56 ? 5.446 -10.573 1.190 1.00 0.00 56 LEU A CA 14
ATOM 23134 C C . LEU A 1 56 ? 6.135 -10.405 2.541 1.00 0.00 56 LEU A C 14
ATOM 23135 O O . LEU A 1 56 ? 6.997 -9.544 2.717 1.00 0.00 56 LEU A O 14
ATOM 23151 N N . LEU A 1 57 ? 5.735 -11.237 3.494 1.00 0.00 57 LEU A N 14
ATOM 23152 C CA . LEU A 1 57 ? 6.296 -11.225 4.829 1.00 0.00 57 LEU A CA 14
ATOM 23153 C C . LEU A 1 57 ? 7.797 -11.485 4.798 1.00 0.00 57 LEU A C 14
ATOM 23154 O O . LEU A 1 57 ? 8.561 -10.863 5.536 1.00 0.00 57 LEU A O 14
ATOM 23170 N N . ALA A 1 58 ? 8.211 -12.406 3.940 1.00 0.00 58 ALA A N 14
ATOM 23171 C CA . ALA A 1 58 ? 9.615 -12.761 3.813 1.00 0.00 58 ALA A CA 14
ATOM 23172 C C . ALA A 1 58 ? 10.260 -12.038 2.633 1.00 0.00 58 ALA A C 14
ATOM 23173 O O . ALA A 1 58 ? 11.189 -12.552 2.009 1.00 0.00 58 ALA A O 14
ATOM 23180 N N . LEU A 1 59 ? 9.780 -10.839 2.332 1.00 0.00 59 LEU A N 14
ATOM 23181 C CA . LEU A 1 59 ? 10.327 -10.067 1.232 1.00 0.00 59 LEU A CA 14
ATOM 23182 C C . LEU A 1 59 ? 11.567 -9.303 1.691 1.00 0.00 59 LEU A C 14
ATOM 23183 O O . LEU A 1 59 ? 11.779 -9.102 2.889 1.00 0.00 59 LEU A O 14
ATOM 23199 N N . ASN A 1 60 ? 12.375 -8.866 0.734 1.00 0.00 60 ASN A N 14
ATOM 23200 C CA . ASN A 1 60 ? 13.613 -8.148 1.037 1.00 0.00 60 ASN A CA 14
ATOM 23201 C C . ASN A 1 60 ? 13.327 -6.666 1.237 1.00 0.00 60 ASN A C 14
ATOM 23202 O O . ASN A 1 60 ? 14.231 -5.856 1.440 1.00 0.00 60 ASN A O 14
ATOM 23213 N N . ASP A 1 61 ? 12.057 -6.315 1.208 1.00 0.00 61 ASP A N 14
ATOM 23214 C CA . ASP A 1 61 ? 11.674 -4.916 1.281 1.00 0.00 61 ASP A CA 14
ATOM 23215 C C . ASP A 1 61 ? 11.600 -4.467 2.729 1.00 0.00 61 ASP A C 14
ATOM 23216 O O . ASP A 1 61 ? 10.802 -4.976 3.511 1.00 0.00 61 ASP A O 14
ATOM 23225 N N . SER A 1 62 ? 12.440 -3.505 3.072 1.00 0.00 62 SER A N 14
ATOM 23226 C CA . SER A 1 62 ? 12.570 -3.047 4.449 1.00 0.00 62 SER A CA 14
ATOM 23227 C C . SER A 1 62 ? 11.401 -2.147 4.873 1.00 0.00 62 SER A C 14
ATOM 23228 O O . SER A 1 62 ? 11.359 -1.663 6.008 1.00 0.00 62 SER A O 14
ATOM 23236 N N . ARG A 1 63 ? 10.458 -1.918 3.966 1.00 0.00 63 ARG A N 14
ATOM 23237 C CA . ARG A 1 63 ? 9.264 -1.151 4.290 1.00 0.00 63 ARG A CA 14
ATOM 23238 C C . ARG A 1 63 ? 8.148 -2.090 4.736 1.00 0.00 63 ARG A C 14
ATOM 23239 O O . ARG A 1 63 ? 7.079 -1.654 5.168 1.00 0.00 63 ARG A O 14
ATOM 23260 N N . ILE A 1 64 ? 8.417 -3.384 4.624 1.00 0.00 64 ILE A N 14
ATOM 23261 C CA . ILE A 1 64 ? 7.520 -4.405 5.127 1.00 0.00 64 ILE A CA 14
ATOM 23262 C C . ILE A 1 64 ? 8.018 -4.884 6.487 1.00 0.00 64 ILE A C 14
ATOM 23263 O O . ILE A 1 64 ? 9.104 -5.449 6.598 1.00 0.00 64 ILE A O 14
ATOM 23279 N N . THR A 1 65 ? 7.230 -4.631 7.521 1.00 0.00 65 THR A N 14
ATOM 23280 C CA . THR A 1 65 ? 7.630 -4.952 8.883 1.00 0.00 65 THR A CA 14
ATOM 23281 C C . THR A 1 65 ? 7.491 -6.444 9.163 1.00 0.00 65 THR A C 14
ATOM 23282 O O . THR A 1 65 ? 6.666 -7.128 8.552 1.00 0.00 65 THR A O 14
ATOM 23293 N N . SER A 1 66 ? 8.277 -6.938 10.115 1.00 0.00 66 SER A N 14
ATOM 23294 C CA . SER A 1 66 ? 8.267 -8.354 10.461 1.00 0.00 66 SER A CA 14
ATOM 23295 C C . SER A 1 66 ? 7.012 -8.727 11.254 1.00 0.00 66 SER A C 14
ATOM 23296 O O . SER A 1 66 ? 6.829 -9.882 11.637 1.00 0.00 66 SER A O 14
ATOM 23304 N N . ASP A 1 67 ? 6.147 -7.748 11.497 1.00 0.00 67 ASP A N 14
ATOM 23305 C CA . ASP A 1 67 ? 4.867 -8.007 12.147 1.00 0.00 67 ASP A CA 14
ATOM 23306 C C . ASP A 1 67 ? 3.779 -8.239 11.107 1.00 0.00 67 ASP A C 14
ATOM 23307 O O . ASP A 1 67 ? 2.643 -8.581 11.442 1.00 0.00 67 ASP A O 14
ATOM 23316 N N . GLY A 1 68 ? 4.133 -8.058 9.839 1.00 0.00 68 GLY A N 14
ATOM 23317 C CA . GLY A 1 68 ? 3.195 -8.323 8.765 1.00 0.00 68 GLY A CA 14
ATOM 23318 C C . GLY A 1 68 ? 2.389 -7.105 8.374 1.00 0.00 68 GLY A C 14
ATOM 23319 O O . GLY A 1 68 ? 1.212 -7.218 8.025 1.00 0.00 68 GLY A O 14
ATOM 23323 N N . VAL A 1 69 ? 3.009 -5.939 8.441 1.00 0.00 69 VAL A N 14
ATOM 23324 C CA . VAL A 1 69 ? 2.348 -4.700 8.052 1.00 0.00 69 VAL A CA 14
ATOM 23325 C C . VAL A 1 69 ? 3.231 -3.912 7.094 1.00 0.00 69 VAL A C 14
ATOM 23326 O O . VAL A 1 69 ? 4.423 -3.729 7.347 1.00 0.00 69 VAL A O 14
ATOM 23339 N N . ILE A 1 70 ? 2.654 -3.457 5.997 1.00 0.00 70 ILE A N 14
ATOM 23340 C CA . ILE A 1 70 ? 3.387 -2.629 5.052 1.00 0.00 70 ILE A CA 14
ATOM 23341 C C . ILE A 1 70 ? 2.960 -1.171 5.193 1.00 0.00 70 ILE A C 14
ATOM 23342 O O . ILE A 1 70 ? 1.767 -0.853 5.213 1.00 0.00 70 ILE A O 14
ATOM 23358 N N . VAL A 1 71 ? 3.940 -0.294 5.330 1.00 0.00 71 VAL A N 14
ATOM 23359 C CA . VAL A 1 71 ? 3.679 1.124 5.505 1.00 0.00 71 VAL A CA 14
ATOM 23360 C C . VAL A 1 71 ? 4.297 1.911 4.360 1.00 0.00 71 VAL A C 14
ATOM 23361 O O . VAL A 1 71 ? 5.457 1.699 4.008 1.00 0.00 71 VAL A O 14
ATOM 23374 N N . LEU A 1 72 ? 3.525 2.815 3.772 1.00 0.00 72 LEU A N 14
ATOM 23375 C CA . LEU A 1 72 ? 4.019 3.615 2.666 1.00 0.00 72 LEU A CA 14
ATOM 23376 C C . LEU A 1 72 ? 3.507 5.038 2.742 1.00 0.00 72 LEU A C 14
ATOM 23377 O O . LEU A 1 72 ? 2.499 5.326 3.396 1.00 0.00 72 LEU A O 14
ATOM 23393 N N . LYS A 1 73 ? 4.222 5.915 2.063 1.00 0.00 73 LYS A N 14
ATOM 23394 C CA . LYS A 1 73 ? 3.900 7.328 2.022 1.00 0.00 73 LYS A CA 14
ATOM 23395 C C . LYS A 1 73 ? 3.821 7.789 0.578 1.00 0.00 73 LYS A C 14
ATOM 23396 O O . LYS A 1 73 ? 4.837 7.934 -0.103 1.00 0.00 73 LYS A O 14
ATOM 23415 N N . ALA A 1 74 ? 2.609 7.999 0.125 1.00 0.00 74 ALA A N 14
ATOM 23416 C CA . ALA A 1 74 ? 2.354 8.346 -1.263 1.00 0.00 74 ALA A CA 14
ATOM 23417 C C . ALA A 1 74 ? 2.360 9.855 -1.458 1.00 0.00 74 ALA A C 14
ATOM 23418 O O . ALA A 1 74 ? 1.405 10.543 -1.099 1.00 0.00 74 ALA A O 14
ATOM 23425 N N . GLN A 1 75 ? 3.454 10.360 -2.004 1.00 0.00 75 GLN A N 14
ATOM 23426 C CA . GLN A 1 75 ? 3.576 11.772 -2.329 1.00 0.00 75 GLN A CA 14
ATOM 23427 C C . GLN A 1 75 ? 4.152 11.944 -3.731 1.00 0.00 75 GLN A C 14
ATOM 23428 O O . GLN A 1 75 ? 4.746 12.969 -4.056 1.00 0.00 75 GLN A O 14
ATOM 23442 N N . GLN A 1 76 ? 3.946 10.931 -4.565 1.00 0.00 76 GLN A N 14
ATOM 23443 C CA . GLN A 1 76 ? 4.494 10.909 -5.906 1.00 0.00 76 GLN A CA 14
ATOM 23444 C C . GLN A 1 76 ? 3.774 11.885 -6.830 1.00 0.00 76 GLN A C 14
ATOM 23445 O O . GLN A 1 76 ? 4.415 12.598 -7.606 1.00 0.00 76 GLN A O 14
ATOM 23459 N N . TYR A 1 77 ? 2.451 11.916 -6.755 1.00 0.00 77 TYR A N 14
ATOM 23460 C CA . TYR A 1 77 ? 1.670 12.809 -7.595 1.00 0.00 77 TYR A CA 14
ATOM 23461 C C . TYR A 1 77 ? 1.420 14.126 -6.865 1.00 0.00 77 TYR A C 14
ATOM 23462 O O . TYR A 1 77 ? 1.759 14.270 -5.689 1.00 0.00 77 TYR A O 14
ATOM 23480 N N . ARG A 1 78 ? 0.817 15.075 -7.566 1.00 0.00 78 ARG A N 14
ATOM 23481 C CA . ARG A 1 78 ? 0.680 16.440 -7.085 1.00 0.00 78 ARG A CA 14
ATOM 23482 C C . ARG A 1 78 ? -0.387 16.577 -5.996 1.00 0.00 78 ARG A C 14
ATOM 23483 O O . ARG A 1 78 ? -0.253 17.414 -5.104 1.00 0.00 78 ARG A O 14
ATOM 23504 N N . THR A 1 79 ? -1.439 15.771 -6.066 1.00 0.00 79 THR A N 14
ATOM 23505 C CA . THR A 1 79 ? -2.549 15.892 -5.122 1.00 0.00 79 THR A CA 14
ATOM 23506 C C . THR A 1 79 ? -2.844 14.579 -4.394 1.00 0.00 79 THR A C 14
ATOM 23507 O O . THR A 1 79 ? -2.411 13.507 -4.823 1.00 0.00 79 THR A O 14
ATOM 23518 N N . GLN A 1 80 ? -3.602 14.683 -3.297 1.00 0.00 80 GLN A N 14
ATOM 23519 C CA . GLN A 1 80 ? -3.949 13.530 -2.464 1.00 0.00 80 GLN A CA 14
ATOM 23520 C C . GLN A 1 80 ? -4.796 12.525 -3.230 1.00 0.00 80 GLN A C 14
ATOM 23521 O O . GLN A 1 80 ? -4.441 11.356 -3.332 1.00 0.00 80 GLN A O 14
ATOM 23535 N N . GLU A 1 81 ? -5.922 12.993 -3.757 1.00 0.00 81 GLU A N 14
ATOM 23536 C CA . GLU A 1 81 ? -6.893 12.125 -4.416 1.00 0.00 81 GLU A CA 14
ATOM 23537 C C . GLU A 1 81 ? -6.252 11.316 -5.545 1.00 0.00 81 GLU A C 14
ATOM 23538 O O . GLU A 1 81 ? -6.629 10.169 -5.794 1.00 0.00 81 GLU A O 14
ATOM 23550 N N . GLN A 1 82 ? -5.278 11.907 -6.220 1.00 0.00 82 GLN A N 14
ATOM 23551 C CA . GLN A 1 82 ? -4.574 11.209 -7.282 1.00 0.00 82 GLN A CA 14
ATOM 23552 C C . GLN A 1 82 ? -3.581 10.203 -6.702 1.00 0.00 82 GLN A C 14
ATOM 23553 O O . GLN A 1 82 ? -3.461 9.089 -7.207 1.00 0.00 82 GLN A O 14
ATOM 23567 N N . ASN A 1 83 ? -2.898 10.592 -5.627 1.00 0.00 83 ASN A N 14
ATOM 23568 C CA . ASN A 1 83 ? -2.007 9.677 -4.911 1.00 0.00 83 ASN A CA 14
ATOM 23569 C C . ASN A 1 83 ? -2.795 8.509 -4.336 1.00 0.00 83 ASN A C 14
ATOM 23570 O O . ASN A 1 83 ? -2.270 7.413 -4.183 1.00 0.00 83 ASN A O 14
ATOM 23581 N N . ARG A 1 84 ? -4.058 8.760 -4.018 1.00 0.00 84 ARG A N 14
ATOM 23582 C CA . ARG A 1 84 ? -4.967 7.728 -3.534 1.00 0.00 84 ARG A CA 14
ATOM 23583 C C . ARG A 1 84 ? -5.073 6.595 -4.548 1.00 0.00 84 ARG A C 14
ATOM 23584 O O . ARG A 1 84 ? -4.834 5.432 -4.228 1.00 0.00 84 ARG A O 14
ATOM 23605 N N . ALA A 1 85 ? -5.427 6.953 -5.777 1.00 0.00 85 ALA A N 14
ATOM 23606 C CA . ALA A 1 85 ? -5.578 5.977 -6.848 1.00 0.00 85 ALA A CA 14
ATOM 23607 C C . ALA A 1 85 ? -4.224 5.413 -7.267 1.00 0.00 85 ALA A C 14
ATOM 23608 O O . ALA A 1 85 ? -4.112 4.239 -7.623 1.00 0.00 85 ALA A O 14
ATOM 23615 N N . ASP A 1 86 ? -3.206 6.259 -7.215 1.00 0.00 86 ASP A N 14
ATOM 23616 C CA . ASP A 1 86 ? -1.848 5.861 -7.569 1.00 0.00 86 ASP A CA 14
ATOM 23617 C C . ASP A 1 86 ? -1.327 4.797 -6.610 1.00 0.00 86 ASP A C 14
ATOM 23618 O O . ASP A 1 86 ? -0.885 3.727 -7.029 1.00 0.00 86 ASP A O 14
ATOM 23627 N N . ALA A 1 87 ? -1.400 5.103 -5.321 1.00 0.00 87 ALA A N 14
ATOM 23628 C CA . ALA A 1 87 ? -0.920 4.206 -4.280 1.00 0.00 87 ALA A CA 14
ATOM 23629 C C . ALA A 1 87 ? -1.608 2.848 -4.353 1.00 0.00 87 ALA A C 14
ATOM 23630 O O . ALA A 1 87 ? -0.957 1.814 -4.259 1.00 0.00 87 ALA A O 14
ATOM 23637 N N . LEU A 1 88 ? -2.925 2.858 -4.533 1.00 0.00 88 LEU A N 14
ATOM 23638 C CA . LEU A 1 88 ? -3.689 1.620 -4.624 1.00 0.00 88 LEU A CA 14
ATOM 23639 C C . LEU A 1 88 ? -3.246 0.791 -5.828 1.00 0.00 88 LEU A C 14
ATOM 23640 O O . LEU A 1 88 ? -3.189 -0.437 -5.763 1.00 0.00 88 LEU A O 14
ATOM 23656 N N . LEU A 1 89 ? -2.918 1.473 -6.921 1.00 0.00 89 LEU A N 14
ATOM 23657 C CA . LEU A 1 89 ? -2.472 0.804 -8.135 1.00 0.00 89 LEU A CA 14
ATOM 23658 C C . LEU A 1 89 ? -1.081 0.212 -7.942 1.00 0.00 89 LEU A C 14
ATOM 23659 O O . LEU A 1 89 ? -0.817 -0.925 -8.326 1.00 0.00 89 LEU A O 14
ATOM 23675 N N . ARG A 1 90 ? -0.195 0.987 -7.333 1.00 0.00 90 ARG A N 14
ATOM 23676 C CA . ARG A 1 90 ? 1.164 0.532 -7.079 1.00 0.00 90 ARG A CA 14
ATOM 23677 C C . ARG A 1 90 ? 1.201 -0.549 -6.001 1.00 0.00 90 ARG A C 14
ATOM 23678 O O . ARG A 1 90 ? 2.075 -1.417 -6.019 1.00 0.00 90 ARG A O 14
ATOM 23699 N N . LEU A 1 91 ? 0.249 -0.495 -5.074 1.00 0.00 91 LEU A N 14
ATOM 23700 C CA . LEU A 1 91 ? 0.157 -1.481 -4.001 1.00 0.00 91 LEU A CA 14
ATOM 23701 C C . LEU A 1 91 ? -0.248 -2.838 -4.554 1.00 0.00 91 LEU A C 14
ATOM 23702 O O . LEU A 1 91 ? 0.405 -3.851 -4.291 1.00 0.00 91 LEU A O 14
ATOM 23718 N N . SER A 1 92 ? -1.325 -2.846 -5.321 1.00 0.00 92 SER A N 14
ATOM 23719 C CA . SER A 1 92 ? -1.831 -4.070 -5.923 1.00 0.00 92 SER A CA 14
ATOM 23720 C C . SER A 1 92 ? -0.786 -4.696 -6.841 1.00 0.00 92 SER A C 14
ATOM 23721 O O . SER A 1 92 ? -0.548 -5.904 -6.796 1.00 0.00 92 SER A O 14
ATOM 23729 N N . GLU A 1 93 ? -0.149 -3.856 -7.648 1.00 0.00 93 GLU A N 14
ATOM 23730 C CA . GLU A 1 93 ? 0.930 -4.294 -8.523 1.00 0.00 93 GLU A CA 14
ATOM 23731 C C . GLU A 1 93 ? 2.082 -4.889 -7.719 1.00 0.00 93 GLU A C 14
ATOM 23732 O O . GLU A 1 93 ? 2.661 -5.892 -8.115 1.00 0.00 93 GLU A O 14
ATOM 23744 N N . LEU A 1 94 ? 2.395 -4.278 -6.582 1.00 0.00 94 LEU A N 14
ATOM 23745 C CA . LEU A 1 94 ? 3.499 -4.736 -5.740 1.00 0.00 94 LEU A CA 14
ATOM 23746 C C . LEU A 1 94 ? 3.262 -6.178 -5.303 1.00 0.00 94 LEU A C 14
ATOM 23747 O O . LEU A 1 94 ? 4.155 -7.017 -5.394 1.00 0.00 94 LEU A O 14
ATOM 23763 N N . ILE A 1 95 ? 2.047 -6.461 -4.851 1.00 0.00 95 ILE A N 14
ATOM 23764 C CA . ILE A 1 95 ? 1.689 -7.796 -4.387 1.00 0.00 95 ILE A CA 14
ATOM 23765 C C . ILE A 1 95 ? 1.842 -8.826 -5.507 1.00 0.00 95 ILE A C 14
ATOM 23766 O O . ILE A 1 95 ? 2.428 -9.892 -5.315 1.00 0.00 95 ILE A O 14
ATOM 23782 N N . VAL A 1 96 ? 1.332 -8.490 -6.686 1.00 0.00 96 VAL A N 14
ATOM 23783 C CA . VAL A 1 96 ? 1.353 -9.409 -7.818 1.00 0.00 96 VAL A CA 14
ATOM 23784 C C . VAL A 1 96 ? 2.764 -9.542 -8.392 1.00 0.00 96 VAL A C 14
ATOM 23785 O O . VAL A 1 96 ? 3.176 -10.622 -8.815 1.00 0.00 96 VAL A O 14
ATOM 23798 N N . ASN A 1 97 ? 3.508 -8.445 -8.388 1.00 0.00 97 ASN A N 14
ATOM 23799 C CA . ASN A 1 97 ? 4.875 -8.443 -8.883 1.00 0.00 97 ASN A CA 14
ATOM 23800 C C . ASN A 1 97 ? 5.793 -9.240 -7.966 1.00 0.00 97 ASN A C 14
ATOM 23801 O O . ASN A 1 97 ? 6.737 -9.881 -8.426 1.00 0.00 97 ASN A O 14
ATOM 23812 N N . ALA A 1 98 ? 5.503 -9.206 -6.671 1.00 0.00 98 ALA A N 14
ATOM 23813 C CA . ALA A 1 98 ? 6.288 -9.941 -5.685 1.00 0.00 98 ALA A CA 14
ATOM 23814 C C . ALA A 1 98 ? 6.140 -11.447 -5.873 1.00 0.00 98 ALA A C 14
ATOM 23815 O O . ALA A 1 98 ? 7.014 -12.223 -5.486 1.00 0.00 98 ALA A O 14
ATOM 23822 N N . ALA A 1 99 ? 5.041 -11.852 -6.490 1.00 0.00 99 ALA A N 14
ATOM 23823 C CA . ALA A 1 99 ? 4.781 -13.261 -6.738 1.00 0.00 99 ALA A CA 14
ATOM 23824 C C . ALA A 1 99 ? 5.760 -13.828 -7.762 1.00 0.00 99 ALA A C 14
ATOM 23825 O O . ALA A 1 99 ? 6.034 -15.026 -7.774 1.00 0.00 99 ALA A O 14
ATOM 23832 N N . LYS A 1 100 ? 6.307 -12.960 -8.605 1.00 0.00 100 LYS A N 14
ATOM 23833 C CA . LYS A 1 100 ? 7.255 -13.389 -9.627 1.00 0.00 100 LYS A CA 14
ATOM 23834 C C . LYS A 1 100 ? 8.656 -13.536 -9.051 1.00 0.00 100 LYS A C 14
ATOM 23835 O O . LYS A 1 100 ? 9.546 -14.085 -9.698 1.00 0.00 100 LYS A O 14
ATOM 23854 N N . LEU A 1 101 ? 8.851 -13.044 -7.839 1.00 0.00 101 LEU A N 14
ATOM 23855 C CA . LEU A 1 101 ? 10.162 -13.044 -7.227 1.00 0.00 101 LEU A CA 14
ATOM 23856 C C . LEU A 1 101 ? 10.476 -14.398 -6.599 1.00 0.00 101 LEU A C 14
ATOM 23857 O O . LEU A 1 101 ? 9.954 -14.745 -5.539 1.00 0.00 101 LEU A O 14
ATOM 23873 N N . GLU A 1 102 ? 11.315 -15.168 -7.275 1.00 0.00 102 GLU A N 14
ATOM 23874 C CA . GLU A 1 102 ? 11.789 -16.440 -6.746 1.00 0.00 102 GLU A CA 14
ATOM 23875 C C . GLU A 1 102 ? 13.149 -16.259 -6.079 1.00 0.00 102 GLU A C 14
ATOM 23876 O O . GLU A 1 102 ? 13.453 -16.904 -5.078 1.00 0.00 102 GLU A O 14
ATOM 23888 N N . HIS A 1 103 ? 13.961 -15.376 -6.655 1.00 0.00 103 HIS A N 14
ATOM 23889 C CA . HIS A 1 103 ? 15.292 -15.082 -6.133 1.00 0.00 103 HIS A CA 14
ATOM 23890 C C . HIS A 1 103 ? 15.203 -14.353 -4.794 1.00 0.00 103 HIS A C 14
ATOM 23891 O O . HIS A 1 103 ? 15.092 -13.130 -4.740 1.00 0.00 103 HIS A O 14
ATOM 23906 N N . HIS A 1 104 ? 15.226 -15.127 -3.717 1.00 0.00 104 HIS A N 14
ATOM 23907 C CA . HIS A 1 104 ? 15.099 -14.577 -2.376 1.00 0.00 104 HIS A CA 14
ATOM 23908 C C . HIS A 1 104 ? 16.404 -14.690 -1.601 1.00 0.00 104 HIS A C 14
ATOM 23909 O O . HIS A 1 104 ? 16.778 -15.764 -1.141 1.00 0.00 104 HIS A O 14
ATOM 23924 N N . HIS A 1 105 ? 17.089 -13.566 -1.489 1.00 0.00 105 HIS A N 14
ATOM 23925 C CA . HIS A 1 105 ? 18.257 -13.411 -0.628 1.00 0.00 105 HIS A CA 14
ATOM 23926 C C . HIS A 1 105 ? 18.337 -11.942 -0.250 1.00 0.00 105 HIS A C 14
ATOM 23927 O O . HIS A 1 105 ? 17.456 -11.171 -0.628 1.00 0.00 105 HIS A O 14
ATOM 23942 N N . HIS A 1 106 ? 19.368 -11.538 0.478 1.00 0.00 106 HIS A N 14
ATOM 23943 C CA . HIS A 1 106 ? 19.561 -10.120 0.735 1.00 0.00 106 HIS A CA 14
ATOM 23944 C C . HIS A 1 106 ? 20.291 -9.487 -0.434 1.00 0.00 106 HIS A C 14
ATOM 23945 O O . HIS A 1 106 ? 21.524 -9.462 -0.483 1.00 0.00 106 HIS A O 14
ATOM 23960 N N . HIS A 1 107 ? 19.508 -9.009 -1.391 1.00 0.00 107 HIS A N 14
ATOM 23961 C CA . HIS A 1 107 ? 20.034 -8.492 -2.649 1.00 0.00 107 HIS A CA 14
ATOM 23962 C C . HIS A 1 107 ? 20.723 -7.148 -2.425 1.00 0.00 107 HIS A C 14
ATOM 23963 O O . HIS A 1 107 ? 21.651 -6.786 -3.148 1.00 0.00 107 HIS A O 14
ATOM 23978 N N . HIS A 1 108 ? 20.255 -6.425 -1.416 1.00 0.00 108 HIS A N 14
ATOM 23979 C CA . HIS A 1 108 ? 20.849 -5.161 -1.003 1.00 0.00 108 HIS A CA 14
ATOM 23980 C C . HIS A 1 108 ? 20.169 -4.689 0.265 1.00 0.00 108 HIS A C 14
ATOM 23981 O O . HIS A 1 108 ? 19.134 -5.288 0.620 1.00 0.00 108 HIS A O 14
ATOM 23997 N N . MET A 1 1 ? -13.922 -2.824 -2.751 1.00 0.00 1 MET A N 15
ATOM 23998 C CA . MET A 1 1 ? -13.149 -4.048 -2.469 1.00 0.00 1 MET A CA 15
ATOM 23999 C C . MET A 1 1 ? -12.167 -4.314 -3.598 1.00 0.00 1 MET A C 15
ATOM 24000 O O . MET A 1 1 ? -12.528 -4.258 -4.771 1.00 0.00 1 MET A O 15
ATOM 24016 N N . LEU A 1 2 ? -10.927 -4.598 -3.236 1.00 0.00 2 LEU A N 15
ATOM 24017 C CA . LEU A 1 2 ? -9.886 -4.856 -4.207 1.00 0.00 2 LEU A CA 15
ATOM 24018 C C . LEU A 1 2 ? -9.933 -6.314 -4.628 1.00 0.00 2 LEU A C 15
ATOM 24019 O O . LEU A 1 2 ? -9.479 -7.204 -3.903 1.00 0.00 2 LEU A O 15
ATOM 24035 N N . VAL A 1 3 ? -10.538 -6.552 -5.770 1.00 0.00 3 VAL A N 15
ATOM 24036 C CA . VAL A 1 3 ? -10.619 -7.890 -6.323 1.00 0.00 3 VAL A CA 15
ATOM 24037 C C . VAL A 1 3 ? -9.361 -8.201 -7.126 1.00 0.00 3 VAL A C 15
ATOM 24038 O O . VAL A 1 3 ? -9.133 -7.638 -8.200 1.00 0.00 3 VAL A O 15
ATOM 24051 N N . ILE A 1 4 ? -8.542 -9.095 -6.595 1.00 0.00 4 ILE A N 15
ATOM 24052 C CA . ILE A 1 4 ? -7.293 -9.464 -7.245 1.00 0.00 4 ILE A CA 15
ATOM 24053 C C . ILE A 1 4 ? -7.517 -10.651 -8.168 1.00 0.00 4 ILE A C 15
ATOM 24054 O O . ILE A 1 4 ? -7.011 -10.691 -9.289 1.00 0.00 4 ILE A O 15
ATOM 24070 N N . SER A 1 5 ? -8.307 -11.596 -7.695 1.00 0.00 5 SER A N 15
ATOM 24071 C CA . SER A 1 5 ? -8.618 -12.791 -8.449 1.00 0.00 5 SER A CA 15
ATOM 24072 C C . SER A 1 5 ? -9.969 -13.324 -7.984 1.00 0.00 5 SER A C 15
ATOM 24073 O O . SER A 1 5 ? -10.625 -12.701 -7.150 1.00 0.00 5 SER A O 15
ATOM 24081 N N . ASN A 1 6 ? -10.374 -14.472 -8.504 1.00 0.00 6 ASN A N 15
ATOM 24082 C CA . ASN A 1 6 ? -11.700 -15.011 -8.223 1.00 0.00 6 ASN A CA 15
ATOM 24083 C C . ASN A 1 6 ? -11.832 -15.410 -6.761 1.00 0.00 6 ASN A C 15
ATOM 24084 O O . ASN A 1 6 ? -12.842 -15.131 -6.117 1.00 0.00 6 ASN A O 15
ATOM 24095 N N . ASN A 1 7 ? -10.801 -16.051 -6.233 1.00 0.00 7 ASN A N 15
ATOM 24096 C CA . ASN A 1 7 ? -10.837 -16.549 -4.862 1.00 0.00 7 ASN A CA 15
ATOM 24097 C C . ASN A 1 7 ? -10.092 -15.606 -3.917 1.00 0.00 7 ASN A C 15
ATOM 24098 O O . ASN A 1 7 ? -9.895 -15.908 -2.741 1.00 0.00 7 ASN A O 15
ATOM 24109 N N . VAL A 1 8 ? -9.699 -14.444 -4.425 1.00 0.00 8 VAL A N 15
ATOM 24110 C CA . VAL A 1 8 ? -8.935 -13.489 -3.632 1.00 0.00 8 VAL A CA 15
ATOM 24111 C C . VAL A 1 8 ? -9.590 -12.112 -3.677 1.00 0.00 8 VAL A C 15
ATOM 24112 O O . VAL A 1 8 ? -9.701 -11.497 -4.740 1.00 0.00 8 VAL A O 15
ATOM 24125 N N . HIS A 1 9 ? -10.004 -11.630 -2.518 1.00 0.00 9 HIS A N 15
ATOM 24126 C CA . HIS A 1 9 ? -10.641 -10.320 -2.398 1.00 0.00 9 HIS A CA 15
ATOM 24127 C C . HIS A 1 9 ? -10.061 -9.576 -1.198 1.00 0.00 9 HIS A C 15
ATOM 24128 O O . HIS A 1 9 ? -9.814 -10.178 -0.155 1.00 0.00 9 HIS A O 15
ATOM 24143 N N . LEU A 1 10 ? -9.832 -8.278 -1.346 1.00 0.00 10 LEU A N 15
ATOM 24144 C CA . LEU A 1 10 ? -9.347 -7.459 -0.242 1.00 0.00 10 LEU A CA 15
ATOM 24145 C C . LEU A 1 10 ? -10.360 -6.383 0.124 1.00 0.00 10 LEU A C 15
ATOM 24146 O O . LEU A 1 10 ? -10.673 -5.511 -0.688 1.00 0.00 10 LEU A O 15
ATOM 24162 N N . PRO A 1 11 ? -10.896 -6.449 1.349 1.00 0.00 11 PRO A N 15
ATOM 24163 C CA . PRO A 1 11 ? -11.848 -5.459 1.859 1.00 0.00 11 PRO A CA 15
ATOM 24164 C C . PRO A 1 11 ? -11.217 -4.078 2.013 1.00 0.00 11 PRO A C 15
ATOM 24165 O O . PRO A 1 11 ? -10.041 -3.962 2.360 1.00 0.00 11 PRO A O 15
ATOM 24176 N N . ASP A 1 12 ? -12.009 -3.041 1.758 1.00 0.00 12 ASP A N 15
ATOM 24177 C CA . ASP A 1 12 ? -11.555 -1.662 1.869 1.00 0.00 12 ASP A CA 15
ATOM 24178 C C . ASP A 1 12 ? -11.054 -1.365 3.279 1.00 0.00 12 ASP A C 15
ATOM 24179 O O . ASP A 1 12 ? -10.072 -0.652 3.468 1.00 0.00 12 ASP A O 15
ATOM 24188 N N . ALA A 1 13 ? -11.747 -1.929 4.257 1.00 0.00 13 ALA A N 15
ATOM 24189 C CA . ALA A 1 13 ? -11.433 -1.718 5.665 1.00 0.00 13 ALA A CA 15
ATOM 24190 C C . ALA A 1 13 ? -10.012 -2.148 6.025 1.00 0.00 13 ALA A C 15
ATOM 24191 O O . ALA A 1 13 ? -9.417 -1.592 6.952 1.00 0.00 13 ALA A O 15
ATOM 24198 N N . GLU A 1 14 ? -9.457 -3.113 5.298 1.00 0.00 14 GLU A N 15
ATOM 24199 C CA . GLU A 1 14 ? -8.133 -3.631 5.627 1.00 0.00 14 GLU A CA 15
ATOM 24200 C C . GLU A 1 14 ? -7.035 -2.758 5.040 1.00 0.00 14 GLU A C 15
ATOM 24201 O O . GLU A 1 14 ? -5.849 -3.004 5.256 1.00 0.00 14 GLU A O 15
ATOM 24213 N N . ILE A 1 15 ? -7.437 -1.736 4.308 1.00 0.00 15 ILE A N 15
ATOM 24214 C CA . ILE A 1 15 ? -6.494 -0.810 3.701 1.00 0.00 15 ILE A CA 15
ATOM 24215 C C . ILE A 1 15 ? -6.700 0.592 4.271 1.00 0.00 15 ILE A C 15
ATOM 24216 O O . ILE A 1 15 ? -7.760 1.194 4.095 1.00 0.00 15 ILE A O 15
ATOM 24232 N N . GLU A 1 16 ? -5.699 1.095 4.974 1.00 0.00 16 GLU A N 15
ATOM 24233 C CA . GLU A 1 16 ? -5.783 2.410 5.586 1.00 0.00 16 GLU A CA 15
ATOM 24234 C C . GLU A 1 16 ? -5.436 3.497 4.586 1.00 0.00 16 GLU A C 15
ATOM 24235 O O . GLU A 1 16 ? -4.314 3.558 4.085 1.00 0.00 16 GLU A O 15
ATOM 24247 N N . LEU A 1 17 ? -6.405 4.334 4.283 1.00 0.00 17 LEU A N 15
ATOM 24248 C CA . LEU A 1 17 ? -6.143 5.547 3.536 1.00 0.00 17 LEU A CA 15
ATOM 24249 C C . LEU A 1 17 ? -6.296 6.749 4.454 1.00 0.00 17 LEU A C 15
ATOM 24250 O O . LEU A 1 17 ? -7.410 7.102 4.849 1.00 0.00 17 LEU A O 15
ATOM 24266 N N . THR A 1 18 ? -5.184 7.370 4.795 1.00 0.00 18 THR A N 15
ATOM 24267 C CA . THR A 1 18 ? -5.209 8.545 5.652 1.00 0.00 18 THR A CA 15
ATOM 24268 C C . THR A 1 18 ? -4.463 9.712 5.016 1.00 0.00 18 THR A C 15
ATOM 24269 O O . THR A 1 18 ? -3.612 9.516 4.154 1.00 0.00 18 THR A O 15
ATOM 24280 N N . ALA A 1 19 ? -4.806 10.921 5.433 1.00 0.00 19 ALA A N 15
ATOM 24281 C CA . ALA A 1 19 ? -4.124 12.116 4.960 1.00 0.00 19 ALA A CA 15
ATOM 24282 C C . ALA A 1 19 ? -3.301 12.731 6.082 1.00 0.00 19 ALA A C 15
ATOM 24283 O O . ALA A 1 19 ? -3.770 12.837 7.217 1.00 0.00 19 ALA A O 15
ATOM 24290 N N . ILE A 1 20 ? -2.077 13.126 5.769 1.00 0.00 20 ILE A N 15
ATOM 24291 C CA . ILE A 1 20 ? -1.190 13.713 6.761 1.00 0.00 20 ILE A CA 15
ATOM 24292 C C . ILE A 1 20 ? -1.048 15.214 6.537 1.00 0.00 20 ILE A C 15
ATOM 24293 O O . ILE A 1 20 ? -0.498 15.654 5.525 1.00 0.00 20 ILE A O 15
ATOM 24309 N N . ARG A 1 21 ? -1.562 15.994 7.471 1.00 0.00 21 ARG A N 15
ATOM 24310 C CA . ARG A 1 21 ? -1.418 17.440 7.409 1.00 0.00 21 ARG A CA 15
ATOM 24311 C C . ARG A 1 21 ? -0.085 17.844 8.017 1.00 0.00 21 ARG A C 15
ATOM 24312 O O . ARG A 1 21 ? 0.207 17.528 9.174 1.00 0.00 21 ARG A O 15
ATOM 24333 N N . ALA A 1 22 ? 0.716 18.545 7.239 1.00 0.00 22 ALA A N 15
ATOM 24334 C CA . ALA A 1 22 ? 2.066 18.899 7.654 1.00 0.00 22 ALA A CA 15
ATOM 24335 C C . ALA A 1 22 ? 2.110 20.317 8.207 1.00 0.00 22 ALA A C 15
ATOM 24336 O O . ALA A 1 22 ? 1.068 20.942 8.410 1.00 0.00 22 ALA A O 15
ATOM 24343 N N . GLN A 1 23 ? 3.314 20.821 8.453 1.00 0.00 23 GLN A N 15
ATOM 24344 C CA . GLN A 1 23 ? 3.478 22.158 8.999 1.00 0.00 23 GLN A CA 15
ATOM 24345 C C . GLN A 1 23 ? 3.108 23.210 7.961 1.00 0.00 23 GLN A C 15
ATOM 24346 O O . GLN A 1 23 ? 3.486 23.109 6.792 1.00 0.00 23 GLN A O 15
ATOM 24360 N N . GLY A 1 24 ? 2.374 24.207 8.406 1.00 0.00 24 GLY A N 15
ATOM 24361 C CA . GLY A 1 24 ? 1.921 25.265 7.539 1.00 0.00 24 GLY A CA 15
ATOM 24362 C C . GLY A 1 24 ? 0.662 25.899 8.082 1.00 0.00 24 GLY A C 15
ATOM 24363 O O . GLY A 1 24 ? 0.510 26.037 9.297 1.00 0.00 24 GLY A O 15
ATOM 24367 N N . ALA A 1 25 ? -0.246 26.265 7.186 1.00 0.00 25 ALA A N 15
ATOM 24368 C CA . ALA A 1 25 ? -1.538 26.844 7.558 1.00 0.00 25 ALA A CA 15
ATOM 24369 C C . ALA A 1 25 ? -1.355 28.093 8.412 1.00 0.00 25 ALA A C 15
ATOM 24370 O O . ALA A 1 25 ? -2.056 28.292 9.407 1.00 0.00 25 ALA A O 15
ATOM 24377 N N . GLY A 1 26 ? -0.400 28.927 8.025 1.00 0.00 26 GLY A N 15
ATOM 24378 C CA . GLY A 1 26 ? -0.151 30.159 8.749 1.00 0.00 26 GLY A CA 15
ATOM 24379 C C . GLY A 1 26 ? -1.066 31.277 8.294 1.00 0.00 26 GLY A C 15
ATOM 24380 O O . GLY A 1 26 ? -2.186 31.018 7.844 1.00 0.00 26 GLY A O 15
ATOM 24384 N N . GLY A 1 27 ? -0.596 32.516 8.399 1.00 0.00 27 GLY A N 15
ATOM 24385 C CA . GLY A 1 27 ? -1.377 33.643 7.922 1.00 0.00 27 GLY A CA 15
ATOM 24386 C C . GLY A 1 27 ? -1.681 33.521 6.446 1.00 0.00 27 GLY A C 15
ATOM 24387 O O . GLY A 1 27 ? -2.840 33.547 6.031 1.00 0.00 27 GLY A O 15
ATOM 24391 N N . GLN A 1 28 ? -0.632 33.382 5.655 1.00 0.00 28 GLN A N 15
ATOM 24392 C CA . GLN A 1 28 ? -0.778 33.102 4.235 1.00 0.00 28 GLN A CA 15
ATOM 24393 C C . GLN A 1 28 ? 0.220 32.020 3.829 1.00 0.00 28 GLN A C 15
ATOM 24394 O O . GLN A 1 28 ? 0.428 31.735 2.649 1.00 0.00 28 GLN A O 15
ATOM 24408 N N . ASN A 1 29 ? 0.809 31.398 4.835 1.00 0.00 29 ASN A N 15
ATOM 24409 C CA . ASN A 1 29 ? 1.827 30.380 4.620 1.00 0.00 29 ASN A CA 15
ATOM 24410 C C . ASN A 1 29 ? 1.186 29.026 4.380 1.00 0.00 29 ASN A C 15
ATOM 24411 O O . ASN A 1 29 ? 0.761 28.359 5.326 1.00 0.00 29 ASN A O 15
ATOM 24422 N N . VAL A 1 30 ? 1.118 28.637 3.109 1.00 0.00 30 VAL A N 15
ATOM 24423 C CA . VAL A 1 30 ? 0.514 27.372 2.694 1.00 0.00 30 VAL A CA 15
ATOM 24424 C C . VAL A 1 30 ? -0.983 27.363 3.000 1.00 0.00 30 VAL A C 15
ATOM 24425 O O . VAL A 1 30 ? -1.409 27.155 4.135 1.00 0.00 30 VAL A O 15
ATOM 24438 N N . ASN A 1 31 ? -1.775 27.584 1.972 1.00 0.00 31 ASN A N 15
ATOM 24439 C CA . ASN A 1 31 ? -3.220 27.723 2.128 1.00 0.00 31 ASN A CA 15
ATOM 24440 C C . ASN A 1 31 ? -3.929 26.429 1.738 1.00 0.00 31 ASN A C 15
ATOM 24441 O O . ASN A 1 31 ? -5.150 26.387 1.578 1.00 0.00 31 ASN A O 15
ATOM 24452 N N . LYS A 1 32 ? -3.160 25.367 1.630 1.00 0.00 32 LYS A N 15
ATOM 24453 C CA . LYS A 1 32 ? -3.695 24.081 1.217 1.00 0.00 32 LYS A CA 15
ATOM 24454 C C . LYS A 1 32 ? -3.118 22.964 2.075 1.00 0.00 32 LYS A C 15
ATOM 24455 O O . LYS A 1 32 ? -1.970 23.039 2.513 1.00 0.00 32 LYS A O 15
ATOM 24474 N N . VAL A 1 33 ? -3.925 21.944 2.321 1.00 0.00 33 VAL A N 15
ATOM 24475 C CA . VAL A 1 33 ? -3.481 20.774 3.063 1.00 0.00 33 VAL A CA 15
ATOM 24476 C C . VAL A 1 33 ? -2.432 20.010 2.262 1.00 0.00 33 VAL A C 15
ATOM 24477 O O . VAL A 1 33 ? -2.522 19.912 1.036 1.00 0.00 33 VAL A O 15
ATOM 24490 N N . SER A 1 34 ? -1.421 19.508 2.960 1.00 0.00 34 SER A N 15
ATOM 24491 C CA . SER A 1 34 ? -0.361 18.744 2.345 1.00 0.00 34 SER A CA 15
ATOM 24492 C C . SER A 1 34 ? -0.922 17.521 1.620 1.00 0.00 34 SER A C 15
ATOM 24493 O O . SER A 1 34 ? -1.800 16.833 2.138 1.00 0.00 34 SER A O 15
ATOM 24501 N N . SER A 1 35 ? -0.403 17.246 0.432 1.00 0.00 35 SER A N 15
ATOM 24502 C CA . SER A 1 35 ? -0.901 16.154 -0.390 1.00 0.00 35 SER A CA 15
ATOM 24503 C C . SER A 1 35 ? -0.322 14.810 0.048 1.00 0.00 35 SER A C 15
ATOM 24504 O O . SER A 1 35 ? -0.340 13.837 -0.706 1.00 0.00 35 SER A O 15
ATOM 24512 N N . ALA A 1 36 ? 0.154 14.752 1.285 1.00 0.00 36 ALA A N 15
ATOM 24513 C CA . ALA A 1 36 ? 0.784 13.557 1.815 1.00 0.00 36 ALA A CA 15
ATOM 24514 C C . ALA A 1 36 ? -0.258 12.575 2.335 1.00 0.00 36 ALA A C 15
ATOM 24515 O O . ALA A 1 36 ? -0.928 12.832 3.335 1.00 0.00 36 ALA A O 15
ATOM 24522 N N . MET A 1 37 ? -0.403 11.465 1.635 1.00 0.00 37 MET A N 15
ATOM 24523 C CA . MET A 1 37 ? -1.287 10.393 2.061 1.00 0.00 37 MET A CA 15
ATOM 24524 C C . MET A 1 37 ? -0.492 9.320 2.791 1.00 0.00 37 MET A C 15
ATOM 24525 O O . MET A 1 37 ? 0.690 9.118 2.518 1.00 0.00 37 MET A O 15
ATOM 24539 N N . HIS A 1 38 ? -1.145 8.643 3.713 1.00 0.00 38 HIS A N 15
ATOM 24540 C CA . HIS A 1 38 ? -0.528 7.569 4.474 1.00 0.00 38 HIS A CA 15
ATOM 24541 C C . HIS A 1 38 ? -1.325 6.294 4.280 1.00 0.00 38 HIS A C 15
ATOM 24542 O O . HIS A 1 38 ? -2.555 6.311 4.306 1.00 0.00 38 HIS A O 15
ATOM 24557 N N . LEU A 1 39 ? -0.627 5.202 4.063 1.00 0.00 39 LEU A N 15
ATOM 24558 C CA . LEU A 1 39 ? -1.268 3.925 3.861 1.00 0.00 39 LEU A CA 15
ATOM 24559 C C . LEU A 1 39 ? -0.757 2.906 4.869 1.00 0.00 39 LEU A C 15
ATOM 24560 O O . LEU A 1 39 ? 0.424 2.911 5.227 1.00 0.00 39 LEU A O 15
ATOM 24576 N N . ARG A 1 40 ? -1.649 2.042 5.317 1.00 0.00 40 ARG A N 15
ATOM 24577 C CA . ARG A 1 40 ? -1.305 0.976 6.247 1.00 0.00 40 ARG A CA 15
ATOM 24578 C C . ARG A 1 40 ? -1.961 -0.322 5.802 1.00 0.00 40 ARG A C 15
ATOM 24579 O O . ARG A 1 40 ? -3.167 -0.360 5.547 1.00 0.00 40 ARG A O 15
ATOM 24600 N N . PHE A 1 41 ? -1.161 -1.369 5.686 1.00 0.00 41 PHE A N 15
ATOM 24601 C CA . PHE A 1 41 ? -1.663 -2.671 5.291 1.00 0.00 41 PHE A CA 15
ATOM 24602 C C . PHE A 1 41 ? -0.906 -3.775 6.023 1.00 0.00 41 PHE A C 15
ATOM 24603 O O . PHE A 1 41 ? 0.238 -4.089 5.688 1.00 0.00 41 PHE A O 15
ATOM 24620 N N . ASP A 1 42 ? -1.532 -4.330 7.051 1.00 0.00 42 ASP A N 15
ATOM 24621 C CA . ASP A 1 42 ? -0.947 -5.446 7.787 1.00 0.00 42 ASP A CA 15
ATOM 24622 C C . ASP A 1 42 ? -1.078 -6.731 6.981 1.00 0.00 42 ASP A C 15
ATOM 24623 O O . ASP A 1 42 ? -2.159 -7.316 6.899 1.00 0.00 42 ASP A O 15
ATOM 24632 N N . ILE A 1 43 ? 0.020 -7.157 6.371 1.00 0.00 43 ILE A N 15
ATOM 24633 C CA . ILE A 1 43 ? 0.033 -8.378 5.572 1.00 0.00 43 ILE A CA 15
ATOM 24634 C C . ILE A 1 43 ? -0.374 -9.567 6.426 1.00 0.00 43 ILE A C 15
ATOM 24635 O O . ILE A 1 43 ? -1.194 -10.386 6.024 1.00 0.00 43 ILE A O 15
ATOM 24651 N N . ASN A 1 44 ? 0.193 -9.634 7.620 1.00 0.00 44 ASN A N 15
ATOM 24652 C CA . ASN A 1 44 ? -0.056 -10.732 8.539 1.00 0.00 44 ASN A CA 15
ATOM 24653 C C . ASN A 1 44 ? -1.549 -10.862 8.860 1.00 0.00 44 ASN A C 15
ATOM 24654 O O . ASN A 1 44 ? -2.113 -11.956 8.811 1.00 0.00 44 ASN A O 15
ATOM 24665 N N . ALA A 1 45 ? -2.192 -9.733 9.135 1.00 0.00 45 ALA A N 15
ATOM 24666 C CA . ALA A 1 45 ? -3.560 -9.738 9.643 1.00 0.00 45 ALA A CA 15
ATOM 24667 C C . ALA A 1 45 ? -4.607 -9.464 8.559 1.00 0.00 45 ALA A C 15
ATOM 24668 O O . ALA A 1 45 ? -5.774 -9.235 8.873 1.00 0.00 45 ALA A O 15
ATOM 24675 N N . SER A 1 46 ? -4.209 -9.489 7.297 1.00 0.00 46 SER A N 15
ATOM 24676 C CA . SER A 1 46 ? -5.154 -9.249 6.209 1.00 0.00 46 SER A CA 15
ATOM 24677 C C . SER A 1 46 ? -5.767 -10.561 5.715 1.00 0.00 46 SER A C 15
ATOM 24678 O O . SER A 1 46 ? -5.386 -11.647 6.169 1.00 0.00 46 SER A O 15
ATOM 24686 N N . SER A 1 47 ? -6.705 -10.455 4.780 1.00 0.00 47 SER A N 15
ATOM 24687 C CA . SER A 1 47 ? -7.417 -11.618 4.257 1.00 0.00 47 SER A CA 15
ATOM 24688 C C . SER A 1 47 ? -6.658 -12.285 3.106 1.00 0.00 47 SER A C 15
ATOM 24689 O O . SER A 1 47 ? -7.226 -13.083 2.357 1.00 0.00 47 SER A O 15
ATOM 24697 N N . LEU A 1 48 ? -5.378 -11.966 2.967 1.00 0.00 48 LEU A N 15
ATOM 24698 C CA . LEU A 1 48 ? -4.549 -12.574 1.935 1.00 0.00 48 LEU A CA 15
ATOM 24699 C C . LEU A 1 48 ? -4.310 -14.056 2.225 1.00 0.00 48 LEU A C 15
ATOM 24700 O O . LEU A 1 48 ? -4.188 -14.459 3.383 1.00 0.00 48 LEU A O 15
ATOM 24716 N N . PRO A 1 49 ? -4.268 -14.891 1.173 1.00 0.00 49 PRO A N 15
ATOM 24717 C CA . PRO A 1 49 ? -3.951 -16.318 1.303 1.00 0.00 49 PRO A CA 15
ATOM 24718 C C . PRO A 1 49 ? -2.527 -16.545 1.814 1.00 0.00 49 PRO A C 15
ATOM 24719 O O . PRO A 1 49 ? -1.621 -15.757 1.527 1.00 0.00 49 PRO A O 15
ATOM 24730 N N . PRO A 1 50 ? -2.319 -17.635 2.578 1.00 0.00 50 PRO A N 15
ATOM 24731 C CA . PRO A 1 50 ? -1.031 -17.953 3.215 1.00 0.00 50 PRO A CA 15
ATOM 24732 C C . PRO A 1 50 ? 0.157 -17.948 2.254 1.00 0.00 50 PRO A C 15
ATOM 24733 O O . PRO A 1 50 ? 1.237 -17.479 2.609 1.00 0.00 50 PRO A O 15
ATOM 24744 N N . PHE A 1 51 ? -0.041 -18.464 1.042 1.00 0.00 51 PHE A N 15
ATOM 24745 C CA . PHE A 1 51 ? 1.038 -18.532 0.058 1.00 0.00 51 PHE A CA 15
ATOM 24746 C C . PHE A 1 51 ? 1.592 -17.141 -0.239 1.00 0.00 51 PHE A C 15
ATOM 24747 O O . PHE A 1 51 ? 2.806 -16.937 -0.280 1.00 0.00 51 PHE A O 15
ATOM 24764 N N . TYR A 1 52 ? 0.688 -16.189 -0.440 1.00 0.00 52 TYR A N 15
ATOM 24765 C CA . TYR A 1 52 ? 1.067 -14.812 -0.705 1.00 0.00 52 TYR A CA 15
ATOM 24766 C C . TYR A 1 52 ? 1.846 -14.238 0.472 1.00 0.00 52 TYR A C 15
ATOM 24767 O O . TYR A 1 52 ? 2.884 -13.603 0.295 1.00 0.00 52 TYR A O 15
ATOM 24785 N N . LYS A 1 53 ? 1.341 -14.489 1.675 1.00 0.00 53 LYS A N 15
ATOM 24786 C CA . LYS A 1 53 ? 1.970 -13.994 2.891 1.00 0.00 53 LYS A CA 15
ATOM 24787 C C . LYS A 1 53 ? 3.352 -14.611 3.087 1.00 0.00 53 LYS A C 15
ATOM 24788 O O . LYS A 1 53 ? 4.271 -13.942 3.548 1.00 0.00 53 LYS A O 15
ATOM 24807 N N . GLU A 1 54 ? 3.494 -15.883 2.729 1.00 0.00 54 GLU A N 15
ATOM 24808 C CA . GLU A 1 54 ? 4.756 -16.601 2.890 1.00 0.00 54 GLU A CA 15
ATOM 24809 C C . GLU A 1 54 ? 5.880 -15.918 2.129 1.00 0.00 54 GLU A C 15
ATOM 24810 O O . GLU A 1 54 ? 6.917 -15.578 2.702 1.00 0.00 54 GLU A O 15
ATOM 24822 N N . ARG A 1 55 ? 5.663 -15.739 0.838 1.00 0.00 55 ARG A N 15
ATOM 24823 C CA . ARG A 1 55 ? 6.656 -15.124 -0.032 1.00 0.00 55 ARG A CA 15
ATOM 24824 C C . ARG A 1 55 ? 7.018 -13.723 0.454 1.00 0.00 55 ARG A C 15
ATOM 24825 O O . ARG A 1 55 ? 8.166 -13.306 0.356 1.00 0.00 55 ARG A O 15
ATOM 24846 N N . LEU A 1 56 ? 6.033 -13.021 1.004 1.00 0.00 56 LEU A N 15
ATOM 24847 C CA . LEU A 1 56 ? 6.242 -11.680 1.545 1.00 0.00 56 LEU A CA 15
ATOM 24848 C C . LEU A 1 56 ? 7.017 -11.724 2.859 1.00 0.00 56 LEU A C 15
ATOM 24849 O O . LEU A 1 56 ? 7.969 -10.967 3.056 1.00 0.00 56 LEU A O 15
ATOM 24865 N N . LEU A 1 57 ? 6.612 -12.621 3.752 1.00 0.00 57 LEU A N 15
ATOM 24866 C CA . LEU A 1 57 ? 7.229 -12.761 5.058 1.00 0.00 57 LEU A CA 15
ATOM 24867 C C . LEU A 1 57 ? 8.686 -13.202 4.952 1.00 0.00 57 LEU A C 15
ATOM 24868 O O . LEU A 1 57 ? 9.472 -12.999 5.876 1.00 0.00 57 LEU A O 15
ATOM 24884 N N . ALA A 1 58 ? 9.036 -13.806 3.829 1.00 0.00 58 ALA A N 15
ATOM 24885 C CA . ALA A 1 58 ? 10.398 -14.258 3.600 1.00 0.00 58 ALA A CA 15
ATOM 24886 C C . ALA A 1 58 ? 11.004 -13.568 2.379 1.00 0.00 58 ALA A C 15
ATOM 24887 O O . ALA A 1 58 ? 11.845 -14.142 1.683 1.00 0.00 58 ALA A O 15
ATOM 24894 N N . LEU A 1 59 ? 10.569 -12.340 2.124 1.00 0.00 59 LEU A N 15
ATOM 24895 C CA . LEU A 1 59 ? 11.085 -11.558 1.007 1.00 0.00 59 LEU A CA 15
ATOM 24896 C C . LEU A 1 59 ? 12.284 -10.736 1.463 1.00 0.00 59 LEU A C 15
ATOM 24897 O O . LEU A 1 59 ? 12.420 -10.413 2.642 1.00 0.00 59 LEU A O 15
ATOM 24913 N N . ASN A 1 60 ? 13.135 -10.393 0.513 1.00 0.00 60 ASN A N 15
ATOM 24914 C CA . ASN A 1 60 ? 14.348 -9.620 0.787 1.00 0.00 60 ASN A CA 15
ATOM 24915 C C . ASN A 1 60 ? 14.050 -8.125 0.801 1.00 0.00 60 ASN A C 15
ATOM 24916 O O . ASN A 1 60 ? 14.960 -7.289 0.787 1.00 0.00 60 ASN A O 15
ATOM 24927 N N . ASP A 1 61 ? 12.780 -7.790 0.850 1.00 0.00 61 ASP A N 15
ATOM 24928 C CA . ASP A 1 61 ? 12.357 -6.410 0.773 1.00 0.00 61 ASP A CA 15
ATOM 24929 C C . ASP A 1 61 ? 12.402 -5.762 2.148 1.00 0.00 61 ASP A C 15
ATOM 24930 O O . ASP A 1 61 ? 12.074 -6.386 3.154 1.00 0.00 61 ASP A O 15
ATOM 24939 N N . SER A 1 62 ? 12.833 -4.514 2.177 1.00 0.00 62 SER A N 15
ATOM 24940 C CA . SER A 1 62 ? 12.988 -3.784 3.428 1.00 0.00 62 SER A CA 15
ATOM 24941 C C . SER A 1 62 ? 11.818 -2.839 3.700 1.00 0.00 62 SER A C 15
ATOM 24942 O O . SER A 1 62 ? 11.794 -2.158 4.726 1.00 0.00 62 SER A O 15
ATOM 24950 N N . ARG A 1 63 ? 10.852 -2.785 2.790 1.00 0.00 63 ARG A N 15
ATOM 24951 C CA . ARG A 1 63 ? 9.635 -2.021 3.045 1.00 0.00 63 ARG A CA 15
ATOM 24952 C C . ARG A 1 63 ? 8.743 -2.876 3.931 1.00 0.00 63 ARG A C 15
ATOM 24953 O O . ARG A 1 63 ? 8.044 -2.378 4.817 1.00 0.00 63 ARG A O 15
ATOM 24974 N N . ILE A 1 64 ? 8.784 -4.174 3.658 1.00 0.00 64 ILE A N 15
ATOM 24975 C CA . ILE A 1 64 ? 8.137 -5.173 4.484 1.00 0.00 64 ILE A CA 15
ATOM 24976 C C . ILE A 1 64 ? 8.769 -5.201 5.873 1.00 0.00 64 ILE A C 15
ATOM 24977 O O . ILE A 1 64 ? 9.939 -5.553 6.028 1.00 0.00 64 ILE A O 15
ATOM 24993 N N . THR A 1 65 ? 8.001 -4.801 6.874 1.00 0.00 65 THR A N 15
ATOM 24994 C CA . THR A 1 65 ? 8.484 -4.784 8.243 1.00 0.00 65 THR A CA 15
ATOM 24995 C C . THR A 1 65 ? 8.514 -6.191 8.831 1.00 0.00 65 THR A C 15
ATOM 24996 O O . THR A 1 65 ? 7.871 -7.106 8.310 1.00 0.00 65 THR A O 15
ATOM 25007 N N . SER A 1 66 ? 9.245 -6.347 9.928 1.00 0.00 66 SER A N 15
ATOM 25008 C CA . SER A 1 66 ? 9.428 -7.643 10.573 1.00 0.00 66 SER A CA 15
ATOM 25009 C C . SER A 1 66 ? 8.100 -8.216 11.071 1.00 0.00 66 SER A C 15
ATOM 25010 O O . SER A 1 66 ? 7.946 -9.430 11.195 1.00 0.00 66 SER A O 15
ATOM 25018 N N . ASP A 1 67 ? 7.151 -7.333 11.348 1.00 0.00 67 ASP A N 15
ATOM 25019 C CA . ASP A 1 67 ? 5.837 -7.736 11.835 1.00 0.00 67 ASP A CA 15
ATOM 25020 C C . ASP A 1 67 ? 4.982 -8.281 10.693 1.00 0.00 67 ASP A C 15
ATOM 25021 O O . ASP A 1 67 ? 3.970 -8.948 10.911 1.00 0.00 67 ASP A O 15
ATOM 25030 N N . GLY A 1 68 ? 5.415 -8.006 9.468 1.00 0.00 68 GLY A N 15
ATOM 25031 C CA . GLY A 1 68 ? 4.638 -8.376 8.304 1.00 0.00 68 GLY A CA 15
ATOM 25032 C C . GLY A 1 68 ? 3.641 -7.297 7.952 1.00 0.00 68 GLY A C 15
ATOM 25033 O O . GLY A 1 68 ? 2.463 -7.575 7.718 1.00 0.00 68 GLY A O 15
ATOM 25037 N N . VAL A 1 69 ? 4.113 -6.060 7.930 1.00 0.00 69 VAL A N 15
ATOM 25038 C CA . VAL A 1 69 ? 3.254 -4.910 7.689 1.00 0.00 69 VAL A CA 15
ATOM 25039 C C . VAL A 1 69 ? 3.813 -4.018 6.581 1.00 0.00 69 VAL A C 15
ATOM 25040 O O . VAL A 1 69 ? 5.022 -3.787 6.509 1.00 0.00 69 VAL A O 15
ATOM 25053 N N . ILE A 1 70 ? 2.925 -3.523 5.730 1.00 0.00 70 ILE A N 15
ATOM 25054 C CA . ILE A 1 70 ? 3.288 -2.559 4.704 1.00 0.00 70 ILE A CA 15
ATOM 25055 C C . ILE A 1 70 ? 2.786 -1.170 5.092 1.00 0.00 70 ILE A C 15
ATOM 25056 O O . ILE A 1 70 ? 1.609 -0.993 5.425 1.00 0.00 70 ILE A O 15
ATOM 25072 N N . VAL A 1 71 ? 3.685 -0.198 5.067 1.00 0.00 71 VAL A N 15
ATOM 25073 C CA . VAL A 1 71 ? 3.343 1.182 5.386 1.00 0.00 71 VAL A CA 15
ATOM 25074 C C . VAL A 1 71 ? 3.811 2.098 4.261 1.00 0.00 71 VAL A C 15
ATOM 25075 O O . VAL A 1 71 ? 4.944 1.983 3.796 1.00 0.00 71 VAL A O 15
ATOM 25088 N N . LEU A 1 72 ? 2.941 2.993 3.812 1.00 0.00 72 LEU A N 15
ATOM 25089 C CA . LEU A 1 72 ? 3.281 3.890 2.717 1.00 0.00 72 LEU A CA 15
ATOM 25090 C C . LEU A 1 72 ? 2.945 5.329 3.064 1.00 0.00 72 LEU A C 15
ATOM 25091 O O . LEU A 1 72 ? 2.157 5.600 3.975 1.00 0.00 72 LEU A O 15
ATOM 25107 N N . LYS A 1 73 ? 3.555 6.239 2.324 1.00 0.00 73 LYS A N 15
ATOM 25108 C CA . LYS A 1 73 ? 3.262 7.655 2.419 1.00 0.00 73 LYS A CA 15
ATOM 25109 C C . LYS A 1 73 ? 3.577 8.328 1.089 1.00 0.00 73 LYS A C 15
ATOM 25110 O O . LYS A 1 73 ? 4.727 8.361 0.648 1.00 0.00 73 LYS A O 15
ATOM 25129 N N . ALA A 1 74 ? 2.542 8.839 0.447 1.00 0.00 74 ALA A N 15
ATOM 25130 C CA . ALA A 1 74 ? 2.668 9.408 -0.886 1.00 0.00 74 ALA A CA 15
ATOM 25131 C C . ALA A 1 74 ? 2.418 10.907 -0.869 1.00 0.00 74 ALA A C 15
ATOM 25132 O O . ALA A 1 74 ? 1.352 11.363 -0.465 1.00 0.00 74 ALA A O 15
ATOM 25139 N N . GLN A 1 75 ? 3.411 11.665 -1.311 1.00 0.00 75 GLN A N 15
ATOM 25140 C CA . GLN A 1 75 ? 3.325 13.124 -1.338 1.00 0.00 75 GLN A CA 15
ATOM 25141 C C . GLN A 1 75 ? 3.793 13.673 -2.681 1.00 0.00 75 GLN A C 15
ATOM 25142 O O . GLN A 1 75 ? 4.110 14.853 -2.808 1.00 0.00 75 GLN A O 15
ATOM 25156 N N . GLN A 1 76 ? 3.796 12.809 -3.685 1.00 0.00 76 GLN A N 15
ATOM 25157 C CA . GLN A 1 76 ? 4.378 13.134 -4.981 1.00 0.00 76 GLN A CA 15
ATOM 25158 C C . GLN A 1 76 ? 3.565 14.195 -5.721 1.00 0.00 76 GLN A C 15
ATOM 25159 O O . GLN A 1 76 ? 4.085 15.261 -6.052 1.00 0.00 76 GLN A O 15
ATOM 25173 N N . TYR A 1 77 ? 2.298 13.905 -5.975 1.00 0.00 77 TYR A N 15
ATOM 25174 C CA . TYR A 1 77 ? 1.453 14.781 -6.747 1.00 0.00 77 TYR A CA 15
ATOM 25175 C C . TYR A 1 77 ? 0.900 15.933 -5.908 1.00 0.00 77 TYR A C 15
ATOM 25176 O O . TYR A 1 77 ? 1.021 15.938 -4.679 1.00 0.00 77 TYR A O 15
ATOM 25194 N N . ARG A 1 78 ? 0.282 16.897 -6.589 1.00 0.00 78 ARG A N 15
ATOM 25195 C CA . ARG A 1 78 ? -0.221 18.113 -5.948 1.00 0.00 78 ARG A CA 15
ATOM 25196 C C . ARG A 1 78 ? -1.516 17.867 -5.181 1.00 0.00 78 ARG A C 15
ATOM 25197 O O . ARG A 1 78 ? -1.945 18.702 -4.378 1.00 0.00 78 ARG A O 15
ATOM 25218 N N . THR A 1 79 ? -2.149 16.741 -5.448 1.00 0.00 79 THR A N 15
ATOM 25219 C CA . THR A 1 79 ? -3.410 16.409 -4.812 1.00 0.00 79 THR A CA 15
ATOM 25220 C C . THR A 1 79 ? -3.283 15.138 -3.982 1.00 0.00 79 THR A C 15
ATOM 25221 O O . THR A 1 79 ? -2.490 14.251 -4.309 1.00 0.00 79 THR A O 15
ATOM 25232 N N . GLN A 1 80 ? -4.060 15.054 -2.914 1.00 0.00 80 GLN A N 15
ATOM 25233 C CA . GLN A 1 80 ? -4.123 13.841 -2.114 1.00 0.00 80 GLN A CA 15
ATOM 25234 C C . GLN A 1 80 ? -4.844 12.759 -2.905 1.00 0.00 80 GLN A C 15
ATOM 25235 O O . GLN A 1 80 ? -4.548 11.574 -2.781 1.00 0.00 80 GLN A O 15
ATOM 25249 N N . GLU A 1 81 ? -5.785 13.197 -3.731 1.00 0.00 81 GLU A N 15
ATOM 25250 C CA . GLU A 1 81 ? -6.599 12.301 -4.543 1.00 0.00 81 GLU A CA 15
ATOM 25251 C C . GLU A 1 81 ? -5.751 11.503 -5.534 1.00 0.00 81 GLU A C 15
ATOM 25252 O O . GLU A 1 81 ? -5.839 10.276 -5.582 1.00 0.00 81 GLU A O 15
ATOM 25264 N N . GLN A 1 82 ? -4.925 12.195 -6.312 1.00 0.00 82 GLN A N 15
ATOM 25265 C CA . GLN A 1 82 ? -4.096 11.532 -7.315 1.00 0.00 82 GLN A CA 15
ATOM 25266 C C . GLN A 1 82 ? -3.035 10.659 -6.657 1.00 0.00 82 GLN A C 15
ATOM 25267 O O . GLN A 1 82 ? -2.696 9.595 -7.172 1.00 0.00 82 GLN A O 15
ATOM 25281 N N . ASN A 1 83 ? -2.521 11.105 -5.513 1.00 0.00 83 ASN A N 15
ATOM 25282 C CA . ASN A 1 83 ? -1.586 10.292 -4.738 1.00 0.00 83 ASN A CA 15
ATOM 25283 C C . ASN A 1 83 ? -2.290 9.048 -4.202 1.00 0.00 83 ASN A C 15
ATOM 25284 O O . ASN A 1 83 ? -1.717 7.961 -4.176 1.00 0.00 83 ASN A O 15
ATOM 25295 N N . ARG A 1 84 ? -3.545 9.222 -3.803 1.00 0.00 84 ARG A N 15
ATOM 25296 C CA . ARG A 1 84 ? -4.363 8.126 -3.292 1.00 0.00 84 ARG A CA 15
ATOM 25297 C C . ARG A 1 84 ? -4.622 7.101 -4.389 1.00 0.00 84 ARG A C 15
ATOM 25298 O O . ARG A 1 84 ? -4.383 5.909 -4.209 1.00 0.00 84 ARG A O 15
ATOM 25319 N N . ALA A 1 85 ? -5.109 7.589 -5.523 1.00 0.00 85 ALA A N 15
ATOM 25320 C CA . ALA A 1 85 ? -5.422 6.740 -6.669 1.00 0.00 85 ALA A CA 15
ATOM 25321 C C . ALA A 1 85 ? -4.194 5.975 -7.149 1.00 0.00 85 ALA A C 15
ATOM 25322 O O . ALA A 1 85 ? -4.270 4.774 -7.427 1.00 0.00 85 ALA A O 15
ATOM 25329 N N . ASP A 1 86 ? -3.063 6.672 -7.238 1.00 0.00 86 ASP A N 15
ATOM 25330 C CA . ASP A 1 86 ? -1.812 6.054 -7.671 1.00 0.00 86 ASP A CA 15
ATOM 25331 C C . ASP A 1 86 ? -1.389 4.978 -6.691 1.00 0.00 86 ASP A C 15
ATOM 25332 O O . ASP A 1 86 ? -1.061 3.864 -7.084 1.00 0.00 86 ASP A O 15
ATOM 25341 N N . ALA A 1 87 ? -1.415 5.327 -5.412 1.00 0.00 87 ALA A N 15
ATOM 25342 C CA . ALA A 1 87 ? -1.024 4.410 -4.344 1.00 0.00 87 ALA A CA 15
ATOM 25343 C C . ALA A 1 87 ? -1.857 3.130 -4.360 1.00 0.00 87 ALA A C 15
ATOM 25344 O O . ALA A 1 87 ? -1.322 2.044 -4.158 1.00 0.00 87 ALA A O 15
ATOM 25351 N N . LEU A 1 88 ? -3.157 3.257 -4.606 1.00 0.00 88 LEU A N 15
ATOM 25352 C CA . LEU A 1 88 ? -4.043 2.095 -4.650 1.00 0.00 88 LEU A CA 15
ATOM 25353 C C . LEU A 1 88 ? -3.655 1.161 -5.794 1.00 0.00 88 LEU A C 15
ATOM 25354 O O . LEU A 1 88 ? -3.582 -0.058 -5.620 1.00 0.00 88 LEU A O 15
ATOM 25370 N N . LEU A 1 89 ? -3.395 1.740 -6.959 1.00 0.00 89 LEU A N 15
ATOM 25371 C CA . LEU A 1 89 ? -2.979 0.969 -8.124 1.00 0.00 89 LEU A CA 15
ATOM 25372 C C . LEU A 1 89 ? -1.589 0.388 -7.875 1.00 0.00 89 LEU A C 15
ATOM 25373 O O . LEU A 1 89 ? -1.329 -0.781 -8.136 1.00 0.00 89 LEU A O 15
ATOM 25389 N N . ARG A 1 90 ? -0.719 1.224 -7.333 1.00 0.00 90 ARG A N 15
ATOM 25390 C CA . ARG A 1 90 ? 0.652 0.846 -7.015 1.00 0.00 90 ARG A CA 15
ATOM 25391 C C . ARG A 1 90 ? 0.685 -0.312 -6.017 1.00 0.00 90 ARG A C 15
ATOM 25392 O O . ARG A 1 90 ? 1.490 -1.233 -6.151 1.00 0.00 90 ARG A O 15
ATOM 25413 N N . LEU A 1 91 ? -0.203 -0.262 -5.027 1.00 0.00 91 LEU A N 15
ATOM 25414 C CA . LEU A 1 91 ? -0.270 -1.288 -3.995 1.00 0.00 91 LEU A CA 15
ATOM 25415 C C . LEU A 1 91 ? -0.723 -2.616 -4.581 1.00 0.00 91 LEU A C 15
ATOM 25416 O O . LEU A 1 91 ? -0.075 -3.644 -4.390 1.00 0.00 91 LEU A O 15
ATOM 25432 N N . SER A 1 92 ? -1.830 -2.582 -5.304 1.00 0.00 92 SER A N 15
ATOM 25433 C CA . SER A 1 92 ? -2.379 -3.783 -5.918 1.00 0.00 92 SER A CA 15
ATOM 25434 C C . SER A 1 92 ? -1.396 -4.379 -6.924 1.00 0.00 92 SER A C 15
ATOM 25435 O O . SER A 1 92 ? -1.216 -5.596 -6.990 1.00 0.00 92 SER A O 15
ATOM 25443 N N . GLU A 1 93 ? -0.757 -3.505 -7.686 1.00 0.00 93 GLU A N 15
ATOM 25444 C CA . GLU A 1 93 ? 0.291 -3.899 -8.622 1.00 0.00 93 GLU A CA 15
ATOM 25445 C C . GLU A 1 93 ? 1.418 -4.607 -7.872 1.00 0.00 93 GLU A C 15
ATOM 25446 O O . GLU A 1 93 ? 1.884 -5.670 -8.281 1.00 0.00 93 GLU A O 15
ATOM 25458 N N . LEU A 1 94 ? 1.820 -4.020 -6.750 1.00 0.00 94 LEU A N 15
ATOM 25459 C CA . LEU A 1 94 ? 2.881 -4.579 -5.923 1.00 0.00 94 LEU A CA 15
ATOM 25460 C C . LEU A 1 94 ? 2.494 -5.961 -5.403 1.00 0.00 94 LEU A C 15
ATOM 25461 O O . LEU A 1 94 ? 3.325 -6.864 -5.359 1.00 0.00 94 LEU A O 15
ATOM 25477 N N . ILE A 1 95 ? 1.230 -6.116 -5.015 1.00 0.00 95 ILE A N 15
ATOM 25478 C CA . ILE A 1 95 ? 0.724 -7.396 -4.526 1.00 0.00 95 ILE A CA 15
ATOM 25479 C C . ILE A 1 95 ? 0.894 -8.485 -5.585 1.00 0.00 95 ILE A C 15
ATOM 25480 O O . ILE A 1 95 ? 1.356 -9.589 -5.289 1.00 0.00 95 ILE A O 15
ATOM 25496 N N . VAL A 1 96 ? 0.539 -8.159 -6.822 1.00 0.00 96 VAL A N 15
ATOM 25497 C CA . VAL A 1 96 ? 0.694 -9.090 -7.933 1.00 0.00 96 VAL A CA 15
ATOM 25498 C C . VAL A 1 96 ? 2.172 -9.402 -8.157 1.00 0.00 96 VAL A C 15
ATOM 25499 O O . VAL A 1 96 ? 2.555 -10.561 -8.328 1.00 0.00 96 VAL A O 15
ATOM 25512 N N . ASN A 1 97 ? 2.997 -8.361 -8.132 1.00 0.00 97 ASN A N 15
ATOM 25513 C CA . ASN A 1 97 ? 4.435 -8.499 -8.311 1.00 0.00 97 ASN A CA 15
ATOM 25514 C C . ASN A 1 97 ? 5.043 -9.377 -7.225 1.00 0.00 97 ASN A C 15
ATOM 25515 O O . ASN A 1 97 ? 5.945 -10.170 -7.487 1.00 0.00 97 ASN A O 15
ATOM 25526 N N . ALA A 1 98 ? 4.536 -9.236 -6.009 1.00 0.00 98 ALA A N 15
ATOM 25527 C CA . ALA A 1 98 ? 5.051 -9.969 -4.860 1.00 0.00 98 ALA A CA 15
ATOM 25528 C C . ALA A 1 98 ? 4.888 -11.474 -5.030 1.00 0.00 98 ALA A C 15
ATOM 25529 O O . ALA A 1 98 ? 5.723 -12.253 -4.575 1.00 0.00 98 ALA A O 15
ATOM 25536 N N . ALA A 1 99 ? 3.813 -11.874 -5.698 1.00 0.00 99 ALA A N 15
ATOM 25537 C CA . ALA A 1 99 ? 3.541 -13.286 -5.933 1.00 0.00 99 ALA A CA 15
ATOM 25538 C C . ALA A 1 99 ? 4.456 -13.834 -7.025 1.00 0.00 99 ALA A C 15
ATOM 25539 O O . ALA A 1 99 ? 4.594 -15.047 -7.189 1.00 0.00 99 ALA A O 15
ATOM 25546 N N . LYS A 1 100 ? 5.076 -12.929 -7.770 1.00 0.00 100 LYS A N 15
ATOM 25547 C CA . LYS A 1 100 ? 5.959 -13.309 -8.863 1.00 0.00 100 LYS A CA 15
ATOM 25548 C C . LYS A 1 100 ? 7.413 -13.335 -8.406 1.00 0.00 100 LYS A C 15
ATOM 25549 O O . LYS A 1 100 ? 8.243 -14.060 -8.957 1.00 0.00 100 LYS A O 15
ATOM 25568 N N . LEU A 1 101 ? 7.698 -12.553 -7.381 1.00 0.00 101 LEU A N 15
ATOM 25569 C CA . LEU A 1 101 ? 9.054 -12.357 -6.910 1.00 0.00 101 LEU A CA 15
ATOM 25570 C C . LEU A 1 101 ? 9.396 -13.292 -5.757 1.00 0.00 101 LEU A C 15
ATOM 25571 O O . LEU A 1 101 ? 8.518 -13.944 -5.188 1.00 0.00 101 LEU A O 15
ATOM 25587 N N . GLU A 1 102 ? 10.690 -13.356 -5.451 1.00 0.00 102 GLU A N 15
ATOM 25588 C CA . GLU A 1 102 ? 11.220 -14.107 -4.316 1.00 0.00 102 GLU A CA 15
ATOM 25589 C C . GLU A 1 102 ? 10.966 -15.606 -4.465 1.00 0.00 102 GLU A C 15
ATOM 25590 O O . GLU A 1 102 ? 9.936 -16.129 -4.039 1.00 0.00 102 GLU A O 15
ATOM 25602 N N . HIS A 1 103 ? 11.915 -16.287 -5.091 1.00 0.00 103 HIS A N 15
ATOM 25603 C CA . HIS A 1 103 ? 11.831 -17.727 -5.295 1.00 0.00 103 HIS A CA 15
ATOM 25604 C C . HIS A 1 103 ? 13.232 -18.322 -5.354 1.00 0.00 103 HIS A C 15
ATOM 25605 O O . HIS A 1 103 ? 14.123 -17.744 -5.978 1.00 0.00 103 HIS A O 15
ATOM 25620 N N . HIS A 1 104 ? 13.422 -19.453 -4.678 1.00 0.00 104 HIS A N 15
ATOM 25621 C CA . HIS A 1 104 ? 14.715 -20.148 -4.630 1.00 0.00 104 HIS A CA 15
ATOM 25622 C C . HIS A 1 104 ? 15.767 -19.286 -3.933 1.00 0.00 104 HIS A C 15
ATOM 25623 O O . HIS A 1 104 ? 16.969 -19.517 -4.062 1.00 0.00 104 HIS A O 15
ATOM 25638 N N . HIS A 1 105 ? 15.290 -18.303 -3.182 1.00 0.00 105 HIS A N 15
ATOM 25639 C CA . HIS A 1 105 ? 16.153 -17.358 -2.487 1.00 0.00 105 HIS A CA 15
ATOM 25640 C C . HIS A 1 105 ? 15.676 -17.186 -1.044 1.00 0.00 105 HIS A C 15
ATOM 25641 O O . HIS A 1 105 ? 16.187 -17.845 -0.143 1.00 0.00 105 HIS A O 15
ATOM 25656 N N . HIS A 1 106 ? 14.669 -16.328 -0.856 1.00 0.00 106 HIS A N 15
ATOM 25657 C CA . HIS A 1 106 ? 14.049 -16.075 0.448 1.00 0.00 106 HIS A CA 15
ATOM 25658 C C . HIS A 1 106 ? 15.057 -15.628 1.505 1.00 0.00 106 HIS A C 15
ATOM 25659 O O . HIS A 1 106 ? 15.821 -16.427 2.046 1.00 0.00 106 HIS A O 15
ATOM 25674 N N . HIS A 1 107 ? 15.047 -14.339 1.803 1.00 0.00 107 HIS A N 15
ATOM 25675 C CA . HIS A 1 107 ? 15.944 -13.776 2.802 1.00 0.00 107 HIS A CA 15
ATOM 25676 C C . HIS A 1 107 ? 15.142 -13.064 3.878 1.00 0.00 107 HIS A C 15
ATOM 25677 O O . HIS A 1 107 ? 14.610 -11.981 3.646 1.00 0.00 107 HIS A O 15
ATOM 25692 N N . HIS A 1 108 ? 15.051 -13.671 5.050 1.00 0.00 108 HIS A N 15
ATOM 25693 C CA . HIS A 1 108 ? 14.364 -13.042 6.164 1.00 0.00 108 HIS A CA 15
ATOM 25694 C C . HIS A 1 108 ? 15.379 -12.441 7.129 1.00 0.00 108 HIS A C 15
ATOM 25695 O O . HIS A 1 108 ? 15.715 -11.251 6.972 1.00 0.00 108 HIS A O 15
ATOM 25711 N N . MET A 1 1 ? -14.821 -3.079 -1.526 1.00 0.00 1 MET A N 16
ATOM 25712 C CA . MET A 1 1 ? -13.985 -4.232 -1.929 1.00 0.00 1 MET A CA 16
ATOM 25713 C C . MET A 1 1 ? -13.235 -3.927 -3.217 1.00 0.00 1 MET A C 16
ATOM 25714 O O . MET A 1 1 ? -13.785 -3.322 -4.137 1.00 0.00 1 MET A O 16
ATOM 25730 N N . LEU A 1 2 ? -11.982 -4.352 -3.285 1.00 0.00 2 LEU A N 16
ATOM 25731 C CA . LEU A 1 2 ? -11.202 -4.215 -4.487 1.00 0.00 2 LEU A CA 16
ATOM 25732 C C . LEU A 1 2 ? -10.801 -5.592 -4.990 1.00 0.00 2 LEU A C 16
ATOM 25733 O O . LEU A 1 2 ? -10.130 -6.363 -4.300 1.00 0.00 2 LEU A O 16
ATOM 25749 N N . VAL A 1 3 ? -11.297 -5.919 -6.165 1.00 0.00 3 VAL A N 16
ATOM 25750 C CA . VAL A 1 3 ? -11.022 -7.200 -6.797 1.00 0.00 3 VAL A CA 16
ATOM 25751 C C . VAL A 1 3 ? -9.674 -7.176 -7.509 1.00 0.00 3 VAL A C 16
ATOM 25752 O O . VAL A 1 3 ? -9.501 -6.478 -8.510 1.00 0.00 3 VAL A O 16
ATOM 25765 N N . ILE A 1 4 ? -8.717 -7.926 -6.977 1.00 0.00 4 ILE A N 16
ATOM 25766 C CA . ILE A 1 4 ? -7.406 -8.046 -7.602 1.00 0.00 4 ILE A CA 16
ATOM 25767 C C . ILE A 1 4 ? -7.440 -9.148 -8.646 1.00 0.00 4 ILE A C 16
ATOM 25768 O O . ILE A 1 4 ? -6.959 -8.983 -9.770 1.00 0.00 4 ILE A O 16
ATOM 25784 N N . SER A 1 5 ? -8.033 -10.266 -8.267 1.00 0.00 5 SER A N 16
ATOM 25785 C CA . SER A 1 5 ? -8.157 -11.413 -9.142 1.00 0.00 5 SER A CA 16
ATOM 25786 C C . SER A 1 5 ? -9.471 -12.124 -8.837 1.00 0.00 5 SER A C 16
ATOM 25787 O O . SER A 1 5 ? -10.226 -11.678 -7.970 1.00 0.00 5 SER A O 16
ATOM 25795 N N . ASN A 1 6 ? -9.742 -13.221 -9.523 1.00 0.00 6 ASN A N 16
ATOM 25796 C CA . ASN A 1 6 ? -11.004 -13.926 -9.345 1.00 0.00 6 ASN A CA 16
ATOM 25797 C C . ASN A 1 6 ? -11.062 -14.601 -7.975 1.00 0.00 6 ASN A C 16
ATOM 25798 O O . ASN A 1 6 ? -12.122 -14.696 -7.357 1.00 0.00 6 ASN A O 16
ATOM 25809 N N . ASN A 1 7 ? -9.914 -15.048 -7.493 1.00 0.00 7 ASN A N 16
ATOM 25810 C CA . ASN A 1 7 ? -9.849 -15.755 -6.220 1.00 0.00 7 ASN A CA 16
ATOM 25811 C C . ASN A 1 7 ? -9.387 -14.821 -5.104 1.00 0.00 7 ASN A C 16
ATOM 25812 O O . ASN A 1 7 ? -9.291 -15.215 -3.944 1.00 0.00 7 ASN A O 16
ATOM 25823 N N . VAL A 1 8 ? -9.135 -13.565 -5.451 1.00 0.00 8 VAL A N 16
ATOM 25824 C CA . VAL A 1 8 ? -8.611 -12.608 -4.487 1.00 0.00 8 VAL A CA 16
ATOM 25825 C C . VAL A 1 8 ? -9.442 -11.330 -4.480 1.00 0.00 8 VAL A C 16
ATOM 25826 O O . VAL A 1 8 ? -9.513 -10.607 -5.476 1.00 0.00 8 VAL A O 16
ATOM 25839 N N . HIS A 1 9 ? -10.047 -11.047 -3.336 1.00 0.00 9 HIS A N 16
ATOM 25840 C CA . HIS A 1 9 ? -10.824 -9.827 -3.140 1.00 0.00 9 HIS A CA 16
ATOM 25841 C C . HIS A 1 9 ? -10.436 -9.213 -1.801 1.00 0.00 9 HIS A C 16
ATOM 25842 O O . HIS A 1 9 ? -10.535 -9.877 -0.771 1.00 0.00 9 HIS A O 16
ATOM 25857 N N . LEU A 1 10 ? -9.997 -7.967 -1.808 1.00 0.00 10 LEU A N 16
ATOM 25858 C CA . LEU A 1 10 ? -9.565 -7.322 -0.573 1.00 0.00 10 LEU A CA 16
ATOM 25859 C C . LEU A 1 10 ? -10.617 -6.360 -0.045 1.00 0.00 10 LEU A C 16
ATOM 25860 O O . LEU A 1 10 ? -11.198 -5.581 -0.806 1.00 0.00 10 LEU A O 16
ATOM 25876 N N . PRO A 1 11 ? -10.891 -6.425 1.266 1.00 0.00 11 PRO A N 16
ATOM 25877 C CA . PRO A 1 11 ? -11.791 -5.499 1.945 1.00 0.00 11 PRO A CA 16
ATOM 25878 C C . PRO A 1 11 ? -11.103 -4.175 2.274 1.00 0.00 11 PRO A C 16
ATOM 25879 O O . PRO A 1 11 ? -9.945 -4.154 2.697 1.00 0.00 11 PRO A O 16
ATOM 25890 N N . ASP A 1 12 ? -11.835 -3.082 2.083 1.00 0.00 12 ASP A N 16
ATOM 25891 C CA . ASP A 1 12 ? -11.342 -1.735 2.351 1.00 0.00 12 ASP A CA 16
ATOM 25892 C C . ASP A 1 12 ? -10.801 -1.606 3.770 1.00 0.00 12 ASP A C 16
ATOM 25893 O O . ASP A 1 12 ? -9.782 -0.958 4.004 1.00 0.00 12 ASP A O 16
ATOM 25902 N N . ALA A 1 13 ? -11.499 -2.235 4.707 1.00 0.00 13 ALA A N 16
ATOM 25903 C CA . ALA A 1 13 ? -11.171 -2.155 6.131 1.00 0.00 13 ALA A CA 16
ATOM 25904 C C . ALA A 1 13 ? -9.745 -2.608 6.446 1.00 0.00 13 ALA A C 16
ATOM 25905 O O . ALA A 1 13 ? -9.148 -2.145 7.418 1.00 0.00 13 ALA A O 16
ATOM 25912 N N . GLU A 1 14 ? -9.194 -3.507 5.638 1.00 0.00 14 GLU A N 16
ATOM 25913 C CA . GLU A 1 14 ? -7.879 -4.072 5.933 1.00 0.00 14 GLU A CA 16
ATOM 25914 C C . GLU A 1 14 ? -6.767 -3.188 5.379 1.00 0.00 14 GLU A C 16
ATOM 25915 O O . GLU A 1 14 ? -5.580 -3.489 5.520 1.00 0.00 14 GLU A O 16
ATOM 25927 N N . ILE A 1 15 ? -7.165 -2.093 4.763 1.00 0.00 15 ILE A N 16
ATOM 25928 C CA . ILE A 1 15 ? -6.224 -1.120 4.238 1.00 0.00 15 ILE A CA 16
ATOM 25929 C C . ILE A 1 15 ? -6.437 0.224 4.922 1.00 0.00 15 ILE A C 16
ATOM 25930 O O . ILE A 1 15 ? -7.445 0.892 4.699 1.00 0.00 15 ILE A O 16
ATOM 25946 N N . GLU A 1 16 ? -5.499 0.605 5.773 1.00 0.00 16 GLU A N 16
ATOM 25947 C CA . GLU A 1 16 ? -5.612 1.845 6.523 1.00 0.00 16 GLU A CA 16
ATOM 25948 C C . GLU A 1 16 ? -5.166 3.030 5.678 1.00 0.00 16 GLU A C 16
ATOM 25949 O O . GLU A 1 16 ? -3.970 3.227 5.432 1.00 0.00 16 GLU A O 16
ATOM 25961 N N . LEU A 1 17 ? -6.139 3.801 5.220 1.00 0.00 17 LEU A N 16
ATOM 25962 C CA . LEU A 1 17 ? -5.867 5.006 4.466 1.00 0.00 17 LEU A CA 16
ATOM 25963 C C . LEU A 1 17 ? -5.909 6.209 5.397 1.00 0.00 17 LEU A C 16
ATOM 25964 O O . LEU A 1 17 ? -6.974 6.603 5.869 1.00 0.00 17 LEU A O 16
ATOM 25980 N N . THR A 1 18 ? -4.752 6.790 5.664 1.00 0.00 18 THR A N 16
ATOM 25981 C CA . THR A 1 18 ? -4.674 7.943 6.547 1.00 0.00 18 THR A CA 16
ATOM 25982 C C . THR A 1 18 ? -4.171 9.157 5.781 1.00 0.00 18 THR A C 16
ATOM 25983 O O . THR A 1 18 ? -3.452 9.015 4.790 1.00 0.00 18 THR A O 16
ATOM 25994 N N . ALA A 1 19 ? -4.535 10.339 6.245 1.00 0.00 19 ALA A N 16
ATOM 25995 C CA . ALA A 1 19 ? -4.119 11.576 5.606 1.00 0.00 19 ALA A CA 16
ATOM 25996 C C . ALA A 1 19 ? -3.262 12.396 6.557 1.00 0.00 19 ALA A C 16
ATOM 25997 O O . ALA A 1 19 ? -3.669 12.676 7.686 1.00 0.00 19 ALA A O 16
ATOM 26004 N N . ILE A 1 20 ? -2.076 12.766 6.101 1.00 0.00 20 ILE A N 16
ATOM 26005 C CA . ILE A 1 20 ? -1.142 13.516 6.927 1.00 0.00 20 ILE A CA 16
ATOM 26006 C C . ILE A 1 20 ? -1.362 15.011 6.751 1.00 0.00 20 ILE A C 16
ATOM 26007 O O . ILE A 1 20 ? -1.140 15.561 5.668 1.00 0.00 20 ILE A O 16
ATOM 26023 N N . ARG A 1 21 ? -1.822 15.664 7.809 1.00 0.00 21 ARG A N 16
ATOM 26024 C CA . ARG A 1 21 ? -2.051 17.100 7.777 1.00 0.00 21 ARG A CA 16
ATOM 26025 C C . ARG A 1 21 ? -0.737 17.857 7.885 1.00 0.00 21 ARG A C 16
ATOM 26026 O O . ARG A 1 21 ? 0.253 17.338 8.411 1.00 0.00 21 ARG A O 16
ATOM 26047 N N . ALA A 1 22 ? -0.731 19.086 7.393 1.00 0.00 22 ALA A N 16
ATOM 26048 C CA . ALA A 1 22 ? 0.491 19.869 7.332 1.00 0.00 22 ALA A CA 16
ATOM 26049 C C . ALA A 1 22 ? 0.610 20.813 8.520 1.00 0.00 22 ALA A C 16
ATOM 26050 O O . ALA A 1 22 ? -0.295 21.610 8.798 1.00 0.00 22 ALA A O 16
ATOM 26057 N N . GLN A 1 23 ? 1.729 20.720 9.219 1.00 0.00 23 GLN A N 16
ATOM 26058 C CA . GLN A 1 23 ? 2.014 21.613 10.325 1.00 0.00 23 GLN A CA 16
ATOM 26059 C C . GLN A 1 23 ? 3.283 22.404 10.039 1.00 0.00 23 GLN A C 16
ATOM 26060 O O . GLN A 1 23 ? 4.274 21.865 9.546 1.00 0.00 23 GLN A O 16
ATOM 26074 N N . GLY A 1 24 ? 3.236 23.687 10.349 1.00 0.00 24 GLY A N 16
ATOM 26075 C CA . GLY A 1 24 ? 4.328 24.577 10.024 1.00 0.00 24 GLY A CA 16
ATOM 26076 C C . GLY A 1 24 ? 5.319 24.726 11.155 1.00 0.00 24 GLY A C 16
ATOM 26077 O O . GLY A 1 24 ? 5.249 25.686 11.923 1.00 0.00 24 GLY A O 16
ATOM 26081 N N . ALA A 1 25 ? 6.219 23.753 11.263 1.00 0.00 25 ALA A N 16
ATOM 26082 C CA . ALA A 1 25 ? 7.335 23.803 12.209 1.00 0.00 25 ALA A CA 16
ATOM 26083 C C . ALA A 1 25 ? 6.871 23.719 13.665 1.00 0.00 25 ALA A C 16
ATOM 26084 O O . ALA A 1 25 ? 7.587 24.128 14.579 1.00 0.00 25 ALA A O 16
ATOM 26091 N N . GLY A 1 26 ? 5.677 23.177 13.877 1.00 0.00 26 GLY A N 16
ATOM 26092 C CA . GLY A 1 26 ? 5.209 22.936 15.229 1.00 0.00 26 GLY A CA 16
ATOM 26093 C C . GLY A 1 26 ? 4.197 23.956 15.720 1.00 0.00 26 GLY A C 16
ATOM 26094 O O . GLY A 1 26 ? 4.430 25.163 15.642 1.00 0.00 26 GLY A O 16
ATOM 26098 N N . GLY A 1 27 ? 3.060 23.463 16.205 1.00 0.00 27 GLY A N 16
ATOM 26099 C CA . GLY A 1 27 ? 2.084 24.317 16.863 1.00 0.00 27 GLY A CA 16
ATOM 26100 C C . GLY A 1 27 ? 1.111 24.984 15.913 1.00 0.00 27 GLY A C 16
ATOM 26101 O O . GLY A 1 27 ? -0.006 25.330 16.303 1.00 0.00 27 GLY A O 16
ATOM 26105 N N . GLN A 1 28 ? 1.519 25.164 14.671 1.00 0.00 28 GLN A N 16
ATOM 26106 C CA . GLN A 1 28 ? 0.730 25.922 13.716 1.00 0.00 28 GLN A CA 16
ATOM 26107 C C . GLN A 1 28 ? 0.339 25.072 12.516 1.00 0.00 28 GLN A C 16
ATOM 26108 O O . GLN A 1 28 ? 1.195 24.605 11.770 1.00 0.00 28 GLN A O 16
ATOM 26122 N N . ASN A 1 29 ? -0.955 24.854 12.349 1.00 0.00 29 ASN A N 16
ATOM 26123 C CA . ASN A 1 29 ? -1.473 24.275 11.115 1.00 0.00 29 ASN A CA 16
ATOM 26124 C C . ASN A 1 29 ? -1.528 25.358 10.050 1.00 0.00 29 ASN A C 16
ATOM 26125 O O . ASN A 1 29 ? -2.103 26.425 10.272 1.00 0.00 29 ASN A O 16
ATOM 26136 N N . VAL A 1 30 ? -0.936 25.087 8.894 1.00 0.00 30 VAL A N 16
ATOM 26137 C CA . VAL A 1 30 ? -0.780 26.100 7.846 1.00 0.00 30 VAL A CA 16
ATOM 26138 C C . VAL A 1 30 ? -2.073 26.370 7.084 1.00 0.00 30 VAL A C 16
ATOM 26139 O O . VAL A 1 30 ? -2.055 26.982 6.013 1.00 0.00 30 VAL A O 16
ATOM 26152 N N . ASN A 1 31 ? -3.176 25.911 7.650 1.00 0.00 31 ASN A N 16
ATOM 26153 C CA . ASN A 1 31 ? -4.517 26.137 7.100 1.00 0.00 31 ASN A CA 16
ATOM 26154 C C . ASN A 1 31 ? -4.676 25.448 5.747 1.00 0.00 31 ASN A C 16
ATOM 26155 O O . ASN A 1 31 ? -5.626 25.692 4.999 1.00 0.00 31 ASN A O 16
ATOM 26166 N N . LYS A 1 32 ? -3.757 24.552 5.456 1.00 0.00 32 LYS A N 16
ATOM 26167 C CA . LYS A 1 32 ? -3.762 23.825 4.205 1.00 0.00 32 LYS A CA 16
ATOM 26168 C C . LYS A 1 32 ? -3.380 22.377 4.445 1.00 0.00 32 LYS A C 16
ATOM 26169 O O . LYS A 1 32 ? -2.376 22.088 5.095 1.00 0.00 32 LYS A O 16
ATOM 26188 N N . VAL A 1 33 ? -4.196 21.474 3.936 1.00 0.00 33 VAL A N 16
ATOM 26189 C CA . VAL A 1 33 ? -3.938 20.053 4.086 1.00 0.00 33 VAL A CA 16
ATOM 26190 C C . VAL A 1 33 ? -3.181 19.533 2.872 1.00 0.00 33 VAL A C 16
ATOM 26191 O O . VAL A 1 33 ? -3.631 19.686 1.739 1.00 0.00 33 VAL A O 16
ATOM 26204 N N . SER A 1 34 ? -2.021 18.940 3.115 1.00 0.00 34 SER A N 16
ATOM 26205 C CA . SER A 1 34 ? -1.190 18.426 2.052 1.00 0.00 34 SER A CA 16
ATOM 26206 C C . SER A 1 34 ? -1.769 17.137 1.467 1.00 0.00 34 SER A C 16
ATOM 26207 O O . SER A 1 34 ? -2.669 16.523 2.043 1.00 0.00 34 SER A O 16
ATOM 26215 N N . SER A 1 35 ? -1.236 16.730 0.325 1.00 0.00 35 SER A N 16
ATOM 26216 C CA . SER A 1 35 ? -1.680 15.524 -0.349 1.00 0.00 35 SER A CA 16
ATOM 26217 C C . SER A 1 35 ? -0.988 14.289 0.221 1.00 0.00 35 SER A C 16
ATOM 26218 O O . SER A 1 35 ? -1.162 13.180 -0.287 1.00 0.00 35 SER A O 16
ATOM 26226 N N . ALA A 1 36 ? -0.213 14.498 1.278 1.00 0.00 36 ALA A N 16
ATOM 26227 C CA . ALA A 1 36 ? 0.554 13.437 1.906 1.00 0.00 36 ALA A CA 16
ATOM 26228 C C . ALA A 1 36 ? -0.351 12.389 2.537 1.00 0.00 36 ALA A C 16
ATOM 26229 O O . ALA A 1 36 ? -0.979 12.620 3.569 1.00 0.00 36 ALA A O 16
ATOM 26236 N N . MET A 1 37 ? -0.428 11.242 1.895 1.00 0.00 37 MET A N 16
ATOM 26237 C CA . MET A 1 37 ? -1.199 10.130 2.406 1.00 0.00 37 MET A CA 16
ATOM 26238 C C . MET A 1 37 ? -0.297 9.163 3.147 1.00 0.00 37 MET A C 16
ATOM 26239 O O . MET A 1 37 ? 0.849 8.930 2.757 1.00 0.00 37 MET A O 16
ATOM 26253 N N . HIS A 1 38 ? -0.829 8.603 4.208 1.00 0.00 38 HIS A N 16
ATOM 26254 C CA . HIS A 1 38 ? -0.146 7.580 4.971 1.00 0.00 38 HIS A CA 16
ATOM 26255 C C . HIS A 1 38 ? -0.823 6.252 4.725 1.00 0.00 38 HIS A C 16
ATOM 26256 O O . HIS A 1 38 ? -2.010 6.077 5.007 1.00 0.00 38 HIS A O 16
ATOM 26271 N N . LEU A 1 39 ? -0.066 5.329 4.192 1.00 0.00 39 LEU A N 16
ATOM 26272 C CA . LEU A 1 39 ? -0.596 4.039 3.823 1.00 0.00 39 LEU A CA 16
ATOM 26273 C C . LEU A 1 39 ? -0.109 2.968 4.779 1.00 0.00 39 LEU A C 16
ATOM 26274 O O . LEU A 1 39 ? 1.096 2.786 4.957 1.00 0.00 39 LEU A O 16
ATOM 26290 N N . ARG A 1 40 ? -1.046 2.288 5.414 1.00 0.00 40 ARG A N 16
ATOM 26291 C CA . ARG A 1 40 ? -0.731 1.108 6.196 1.00 0.00 40 ARG A CA 16
ATOM 26292 C C . ARG A 1 40 ? -1.500 -0.085 5.653 1.00 0.00 40 ARG A C 16
ATOM 26293 O O . ARG A 1 40 ? -2.710 -0.208 5.858 1.00 0.00 40 ARG A O 16
ATOM 26314 N N . PHE A 1 41 ? -0.805 -0.938 4.929 1.00 0.00 41 PHE A N 16
ATOM 26315 C CA . PHE A 1 41 ? -1.387 -2.180 4.470 1.00 0.00 41 PHE A CA 16
ATOM 26316 C C . PHE A 1 41 ? -0.986 -3.287 5.426 1.00 0.00 41 PHE A C 16
ATOM 26317 O O . PHE A 1 41 ? 0.203 -3.567 5.604 1.00 0.00 41 PHE A O 16
ATOM 26334 N N . ASP A 1 42 ? -1.967 -3.886 6.069 1.00 0.00 42 ASP A N 16
ATOM 26335 C CA . ASP A 1 42 ? -1.690 -4.898 7.069 1.00 0.00 42 ASP A CA 16
ATOM 26336 C C . ASP A 1 42 ? -1.464 -6.238 6.390 1.00 0.00 42 ASP A C 16
ATOM 26337 O O . ASP A 1 42 ? -2.270 -6.677 5.577 1.00 0.00 42 ASP A O 16
ATOM 26346 N N . ILE A 1 43 ? -0.352 -6.866 6.704 1.00 0.00 43 ILE A N 16
ATOM 26347 C CA . ILE A 1 43 ? -0.011 -8.153 6.127 1.00 0.00 43 ILE A CA 16
ATOM 26348 C C . ILE A 1 43 ? -0.257 -9.256 7.151 1.00 0.00 43 ILE A C 16
ATOM 26349 O O . ILE A 1 43 ? -0.302 -10.436 6.818 1.00 0.00 43 ILE A O 16
ATOM 26365 N N . ASN A 1 44 ? -0.443 -8.854 8.398 1.00 0.00 44 ASN A N 16
ATOM 26366 C CA . ASN A 1 44 ? -0.658 -9.791 9.477 1.00 0.00 44 ASN A CA 16
ATOM 26367 C C . ASN A 1 44 ? -2.140 -10.118 9.628 1.00 0.00 44 ASN A C 16
ATOM 26368 O O . ASN A 1 44 ? -2.547 -11.281 9.581 1.00 0.00 44 ASN A O 16
ATOM 26379 N N . ALA A 1 45 ? -2.940 -9.078 9.790 1.00 0.00 45 ALA A N 16
ATOM 26380 C CA . ALA A 1 45 ? -4.358 -9.240 10.086 1.00 0.00 45 ALA A CA 16
ATOM 26381 C C . ALA A 1 45 ? -5.220 -9.124 8.832 1.00 0.00 45 ALA A C 16
ATOM 26382 O O . ALA A 1 45 ? -6.421 -8.871 8.924 1.00 0.00 45 ALA A O 16
ATOM 26389 N N . SER A 1 46 ? -4.622 -9.321 7.668 1.00 0.00 46 SER A N 16
ATOM 26390 C CA . SER A 1 46 ? -5.364 -9.252 6.419 1.00 0.00 46 SER A CA 16
ATOM 26391 C C . SER A 1 46 ? -5.900 -10.620 6.014 1.00 0.00 46 SER A C 16
ATOM 26392 O O . SER A 1 46 ? -5.409 -11.656 6.474 1.00 0.00 46 SER A O 16
ATOM 26400 N N . SER A 1 47 ? -6.902 -10.611 5.144 1.00 0.00 47 SER A N 16
ATOM 26401 C CA . SER A 1 47 ? -7.551 -11.829 4.676 1.00 0.00 47 SER A CA 16
ATOM 26402 C C . SER A 1 47 ? -6.737 -12.517 3.580 1.00 0.00 47 SER A C 16
ATOM 26403 O O . SER A 1 47 ? -7.185 -13.503 2.990 1.00 0.00 47 SER A O 16
ATOM 26411 N N . LEU A 1 48 ? -5.544 -11.994 3.316 1.00 0.00 48 LEU A N 16
ATOM 26412 C CA . LEU A 1 48 ? -4.657 -12.564 2.311 1.00 0.00 48 LEU A CA 16
ATOM 26413 C C . LEU A 1 48 ? -4.326 -14.015 2.635 1.00 0.00 48 LEU A C 16
ATOM 26414 O O . LEU A 1 48 ? -3.975 -14.332 3.768 1.00 0.00 48 LEU A O 16
ATOM 26430 N N . PRO A 1 49 ? -4.455 -14.909 1.645 1.00 0.00 49 PRO A N 16
ATOM 26431 C CA . PRO A 1 49 ? -4.108 -16.325 1.796 1.00 0.00 49 PRO A CA 16
ATOM 26432 C C . PRO A 1 49 ? -2.674 -16.522 2.293 1.00 0.00 49 PRO A C 16
ATOM 26433 O O . PRO A 1 49 ? -1.798 -15.698 2.018 1.00 0.00 49 PRO A O 16
ATOM 26444 N N . PRO A 1 50 ? -2.420 -17.628 3.020 1.00 0.00 50 PRO A N 16
ATOM 26445 C CA . PRO A 1 50 ? -1.102 -17.934 3.596 1.00 0.00 50 PRO A CA 16
ATOM 26446 C C . PRO A 1 50 ? 0.032 -17.828 2.579 1.00 0.00 50 PRO A C 16
ATOM 26447 O O . PRO A 1 50 ? 1.133 -17.385 2.904 1.00 0.00 50 PRO A O 16
ATOM 26458 N N . PHE A 1 51 ? -0.252 -18.231 1.345 1.00 0.00 51 PHE A N 16
ATOM 26459 C CA . PHE A 1 51 ? 0.724 -18.151 0.264 1.00 0.00 51 PHE A CA 16
ATOM 26460 C C . PHE A 1 51 ? 1.207 -16.715 0.085 1.00 0.00 51 PHE A C 16
ATOM 26461 O O . PHE A 1 51 ? 2.408 -16.451 0.033 1.00 0.00 51 PHE A O 16
ATOM 26478 N N . TYR A 1 52 ? 0.260 -15.793 0.016 1.00 0.00 52 TYR A N 16
ATOM 26479 C CA . TYR A 1 52 ? 0.565 -14.391 -0.181 1.00 0.00 52 TYR A CA 16
ATOM 26480 C C . TYR A 1 52 ? 1.209 -13.791 1.065 1.00 0.00 52 TYR A C 16
ATOM 26481 O O . TYR A 1 52 ? 2.115 -12.967 0.956 1.00 0.00 52 TYR A O 16
ATOM 26499 N N . LYS A 1 53 ? 0.743 -14.218 2.241 1.00 0.00 53 LYS A N 16
ATOM 26500 C CA . LYS A 1 53 ? 1.349 -13.807 3.508 1.00 0.00 53 LYS A CA 16
ATOM 26501 C C . LYS A 1 53 ? 2.859 -14.029 3.483 1.00 0.00 53 LYS A C 16
ATOM 26502 O O . LYS A 1 53 ? 3.643 -13.098 3.682 1.00 0.00 53 LYS A O 16
ATOM 26521 N N . GLU A 1 54 ? 3.251 -15.270 3.214 1.00 0.00 54 GLU A N 16
ATOM 26522 C CA . GLU A 1 54 ? 4.655 -15.660 3.212 1.00 0.00 54 GLU A CA 16
ATOM 26523 C C . GLU A 1 54 ? 5.458 -14.872 2.185 1.00 0.00 54 GLU A C 16
ATOM 26524 O O . GLU A 1 54 ? 6.534 -14.362 2.493 1.00 0.00 54 GLU A O 16
ATOM 26536 N N . ARG A 1 55 ? 4.933 -14.779 0.967 1.00 0.00 55 ARG A N 16
ATOM 26537 C CA . ARG A 1 55 ? 5.638 -14.115 -0.125 1.00 0.00 55 ARG A CA 16
ATOM 26538 C C . ARG A 1 55 ? 5.894 -12.641 0.179 1.00 0.00 55 ARG A C 16
ATOM 26539 O O . ARG A 1 55 ? 6.971 -12.125 -0.108 1.00 0.00 55 ARG A O 16
ATOM 26560 N N . LEU A 1 56 ? 4.909 -11.974 0.765 1.00 0.00 56 LEU A N 16
ATOM 26561 C CA . LEU A 1 56 ? 5.050 -10.569 1.131 1.00 0.00 56 LEU A CA 16
ATOM 26562 C C . LEU A 1 56 ? 6.082 -10.405 2.238 1.00 0.00 56 LEU A C 16
ATOM 26563 O O . LEU A 1 56 ? 6.931 -9.519 2.185 1.00 0.00 56 LEU A O 16
ATOM 26579 N N . LEU A 1 57 ? 6.001 -11.268 3.239 1.00 0.00 57 LEU A N 16
ATOM 26580 C CA . LEU A 1 57 ? 6.926 -11.245 4.351 1.00 0.00 57 LEU A CA 16
ATOM 26581 C C . LEU A 1 57 ? 8.354 -11.578 3.907 1.00 0.00 57 LEU A C 16
ATOM 26582 O O . LEU A 1 57 ? 9.323 -11.126 4.515 1.00 0.00 57 LEU A O 16
ATOM 26598 N N . ALA A 1 58 ? 8.474 -12.355 2.836 1.00 0.00 58 ALA A N 16
ATOM 26599 C CA . ALA A 1 58 ? 9.774 -12.734 2.301 1.00 0.00 58 ALA A CA 16
ATOM 26600 C C . ALA A 1 58 ? 10.124 -11.895 1.076 1.00 0.00 58 ALA A C 16
ATOM 26601 O O . ALA A 1 58 ? 10.994 -12.264 0.285 1.00 0.00 58 ALA A O 16
ATOM 26608 N N . LEU A 1 59 ? 9.461 -10.752 0.934 1.00 0.00 59 LEU A N 16
ATOM 26609 C CA . LEU A 1 59 ? 9.679 -9.892 -0.211 1.00 0.00 59 LEU A CA 16
ATOM 26610 C C . LEU A 1 59 ? 10.964 -9.091 -0.031 1.00 0.00 59 LEU A C 16
ATOM 26611 O O . LEU A 1 59 ? 11.553 -9.073 1.050 1.00 0.00 59 LEU A O 16
ATOM 26627 N N . ASN A 1 60 ? 11.386 -8.428 -1.092 1.00 0.00 60 ASN A N 16
ATOM 26628 C CA . ASN A 1 60 ? 12.622 -7.661 -1.074 1.00 0.00 60 ASN A CA 16
ATOM 26629 C C . ASN A 1 60 ? 12.349 -6.209 -0.710 1.00 0.00 60 ASN A C 16
ATOM 26630 O O . ASN A 1 60 ? 13.225 -5.350 -0.802 1.00 0.00 60 ASN A O 16
ATOM 26641 N N . ASP A 1 61 ? 11.132 -5.937 -0.272 1.00 0.00 61 ASP A N 16
ATOM 26642 C CA . ASP A 1 61 ? 10.746 -4.568 0.041 1.00 0.00 61 ASP A CA 16
ATOM 26643 C C . ASP A 1 61 ? 10.976 -4.289 1.519 1.00 0.00 61 ASP A C 16
ATOM 26644 O O . ASP A 1 61 ? 10.384 -4.929 2.386 1.00 0.00 61 ASP A O 16
ATOM 26653 N N . SER A 1 62 ? 11.842 -3.324 1.797 1.00 0.00 62 SER A N 16
ATOM 26654 C CA . SER A 1 62 ? 12.254 -3.016 3.161 1.00 0.00 62 SER A CA 16
ATOM 26655 C C . SER A 1 62 ? 11.182 -2.242 3.927 1.00 0.00 62 SER A C 16
ATOM 26656 O O . SER A 1 62 ? 11.309 -2.021 5.133 1.00 0.00 62 SER A O 16
ATOM 26664 N N . ARG A 1 63 ? 10.127 -1.829 3.232 1.00 0.00 63 ARG A N 16
ATOM 26665 C CA . ARG A 1 63 ? 9.020 -1.131 3.874 1.00 0.00 63 ARG A CA 16
ATOM 26666 C C . ARG A 1 63 ? 8.110 -2.143 4.562 1.00 0.00 63 ARG A C 16
ATOM 26667 O O . ARG A 1 63 ? 7.288 -1.791 5.409 1.00 0.00 63 ARG A O 16
ATOM 26688 N N . ILE A 1 64 ? 8.280 -3.405 4.187 1.00 0.00 64 ILE A N 16
ATOM 26689 C CA . ILE A 1 64 ? 7.540 -4.498 4.789 1.00 0.00 64 ILE A CA 16
ATOM 26690 C C . ILE A 1 64 ? 8.247 -4.976 6.053 1.00 0.00 64 ILE A C 16
ATOM 26691 O O . ILE A 1 64 ? 9.385 -5.437 6.006 1.00 0.00 64 ILE A O 16
ATOM 26707 N N . THR A 1 65 ? 7.580 -4.832 7.186 1.00 0.00 65 THR A N 16
ATOM 26708 C CA . THR A 1 65 ? 8.146 -5.258 8.455 1.00 0.00 65 THR A CA 16
ATOM 26709 C C . THR A 1 65 ? 7.668 -6.661 8.810 1.00 0.00 65 THR A C 16
ATOM 26710 O O . THR A 1 65 ? 6.584 -7.078 8.392 1.00 0.00 65 THR A O 16
ATOM 26721 N N . SER A 1 66 ? 8.471 -7.382 9.586 1.00 0.00 66 SER A N 16
ATOM 26722 C CA . SER A 1 66 ? 8.126 -8.731 10.016 1.00 0.00 66 SER A CA 16
ATOM 26723 C C . SER A 1 66 ? 6.944 -8.707 10.986 1.00 0.00 66 SER A C 16
ATOM 26724 O O . SER A 1 66 ? 6.360 -9.746 11.301 1.00 0.00 66 SER A O 16
ATOM 26732 N N . ASP A 1 67 ? 6.598 -7.507 11.443 1.00 0.00 67 ASP A N 16
ATOM 26733 C CA . ASP A 1 67 ? 5.426 -7.297 12.290 1.00 0.00 67 ASP A CA 16
ATOM 26734 C C . ASP A 1 67 ? 4.150 -7.454 11.462 1.00 0.00 67 ASP A C 16
ATOM 26735 O O . ASP A 1 67 ? 3.047 -7.597 11.995 1.00 0.00 67 ASP A O 16
ATOM 26744 N N . GLY A 1 68 ? 4.313 -7.443 10.147 1.00 0.00 68 GLY A N 16
ATOM 26745 C CA . GLY A 1 68 ? 3.190 -7.624 9.256 1.00 0.00 68 GLY A CA 16
ATOM 26746 C C . GLY A 1 68 ? 2.575 -6.311 8.835 1.00 0.00 68 GLY A C 16
ATOM 26747 O O . GLY A 1 68 ? 1.368 -6.224 8.622 1.00 0.00 68 GLY A O 16
ATOM 26751 N N . VAL A 1 69 ? 3.400 -5.283 8.726 1.00 0.00 69 VAL A N 16
ATOM 26752 C CA . VAL A 1 69 ? 2.930 -3.968 8.316 1.00 0.00 69 VAL A CA 16
ATOM 26753 C C . VAL A 1 69 ? 3.861 -3.370 7.271 1.00 0.00 69 VAL A C 16
ATOM 26754 O O . VAL A 1 69 ? 5.083 -3.420 7.416 1.00 0.00 69 VAL A O 16
ATOM 26767 N N . ILE A 1 70 ? 3.280 -2.825 6.218 1.00 0.00 70 ILE A N 16
ATOM 26768 C CA . ILE A 1 70 ? 4.042 -2.076 5.235 1.00 0.00 70 ILE A CA 16
ATOM 26769 C C . ILE A 1 70 ? 3.595 -0.617 5.248 1.00 0.00 70 ILE A C 16
ATOM 26770 O O . ILE A 1 70 ? 2.407 -0.318 5.112 1.00 0.00 70 ILE A O 16
ATOM 26786 N N . VAL A 1 71 ? 4.543 0.284 5.448 1.00 0.00 71 VAL A N 16
ATOM 26787 C CA . VAL A 1 71 ? 4.234 1.701 5.571 1.00 0.00 71 VAL A CA 16
ATOM 26788 C C . VAL A 1 71 ? 4.703 2.462 4.340 1.00 0.00 71 VAL A C 16
ATOM 26789 O O . VAL A 1 71 ? 5.832 2.275 3.880 1.00 0.00 71 VAL A O 16
ATOM 26802 N N . LEU A 1 72 ? 3.836 3.309 3.797 1.00 0.00 72 LEU A N 16
ATOM 26803 C CA . LEU A 1 72 ? 4.182 4.098 2.627 1.00 0.00 72 LEU A CA 16
ATOM 26804 C C . LEU A 1 72 ? 3.763 5.548 2.822 1.00 0.00 72 LEU A C 16
ATOM 26805 O O . LEU A 1 72 ? 2.926 5.858 3.674 1.00 0.00 72 LEU A O 16
ATOM 26821 N N . LYS A 1 73 ? 4.343 6.424 2.017 1.00 0.00 73 LYS A N 16
ATOM 26822 C CA . LYS A 1 73 ? 3.979 7.828 2.006 1.00 0.00 73 LYS A CA 16
ATOM 26823 C C . LYS A 1 73 ? 3.662 8.253 0.589 1.00 0.00 73 LYS A C 16
ATOM 26824 O O . LYS A 1 73 ? 4.529 8.251 -0.283 1.00 0.00 73 LYS A O 16
ATOM 26843 N N . ALA A 1 74 ? 2.419 8.594 0.364 1.00 0.00 74 ALA A N 16
ATOM 26844 C CA . ALA A 1 74 ? 1.997 9.104 -0.926 1.00 0.00 74 ALA A CA 16
ATOM 26845 C C . ALA A 1 74 ? 1.974 10.623 -0.888 1.00 0.00 74 ALA A C 16
ATOM 26846 O O 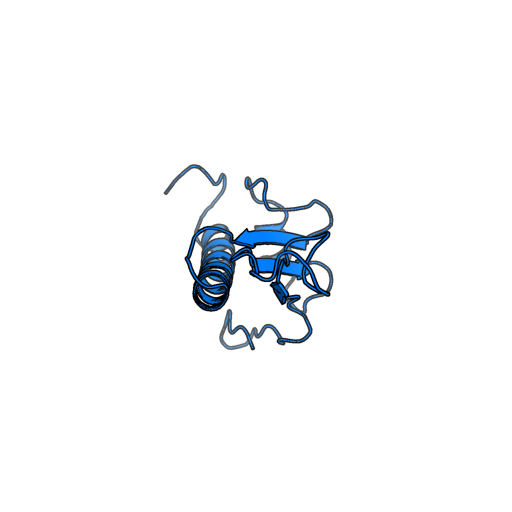. ALA A 1 74 ? 1.051 11.225 -0.351 1.00 0.00 74 ALA A O 16
ATOM 26853 N N . GLN A 1 75 ? 3.002 11.235 -1.450 1.00 0.00 75 GLN A N 16
ATOM 26854 C CA . GLN A 1 75 ? 3.165 12.679 -1.385 1.00 0.00 75 GLN A CA 16
ATOM 26855 C C . GLN A 1 75 ? 3.645 13.202 -2.738 1.00 0.00 75 GLN A C 16
ATOM 26856 O O . GLN A 1 75 ? 4.060 14.352 -2.873 1.00 0.00 75 GLN A O 16
ATOM 26870 N N . GLN A 1 76 ? 3.557 12.350 -3.746 1.00 0.00 76 GLN A N 16
ATOM 26871 C CA . GLN A 1 76 ? 4.085 12.672 -5.059 1.00 0.00 76 GLN A CA 16
ATOM 26872 C C . GLN A 1 76 ? 3.117 13.552 -5.848 1.00 0.00 76 GLN A C 16
ATOM 26873 O O . GLN A 1 76 ? 3.536 14.498 -6.517 1.00 0.00 76 GLN A O 16
ATOM 26887 N N . TYR A 1 77 ? 1.826 13.245 -5.776 1.00 0.00 77 TYR A N 16
ATOM 26888 C CA . TYR A 1 77 ? 0.833 13.978 -6.534 1.00 0.00 77 TYR A CA 16
ATOM 26889 C C . TYR A 1 77 ? 0.303 15.177 -5.755 1.00 0.00 77 TYR A C 16
ATOM 26890 O O . TYR A 1 77 ? 0.592 15.339 -4.568 1.00 0.00 77 TYR A O 16
ATOM 26908 N N . ARG A 1 78 ? -0.480 16.004 -6.436 1.00 0.00 78 ARG A N 16
ATOM 26909 C CA . ARG A 1 78 ? -0.946 17.268 -5.885 1.00 0.00 78 ARG A CA 16
ATOM 26910 C C . ARG A 1 78 ? -2.220 17.074 -5.058 1.00 0.00 78 ARG A C 16
ATOM 26911 O O . ARG A 1 78 ? -2.427 17.757 -4.059 1.00 0.00 78 ARG A O 16
ATOM 26932 N N . THR A 1 79 ? -3.071 16.148 -5.474 1.00 0.00 79 THR A N 16
ATOM 26933 C CA . THR A 1 79 ? -4.285 15.854 -4.730 1.00 0.00 79 THR A CA 16
ATOM 26934 C C . THR A 1 79 ? -4.168 14.524 -4.001 1.00 0.00 79 THR A C 16
ATOM 26935 O O . THR A 1 79 ? -3.437 13.629 -4.429 1.00 0.00 79 THR A O 16
ATOM 26946 N N . GLN A 1 80 ? -4.892 14.403 -2.897 1.00 0.00 80 GLN A N 16
ATOM 26947 C CA . GLN A 1 80 ? -4.905 13.165 -2.131 1.00 0.00 80 GLN A CA 16
ATOM 26948 C C . GLN A 1 80 ? -5.553 12.047 -2.943 1.00 0.00 80 GLN A C 16
ATOM 26949 O O . GLN A 1 80 ? -5.144 10.895 -2.863 1.00 0.00 80 GLN A O 16
ATOM 26963 N N . GLU A 1 81 ? -6.554 12.413 -3.744 1.00 0.00 81 GLU A N 16
ATOM 26964 C CA . GLU A 1 81 ? -7.291 11.454 -4.562 1.00 0.00 81 GLU A CA 16
ATOM 26965 C C . GLU A 1 81 ? -6.370 10.725 -5.538 1.00 0.00 81 GLU A C 16
ATOM 26966 O O . GLU A 1 81 ? -6.427 9.500 -5.662 1.00 0.00 81 GLU A O 16
ATOM 26978 N N . GLN A 1 82 ? -5.525 11.480 -6.227 1.00 0.00 82 GLN A N 16
ATOM 26979 C CA . GLN A 1 82 ? -4.588 10.896 -7.175 1.00 0.00 82 GLN A CA 16
ATOM 26980 C C . GLN A 1 82 ? -3.568 10.019 -6.465 1.00 0.00 82 GLN A C 16
ATOM 26981 O O . GLN A 1 82 ? -3.194 8.958 -6.967 1.00 0.00 82 GLN A O 16
ATOM 26995 N N . ASN A 1 83 ? -3.129 10.454 -5.287 1.00 0.00 83 ASN A N 16
ATOM 26996 C CA . ASN A 1 83 ? -2.203 9.661 -4.488 1.00 0.00 83 ASN A CA 16
ATOM 26997 C C . ASN A 1 83 ? -2.863 8.371 -4.019 1.00 0.00 83 ASN A C 16
ATOM 26998 O O . ASN A 1 83 ? -2.200 7.344 -3.888 1.00 0.00 83 ASN A O 16
ATOM 27009 N N . ARG A 1 84 ? -4.173 8.426 -3.779 1.00 0.00 84 ARG A N 16
ATOM 27010 C CA . ARG A 1 84 ? -4.933 7.242 -3.411 1.00 0.00 84 ARG A CA 16
ATOM 27011 C C . ARG A 1 84 ? -4.895 6.215 -4.532 1.00 0.00 84 ARG A C 16
ATOM 27012 O O . ARG A 1 84 ? -4.532 5.060 -4.320 1.00 0.00 84 ARG A O 16
ATOM 27033 N N . ALA A 1 85 ? -5.257 6.655 -5.734 1.00 0.00 85 ALA A N 16
ATOM 27034 C CA . ALA A 1 85 ? -5.330 5.769 -6.890 1.00 0.00 85 ALA A CA 16
ATOM 27035 C C . ALA A 1 85 ? -3.964 5.184 -7.224 1.00 0.00 85 ALA A C 16
ATOM 27036 O O . ALA A 1 85 ? -3.841 3.991 -7.501 1.00 0.00 85 ALA A O 16
ATOM 27043 N N . ASP A 1 86 ? -2.942 6.028 -7.185 1.00 0.00 86 ASP A N 16
ATOM 27044 C CA . ASP A 1 86 ? -1.581 5.604 -7.494 1.00 0.00 86 ASP A CA 16
ATOM 27045 C C . ASP A 1 86 ? -1.085 4.595 -6.469 1.00 0.00 86 ASP A C 16
ATOM 27046 O O . ASP A 1 86 ? -0.469 3.586 -6.815 1.00 0.00 86 ASP A O 16
ATOM 27055 N N . ALA A 1 87 ? -1.367 4.878 -5.206 1.00 0.00 87 ALA A N 16
ATOM 27056 C CA . ALA A 1 87 ? -1.000 3.981 -4.118 1.00 0.00 87 ALA A CA 16
ATOM 27057 C C . ALA A 1 87 ? -1.696 2.635 -4.266 1.00 0.00 87 ALA A C 16
ATOM 27058 O O . ALA A 1 87 ? -1.065 1.591 -4.125 1.00 0.00 87 ALA A O 16
ATOM 27065 N N . LEU A 1 88 ? -2.993 2.666 -4.558 1.00 0.00 88 LEU A N 16
ATOM 27066 C CA . LEU A 1 88 ? -3.767 1.443 -4.737 1.00 0.00 88 LEU A CA 16
ATOM 27067 C C . LEU A 1 88 ? -3.286 0.661 -5.955 1.00 0.00 88 LEU A C 16
ATOM 27068 O O . LEU A 1 88 ? -3.242 -0.573 -5.933 1.00 0.00 88 LEU A O 16
ATOM 27084 N N . LEU A 1 89 ? -2.928 1.377 -7.015 1.00 0.00 89 LEU A N 16
ATOM 27085 C CA . LEU A 1 89 ? -2.380 0.747 -8.210 1.00 0.00 89 LEU A CA 16
ATOM 27086 C C . LEU A 1 89 ? -1.094 0.007 -7.867 1.00 0.00 89 LEU A C 16
ATOM 27087 O O . LEU A 1 89 ? -0.962 -1.188 -8.143 1.00 0.00 89 LEU A O 16
ATOM 27103 N N . ARG A 1 90 ? -0.163 0.717 -7.237 1.00 0.00 90 ARG A N 16
ATOM 27104 C CA . ARG A 1 90 ? 1.112 0.130 -6.841 1.00 0.00 90 ARG A CA 16
ATOM 27105 C C . ARG A 1 90 ? 0.907 -0.995 -5.832 1.00 0.00 90 ARG A C 16
ATOM 27106 O O . ARG A 1 90 ? 1.623 -1.996 -5.859 1.00 0.00 90 ARG A O 16
ATOM 27127 N N . LEU A 1 91 ? -0.068 -0.829 -4.949 1.00 0.00 91 LEU A N 16
ATOM 27128 C CA . LEU A 1 91 ? -0.354 -1.821 -3.921 1.00 0.00 91 LEU A CA 16
ATOM 27129 C C . LEU A 1 91 ? -0.739 -3.150 -4.562 1.00 0.00 91 LEU A C 16
ATOM 27130 O O . LEU A 1 91 ? -0.213 -4.200 -4.201 1.00 0.00 91 LEU A O 16
ATOM 27146 N N . SER A 1 92 ? -1.638 -3.087 -5.535 1.00 0.00 92 SER A N 16
ATOM 27147 C CA . SER A 1 92 ? -2.083 -4.275 -6.248 1.00 0.00 92 SER A CA 16
ATOM 27148 C C . SER A 1 92 ? -0.934 -4.872 -7.062 1.00 0.00 92 SER A C 16
ATOM 27149 O O . SER A 1 92 ? -0.784 -6.093 -7.137 1.00 0.00 92 SER A O 16
ATOM 27157 N N . GLU A 1 93 ? -0.115 -4.004 -7.650 1.00 0.00 93 GLU A N 16
ATOM 27158 C CA . GLU A 1 93 ? 1.072 -4.435 -8.376 1.00 0.00 93 GLU A CA 16
ATOM 27159 C C . GLU A 1 93 ? 1.999 -5.209 -7.453 1.00 0.00 93 GLU A C 16
ATOM 27160 O O . GLU A 1 93 ? 2.459 -6.298 -7.787 1.00 0.00 93 GLU A O 16
ATOM 27172 N N . LEU A 1 94 ? 2.247 -4.638 -6.284 1.00 0.00 94 LEU A N 16
ATOM 27173 C CA . LEU A 1 94 ? 3.139 -5.227 -5.295 1.00 0.00 94 LEU A CA 16
ATOM 27174 C C . LEU A 1 94 ? 2.663 -6.628 -4.906 1.00 0.00 94 LEU A C 16
ATOM 27175 O O . LEU A 1 94 ? 3.459 -7.565 -4.836 1.00 0.00 94 LEU A O 16
ATOM 27191 N N . ILE A 1 95 ? 1.361 -6.762 -4.682 1.00 0.00 95 ILE A N 16
ATOM 27192 C CA . ILE A 1 95 ? 0.775 -8.033 -4.265 1.00 0.00 95 ILE A CA 16
ATOM 27193 C C . ILE A 1 95 ? 0.944 -9.105 -5.345 1.00 0.00 95 ILE A C 16
ATOM 27194 O O . ILE A 1 95 ? 1.297 -10.248 -5.047 1.00 0.00 95 ILE A O 16
ATOM 27210 N N . VAL A 1 96 ? 0.718 -8.730 -6.594 1.00 0.00 96 VAL A N 16
ATOM 27211 C CA . VAL A 1 96 ? 0.849 -9.667 -7.705 1.00 0.00 96 VAL A CA 16
ATOM 27212 C C . VAL A 1 96 ? 2.321 -9.973 -7.980 1.00 0.00 96 VAL A C 16
ATOM 27213 O O . VAL A 1 96 ? 2.700 -11.122 -8.215 1.00 0.00 96 VAL A O 16
ATOM 27226 N N . ASN A 1 97 ? 3.147 -8.940 -7.918 1.00 0.00 97 ASN A N 16
ATOM 27227 C CA . ASN A 1 97 ? 4.569 -9.060 -8.181 1.00 0.00 97 ASN A CA 16
ATOM 27228 C C . ASN A 1 97 ? 5.266 -9.928 -7.142 1.00 0.00 97 ASN A C 16
ATOM 27229 O O . ASN A 1 97 ? 6.283 -10.546 -7.436 1.00 0.00 97 ASN A O 16
ATOM 27240 N N . ALA A 1 98 ? 4.727 -9.965 -5.926 1.00 0.00 98 ALA A N 16
ATOM 27241 C CA . ALA A 1 98 ? 5.281 -10.801 -4.858 1.00 0.00 98 ALA A CA 16
ATOM 27242 C C . ALA A 1 98 ? 5.343 -12.276 -5.270 1.00 0.00 98 ALA A C 16
ATOM 27243 O O . ALA A 1 98 ? 6.140 -13.049 -4.734 1.00 0.00 98 ALA A O 16
ATOM 27250 N N . ALA A 1 99 ? 4.498 -12.666 -6.218 1.00 0.00 99 ALA A N 16
ATOM 27251 C CA . ALA A 1 99 ? 4.502 -14.032 -6.726 1.00 0.00 99 ALA A CA 16
ATOM 27252 C C . ALA A 1 99 ? 5.484 -14.178 -7.889 1.00 0.00 99 ALA A C 16
ATOM 27253 O O . ALA A 1 99 ? 5.930 -15.280 -8.206 1.00 0.00 99 ALA A O 16
ATOM 27260 N N . LYS A 1 100 ? 5.821 -13.055 -8.512 1.00 0.00 100 LYS A N 16
ATOM 27261 C CA . LYS A 1 100 ? 6.676 -13.040 -9.695 1.00 0.00 100 LYS A CA 16
ATOM 27262 C C . LYS A 1 100 ? 8.130 -12.786 -9.318 1.00 0.00 100 LYS A C 16
ATOM 27263 O O . LYS A 1 100 ? 9.056 -13.178 -10.030 1.00 0.00 100 LYS A O 16
ATOM 27282 N N . LEU A 1 101 ? 8.317 -12.119 -8.194 1.00 0.00 101 LEU A N 16
ATOM 27283 C CA . LEU A 1 101 ? 9.632 -11.889 -7.644 1.00 0.00 101 LEU A CA 16
ATOM 27284 C C . LEU A 1 101 ? 10.038 -13.094 -6.818 1.00 0.00 101 LEU A C 16
ATOM 27285 O O . LEU A 1 101 ? 9.175 -13.861 -6.393 1.00 0.00 101 LEU A O 16
ATOM 27301 N N . GLU A 1 102 ? 11.339 -13.252 -6.599 1.00 0.00 102 GLU A N 16
ATOM 27302 C CA . GLU A 1 102 ? 11.878 -14.429 -5.919 1.00 0.00 102 GLU A CA 16
ATOM 27303 C C . GLU A 1 102 ? 11.443 -15.684 -6.677 1.00 0.00 102 GLU A C 16
ATOM 27304 O O . GLU A 1 102 ? 10.656 -16.494 -6.190 1.00 0.00 102 GLU A O 16
ATOM 27316 N N . HIS A 1 103 ? 11.936 -15.816 -7.898 1.00 0.00 103 HIS A N 16
ATOM 27317 C CA . HIS A 1 103 ? 11.560 -16.930 -8.753 1.00 0.00 103 HIS A CA 16
ATOM 27318 C C . HIS A 1 103 ? 12.672 -17.971 -8.762 1.00 0.00 103 HIS A C 16
ATOM 27319 O O . HIS A 1 103 ? 13.098 -18.446 -9.814 1.00 0.00 103 HIS A O 16
ATOM 27334 N N . HIS A 1 104 ? 13.153 -18.305 -7.579 1.00 0.00 104 HIS A N 16
ATOM 27335 C CA . HIS A 1 104 ? 14.186 -19.321 -7.439 1.00 0.00 104 HIS A CA 16
ATOM 27336 C C . HIS A 1 104 ? 13.955 -20.150 -6.190 1.00 0.00 104 HIS A C 16
ATOM 27337 O O . HIS A 1 104 ? 14.813 -20.939 -5.793 1.00 0.00 104 HIS A O 16
ATOM 27352 N N . HIS A 1 105 ? 12.780 -19.969 -5.588 1.00 0.00 105 HIS A N 16
ATOM 27353 C CA . HIS A 1 105 ? 12.365 -20.730 -4.413 1.00 0.00 105 HIS A CA 16
ATOM 27354 C C . HIS A 1 105 ? 13.441 -20.675 -3.326 1.00 0.00 105 HIS A C 16
ATOM 27355 O O . HIS A 1 105 ? 13.885 -21.704 -2.818 1.00 0.00 105 HIS A O 16
ATOM 27370 N N . HIS A 1 106 ? 13.854 -19.455 -2.989 1.00 0.00 106 HIS A N 16
ATOM 27371 C CA . HIS A 1 106 ? 14.907 -19.233 -2.002 1.00 0.00 106 HIS A CA 16
ATOM 27372 C C . HIS A 1 106 ? 14.518 -19.824 -0.652 1.00 0.00 106 HIS A C 16
ATOM 27373 O O . HIS A 1 106 ? 15.335 -20.450 0.023 1.00 0.00 106 HIS A O 16
ATOM 27388 N N . HIS A 1 107 ? 13.268 -19.625 -0.264 1.00 0.00 107 HIS A N 16
ATOM 27389 C CA . HIS A 1 107 ? 12.763 -20.203 0.971 1.00 0.00 107 HIS A CA 16
ATOM 27390 C C . HIS A 1 107 ? 12.089 -21.536 0.667 1.00 0.00 107 HIS A C 16
ATOM 27391 O O . HIS A 1 107 ? 10.925 -21.574 0.272 1.00 0.00 107 HIS A O 16
ATOM 27406 N N . HIS A 1 108 ? 12.839 -22.616 0.823 1.00 0.00 108 HIS A N 16
ATOM 27407 C CA . HIS A 1 108 ? 12.326 -23.947 0.537 1.00 0.00 108 HIS A CA 16
ATOM 27408 C C . HIS A 1 108 ? 11.736 -24.569 1.797 1.00 0.00 108 HIS A C 16
ATOM 27409 O O . HIS A 1 108 ? 12.458 -24.674 2.805 1.00 0.00 108 HIS A O 16
ATOM 27425 N N . MET A 1 1 ? -12.978 -2.047 -2.455 1.00 0.00 1 MET A N 17
ATOM 27426 C CA . MET A 1 1 ? -12.035 -3.117 -2.064 1.00 0.00 1 MET A CA 17
ATOM 27427 C C . MET A 1 1 ? -11.058 -3.387 -3.195 1.00 0.00 1 MET A C 17
ATOM 27428 O O . MET A 1 1 ? -11.348 -3.111 -4.360 1.00 0.00 1 MET A O 17
ATOM 27444 N N . LEU A 1 2 ? -9.907 -3.938 -2.854 1.00 0.00 2 LEU A N 17
ATOM 27445 C CA . LEU A 1 2 ? -8.907 -4.265 -3.851 1.00 0.00 2 LEU A CA 17
ATOM 27446 C C . LEU A 1 2 ? -9.184 -5.647 -4.423 1.00 0.00 2 LEU A C 17
ATOM 27447 O O . LEU A 1 2 ? -8.815 -6.667 -3.841 1.00 0.00 2 LEU A O 17
ATOM 27463 N N . VAL A 1 3 ? -9.896 -5.667 -5.536 1.00 0.00 3 VAL A N 17
ATOM 27464 C CA . VAL A 1 3 ? -10.195 -6.911 -6.232 1.00 0.00 3 VAL A CA 17
ATOM 27465 C C . VAL A 1 3 ? -9.004 -7.345 -7.081 1.00 0.00 3 VAL A C 17
ATOM 27466 O O . VAL A 1 3 ? -8.642 -6.675 -8.051 1.00 0.00 3 VAL A O 17
ATOM 27479 N N . ILE A 1 4 ? -8.390 -8.455 -6.705 1.00 0.00 4 ILE A N 17
ATOM 27480 C CA . ILE A 1 4 ? -7.254 -8.974 -7.448 1.00 0.00 4 ILE A CA 17
ATOM 27481 C C . ILE A 1 4 ? -7.678 -10.165 -8.300 1.00 0.00 4 ILE A C 17
ATOM 27482 O O . ILE A 1 4 ? -7.247 -10.316 -9.443 1.00 0.00 4 ILE A O 17
ATOM 27498 N N . SER A 1 5 ? -8.536 -11.004 -7.735 1.00 0.00 5 SER A N 17
ATOM 27499 C CA . SER A 1 5 ? -9.040 -12.180 -8.429 1.00 0.00 5 SER A CA 17
ATOM 27500 C C . SER A 1 5 ? -10.367 -12.607 -7.813 1.00 0.00 5 SER A C 17
ATOM 27501 O O . SER A 1 5 ? -10.955 -11.862 -7.028 1.00 0.00 5 SER A O 17
ATOM 27509 N N . ASN A 1 6 ? -10.838 -13.799 -8.160 1.00 0.00 6 ASN A N 17
ATOM 27510 C CA . ASN A 1 6 ? -12.097 -14.307 -7.623 1.00 0.00 6 ASN A CA 17
ATOM 27511 C C . ASN A 1 6 ? -11.969 -14.607 -6.139 1.00 0.00 6 ASN A C 17
ATOM 27512 O O . ASN A 1 6 ? -12.758 -14.125 -5.331 1.00 0.00 6 ASN A O 17
ATOM 27523 N N . ASN A 1 7 ? -10.961 -15.387 -5.786 1.00 0.00 7 ASN A N 17
ATOM 27524 C CA . ASN A 1 7 ? -10.799 -15.848 -4.410 1.00 0.00 7 ASN A CA 17
ATOM 27525 C C . ASN A 1 7 ? -9.991 -14.848 -3.589 1.00 0.00 7 ASN A C 17
ATOM 27526 O O . ASN A 1 7 ? -9.770 -15.033 -2.394 1.00 0.00 7 ASN A O 17
ATOM 27537 N N . VAL A 1 8 ? -9.579 -13.763 -4.227 1.00 0.00 8 VAL A N 17
ATOM 27538 C CA . VAL A 1 8 ? -8.768 -12.768 -3.553 1.00 0.00 8 VAL A CA 17
ATOM 27539 C C . VAL A 1 8 ? -9.416 -11.393 -3.641 1.00 0.00 8 VAL A C 17
ATOM 27540 O O . VAL A 1 8 ? -9.557 -10.818 -4.724 1.00 0.00 8 VAL A O 17
ATOM 27553 N N . HIS A 1 9 ? -9.775 -10.869 -2.488 1.00 0.00 9 HIS A N 17
ATOM 27554 C CA . HIS A 1 9 ? -10.311 -9.522 -2.366 1.00 0.00 9 HIS A CA 17
ATOM 27555 C C . HIS A 1 9 ? -9.716 -8.885 -1.125 1.00 0.00 9 HIS A C 17
ATOM 27556 O O . HIS A 1 9 ? -9.521 -9.565 -0.120 1.00 0.00 9 HIS A O 17
ATOM 27571 N N . LEU A 1 10 ? -9.409 -7.604 -1.186 1.00 0.00 10 LEU A N 17
ATOM 27572 C CA . LEU A 1 10 ? -8.879 -6.910 -0.031 1.00 0.00 10 LEU A CA 17
ATOM 27573 C C . LEU A 1 10 ? -9.829 -5.808 0.399 1.00 0.00 10 LEU A C 17
ATOM 27574 O O . LEU A 1 10 ? -9.926 -4.769 -0.255 1.00 0.00 10 LEU A O 17
ATOM 27590 N N . PRO A 1 11 ? -10.572 -6.051 1.485 1.00 0.00 11 PRO A N 17
ATOM 27591 C CA . PRO A 1 11 ? -11.563 -5.110 2.006 1.00 0.00 11 PRO A CA 17
ATOM 27592 C C . PRO A 1 11 ? -10.951 -3.769 2.391 1.00 0.00 11 PRO A C 17
ATOM 27593 O O . PRO A 1 11 ? -9.843 -3.709 2.930 1.00 0.00 11 PRO A O 17
ATOM 27604 N N . ASP A 1 12 ? -11.693 -2.703 2.116 1.00 0.00 12 ASP A N 17
ATOM 27605 C CA . ASP A 1 12 ? -11.276 -1.345 2.434 1.00 0.00 12 ASP A CA 17
ATOM 27606 C C . ASP A 1 12 ? -10.874 -1.225 3.899 1.00 0.00 12 ASP A C 17
ATOM 27607 O O . ASP A 1 12 ? -9.900 -0.557 4.241 1.00 0.00 12 ASP A O 17
ATOM 27616 N N . ALA A 1 13 ? -11.645 -1.888 4.749 1.00 0.00 13 ALA A N 17
ATOM 27617 C CA . ALA A 1 13 ? -11.457 -1.825 6.196 1.00 0.00 13 ALA A CA 17
ATOM 27618 C C . ALA A 1 13 ? -10.082 -2.327 6.632 1.00 0.00 13 ALA A C 17
ATOM 27619 O O . ALA A 1 13 ? -9.569 -1.914 7.671 1.00 0.00 13 ALA A O 17
ATOM 27626 N N . GLU A 1 14 ? -9.472 -3.204 5.837 1.00 0.00 14 GLU A N 17
ATOM 27627 C CA . GLU A 1 14 ? -8.186 -3.789 6.207 1.00 0.00 14 GLU A CA 17
ATOM 27628 C C . GLU A 1 14 ? -7.034 -2.881 5.799 1.00 0.00 14 GLU A C 17
ATOM 27629 O O . GLU A 1 14 ? -5.864 -3.207 6.008 1.00 0.00 14 GLU A O 17
ATOM 27641 N N . ILE A 1 15 ? -7.367 -1.737 5.236 1.00 0.00 15 ILE A N 17
ATOM 27642 C CA . ILE A 1 15 ? -6.368 -0.767 4.819 1.00 0.00 15 ILE A CA 17
ATOM 27643 C C . ILE A 1 15 ? -6.588 0.552 5.557 1.00 0.00 15 ILE A C 17
ATOM 27644 O O . ILE A 1 15 ? -7.721 1.009 5.711 1.00 0.00 15 ILE A O 17
ATOM 27660 N N . GLU A 1 16 ? -5.511 1.146 6.039 1.00 0.00 16 GLU A N 17
ATOM 27661 C CA . GLU A 1 16 ? -5.588 2.414 6.752 1.00 0.00 16 GLU A CA 17
ATOM 27662 C C . GLU A 1 16 ? -5.185 3.560 5.832 1.00 0.00 16 GLU A C 17
ATOM 27663 O O . GLU A 1 16 ? -4.013 3.695 5.467 1.00 0.00 16 GLU A O 17
ATOM 27675 N N . LEU A 1 17 ? -6.164 4.372 5.441 1.00 0.00 17 LEU A N 17
ATOM 27676 C CA . LEU A 1 17 ? -5.909 5.510 4.575 1.00 0.00 17 LEU A CA 17
ATOM 27677 C C . LEU A 1 17 ? -5.925 6.800 5.385 1.00 0.00 17 LEU A C 17
ATOM 27678 O O . LEU A 1 17 ? -6.982 7.273 5.806 1.00 0.00 17 LEU A O 17
ATOM 27694 N N . THR A 1 18 ? -4.754 7.380 5.560 1.00 0.00 18 THR A N 17
ATOM 27695 C CA . THR A 1 18 ? -4.590 8.575 6.368 1.00 0.00 18 THR A CA 17
ATOM 27696 C C . THR A 1 18 ? -4.011 9.703 5.517 1.00 0.00 18 THR A C 17
ATOM 27697 O O . THR A 1 18 ? -3.449 9.452 4.454 1.00 0.00 18 THR A O 17
ATOM 27708 N N . ALA A 1 19 ? -4.157 10.938 5.973 1.00 0.00 19 ALA A N 17
ATOM 27709 C CA . ALA A 1 19 ? -3.535 12.074 5.310 1.00 0.00 19 ALA A CA 17
ATOM 27710 C C . ALA A 1 19 ? -2.286 12.499 6.069 1.00 0.00 19 ALA A C 17
ATOM 27711 O O . ALA A 1 19 ? -2.225 12.381 7.293 1.00 0.00 19 ALA A O 17
ATOM 27718 N N . ILE A 1 20 ? -1.280 12.958 5.344 1.00 0.00 20 ILE A N 17
ATOM 27719 C CA . ILE A 1 20 ? -0.048 13.428 5.961 1.00 0.00 20 ILE A CA 17
ATOM 27720 C C . ILE A 1 20 ? 0.015 14.949 5.916 1.00 0.00 20 ILE A C 17
ATOM 27721 O O . ILE A 1 20 ? 0.217 15.543 4.858 1.00 0.00 20 ILE A O 17
ATOM 27737 N N . ARG A 1 21 ? -0.180 15.568 7.067 1.00 0.00 21 ARG A N 17
ATOM 27738 C CA . ARG A 1 21 ? -0.143 17.015 7.166 1.00 0.00 21 ARG A CA 17
ATOM 27739 C C . ARG A 1 21 ? 1.197 17.469 7.723 1.00 0.00 21 ARG A C 17
ATOM 27740 O O . ARG A 1 21 ? 1.758 16.833 8.616 1.00 0.00 21 ARG A O 17
ATOM 27761 N N . ALA A 1 22 ? 1.706 18.560 7.184 1.00 0.00 22 ALA A N 17
ATOM 27762 C CA . ALA A 1 22 ? 2.958 19.129 7.647 1.00 0.00 22 ALA A CA 17
ATOM 27763 C C . ALA A 1 22 ? 2.783 20.613 7.941 1.00 0.00 22 ALA A C 17
ATOM 27764 O O . ALA A 1 22 ? 2.003 21.294 7.273 1.00 0.00 22 ALA A O 17
ATOM 27771 N N . GLN A 1 23 ? 3.486 21.100 8.954 1.00 0.00 23 GLN A N 17
ATOM 27772 C CA . GLN A 1 23 ? 3.454 22.513 9.302 1.00 0.00 23 GLN A CA 17
ATOM 27773 C C . GLN A 1 23 ? 4.195 23.346 8.257 1.00 0.00 23 GLN A C 17
ATOM 27774 O O . GLN A 1 23 ? 5.179 22.891 7.665 1.00 0.00 23 GLN A O 17
ATOM 27788 N N . GLY A 1 24 ? 3.734 24.571 8.049 1.00 0.00 24 GLY A N 17
ATOM 27789 C CA . GLY A 1 24 ? 4.311 25.414 7.020 1.00 0.00 24 GLY A CA 17
ATOM 27790 C C . GLY A 1 24 ? 5.379 26.338 7.562 1.00 0.00 24 GLY A C 17
ATOM 27791 O O . GLY A 1 24 ? 5.446 27.506 7.194 1.00 0.00 24 GLY A O 17
ATOM 27795 N N . ALA A 1 25 ? 6.222 25.811 8.430 1.00 0.00 25 ALA A N 17
ATOM 27796 C CA . ALA A 1 25 ? 7.279 26.603 9.043 1.00 0.00 25 ALA A CA 17
ATOM 27797 C C . ALA A 1 25 ? 8.648 26.088 8.623 1.00 0.00 25 ALA A C 17
ATOM 27798 O O . ALA A 1 25 ? 9.658 26.357 9.277 1.00 0.00 25 ALA A O 17
ATOM 27805 N N . GLY A 1 26 ? 8.674 25.361 7.516 1.00 0.00 26 GLY A N 17
ATOM 27806 C CA . GLY A 1 26 ? 9.907 24.776 7.028 1.00 0.00 26 GLY A CA 17
ATOM 27807 C C . GLY A 1 26 ? 10.200 25.170 5.600 1.00 0.00 26 GLY A C 17
ATOM 27808 O O . GLY A 1 26 ? 10.413 24.315 4.740 1.00 0.00 26 GLY A O 17
ATOM 27812 N N . GLY A 1 27 ? 10.206 26.466 5.344 1.00 0.00 27 GLY A N 17
ATOM 27813 C CA . GLY A 1 27 ? 10.463 26.960 4.009 1.00 0.00 27 GLY A CA 17
ATOM 27814 C C . GLY A 1 27 ? 10.110 28.423 3.869 1.00 0.00 27 GLY A C 17
ATOM 27815 O O . GLY A 1 27 ? 10.273 29.196 4.817 1.00 0.00 27 GLY A O 17
ATOM 27819 N N . GLN A 1 28 ? 9.614 28.801 2.698 1.00 0.00 28 GLN A N 17
ATOM 27820 C CA . GLN A 1 28 ? 9.273 30.188 2.419 1.00 0.00 28 GLN A CA 17
ATOM 27821 C C . GLN A 1 28 ? 8.068 30.256 1.480 1.00 0.00 28 GLN A C 17
ATOM 27822 O O . GLN A 1 28 ? 8.059 29.609 0.432 1.00 0.00 28 GLN A O 17
ATOM 27836 N N . ASN A 1 29 ? 7.048 31.011 1.892 1.00 0.00 29 ASN A N 17
ATOM 27837 C CA . ASN A 1 29 ? 5.832 31.219 1.102 1.00 0.00 29 ASN A CA 17
ATOM 27838 C C . ASN A 1 29 ? 4.997 29.949 1.050 1.00 0.00 29 ASN A C 17
ATOM 27839 O O . ASN A 1 29 ? 4.211 29.743 0.125 1.00 0.00 29 ASN A O 17
ATOM 27850 N N . VAL A 1 30 ? 5.149 29.117 2.070 1.00 0.00 30 VAL A N 17
ATOM 27851 C CA . VAL A 1 30 ? 4.442 27.849 2.134 1.00 0.00 30 VAL A CA 17
ATOM 27852 C C . VAL A 1 30 ? 3.371 27.862 3.222 1.00 0.00 30 VAL A C 17
ATOM 27853 O O . VAL A 1 30 ? 3.660 27.719 4.406 1.00 0.00 30 VAL A O 17
ATOM 27866 N N . ASN A 1 31 ? 2.131 28.067 2.810 1.00 0.00 31 ASN A N 17
ATOM 27867 C CA . ASN A 1 31 ? 1.003 28.035 3.736 1.00 0.00 31 ASN A CA 17
ATOM 27868 C C . ASN A 1 31 ? -0.062 27.063 3.249 1.00 0.00 31 ASN A C 17
ATOM 27869 O O . ASN A 1 31 ? -1.215 27.114 3.680 1.00 0.00 31 ASN A O 17
ATOM 27880 N N . LYS A 1 32 ? 0.342 26.160 2.372 1.00 0.00 32 LYS A N 17
ATOM 27881 C CA . LYS A 1 32 ? -0.579 25.208 1.774 1.00 0.00 32 LYS A CA 17
ATOM 27882 C C . LYS A 1 32 ? -0.373 23.817 2.367 1.00 0.00 32 LYS A C 17
ATOM 27883 O O . LYS A 1 32 ? 0.764 23.388 2.574 1.00 0.00 32 LYS A O 17
ATOM 27902 N N . VAL A 1 33 ? -1.479 23.132 2.641 1.00 0.00 33 VAL A N 17
ATOM 27903 C CA . VAL A 1 33 ? -1.443 21.797 3.217 1.00 0.00 33 VAL A CA 17
ATOM 27904 C C . VAL A 1 33 ? -0.833 20.794 2.233 1.00 0.00 33 VAL A C 17
ATOM 27905 O O . VAL A 1 33 ? -0.905 20.973 1.013 1.00 0.00 33 VAL A O 17
ATOM 27918 N N . SER A 1 34 ? -0.210 19.759 2.773 1.00 0.00 34 SER A N 17
ATOM 27919 C CA . SER A 1 34 ? 0.433 18.738 1.975 1.00 0.00 34 SER A CA 17
ATOM 27920 C C . SER A 1 34 ? -0.596 17.874 1.237 1.00 0.00 34 SER A C 17
ATOM 27921 O O . SER A 1 34 ? -1.739 17.742 1.671 1.00 0.00 34 SER A O 17
ATOM 27929 N N . SER A 1 35 ? -0.177 17.291 0.120 1.00 0.00 35 SER A N 17
ATOM 27930 C CA . SER A 1 35 ? -1.041 16.411 -0.661 1.00 0.00 35 SER A CA 17
ATOM 27931 C C . SER A 1 35 ? -0.653 14.953 -0.411 1.00 0.00 35 SER A C 17
ATOM 27932 O O . SER A 1 35 ? -1.170 14.028 -1.040 1.00 0.00 35 SER A O 17
ATOM 27940 N N . ALA A 1 36 ? 0.251 14.763 0.539 1.00 0.00 36 ALA A N 17
ATOM 27941 C CA . ALA A 1 36 ? 0.789 13.453 0.838 1.00 0.00 36 ALA A CA 17
ATOM 27942 C C . ALA A 1 36 ? -0.214 12.609 1.608 1.00 0.00 36 ALA A C 17
ATOM 27943 O O . ALA A 1 36 ? -0.655 12.974 2.694 1.00 0.00 36 ALA A O 17
ATOM 27950 N N . MET A 1 37 ? -0.590 11.500 1.013 1.00 0.00 37 MET A N 17
ATOM 27951 C CA . MET A 1 37 ? -1.455 10.535 1.669 1.00 0.00 37 MET A CA 17
ATOM 27952 C C . MET A 1 37 ? -0.637 9.404 2.268 1.00 0.00 37 MET A C 17
ATOM 27953 O O . MET A 1 37 ? 0.468 9.100 1.812 1.00 0.00 37 MET A O 17
ATOM 27967 N N . HIS A 1 38 ? -1.197 8.787 3.284 1.00 0.00 38 HIS A N 17
ATOM 27968 C CA . HIS A 1 38 ? -0.551 7.712 4.008 1.00 0.00 38 HIS A CA 17
ATOM 27969 C C . HIS A 1 38 ? -1.426 6.480 3.975 1.00 0.00 38 HIS A C 17
ATOM 27970 O O . HIS A 1 38 ? -2.591 6.527 4.344 1.00 0.00 38 HIS A O 17
ATOM 27985 N N . LEU A 1 39 ? -0.862 5.385 3.536 1.00 0.00 39 LEU A N 17
ATOM 27986 C CA . LEU A 1 39 ? -1.592 4.138 3.476 1.00 0.00 39 LEU A CA 17
ATOM 27987 C C . LEU A 1 39 ? -0.829 3.034 4.182 1.00 0.00 39 LEU A C 17
ATOM 27988 O O . LEU A 1 39 ? 0.366 2.846 3.954 1.00 0.00 39 LEU A O 17
ATOM 28004 N N . ARG A 1 40 ? -1.521 2.334 5.061 1.00 0.00 40 ARG A N 17
ATOM 28005 C CA . ARG A 1 40 ? -0.963 1.176 5.727 1.00 0.00 40 ARG A CA 17
ATOM 28006 C C . ARG A 1 40 ? -1.725 -0.073 5.317 1.00 0.00 40 ARG A C 17
ATOM 28007 O O . ARG A 1 40 ? -2.951 -0.122 5.416 1.00 0.00 40 ARG A O 17
ATOM 28028 N N . PHE A 1 41 ? -0.995 -1.061 4.836 1.00 0.00 41 PHE A N 17
ATOM 28029 C CA . PHE A 1 41 ? -1.571 -2.349 4.509 1.00 0.00 41 PHE A CA 17
ATOM 28030 C C . PHE A 1 41 ? -0.904 -3.429 5.342 1.00 0.00 41 PHE A C 17
ATOM 28031 O O . PHE A 1 41 ? 0.255 -3.778 5.120 1.00 0.00 41 PHE A O 17
ATOM 28048 N N . ASP A 1 42 ? -1.626 -3.916 6.329 1.00 0.00 42 ASP A N 17
ATOM 28049 C CA . ASP A 1 42 ? -1.125 -4.961 7.204 1.00 0.00 42 ASP A CA 17
ATOM 28050 C C . ASP A 1 42 ? -1.281 -6.319 6.528 1.00 0.00 42 ASP A C 17
ATOM 28051 O O . ASP A 1 42 ? -2.396 -6.777 6.293 1.00 0.00 42 ASP A O 17
ATOM 28060 N N . ILE A 1 43 ? -0.161 -6.951 6.204 1.00 0.00 43 ILE A N 17
ATOM 28061 C CA . ILE A 1 43 ? -0.173 -8.235 5.516 1.00 0.00 43 ILE A CA 17
ATOM 28062 C C . ILE A 1 43 ? -0.564 -9.353 6.478 1.00 0.00 43 ILE A C 17
ATOM 28063 O O . ILE A 1 43 ? -1.132 -10.369 6.080 1.00 0.00 43 ILE A O 17
ATOM 28079 N N . ASN A 1 44 ? -0.280 -9.142 7.750 1.00 0.00 44 ASN A N 17
ATOM 28080 C CA . ASN A 1 44 ? -0.483 -10.164 8.758 1.00 0.00 44 ASN A CA 17
ATOM 28081 C C . ASN A 1 44 ? -1.968 -10.361 9.061 1.00 0.00 44 ASN A C 17
ATOM 28082 O O . ASN A 1 44 ? -2.485 -11.477 8.971 1.00 0.00 44 ASN A O 17
ATOM 28093 N N . ALA A 1 45 ? -2.647 -9.270 9.388 1.00 0.00 45 ALA A N 17
ATOM 28094 C CA . ALA A 1 45 ? -4.028 -9.335 9.863 1.00 0.00 45 ALA A CA 17
ATOM 28095 C C . ALA A 1 45 ? -5.058 -9.265 8.734 1.00 0.00 45 ALA A C 17
ATOM 28096 O O . ALA A 1 45 ? -6.261 -9.344 8.993 1.00 0.00 45 ALA A O 17
ATOM 28103 N N . SER A 1 46 ? -4.605 -9.127 7.494 1.00 0.00 46 SER A N 17
ATOM 28104 C CA . SER A 1 46 ? -5.522 -9.007 6.365 1.00 0.00 46 SER A CA 17
ATOM 28105 C C . SER A 1 46 ? -6.043 -10.369 5.913 1.00 0.00 46 SER A C 17
ATOM 28106 O O . SER A 1 46 ? -5.549 -11.418 6.346 1.00 0.00 46 SER A O 17
ATOM 28114 N N . SER A 1 47 ? -7.037 -10.341 5.031 1.00 0.00 47 SER A N 17
ATOM 28115 C CA . SER A 1 47 ? -7.684 -11.554 4.542 1.00 0.00 47 SER A CA 17
ATOM 28116 C C . SER A 1 47 ? -6.891 -12.212 3.411 1.00 0.00 47 SER A C 17
ATOM 28117 O O . SER A 1 47 ? -7.426 -13.038 2.667 1.00 0.00 47 SER A O 17
ATOM 28125 N N . LEU A 1 48 ? -5.617 -11.847 3.283 1.00 0.00 48 LEU A N 17
ATOM 28126 C CA . LEU A 1 48 ? -4.736 -12.467 2.302 1.00 0.00 48 LEU A CA 17
ATOM 28127 C C . LEU A 1 48 ? -4.657 -13.973 2.520 1.00 0.00 48 LEU A C 17
ATOM 28128 O O . LEU A 1 48 ? -4.411 -14.429 3.639 1.00 0.00 48 LEU A O 17
ATOM 28144 N N . PRO A 1 49 ? -4.872 -14.765 1.457 1.00 0.00 49 PRO A N 17
ATOM 28145 C CA . PRO A 1 49 ? -4.756 -16.223 1.526 1.00 0.00 49 PRO A CA 17
ATOM 28146 C C . PRO A 1 49 ? -3.371 -16.643 2.008 1.00 0.00 49 PRO A C 17
ATOM 28147 O O . PRO A 1 49 ? -2.370 -16.017 1.644 1.00 0.00 49 PRO A O 17
ATOM 28158 N N . PRO A 1 50 ? -3.301 -17.710 2.826 1.00 0.00 50 PRO A N 17
ATOM 28159 C CA . PRO A 1 50 ? -2.058 -18.171 3.460 1.00 0.00 50 PRO A CA 17
ATOM 28160 C C . PRO A 1 50 ? -0.868 -18.194 2.506 1.00 0.00 50 PRO A C 17
ATOM 28161 O O . PRO A 1 50 ? 0.185 -17.644 2.814 1.00 0.00 50 PRO A O 17
ATOM 28172 N N . PHE A 1 51 ? -1.057 -18.809 1.345 1.00 0.00 51 PHE A N 17
ATOM 28173 C CA . PHE A 1 51 ? 0.005 -18.946 0.348 1.00 0.00 51 PHE A CA 17
ATOM 28174 C C . PHE A 1 51 ? 0.633 -17.592 0.010 1.00 0.00 51 PHE A C 17
ATOM 28175 O O . PHE A 1 51 ? 1.853 -17.444 0.003 1.00 0.00 51 PHE A O 17
ATOM 28192 N N . TYR A 1 52 ? -0.213 -16.612 -0.261 1.00 0.00 52 TYR A N 17
ATOM 28193 C CA . TYR A 1 52 ? 0.246 -15.299 -0.665 1.00 0.00 52 TYR A CA 17
ATOM 28194 C C . TYR A 1 52 ? 0.810 -14.520 0.517 1.00 0.00 52 TYR A C 17
ATOM 28195 O O . TYR A 1 52 ? 1.785 -13.780 0.371 1.00 0.00 52 TYR A O 17
ATOM 28213 N N . LYS A 1 53 ? 0.203 -14.698 1.686 1.00 0.00 53 LYS A N 17
ATOM 28214 C CA . LYS A 1 53 ? 0.661 -14.049 2.894 1.00 0.00 53 LYS A CA 17
ATOM 28215 C C . LYS A 1 53 ? 2.062 -14.534 3.269 1.00 0.00 53 LYS A C 17
ATOM 28216 O O . LYS A 1 53 ? 2.930 -13.735 3.616 1.00 0.00 53 LYS A O 17
ATOM 28235 N N . GLU A 1 54 ? 2.276 -15.847 3.173 1.00 0.00 54 GLU A N 17
ATOM 28236 C CA . GLU A 1 54 ? 3.584 -16.440 3.431 1.00 0.00 54 GLU A CA 17
ATOM 28237 C C . GLU A 1 54 ? 4.610 -15.908 2.438 1.00 0.00 54 GLU A C 17
ATOM 28238 O O . GLU A 1 54 ? 5.714 -15.513 2.816 1.00 0.00 54 GLU A O 17
ATOM 28250 N N . ARG A 1 55 ? 4.226 -15.899 1.165 1.00 0.00 55 ARG A N 17
ATOM 28251 C CA . ARG A 1 55 ? 5.076 -15.421 0.089 1.00 0.00 55 ARG A CA 17
ATOM 28252 C C . ARG A 1 55 ? 5.572 -14.005 0.352 1.00 0.00 55 ARG A C 17
ATOM 28253 O O . ARG A 1 55 ? 6.745 -13.703 0.146 1.00 0.00 55 ARG A O 17
ATOM 28274 N N . LEU A 1 56 ? 4.670 -13.146 0.804 1.00 0.00 56 LEU A N 17
ATOM 28275 C CA . LEU A 1 56 ? 4.994 -11.747 1.057 1.00 0.00 56 LEU A CA 17
ATOM 28276 C C . LEU A 1 56 ? 5.864 -11.594 2.300 1.00 0.00 56 LEU A C 17
ATOM 28277 O O . LEU A 1 56 ? 6.843 -10.853 2.295 1.00 0.00 56 LEU A O 17
ATOM 28293 N N . LEU A 1 57 ? 5.497 -12.301 3.357 1.00 0.00 57 LEU A N 17
ATOM 28294 C CA . LEU A 1 57 ? 6.196 -12.235 4.619 1.00 0.00 57 LEU A CA 17
ATOM 28295 C C . LEU A 1 57 ? 7.630 -12.743 4.482 1.00 0.00 57 LEU A C 17
ATOM 28296 O O . LEU A 1 57 ? 8.558 -12.207 5.088 1.00 0.00 57 LEU A O 17
ATOM 28312 N N . ALA A 1 58 ? 7.798 -13.783 3.684 1.00 0.00 58 ALA A N 17
ATOM 28313 C CA . ALA A 1 58 ? 9.105 -14.392 3.479 1.00 0.00 58 ALA A CA 17
ATOM 28314 C C . ALA A 1 58 ? 9.710 -13.977 2.138 1.00 0.00 58 ALA A C 17
ATOM 28315 O O . ALA A 1 58 ? 10.455 -14.741 1.522 1.00 0.00 58 ALA A O 17
ATOM 28322 N N . LEU A 1 59 ? 9.422 -12.757 1.703 1.00 0.00 59 LEU A N 17
ATOM 28323 C CA . LEU A 1 59 ? 9.880 -12.285 0.409 1.00 0.00 59 LEU A CA 17
ATOM 28324 C C . LEU A 1 59 ? 11.221 -11.568 0.539 1.00 0.00 59 LEU A C 17
ATOM 28325 O O . LEU A 1 59 ? 11.723 -11.357 1.643 1.00 0.00 59 LEU A O 17
ATOM 28341 N N . ASN A 1 60 ? 11.800 -11.203 -0.595 1.00 0.00 60 ASN A N 17
ATOM 28342 C CA . ASN A 1 60 ? 13.081 -10.508 -0.620 1.00 0.00 60 ASN A CA 17
ATOM 28343 C C . ASN A 1 60 ? 12.854 -9.029 -0.907 1.00 0.00 60 ASN A C 17
ATOM 28344 O O . ASN A 1 60 ? 13.791 -8.277 -1.174 1.00 0.00 60 ASN A O 17
ATOM 28355 N N . ASP A 1 61 ? 11.603 -8.614 -0.827 1.00 0.00 61 ASP A N 17
ATOM 28356 C CA . ASP A 1 61 ? 11.235 -7.257 -1.193 1.00 0.00 61 ASP A CA 17
ATOM 28357 C C . ASP A 1 61 ? 11.395 -6.322 -0.006 1.00 0.00 61 ASP A C 17
ATOM 28358 O O . ASP A 1 61 ? 10.843 -6.561 1.065 1.00 0.00 61 ASP A O 17
ATOM 28367 N N . SER A 1 62 ? 12.153 -5.257 -0.209 1.00 0.00 62 SER A N 17
ATOM 28368 C CA . SER A 1 62 ? 12.447 -4.303 0.855 1.00 0.00 62 SER A CA 17
ATOM 28369 C C . SER A 1 62 ? 11.316 -3.292 1.058 1.00 0.00 62 SER A C 17
ATOM 28370 O O . SER A 1 62 ? 11.391 -2.441 1.946 1.00 0.00 62 SER A O 17
ATOM 28378 N N . ARG A 1 63 ? 10.276 -3.376 0.236 1.00 0.00 63 ARG A N 17
ATOM 28379 C CA . ARG A 1 63 ? 9.094 -2.551 0.438 1.00 0.00 63 ARG A CA 17
ATOM 28380 C C . ARG A 1 63 ? 8.201 -3.202 1.476 1.00 0.00 63 ARG A C 17
ATOM 28381 O O . ARG A 1 63 ? 7.324 -2.566 2.059 1.00 0.00 63 ARG A O 17
ATOM 28402 N N . ILE A 1 64 ? 8.444 -4.485 1.698 1.00 0.00 64 ILE A N 17
ATOM 28403 C CA . ILE A 1 64 ? 7.741 -5.240 2.713 1.00 0.00 64 ILE A CA 17
ATOM 28404 C C . ILE A 1 64 ? 8.582 -5.292 3.978 1.00 0.00 64 ILE A C 17
ATOM 28405 O O . ILE A 1 64 ? 9.701 -5.803 3.965 1.00 0.00 64 ILE A O 17
ATOM 28421 N N . THR A 1 65 ? 8.060 -4.740 5.061 1.00 0.00 65 THR A N 17
ATOM 28422 C CA . THR A 1 65 ? 8.779 -4.749 6.318 1.00 0.00 65 THR A CA 17
ATOM 28423 C C . THR A 1 65 ? 8.837 -6.160 6.889 1.00 0.00 65 THR A C 17
ATOM 28424 O O . THR A 1 65 ? 7.958 -6.985 6.625 1.00 0.00 65 THR A O 17
ATOM 28435 N N . SER A 1 66 ? 9.859 -6.422 7.687 1.00 0.00 66 SER A N 17
ATOM 28436 C CA . SER A 1 66 ? 10.119 -7.756 8.212 1.00 0.00 66 SER A CA 17
ATOM 28437 C C . SER A 1 66 ? 9.023 -8.219 9.180 1.00 0.00 66 SER A C 17
ATOM 28438 O O . SER A 1 66 ? 9.036 -9.361 9.644 1.00 0.00 66 SER A O 17
ATOM 28446 N N . ASP A 1 67 ? 8.085 -7.334 9.492 1.00 0.00 67 ASP A N 17
ATOM 28447 C CA . ASP A 1 67 ? 6.985 -7.678 10.386 1.00 0.00 67 ASP A CA 17
ATOM 28448 C C . ASP A 1 67 ? 5.705 -7.952 9.593 1.00 0.00 67 ASP A C 17
ATOM 28449 O O . ASP A 1 67 ? 4.733 -8.492 10.125 1.00 0.00 67 ASP A O 17
ATOM 28458 N N . GLY A 1 68 ? 5.716 -7.585 8.315 1.00 0.00 68 GLY A N 17
ATOM 28459 C CA . GLY A 1 68 ? 4.567 -7.829 7.459 1.00 0.00 68 GLY A CA 17
ATOM 28460 C C . GLY A 1 68 ? 3.629 -6.639 7.367 1.00 0.00 68 GLY A C 17
ATOM 28461 O O . GLY A 1 68 ? 2.411 -6.807 7.299 1.00 0.00 68 GLY A O 17
ATOM 28465 N N . VAL A 1 69 ? 4.186 -5.435 7.357 1.00 0.00 69 VAL A N 17
ATOM 28466 C CA . VAL A 1 69 ? 3.381 -4.224 7.261 1.00 0.00 69 VAL A CA 17
ATOM 28467 C C . VAL A 1 69 ? 3.831 -3.374 6.078 1.00 0.00 69 VAL A C 17
ATOM 28468 O O . VAL A 1 69 ? 5.023 -3.121 5.898 1.00 0.00 69 VAL A O 17
ATOM 28481 N N . ILE A 1 70 ? 2.880 -2.952 5.266 1.00 0.00 70 ILE A N 17
ATOM 28482 C CA . ILE A 1 70 ? 3.172 -2.086 4.134 1.00 0.00 70 ILE A CA 17
ATOM 28483 C C . ILE A 1 70 ? 2.770 -0.653 4.452 1.00 0.00 70 ILE A C 17
ATOM 28484 O O . ILE A 1 70 ? 1.615 -0.384 4.772 1.00 0.00 70 ILE A O 17
ATOM 28500 N N . VAL A 1 71 ? 3.727 0.262 4.385 1.00 0.00 71 VAL A N 17
ATOM 28501 C CA . VAL A 1 71 ? 3.453 1.672 4.626 1.00 0.00 71 VAL A CA 17
ATOM 28502 C C . VAL A 1 71 ? 3.872 2.495 3.419 1.00 0.00 71 VAL A C 17
ATOM 28503 O O . VAL A 1 71 ? 5.032 2.468 3.008 1.00 0.00 71 VAL A O 17
ATOM 28516 N N . LEU A 1 72 ? 2.925 3.221 2.852 1.00 0.00 72 LEU A N 17
ATOM 28517 C CA . LEU A 1 72 ? 3.197 4.016 1.665 1.00 0.00 72 LEU A CA 17
ATOM 28518 C C . LEU A 1 72 ? 3.180 5.500 1.972 1.00 0.00 72 LEU A C 17
ATOM 28519 O O . LEU A 1 72 ? 2.679 5.943 3.011 1.00 0.00 72 LEU A O 17
ATOM 28535 N N . LYS A 1 73 ? 3.719 6.253 1.029 1.00 0.00 73 LYS A N 17
ATOM 28536 C CA . LYS A 1 73 ? 3.705 7.703 1.064 1.00 0.00 73 LYS A CA 17
ATOM 28537 C C . LYS A 1 73 ? 3.316 8.205 -0.318 1.00 0.00 73 LYS A C 17
ATOM 28538 O O . LYS A 1 73 ? 4.112 8.157 -1.256 1.00 0.00 73 LYS A O 17
ATOM 28557 N N . ALA A 1 74 ? 2.091 8.657 -0.444 1.00 0.00 74 ALA A N 17
ATOM 28558 C CA . ALA A 1 74 ? 1.560 9.036 -1.740 1.00 0.00 74 ALA A CA 17
ATOM 28559 C C . ALA A 1 74 ? 1.576 10.546 -1.918 1.00 0.00 74 ALA A C 17
ATOM 28560 O O . ALA A 1 74 ? 0.737 11.254 -1.368 1.00 0.00 74 ALA A O 17
ATOM 28567 N N . GLN A 1 75 ? 2.552 11.035 -2.671 1.00 0.00 75 GLN A N 17
ATOM 28568 C CA . GLN A 1 75 ? 2.664 12.452 -2.962 1.00 0.00 75 GLN A CA 17
ATOM 28569 C C . GLN A 1 75 ? 3.103 12.650 -4.408 1.00 0.00 75 GLN A C 17
ATOM 28570 O O . GLN A 1 75 ? 3.741 13.644 -4.755 1.00 0.00 75 GLN A O 17
ATOM 28584 N N . GLN A 1 76 ? 2.735 11.700 -5.255 1.00 0.00 76 GLN A N 17
ATOM 28585 C CA . GLN A 1 76 ? 3.147 11.707 -6.649 1.00 0.00 76 GLN A CA 17
ATOM 28586 C C . GLN A 1 76 ? 2.191 12.522 -7.514 1.00 0.00 76 GLN A C 17
ATOM 28587 O O . GLN A 1 76 ? 2.578 13.046 -8.558 1.00 0.00 76 GLN A O 17
ATOM 28601 N N . TYR A 1 77 ? 0.947 12.631 -7.076 1.00 0.00 77 TYR A N 17
ATOM 28602 C CA . TYR A 1 77 ? -0.074 13.306 -7.857 1.00 0.00 77 TYR A CA 17
ATOM 28603 C C . TYR A 1 77 ? -0.487 14.612 -7.187 1.00 0.00 77 TYR A C 17
ATOM 28604 O O . TYR A 1 77 ? -0.182 14.841 -6.017 1.00 0.00 77 TYR A O 17
ATOM 28622 N N . ARG A 1 78 ? -1.185 15.453 -7.942 1.00 0.00 78 ARG A N 17
ATOM 28623 C CA . ARG A 1 78 ? -1.611 16.766 -7.468 1.00 0.00 78 ARG A CA 17
ATOM 28624 C C . ARG A 1 78 ? -2.592 16.655 -6.303 1.00 0.00 78 ARG A C 17
ATOM 28625 O O . ARG A 1 78 ? -2.419 17.304 -5.270 1.00 0.00 78 ARG A O 17
ATOM 28646 N N . THR A 1 79 ? -3.622 15.844 -6.478 1.00 0.00 79 THR A N 17
ATOM 28647 C CA . THR A 1 79 ? -4.700 15.758 -5.509 1.00 0.00 79 THR A CA 17
ATOM 28648 C C . THR A 1 79 ? -4.553 14.551 -4.585 1.00 0.00 79 THR A C 17
ATOM 28649 O O . THR A 1 79 ? -4.169 13.459 -5.017 1.00 0.00 79 THR A O 17
ATOM 28660 N N . GLN A 1 80 ? -4.863 14.771 -3.311 1.00 0.00 80 GLN A N 17
ATOM 28661 C CA . GLN A 1 80 ? -4.814 13.730 -2.287 1.00 0.00 80 GLN A CA 17
ATOM 28662 C C . GLN A 1 80 ? -5.643 12.507 -2.679 1.00 0.00 80 GLN A C 17
ATOM 28663 O O . GLN A 1 80 ? -5.231 11.365 -2.463 1.00 0.00 80 GLN A O 17
ATOM 28677 N N . GLU A 1 81 ? -6.813 12.756 -3.254 1.00 0.00 81 GLU A N 17
ATOM 28678 C CA . GLU A 1 81 ? -7.734 11.688 -3.616 1.00 0.00 81 GLU A CA 17
ATOM 28679 C C . GLU A 1 81 ? -7.107 10.761 -4.655 1.00 0.00 81 GLU A C 17
ATOM 28680 O O . GLU A 1 81 ? -7.253 9.538 -4.583 1.00 0.00 81 GLU A O 17
ATOM 28692 N N . GLN A 1 82 ? -6.399 11.348 -5.608 1.00 0.00 82 GLN A N 17
ATOM 28693 C CA . GLN A 1 82 ? -5.735 10.578 -6.646 1.00 0.00 82 GLN A CA 17
ATOM 28694 C C . GLN A 1 82 ? -4.490 9.905 -6.090 1.00 0.00 82 GLN A C 17
ATOM 28695 O O . GLN A 1 82 ? -4.127 8.813 -6.516 1.00 0.00 82 GLN A O 17
ATOM 28709 N N . ASN A 1 83 ? -3.843 10.560 -5.130 1.00 0.00 83 ASN A N 17
ATOM 28710 C CA . ASN A 1 83 ? -2.700 9.967 -4.438 1.00 0.00 83 ASN A CA 17
ATOM 28711 C C . ASN A 1 83 ? -3.115 8.699 -3.704 1.00 0.00 83 ASN A C 17
ATOM 28712 O O . ASN A 1 83 ? -2.365 7.726 -3.663 1.00 0.00 83 ASN A O 17
ATOM 28723 N N . ARG A 1 84 ? -4.319 8.705 -3.138 1.00 0.00 84 ARG A N 17
ATOM 28724 C CA . ARG A 1 84 ? -4.862 7.514 -2.498 1.00 0.00 84 ARG A CA 17
ATOM 28725 C C . ARG A 1 84 ? -5.022 6.378 -3.507 1.00 0.00 84 ARG A C 17
ATOM 28726 O O . ARG A 1 84 ? -4.735 5.221 -3.203 1.00 0.00 84 ARG A O 17
ATOM 28747 N N . ALA A 1 85 ? -5.457 6.718 -4.713 1.00 0.00 85 ALA A N 17
ATOM 28748 C CA . ALA A 1 85 ? -5.639 5.730 -5.771 1.00 0.00 85 ALA A CA 17
ATOM 28749 C C . ALA A 1 85 ? -4.291 5.225 -6.277 1.00 0.00 85 ALA A C 17
ATOM 28750 O O . ALA A 1 85 ? -4.118 4.034 -6.540 1.00 0.00 85 ALA A O 17
ATOM 28757 N N . ASP A 1 86 ? -3.336 6.146 -6.402 1.00 0.00 86 ASP A N 17
ATOM 28758 C CA . ASP A 1 86 ? -1.975 5.813 -6.821 1.00 0.00 86 ASP A CA 17
ATOM 28759 C C . ASP A 1 86 ? -1.373 4.773 -5.889 1.00 0.00 86 ASP A C 17
ATOM 28760 O O . ASP A 1 86 ? -0.828 3.758 -6.328 1.00 0.00 86 ASP A O 17
ATOM 28769 N N . ALA A 1 87 ? -1.506 5.033 -4.599 1.00 0.00 87 ALA A N 17
ATOM 28770 C CA . ALA A 1 87 ? -0.997 4.137 -3.571 1.00 0.00 87 ALA A CA 17
ATOM 28771 C C . ALA A 1 87 ? -1.616 2.747 -3.680 1.00 0.00 87 ALA A C 17
ATOM 28772 O O . ALA A 1 87 ? -0.935 1.745 -3.478 1.00 0.00 87 ALA A O 17
ATOM 28779 N N . LEU A 1 88 ? -2.901 2.689 -4.012 1.00 0.00 88 LEU A N 17
ATOM 28780 C CA . LEU A 1 88 ? -3.589 1.414 -4.186 1.00 0.00 88 LEU A CA 17
ATOM 28781 C C . LEU A 1 88 ? -3.063 0.675 -5.412 1.00 0.00 88 LEU A C 17
ATOM 28782 O O . LEU A 1 88 ? -2.874 -0.542 -5.382 1.00 0.00 88 LEU A O 17
ATOM 28798 N N . LEU A 1 89 ? -2.816 1.422 -6.481 1.00 0.00 89 LEU A N 17
ATOM 28799 C CA . LEU A 1 89 ? -2.314 0.852 -7.726 1.00 0.00 89 LEU A CA 17
ATOM 28800 C C . LEU A 1 89 ? -0.941 0.221 -7.499 1.00 0.00 89 LEU A C 17
ATOM 28801 O O . LEU A 1 89 ? -0.724 -0.950 -7.816 1.00 0.00 89 LEU A O 17
ATOM 28817 N N . ARG A 1 90 ? -0.026 0.993 -6.925 1.00 0.00 90 ARG A N 17
ATOM 28818 C CA . ARG A 1 90 ? 1.334 0.518 -6.688 1.00 0.00 90 ARG A CA 17
ATOM 28819 C C . ARG A 1 90 ? 1.349 -0.599 -5.640 1.00 0.00 90 ARG A C 17
ATOM 28820 O O . ARG A 1 90 ? 2.223 -1.465 -5.658 1.00 0.00 90 ARG A O 17
ATOM 28841 N N . LEU A 1 91 ? 0.367 -0.578 -4.742 1.00 0.00 91 LEU A N 17
ATOM 28842 C CA . LEU A 1 91 ? 0.222 -1.617 -3.729 1.00 0.00 91 LEU A CA 17
ATOM 28843 C C . LEU A 1 91 ? -0.114 -2.950 -4.397 1.00 0.00 91 LEU A C 17
ATOM 28844 O O . LEU A 1 91 ? 0.531 -3.965 -4.141 1.00 0.00 91 LEU A O 17
ATOM 28860 N N . SER A 1 92 ? -1.119 -2.929 -5.265 1.00 0.00 92 SER A N 17
ATOM 28861 C CA . SER A 1 92 ? -1.537 -4.130 -5.979 1.00 0.00 92 SER A CA 17
ATOM 28862 C C . SER A 1 92 ? -0.440 -4.603 -6.928 1.00 0.00 92 SER A C 17
ATOM 28863 O O . SER A 1 92 ? -0.267 -5.807 -7.137 1.00 0.00 92 SER A O 17
ATOM 28871 N N . GLU A 1 93 ? 0.283 -3.648 -7.496 1.00 0.00 93 GLU A N 17
ATOM 28872 C CA . GLU A 1 93 ? 1.408 -3.943 -8.370 1.00 0.00 93 GLU A CA 17
ATOM 28873 C C . GLU A 1 93 ? 2.439 -4.760 -7.602 1.00 0.00 93 GLU A C 17
ATOM 28874 O O . GLU A 1 93 ? 2.858 -5.825 -8.046 1.00 0.00 93 GLU A O 17
ATOM 28886 N N . LEU A 1 94 ? 2.797 -4.259 -6.424 1.00 0.00 94 LEU A N 17
ATOM 28887 C CA . LEU A 1 94 ? 3.772 -4.909 -5.555 1.00 0.00 94 LEU A CA 17
ATOM 28888 C C . LEU A 1 94 ? 3.395 -6.372 -5.311 1.00 0.00 94 LEU A C 17
ATOM 28889 O O . LEU A 1 94 ? 4.223 -7.266 -5.473 1.00 0.00 94 LEU A O 17
ATOM 28905 N N . ILE A 1 95 ? 2.136 -6.601 -4.950 1.00 0.00 95 ILE A N 17
ATOM 28906 C CA . ILE A 1 95 ? 1.663 -7.938 -4.596 1.00 0.00 95 ILE A CA 17
ATOM 28907 C C . ILE A 1 95 ? 1.904 -8.945 -5.721 1.00 0.00 95 ILE A C 17
ATOM 28908 O O . ILE A 1 95 ? 2.493 -10.003 -5.501 1.00 0.00 95 ILE A O 17
ATOM 28924 N N . VAL A 1 96 ? 1.479 -8.602 -6.925 1.00 0.00 96 VAL A N 17
ATOM 28925 C CA . VAL A 1 96 ? 1.572 -9.519 -8.056 1.00 0.00 96 VAL A CA 17
ATOM 28926 C C . VAL A 1 96 ? 3.001 -9.590 -8.598 1.00 0.00 96 VAL A C 17
ATOM 28927 O O . VAL A 1 96 ? 3.490 -10.662 -8.962 1.00 0.00 96 VAL A O 17
ATOM 28940 N N . ASN A 1 97 ? 3.662 -8.446 -8.626 1.00 0.00 97 ASN A N 17
ATOM 28941 C CA . ASN A 1 97 ? 4.973 -8.311 -9.233 1.00 0.00 97 ASN A CA 17
ATOM 28942 C C . ASN A 1 97 ? 6.059 -8.977 -8.395 1.00 0.00 97 ASN A C 17
ATOM 28943 O O . ASN A 1 97 ? 6.893 -9.723 -8.914 1.00 0.00 97 ASN A O 17
ATOM 28954 N N . ALA A 1 98 ? 6.040 -8.717 -7.096 1.00 0.00 98 ALA A N 17
ATOM 28955 C CA . ALA A 1 98 ? 7.077 -9.212 -6.201 1.00 0.00 98 ALA A CA 17
ATOM 28956 C C . ALA A 1 98 ? 6.908 -10.702 -5.908 1.00 0.00 98 ALA A C 17
ATOM 28957 O O . ALA A 1 98 ? 7.866 -11.382 -5.545 1.00 0.00 98 ALA A O 17
ATOM 28964 N N . ALA A 1 99 ? 5.696 -11.213 -6.093 1.00 0.00 99 ALA A N 17
ATOM 28965 C CA . ALA A 1 99 ? 5.412 -12.625 -5.845 1.00 0.00 99 ALA A CA 17
ATOM 28966 C C . ALA A 1 99 ? 6.000 -13.508 -6.948 1.00 0.00 99 ALA A C 17
ATOM 28967 O O . ALA A 1 99 ? 5.925 -14.737 -6.882 1.00 0.00 99 ALA A O 17
ATOM 28974 N N . LYS A 1 100 ? 6.586 -12.876 -7.954 1.00 0.00 100 LYS A N 17
ATOM 28975 C CA . LYS A 1 100 ? 7.192 -13.596 -9.067 1.00 0.00 100 LYS A CA 17
ATOM 28976 C C . LYS A 1 100 ? 8.669 -13.867 -8.807 1.00 0.00 100 LYS A C 17
ATOM 28977 O O . LYS A 1 100 ? 9.302 -14.653 -9.515 1.00 0.00 100 LYS A O 17
ATOM 28996 N N . LEU A 1 101 ? 9.206 -13.206 -7.796 1.00 0.00 101 LEU A N 17
ATOM 28997 C CA . LEU A 1 101 ? 10.624 -13.293 -7.474 1.00 0.00 101 LEU A CA 17
ATOM 28998 C C . LEU A 1 101 ? 11.019 -14.693 -7.010 1.00 0.00 101 LEU A C 17
ATOM 28999 O O . LEU A 1 101 ? 10.699 -15.104 -5.894 1.00 0.00 101 LEU A O 17
ATOM 29015 N N . GLU A 1 102 ? 11.695 -15.425 -7.882 1.00 0.00 102 GLU A N 17
ATOM 29016 C CA . GLU A 1 102 ? 12.234 -16.732 -7.530 1.00 0.00 102 GLU A CA 17
ATOM 29017 C C . GLU A 1 102 ? 13.742 -16.632 -7.356 1.00 0.00 102 GLU A C 17
ATOM 29018 O O . GLU A 1 102 ? 14.365 -17.469 -6.699 1.00 0.00 102 GLU A O 17
ATOM 29030 N N . HIS A 1 103 ? 14.321 -15.600 -7.954 1.00 0.00 103 HIS A N 17
ATOM 29031 C CA . HIS A 1 103 ? 15.758 -15.396 -7.905 1.00 0.00 103 HIS A CA 17
ATOM 29032 C C . HIS A 1 103 ? 16.128 -14.487 -6.745 1.00 0.00 103 HIS A C 17
ATOM 29033 O O . HIS A 1 103 ? 15.347 -13.629 -6.334 1.00 0.00 103 HIS A O 17
ATOM 29048 N N . HIS A 1 104 ? 17.317 -14.696 -6.215 1.00 0.00 104 HIS A N 17
ATOM 29049 C CA . HIS A 1 104 ? 17.833 -13.873 -5.132 1.00 0.00 104 HIS A CA 17
ATOM 29050 C C . HIS A 1 104 ? 19.069 -13.123 -5.595 1.00 0.00 104 HIS A C 17
ATOM 29051 O O . HIS A 1 104 ? 19.641 -13.443 -6.635 1.00 0.00 104 HIS A O 17
ATOM 29066 N N . HIS A 1 105 ? 19.476 -12.122 -4.830 1.00 0.00 105 HIS A N 17
ATOM 29067 C CA . HIS A 1 105 ? 20.681 -11.373 -5.144 1.00 0.00 105 HIS A CA 17
ATOM 29068 C C . HIS A 1 105 ? 21.856 -11.985 -4.392 1.00 0.00 105 HIS A C 17
ATOM 29069 O O . HIS A 1 105 ? 21.888 -11.956 -3.162 1.00 0.00 105 HIS A O 17
ATOM 29084 N N . HIS A 1 106 ? 22.797 -12.561 -5.132 1.00 0.00 106 HIS A N 17
ATOM 29085 C CA . HIS A 1 106 ? 23.934 -13.252 -4.532 1.00 0.00 106 HIS A CA 17
ATOM 29086 C C . HIS A 1 106 ? 24.800 -12.271 -3.744 1.00 0.00 106 HIS A C 17
ATOM 29087 O O . HIS A 1 106 ? 25.585 -11.524 -4.325 1.00 0.00 106 HIS A O 17
ATOM 29102 N N . HIS A 1 107 ? 24.627 -12.274 -2.423 1.00 0.00 107 HIS A N 17
ATOM 29103 C CA . HIS A 1 107 ? 25.315 -11.344 -1.526 1.00 0.00 107 HIS A CA 17
ATOM 29104 C C . HIS A 1 107 ? 24.958 -9.894 -1.840 1.00 0.00 107 HIS A C 17
ATOM 29105 O O . HIS A 1 107 ? 23.875 -9.425 -1.491 1.00 0.00 107 HIS A O 17
ATOM 29120 N N . HIS A 1 108 ? 25.855 -9.196 -2.522 1.00 0.00 108 HIS A N 17
ATOM 29121 C CA . HIS A 1 108 ? 25.693 -7.771 -2.761 1.00 0.00 108 HIS A CA 17
ATOM 29122 C C . HIS A 1 108 ? 26.695 -7.305 -3.811 1.00 0.00 108 HIS A C 17
ATOM 29123 O O . HIS A 1 108 ? 27.911 -7.472 -3.585 1.00 0.00 108 HIS A O 17
ATOM 29139 N N . MET A 1 1 ? -14.658 -2.719 -2.812 1.00 0.00 1 MET A N 18
ATOM 29140 C CA . MET A 1 1 ? -13.935 -3.984 -2.543 1.00 0.00 1 MET A CA 18
ATOM 29141 C C . MET A 1 1 ? -12.840 -4.194 -3.575 1.00 0.00 1 MET A C 18
ATOM 29142 O O . MET A 1 1 ? -13.073 -4.077 -4.779 1.00 0.00 1 MET A O 18
ATOM 29158 N N . LEU A 1 2 ? -11.646 -4.509 -3.103 1.00 0.00 2 LEU A N 18
ATOM 29159 C CA . LEU A 1 2 ? -10.522 -4.744 -3.990 1.00 0.00 2 LEU A CA 18
ATOM 29160 C C . LEU A 1 2 ? -10.470 -6.215 -4.371 1.00 0.00 2 LEU A C 18
ATOM 29161 O O . LEU A 1 2 ? -9.984 -7.055 -3.614 1.00 0.00 2 LEU A O 18
ATOM 29177 N N . VAL A 1 3 ? -11.028 -6.521 -5.525 1.00 0.00 3 VAL A N 18
ATOM 29178 C CA . VAL A 1 3 ? -11.015 -7.877 -6.042 1.00 0.00 3 VAL A CA 18
ATOM 29179 C C . VAL A 1 3 ? -9.681 -8.160 -6.720 1.00 0.00 3 VAL A C 18
ATOM 29180 O O . VAL A 1 3 ? -9.373 -7.594 -7.770 1.00 0.00 3 VAL A O 18
ATOM 29193 N N . ILE A 1 4 ? -8.883 -9.017 -6.100 1.00 0.00 4 ILE A N 18
ATOM 29194 C CA . ILE A 1 4 ? -7.591 -9.387 -6.654 1.00 0.00 4 ILE A CA 18
ATOM 29195 C C . ILE A 1 4 ? -7.733 -10.660 -7.469 1.00 0.00 4 ILE A C 18
ATOM 29196 O O . ILE A 1 4 ? -7.246 -10.754 -8.595 1.00 0.00 4 ILE A O 18
ATOM 29212 N N . SER A 1 5 ? -8.433 -11.620 -6.896 1.00 0.00 5 SER A N 18
ATOM 29213 C CA . SER A 1 5 ? -8.660 -12.897 -7.542 1.00 0.00 5 SER A CA 18
ATOM 29214 C C . SER A 1 5 ? -10.121 -13.298 -7.363 1.00 0.00 5 SER A C 18
ATOM 29215 O O . SER A 1 5 ? -10.887 -12.591 -6.701 1.00 0.00 5 SER A O 18
ATOM 29223 N N . ASN A 1 6 ? -10.505 -14.424 -7.944 1.00 0.00 6 ASN A N 18
ATOM 29224 C CA . ASN A 1 6 ? -11.879 -14.903 -7.872 1.00 0.00 6 ASN A CA 18
ATOM 29225 C C . ASN A 1 6 ? -12.308 -15.114 -6.423 1.00 0.00 6 ASN A C 18
ATOM 29226 O O . ASN A 1 6 ? -13.345 -14.602 -5.991 1.00 0.00 6 ASN A O 18
ATOM 29237 N N . ASN A 1 7 ? -11.490 -15.837 -5.668 1.00 0.00 7 ASN A N 18
ATOM 29238 C CA . ASN A 1 7 ? -11.819 -16.180 -4.286 1.00 0.00 7 ASN A CA 18
ATOM 29239 C C . ASN A 1 7 ? -11.038 -15.304 -3.306 1.00 0.00 7 ASN A C 18
ATOM 29240 O O . ASN A 1 7 ? -11.059 -15.519 -2.100 1.00 0.00 7 ASN A O 18
ATOM 29251 N N . VAL A 1 8 ? -10.384 -14.281 -3.827 1.00 0.00 8 VAL A N 18
ATOM 29252 C CA . VAL A 1 8 ? -9.596 -13.392 -2.995 1.00 0.00 8 VAL A CA 18
ATOM 29253 C C . VAL A 1 8 ? -10.080 -11.963 -3.166 1.00 0.00 8 VAL A C 18
ATOM 29254 O O . VAL A 1 8 ? -9.995 -11.386 -4.252 1.00 0.00 8 VAL A O 18
ATOM 29267 N N . HIS A 1 9 ? -10.579 -11.403 -2.078 1.00 0.00 9 HIS A N 18
ATOM 29268 C CA . HIS A 1 9 ? -11.110 -10.047 -2.075 1.00 0.00 9 HIS A CA 18
ATOM 29269 C C . HIS A 1 9 ? -10.583 -9.291 -0.863 1.00 0.00 9 HIS A C 18
ATOM 29270 O O . HIS A 1 9 ? -10.406 -9.877 0.204 1.00 0.00 9 HIS A O 18
ATOM 29285 N N . LEU A 1 10 ? -10.323 -8.006 -1.027 1.00 0.00 10 LEU A N 18
ATOM 29286 C CA . LEU A 1 10 ? -9.937 -7.164 0.091 1.00 0.00 10 LEU A CA 18
ATOM 29287 C C . LEU A 1 10 ? -11.065 -6.196 0.418 1.00 0.00 10 LEU A C 18
ATOM 29288 O O . LEU A 1 10 ? -11.469 -5.395 -0.435 1.00 0.00 10 LEU A O 18
ATOM 29304 N N . PRO A 1 11 ? -11.622 -6.301 1.633 1.00 0.00 11 PRO A N 18
ATOM 29305 C CA . PRO A 1 11 ? -12.695 -5.421 2.090 1.00 0.00 11 PRO A CA 18
ATOM 29306 C C . PRO A 1 11 ? -12.290 -3.954 2.040 1.00 0.00 11 PRO A C 18
ATOM 29307 O O . PRO A 1 11 ? -11.130 -3.609 2.273 1.00 0.00 11 PRO A O 18
ATOM 29318 N N . ASP A 1 12 ? -13.256 -3.102 1.739 1.00 0.00 12 ASP A N 18
ATOM 29319 C CA . ASP A 1 12 ? -13.039 -1.668 1.657 1.00 0.00 12 ASP A CA 18
ATOM 29320 C C . ASP A 1 12 ? -12.503 -1.121 2.972 1.00 0.00 12 ASP A C 18
ATOM 29321 O O . ASP A 1 12 ? -11.636 -0.247 2.993 1.00 0.00 12 ASP A O 18
ATOM 29330 N N . ALA A 1 13 ? -13.014 -1.663 4.066 1.00 0.00 13 ALA A N 18
ATOM 29331 C CA . ALA A 1 13 ? -12.643 -1.204 5.400 1.00 0.00 13 ALA A CA 18
ATOM 29332 C C . ALA A 1 13 ? -11.260 -1.708 5.819 1.00 0.00 13 ALA A C 18
ATOM 29333 O O . ALA A 1 13 ? -10.743 -1.315 6.865 1.00 0.00 13 ALA A O 18
ATOM 29340 N N . GLU A 1 14 ? -10.658 -2.566 5.005 1.00 0.00 14 GLU A N 18
ATOM 29341 C CA . GLU A 1 14 ? -9.353 -3.127 5.333 1.00 0.00 14 GLU A CA 18
ATOM 29342 C C . GLU A 1 14 ? -8.246 -2.306 4.671 1.00 0.00 14 GLU A C 18
ATOM 29343 O O . GLU A 1 14 ? -7.057 -2.567 4.838 1.00 0.00 14 GLU A O 18
ATOM 29355 N N . ILE A 1 15 ? -8.662 -1.291 3.938 1.00 0.00 15 ILE A N 18
ATOM 29356 C CA . ILE A 1 15 ? -7.733 -0.371 3.303 1.00 0.00 15 ILE A CA 18
ATOM 29357 C C . ILE A 1 15 ? -7.687 0.938 4.089 1.00 0.00 15 ILE A C 18
ATOM 29358 O O . ILE A 1 15 ? -8.581 1.777 3.974 1.00 0.00 15 ILE A O 18
ATOM 29374 N N . GLU A 1 16 ? -6.650 1.094 4.901 1.00 0.00 16 GLU A N 18
ATOM 29375 C CA . GLU A 1 16 ? -6.531 2.254 5.771 1.00 0.00 16 GLU A CA 18
ATOM 29376 C C . GLU A 1 16 ? -5.842 3.400 5.041 1.00 0.00 16 GLU A C 18
ATOM 29377 O O . GLU A 1 16 ? -4.617 3.401 4.880 1.00 0.00 16 GLU A O 18
ATOM 29389 N N . LEU A 1 17 ? -6.631 4.358 4.591 1.00 0.00 17 LEU A N 18
ATOM 29390 C CA . LEU A 1 17 ? -6.106 5.533 3.927 1.00 0.00 17 LEU A CA 18
ATOM 29391 C C . LEU A 1 17 ? -6.255 6.745 4.835 1.00 0.00 17 LEU A C 18
ATOM 29392 O O . LEU A 1 17 ? -7.368 7.197 5.106 1.00 0.00 17 LEU A O 18
ATOM 29408 N N . THR A 1 18 ? -5.141 7.246 5.329 1.00 0.00 18 THR A N 18
ATOM 29409 C CA . THR A 1 18 ? -5.154 8.407 6.201 1.00 0.00 18 THR A CA 18
ATOM 29410 C C . THR A 1 18 ? -4.527 9.602 5.487 1.00 0.00 18 THR A C 18
ATOM 29411 O O . THR A 1 18 ? -3.755 9.429 4.549 1.00 0.00 18 THR A O 18
ATOM 29422 N N . ALA A 1 19 ? -4.864 10.802 5.925 1.00 0.00 19 ALA A N 18
ATOM 29423 C CA . ALA A 1 19 ? -4.302 12.015 5.356 1.00 0.00 19 ALA A CA 18
ATOM 29424 C C . ALA A 1 19 ? -3.324 12.641 6.333 1.00 0.00 19 ALA A C 18
ATOM 29425 O O . ALA A 1 19 ? -3.683 12.941 7.473 1.00 0.00 19 ALA A O 18
ATOM 29432 N N . ILE A 1 20 ? -2.087 12.820 5.895 1.00 0.00 20 ILE A N 18
ATOM 29433 C CA . ILE A 1 20 ? -1.070 13.425 6.737 1.00 0.00 20 ILE A CA 18
ATOM 29434 C C . ILE A 1 20 ? -1.212 14.939 6.705 1.00 0.00 20 ILE A C 18
ATOM 29435 O O . ILE A 1 20 ? -0.824 15.596 5.738 1.00 0.00 20 ILE A O 18
ATOM 29451 N N . ARG A 1 21 ? -1.804 15.479 7.753 1.00 0.00 21 ARG A N 18
ATOM 29452 C CA . ARG A 1 21 ? -2.037 16.906 7.844 1.00 0.00 21 ARG A CA 18
ATOM 29453 C C . ARG A 1 21 ? -0.819 17.607 8.421 1.00 0.00 21 ARG A C 18
ATOM 29454 O O . ARG A 1 21 ? -0.328 17.240 9.493 1.00 0.00 21 ARG A O 18
ATOM 29475 N N . ALA A 1 22 ? -0.351 18.614 7.713 1.00 0.00 22 ALA A N 18
ATOM 29476 C CA . ALA A 1 22 ? 0.821 19.371 8.123 1.00 0.00 22 ALA A CA 18
ATOM 29477 C C . ALA A 1 22 ? 0.740 20.793 7.590 1.00 0.00 22 ALA A C 18
ATOM 29478 O O . ALA A 1 22 ? -0.172 21.125 6.829 1.00 0.00 22 ALA A O 18
ATOM 29485 N N . GLN A 1 23 ? 1.682 21.629 8.004 1.00 0.00 23 GLN A N 18
ATOM 29486 C CA . GLN A 1 23 ? 1.732 23.004 7.566 1.00 0.00 23 GLN A CA 18
ATOM 29487 C C . GLN A 1 23 ? 3.154 23.395 7.166 1.00 0.00 23 GLN A C 18
ATOM 29488 O O . GLN A 1 23 ? 4.027 22.534 7.069 1.00 0.00 23 GLN A O 18
ATOM 29502 N N . GLY A 1 24 ? 3.373 24.694 6.952 1.00 0.00 24 GLY A N 18
ATOM 29503 C CA . GLY A 1 24 ? 4.659 25.188 6.476 1.00 0.00 24 GLY A CA 18
ATOM 29504 C C . GLY A 1 24 ? 5.826 24.795 7.361 1.00 0.00 24 GLY A C 18
ATOM 29505 O O . GLY A 1 24 ? 6.855 24.335 6.863 1.00 0.00 24 GLY A O 18
ATOM 29509 N N . ALA A 1 25 ? 5.669 24.992 8.670 1.00 0.00 25 ALA A N 18
ATOM 29510 C CA . ALA A 1 25 ? 6.703 24.639 9.650 1.00 0.00 25 ALA A CA 18
ATOM 29511 C C . ALA A 1 25 ? 8.031 25.317 9.323 1.00 0.00 25 ALA A C 18
ATOM 29512 O O . ALA A 1 25 ? 9.100 24.723 9.475 1.00 0.00 25 ALA A O 18
ATOM 29519 N N . GLY A 1 26 ? 7.957 26.560 8.877 1.00 0.00 26 GLY A N 18
ATOM 29520 C CA . GLY A 1 26 ? 9.150 27.278 8.485 1.00 0.00 26 GLY A CA 18
ATOM 29521 C C . GLY A 1 26 ? 9.028 27.808 7.077 1.00 0.00 26 GLY A C 18
ATOM 29522 O O . GLY A 1 26 ? 9.669 28.798 6.715 1.00 0.00 26 GLY A O 18
ATOM 29526 N N . GLY A 1 27 ? 8.205 27.135 6.286 1.00 0.00 27 GLY A N 18
ATOM 29527 C CA . GLY A 1 27 ? 7.926 27.587 4.944 1.00 0.00 27 GLY A CA 18
ATOM 29528 C C . GLY A 1 27 ? 7.122 28.867 4.946 1.00 0.00 27 GLY A C 18
ATOM 29529 O O . GLY A 1 27 ? 5.962 28.881 5.355 1.00 0.00 27 GLY A O 18
ATOM 29533 N N . GLN A 1 28 ? 7.736 29.942 4.491 1.00 0.00 28 GLN A N 18
ATOM 29534 C CA . GLN A 1 28 ? 7.108 31.237 4.496 1.00 0.00 28 GLN A CA 18
ATOM 29535 C C . GLN A 1 28 ? 6.322 31.408 3.215 1.00 0.00 28 GLN A C 18
ATOM 29536 O O . GLN A 1 28 ? 6.831 31.133 2.127 1.00 0.00 28 GLN A O 18
ATOM 29550 N N . ASN A 1 29 ? 5.068 31.795 3.379 1.00 0.00 29 ASN A N 18
ATOM 29551 C CA . ASN A 1 29 ? 4.151 32.053 2.261 1.00 0.00 29 ASN A CA 18
ATOM 29552 C C . ASN A 1 29 ? 3.593 30.741 1.711 1.00 0.00 29 ASN A C 18
ATOM 29553 O O . ASN A 1 29 ? 2.613 30.726 0.964 1.00 0.00 29 ASN A O 18
ATOM 29564 N N . VAL A 1 30 ? 4.200 29.642 2.116 1.00 0.00 30 VAL A N 18
ATOM 29565 C CA . VAL A 1 30 ? 3.749 28.326 1.698 1.00 0.00 30 VAL A CA 18
ATOM 29566 C C . VAL A 1 30 ? 3.294 27.497 2.892 1.00 0.00 30 VAL A C 18
ATOM 29567 O O . VAL A 1 30 ? 4.079 26.797 3.533 1.00 0.00 30 VAL A O 18
ATOM 29580 N N . ASN A 1 31 ? 2.016 27.597 3.193 1.00 0.00 31 ASN A N 18
ATOM 29581 C CA . ASN A 1 31 ? 1.415 26.797 4.237 1.00 0.00 31 ASN A CA 18
ATOM 29582 C C . ASN A 1 31 ? 0.269 26.022 3.634 1.00 0.00 31 ASN A C 18
ATOM 29583 O O . ASN A 1 31 ? -0.890 26.435 3.695 1.00 0.00 31 ASN A O 18
ATOM 29594 N N . LYS A 1 32 ? 0.614 24.914 3.025 1.00 0.00 32 LYS A N 18
ATOM 29595 C CA . LYS A 1 32 ? -0.345 24.098 2.312 1.00 0.00 32 LYS A CA 18
ATOM 29596 C C . LYS A 1 32 ? -0.448 22.737 2.972 1.00 0.00 32 LYS A C 18
ATOM 29597 O O . LYS A 1 32 ? 0.548 22.210 3.466 1.00 0.00 32 LYS A O 18
ATOM 29616 N N . VAL A 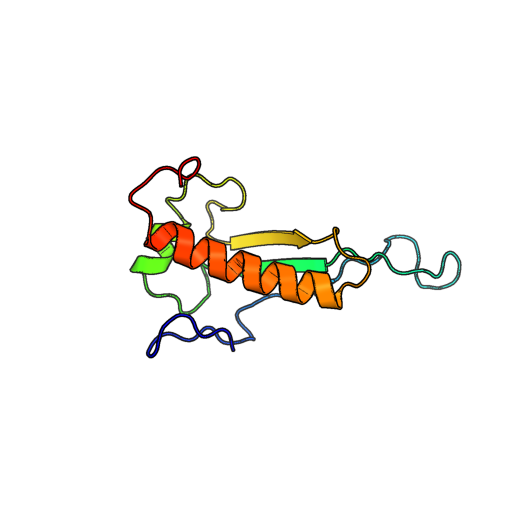1 33 ? -1.651 22.190 2.996 1.00 0.00 33 VAL A N 18
ATOM 29617 C CA . VAL A 1 33 ? -1.865 20.858 3.533 1.00 0.00 33 VAL A CA 18
ATOM 29618 C C . VAL A 1 33 ? -1.174 19.826 2.648 1.00 0.00 33 VAL A C 18
ATOM 29619 O O . VAL A 1 33 ? -1.354 19.807 1.429 1.00 0.00 33 VAL A O 18
ATOM 29632 N N . SER A 1 34 ? -0.343 19.003 3.267 1.00 0.00 34 SER A N 18
ATOM 29633 C CA . SER A 1 34 ? 0.406 17.994 2.561 1.00 0.00 34 SER A CA 18
ATOM 29634 C C . SER A 1 34 ? -0.508 17.046 1.787 1.00 0.00 34 SER A C 18
ATOM 29635 O O . SER A 1 34 ? -1.536 16.590 2.292 1.00 0.00 34 SER A O 18
ATOM 29643 N N . SER A 1 35 ? -0.117 16.746 0.557 1.00 0.00 35 SER A N 18
ATOM 29644 C CA . SER A 1 35 ? -0.853 15.814 -0.281 1.00 0.00 35 SER A CA 18
ATOM 29645 C C . SER A 1 35 ? -0.454 14.379 0.050 1.00 0.00 35 SER A C 18
ATOM 29646 O O . SER A 1 35 ? -0.815 13.437 -0.656 1.00 0.00 35 SER A O 18
ATOM 29654 N N . ALA A 1 36 ? 0.276 14.231 1.148 1.00 0.00 36 ALA A N 18
ATOM 29655 C CA . ALA A 1 36 ? 0.804 12.952 1.570 1.00 0.00 36 ALA A CA 18
ATOM 29656 C C . ALA A 1 36 ? -0.283 12.094 2.200 1.00 0.00 36 ALA A C 18
ATOM 29657 O O . ALA A 1 36 ? -0.905 12.473 3.195 1.00 0.00 36 ALA A O 18
ATOM 29664 N N . MET A 1 37 ? -0.507 10.947 1.597 1.00 0.00 37 MET A N 18
ATOM 29665 C CA . MET A 1 37 ? -1.449 9.972 2.120 1.00 0.00 37 MET A CA 18
ATOM 29666 C C . MET A 1 37 ? -0.704 8.947 2.957 1.00 0.00 37 MET A C 18
ATOM 29667 O O . MET A 1 37 ? 0.404 8.537 2.615 1.00 0.00 37 MET A O 18
ATOM 29681 N N . HIS A 1 38 ? -1.314 8.548 4.049 1.00 0.00 38 HIS A N 18
ATOM 29682 C CA . HIS A 1 38 ? -0.739 7.559 4.944 1.00 0.00 38 HIS A CA 18
ATOM 29683 C C . HIS A 1 38 ? -1.461 6.239 4.779 1.00 0.00 38 HIS A C 18
ATOM 29684 O O . HIS A 1 38 ? -2.673 6.152 4.968 1.00 0.00 38 HIS A O 18
ATOM 29699 N N . LEU A 1 39 ? -0.709 5.225 4.431 1.00 0.00 39 LEU A N 18
ATOM 29700 C CA . LEU A 1 39 ? -1.256 3.905 4.220 1.00 0.00 39 LEU A CA 18
ATOM 29701 C C . LEU A 1 39 ? -0.602 2.914 5.168 1.00 0.00 39 LEU A C 18
ATOM 29702 O O . LEU A 1 39 ? 0.599 3.000 5.425 1.00 0.00 39 LEU A O 18
ATOM 29718 N N . ARG A 1 40 ? -1.387 1.989 5.700 1.00 0.00 40 ARG A N 18
ATOM 29719 C CA . ARG A 1 40 ? -0.842 0.908 6.496 1.00 0.00 40 ARG A CA 18
ATOM 29720 C C . ARG A 1 40 ? -1.470 -0.416 6.083 1.00 0.00 40 ARG A C 18
ATOM 29721 O O . ARG A 1 40 ? -2.588 -0.745 6.477 1.00 0.00 40 ARG A O 18
ATOM 29742 N N . PHE A 1 41 ? -0.753 -1.155 5.260 1.00 0.00 41 PHE A N 18
ATOM 29743 C CA . PHE A 1 41 ? -1.225 -2.439 4.782 1.00 0.00 41 PHE A CA 18
ATOM 29744 C C . PHE A 1 41 ? -0.637 -3.542 5.642 1.00 0.00 41 PHE A C 18
ATOM 29745 O O . PHE A 1 41 ? 0.543 -3.875 5.529 1.00 0.00 41 PHE A O 18
ATOM 29762 N N . ASP A 1 42 ? -1.452 -4.078 6.531 1.00 0.00 42 ASP A N 18
ATOM 29763 C CA . ASP A 1 42 ? -1.005 -5.128 7.427 1.00 0.00 42 ASP A CA 18
ATOM 29764 C C . ASP A 1 42 ? -1.090 -6.481 6.731 1.00 0.00 42 ASP A C 18
ATOM 29765 O O . ASP A 1 42 ? -2.178 -6.977 6.441 1.00 0.00 42 ASP A O 18
ATOM 29774 N N . ILE A 1 43 ? 0.064 -7.067 6.460 1.00 0.00 43 ILE A N 18
ATOM 29775 C CA . ILE A 1 43 ? 0.142 -8.329 5.739 1.00 0.00 43 ILE A CA 18
ATOM 29776 C C . ILE A 1 43 ? -0.398 -9.474 6.591 1.00 0.00 43 ILE A C 18
ATOM 29777 O O . ILE A 1 43 ? -0.902 -10.468 6.076 1.00 0.00 43 ILE A O 18
ATOM 29793 N N . ASN A 1 44 ? -0.317 -9.310 7.902 1.00 0.00 44 ASN A N 18
ATOM 29794 C CA . ASN A 1 44 ? -0.705 -10.362 8.823 1.00 0.00 44 ASN A CA 18
ATOM 29795 C C . ASN A 1 44 ? -2.222 -10.491 8.905 1.00 0.00 44 ASN A C 18
ATOM 29796 O O . ASN A 1 44 ? -2.763 -11.594 8.835 1.00 0.00 44 ASN A O 18
ATOM 29807 N N . ALA A 1 45 ? -2.899 -9.360 9.038 1.00 0.00 45 ALA A N 18
ATOM 29808 C CA . ALA A 1 45 ? -4.345 -9.347 9.243 1.00 0.00 45 ALA A CA 18
ATOM 29809 C C . ALA A 1 45 ? -5.133 -9.225 7.937 1.00 0.00 45 ALA A C 18
ATOM 29810 O O . ALA A 1 45 ? -6.353 -9.384 7.937 1.00 0.00 45 ALA A O 18
ATOM 29817 N N . SER A 1 46 ? -4.450 -8.941 6.830 1.00 0.00 46 SER A N 18
ATOM 29818 C CA . SER A 1 46 ? -5.127 -8.773 5.544 1.00 0.00 46 SER A CA 18
ATOM 29819 C C . SER A 1 46 ? -5.796 -10.073 5.097 1.00 0.00 46 SER A C 18
ATOM 29820 O O . SER A 1 46 ? -5.329 -11.168 5.422 1.00 0.00 46 SER A O 18
ATOM 29828 N N . SER A 1 47 ? -6.883 -9.945 4.347 1.00 0.00 47 SER A N 18
ATOM 29829 C CA . SER A 1 47 ? -7.680 -11.090 3.906 1.00 0.00 47 SER A CA 18
ATOM 29830 C C . SER A 1 47 ? -7.013 -11.865 2.758 1.00 0.00 47 SER A C 18
ATOM 29831 O O . SER A 1 47 ? -7.689 -12.520 1.962 1.00 0.00 47 SER A O 18
ATOM 29839 N N . LEU A 1 48 ? -5.694 -11.805 2.687 1.00 0.00 48 LEU A N 18
ATOM 29840 C CA . LEU A 1 48 ? -4.947 -12.526 1.674 1.00 0.00 48 LEU A CA 18
ATOM 29841 C C . LEU A 1 48 ? -4.603 -13.929 2.168 1.00 0.00 48 LEU A C 18
ATOM 29842 O O . LEU A 1 48 ? -4.325 -14.123 3.349 1.00 0.00 48 LEU A O 18
ATOM 29858 N N . PRO A 1 49 ? -4.648 -14.930 1.284 1.00 0.00 49 PRO A N 18
ATOM 29859 C CA . PRO A 1 49 ? -4.238 -16.295 1.621 1.00 0.00 49 PRO A CA 18
ATOM 29860 C C . PRO A 1 49 ? -2.751 -16.385 1.971 1.00 0.00 49 PRO A C 18
ATOM 29861 O O . PRO A 1 49 ? -1.952 -15.554 1.529 1.00 0.00 49 PRO A O 18
ATOM 29872 N N . PRO A 1 50 ? -2.362 -17.403 2.764 1.00 0.00 50 PRO A N 18
ATOM 29873 C CA . PRO A 1 50 ? -0.956 -17.655 3.117 1.00 0.00 50 PRO A CA 18
ATOM 29874 C C . PRO A 1 50 ? -0.062 -17.749 1.883 1.00 0.00 50 PRO A C 18
ATOM 29875 O O . PRO A 1 50 ? 1.113 -17.388 1.928 1.00 0.00 50 PRO A O 18
ATOM 29886 N N . PHE A 1 51 ? -0.643 -18.226 0.782 1.00 0.00 51 PHE A N 18
ATOM 29887 C CA . PHE A 1 51 ? 0.046 -18.314 -0.507 1.00 0.00 51 PHE A CA 18
ATOM 29888 C C . PHE A 1 51 ? 0.718 -16.985 -0.857 1.00 0.00 51 PHE A C 18
ATOM 29889 O O . PHE A 1 51 ? 1.901 -16.942 -1.204 1.00 0.00 51 PHE A O 18
ATOM 29906 N N . TYR A 1 52 ? -0.041 -15.901 -0.766 1.00 0.00 52 TYR A N 18
ATOM 29907 C CA . TYR A 1 52 ? 0.493 -14.581 -1.016 1.00 0.00 52 TYR A CA 18
ATOM 29908 C C . TYR A 1 52 ? 1.332 -14.105 0.163 1.00 0.00 52 TYR A C 18
ATOM 29909 O O . TYR A 1 52 ? 2.388 -13.501 -0.024 1.00 0.00 52 TYR A O 18
ATOM 29927 N N . LYS A 1 53 ? 0.870 -14.408 1.376 1.00 0.00 53 LYS A N 18
ATOM 29928 C CA . LYS A 1 53 ? 1.512 -13.910 2.591 1.00 0.00 53 LYS A CA 18
ATOM 29929 C C . LYS A 1 53 ? 2.966 -14.367 2.715 1.00 0.00 53 LYS A C 18
ATOM 29930 O O . LYS A 1 53 ? 3.815 -13.600 3.169 1.00 0.00 53 LYS A O 18
ATOM 29949 N N . GLU A 1 54 ? 3.253 -15.604 2.312 1.00 0.00 54 GLU A N 18
ATOM 29950 C CA . GLU A 1 54 ? 4.616 -16.131 2.385 1.00 0.00 54 GLU A CA 18
ATOM 29951 C C . GLU A 1 54 ? 5.585 -15.263 1.595 1.00 0.00 54 GLU A C 18
ATOM 29952 O O . GLU A 1 54 ? 6.635 -14.859 2.095 1.00 0.00 54 GLU A O 18
ATOM 29964 N N . ARG A 1 55 ? 5.210 -14.968 0.364 1.00 0.00 55 ARG A N 18
ATOM 29965 C CA . ARG A 1 55 ? 6.074 -14.242 -0.555 1.00 0.00 55 ARG A CA 18
ATOM 29966 C C . ARG A 1 55 ? 6.131 -12.759 -0.208 1.00 0.00 55 ARG A C 18
ATOM 29967 O O . ARG A 1 55 ? 7.091 -12.072 -0.547 1.00 0.00 55 ARG A O 18
ATOM 29988 N N . LEU A 1 56 ? 5.099 -12.273 0.470 1.00 0.00 56 LEU A N 18
ATOM 29989 C CA . LEU A 1 56 ? 5.108 -10.913 0.995 1.00 0.00 56 LEU A CA 18
ATOM 29990 C C . LEU A 1 56 ? 6.083 -10.803 2.163 1.00 0.00 56 LEU A C 18
ATOM 29991 O O . LEU A 1 56 ? 6.850 -9.846 2.263 1.00 0.00 56 LEU A O 18
ATOM 30007 N N . LEU A 1 57 ? 6.038 -11.793 3.047 1.00 0.00 57 LEU A N 18
ATOM 30008 C CA . LEU A 1 57 ? 6.943 -11.865 4.183 1.00 0.00 57 LEU A CA 18
ATOM 30009 C C . LEU A 1 57 ? 8.387 -12.016 3.705 1.00 0.00 57 LEU A C 18
ATOM 30010 O O . LEU A 1 57 ? 9.285 -11.314 4.165 1.00 0.00 57 LEU A O 18
ATOM 30026 N N . ALA A 1 58 ? 8.598 -12.929 2.765 1.00 0.00 58 ALA A N 18
ATOM 30027 C CA . ALA A 1 58 ? 9.930 -13.211 2.248 1.00 0.00 58 ALA A CA 18
ATOM 30028 C C . ALA A 1 58 ? 10.272 -12.310 1.064 1.00 0.00 58 ALA A C 18
ATOM 30029 O O . ALA A 1 58 ? 10.992 -12.713 0.147 1.00 0.00 58 ALA A O 18
ATOM 30036 N N . LEU A 1 59 ? 9.777 -11.078 1.099 1.00 0.00 59 LEU A N 18
ATOM 30037 C CA . LEU A 1 59 ? 10.018 -10.130 0.037 1.00 0.00 59 LEU A CA 18
ATOM 30038 C C . LEU A 1 59 ? 11.421 -9.558 0.138 1.00 0.00 59 LEU A C 18
ATOM 30039 O O . LEU A 1 59 ? 12.065 -9.607 1.189 1.00 0.00 59 LEU A O 18
ATOM 30055 N N . ASN A 1 60 ? 11.883 -9.004 -0.963 1.00 0.00 60 ASN A N 18
ATOM 30056 C CA . ASN A 1 60 ? 13.218 -8.473 -1.054 1.00 0.00 60 ASN A CA 18
ATOM 30057 C C . ASN A 1 60 ? 13.227 -6.989 -0.737 1.00 0.00 60 ASN A C 18
ATOM 30058 O O . ASN A 1 60 ? 14.202 -6.290 -1.006 1.00 0.00 60 ASN A O 18
ATOM 30069 N N . ASP A 1 61 ? 12.144 -6.525 -0.146 1.00 0.00 61 ASP A N 18
ATOM 30070 C CA . ASP A 1 61 ? 11.932 -5.106 0.046 1.00 0.00 61 ASP A CA 18
ATOM 30071 C C . ASP A 1 61 ? 12.336 -4.683 1.452 1.00 0.00 61 ASP A C 18
ATOM 30072 O O . ASP A 1 61 ? 12.311 -5.481 2.392 1.00 0.00 61 ASP A O 18
ATOM 30081 N N . SER A 1 62 ? 12.703 -3.424 1.581 1.00 0.00 62 SER A N 18
ATOM 30082 C CA . SER A 1 62 ? 13.190 -2.884 2.842 1.00 0.00 62 SER A CA 18
ATOM 30083 C C . SER A 1 62 ? 12.041 -2.419 3.736 1.00 0.00 62 SER A C 18
ATOM 30084 O O . SER A 1 62 ? 12.235 -2.161 4.923 1.00 0.00 62 SER A O 18
ATOM 30092 N N . ARG A 1 63 ? 10.849 -2.308 3.168 1.00 0.00 63 ARG A N 18
ATOM 30093 C CA . ARG A 1 63 ? 9.674 -1.896 3.931 1.00 0.00 63 ARG A CA 18
ATOM 30094 C C . ARG A 1 63 ? 9.050 -3.088 4.640 1.00 0.00 63 ARG A C 18
ATOM 30095 O O . ARG A 1 63 ? 8.106 -2.941 5.414 1.00 0.00 63 ARG A O 18
ATOM 30116 N N . ILE A 1 64 ? 9.582 -4.270 4.364 1.00 0.00 64 ILE A N 18
ATOM 30117 C CA . ILE A 1 64 ? 9.124 -5.483 5.016 1.00 0.00 64 ILE A CA 18
ATOM 30118 C C . ILE A 1 64 ? 9.565 -5.489 6.472 1.00 0.00 64 ILE A C 18
ATOM 30119 O O . ILE A 1 64 ? 10.746 -5.663 6.780 1.00 0.00 64 ILE A O 18
ATOM 30135 N N . THR A 1 65 ? 8.605 -5.268 7.352 1.00 0.00 65 THR A N 18
ATOM 30136 C CA . THR A 1 65 ? 8.869 -5.157 8.775 1.00 0.00 65 THR A CA 18
ATOM 30137 C C . THR A 1 65 ? 8.630 -6.485 9.485 1.00 0.00 65 THR A C 18
ATOM 30138 O O . THR A 1 65 ? 7.996 -7.390 8.933 1.00 0.00 65 THR A O 18
ATOM 30149 N N . SER A 1 66 ? 9.123 -6.595 10.713 1.00 0.00 66 SER A N 18
ATOM 30150 C CA . SER A 1 66 ? 8.945 -7.802 11.505 1.00 0.00 66 SER A CA 18
ATOM 30151 C C . SER A 1 66 ? 7.495 -7.911 11.970 1.00 0.00 66 SER A C 18
ATOM 30152 O O . SER A 1 66 ? 7.008 -8.997 12.291 1.00 0.00 66 SER A O 18
ATOM 30160 N N . ASP A 1 67 ? 6.812 -6.769 11.985 1.00 0.00 67 ASP A N 18
ATOM 30161 C CA . ASP A 1 67 ? 5.392 -6.719 12.304 1.00 0.00 67 ASP A CA 18
ATOM 30162 C C . ASP A 1 67 ? 4.564 -7.231 11.136 1.00 0.00 67 ASP A C 18
ATOM 30163 O O . ASP A 1 67 ? 3.408 -7.616 11.299 1.00 0.00 67 ASP A O 18
ATOM 30172 N N . GLY A 1 68 ? 5.170 -7.229 9.957 1.00 0.00 68 GLY A N 18
ATOM 30173 C CA . GLY A 1 68 ? 4.464 -7.620 8.755 1.00 0.00 68 GLY A CA 18
ATOM 30174 C C . GLY A 1 68 ? 3.538 -6.525 8.273 1.00 0.00 68 GLY A C 18
ATOM 30175 O O . GLY A 1 68 ? 2.457 -6.795 7.755 1.00 0.00 68 GLY A O 18
ATOM 30179 N N . VAL A 1 69 ? 3.961 -5.279 8.456 1.00 0.00 69 VAL A N 18
ATOM 30180 C CA . VAL A 1 69 ? 3.138 -4.139 8.080 1.00 0.00 69 VAL A CA 18
ATOM 30181 C C . VAL A 1 69 ? 3.827 -3.297 7.014 1.00 0.00 69 VAL A C 18
ATOM 30182 O O . VAL A 1 69 ? 5.004 -2.956 7.142 1.00 0.00 69 VAL A O 18
ATOM 30195 N N . ILE A 1 70 ? 3.092 -2.981 5.964 1.00 0.00 70 ILE A N 18
ATOM 30196 C CA . ILE A 1 70 ? 3.578 -2.085 4.928 1.00 0.00 70 ILE A CA 18
ATOM 30197 C C . ILE A 1 70 ? 3.044 -0.680 5.170 1.00 0.00 70 ILE A C 18
ATOM 30198 O O . ILE A 1 70 ? 1.853 -0.424 4.999 1.00 0.00 70 ILE A O 18
ATOM 30214 N N . VAL A 1 71 ? 3.922 0.222 5.587 1.00 0.00 71 VAL A N 18
ATOM 30215 C CA . VAL A 1 71 ? 3.534 1.606 5.817 1.00 0.00 71 VAL A CA 18
ATOM 30216 C C . VAL A 1 71 ? 4.026 2.477 4.671 1.00 0.00 71 VAL A C 18
ATOM 30217 O O . VAL A 1 71 ? 5.204 2.436 4.311 1.00 0.00 71 VAL A O 18
ATOM 30230 N N . LEU A 1 72 ? 3.124 3.246 4.087 1.00 0.00 72 LEU A N 18
ATOM 30231 C CA . LEU A 1 72 ? 3.479 4.094 2.960 1.00 0.00 72 LEU A CA 18
ATOM 30232 C C . LEU A 1 72 ? 3.106 5.540 3.222 1.00 0.00 72 LEU A C 18
ATOM 30233 O O . LEU A 1 72 ? 2.211 5.842 4.019 1.00 0.00 72 LEU A O 18
ATOM 30249 N N . LYS A 1 73 ? 3.798 6.418 2.522 1.00 0.00 73 LYS A N 18
ATOM 30250 C CA . LYS A 1 73 ? 3.491 7.834 2.511 1.00 0.00 73 LYS A CA 18
ATOM 30251 C C . LYS A 1 73 ? 3.456 8.311 1.073 1.00 0.00 73 LYS A C 18
ATOM 30252 O O . LYS A 1 73 ? 4.492 8.464 0.425 1.00 0.00 73 LYS A O 18
ATOM 30271 N N . ALA A 1 74 ? 2.262 8.517 0.575 1.00 0.00 74 ALA A N 18
ATOM 30272 C CA . ALA A 1 74 ? 2.067 8.876 -0.820 1.00 0.00 74 ALA A CA 18
ATOM 30273 C C . ALA A 1 74 ? 2.168 10.377 -1.014 1.00 0.00 74 ALA A C 18
ATOM 30274 O O . ALA A 1 74 ? 1.243 11.116 -0.695 1.00 0.00 74 ALA A O 18
ATOM 30281 N N . GLN A 1 75 ? 3.307 10.821 -1.520 1.00 0.00 75 GLN A N 18
ATOM 30282 C CA . GLN A 1 75 ? 3.540 12.232 -1.772 1.00 0.00 75 GLN A CA 18
ATOM 30283 C C . GLN A 1 75 ? 3.891 12.463 -3.238 1.00 0.00 75 GLN A C 18
ATOM 30284 O O . GLN A 1 75 ? 4.461 13.491 -3.596 1.00 0.00 75 GLN A O 18
ATOM 30298 N N . GLN A 1 76 ? 3.532 11.500 -4.076 1.00 0.00 76 GLN A N 18
ATOM 30299 C CA . GLN A 1 76 ? 3.897 11.531 -5.487 1.00 0.00 76 GLN A CA 18
ATOM 30300 C C . GLN A 1 76 ? 3.160 12.652 -6.220 1.00 0.00 76 GLN A C 18
ATOM 30301 O O . GLN A 1 76 ? 3.779 13.519 -6.838 1.00 0.00 76 GLN A O 18
ATOM 30315 N N . TYR A 1 77 ? 1.838 12.625 -6.141 1.00 0.00 77 TYR A N 18
ATOM 30316 C CA . TYR A 1 77 ? 1.000 13.620 -6.759 1.00 0.00 77 TYR A CA 18
ATOM 30317 C C . TYR A 1 77 ? 0.790 14.806 -5.827 1.00 0.00 77 TYR A C 18
ATOM 30318 O O . TYR A 1 77 ? 1.060 14.726 -4.623 1.00 0.00 77 TYR A O 18
ATOM 30336 N N . ARG A 1 78 ? 0.310 15.909 -6.383 1.00 0.00 78 ARG A N 18
ATOM 30337 C CA . ARG A 1 78 ? 0.026 17.089 -5.583 1.00 0.00 78 ARG A CA 18
ATOM 30338 C C . ARG A 1 78 ? -1.408 17.048 -5.076 1.00 0.00 78 ARG A C 18
ATOM 30339 O O . ARG A 1 78 ? -1.808 17.839 -4.222 1.00 0.00 78 ARG A O 18
ATOM 30360 N N . THR A 1 79 ? -2.170 16.120 -5.614 1.00 0.00 79 THR A N 18
ATOM 30361 C CA . THR A 1 79 ? -3.537 15.898 -5.183 1.00 0.00 79 THR A CA 18
ATOM 30362 C C . THR A 1 79 ? -3.648 14.584 -4.410 1.00 0.00 79 THR A C 18
ATOM 30363 O O . THR A 1 79 ? -3.103 13.559 -4.826 1.00 0.00 79 THR A O 18
ATOM 30374 N N . GLN A 1 80 ? -4.350 14.624 -3.282 1.00 0.00 80 GLN A N 18
ATOM 30375 C CA . GLN A 1 80 ? -4.453 13.471 -2.395 1.00 0.00 80 GLN A CA 18
ATOM 30376 C C . GLN A 1 80 ? -5.218 12.330 -3.060 1.00 0.00 80 GLN A C 18
ATOM 30377 O O . GLN A 1 80 ? -4.798 11.175 -3.006 1.00 0.00 80 GLN A O 18
ATOM 30391 N N . GLU A 1 81 ? -6.328 12.667 -3.709 1.00 0.00 81 GLU A N 18
ATOM 30392 C CA . GLU A 1 81 ? -7.172 11.663 -4.354 1.00 0.00 81 GLU A CA 18
ATOM 30393 C C . GLU A 1 81 ? -6.423 10.975 -5.496 1.00 0.00 81 GLU A C 18
ATOM 30394 O O . GLU A 1 81 ? -6.636 9.796 -5.774 1.00 0.00 81 GLU A O 18
ATOM 30406 N N . GLN A 1 82 ? -5.545 11.715 -6.155 1.00 0.00 82 GLN A N 18
ATOM 30407 C CA . GLN A 1 82 ? -4.741 11.155 -7.231 1.00 0.00 82 GLN A CA 18
ATOM 30408 C C . GLN A 1 82 ? -3.617 10.288 -6.668 1.00 0.00 82 GLN A C 18
ATOM 30409 O O . GLN A 1 82 ? -3.280 9.252 -7.242 1.00 0.00 82 GLN A O 18
ATOM 30423 N N . ASN A 1 83 ? -3.054 10.707 -5.535 1.00 0.00 83 ASN A N 18
ATOM 30424 C CA . ASN A 1 83 ? -2.073 9.893 -4.817 1.00 0.00 83 ASN A CA 18
ATOM 30425 C C . ASN A 1 83 ? -2.695 8.573 -4.403 1.00 0.00 83 ASN A C 18
ATOM 30426 O O . ASN A 1 83 ? -2.042 7.535 -4.407 1.00 0.00 83 ASN A O 18
ATOM 30437 N N . ARG A 1 84 ? -3.971 8.639 -4.042 1.00 0.00 84 ARG A N 18
ATOM 30438 C CA . ARG A 1 84 ? -4.764 7.462 -3.706 1.00 0.00 84 ARG A CA 18
ATOM 30439 C C . ARG A 1 84 ? -4.681 6.430 -4.824 1.00 0.00 84 ARG A C 18
ATOM 30440 O O . ARG A 1 84 ? -4.357 5.268 -4.590 1.00 0.00 84 ARG A O 18
ATOM 30461 N N . ALA A 1 85 ? -4.965 6.881 -6.036 1.00 0.00 85 ALA A N 18
ATOM 30462 C CA . ALA A 1 85 ? -4.970 6.014 -7.210 1.00 0.00 85 ALA A CA 18
ATOM 30463 C C . ALA A 1 85 ? -3.579 5.454 -7.515 1.00 0.00 85 ALA A C 18
ATOM 30464 O O . ALA A 1 85 ? -3.440 4.282 -7.872 1.00 0.00 85 ALA A O 18
ATOM 30471 N N . ASP A 1 86 ? -2.556 6.291 -7.387 1.00 0.00 86 ASP A N 18
ATOM 30472 C CA . ASP A 1 86 ? -1.181 5.860 -7.646 1.00 0.00 86 ASP A CA 18
ATOM 30473 C C . ASP A 1 86 ? -0.750 4.828 -6.616 1.00 0.00 86 ASP A C 18
ATOM 30474 O O . ASP A 1 86 ? -0.210 3.771 -6.957 1.00 0.00 86 ASP A O 18
ATOM 30483 N N . ALA A 1 87 ? -1.006 5.145 -5.354 1.00 0.00 87 ALA A N 18
ATOM 30484 C CA . ALA A 1 87 ? -0.670 4.260 -4.250 1.00 0.00 87 ALA A CA 18
ATOM 30485 C C . ALA A 1 87 ? -1.355 2.908 -4.399 1.00 0.00 87 ALA A C 18
ATOM 30486 O O . ALA A 1 87 ? -0.728 1.868 -4.207 1.00 0.00 87 ALA A O 18
ATOM 30493 N N . LEU A 1 88 ? -2.640 2.922 -4.747 1.00 0.00 88 LEU A N 18
ATOM 30494 C CA . LEU A 1 88 ? -3.394 1.688 -4.941 1.00 0.00 88 LEU A CA 18
ATOM 30495 C C . LEU A 1 88 ? -2.800 0.861 -6.078 1.00 0.00 88 LEU A C 18
ATOM 30496 O O . LEU A 1 88 ? -2.696 -0.362 -5.978 1.00 0.00 88 LEU A O 18
ATOM 30512 N N . LEU A 1 89 ? -2.401 1.538 -7.150 1.00 0.00 89 LEU A N 18
ATOM 30513 C CA . LEU A 1 89 ? -1.789 0.877 -8.293 1.00 0.00 89 LEU A CA 18
ATOM 30514 C C . LEU A 1 89 ? -0.476 0.216 -7.876 1.00 0.00 89 LEU A C 18
ATOM 30515 O O . LEU A 1 89 ? -0.261 -0.975 -8.108 1.00 0.00 89 LEU A O 18
ATOM 30531 N N . ARG A 1 90 ? 0.391 0.990 -7.236 1.00 0.00 90 ARG A N 18
ATOM 30532 C CA . ARG A 1 90 ? 1.684 0.485 -6.789 1.00 0.00 90 ARG A CA 18
ATOM 30533 C C . ARG A 1 90 ? 1.521 -0.591 -5.716 1.00 0.00 90 ARG A C 18
ATOM 30534 O O . ARG A 1 90 ? 2.335 -1.511 -5.626 1.00 0.00 90 ARG A O 18
ATOM 30555 N N . LEU A 1 91 ? 0.463 -0.480 -4.921 1.00 0.00 91 LEU A N 18
ATOM 30556 C CA . LEU A 1 91 ? 0.151 -1.491 -3.915 1.00 0.00 91 LEU A CA 18
ATOM 30557 C C . LEU A 1 91 ? -0.187 -2.811 -4.588 1.00 0.00 91 LEU A C 18
ATOM 30558 O O . LEU A 1 91 ? 0.374 -3.854 -4.254 1.00 0.00 91 LEU A O 18
ATOM 30574 N N . SER A 1 92 ? -1.106 -2.755 -5.540 1.00 0.00 92 SER A N 18
ATOM 30575 C CA . SER A 1 92 ? -1.515 -3.945 -6.271 1.00 0.00 92 SER A CA 18
ATOM 30576 C C . SER A 1 92 ? -0.345 -4.540 -7.052 1.00 0.00 92 SER A C 18
ATOM 30577 O O . SER A 1 92 ? -0.207 -5.760 -7.149 1.00 0.00 92 SER A O 18
ATOM 30585 N N . GLU A 1 93 ? 0.501 -3.667 -7.585 1.00 0.00 93 GLU A N 18
ATOM 30586 C CA . GLU A 1 93 ? 1.722 -4.089 -8.267 1.00 0.00 93 GLU A CA 18
ATOM 30587 C C . GLU A 1 93 ? 2.615 -4.878 -7.318 1.00 0.00 93 GLU A C 18
ATOM 30588 O O . GLU A 1 93 ? 3.098 -5.951 -7.662 1.00 0.00 93 GLU A O 18
ATOM 30600 N N . LEU A 1 94 ? 2.817 -4.341 -6.119 1.00 0.00 94 LEU A N 18
ATOM 30601 C CA . LEU A 1 94 ? 3.659 -4.986 -5.117 1.00 0.00 94 LEU A CA 18
ATOM 30602 C C . LEU A 1 94 ? 3.126 -6.370 -4.766 1.00 0.00 94 LEU A C 18
ATOM 30603 O O . LEU A 1 94 ? 3.890 -7.329 -4.669 1.00 0.00 94 LEU A O 18
ATOM 30619 N N . ILE A 1 95 ? 1.811 -6.471 -4.596 1.00 0.00 95 ILE A N 18
ATOM 30620 C CA . ILE A 1 95 ? 1.179 -7.738 -4.240 1.00 0.00 95 ILE A CA 18
ATOM 30621 C C . ILE A 1 95 ? 1.401 -8.788 -5.329 1.00 0.00 95 ILE A C 18
ATOM 30622 O O . ILE A 1 95 ? 1.825 -9.911 -5.049 1.00 0.00 95 ILE A O 18
ATOM 30638 N N . VAL A 1 96 ? 1.128 -8.413 -6.573 1.00 0.00 96 VAL A N 18
ATOM 30639 C CA . VAL A 1 96 ? 1.295 -9.325 -7.697 1.00 0.00 96 VAL A CA 18
ATOM 30640 C C . VAL A 1 96 ? 2.769 -9.642 -7.916 1.00 0.00 96 VAL A C 18
ATOM 30641 O O . VAL A 1 96 ? 3.138 -10.793 -8.154 1.00 0.00 96 VAL A O 18
ATOM 30654 N N . ASN A 1 97 ? 3.605 -8.616 -7.807 1.00 0.00 97 ASN A N 18
ATOM 30655 C CA . ASN A 1 97 ? 5.041 -8.744 -8.036 1.00 0.00 97 ASN A CA 18
ATOM 30656 C C . ASN A 1 97 ? 5.665 -9.726 -7.049 1.00 0.00 97 ASN A C 18
ATOM 30657 O O . ASN A 1 97 ? 6.540 -10.510 -7.412 1.00 0.00 97 ASN A O 18
ATOM 30668 N N . ALA A 1 98 ? 5.186 -9.700 -5.809 1.00 0.00 98 ALA A N 18
ATOM 30669 C CA . ALA A 1 98 ? 5.694 -10.584 -4.763 1.00 0.00 98 ALA A CA 18
ATOM 30670 C C . ALA A 1 98 ? 5.470 -12.054 -5.117 1.00 0.00 98 ALA A C 18
ATOM 30671 O O . ALA A 1 98 ? 6.302 -12.907 -4.818 1.00 0.00 98 ALA A O 18
ATOM 30678 N N . ALA A 1 99 ? 4.348 -12.344 -5.756 1.00 0.00 99 ALA A N 18
ATOM 30679 C CA . ALA A 1 99 ? 4.035 -13.711 -6.156 1.00 0.00 99 ALA A CA 18
ATOM 30680 C C . ALA A 1 99 ? 4.608 -14.025 -7.533 1.00 0.00 99 ALA A C 18
ATOM 30681 O O . ALA A 1 99 ? 4.639 -15.180 -7.965 1.00 0.00 99 ALA A O 18
ATOM 30688 N N . LYS A 1 100 ? 5.054 -12.985 -8.220 1.00 0.00 100 LYS A N 18
ATOM 30689 C CA . LYS A 1 100 ? 5.498 -13.106 -9.603 1.00 0.00 100 LYS A CA 18
ATOM 30690 C C . LYS A 1 100 ? 7.009 -13.267 -9.705 1.00 0.00 100 LYS A C 18
ATOM 30691 O O . LYS A 1 100 ? 7.521 -13.767 -10.708 1.00 0.00 100 LYS A O 18
ATOM 30710 N N . LEU A 1 101 ? 7.717 -12.824 -8.679 1.00 0.00 101 LEU A N 18
ATOM 30711 C CA . LEU A 1 101 ? 9.168 -12.803 -8.711 1.00 0.00 101 LEU A CA 18
ATOM 30712 C C . LEU A 1 101 ? 9.767 -14.206 -8.802 1.00 0.00 101 LEU A C 18
ATOM 30713 O O . LEU A 1 101 ? 9.636 -15.033 -7.900 1.00 0.00 101 LEU A O 18
ATOM 30729 N N . GLU A 1 102 ? 10.402 -14.466 -9.934 1.00 0.00 102 GLU A N 18
ATOM 30730 C CA . GLU A 1 102 ? 11.105 -15.716 -10.161 1.00 0.00 102 GLU A CA 18
ATOM 30731 C C . GLU A 1 102 ? 12.587 -15.542 -9.846 1.00 0.00 102 GLU A C 18
ATOM 30732 O O . GLU A 1 102 ? 13.314 -16.511 -9.639 1.00 0.00 102 GLU A O 18
ATOM 30744 N N . HIS A 1 103 ? 13.018 -14.289 -9.799 1.00 0.00 103 HIS A N 18
ATOM 30745 C CA . HIS A 1 103 ? 14.405 -13.957 -9.518 1.00 0.00 103 HIS A CA 18
ATOM 30746 C C . HIS A 1 103 ? 14.472 -13.171 -8.215 1.00 0.00 103 HIS A C 18
ATOM 30747 O O . HIS A 1 103 ? 13.743 -12.197 -8.035 1.00 0.00 103 HIS A O 18
ATOM 30762 N N . HIS A 1 104 ? 15.323 -13.605 -7.302 1.00 0.00 104 HIS A N 18
ATOM 30763 C CA . HIS A 1 104 ? 15.413 -12.977 -5.991 1.00 0.00 104 HIS A CA 18
ATOM 30764 C C . HIS A 1 104 ? 16.373 -11.795 -6.025 1.00 0.00 104 HIS A C 18
ATOM 30765 O O . HIS A 1 104 ? 17.442 -11.860 -6.634 1.00 0.00 104 HIS A O 18
ATOM 30780 N N . HIS A 1 105 ? 15.977 -10.710 -5.373 1.00 0.00 105 HIS A N 18
ATOM 30781 C CA . HIS A 1 105 ? 16.728 -9.463 -5.435 1.00 0.00 105 HIS A CA 18
ATOM 30782 C C . HIS A 1 105 ? 17.667 -9.326 -4.243 1.00 0.00 105 HIS A C 18
ATOM 30783 O O . HIS A 1 105 ? 18.734 -8.723 -4.350 1.00 0.00 105 HIS A O 18
ATOM 30798 N N . HIS A 1 106 ? 17.267 -9.882 -3.107 1.00 0.00 106 HIS A N 18
ATOM 30799 C CA . HIS A 1 106 ? 18.001 -9.673 -1.865 1.00 0.00 106 HIS A CA 18
ATOM 30800 C C . HIS A 1 106 ? 17.958 -10.909 -0.968 1.00 0.00 106 HIS A C 18
ATOM 30801 O O . HIS A 1 106 ? 18.962 -11.283 -0.369 1.00 0.00 106 HIS A O 18
ATOM 30816 N N . HIS A 1 107 ? 16.793 -11.533 -0.876 1.00 0.00 107 HIS A N 18
ATOM 30817 C CA . HIS A 1 107 ? 16.609 -12.678 0.005 1.00 0.00 107 HIS A CA 18
ATOM 30818 C C . HIS A 1 107 ? 16.908 -13.970 -0.747 1.00 0.00 107 HIS A C 18
ATOM 30819 O O . HIS A 1 107 ? 16.404 -14.181 -1.850 1.00 0.00 107 HIS A O 18
ATOM 30834 N N . HIS A 1 108 ? 17.728 -14.824 -0.150 1.00 0.00 108 HIS A N 18
ATOM 30835 C CA . HIS A 1 108 ? 18.133 -16.073 -0.786 1.00 0.00 108 HIS A CA 18
ATOM 30836 C C . HIS A 1 108 ? 16.996 -17.090 -0.740 1.00 0.00 108 HIS A C 18
ATOM 30837 O O . HIS A 1 108 ? 16.880 -17.818 0.270 1.00 0.00 108 HIS A O 18
ATOM 30853 N N . MET A 1 1 ? -14.061 -2.316 -2.621 1.00 0.00 1 MET A N 19
ATOM 30854 C CA . MET A 1 1 ? -13.361 -3.617 -2.494 1.00 0.00 1 MET A CA 19
ATOM 30855 C C . MET A 1 1 ? -12.433 -3.842 -3.678 1.00 0.00 1 MET A C 19
ATOM 30856 O O . MET A 1 1 ? -12.822 -3.634 -4.826 1.00 0.00 1 MET A O 19
ATOM 30872 N N . LEU A 1 2 ? -11.209 -4.269 -3.395 1.00 0.00 2 LEU A N 19
ATOM 30873 C CA . LEU A 1 2 ? -10.244 -4.546 -4.440 1.00 0.00 2 LEU A CA 19
ATOM 30874 C C . LEU A 1 2 ? -10.392 -5.987 -4.909 1.00 0.00 2 LEU A C 19
ATOM 30875 O O . LEU A 1 2 ? -9.904 -6.921 -4.273 1.00 0.00 2 LEU A O 19
ATOM 30891 N N . VAL A 1 3 ? -11.127 -6.160 -5.991 1.00 0.00 3 VAL A N 19
ATOM 30892 C CA . VAL A 1 3 ? -11.318 -7.472 -6.586 1.00 0.00 3 VAL A CA 19
ATOM 30893 C C . VAL A 1 3 ? -10.095 -7.858 -7.411 1.00 0.00 3 VAL A C 19
ATOM 30894 O O . VAL A 1 3 ? -9.825 -7.264 -8.454 1.00 0.00 3 VAL A O 19
ATOM 30907 N N . ILE A 1 4 ? -9.352 -8.839 -6.926 1.00 0.00 4 ILE A N 19
ATOM 30908 C CA . ILE A 1 4 ? -8.166 -9.316 -7.625 1.00 0.00 4 ILE A CA 19
ATOM 30909 C C . ILE A 1 4 ? -8.523 -10.504 -8.508 1.00 0.00 4 ILE A C 19
ATOM 30910 O O . ILE A 1 4 ? -7.988 -10.672 -9.606 1.00 0.00 4 ILE A O 19
ATOM 30926 N N . SER A 1 5 ? -9.448 -11.318 -8.025 1.00 0.00 5 SER A N 19
ATOM 30927 C CA . SER A 1 5 ? -9.880 -12.500 -8.750 1.00 0.00 5 SER A CA 19
ATOM 30928 C C . SER A 1 5 ? -11.309 -12.855 -8.352 1.00 0.00 5 SER A C 19
ATOM 30929 O O . SER A 1 5 ? -11.932 -12.147 -7.557 1.00 0.00 5 SER A O 19
ATOM 30937 N N . ASN A 1 6 ? -11.819 -13.950 -8.902 1.00 0.00 6 ASN A N 19
ATOM 30938 C CA . ASN A 1 6 ? -13.178 -14.404 -8.623 1.00 0.00 6 ASN A CA 19
ATOM 30939 C C . ASN A 1 6 ? -13.353 -14.714 -7.143 1.00 0.00 6 ASN A C 19
ATOM 30940 O O . ASN A 1 6 ? -14.379 -14.390 -6.547 1.00 0.00 6 ASN A O 19
ATOM 30951 N N . ASN A 1 7 ? -12.337 -15.328 -6.556 1.00 0.00 7 ASN A N 19
ATOM 30952 C CA . ASN A 1 7 ? -12.394 -15.732 -5.157 1.00 0.00 7 ASN A CA 19
ATOM 30953 C C . ASN A 1 7 ? -11.359 -14.992 -4.328 1.00 0.00 7 ASN A C 19
ATOM 30954 O O . ASN A 1 7 ? -11.056 -15.384 -3.205 1.00 0.00 7 ASN A O 19
ATOM 30965 N N . VAL A 1 8 ? -10.831 -13.909 -4.874 1.00 0.00 8 VAL A N 19
ATOM 30966 C CA . VAL A 1 8 ? -9.840 -13.115 -4.173 1.00 0.00 8 VAL A CA 19
ATOM 30967 C C . VAL A 1 8 ? -10.296 -11.666 -4.100 1.00 0.00 8 VAL A C 19
ATOM 30968 O O . VAL A 1 8 ? -10.476 -11.001 -5.128 1.00 0.00 8 VAL A O 19
ATOM 30981 N N . HIS A 1 9 ? -10.476 -11.182 -2.886 1.00 0.00 9 HIS A N 19
ATOM 30982 C CA . HIS A 1 9 ? -10.947 -9.822 -2.645 1.00 0.00 9 HIS A CA 19
ATOM 30983 C C . HIS A 1 9 ? -10.160 -9.176 -1.517 1.00 0.00 9 HIS A C 19
ATOM 30984 O O . HIS A 1 9 ? -9.796 -9.840 -0.547 1.00 0.00 9 HIS A O 19
ATOM 30999 N N . LEU A 1 10 ? -9.896 -7.885 -1.649 1.00 0.00 10 LEU A N 19
ATOM 31000 C CA . LEU A 1 10 ? -9.319 -7.114 -0.561 1.00 0.00 10 LEU A CA 19
ATOM 31001 C C . LEU A 1 10 ? -10.342 -6.125 -0.023 1.00 0.00 10 LEU A C 19
ATOM 31002 O O . LEU A 1 10 ? -10.737 -5.182 -0.717 1.00 0.00 10 LEU A O 19
ATOM 31018 N N . PRO A 1 11 ? -10.816 -6.360 1.210 1.00 0.00 11 PRO A N 19
ATOM 31019 C CA . PRO A 1 11 ? -11.801 -5.501 1.866 1.00 0.00 11 PRO A CA 19
ATOM 31020 C C . PRO A 1 11 ? -11.257 -4.108 2.157 1.00 0.00 11 PRO A C 19
ATOM 31021 O O . PRO A 1 11 ? -10.109 -3.950 2.573 1.00 0.00 11 PRO A O 19
ATOM 31032 N N . ASP A 1 12 ? -12.105 -3.110 1.943 1.00 0.00 12 ASP A N 19
ATOM 31033 C CA . ASP A 1 12 ? -11.763 -1.711 2.162 1.00 0.00 12 ASP A CA 19
ATOM 31034 C C . ASP A 1 12 ? -11.305 -1.467 3.594 1.00 0.00 12 ASP A C 19
ATOM 31035 O O . ASP A 1 12 ? -10.404 -0.670 3.849 1.00 0.00 12 ASP A O 19
ATOM 31044 N N . ALA A 1 13 ? -11.949 -2.163 4.520 1.00 0.00 13 ALA A N 19
ATOM 31045 C CA . ALA A 1 13 ? -11.667 -2.023 5.945 1.00 0.00 13 ALA A CA 19
ATOM 31046 C C . ALA A 1 13 ? -10.207 -2.328 6.285 1.00 0.00 13 ALA A C 19
ATOM 31047 O O . ALA A 1 13 ? -9.689 -1.831 7.282 1.00 0.00 13 ALA A O 19
ATOM 31054 N N . GLU A 1 14 ? -9.541 -3.121 5.450 1.00 0.00 14 GLU A N 19
ATOM 31055 C CA . GLU A 1 14 ? -8.157 -3.513 5.707 1.00 0.00 14 GLU A CA 19
ATOM 31056 C C . GLU A 1 14 ? -7.183 -2.441 5.231 1.00 0.00 14 GLU A C 19
ATOM 31057 O O . GLU A 1 14 ? -5.967 -2.583 5.361 1.00 0.00 14 GLU A O 19
ATOM 31069 N N . ILE A 1 15 ? -7.729 -1.365 4.695 1.00 0.00 15 ILE A N 19
ATOM 31070 C CA . ILE A 1 15 ? -6.920 -0.277 4.169 1.00 0.00 15 ILE A CA 19
ATOM 31071 C C . ILE A 1 15 ? -6.973 0.938 5.094 1.00 0.00 15 ILE A C 19
ATOM 31072 O O . ILE A 1 15 ? -8.033 1.530 5.309 1.00 0.00 15 ILE A O 19
ATOM 31088 N N . GLU A 1 16 ? -5.823 1.290 5.651 1.00 0.00 16 GLU A N 19
ATOM 31089 C CA . GLU A 1 16 ? -5.696 2.472 6.491 1.00 0.00 16 GLU A CA 19
ATOM 31090 C C . GLU A 1 16 ? -5.238 3.661 5.648 1.00 0.00 16 GLU A C 19
ATOM 31091 O O . GLU A 1 16 ? -4.058 3.768 5.300 1.00 0.00 16 GLU A O 19
ATOM 31103 N N . LEU A 1 17 ? -6.178 4.529 5.297 1.00 0.00 17 LEU A N 19
ATOM 31104 C CA . LEU A 1 17 ? -5.872 5.718 4.522 1.00 0.00 17 LEU A CA 19
ATOM 31105 C C . LEU A 1 17 ? -5.863 6.945 5.420 1.00 0.00 17 LEU A C 19
ATOM 31106 O O . LEU A 1 17 ? -6.909 7.380 5.904 1.00 0.00 17 LEU A O 19
ATOM 31122 N N . THR A 1 18 ? -4.686 7.500 5.641 1.00 0.00 18 THR A N 19
ATOM 31123 C CA . THR A 1 18 ? -4.542 8.672 6.485 1.00 0.00 18 THR A CA 19
ATOM 31124 C C . THR A 1 18 ? -3.938 9.822 5.690 1.00 0.00 18 THR A C 19
ATOM 31125 O O . THR A 1 18 ? -3.218 9.598 4.719 1.00 0.00 18 THR A O 19
ATOM 31136 N N . ALA A 1 19 ? -4.237 11.044 6.085 1.00 0.00 19 ALA A N 19
ATOM 31137 C CA . ALA A 1 19 ? -3.646 12.217 5.461 1.00 0.00 19 ALA A CA 19
ATOM 31138 C C . ALA A 1 19 ? -2.634 12.855 6.402 1.00 0.00 19 ALA A C 19
ATOM 31139 O O . ALA A 1 19 ? -2.915 13.038 7.589 1.00 0.00 19 ALA A O 19
ATOM 31146 N N . ILE A 1 20 ? -1.463 13.177 5.882 1.00 0.00 20 ILE A N 19
ATOM 31147 C CA . ILE A 1 20 ? -0.408 13.771 6.689 1.00 0.00 20 ILE A CA 19
ATOM 31148 C C . ILE A 1 20 ? -0.425 15.287 6.541 1.00 0.00 20 ILE A C 19
ATOM 31149 O O . ILE A 1 20 ? -0.274 15.815 5.438 1.00 0.00 20 ILE A O 19
ATOM 31165 N N . ARG A 1 21 ? -0.624 15.982 7.654 1.00 0.00 21 ARG A N 19
ATOM 31166 C CA . ARG A 1 21 ? -0.664 17.439 7.652 1.00 0.00 21 ARG A CA 19
ATOM 31167 C C . ARG A 1 21 ? 0.705 18.022 7.308 1.00 0.00 21 ARG A C 19
ATOM 31168 O O . ARG A 1 21 ? 1.719 17.323 7.354 1.00 0.00 21 ARG A O 19
ATOM 31189 N N . ALA A 1 22 ? 0.726 19.302 6.971 1.00 0.00 22 ALA A N 19
ATOM 31190 C CA . ALA A 1 22 ? 1.952 19.969 6.560 1.00 0.00 22 ALA A CA 19
ATOM 31191 C C . ALA A 1 22 ? 2.761 20.424 7.773 1.00 0.00 22 ALA A C 19
ATOM 31192 O O . ALA A 1 22 ? 2.547 19.953 8.893 1.00 0.00 22 ALA A O 19
ATOM 31199 N N . GLN A 1 23 ? 3.692 21.338 7.541 1.00 0.00 23 GLN A N 19
ATOM 31200 C CA . GLN A 1 23 ? 4.539 21.857 8.598 1.00 0.00 23 GLN A CA 19
ATOM 31201 C C . GLN A 1 23 ? 3.756 22.821 9.480 1.00 0.00 23 GLN A C 19
ATOM 31202 O O . GLN A 1 23 ? 2.763 23.407 9.045 1.00 0.00 23 GLN A O 19
ATOM 31216 N N . GLY A 1 24 ? 4.203 22.973 10.714 1.00 0.00 24 GLY A N 19
ATOM 31217 C CA . GLY A 1 24 ? 3.550 23.879 11.632 1.00 0.00 24 GLY A CA 19
ATOM 31218 C C . GLY A 1 24 ? 4.486 24.970 12.099 1.00 0.00 24 GLY A C 19
ATOM 31219 O O . GLY A 1 24 ? 5.026 25.719 11.277 1.00 0.00 24 GLY A O 19
ATOM 31223 N N . ALA A 1 25 ? 4.694 25.047 13.414 1.00 0.00 25 ALA A N 19
ATOM 31224 C CA . ALA A 1 25 ? 5.601 26.031 14.006 1.00 0.00 25 ALA A CA 19
ATOM 31225 C C . ALA A 1 25 ? 5.124 27.452 13.724 1.00 0.00 25 ALA A C 19
ATOM 31226 O O . ALA A 1 25 ? 3.999 27.819 14.080 1.00 0.00 25 ALA A O 19
ATOM 31233 N N . GLY A 1 26 ? 5.982 28.250 13.110 1.00 0.00 26 GLY A N 19
ATOM 31234 C CA . GLY A 1 26 ? 5.622 29.607 12.761 1.00 0.00 26 GLY A CA 19
ATOM 31235 C C . GLY A 1 26 ? 4.809 29.678 11.479 1.00 0.00 26 GLY A C 19
ATOM 31236 O O . GLY A 1 26 ? 4.000 28.794 11.197 1.00 0.00 26 GLY A O 19
ATOM 31240 N N . GLY A 1 27 ? 5.016 30.735 10.705 1.00 0.00 27 GLY A N 19
ATOM 31241 C CA . GLY A 1 27 ? 4.279 30.915 9.469 1.00 0.00 27 GLY A CA 19
ATOM 31242 C C . GLY A 1 27 ? 2.901 31.492 9.718 1.00 0.00 27 GLY A C 19
ATOM 31243 O O . GLY A 1 27 ? 2.565 32.552 9.192 1.00 0.00 27 GLY A O 19
ATOM 31247 N N . GLN A 1 28 ? 2.104 30.769 10.510 1.00 0.00 28 GLN A N 19
ATOM 31248 C CA . GLN A 1 28 ? 0.773 31.210 10.939 1.00 0.00 28 GLN A CA 19
ATOM 31249 C C . GLN A 1 28 ? -0.206 31.276 9.762 1.00 0.00 28 GLN A C 19
ATOM 31250 O O . GLN A 1 28 ? -1.368 31.663 9.903 1.00 0.00 28 GLN A O 19
ATOM 31264 N N . ASN A 1 29 ? 0.265 30.842 8.611 1.00 0.00 29 ASN A N 19
ATOM 31265 C CA . ASN A 1 29 ? -0.547 30.825 7.404 1.00 0.00 29 ASN A CA 19
ATOM 31266 C C . ASN A 1 29 ? -0.732 29.397 6.924 1.00 0.00 29 ASN A C 19
ATOM 31267 O O . ASN A 1 29 ? -1.346 29.149 5.883 1.00 0.00 29 ASN A O 19
ATOM 31278 N N . VAL A 1 30 ? -0.214 28.458 7.702 1.00 0.00 30 VAL A N 19
ATOM 31279 C CA . VAL A 1 30 ? -0.333 27.049 7.377 1.00 0.00 30 VAL A CA 19
ATOM 31280 C C . VAL A 1 30 ? -1.683 26.495 7.832 1.00 0.00 30 VAL A C 19
ATOM 31281 O O . VAL A 1 30 ? -1.807 25.890 8.892 1.00 0.00 30 VAL A O 19
ATOM 31294 N N . ASN A 1 31 ? -2.705 26.739 7.026 1.00 0.00 31 ASN A N 19
ATOM 31295 C CA . ASN A 1 31 ? -4.047 26.253 7.326 1.00 0.00 31 ASN A CA 19
ATOM 31296 C C . ASN A 1 31 ? -4.463 25.199 6.320 1.00 0.00 31 ASN A C 19
ATOM 31297 O O . ASN A 1 31 ? -5.629 24.815 6.241 1.00 0.00 31 ASN A O 19
ATOM 31308 N N . LYS A 1 32 ? -3.487 24.708 5.579 1.00 0.00 32 LYS A N 19
ATOM 31309 C CA . LYS A 1 32 ? -3.750 23.768 4.505 1.00 0.00 32 LYS A CA 19
ATOM 31310 C C . LYS A 1 32 ? -2.889 22.521 4.673 1.00 0.00 32 LYS A C 19
ATOM 31311 O O . LYS A 1 32 ? -1.772 22.592 5.187 1.00 0.00 32 LYS A O 19
ATOM 31330 N N . VAL A 1 33 ? -3.426 21.385 4.259 1.00 0.00 33 VAL A N 19
ATOM 31331 C CA . VAL A 1 33 ? -2.731 20.111 4.367 1.00 0.00 33 VAL A CA 19
ATOM 31332 C C . VAL A 1 33 ? -1.977 19.809 3.068 1.00 0.00 33 VAL A C 19
ATOM 31333 O O . VAL A 1 33 ? -2.370 20.275 1.996 1.00 0.00 33 VAL A O 19
ATOM 31346 N N . SER A 1 34 ? -0.891 19.056 3.168 1.00 0.00 34 SER A N 19
ATOM 31347 C CA . SER A 1 34 ? -0.129 18.662 1.993 1.00 0.00 34 SER A CA 19
ATOM 31348 C C . SER A 1 34 ? -0.795 17.456 1.335 1.00 0.00 34 SER A C 19
ATOM 31349 O O . SER A 1 34 ? -1.759 16.911 1.868 1.00 0.00 34 SER A O 19
ATOM 31357 N N . SER A 1 35 ? -0.287 17.036 0.191 1.00 0.00 35 SER A N 19
ATOM 31358 C CA . SER A 1 35 ? -0.875 15.923 -0.535 1.00 0.00 35 SER A CA 19
ATOM 31359 C C . SER A 1 35 ? -0.365 14.589 0.001 1.00 0.00 35 SER A C 19
ATOM 31360 O O . SER A 1 35 ? -0.801 13.525 -0.441 1.00 0.00 35 SER A O 19
ATOM 31368 N N . ALA A 1 36 ? 0.549 14.665 0.961 1.00 0.00 36 ALA A N 19
ATOM 31369 C CA . ALA A 1 36 ? 1.170 13.489 1.553 1.00 0.00 36 ALA A CA 19
ATOM 31370 C C . ALA A 1 36 ? 0.143 12.598 2.240 1.00 0.00 36 ALA A C 19
ATOM 31371 O O . ALA A 1 36 ? -0.402 12.945 3.289 1.00 0.00 36 ALA A O 19
ATOM 31378 N N . MET A 1 37 ? -0.130 11.464 1.627 1.00 0.00 37 MET A N 19
ATOM 31379 C CA . MET A 1 37 ? -1.026 10.477 2.197 1.00 0.00 37 MET A CA 19
ATOM 31380 C C . MET A 1 37 ? -0.233 9.388 2.905 1.00 0.00 37 MET A C 19
ATOM 31381 O O . MET A 1 37 ? 0.888 9.054 2.511 1.00 0.00 37 MET A O 19
ATOM 31395 N N . HIS A 1 38 ? -0.829 8.849 3.948 1.00 0.00 38 HIS A N 19
ATOM 31396 C CA . HIS A 1 38 ? -0.257 7.742 4.697 1.00 0.00 38 HIS A CA 19
ATOM 31397 C C . HIS A 1 38 ? -1.084 6.492 4.450 1.00 0.00 38 HIS A C 19
ATOM 31398 O O . HIS A 1 38 ? -2.304 6.504 4.601 1.00 0.00 38 HIS A O 19
ATOM 31413 N N . LEU A 1 39 ? -0.415 5.427 4.077 1.00 0.00 39 LEU A N 19
ATOM 31414 C CA . LEU A 1 39 ? -1.085 4.174 3.795 1.00 0.00 39 LEU A CA 19
ATOM 31415 C C . LEU A 1 39 ? -0.549 3.072 4.688 1.00 0.00 39 LEU A C 19
ATOM 31416 O O . LEU A 1 39 ? 0.660 2.855 4.754 1.00 0.00 39 LEU A O 19
ATOM 31432 N N . ARG A 1 40 ? -1.446 2.409 5.400 1.00 0.00 40 ARG A N 19
ATOM 31433 C CA . ARG A 1 40 ? -1.093 1.207 6.127 1.00 0.00 40 ARG A CA 19
ATOM 31434 C C . ARG A 1 40 ? -1.988 0.058 5.699 1.00 0.00 40 ARG A C 19
ATOM 31435 O O . ARG A 1 40 ? -3.207 0.115 5.850 1.00 0.00 40 ARG A O 19
ATOM 31456 N N . PHE A 1 41 ? -1.381 -0.970 5.148 1.00 0.00 41 PHE A N 19
ATOM 31457 C CA . PHE A 1 41 ? -2.093 -2.194 4.845 1.00 0.00 41 PHE A CA 19
ATOM 31458 C C . PHE A 1 41 ? -1.596 -3.283 5.781 1.00 0.00 41 PHE A C 19
ATOM 31459 O O . PHE A 1 41 ? -0.428 -3.669 5.730 1.00 0.00 41 PHE A O 19
ATOM 31476 N N . ASP A 1 42 ? -2.464 -3.745 6.663 1.00 0.00 42 ASP A N 19
ATOM 31477 C CA . ASP A 1 42 ? -2.076 -4.741 7.648 1.00 0.00 42 ASP A CA 19
ATOM 31478 C C . ASP A 1 42 ? -2.267 -6.138 7.074 1.00 0.00 42 ASP A C 19
ATOM 31479 O O . ASP A 1 42 ? -3.380 -6.655 7.020 1.00 0.00 42 ASP A O 19
ATOM 31488 N N . ILE A 1 43 ? -1.166 -6.726 6.625 1.00 0.00 43 ILE A N 19
ATOM 31489 C CA . ILE A 1 43 ? -1.184 -8.034 5.985 1.00 0.00 43 ILE A CA 19
ATOM 31490 C C . ILE A 1 43 ? -1.579 -9.114 6.982 1.00 0.00 43 ILE A C 19
ATOM 31491 O O . ILE A 1 43 ? -2.217 -10.101 6.625 1.00 0.00 43 ILE A O 19
ATOM 31507 N N . ASN A 1 44 ? -1.206 -8.899 8.233 1.00 0.00 44 ASN A N 19
ATOM 31508 C CA . ASN A 1 44 ? -1.456 -9.856 9.298 1.00 0.00 44 ASN A CA 19
ATOM 31509 C C . ASN A 1 44 ? -2.949 -10.154 9.419 1.00 0.00 44 ASN A C 19
ATOM 31510 O O . ASN A 1 44 ? -3.369 -11.311 9.369 1.00 0.00 44 ASN A O 19
ATOM 31521 N N . ALA A 1 45 ? -3.744 -9.100 9.554 1.00 0.00 45 ALA A N 19
ATOM 31522 C CA . ALA A 1 45 ? -5.188 -9.242 9.693 1.00 0.00 45 ALA A CA 19
ATOM 31523 C C . ALA A 1 45 ? -5.885 -9.216 8.334 1.00 0.00 45 ALA A C 19
ATOM 31524 O O . ALA A 1 45 ? -7.113 -9.237 8.257 1.00 0.00 45 ALA A O 19
ATOM 31531 N N . SER A 1 46 ? -5.097 -9.186 7.270 1.00 0.00 46 SER A N 19
ATOM 31532 C CA . SER A 1 46 ? -5.638 -9.119 5.921 1.00 0.00 46 SER A CA 19
ATOM 31533 C C . SER A 1 46 ? -6.210 -10.466 5.487 1.00 0.00 46 SER A C 19
ATOM 31534 O O . SER A 1 46 ? -5.829 -11.517 6.012 1.00 0.00 46 SER A O 19
ATOM 31542 N N . SER A 1 47 ? -7.117 -10.423 4.516 1.00 0.00 47 SER A N 19
ATOM 31543 C CA . SER A 1 47 ? -7.737 -11.624 3.975 1.00 0.00 47 SER A CA 19
ATOM 31544 C C . SER A 1 47 ? -6.855 -12.255 2.894 1.00 0.00 47 SER A C 19
ATOM 31545 O O . SER A 1 47 ? -7.260 -13.211 2.228 1.00 0.00 47 SER A O 19
ATOM 31553 N N . LEU A 1 48 ? -5.652 -11.706 2.721 1.00 0.00 48 LEU A N 19
ATOM 31554 C CA . LEU A 1 48 ? -4.688 -12.235 1.763 1.00 0.00 48 LEU A CA 19
ATOM 31555 C C . LEU A 1 48 ? -4.415 -13.718 2.001 1.00 0.00 48 LEU A C 19
ATOM 31556 O O . LEU A 1 48 ? -4.290 -14.161 3.147 1.00 0.00 48 LEU A O 19
ATOM 31572 N N . PRO A 1 49 ? -4.334 -14.502 0.917 1.00 0.00 49 PRO A N 19
ATOM 31573 C CA . PRO A 1 49 ? -4.008 -15.929 0.987 1.00 0.00 49 PRO A CA 19
ATOM 31574 C C . PRO A 1 49 ? -2.630 -16.173 1.605 1.00 0.00 49 PRO A C 19
ATOM 31575 O O . PRO A 1 49 ? -1.718 -15.355 1.448 1.00 0.00 49 PRO A O 19
ATOM 31586 N N . PRO A 1 50 ? -2.473 -17.303 2.317 1.00 0.00 50 PRO A N 19
ATOM 31587 C CA . PRO A 1 50 ? -1.220 -17.662 3.000 1.00 0.00 50 PRO A CA 19
ATOM 31588 C C . PRO A 1 50 ? 0.012 -17.542 2.100 1.00 0.00 50 PRO A C 19
ATOM 31589 O O . PRO A 1 50 ? 1.046 -17.032 2.530 1.00 0.00 50 PRO A O 19
ATOM 31600 N N . PHE A 1 51 ? -0.108 -17.999 0.856 1.00 0.00 51 PHE A N 19
ATOM 31601 C CA . PHE A 1 51 ? 1.002 -17.951 -0.097 1.00 0.00 51 PHE A CA 19
ATOM 31602 C C . PHE A 1 51 ? 1.558 -16.540 -0.236 1.00 0.00 51 PHE A C 19
ATOM 31603 O O . PHE A 1 51 ? 2.760 -16.312 -0.093 1.00 0.00 51 PHE A O 19
ATOM 31620 N N . TYR A 1 52 ? 0.671 -15.598 -0.515 1.00 0.00 52 TYR A N 19
ATOM 31621 C CA . TYR A 1 52 ? 1.062 -14.222 -0.724 1.00 0.00 52 TYR A CA 19
ATOM 31622 C C . TYR A 1 52 ? 1.659 -13.622 0.542 1.00 0.00 52 TYR A C 19
ATOM 31623 O O . TYR A 1 52 ? 2.656 -12.904 0.478 1.00 0.00 52 TYR A O 19
ATOM 31641 N N . LYS A 1 53 ? 1.065 -13.932 1.692 1.00 0.00 53 LYS A N 19
ATOM 31642 C CA . LYS A 1 53 ? 1.594 -13.469 2.971 1.00 0.00 53 LYS A CA 19
ATOM 31643 C C . LYS A 1 53 ? 3.021 -13.973 3.185 1.00 0.00 53 LYS A C 19
ATOM 31644 O O . LYS A 1 53 ? 3.910 -13.204 3.548 1.00 0.00 53 LYS A O 19
ATOM 31663 N N . GLU A 1 54 ? 3.232 -15.260 2.939 1.00 0.00 54 GLU A N 19
ATOM 31664 C CA . GLU A 1 54 ? 4.546 -15.874 3.097 1.00 0.00 54 GLU A CA 19
ATOM 31665 C C . GLU A 1 54 ? 5.568 -15.271 2.139 1.00 0.00 54 GLU A C 19
ATOM 31666 O O . GLU A 1 54 ? 6.706 -15.008 2.520 1.00 0.00 54 GLU A O 19
ATOM 31678 N N . ARG A 1 55 ? 5.160 -15.065 0.893 1.00 0.00 55 ARG A N 19
ATOM 31679 C CA . ARG A 1 55 ? 6.037 -14.466 -0.102 1.00 0.00 55 ARG A CA 19
ATOM 31680 C C . ARG A 1 55 ? 6.418 -13.040 0.268 1.00 0.00 55 ARG A C 19
ATOM 31681 O O . ARG A 1 55 ? 7.579 -12.652 0.139 1.00 0.00 55 ARG A O 19
ATOM 31702 N N . LEU A 1 56 ? 5.444 -12.270 0.735 1.00 0.00 56 LEU A N 19
ATOM 31703 C CA . LEU A 1 56 ? 5.691 -10.900 1.169 1.00 0.00 56 LEU A CA 19
ATOM 31704 C C . LEU A 1 56 ? 6.684 -10.873 2.323 1.00 0.00 56 LEU A C 19
ATOM 31705 O O . LEU A 1 56 ? 7.644 -10.107 2.311 1.00 0.00 56 LEU A O 19
ATOM 31721 N N . LEU A 1 57 ? 6.458 -11.736 3.304 1.00 0.00 57 LEU A N 19
ATOM 31722 C CA . LEU A 1 57 ? 7.307 -11.828 4.475 1.00 0.00 57 LEU A CA 19
ATOM 31723 C C . LEU A 1 57 ? 8.731 -12.260 4.123 1.00 0.00 57 LEU A C 19
ATOM 31724 O O . LEU A 1 57 ? 9.674 -11.971 4.857 1.00 0.00 57 LEU A O 19
ATOM 31740 N N . ALA A 1 58 ? 8.886 -12.940 3.001 1.00 0.00 58 ALA A N 19
ATOM 31741 C CA . ALA A 1 58 ? 10.190 -13.466 2.609 1.00 0.00 58 ALA A CA 19
ATOM 31742 C C . ALA A 1 58 ? 10.888 -12.562 1.596 1.00 0.00 58 ALA A C 19
ATOM 31743 O O . ALA A 1 58 ? 11.964 -12.899 1.095 1.00 0.00 58 ALA A O 19
ATOM 31750 N N . LEU A 1 59 ? 10.294 -11.410 1.312 1.00 0.00 59 LEU A N 19
ATOM 31751 C CA . LEU A 1 59 ? 10.824 -10.498 0.332 1.00 0.00 59 LEU A CA 19
ATOM 31752 C C . LEU A 1 59 ? 12.078 -9.792 0.832 1.00 0.00 59 LEU A C 19
ATOM 31753 O O . LEU A 1 59 ? 12.306 -9.678 2.036 1.00 0.00 59 LEU A O 19
ATOM 31769 N N . ASN A 1 60 ? 12.887 -9.324 -0.108 1.00 0.00 60 ASN A N 19
ATOM 31770 C CA . ASN A 1 60 ? 14.055 -8.510 0.210 1.00 0.00 60 ASN A CA 19
ATOM 31771 C C . ASN A 1 60 ? 13.662 -7.040 0.155 1.00 0.00 60 ASN A C 19
ATOM 31772 O O . ASN A 1 60 ? 14.497 -6.136 0.118 1.00 0.00 60 ASN A O 19
ATOM 31783 N N . ASP A 1 61 ? 12.365 -6.822 0.161 1.00 0.00 61 ASP A N 19
ATOM 31784 C CA . ASP A 1 61 ? 11.803 -5.490 0.083 1.00 0.00 61 ASP A CA 19
ATOM 31785 C C . ASP A 1 61 ? 11.854 -4.824 1.450 1.00 0.00 61 ASP A C 19
ATOM 31786 O O . ASP A 1 61 ? 11.328 -5.348 2.429 1.00 0.00 61 ASP A O 19
ATOM 31795 N N . SER A 1 62 ? 12.508 -3.676 1.504 1.00 0.00 62 SER A N 19
ATOM 31796 C CA . SER A 1 62 ? 12.730 -2.964 2.760 1.00 0.00 62 SER A CA 19
ATOM 31797 C C . SER A 1 62 ? 11.461 -2.272 3.262 1.00 0.00 62 SER A C 19
ATOM 31798 O O . SER A 1 62 ? 11.411 -1.798 4.397 1.00 0.00 62 SER A O 19
ATOM 31806 N N . ARG A 1 63 ? 10.442 -2.216 2.419 1.00 0.00 63 ARG A N 19
ATOM 31807 C CA . ARG A 1 63 ? 9.172 -1.606 2.788 1.00 0.00 63 ARG A CA 19
ATOM 31808 C C . ARG A 1 63 ? 8.296 -2.630 3.512 1.00 0.00 63 ARG A C 19
ATOM 31809 O O . ARG A 1 63 ? 7.368 -2.275 4.243 1.00 0.00 63 ARG A O 19
ATOM 31830 N N . ILE A 1 64 ? 8.614 -3.903 3.315 1.00 0.00 64 ILE A N 19
ATOM 31831 C CA . ILE A 1 64 ? 7.911 -4.987 3.981 1.00 0.00 64 ILE A CA 19
ATOM 31832 C C . ILE A 1 64 ? 8.435 -5.152 5.407 1.00 0.00 64 ILE A C 19
ATOM 31833 O O . ILE A 1 64 ? 9.643 -5.263 5.625 1.00 0.00 64 ILE A O 19
ATOM 31849 N N . THR A 1 65 ? 7.531 -5.153 6.374 1.00 0.00 65 THR A N 19
ATOM 31850 C CA . THR A 1 65 ? 7.908 -5.371 7.761 1.00 0.00 65 THR A CA 19
ATOM 31851 C C . THR A 1 65 ? 7.616 -6.809 8.167 1.00 0.00 65 THR A C 19
ATOM 31852 O O . THR A 1 65 ? 6.734 -7.454 7.595 1.00 0.00 65 THR A O 19
ATOM 31863 N N . SER A 1 66 ? 8.342 -7.304 9.160 1.00 0.00 66 SER A N 19
ATOM 31864 C CA . SER A 1 66 ? 8.175 -8.675 9.621 1.00 0.00 66 SER A CA 19
ATOM 31865 C C . SER A 1 66 ? 6.832 -8.847 10.326 1.00 0.00 66 SER A C 19
ATOM 31866 O O . SER A 1 66 ? 6.315 -9.959 10.442 1.00 0.00 66 SER A O 19
ATOM 31874 N N . ASP A 1 67 ? 6.269 -7.732 10.782 1.00 0.00 67 ASP A N 19
ATOM 31875 C CA . ASP A 1 67 ? 4.964 -7.734 11.437 1.00 0.00 67 ASP A CA 19
ATOM 31876 C C . ASP A 1 67 ? 3.852 -7.921 10.418 1.00 0.00 67 ASP A C 19
ATOM 31877 O O . ASP A 1 67 ? 2.710 -8.220 10.774 1.00 0.00 67 ASP A O 19
ATOM 31886 N N . GLY A 1 68 ? 4.192 -7.743 9.150 1.00 0.00 68 GLY A N 19
ATOM 31887 C CA . GLY A 1 68 ? 3.202 -7.825 8.103 1.00 0.00 68 GLY A CA 19
ATOM 31888 C C . GLY A 1 68 ? 2.427 -6.535 7.960 1.00 0.00 68 GLY A C 19
ATOM 31889 O O . GLY A 1 68 ? 1.207 -6.547 7.826 1.00 0.00 68 GLY A O 19
ATOM 31893 N N . VAL A 1 69 ? 3.131 -5.415 8.003 1.00 0.00 69 VAL A N 19
ATOM 31894 C CA . VAL A 1 69 ? 2.494 -4.113 7.873 1.00 0.00 69 VAL A CA 19
ATOM 31895 C C . VAL A 1 69 ? 3.081 -3.337 6.698 1.00 0.00 69 VAL A C 19
ATOM 31896 O O . VAL A 1 69 ? 4.301 -3.197 6.579 1.00 0.00 69 VAL A O 19
ATOM 31909 N N . ILE A 1 70 ? 2.214 -2.845 5.834 1.00 0.00 70 ILE A N 19
ATOM 31910 C CA . ILE A 1 70 ? 2.626 -2.045 4.691 1.00 0.00 70 ILE A CA 19
ATOM 31911 C C . ILE A 1 70 ? 2.465 -0.563 5.005 1.00 0.00 70 ILE A C 19
ATOM 31912 O O . ILE A 1 70 ? 1.348 -0.089 5.176 1.00 0.00 70 ILE A O 19
ATOM 31928 N N . VAL A 1 71 ? 3.579 0.157 5.101 1.00 0.00 71 VAL A N 19
ATOM 31929 C CA . VAL A 1 71 ? 3.540 1.587 5.415 1.00 0.00 71 VAL A CA 19
ATOM 31930 C C . VAL A 1 71 ? 4.246 2.404 4.337 1.00 0.00 71 VAL A C 19
ATOM 31931 O O . VAL A 1 71 ? 5.450 2.255 4.115 1.00 0.00 71 VAL A O 19
ATOM 31944 N N . LEU A 1 72 ? 3.499 3.273 3.679 1.00 0.00 72 LEU A N 19
ATOM 31945 C CA . LEU A 1 72 ? 4.055 4.114 2.623 1.00 0.00 72 LEU A CA 19
ATOM 31946 C C . LEU A 1 72 ? 3.716 5.580 2.851 1.00 0.00 72 LEU A C 19
ATOM 31947 O O . LEU A 1 72 ? 2.958 5.926 3.762 1.00 0.00 72 LEU A O 19
ATOM 31963 N N . LYS A 1 73 ? 4.279 6.426 1.998 1.00 0.00 73 LYS A N 19
ATOM 31964 C CA . LYS A 1 73 ? 4.022 7.856 2.015 1.00 0.00 73 LYS A CA 19
ATOM 31965 C C . LYS A 1 73 ? 3.831 8.329 0.584 1.00 0.00 73 LYS A C 19
ATOM 31966 O O . LYS A 1 73 ? 4.780 8.358 -0.203 1.00 0.00 73 LYS A O 19
ATOM 31985 N N . ALA A 1 74 ? 2.608 8.677 0.246 1.00 0.00 74 ALA A N 19
ATOM 31986 C CA . ALA A 1 74 ? 2.269 9.040 -1.122 1.00 0.00 74 ALA A CA 19
ATOM 31987 C C . ALA A 1 74 ? 1.988 10.529 -1.250 1.00 0.00 74 ALA A C 19
ATOM 31988 O O . ALA A 1 74 ? 0.940 11.012 -0.831 1.00 0.00 74 ALA A O 19
ATOM 31995 N N . GLN A 1 75 ? 2.938 11.254 -1.819 1.00 0.00 75 GLN A N 19
ATOM 31996 C CA . GLN A 1 75 ? 2.774 12.680 -2.079 1.00 0.00 75 GLN A CA 19
ATOM 31997 C C . GLN A 1 75 ? 3.188 13.007 -3.512 1.00 0.00 75 GLN A C 19
ATOM 31998 O O . GLN A 1 75 ? 3.579 14.131 -3.821 1.00 0.00 75 GLN A O 19
ATOM 32012 N N . GLN A 1 76 ? 3.071 12.006 -4.373 1.00 0.00 76 GLN A N 19
ATOM 32013 C CA . GLN A 1 76 ? 3.462 12.115 -5.775 1.00 0.00 76 GLN A CA 19
ATOM 32014 C C . GLN A 1 76 ? 2.641 13.175 -6.507 1.00 0.00 76 GLN A C 19
ATOM 32015 O O . GLN A 1 76 ? 3.184 14.018 -7.226 1.00 0.00 76 GLN A O 19
ATOM 32029 N N . TYR A 1 77 ? 1.332 13.127 -6.328 1.00 0.00 77 TYR A N 19
ATOM 32030 C CA . TYR A 1 77 ? 0.438 14.038 -6.999 1.00 0.00 77 TYR A CA 19
ATOM 32031 C C . TYR A 1 77 ? 0.105 15.223 -6.113 1.00 0.00 77 TYR A C 19
ATOM 32032 O O . TYR A 1 77 ? 0.310 15.184 -4.898 1.00 0.00 77 TYR A O 19
ATOM 32050 N N . ARG A 1 78 ? -0.410 16.266 -6.741 1.00 0.00 78 ARG A N 19
ATOM 32051 C CA . ARG A 1 78 ? -0.858 17.458 -6.034 1.00 0.00 78 ARG A CA 19
ATOM 32052 C C . ARG A 1 78 ? -2.140 17.165 -5.264 1.00 0.00 78 ARG A C 19
ATOM 32053 O O . ARG A 1 78 ? -2.348 17.648 -4.153 1.00 0.00 78 ARG A O 19
ATOM 32074 N N . THR A 1 79 ? -2.999 16.370 -5.880 1.00 0.00 79 THR A N 19
ATOM 32075 C CA . THR A 1 79 ? -4.264 15.992 -5.286 1.00 0.00 79 THR A CA 19
ATOM 32076 C C . THR A 1 79 ? -4.136 14.680 -4.514 1.00 0.00 79 THR A C 19
ATOM 32077 O O . THR A 1 79 ? -3.555 13.708 -5.004 1.00 0.00 79 THR A O 19
ATOM 32088 N N . GLN A 1 80 ? -4.681 14.664 -3.302 1.00 0.00 80 GLN A N 19
ATOM 32089 C CA . GLN A 1 80 ? -4.594 13.498 -2.425 1.00 0.00 80 GLN A CA 19
ATOM 32090 C C . GLN A 1 80 ? -5.360 12.311 -3.002 1.00 0.00 80 GLN A C 19
ATOM 32091 O O . GLN A 1 80 ? -4.986 11.158 -2.787 1.00 0.00 80 GLN A O 19
ATOM 32105 N N . GLU A 1 81 ? -6.429 12.601 -3.733 1.00 0.00 81 GLU A N 19
ATOM 32106 C CA . GLU A 1 81 ? -7.249 11.565 -4.350 1.00 0.00 81 GLU A CA 19
ATOM 32107 C C . GLU A 1 81 ? -6.414 10.700 -5.295 1.00 0.00 81 GLU A C 19
ATOM 32108 O O . GLU A 1 81 ? -6.522 9.472 -5.291 1.00 0.00 81 GLU A O 19
ATOM 32120 N N . GLN A 1 82 ? -5.564 11.348 -6.081 1.00 0.00 82 GLN A N 19
ATOM 32121 C CA . GLN A 1 82 ? -4.703 10.643 -7.022 1.00 0.00 82 GLN A CA 19
ATOM 32122 C C . GLN A 1 82 ? -3.654 9.825 -6.281 1.00 0.00 82 GLN A C 19
ATOM 32123 O O . GLN A 1 82 ? -3.306 8.723 -6.702 1.00 0.00 82 GLN A O 19
ATOM 32137 N N . ASN A 1 83 ? -3.165 10.361 -5.168 1.00 0.00 83 ASN A N 19
ATOM 32138 C CA . ASN A 1 83 ? -2.186 9.655 -4.349 1.00 0.00 83 ASN A CA 19
ATOM 32139 C C . ASN A 1 83 ? -2.797 8.401 -3.746 1.00 0.00 83 ASN A C 19
ATOM 32140 O O . ASN A 1 83 ? -2.114 7.394 -3.569 1.00 0.00 83 ASN A O 19
ATOM 32151 N N . ARG A 1 84 ? -4.092 8.460 -3.447 1.00 0.00 84 ARG A N 19
ATOM 32152 C CA . ARG A 1 84 ? -4.810 7.298 -2.962 1.00 0.00 84 ARG A CA 19
ATOM 32153 C C . ARG A 1 84 ? -4.823 6.211 -4.030 1.00 0.00 84 ARG A C 19
ATOM 32154 O O . ARG A 1 84 ? -4.491 5.058 -3.762 1.00 0.00 84 ARG A O 19
ATOM 32175 N N . ALA A 1 85 ? -5.199 6.599 -5.246 1.00 0.00 85 ALA A N 19
ATOM 32176 C CA . ALA A 1 85 ? -5.291 5.660 -6.359 1.00 0.00 85 ALA A CA 19
ATOM 32177 C C . ALA A 1 85 ? -3.922 5.094 -6.718 1.00 0.00 85 ALA A C 19
ATOM 32178 O O . ALA A 1 85 ? -3.784 3.897 -6.965 1.00 0.00 85 ALA A O 19
ATOM 32185 N N . ASP A 1 86 ? -2.915 5.957 -6.730 1.00 0.00 86 ASP A N 19
ATOM 32186 C CA . ASP A 1 86 ? -1.547 5.550 -7.041 1.00 0.00 86 ASP A CA 19
ATOM 32187 C C . ASP A 1 86 ? -1.056 4.526 -6.030 1.00 0.00 86 ASP A C 19
ATOM 32188 O O . ASP A 1 86 ? -0.492 3.493 -6.392 1.00 0.00 86 ASP A O 19
ATOM 32197 N N . ALA A 1 87 ? -1.291 4.824 -4.761 1.00 0.00 87 ALA A N 19
ATOM 32198 C CA . ALA A 1 87 ? -0.908 3.931 -3.673 1.00 0.00 87 ALA A CA 19
ATOM 32199 C C . ALA A 1 87 ? -1.596 2.570 -3.796 1.00 0.00 87 ALA A C 19
ATOM 32200 O O . ALA A 1 87 ? -0.946 1.531 -3.696 1.00 0.00 87 ALA A O 19
ATOM 32207 N N . LEU A 1 88 ? -2.908 2.587 -4.018 1.00 0.00 88 LEU A N 19
ATOM 32208 C CA . LEU A 1 88 ? -3.680 1.358 -4.161 1.00 0.00 88 LEU A CA 19
ATOM 32209 C C . LEU A 1 88 ? -3.233 0.573 -5.390 1.00 0.00 88 LEU A C 19
ATOM 32210 O O . LEU A 1 88 ? -3.154 -0.656 -5.361 1.00 0.00 88 LEU A O 19
ATOM 32226 N N . LEU A 1 89 ? -2.938 1.298 -6.467 1.00 0.00 89 LEU A N 19
ATOM 32227 C CA . LEU A 1 89 ? -2.442 0.693 -7.698 1.00 0.00 89 LEU A CA 19
ATOM 32228 C C . LEU A 1 89 ? -1.132 -0.034 -7.417 1.00 0.00 89 LEU A C 19
ATOM 32229 O O . LEU A 1 89 ? -0.975 -1.210 -7.753 1.00 0.00 89 LEU A O 19
ATOM 32245 N N . ARG A 1 90 ? -0.207 0.667 -6.774 1.00 0.00 90 ARG A N 19
ATOM 32246 C CA . ARG A 1 90 ? 1.091 0.123 -6.428 1.00 0.00 90 ARG A CA 19
ATOM 32247 C C . ARG A 1 90 ? 0.958 -1.093 -5.513 1.00 0.00 90 ARG A C 19
ATOM 32248 O O . ARG A 1 90 ? 1.742 -2.034 -5.604 1.00 0.00 90 ARG A O 19
ATOM 32269 N N . LEU A 1 91 ? -0.039 -1.062 -4.638 1.00 0.00 91 LEU A N 19
ATOM 32270 C CA . LEU A 1 91 ? -0.296 -2.172 -3.729 1.00 0.00 91 LEU A CA 19
ATOM 32271 C C . LEU A 1 91 ? -0.645 -3.430 -4.508 1.00 0.00 91 LEU A C 19
ATOM 32272 O O . LEU A 1 91 ? -0.035 -4.483 -4.323 1.00 0.00 91 LEU A O 19
ATOM 32288 N N . SER A 1 92 ? -1.613 -3.301 -5.401 1.00 0.00 92 SER A N 19
ATOM 32289 C CA . SER A 1 92 ? -2.047 -4.420 -6.226 1.00 0.00 92 SER A CA 19
ATOM 32290 C C . SER A 1 92 ? -0.917 -4.879 -7.143 1.00 0.00 92 SER A C 19
ATOM 32291 O O . SER A 1 92 ? -0.702 -6.076 -7.332 1.00 0.00 92 SER A O 19
ATOM 32299 N N . GLU A 1 93 ? -0.197 -3.914 -7.693 1.00 0.00 93 GLU A N 19
ATOM 32300 C CA . GLU A 1 93 ? 0.943 -4.178 -8.551 1.00 0.00 93 GLU A CA 19
ATOM 32301 C C . GLU A 1 93 ? 1.993 -4.989 -7.806 1.00 0.00 93 GLU A C 19
ATOM 32302 O O . GLU A 1 93 ? 2.496 -5.993 -8.312 1.00 0.00 93 GLU A O 19
ATOM 32314 N N . LEU A 1 94 ? 2.307 -4.550 -6.595 1.00 0.00 94 LEU A N 19
ATOM 32315 C CA . LEU A 1 94 ? 3.286 -5.224 -5.756 1.00 0.00 94 LEU A CA 19
ATOM 32316 C C . LEU A 1 94 ? 2.887 -6.676 -5.515 1.00 0.00 94 LEU A C 19
ATOM 32317 O O . LEU A 1 94 ? 3.715 -7.570 -5.624 1.00 0.00 94 LEU A O 19
ATOM 32333 N N . ILE A 1 95 ? 1.614 -6.902 -5.210 1.00 0.00 95 ILE A N 19
ATOM 32334 C CA . ILE A 1 95 ? 1.112 -8.248 -4.929 1.00 0.00 95 ILE A CA 19
ATOM 32335 C C . ILE A 1 95 ? 1.367 -9.190 -6.108 1.00 0.00 95 ILE A C 19
ATOM 32336 O O . ILE A 1 95 ? 1.895 -10.289 -5.935 1.00 0.00 95 ILE A O 19
ATOM 32352 N N . VAL A 1 96 ? 1.019 -8.736 -7.305 1.00 0.00 96 VAL A N 19
ATOM 32353 C CA . VAL A 1 96 ? 1.183 -9.548 -8.507 1.00 0.00 96 VAL A CA 19
ATOM 32354 C C . VAL A 1 96 ? 2.661 -9.791 -8.807 1.00 0.00 96 VAL A C 19
ATOM 32355 O O . VAL A 1 96 ? 3.053 -10.877 -9.232 1.00 0.00 96 VAL A O 19
ATOM 32368 N N . ASN A 1 97 ? 3.479 -8.771 -8.576 1.00 0.00 97 ASN A N 19
ATOM 32369 C CA . ASN A 1 97 ? 4.906 -8.858 -8.844 1.00 0.00 97 ASN A CA 19
ATOM 32370 C C . ASN A 1 97 ? 5.632 -9.701 -7.801 1.00 0.00 97 ASN A C 19
ATOM 32371 O O . ASN A 1 97 ? 6.464 -10.540 -8.146 1.00 0.00 97 ASN A O 19
ATOM 32382 N N . ALA A 1 98 ? 5.298 -9.492 -6.531 1.00 0.00 98 ALA A N 19
ATOM 32383 C CA . ALA A 1 98 ? 5.986 -10.149 -5.421 1.00 0.00 98 ALA A CA 19
ATOM 32384 C C . ALA A 1 98 ? 5.816 -11.662 -5.454 1.00 0.00 98 ALA A C 19
ATOM 32385 O O . ALA A 1 98 ? 6.674 -12.398 -4.971 1.00 0.00 98 ALA A O 19
ATOM 32392 N N . ALA A 1 99 ? 4.708 -12.120 -6.023 1.00 0.00 99 ALA A N 19
ATOM 32393 C CA . ALA A 1 99 ? 4.447 -13.551 -6.143 1.00 0.00 99 ALA A CA 19
ATOM 32394 C C . ALA A 1 99 ? 5.466 -14.211 -7.067 1.00 0.00 99 ALA A C 19
ATOM 32395 O O . ALA A 1 99 ? 5.770 -15.395 -6.933 1.00 0.00 99 ALA A O 19
ATOM 32402 N N . LYS A 1 100 ? 5.996 -13.432 -8.004 1.00 0.00 100 LYS A N 19
ATOM 32403 C CA . LYS A 1 100 ? 6.966 -13.940 -8.961 1.00 0.00 100 LYS A CA 19
ATOM 32404 C C . LYS A 1 100 ? 8.394 -13.653 -8.508 1.00 0.00 100 LYS A C 19
ATOM 32405 O O . LYS A 1 100 ? 9.350 -14.284 -8.966 1.00 0.00 100 LYS A O 19
ATOM 32424 N N . LEU A 1 101 ? 8.528 -12.693 -7.613 1.00 0.00 101 LEU A N 19
ATOM 32425 C CA . LEU A 1 101 ? 9.827 -12.294 -7.100 1.00 0.00 101 LEU A CA 19
ATOM 32426 C C . LEU A 1 101 ? 10.341 -13.301 -6.078 1.00 0.00 101 LEU A C 19
ATOM 32427 O O . LEU A 1 101 ? 9.751 -13.477 -5.011 1.00 0.00 101 LEU A O 19
ATOM 32443 N N . GLU A 1 102 ? 11.436 -13.966 -6.416 1.00 0.00 102 GLU A N 19
ATOM 32444 C CA . GLU A 1 102 ? 12.044 -14.935 -5.518 1.00 0.00 102 GLU A CA 19
ATOM 32445 C C . GLU A 1 102 ? 12.913 -14.212 -4.491 1.00 0.00 102 GLU A C 19
ATOM 32446 O O . GLU A 1 102 ? 12.626 -14.234 -3.295 1.00 0.00 102 GLU A O 19
ATOM 32458 N N . HIS A 1 103 ? 13.965 -13.564 -4.968 1.00 0.00 103 HIS A N 19
ATOM 32459 C CA . HIS A 1 103 ? 14.826 -12.754 -4.115 1.00 0.00 103 HIS A CA 19
ATOM 32460 C C . HIS A 1 103 ? 15.075 -11.403 -4.772 1.00 0.00 103 HIS A C 19
ATOM 32461 O O . HIS A 1 103 ? 14.459 -11.086 -5.793 1.00 0.00 103 HIS A O 19
ATOM 32476 N N . HIS A 1 104 ? 15.981 -10.619 -4.185 1.00 0.00 104 HIS A N 19
ATOM 32477 C CA . HIS A 1 104 ? 16.360 -9.304 -4.714 1.00 0.00 104 HIS A CA 19
ATOM 32478 C C . HIS A 1 104 ? 15.187 -8.331 -4.654 1.00 0.00 104 HIS A C 19
ATOM 32479 O O . HIS A 1 104 ? 14.196 -8.578 -3.963 1.00 0.00 104 HIS A O 19
ATOM 32494 N N . HIS A 1 105 ? 15.304 -7.213 -5.360 1.00 0.00 105 HIS A N 19
ATOM 32495 C CA . HIS A 1 105 ? 14.249 -6.215 -5.358 1.00 0.00 105 HIS A CA 19
ATOM 32496 C C . HIS A 1 105 ? 13.862 -5.835 -6.781 1.00 0.00 105 HIS A C 19
ATOM 32497 O O . HIS A 1 105 ? 12.758 -6.142 -7.230 1.00 0.00 105 HIS A O 19
ATOM 32512 N N . HIS A 1 106 ? 14.797 -5.182 -7.482 1.00 0.00 106 HIS A N 19
ATOM 32513 C CA . HIS A 1 106 ? 14.551 -4.602 -8.807 1.00 0.00 106 HIS A CA 19
ATOM 32514 C C . HIS A 1 106 ? 13.592 -3.418 -8.707 1.00 0.00 106 HIS A C 19
ATOM 32515 O O . HIS A 1 106 ? 12.653 -3.434 -7.911 1.00 0.00 106 HIS A O 19
ATOM 32530 N N . HIS A 1 107 ? 13.848 -2.386 -9.506 1.00 0.00 107 HIS A N 19
ATOM 32531 C CA . HIS A 1 107 ? 13.073 -1.143 -9.465 1.00 0.00 107 HIS A CA 19
ATOM 32532 C C . HIS A 1 107 ? 13.247 -0.442 -8.115 1.00 0.00 107 HIS A C 19
ATOM 32533 O O . HIS A 1 107 ? 13.968 -0.929 -7.235 1.00 0.00 107 HIS A O 19
ATOM 32548 N N . HIS A 1 108 ? 12.601 0.701 -7.958 1.00 0.00 108 HIS A N 19
ATOM 32549 C CA . HIS A 1 108 ? 12.614 1.415 -6.694 1.00 0.00 108 HIS A CA 19
ATOM 32550 C C . HIS A 1 108 ? 11.210 1.414 -6.099 1.00 0.00 108 HIS A C 19
ATOM 32551 O O . HIS A 1 108 ? 10.459 2.387 -6.333 1.00 0.00 108 HIS A O 19
ATOM 32567 N N . MET A 1 1 ? -11.970 -0.784 -3.314 1.00 0.00 1 MET A N 20
ATOM 32568 C CA . MET A 1 1 ? -11.570 -2.193 -3.113 1.00 0.00 1 MET A CA 20
ATOM 32569 C C . MET A 1 1 ? -10.652 -2.644 -4.237 1.00 0.00 1 MET A C 20
ATOM 32570 O O . MET A 1 1 ? -10.897 -2.361 -5.408 1.00 0.00 1 MET A O 20
ATOM 32586 N N . LEU A 1 2 ? -9.592 -3.346 -3.869 1.00 0.00 2 LEU A N 20
ATOM 32587 C CA . LEU A 1 2 ? -8.608 -3.803 -4.826 1.00 0.00 2 LEU A CA 20
ATOM 32588 C C . LEU A 1 2 ? -8.959 -5.197 -5.302 1.00 0.00 2 LEU A C 20
ATOM 32589 O O . LEU A 1 2 ? -8.814 -6.178 -4.570 1.00 0.00 2 LEU A O 20
ATOM 32605 N N . VAL A 1 3 ? -9.456 -5.268 -6.513 1.00 0.00 3 VAL A N 20
ATOM 32606 C CA . VAL A 1 3 ? -9.759 -6.547 -7.127 1.00 0.00 3 VAL A CA 20
ATOM 32607 C C . VAL A 1 3 ? -8.467 -7.221 -7.574 1.00 0.00 3 VAL A C 20
ATOM 32608 O O . VAL A 1 3 ? -7.803 -6.771 -8.508 1.00 0.00 3 VAL A O 20
ATOM 32621 N N . ILE A 1 4 ? -8.103 -8.289 -6.881 1.00 0.00 4 ILE A N 20
ATOM 32622 C CA . ILE A 1 4 ? -6.913 -9.051 -7.223 1.00 0.00 4 ILE A CA 20
ATOM 32623 C C . ILE A 1 4 ? -7.303 -10.212 -8.120 1.00 0.00 4 ILE A C 20
ATOM 32624 O O . ILE A 1 4 ? -6.659 -10.486 -9.133 1.00 0.00 4 ILE A O 20
ATOM 32640 N N . SER A 1 5 ? -8.374 -10.878 -7.726 1.00 0.00 5 SER A N 20
ATOM 32641 C CA . SER A 1 5 ? -8.939 -11.975 -8.482 1.00 0.00 5 SER A CA 20
ATOM 32642 C C . SER A 1 5 ? -10.454 -11.938 -8.316 1.00 0.00 5 SER A C 20
ATOM 32643 O O . SER A 1 5 ? -10.971 -11.111 -7.562 1.00 0.00 5 SER A O 20
ATOM 32651 N N . ASN A 1 6 ? -11.167 -12.815 -9.001 1.00 0.00 6 ASN A N 20
ATOM 32652 C CA . ASN A 1 6 ? -12.618 -12.875 -8.847 1.00 0.00 6 ASN A CA 20
ATOM 32653 C C . ASN A 1 6 ? -12.984 -13.391 -7.461 1.00 0.00 6 ASN A C 20
ATOM 32654 O O . ASN A 1 6 ? -14.030 -13.044 -6.906 1.00 0.00 6 ASN A O 20
ATOM 32665 N N . ASN A 1 7 ? -12.102 -14.203 -6.895 1.00 0.00 7 ASN A N 20
ATOM 32666 C CA . ASN A 1 7 ? -12.338 -14.795 -5.586 1.00 0.00 7 ASN A CA 20
ATOM 32667 C C . ASN A 1 7 ? -11.501 -14.107 -4.505 1.00 0.00 7 ASN A C 20
ATOM 32668 O O . ASN A 1 7 ? -11.614 -14.419 -3.316 1.00 0.00 7 ASN A O 20
ATOM 32679 N N . VAL A 1 8 ? -10.696 -13.136 -4.914 1.00 0.00 8 VAL A N 20
ATOM 32680 C CA . VAL A 1 8 ? -9.798 -12.448 -3.992 1.00 0.00 8 VAL A CA 20
ATOM 32681 C C . VAL A 1 8 ? -9.920 -10.934 -4.143 1.00 0.00 8 VAL A C 20
ATOM 32682 O O . VAL A 1 8 ? -9.657 -10.377 -5.212 1.00 0.00 8 VAL A O 20
ATOM 32695 N N . HIS A 1 9 ? -10.310 -10.274 -3.069 1.00 0.00 9 HIS A N 20
ATOM 32696 C CA . HIS A 1 9 ? -10.454 -8.823 -3.064 1.00 0.00 9 HIS A CA 20
ATOM 32697 C C . HIS A 1 9 ? -9.784 -8.234 -1.836 1.00 0.00 9 HIS A C 20
ATOM 32698 O O . HIS A 1 9 ? -9.785 -8.847 -0.771 1.00 0.00 9 HIS A O 20
ATOM 32713 N N . LEU A 1 10 ? -9.203 -7.053 -1.990 1.00 0.00 10 LEU A N 20
ATOM 32714 C CA . LEU A 1 10 ? -8.607 -6.346 -0.870 1.00 0.00 10 LEU A CA 20
ATOM 32715 C C . LEU A 1 10 ? -9.484 -5.146 -0.521 1.00 0.00 10 LEU A C 20
ATOM 32716 O O . LEU A 1 10 ? -9.516 -4.158 -1.254 1.00 0.00 10 LEU A O 20
ATOM 32732 N N . PRO A 1 11 ? -10.237 -5.237 0.584 1.00 0.00 11 PRO A N 20
ATOM 32733 C CA . PRO A 1 11 ? -11.174 -4.188 0.997 1.00 0.00 11 PRO A CA 20
ATOM 32734 C C . PRO A 1 11 ? -10.471 -2.905 1.424 1.00 0.00 11 PRO A C 20
ATOM 32735 O O . PRO A 1 11 ? -9.381 -2.938 1.998 1.00 0.00 11 PRO A O 20
ATOM 32746 N N . ASP A 1 12 ? -11.118 -1.779 1.143 1.00 0.00 12 ASP A N 20
ATOM 32747 C CA . ASP A 1 12 ? -10.618 -0.465 1.515 1.00 0.00 12 ASP A CA 20
ATOM 32748 C C . ASP A 1 12 ? -10.394 -0.380 3.016 1.00 0.00 12 ASP A C 20
ATOM 32749 O O . ASP A 1 12 ? -9.423 0.210 3.489 1.00 0.00 12 ASP A O 20
ATOM 32758 N N . ALA A 1 13 ? -11.307 -0.988 3.749 1.00 0.00 13 ALA A N 20
ATOM 32759 C CA . ALA A 1 13 ? -11.310 -0.932 5.202 1.00 0.00 13 ALA A CA 20
ATOM 32760 C C . ALA A 1 13 ? -10.216 -1.793 5.837 1.00 0.00 13 ALA A C 20
ATOM 32761 O O . ALA A 1 13 ? -10.107 -1.842 7.063 1.00 0.00 13 ALA A O 20
ATOM 32768 N N . GLU A 1 14 ? -9.421 -2.481 5.027 1.00 0.00 14 GLU A N 20
ATOM 32769 C CA . GLU A 1 14 ? -8.313 -3.268 5.555 1.00 0.00 14 GLU A CA 20
ATOM 32770 C C . GLU A 1 14 ? -6.977 -2.636 5.190 1.00 0.00 14 GLU A C 20
ATOM 32771 O O . GLU A 1 14 ? -5.913 -3.226 5.382 1.00 0.00 14 GLU A O 20
ATOM 32783 N N . ILE A 1 15 ? -7.050 -1.421 4.666 1.00 0.00 15 ILE A N 20
ATOM 32784 C CA . ILE A 1 15 ? -5.872 -0.606 4.439 1.00 0.00 15 ILE A CA 20
ATOM 32785 C C . ILE A 1 15 ? -6.053 0.718 5.167 1.00 0.00 15 ILE A C 20
ATOM 32786 O O . ILE A 1 15 ? -7.037 1.426 4.945 1.00 0.00 15 ILE A O 20
ATOM 32802 N N . GLU A 1 16 ? -5.126 1.040 6.054 1.00 0.00 16 GLU A N 20
ATOM 32803 C CA . GLU A 1 16 ? -5.256 2.232 6.874 1.00 0.00 16 GLU A CA 20
ATOM 32804 C C . GLU A 1 16 ? -4.892 3.483 6.085 1.00 0.00 16 GLU A C 20
ATOM 32805 O O . GLU A 1 16 ? -3.714 3.810 5.919 1.00 0.00 16 GLU A O 20
ATOM 32817 N N . LEU A 1 17 ? -5.911 4.159 5.577 1.00 0.00 17 LEU A N 20
ATOM 32818 C CA . LEU A 1 17 ? -5.727 5.426 4.884 1.00 0.00 17 LEU A CA 20
ATOM 32819 C C . LEU A 1 17 ? -5.927 6.580 5.855 1.00 0.00 17 LEU A C 20
ATOM 32820 O O . LEU A 1 17 ? -7.035 6.825 6.328 1.00 0.00 17 LEU A O 20
ATOM 32836 N N . THR A 1 18 ? -4.847 7.268 6.163 1.00 0.00 18 THR A N 20
ATOM 32837 C CA . THR A 1 18 ? -4.899 8.424 7.041 1.00 0.00 18 THR A CA 20
ATOM 32838 C C . THR A 1 18 ? -4.494 9.678 6.275 1.00 0.00 18 THR A C 20
ATOM 32839 O O . THR A 1 18 ? -3.476 9.693 5.591 1.00 0.00 18 THR A O 20
ATOM 32850 N N . ALA A 1 19 ? -5.298 10.718 6.375 1.00 0.00 19 ALA A N 20
ATOM 32851 C CA . ALA A 1 19 ? -5.055 11.937 5.622 1.00 0.00 19 ALA A CA 20
ATOM 32852 C C . ALA A 1 19 ? -4.161 12.896 6.396 1.00 0.00 19 ALA A C 20
ATOM 32853 O O . ALA A 1 19 ? -4.534 13.379 7.469 1.00 0.00 19 ALA A O 20
ATOM 32860 N N . ILE A 1 20 ? -2.985 13.163 5.851 1.00 0.00 20 ILE A N 20
ATOM 32861 C CA . ILE A 1 20 ? -2.048 14.090 6.464 1.00 0.00 20 ILE A CA 20
ATOM 32862 C C . ILE A 1 20 ? -2.225 15.483 5.868 1.00 0.00 20 ILE A C 20
ATOM 32863 O O . ILE A 1 20 ? -1.999 15.697 4.675 1.00 0.00 20 ILE A O 20
ATOM 32879 N N . ARG A 1 21 ? -2.649 16.418 6.700 1.00 0.00 21 ARG A N 20
ATOM 32880 C CA . ARG A 1 21 ? -2.861 17.790 6.265 1.00 0.00 21 ARG A CA 20
ATOM 32881 C C . ARG A 1 21 ? -1.629 18.636 6.568 1.00 0.00 21 ARG A C 20
ATOM 32882 O O . ARG A 1 21 ? -0.654 18.146 7.138 1.00 0.00 21 ARG A O 20
ATOM 32903 N N . ALA A 1 22 ? -1.678 19.901 6.183 1.00 0.00 22 ALA A N 20
ATOM 32904 C CA . ALA A 1 22 ? -0.617 20.836 6.513 1.00 0.00 22 ALA A CA 20
ATOM 32905 C C . ALA A 1 22 ? -0.815 21.332 7.936 1.00 0.00 22 ALA A C 20
ATOM 32906 O O . ALA A 1 22 ? -1.948 21.560 8.362 1.00 0.00 22 ALA A O 20
ATOM 32913 N N . GLN A 1 23 ? 0.268 21.476 8.677 1.00 0.00 23 GLN A N 20
ATOM 32914 C CA . GLN A 1 23 ? 0.172 21.876 10.067 1.00 0.00 23 GLN A CA 20
ATOM 32915 C C . GLN A 1 23 ? 0.160 23.387 10.200 1.00 0.00 23 GLN A C 20
ATOM 32916 O O . GLN A 1 23 ? 0.988 24.090 9.617 1.00 0.00 23 GLN A O 20
ATOM 32930 N N . GLY A 1 24 ? -0.778 23.870 10.991 1.00 0.00 24 GLY A N 20
ATOM 32931 C CA . GLY A 1 24 ? -0.928 25.294 11.198 1.00 0.00 24 GLY A CA 20
ATOM 32932 C C . GLY A 1 24 ? -0.075 25.782 12.343 1.00 0.00 24 GLY A C 20
ATOM 32933 O O . GLY A 1 24 ? -0.587 26.281 13.348 1.00 0.00 24 GLY A O 20
ATOM 32937 N N . ALA A 1 25 ? 1.227 25.616 12.201 1.00 0.00 25 ALA A N 20
ATOM 32938 C CA . ALA A 1 25 ? 2.175 26.052 13.212 1.00 0.00 25 ALA A CA 20
ATOM 32939 C C . ALA A 1 25 ? 3.350 26.764 12.559 1.00 0.00 25 ALA A C 20
ATOM 32940 O O . ALA A 1 25 ? 4.231 26.126 11.980 1.00 0.00 25 ALA A O 20
ATOM 32947 N N . GLY A 1 26 ? 3.350 28.084 12.641 1.00 0.00 26 GLY A N 20
ATOM 32948 C CA . GLY A 1 26 ? 4.376 28.872 11.988 1.00 0.00 26 GLY A CA 20
ATOM 32949 C C . GLY A 1 26 ? 3.939 29.353 10.620 1.00 0.00 26 GLY A C 20
ATOM 32950 O O . GLY A 1 26 ? 3.503 28.559 9.785 1.00 0.00 26 GLY A O 20
ATOM 32954 N N . GLY A 1 27 ? 4.020 30.659 10.397 1.00 0.00 27 GLY A N 20
ATOM 32955 C CA . GLY A 1 27 ? 3.650 31.224 9.114 1.00 0.00 27 GLY A CA 20
ATOM 32956 C C . GLY A 1 27 ? 2.154 31.430 8.985 1.00 0.00 27 GLY A C 20
ATOM 32957 O O . GLY A 1 27 ? 1.700 32.520 8.637 1.00 0.00 27 GLY A O 20
ATOM 32961 N N . GLN A 1 28 ? 1.398 30.360 9.241 1.00 0.00 28 GLN A N 20
ATOM 32962 C CA . GLN A 1 28 ? -0.065 30.389 9.248 1.00 0.00 28 GLN A CA 20
ATOM 32963 C C . GLN A 1 28 ? -0.618 30.703 7.854 1.00 0.00 28 GLN A C 20
ATOM 32964 O O . GLN A 1 28 ? -1.794 31.021 7.688 1.00 0.00 28 GLN A O 20
ATOM 32978 N N . ASN A 1 29 ? 0.238 30.579 6.854 1.00 0.00 29 ASN A N 20
ATOM 32979 C CA . ASN A 1 29 ? -0.162 30.836 5.477 1.00 0.00 29 ASN A CA 20
ATOM 32980 C C . ASN A 1 29 ? -0.355 29.523 4.726 1.00 0.00 29 ASN A C 20
ATOM 32981 O O . ASN A 1 29 ? -0.856 29.496 3.602 1.00 0.00 29 ASN A O 20
ATOM 32992 N N . VAL A 1 30 ? 0.023 28.429 5.367 1.00 0.00 30 VAL A N 20
ATOM 32993 C CA . VAL A 1 30 ? -0.097 27.113 4.756 1.00 0.00 30 VAL A CA 20
ATOM 32994 C C . VAL A 1 30 ? -1.489 26.531 4.974 1.00 0.00 30 VAL A C 20
ATOM 32995 O O . VAL A 1 30 ? -1.662 25.510 5.634 1.00 0.00 30 VAL A O 20
ATOM 33008 N N . ASN A 1 31 ? -2.480 27.191 4.400 1.00 0.00 31 ASN A N 20
ATOM 33009 C CA . ASN A 1 31 ? -3.866 26.762 4.540 1.00 0.00 31 ASN A CA 20
ATOM 33010 C C . ASN A 1 31 ? -4.330 26.014 3.304 1.00 0.00 31 ASN A C 20
ATOM 33011 O O . ASN A 1 31 ? -5.526 25.827 3.082 1.00 0.00 31 ASN A O 20
ATOM 33022 N N . LYS A 1 32 ? -3.372 25.583 2.502 1.00 0.00 32 LYS A N 20
ATOM 33023 C CA . LYS A 1 32 ? -3.668 24.714 1.376 1.00 0.00 32 LYS A CA 20
ATOM 33024 C C . LYS A 1 32 ? -3.427 23.274 1.796 1.00 0.00 32 LYS A C 20
ATOM 33025 O O . LYS A 1 32 ? -2.292 22.869 2.058 1.00 0.00 32 LYS A O 20
ATOM 33044 N N . VAL A 1 33 ? -4.512 22.519 1.886 1.00 0.00 33 VAL A N 20
ATOM 33045 C CA . VAL A 1 33 ? -4.468 21.180 2.451 1.00 0.00 33 VAL A CA 20
ATOM 33046 C C . VAL A 1 33 ? -3.617 20.240 1.595 1.00 0.00 33 VAL A C 20
ATOM 33047 O O . VAL A 1 33 ? -3.815 20.121 0.381 1.00 0.00 33 VAL A O 20
ATOM 33060 N N . SER A 1 34 ? -2.644 19.609 2.234 1.00 0.00 34 SER A N 20
ATOM 33061 C CA . SER A 1 34 ? -1.761 18.682 1.569 1.00 0.00 34 SER A CA 20
ATOM 33062 C C . SER A 1 34 ? -2.509 17.417 1.155 1.00 0.00 34 SER A C 20
ATOM 33063 O O . SER A 1 34 ? -3.465 16.994 1.813 1.00 0.00 34 SER A O 20
ATOM 33071 N N . SER A 1 35 ? -2.069 16.825 0.058 1.00 0.00 35 SER A N 20
ATOM 33072 C CA . SER A 1 35 ? -2.699 15.637 -0.488 1.00 0.00 35 SER A CA 20
ATOM 33073 C C . SER A 1 35 ? -2.009 14.373 0.012 1.00 0.00 35 SER A C 20
ATOM 33074 O O . SER A 1 35 ? -2.251 13.277 -0.497 1.00 0.00 35 SER A O 20
ATOM 33082 N N . ALA A 1 36 ? -1.171 14.536 1.027 1.00 0.00 36 ALA A N 20
ATOM 33083 C CA . ALA A 1 36 ? -0.373 13.444 1.555 1.00 0.00 36 ALA A CA 20
ATOM 33084 C C . ALA A 1 36 ? -1.237 12.443 2.304 1.00 0.00 36 ALA A C 20
ATOM 33085 O O . ALA A 1 36 ? -1.761 12.734 3.377 1.00 0.00 36 ALA A O 20
ATOM 33092 N N . MET A 1 37 ? -1.414 11.274 1.718 1.00 0.00 37 MET A N 20
ATOM 33093 C CA . MET A 1 37 ? -2.133 10.203 2.384 1.00 0.00 37 MET A CA 20
ATOM 33094 C C . MET A 1 37 ? -1.158 9.212 2.982 1.00 0.00 37 MET A C 20
ATOM 33095 O O . MET A 1 37 ? -0.247 8.739 2.315 1.00 0.00 37 MET A O 20
ATOM 33109 N N . HIS A 1 38 ? -1.369 8.905 4.232 1.00 0.00 38 HIS A N 20
ATOM 33110 C CA . HIS A 1 38 ? -0.561 7.932 4.938 1.00 0.00 38 HIS A CA 20
ATOM 33111 C C . HIS A 1 38 ? -1.255 6.590 4.893 1.00 0.00 38 HIS A C 20
ATOM 33112 O O . HIS A 1 38 ? -2.397 6.452 5.329 1.00 0.00 38 HIS A O 20
ATOM 33127 N N . LEU A 1 39 ? -0.567 5.616 4.355 1.00 0.00 39 LEU A N 20
ATOM 33128 C CA . LEU A 1 39 ? -1.121 4.289 4.196 1.00 0.00 39 LEU A CA 20
ATOM 33129 C C . LEU A 1 39 ? -0.360 3.287 5.037 1.00 0.00 39 LEU A C 20
ATOM 33130 O O . LEU A 1 39 ? 0.842 3.099 4.860 1.00 0.00 39 LEU A O 20
ATOM 33146 N N . ARG A 1 40 ? -1.063 2.667 5.965 1.00 0.00 40 ARG A N 20
ATOM 33147 C CA . ARG A 1 40 ? -0.503 1.578 6.737 1.00 0.00 40 ARG A CA 20
ATOM 33148 C C . ARG A 1 40 ? -1.185 0.281 6.342 1.00 0.00 40 ARG A C 20
ATOM 33149 O O . ARG A 1 40 ? -2.385 0.103 6.566 1.00 0.00 40 ARG A O 20
ATOM 33170 N N . PHE A 1 41 ? -0.430 -0.606 5.729 1.00 0.00 41 PHE A N 20
ATOM 33171 C CA . PHE A 1 41 ? -0.958 -1.879 5.293 1.00 0.00 41 PHE A CA 20
ATOM 33172 C C . PHE A 1 41 ? -0.381 -3.004 6.139 1.00 0.00 41 PHE A C 20
ATOM 33173 O O . PHE A 1 41 ? 0.795 -3.360 6.010 1.00 0.00 41 PHE A O 20
ATOM 33190 N N . ASP A 1 42 ? -1.203 -3.537 7.024 1.00 0.00 42 ASP A N 20
ATOM 33191 C CA . ASP A 1 42 ? -0.790 -4.639 7.875 1.00 0.00 42 ASP A CA 20
ATOM 33192 C C . ASP A 1 42 ? -0.961 -5.959 7.141 1.00 0.00 42 ASP A C 20
ATOM 33193 O O . ASP A 1 42 ? -2.041 -6.549 7.143 1.00 0.00 42 ASP A O 20
ATOM 33202 N N . ILE A 1 43 ? 0.108 -6.402 6.492 1.00 0.00 43 ILE A N 20
ATOM 33203 C CA . ILE A 1 43 ? 0.111 -7.681 5.800 1.00 0.00 43 ILE A CA 20
ATOM 33204 C C . ILE A 1 43 ? -0.196 -8.799 6.780 1.00 0.00 43 ILE A C 20
ATOM 33205 O O . ILE A 1 43 ? -0.918 -9.742 6.462 1.00 0.00 43 ILE A O 20
ATOM 33221 N N . ASN A 1 44 ? 0.333 -8.661 7.986 1.00 0.00 44 ASN A N 20
ATOM 33222 C CA . ASN A 1 44 ? 0.143 -9.653 9.035 1.00 0.00 44 ASN A CA 20
ATOM 33223 C C . ASN A 1 44 ? -1.341 -9.843 9.344 1.00 0.00 44 ASN A C 20
ATOM 33224 O O . ASN A 1 44 ? -1.842 -10.967 9.373 1.00 0.00 44 ASN A O 20
ATOM 33235 N N . ALA A 1 45 ? -2.041 -8.738 9.536 1.00 0.00 45 ALA A N 20
ATOM 33236 C CA . ALA A 1 45 ? -3.441 -8.777 9.943 1.00 0.00 45 ALA A CA 20
ATOM 33237 C C . ALA A 1 45 ? -4.391 -8.637 8.751 1.00 0.00 45 ALA A C 20
ATOM 33238 O O . ALA A 1 45 ? -5.568 -8.317 8.922 1.00 0.00 45 ALA A O 20
ATOM 33245 N N . SER A 1 46 ? -3.891 -8.884 7.551 1.00 0.00 46 SER A N 20
ATOM 33246 C CA . SER A 1 46 ? -4.712 -8.774 6.353 1.00 0.00 46 SER A CA 20
ATOM 33247 C C . SER A 1 46 ? -5.439 -10.090 6.075 1.00 0.00 46 SER A C 20
ATOM 33248 O O . SER A 1 46 ? -5.016 -11.155 6.533 1.00 0.00 46 SER A O 20
ATOM 33256 N N . SER A 1 47 ? -6.527 -10.015 5.320 1.00 0.00 47 SER A N 20
ATOM 33257 C CA . SER A 1 47 ? -7.278 -11.205 4.939 1.00 0.00 47 SER A CA 20
ATOM 33258 C C . SER A 1 47 ? -6.712 -11.833 3.665 1.00 0.00 47 SER A C 20
ATOM 33259 O O . SER A 1 47 ? -7.351 -12.683 3.048 1.00 0.00 47 SER A O 20
ATOM 33267 N N . LEU A 1 48 ? -5.510 -11.412 3.277 1.00 0.00 48 LEU A N 20
ATOM 33268 C CA . LEU A 1 48 ? -4.857 -11.955 2.095 1.00 0.00 48 LEU A CA 20
ATOM 33269 C C . LEU A 1 48 ? -4.535 -13.430 2.298 1.00 0.00 48 LEU A C 20
ATOM 33270 O O . LEU A 1 48 ? -4.086 -13.827 3.375 1.00 0.00 48 LEU A O 20
ATOM 33286 N N . PRO A 1 49 ? -4.783 -14.255 1.269 1.00 0.00 49 PRO A N 20
ATOM 33287 C CA . PRO A 1 49 ? -4.536 -15.705 1.311 1.00 0.00 49 PRO A CA 20
ATOM 33288 C C . PRO A 1 49 ? -3.126 -16.070 1.792 1.00 0.00 49 PRO A C 20
ATOM 33289 O O . PRO A 1 49 ? -2.169 -15.319 1.574 1.00 0.00 49 PRO A O 20
ATOM 33300 N N . PRO A 1 50 ? -2.994 -17.239 2.454 1.00 0.00 50 PRO A N 20
ATOM 33301 C CA . PRO A 1 50 ? -1.722 -17.721 3.016 1.00 0.00 50 PRO A CA 20
ATOM 33302 C C . PRO A 1 50 ? -0.565 -17.678 2.021 1.00 0.00 50 PRO A C 20
ATOM 33303 O O . PRO A 1 50 ? 0.565 -17.376 2.400 1.00 0.00 50 PRO A O 20
ATOM 33314 N N . PHE A 1 51 ? -0.849 -17.971 0.752 1.00 0.00 51 PHE A N 20
ATOM 33315 C CA . PHE A 1 51 ? 0.169 -17.933 -0.297 1.00 0.00 51 PHE A CA 20
ATOM 33316 C C . PHE A 1 51 ? 0.882 -16.584 -0.306 1.00 0.00 51 PHE A C 20
ATOM 33317 O O . PHE A 1 51 ? 2.113 -16.512 -0.344 1.00 0.00 51 PHE A O 20
ATOM 33334 N N . TYR A 1 52 ? 0.093 -15.523 -0.256 1.00 0.00 52 TYR A N 20
ATOM 33335 C CA . TYR A 1 52 ? 0.616 -14.179 -0.275 1.00 0.00 52 TYR A CA 20
ATOM 33336 C C . TYR A 1 52 ? 1.295 -13.846 1.046 1.00 0.00 52 TYR A C 20
ATOM 33337 O O . TYR A 1 52 ? 2.323 -13.172 1.062 1.00 0.00 52 TYR A O 20
ATOM 33355 N N . LYS A 1 53 ? 0.719 -14.328 2.149 1.00 0.00 53 LYS A N 20
ATOM 33356 C CA . LYS A 1 53 ? 1.333 -14.160 3.463 1.00 0.00 53 LYS A CA 20
ATOM 33357 C C . LYS A 1 53 ? 2.768 -14.671 3.453 1.00 0.00 53 LYS A C 20
ATOM 33358 O O . LYS A 1 53 ? 3.702 -13.943 3.778 1.00 0.00 53 LYS A O 20
ATOM 33377 N N . GLU A 1 54 ? 2.918 -15.927 3.056 1.00 0.00 54 GLU A N 20
ATOM 33378 C CA . GLU A 1 54 ? 4.208 -16.605 3.067 1.00 0.00 54 GLU A CA 20
ATOM 33379 C C . GLU A 1 54 ? 5.204 -15.928 2.133 1.00 0.00 54 GLU A C 20
ATOM 33380 O O . GLU A 1 54 ? 6.338 -15.646 2.527 1.00 0.00 54 GLU A O 20
ATOM 33392 N N . ARG A 1 55 ? 4.773 -15.673 0.901 1.00 0.00 55 ARG A N 20
ATOM 33393 C CA . ARG A 1 55 ? 5.625 -15.043 -0.100 1.00 0.00 55 ARG A CA 20
ATOM 33394 C C . ARG A 1 55 ? 6.167 -13.703 0.381 1.00 0.00 55 ARG A C 20
ATOM 33395 O O . ARG A 1 55 ? 7.346 -13.414 0.206 1.00 0.00 55 ARG A O 20
ATOM 33416 N N . LEU A 1 56 ? 5.306 -12.895 0.981 1.00 0.00 56 LEU A N 20
ATOM 33417 C CA . LEU A 1 56 ? 5.706 -11.577 1.462 1.00 0.00 56 LEU A CA 20
ATOM 33418 C C . LEU A 1 56 ? 6.570 -11.681 2.716 1.00 0.00 56 LEU A C 20
ATOM 33419 O O . LEU A 1 56 ? 7.624 -11.050 2.804 1.00 0.00 56 LEU A O 20
ATOM 33435 N N . LEU A 1 57 ? 6.115 -12.487 3.670 1.00 0.00 57 LEU A N 20
ATOM 33436 C CA . LEU A 1 57 ? 6.808 -12.682 4.941 1.00 0.00 57 LEU A CA 20
ATOM 33437 C C . LEU A 1 57 ? 8.267 -13.083 4.723 1.00 0.00 57 LEU A C 20
ATOM 33438 O O . LEU A 1 57 ? 9.163 -12.621 5.434 1.00 0.00 57 LEU A O 20
ATOM 33454 N N . ALA A 1 58 ? 8.505 -13.933 3.735 1.00 0.00 58 ALA A N 20
ATOM 33455 C CA . ALA A 1 58 ? 9.847 -14.427 3.469 1.00 0.00 58 ALA A CA 20
ATOM 33456 C C . ALA A 1 58 ? 10.350 -13.950 2.110 1.00 0.00 58 ALA A C 20
ATOM 33457 O O . ALA A 1 58 ? 11.080 -14.668 1.421 1.00 0.00 58 ALA A O 20
ATOM 33464 N N . LEU A 1 59 ? 9.983 -12.733 1.730 1.00 0.00 59 LEU A N 20
ATOM 33465 C CA . LEU A 1 59 ? 10.359 -12.201 0.430 1.00 0.00 59 LEU A CA 20
ATOM 33466 C C . LEU A 1 59 ? 11.783 -11.657 0.459 1.00 0.00 59 LEU A C 20
ATOM 33467 O O . LEU A 1 59 ? 12.352 -11.421 1.525 1.00 0.00 59 LEU A O 20
ATOM 33483 N N . ASN A 1 60 ? 12.343 -11.459 -0.723 1.00 0.00 60 ASN A N 20
ATOM 33484 C CA . ASN A 1 60 ? 13.698 -10.947 -0.870 1.00 0.00 60 ASN A CA 20
ATOM 33485 C C . ASN A 1 60 ? 13.665 -9.427 -0.961 1.00 0.00 60 ASN A C 20
ATOM 33486 O O . ASN A 1 60 ? 14.667 -8.776 -1.252 1.00 0.00 60 ASN A O 20
ATOM 33497 N N . ASP A 1 61 ? 12.494 -8.877 -0.687 1.00 0.00 61 ASP A N 20
ATOM 33498 C CA . ASP A 1 61 ? 12.265 -7.451 -0.784 1.00 0.00 61 ASP A CA 20
ATOM 33499 C C . ASP A 1 61 ? 12.921 -6.737 0.386 1.00 0.00 61 ASP A C 20
ATOM 33500 O O . ASP A 1 61 ? 13.087 -7.303 1.471 1.00 0.00 61 ASP A O 20
ATOM 33509 N N . SER A 1 62 ? 13.302 -5.500 0.154 1.00 0.00 62 SER A N 20
ATOM 33510 C CA . SER A 1 62 ? 14.033 -4.719 1.140 1.00 0.00 62 SER A CA 20
ATOM 33511 C C . SER A 1 62 ? 13.151 -3.648 1.785 1.00 0.00 62 SER A C 20
ATOM 33512 O O . SER A 1 62 ? 13.607 -2.871 2.626 1.00 0.00 62 SER A O 20
ATOM 33520 N N . ARG A 1 63 ? 11.889 -3.601 1.384 1.00 0.00 63 ARG A N 20
ATOM 33521 C CA . ARG A 1 63 ? 10.917 -2.697 1.988 1.00 0.00 63 ARG A CA 20
ATOM 33522 C C . ARG A 1 63 ? 9.956 -3.502 2.854 1.00 0.00 63 ARG A C 20
ATOM 33523 O O . ARG A 1 63 ? 9.624 -3.116 3.977 1.00 0.00 63 ARG A O 20
ATOM 33544 N N . ILE A 1 64 ? 9.518 -4.627 2.307 1.00 0.00 64 ILE A N 20
ATOM 33545 C CA . ILE A 1 64 ? 8.634 -5.545 3.006 1.00 0.00 64 ILE A CA 20
ATOM 33546 C C . ILE A 1 64 ? 9.387 -6.260 4.116 1.00 0.00 64 ILE A C 20
ATOM 33547 O O . ILE A 1 64 ? 10.349 -6.983 3.859 1.00 0.00 64 ILE A O 20
ATOM 33563 N N . THR A 1 65 ? 8.958 -6.048 5.346 1.00 0.00 65 THR A N 20
ATOM 33564 C CA . THR A 1 65 ? 9.597 -6.668 6.488 1.00 0.00 65 THR A CA 20
ATOM 33565 C C . THR A 1 65 ? 8.965 -8.017 6.801 1.00 0.00 65 THR A C 20
ATOM 33566 O O . THR A 1 65 ? 7.816 -8.276 6.432 1.00 0.00 65 THR A O 20
ATOM 33577 N N . SER A 1 66 ? 9.715 -8.870 7.489 1.00 0.00 66 SER A N 20
ATOM 33578 C CA . SER A 1 66 ? 9.232 -10.189 7.884 1.00 0.00 66 SER A CA 20
ATOM 33579 C C . SER A 1 66 ? 8.083 -10.088 8.894 1.00 0.00 66 SER A C 20
ATOM 33580 O O . SER A 1 66 ? 7.446 -11.083 9.233 1.00 0.00 66 SER A O 20
ATOM 33588 N N . ASP A 1 67 ? 7.831 -8.872 9.370 1.00 0.00 67 ASP A N 20
ATOM 33589 C CA . ASP A 1 67 ? 6.710 -8.608 10.268 1.00 0.00 67 ASP A CA 20
ATOM 33590 C C . ASP A 1 67 ? 5.414 -8.542 9.479 1.00 0.00 67 ASP A C 20
ATOM 33591 O O . ASP A 1 67 ? 4.328 -8.780 10.010 1.00 0.00 67 ASP A O 20
ATOM 33600 N N . GLY A 1 68 ? 5.543 -8.222 8.202 1.00 0.00 68 GLY A N 20
ATOM 33601 C CA . GLY A 1 68 ? 4.378 -8.027 7.368 1.00 0.00 68 GLY A CA 20
ATOM 33602 C C . GLY A 1 68 ? 3.744 -6.672 7.605 1.00 0.00 68 GLY A C 20
ATOM 33603 O O . GLY A 1 68 ? 2.531 -6.569 7.773 1.00 0.00 68 GLY A O 20
ATOM 33607 N N . VAL A 1 69 ? 4.566 -5.631 7.640 1.00 0.00 69 VAL A N 20
ATOM 33608 C CA . VAL A 1 69 ? 4.074 -4.273 7.831 1.00 0.00 69 VAL A CA 20
ATOM 33609 C C . VAL A 1 69 ? 4.565 -3.370 6.709 1.00 0.00 69 VAL A C 20
ATOM 33610 O O . VAL A 1 69 ? 5.761 -3.327 6.411 1.00 0.00 69 VAL A O 20
ATOM 33623 N N . ILE A 1 70 ? 3.639 -2.665 6.083 1.00 0.00 70 ILE A N 20
ATOM 33624 C CA . ILE A 1 70 ? 3.970 -1.742 5.005 1.00 0.00 70 ILE A CA 20
ATOM 33625 C C . ILE A 1 70 ? 3.421 -0.350 5.311 1.00 0.00 70 ILE A C 20
ATOM 33626 O O . ILE A 1 70 ? 2.247 -0.196 5.640 1.00 0.00 70 ILE A O 20
ATOM 33642 N N . VAL A 1 71 ? 4.279 0.660 5.218 1.00 0.00 71 VAL A N 20
ATOM 33643 C CA . VAL A 1 71 ? 3.877 2.035 5.488 1.00 0.00 71 VAL A CA 20
ATOM 33644 C C . VAL A 1 71 ? 4.276 2.944 4.330 1.00 0.00 71 VAL A C 20
ATOM 33645 O O . VAL A 1 71 ? 5.416 2.908 3.868 1.00 0.00 71 VAL A O 20
ATOM 33658 N N . LEU A 1 72 ? 3.331 3.747 3.860 1.00 0.00 72 LEU A N 20
ATOM 33659 C CA . LEU A 1 72 ? 3.595 4.688 2.778 1.00 0.00 72 LEU A CA 20
ATOM 33660 C C . LEU A 1 72 ? 2.963 6.038 3.068 1.00 0.00 72 LEU A C 20
ATOM 33661 O O . LEU A 1 72 ? 2.129 6.170 3.968 1.00 0.00 72 LEU A O 20
ATOM 33677 N N . LYS A 1 73 ? 3.362 7.032 2.291 1.00 0.00 73 LYS A N 20
ATOM 33678 C CA . LYS A 1 73 ? 2.698 8.323 2.287 1.00 0.00 73 LYS A CA 20
ATOM 33679 C C . LYS A 1 73 ? 2.692 8.890 0.879 1.00 0.00 73 LYS A C 20
ATOM 33680 O O . LYS A 1 73 ? 3.726 9.267 0.327 1.00 0.00 73 LYS A O 20
ATOM 33699 N N . ALA A 1 74 ? 1.509 8.922 0.302 1.00 0.00 74 ALA A N 20
ATOM 33700 C CA . ALA A 1 74 ? 1.330 9.340 -1.074 1.00 0.00 74 ALA A CA 20
ATOM 33701 C C . ALA A 1 74 ? 1.128 10.843 -1.161 1.00 0.00 74 ALA A C 20
ATOM 33702 O O . ALA A 1 74 ? 0.094 11.365 -0.750 1.00 0.00 74 ALA A O 20
ATOM 33709 N N . GLN A 1 75 ? 2.132 11.529 -1.680 1.00 0.00 75 GLN A N 20
ATOM 33710 C CA . GLN A 1 75 ? 2.082 12.970 -1.853 1.00 0.00 75 GLN A CA 20
ATOM 33711 C C . GLN A 1 75 ? 2.752 13.363 -3.163 1.00 0.00 75 GLN A C 20
ATOM 33712 O O . GLN A 1 75 ? 3.160 14.508 -3.353 1.00 0.00 75 GLN A O 20
ATOM 33726 N N . GLN A 1 76 ? 2.850 12.399 -4.069 1.00 0.00 76 GLN A N 20
ATOM 33727 C CA . GLN A 1 76 ? 3.562 12.596 -5.321 1.00 0.00 76 GLN A CA 20
ATOM 33728 C C . GLN A 1 76 ? 2.712 13.394 -6.305 1.00 0.00 76 GLN A C 20
ATOM 33729 O O . GLN A 1 76 ? 3.237 14.178 -7.102 1.00 0.00 76 GLN A O 20
ATOM 33743 N N . TYR A 1 77 ? 1.401 13.202 -6.246 1.00 0.00 77 TYR A N 20
ATOM 33744 C CA . TYR A 1 77 ? 0.486 13.927 -7.109 1.00 0.00 77 TYR A CA 20
ATOM 33745 C C . TYR A 1 77 ? -0.176 15.055 -6.328 1.00 0.00 77 TYR A C 20
ATOM 33746 O O . TYR A 1 77 ? -0.174 15.052 -5.095 1.00 0.00 77 TYR A O 20
ATOM 33764 N N . ARG A 1 78 ? -0.747 16.009 -7.042 1.00 0.00 78 ARG A N 20
ATOM 33765 C CA . ARG A 1 78 ? -1.385 17.154 -6.404 1.00 0.00 78 ARG A CA 20
ATOM 33766 C C . ARG A 1 78 ? -2.722 16.764 -5.788 1.00 0.00 78 ARG A C 20
ATOM 33767 O O . ARG A 1 78 ? -3.045 17.176 -4.674 1.00 0.00 78 ARG A O 20
ATOM 33788 N N . THR A 1 79 ? -3.500 15.978 -6.511 1.00 0.00 79 THR A N 20
ATOM 33789 C CA . THR A 1 79 ? -4.805 15.563 -6.033 1.00 0.00 79 THR A CA 20
ATOM 33790 C C . THR A 1 79 ? -4.702 14.342 -5.126 1.00 0.00 79 THR A C 20
ATOM 33791 O O . THR A 1 79 ? -4.100 13.326 -5.486 1.00 0.00 79 THR A O 20
ATOM 33802 N N . GLN A 1 80 ? -5.299 14.459 -3.947 1.00 0.00 80 GLN A N 20
ATOM 33803 C CA . GLN A 1 80 ? -5.258 13.407 -2.939 1.00 0.00 80 GLN A CA 20
ATOM 33804 C C . GLN A 1 80 ? -6.002 12.168 -3.432 1.00 0.00 80 GLN A C 20
ATOM 33805 O O . GLN A 1 80 ? -5.650 11.039 -3.098 1.00 0.00 80 GLN A O 20
ATOM 33819 N N . GLU A 1 81 ? -7.018 12.401 -4.250 1.00 0.00 81 GLU A N 20
ATOM 33820 C CA . GLU A 1 81 ? -7.804 11.326 -4.839 1.00 0.00 81 GLU A CA 20
ATOM 33821 C C . GLU A 1 81 ? -6.933 10.414 -5.699 1.00 0.00 81 GLU A C 20
ATOM 33822 O O . GLU A 1 81 ? -6.985 9.190 -5.572 1.00 0.00 81 GLU A O 20
ATOM 33834 N N . GLN A 1 82 ? -6.123 11.009 -6.559 1.00 0.00 82 GLN A N 20
ATOM 33835 C CA . GLN A 1 82 ? -5.238 10.236 -7.413 1.00 0.00 82 GLN A CA 20
ATOM 33836 C C . GLN A 1 82 ? -4.064 9.668 -6.625 1.00 0.00 82 GLN A C 20
ATOM 33837 O O . GLN A 1 82 ? -3.546 8.608 -6.970 1.00 0.00 82 GLN A O 20
ATOM 33851 N N . ASN A 1 83 ? -3.636 10.368 -5.580 1.00 0.00 83 ASN A N 20
ATOM 33852 C CA . ASN A 1 83 ? -2.639 9.814 -4.661 1.00 0.00 83 ASN A CA 20
ATOM 33853 C C . ASN A 1 83 ? -3.140 8.499 -4.071 1.00 0.00 83 ASN A C 20
ATOM 33854 O O . ASN A 1 83 ? -2.381 7.537 -3.944 1.00 0.00 83 ASN A O 20
ATOM 33865 N N . ARG A 1 84 ? -4.431 8.459 -3.731 1.00 0.00 84 ARG A N 20
ATOM 33866 C CA . ARG A 1 84 ? -5.061 7.235 -3.250 1.00 0.00 84 ARG A CA 20
ATOM 33867 C C . ARG A 1 84 ? -4.948 6.141 -4.299 1.00 0.00 84 ARG A C 20
ATOM 33868 O O . ARG A 1 84 ? -4.432 5.054 -4.038 1.00 0.00 84 ARG A O 20
ATOM 33889 N N . ALA A 1 85 ? -5.435 6.456 -5.491 1.00 0.00 85 ALA A N 20
ATOM 33890 C CA . ALA A 1 85 ? -5.445 5.513 -6.606 1.00 0.00 85 ALA A CA 20
ATOM 33891 C C . ALA A 1 85 ? -4.042 5.011 -6.947 1.00 0.00 85 ALA A C 20
ATOM 33892 O O . ALA A 1 85 ? -3.847 3.818 -7.180 1.00 0.00 85 ALA A O 20
ATOM 33899 N N . ASP A 1 86 ? -3.075 5.920 -6.971 1.00 0.00 86 ASP A N 20
ATOM 33900 C CA . ASP A 1 86 ? -1.701 5.578 -7.347 1.00 0.00 86 ASP A CA 20
ATOM 33901 C C . ASP A 1 86 ? -1.112 4.566 -6.376 1.00 0.00 86 ASP A C 20
ATOM 33902 O O . ASP A 1 86 ? -0.584 3.525 -6.779 1.00 0.00 86 ASP A O 20
ATOM 33911 N N . ALA A 1 87 ? -1.219 4.878 -5.089 1.00 0.00 87 ALA A N 20
ATOM 33912 C CA . ALA A 1 87 ? -0.697 4.019 -4.036 1.00 0.00 87 ALA A CA 20
ATOM 33913 C C . ALA A 1 87 ? -1.356 2.643 -4.069 1.00 0.00 87 ALA A C 20
ATOM 33914 O O . ALA A 1 87 ? -0.681 1.618 -3.948 1.00 0.00 87 ALA A O 20
ATOM 33921 N N . LEU A 1 88 ? -2.675 2.621 -4.253 1.00 0.00 88 LEU A N 20
ATOM 33922 C CA . LEU A 1 88 ? -3.419 1.368 -4.316 1.00 0.00 88 LEU A CA 20
ATOM 33923 C C . LEU A 1 88 ? -3.005 0.551 -5.534 1.00 0.00 88 LEU A C 20
ATOM 33924 O O . LEU A 1 88 ? -2.911 -0.676 -5.470 1.00 0.00 88 LEU A O 20
ATOM 33940 N N . LEU A 1 89 ? -2.755 1.237 -6.642 1.00 0.00 89 LEU A N 20
ATOM 33941 C CA . LEU A 1 89 ? -2.328 0.580 -7.872 1.00 0.00 89 LEU A CA 20
ATOM 33942 C C . LEU A 1 89 ? -0.969 -0.081 -7.662 1.00 0.00 89 LEU A C 20
ATOM 33943 O O . LEU A 1 89 ? -0.784 -1.257 -7.980 1.00 0.00 89 LEU A O 20
ATOM 33959 N N . ARG A 1 90 ? -0.035 0.673 -7.092 1.00 0.00 90 ARG A N 20
ATOM 33960 C CA . ARG A 1 90 ? 1.300 0.155 -6.810 1.00 0.00 90 ARG A CA 20
ATOM 33961 C C . ARG A 1 90 ? 1.241 -1.011 -5.827 1.00 0.00 90 ARG A C 20
ATOM 33962 O O . ARG A 1 90 ? 1.986 -1.984 -5.964 1.00 0.00 90 ARG A O 20
ATOM 33983 N N . LEU A 1 91 ? 0.351 -0.909 -4.846 1.00 0.00 91 LEU A N 20
ATOM 33984 C CA . LEU A 1 91 ? 0.171 -1.961 -3.853 1.00 0.00 91 LEU A CA 20
ATOM 33985 C C . LEU A 1 91 ? -0.324 -3.234 -4.534 1.00 0.00 91 LEU A C 20
ATOM 33986 O O . LEU A 1 91 ? 0.208 -4.321 -4.311 1.00 0.00 91 LEU A O 20
ATOM 34002 N N . SER A 1 92 ? -1.328 -3.080 -5.383 1.00 0.00 92 SER A N 20
ATOM 34003 C CA . SER A 1 92 ? -1.900 -4.206 -6.109 1.00 0.00 92 SER A CA 20
ATOM 34004 C C . SER A 1 92 ? -0.861 -4.848 -7.028 1.00 0.00 92 SER A C 20
ATOM 34005 O O . SER A 1 92 ? -0.765 -6.075 -7.122 1.00 0.00 92 SER A O 20
ATOM 34013 N N . GLU A 1 93 ? -0.080 -4.002 -7.694 1.00 0.00 93 GLU A N 20
ATOM 34014 C CA . GLU A 1 93 ? 0.975 -4.459 -8.588 1.00 0.00 93 GLU A CA 20
ATOM 34015 C C . GLU A 1 93 ? 1.997 -5.275 -7.805 1.00 0.00 93 GLU A C 20
ATOM 34016 O O . GLU A 1 93 ? 2.414 -6.340 -8.245 1.00 0.00 93 GLU A O 20
ATOM 34028 N N . LEU A 1 94 ? 2.350 -4.783 -6.624 1.00 0.00 94 LEU A N 20
ATOM 34029 C CA . LEU A 1 94 ? 3.323 -5.444 -5.757 1.00 0.00 94 LEU A CA 20
ATOM 34030 C C . LEU A 1 94 ? 2.851 -6.850 -5.386 1.00 0.00 94 LEU A C 20
ATOM 34031 O O . LEU A 1 94 ? 3.644 -7.795 -5.356 1.00 0.00 94 LEU A O 20
ATOM 34047 N N . ILE A 1 95 ? 1.555 -6.984 -5.117 1.00 0.00 95 ILE A N 20
ATOM 34048 C CA . ILE A 1 95 ? 0.970 -8.275 -4.763 1.00 0.00 95 ILE A CA 20
ATOM 34049 C C . ILE A 1 95 ? 1.215 -9.305 -5.866 1.00 0.00 95 ILE A C 20
ATOM 34050 O O . ILE A 1 95 ? 1.606 -10.441 -5.595 1.00 0.00 95 ILE A O 20
ATOM 34066 N N . VAL A 1 96 ? 0.997 -8.895 -7.106 1.00 0.00 96 VAL A N 20
ATOM 34067 C CA . VAL A 1 96 ? 1.221 -9.771 -8.251 1.00 0.00 96 VAL A CA 20
ATOM 34068 C C . VAL A 1 96 ? 2.717 -9.898 -8.531 1.00 0.00 96 VAL A C 20
ATOM 34069 O O . VAL A 1 96 ? 3.200 -10.956 -8.935 1.00 0.00 96 VAL A O 20
ATOM 34082 N N . ASN A 1 97 ? 3.435 -8.807 -8.292 1.00 0.00 97 ASN A N 20
ATOM 34083 C CA . ASN A 1 97 ? 4.878 -8.737 -8.514 1.00 0.00 97 ASN A CA 20
ATOM 34084 C C . ASN A 1 97 ? 5.596 -9.839 -7.746 1.00 0.00 97 ASN A C 20
ATOM 34085 O O . ASN A 1 97 ? 6.347 -10.626 -8.321 1.00 0.00 97 ASN A O 20
ATOM 34096 N N . ALA A 1 98 ? 5.331 -9.911 -6.446 1.00 0.00 98 ALA A N 20
ATOM 34097 C CA . ALA A 1 98 ? 5.989 -10.876 -5.569 1.00 0.00 98 ALA A CA 20
ATOM 34098 C C . ALA A 1 98 ? 5.619 -12.313 -5.934 1.00 0.00 98 ALA A C 20
ATOM 34099 O O . ALA A 1 98 ? 6.374 -13.248 -5.666 1.00 0.00 98 ALA A O 20
ATOM 34106 N N . ALA A 1 99 ? 4.457 -12.481 -6.549 1.00 0.00 99 ALA A N 20
ATOM 34107 C CA . ALA A 1 99 ? 3.987 -13.801 -6.947 1.00 0.00 99 ALA A CA 20
ATOM 34108 C C . ALA A 1 99 ? 4.649 -14.245 -8.247 1.00 0.00 99 ALA A C 20
ATOM 34109 O O . ALA A 1 99 ? 4.754 -15.440 -8.528 1.00 0.00 99 ALA A O 20
ATOM 34116 N N . LYS A 1 100 ? 5.094 -13.277 -9.038 1.00 0.00 100 LYS A N 20
ATOM 34117 C CA . LYS A 1 100 ? 5.710 -13.559 -10.318 1.00 0.00 100 LYS A CA 20
ATOM 34118 C C . LYS A 1 100 ? 7.207 -13.805 -10.167 1.00 0.00 100 LYS A C 20
ATOM 34119 O O . LYS A 1 100 ? 7.812 -14.524 -10.964 1.00 0.00 100 LYS A O 20
ATOM 34138 N N . LEU A 1 101 ? 7.782 -13.237 -9.124 1.00 0.00 101 LEU A N 20
ATOM 34139 C CA . LEU A 1 101 ? 9.216 -13.265 -8.915 1.00 0.00 101 LEU A CA 20
ATOM 34140 C C . LEU A 1 101 ? 9.658 -14.514 -8.171 1.00 0.00 101 LEU A C 20
ATOM 34141 O O . LEU A 1 101 ? 8.875 -15.143 -7.457 1.00 0.00 101 LEU A O 20
ATOM 34157 N N . GLU A 1 102 ? 10.922 -14.864 -8.354 1.00 0.00 102 GLU A N 20
ATOM 34158 C CA . GLU A 1 102 ? 11.559 -15.903 -7.565 1.00 0.00 102 GLU A CA 20
ATOM 34159 C C . GLU A 1 102 ? 12.585 -15.262 -6.632 1.00 0.00 102 GLU A C 20
ATOM 34160 O O . GLU A 1 102 ? 12.674 -15.600 -5.454 1.00 0.00 102 GLU A O 20
ATOM 34172 N N . HIS A 1 103 ? 13.349 -14.314 -7.178 1.00 0.00 103 HIS A N 20
ATOM 34173 C CA . HIS A 1 103 ? 14.352 -13.576 -6.417 1.00 0.00 103 HIS A CA 20
ATOM 34174 C C . HIS A 1 103 ? 14.469 -12.160 -6.958 1.00 0.00 103 HIS A C 20
ATOM 34175 O O . HIS A 1 103 ? 14.650 -11.967 -8.160 1.00 0.00 103 HIS A O 20
ATOM 34190 N N . HIS A 1 104 ? 14.355 -11.178 -6.077 1.00 0.00 104 HIS A N 20
ATOM 34191 C CA . HIS A 1 104 ? 14.471 -9.773 -6.455 1.00 0.00 104 HIS A CA 20
ATOM 34192 C C . HIS A 1 104 ? 14.628 -8.917 -5.210 1.00 0.00 104 HIS A C 20
ATOM 34193 O O . HIS A 1 104 ? 13.828 -9.021 -4.283 1.00 0.00 104 HIS A O 20
ATOM 34208 N N . HIS A 1 105 ? 15.663 -8.088 -5.188 1.00 0.00 105 HIS A N 20
ATOM 34209 C CA . HIS A 1 105 ? 15.925 -7.225 -4.042 1.00 0.00 105 HIS A CA 20
ATOM 34210 C C . HIS A 1 105 ? 14.957 -6.053 -4.004 1.00 0.00 105 HIS A C 20
ATOM 34211 O O . HIS A 1 105 ? 14.503 -5.654 -2.927 1.00 0.00 105 HIS A O 20
ATOM 34226 N N . HIS A 1 106 ? 14.659 -5.496 -5.185 1.00 0.00 106 HIS A N 20
ATOM 34227 C CA . HIS A 1 106 ? 13.675 -4.419 -5.309 1.00 0.00 106 HIS A CA 20
ATOM 34228 C C . HIS A 1 106 ? 14.058 -3.255 -4.387 1.00 0.00 106 HIS A C 20
ATOM 34229 O O . HIS A 1 106 ? 13.208 -2.578 -3.808 1.00 0.00 106 HIS A O 20
ATOM 34244 N N . HIS A 1 107 ? 15.359 -3.008 -4.296 1.00 0.00 107 HIS A N 20
ATOM 34245 C CA . HIS A 1 107 ? 15.907 -2.081 -3.318 1.00 0.00 107 HIS A CA 20
ATOM 34246 C C . HIS A 1 107 ? 16.028 -0.675 -3.887 1.00 0.00 107 HIS A C 20
ATOM 34247 O O . HIS A 1 107 ? 16.481 -0.485 -5.014 1.00 0.00 107 HIS A O 20
ATOM 34262 N N . HIS A 1 108 ? 15.620 0.305 -3.095 1.00 0.00 108 HIS A N 20
ATOM 34263 C CA . HIS A 1 108 ? 15.835 1.701 -3.435 1.00 0.00 108 HIS A CA 20
ATOM 34264 C C . HIS A 1 108 ? 16.708 2.347 -2.371 1.00 0.00 108 HIS A C 20
ATOM 34265 O O . HIS A 1 108 ? 16.164 2.765 -1.329 1.00 0.00 108 HIS A O 20
#

Organism: Pseudomonas syringae pv. tomato (strain ATCC BAA-871 / DC3000) (NCBI:txid223283)

InterPro domains:
  IPR000352 Peptide chain release factor class I [PF00472] (7-132)
  IPR045853 Peptide chain release factor class I superfamily [SSF75620] (7-105)

Foldseek 3Di:
DADLDPVDDFDPVQKDWDADFDDCDPPNPRPPTALKIKIKHQQPPGPDDVVLLVLQLPDLEPQRHVRRIHIDIQRPDRHNVVSVVVVSVVVSVVSVVSVVDDHDHNYD

Solvent-accessible surface area: 7440 Å² total; per-residue (Å²): 132,31,95,37,34,140,140,23,78,0,54,92,104,46,14,74,63,53,35,60,141,30,163,90,30,63,70,152,114,106,101,178,96,43,37,13,21,42,3,76,0,36,5,97,74,4,71,5,38,99,116,41,60,115,69,0,94,90,27,97,15,118,102,26,54,106,106,3,12,4,60,28,139,5,127,148,127,201,51,34,122,74,1,124,56,51,6,59,117,103,3,25,68,21,1,75,6,6,36,125,29,108,113,112,40,184,118,180

Sequence (108 aa):
MLVISNNVHLPDAEIELTAIRAQGAGGQNVNKVSSAMHLRFDINASSLPPFYKERLLALNDSRITSDGVIVLKAQQYRTQEQNRADALLRLSELIVNAAKLEHHHHHHMLVISNNVHLPDAEIELTAIRAQGAGGQNVNKVSSAMHLRFDINASSLPPFYKERLLALNDSRITSDGVIVLKAQQYRTQEQNRADALLRLSELIVNAAKLEHHHHHHMLVISNNVHLPDAEIELTAIRAQGAGGQNVNKVSSAMHLRFDINASSLPPFYKERLLALNDSRITSDGVIVLKAQQYRTQEQNRADALLRLSELIVNAAKLEHHHHHHMLVISNNVHLPDAEIELTAIRAQGAGGQNVNKVSSAMHLRFDINASSLPPFYKERLLALNDSRITSDGVIVLKAQQYRTQEQNRADALLRLSELIVNAAKLEHHHHHHMLVISNNVHLPDAEIELTAIRAQGAGGQNVNKVSSAMHLRFDINASSLPPFYKERLLALNDSRITSDGVIVLKAQQYRTQEQNRADALLRLSELIVNAAKLEHHHHHHMLVISNNVHLPDAEIELTAIRAQGAGGQNVNKVSSAMHLRFDINASSLPPFYKERLLALNDSRITSDGVIVLKAQQYRTQEQNRADALLRLSELIVNAAKLEHHHHHHMLVISNNVHLPDAEIELTAIRAQGAGGQNVNKVSSAMHLRFDINASSLPPFYKERLLALNDSRITSDGVIVLKAQQYRTQEQNRADALLRLSELIVNAAKLEHHHHHHMLVISNNVHLPDAEIELTAIRAQGAGGQNVNKVSSAMHLRFDINASSLPPFYKERLLALNDSRITSDGVIVLKAQQYRTQEQNRADALLRLSELIVNAAKLEHHHHHHMLVISNNVHLPDAEIELTAIRAQGAGGQNVNKVSSAMHLRFDINASSLPPFYKERLLALNDSRITSDGVIVLKAQQYRTQEQNRADALLRLSELIVNAAKLEHHHHHHMLVISNNVHLPDAEIELTAIRAQGAGGQNVNKVSSAMHLRFDINASSLPPFYKERLLALNDSRITSDGVIVLKAQQYRTQEQNRADALLRLSELIVNAAKLEHHHHHHMLVISNNVHLPDAEIELTAIRAQGAGGQNVNKVSSAMHLRFDINASSLPPFYKERLLALNDSRITSDGVIVLKAQQYRTQEQNRADALLRLSELIVNAAKLEHHHHHHMLVISNNVHLPDAEIELTAIRAQGAGGQNVNKVSSAMHLRFDINASSLPPFYKERLLALNDSRITSDGVIVLKAQQYRTQEQNRADALLRLSELIVNAAKLEHHHHHHMLVISNNVHLPDAEIELTAIRAQGAGGQNVNKVSSAMHLRFDINASSLPPFYKERLLALNDSRITSDGVIVLKAQQYRTQEQNRADALLRLSELIVNAAKLEHHHHHHMLVISNNVHLPDAEIELTAIRAQGAGGQNVNKVSSAMHLRFDINASSLPPFYKERLLALNDSRITSDGVIVLKAQQYRTQEQNRADALLRLSELIVNAAKLEHHHHHHMLVISNNVHLPDAEIELTAIRAQGAGGQNVNKVSSAMHLRFDINASSLPPFYKERLLALNDSRITSDGVIVLKAQQYRTQEQNRADALLRLSELIVNAAKLEHHHHHHMLVISNNVHLPDAEIELTAIRAQGAGGQNVNKVSSAMHLRFDINASSLPPFYKERLLALNDSRITSDGVIVLKAQQYRTQEQNRADALLRLSELIVNAAKLEHHHHHHMLVISNNVHLPDAEIELTAIRAQGAGGQNVNKVSSAMHLRFDINASSLPPFYKERLLALNDSRITSDGVIVLKAQQYRTQEQNRADALLRLSELIVNAAKLEHHHHHHMLVISNNVHLPDAEIELTAIRAQGAGGQNVNKVSSAMHLRFDINASSLPPFYKERLLALNDSRITSDGVIVLKAQQYRTQEQNRADALLRLSELIVNAAKLEHHHHHHMLVISNNVHLPDAEIELTAIRAQGAGGQNVNKVSSAMHLRFDINASSLPPFYKERLLALNDSRITSDGVIVLKAQQYRTQEQNRADALLRLSELIVNAAKLEHHHHHHMLVISNNVHLPDAEIELTAIRAQGAGGQNVNKVSSAMHLRFDINASSLPPFYKERLLALNDSRITSDGVIVLKAQQYRTQEQNRADALLRLSELIVNAAKLEHHHHHH

Radius of gyration: 15.59 Å; Cα contacts (8 Å, |Δi|>4): 158; chains: 1; bounding box: 29×48×28 Å

Nearest PDB structures (foldseek):
  2jva-assembly1_A  TM=8.582E-01  e=2.215E-16  Pseudomonas syringae pv. tomato str. DC3000
  2rtx-assembly1_A  TM=7.553E-01  e=1.100E-11  Escherichia coli K-12
  6yst-assembly1_y  TM=8.066E-01  e=8.736E-11  Escherichia coli
  6ysu-assembly1_y  TM=7.860E-01  e=2.702E-09  Escherichia coli
  2jy9-assembly1_A  TM=7.306E-01  e=8.916E-08  Salmonella enterica subsp. enterica serovar Typhimurium str. LT2

CATH classification: 3.30.160.20